Protein 2JTK (pdb70)

InterPro domains:
  IPR006796 Dickkopf, N-terminal cysteine-rich [PF04706] (77-128)
  IPR039863 Dickkopf related protein 1-4 [PTHR12113] (14-258)
  IPR047302 Dickkopf-related protein 2, second cysteine-rich domain [cd23273] (175-258)
  IPR047303 Dickkopf-related protein 2, first cysteine-rich domain [cd23015] (74-128)
  IPR048499 Dickkopf-related protein 1/2/4, C-terminal subdomain 2 [PF21479] (211-258)
  IPR048500 Dickkopf-related protein 1/2/4, C-terminal subdomain 1 [PF21481] (179-208)

Sequence (88 aa):
MPHIKGHEGDPCLRSSDCIDGFCCARHFWTKICKPVLHQGEVCTKQRKKGSHGLEIFQRCDCAKGLSCKVWKDATYSSKARLHVCQKIMPHIKGHEGDPCLRSSDCIDGFCCARHFWTKICKPVLHQGEVCTKQRKKGSHGLEIFQRCDCAKGLSCKVWKDATYSSKARLHVCQKIMPHIKGHEGDPCLRSSDCIDGFCCARHFWTKICKPVLHQGEVCTKQRKKGSHGLEIFQRCDCAKGLSCKVWKDATYSSKARLHVCQKIMPHIKGHEGDPCLRSSDCIDGFCCARHFWTKICKPVLHQGEVCTKQRKKGSHGLEIFQRCDCAKGLSCKVWKDATYSSKARLHVCQKIMPHIKGHEGDPCLRSSDCIDGFCCARHFWTKICKPVLHQGEVCTKQRKKGSHGLEIFQRCDCAKGLSCKVWKDATYSSKARLHVCQKIMPHIKGHEGDPCLRSSDCIDGFCCARHFWTKICKPVLHQGEVCTKQRKKGSHGLEIFQRCDCAKGLSCKVWKDATYSSKARLHVCQKIMPHIKGHEGDPCLRSSDCIDGFCCARHFWTKICKPVLHQGEVCTKQRKKGSHGLEIFQRCDCAKGLSCKVWKDATYSSKARLHVCQKIMPHIKGHEGDPCLRSSDCIDGFCCARHFWTKICKPVLHQGEVCTKQRKKGSHGLEIFQRCDCAKGLSCKVWKDATYSSKARLHVCQKIMPHIKGHEGDPCLRSSDCIDGFCCARHFWTKICKPVLHQGEVCTKQRKKGSHGLEIFQRCDCAKGLSCKVWKDATYSSKARLHVCQKIMPHIKGHEGDPCLRSSDCIDGFCCARHFWTKICKPVLHQGEVCTKQRKKGSHGLEIFQRCDCAKGLSCKVWKDATYSSKARLHVCQKIMPHIKGHEGDPCLRSSDCIDGFCCARHFWTKICKPVLHQGEVCTKQRKKGSHGLEIFQRCDCAKGLSCKVWKDATYSSKARLHVCQKIMPHIKGHEGDPCLRSSDCIDGFCCARHFWTKICKPVLHQGEVCTKQRKKGSHGLEIFQRCDCAKGLSCKVWKDATYSSKARLHVCQKIMPHIKGHEGDPCLRSSDCIDGFCCARHFWTKICKPVLHQGEVCTKQRKKGSHGLEIFQRCDCAKGLSCKVWKDATYSSKARLHVCQKIMPHIKGHEGDPCLRSSDCIDGFCCARHFWTKICKPVLHQGEVCTKQRKKGSHGLEIFQRCDCAKGLSCKVWKDATYSSKARLHVCQKIMPHIKGHEGDPCLRSSDCIDGFCCARHFWTKICKPVLHQGEVCTKQRKKGSHGLEIFQRCDCAKGLSCKVWKDATYSSKARLHVCQKIMPHIKGHEGDPCLRSSDCIDGFCCARHFWTKICKPVLHQGEVCTKQRKKGSHGLEIFQRCDCAKGLSCKVWKDATYSSKARLHVCQKIMPHIKGHEGDPCLRSSDCIDGFCCARHFWTKICKPVLHQGEVCTKQRKKGSHGLEIFQRCDCAKGLSCKVWKDATYSSKARLHVCQKIMPHIKGHEGDPCLRSSDCIDGFCCARHFWTKICKPVLHQGEVCTKQRKKGSHGLEIFQRCDCAKGLSCKVWKDATYSSKARLHVCQKIMPHIKGHEGDPCLRSSDCIDGFCCARHFWTKICKPVLHQGEVCTKQRKKGSHGLEIFQRCDCAKGLSCKVWKDATYSSKARLHVCQKIMPHIKGHEGDPCLRSSDCIDGFCCARHFWTKICKPVLHQGEVCTKQRKKGSHGLEIFQRCDCAKGLSCKVWKDATYSSKARLHVCQKI

Organism: Mus musculus (NCBI:txid10090)

Structure (mmCIF, N/CA/C/O backbone):
data_2JTK
#
_entry.id   2JTK
#
_cell.length_a   1.000
_cell.length_b   1.000
_cell.length_c   1.000
_cell.angle_alpha   90.00
_cell.angle_beta   90.00
_cell.angle_gamma   90.00
#
_symmetry.space_group_name_H-M   'P 1'
#
loop_
_atom_site.group_PDB
_atom_site.id
_atom_site.type_symbol
_atom_site.label_atom_id
_atom_site.label_alt_id
_atom_site.label_comp_id
_atom_site.label_asym_id
_atom_site.label_entity_id
_atom_site.label_seq_id
_atom_site.pdbx_PDB_ins_code
_atom_site.Cartn_x
_atom_site.Cartn_y
_atom_site.Cartn_z
_atom_site.occupancy
_atom_site.B_iso_or_equiv
_atom_site.auth_seq_id
_atom_site.auth_comp_id
_atom_site.auth_asym_id
_atom_site.auth_atom_id
_atom_site.pdbx_PDB_model_num
ATOM 1 N N . MET A 1 3 ? 3.644 6.223 2.966 1.00 0.00 172 MET A N 1
ATOM 2 C CA . MET A 1 3 ? 4.202 7.569 2.906 1.00 0.00 172 MET A CA 1
ATOM 3 C C . MET A 1 3 ? 4.929 7.797 1.584 1.00 0.00 172 MET A C 1
ATOM 4 O O . MET A 1 3 ? 5.356 6.857 0.913 1.00 0.00 172 MET A O 1
ATOM 18 N N . PRO A 1 4 ? 5.074 9.074 1.200 1.00 0.00 173 PRO A N 1
ATOM 19 C CA . PRO A 1 4 ? 5.750 9.455 -0.044 1.00 0.00 173 PRO A CA 1
ATOM 20 C C . PRO A 1 4 ? 7.252 9.198 0.011 1.00 0.00 173 PRO A C 1
ATOM 21 O O . PRO A 1 4 ? 7.759 8.624 0.975 1.00 0.00 173 PRO A O 1
ATOM 32 N N . HIS A 1 5 ? 7.959 9.628 -1.030 1.00 0.00 174 HIS A N 1
ATOM 33 C CA . HIS A 1 5 ? 9.405 9.445 -1.099 1.00 0.00 174 HIS A CA 1
ATOM 34 C C . HIS A 1 5 ? 10.100 10.176 0.045 1.00 0.00 174 HIS A C 1
ATOM 35 O O . HIS A 1 5 ? 10.322 11.385 -0.022 1.00 0.00 174 HIS A O 1
ATOM 49 N N . ILE A 1 6 ? 10.441 9.435 1.094 1.00 0.00 175 ILE A N 1
ATOM 50 C CA . ILE A 1 6 ? 11.111 10.013 2.252 1.00 0.00 175 ILE A CA 1
ATOM 51 C C . ILE A 1 6 ? 12.620 10.077 2.038 1.00 0.00 175 ILE A C 1
ATOM 52 O O . ILE A 1 6 ? 13.264 9.064 1.766 1.00 0.00 175 ILE A O 1
ATOM 68 N N . LYS A 1 7 ? 13.179 11.276 2.165 1.00 0.00 176 LYS A N 1
ATOM 69 C CA . LYS A 1 7 ? 14.613 11.474 1.990 1.00 0.00 176 LYS A CA 1
ATOM 70 C C . LYS A 1 7 ? 15.364 11.190 3.286 1.00 0.00 176 LYS A C 1
ATOM 71 O O . LYS A 1 7 ? 14.756 11.006 4.340 1.00 0.00 176 LYS A O 1
ATOM 90 N N . GLY A 1 8 ? 16.691 11.157 3.201 1.00 0.00 177 GLY A N 1
ATOM 91 C CA . GLY A 1 8 ? 17.503 10.896 4.375 1.00 0.00 177 GLY A CA 1
ATOM 92 C C . GLY A 1 8 ? 17.958 12.169 5.060 1.00 0.00 177 GLY A C 1
ATOM 93 O O . GLY A 1 8 ? 17.439 12.534 6.116 1.00 0.00 177 GLY A O 1
ATOM 97 N N . HIS A 1 9 ? 18.931 12.847 4.460 1.00 0.00 178 HIS A N 1
ATOM 98 C CA . HIS A 1 9 ? 19.457 14.087 5.020 1.00 0.00 178 HIS A CA 1
ATOM 99 C C . HIS A 1 9 ? 20.170 13.826 6.343 1.00 0.00 178 HIS A C 1
ATOM 100 O O . HIS A 1 9 ? 20.390 14.745 7.132 1.00 0.00 178 HIS A O 1
ATOM 114 N N . GLU A 1 10 ? 20.527 12.567 6.580 1.00 0.00 179 GLU A N 1
ATOM 115 C CA . GLU A 1 10 ? 21.213 12.187 7.809 1.00 0.00 179 GLU A CA 1
ATOM 116 C C . GLU A 1 10 ? 20.387 12.568 9.034 1.00 0.00 179 GLU A C 1
ATOM 117 O O . GLU A 1 10 ? 20.641 13.588 9.674 1.00 0.00 179 GLU A O 1
ATOM 129 N N . GLY A 1 11 ? 19.397 11.741 9.354 1.00 0.00 180 GLY A N 1
ATOM 130 C CA . GLY A 1 11 ? 18.548 12.008 10.500 1.00 0.00 180 GLY A CA 1
ATOM 131 C C . GLY A 1 11 ? 17.073 11.881 10.171 1.00 0.00 180 GLY A C 1
ATOM 132 O O . GLY A 1 11 ? 16.247 12.624 10.701 1.00 0.00 180 GLY A O 1
ATOM 136 N N . ASP A 1 12 ? 16.743 10.941 9.293 1.00 0.00 181 ASP A N 1
ATOM 137 C CA . ASP A 1 12 ? 15.358 10.720 8.894 1.00 0.00 181 ASP A CA 1
ATOM 138 C C . ASP A 1 12 ? 14.993 9.242 8.992 1.00 0.00 181 ASP A C 1
ATOM 139 O O . ASP A 1 12 ? 15.767 8.360 8.619 1.00 0.00 181 ASP A O 1
ATOM 148 N N . PRO A 1 13 ? 13.787 8.963 9.507 1.00 0.00 182 PRO A N 1
ATOM 149 C CA . PRO A 1 13 ? 13.292 7.592 9.667 1.00 0.00 182 PRO A CA 1
ATOM 150 C C . PRO A 1 13 ? 12.983 6.927 8.330 1.00 0.00 182 PRO A C 1
ATOM 151 O O . PRO A 1 13 ? 12.262 7.483 7.501 1.00 0.00 182 PRO A O 1
ATOM 162 N N . CYS A 1 14 ? 13.534 5.735 8.126 1.00 0.00 183 CYS A N 1
ATOM 163 C CA . CYS A 1 14 ? 13.318 4.994 6.890 1.00 0.00 183 CYS A CA 1
ATOM 164 C C . CYS A 1 14 ? 12.725 3.617 7.177 1.00 0.00 183 CYS A C 1
ATOM 165 O O . CYS A 1 14 ? 12.905 3.067 8.264 1.00 0.00 183 CYS A O 1
ATOM 172 N N . LEU A 1 15 ? 12.019 3.067 6.196 1.00 0.00 184 LEU A N 1
ATOM 173 C CA . LEU A 1 15 ? 11.400 1.754 6.342 1.00 0.00 184 LEU A CA 1
ATOM 174 C C . LEU A 1 15 ? 11.394 1.004 5.014 1.00 0.00 184 LEU A C 1
ATOM 175 O O . LEU A 1 15 ? 10.668 0.024 4.846 1.00 0.00 184 LEU A O 1
ATOM 191 N N . ARG A 1 16 ? 12.210 1.469 4.074 1.00 0.00 185 ARG A N 1
ATOM 192 C CA . ARG A 1 16 ? 12.300 0.841 2.761 1.00 0.00 185 ARG A CA 1
ATOM 193 C C . ARG A 1 16 ? 13.745 0.482 2.428 1.00 0.00 185 ARG A C 1
ATOM 194 O O . ARG A 1 16 ? 14.671 0.864 3.143 1.00 0.00 185 ARG A O 1
ATOM 215 N N . SER A 1 17 ? 13.929 -0.256 1.337 1.00 0.00 186 SER A N 1
ATOM 216 C CA . SER A 1 17 ? 15.261 -0.671 0.911 1.00 0.00 186 SER A CA 1
ATOM 217 C C . SER A 1 17 ? 16.205 0.526 0.836 1.00 0.00 186 SER A C 1
ATOM 218 O O . SER A 1 17 ? 17.421 0.380 0.958 1.00 0.00 186 SER A O 1
ATOM 226 N N . SER A 1 18 ? 15.635 1.709 0.634 1.00 0.00 187 SER A N 1
ATOM 227 C CA . SER A 1 18 ? 16.424 2.932 0.539 1.00 0.00 187 SER A CA 1
ATOM 228 C C . SER A 1 18 ? 15.752 4.073 1.295 1.00 0.00 187 SER A C 1
ATOM 229 O O . SER A 1 18 ? 16.145 4.408 2.413 1.00 0.00 187 SER A O 1
ATOM 237 N N . ASP A 1 19 ? 14.736 4.667 0.678 1.00 0.00 188 ASP A N 1
ATOM 238 C CA . ASP A 1 19 ? 14.007 5.770 1.292 1.00 0.00 188 ASP A CA 1
ATOM 239 C C . ASP A 1 19 ? 14.968 6.846 1.790 1.00 0.00 188 ASP A C 1
ATOM 240 O O . ASP A 1 19 ? 14.825 7.354 2.902 1.00 0.00 188 ASP A O 1
ATOM 249 N N . CYS A 1 20 ? 15.948 7.187 0.960 1.00 0.00 189 CYS A N 1
ATOM 250 C CA . CYS A 1 20 ? 16.934 8.200 1.315 1.00 0.00 189 CYS A CA 1
ATOM 251 C C . CYS A 1 20 ? 17.334 9.022 0.094 1.00 0.00 189 CYS A C 1
ATOM 252 O O . CYS A 1 20 ? 16.964 8.696 -1.035 1.00 0.00 189 CYS A O 1
ATOM 259 N N . ILE A 1 21 ? 18.090 10.089 0.327 1.00 0.00 190 ILE A N 1
ATOM 260 C CA . ILE A 1 21 ? 18.541 10.957 -0.754 1.00 0.00 190 ILE A CA 1
ATOM 261 C C . ILE A 1 21 ? 19.169 10.147 -1.883 1.00 0.00 190 ILE A C 1
ATOM 262 O O . ILE A 1 21 ? 19.635 9.027 -1.673 1.00 0.00 190 ILE A O 1
ATOM 278 N N . ASP A 1 22 ? 19.178 10.722 -3.081 1.00 0.00 191 ASP A N 1
ATOM 279 C CA . ASP A 1 22 ? 19.752 10.055 -4.244 1.00 0.00 191 ASP A CA 1
ATOM 280 C C . ASP A 1 22 ? 21.135 9.498 -3.924 1.00 0.00 191 ASP A C 1
ATOM 281 O O . ASP A 1 22 ? 21.548 8.479 -4.476 1.00 0.00 191 ASP A O 1
ATOM 290 N N . GLY A 1 23 ? 21.848 10.175 -3.029 1.00 0.00 192 GLY A N 1
ATOM 291 C CA . GLY A 1 23 ? 23.178 9.733 -2.652 1.00 0.00 192 GLY A CA 1
ATOM 292 C C . GLY A 1 23 ? 23.259 9.314 -1.198 1.00 0.00 192 GLY A C 1
ATOM 293 O O . GLY A 1 23 ? 24.293 9.486 -0.551 1.00 0.00 192 GLY A O 1
ATOM 297 N N . PHE A 1 24 ? 22.166 8.763 -0.681 1.00 0.00 193 PHE A N 1
ATOM 298 C CA . PHE A 1 24 ? 22.117 8.320 0.708 1.00 0.00 193 PHE A CA 1
ATOM 299 C C . PHE A 1 24 ? 21.528 6.916 0.810 1.00 0.00 193 PHE A C 1
ATOM 300 O O . PHE A 1 24 ? 20.857 6.443 -0.107 1.00 0.00 193 PHE A O 1
ATOM 317 N N . CYS A 1 25 ? 21.785 6.254 1.933 1.00 0.00 194 CYS A N 1
ATOM 318 C CA . CYS A 1 25 ? 21.283 4.904 2.158 1.00 0.00 194 CYS A CA 1
ATOM 319 C C . CYS A 1 25 ? 20.723 4.759 3.570 1.00 0.00 194 CYS A C 1
ATOM 320 O O . CYS A 1 25 ? 21.259 5.325 4.523 1.00 0.00 194 CYS A O 1
ATOM 327 N N . CYS A 1 26 ? 19.641 3.998 3.697 1.00 0.00 195 CYS A N 1
ATOM 328 C CA . CYS A 1 26 ? 19.008 3.778 4.991 1.00 0.00 195 CYS A CA 1
ATOM 329 C C . CYS A 1 26 ? 19.782 2.747 5.808 1.00 0.00 195 CYS A C 1
ATOM 330 O O . CYS A 1 26 ? 20.102 1.665 5.317 1.00 0.00 195 CYS A O 1
ATOM 337 N N . ALA A 1 27 ? 20.079 3.091 7.056 1.00 0.00 196 ALA A N 1
ATOM 338 C CA . ALA A 1 27 ? 20.813 2.196 7.942 1.00 0.00 196 ALA A CA 1
ATOM 339 C C . ALA A 1 27 ? 19.984 1.838 9.171 1.00 0.00 196 ALA A C 1
ATOM 340 O O . ALA A 1 27 ? 18.925 2.419 9.408 1.00 0.00 196 ALA A O 1
ATOM 347 N N . ARG A 1 28 ? 20.472 0.877 9.948 1.00 0.00 197 ARG A N 1
ATOM 348 C CA . ARG A 1 28 ? 19.774 0.441 11.152 1.00 0.00 197 ARG A CA 1
ATOM 349 C C . ARG A 1 28 ? 20.459 0.983 12.404 1.00 0.00 197 ARG A C 1
ATOM 350 O O . ARG A 1 28 ? 21.665 0.818 12.585 1.00 0.00 197 ARG A O 1
ATOM 371 N N . HIS A 1 29 ? 19.679 1.630 13.264 1.00 0.00 198 HIS A N 1
ATOM 372 C CA . HIS A 1 29 ? 20.210 2.197 14.499 1.00 0.00 198 HIS A CA 1
ATOM 373 C C . HIS A 1 29 ? 19.514 1.595 15.716 1.00 0.00 198 HIS A C 1
ATOM 374 O O . HIS A 1 29 ? 18.355 1.186 15.642 1.00 0.00 198 HIS A O 1
ATOM 388 N N . PHE A 1 30 ? 20.229 1.543 16.835 1.00 0.00 199 PHE A N 1
ATOM 389 C CA . PHE A 1 30 ? 19.680 0.990 18.068 1.00 0.00 199 PHE A CA 1
ATOM 390 C C . PHE A 1 30 ? 18.300 1.573 18.359 1.00 0.00 199 PHE A C 1
ATOM 391 O O . PHE A 1 30 ? 17.292 0.870 18.294 1.00 0.00 199 PHE A O 1
ATOM 408 N N . TRP A 1 31 ? 18.265 2.861 18.680 1.00 0.00 200 TRP A N 1
ATOM 409 C CA . TRP A 1 31 ? 17.009 3.538 18.982 1.00 0.00 200 TRP A CA 1
ATOM 410 C C . TRP A 1 31 ? 15.963 3.250 17.911 1.00 0.00 200 TRP A C 1
ATOM 411 O O . TRP A 1 31 ? 14.894 2.713 18.201 1.00 0.00 200 TRP A O 1
ATOM 432 N N . THR A 1 32 ? 16.279 3.609 16.670 1.00 0.00 201 THR A N 1
ATOM 433 C CA . THR A 1 32 ? 15.366 3.389 15.556 1.00 0.00 201 THR A CA 1
ATOM 434 C C . THR A 1 32 ? 16.104 3.432 14.223 1.00 0.00 201 THR A C 1
ATOM 435 O O . THR A 1 32 ? 17.277 3.802 14.163 1.00 0.00 201 THR A O 1
ATOM 446 N N . LYS A 1 33 ? 15.411 3.051 13.155 1.00 0.00 202 LYS A N 1
ATOM 447 C CA . LYS A 1 33 ? 16.000 3.047 11.822 1.00 0.00 202 LYS A CA 1
ATOM 448 C C . LYS A 1 33 ? 16.050 4.458 11.244 1.00 0.00 202 LYS A C 1
ATOM 449 O O . LYS A 1 33 ? 15.017 5.107 11.080 1.00 0.00 202 LYS A O 1
ATOM 468 N N . ILE A 1 34 ? 17.256 4.925 10.938 1.00 0.00 203 ILE A N 1
ATOM 469 C CA . ILE A 1 34 ? 17.438 6.258 10.377 1.00 0.00 203 ILE A CA 1
ATOM 470 C C . ILE A 1 34 ? 18.184 6.197 9.048 1.00 0.00 203 ILE A C 1
ATOM 471 O O . ILE A 1 34 ? 18.664 5.139 8.640 1.00 0.00 203 ILE A O 1
ATOM 487 N N . CYS A 1 35 ? 18.278 7.340 8.376 1.00 0.00 204 CYS A N 1
ATOM 488 C CA . CYS A 1 35 ? 18.967 7.419 7.094 1.00 0.00 204 CYS A CA 1
ATOM 489 C C . CYS A 1 35 ? 20.394 7.929 7.272 1.00 0.00 204 CYS A C 1
ATOM 490 O O . CYS A 1 35 ? 20.631 8.910 7.978 1.00 0.00 204 CYS A O 1
ATOM 497 N N . LYS A 1 36 ? 21.341 7.256 6.628 1.00 0.00 205 LYS A N 1
ATOM 498 C CA . LYS A 1 36 ? 22.745 7.641 6.714 1.00 0.00 205 LYS A CA 1
ATOM 499 C C . LYS A 1 36 ? 23.348 7.812 5.323 1.00 0.00 205 LYS A C 1
ATOM 500 O O . LYS A 1 36 ? 22.872 7.244 4.340 1.00 0.00 205 LYS A O 1
ATOM 519 N N . PRO A 1 37 ? 24.421 8.612 5.236 1.00 0.00 206 PRO A N 1
ATOM 520 C CA . PRO A 1 37 ? 25.113 8.874 3.971 1.00 0.00 206 PRO A CA 1
ATOM 521 C C . PRO A 1 37 ? 25.862 7.650 3.455 1.00 0.00 206 PRO A C 1
ATOM 522 O O . PRO A 1 37 ? 25.919 6.617 4.123 1.00 0.00 206 PRO A O 1
ATOM 533 N N . VAL A 1 38 ? 26.436 7.772 2.263 1.00 0.00 207 VAL A N 1
ATOM 534 C CA . VAL A 1 38 ? 27.184 6.676 1.658 1.00 0.00 207 VAL A CA 1
ATOM 535 C C . VAL A 1 38 ? 28.572 6.551 2.275 1.00 0.00 207 VAL A C 1
ATOM 536 O O . VAL A 1 38 ? 29.078 7.492 2.889 1.00 0.00 207 VAL A O 1
ATOM 549 N N . LEU A 1 39 ? 29.185 5.384 2.108 1.00 0.00 208 LEU A N 1
ATOM 550 C CA . LEU A 1 39 ? 30.517 5.135 2.649 1.00 0.00 208 LEU A CA 1
ATOM 551 C C . LEU A 1 39 ? 31.579 5.272 1.563 1.00 0.00 208 LEU A C 1
ATOM 552 O O . LEU A 1 39 ? 31.261 5.383 0.379 1.00 0.00 208 LEU A O 1
ATOM 568 N N . HIS A 1 40 ? 32.843 5.262 1.974 1.00 0.00 209 HIS A N 1
ATOM 569 C CA . HIS A 1 40 ? 33.953 5.383 1.036 1.00 0.00 209 HIS A CA 1
ATOM 570 C C . HIS A 1 40 ? 35.043 4.362 1.351 1.00 0.00 209 HIS A C 1
ATOM 571 O O . HIS A 1 40 ? 34.988 3.677 2.371 1.00 0.00 209 HIS A O 1
ATOM 585 N N . GLN A 1 41 ? 36.031 4.267 0.466 1.00 0.00 210 GLN A N 1
ATOM 586 C CA . GLN A 1 41 ? 37.132 3.329 0.650 1.00 0.00 210 GLN A CA 1
ATOM 587 C C . GLN A 1 41 ? 37.632 3.351 2.090 1.00 0.00 210 GLN A C 1
ATOM 588 O O . GLN A 1 41 ? 37.831 4.417 2.673 1.00 0.00 210 GLN A O 1
ATOM 602 N N . GLY A 1 42 ? 37.833 2.167 2.660 1.00 0.00 211 GLY A N 1
ATOM 603 C CA . GLY A 1 42 ? 38.307 2.073 4.029 1.00 0.00 211 GLY A CA 1
ATOM 604 C C . GLY A 1 42 ? 37.182 1.849 5.018 1.00 0.00 211 GLY A C 1
ATOM 605 O O . GLY A 1 42 ? 37.401 1.323 6.109 1.00 0.00 211 GLY A O 1
ATOM 609 N N . GLU A 1 43 ? 35.973 2.252 4.638 1.00 0.00 212 GLU A N 1
ATOM 610 C CA . GLU A 1 43 ? 34.809 2.094 5.503 1.00 0.00 212 GLU A CA 1
ATOM 611 C C . GLU A 1 43 ? 34.276 0.665 5.442 1.00 0.00 212 GLU A C 1
ATOM 612 O O . GLU A 1 43 ? 34.558 -0.075 4.500 1.00 0.00 212 GLU A O 1
ATOM 624 N N . VAL A 1 44 ? 33.503 0.285 6.454 1.00 0.00 213 VAL A N 1
ATOM 625 C CA . VAL A 1 44 ? 32.928 -1.054 6.516 1.00 0.00 213 VAL A CA 1
ATOM 626 C C . VAL A 1 44 ? 31.941 -1.282 5.378 1.00 0.00 213 VAL A C 1
ATOM 627 O O . VAL A 1 44 ? 31.203 -0.375 4.991 1.00 0.00 213 VAL A O 1
ATOM 640 N N . CYS A 1 45 ? 31.931 -2.499 4.845 1.00 0.00 214 CYS A N 1
ATOM 641 C CA . CYS A 1 45 ? 31.034 -2.848 3.750 1.00 0.00 214 CYS A CA 1
ATOM 642 C C . CYS A 1 45 ? 30.139 -4.023 4.134 1.00 0.00 214 CYS A C 1
ATOM 643 O O . CYS A 1 45 ? 30.483 -4.822 5.005 1.00 0.00 214 CYS A O 1
ATOM 650 N N . THR A 1 46 ? 28.988 -4.123 3.476 1.00 0.00 215 THR A N 1
ATOM 651 C CA . THR A 1 46 ? 28.044 -5.200 3.747 1.00 0.00 215 THR A CA 1
ATOM 652 C C . THR A 1 46 ? 27.509 -5.801 2.453 1.00 0.00 215 THR A C 1
ATOM 653 O O . THR A 1 46 ? 26.739 -5.165 1.732 1.00 0.00 215 THR A O 1
ATOM 664 N N . LYS A 1 47 ? 27.920 -7.031 2.163 1.00 0.00 216 LYS A N 1
ATOM 665 C CA . LYS A 1 47 ? 27.480 -7.721 0.956 1.00 0.00 216 LYS A CA 1
ATOM 666 C C . LYS A 1 47 ? 26.698 -8.983 1.304 1.00 0.00 216 LYS A C 1
ATOM 667 O O . LYS A 1 47 ? 26.222 -9.692 0.418 1.00 0.00 216 LYS A O 1
ATOM 686 N N . GLN A 1 48 ? 26.570 -9.255 2.598 1.00 0.00 217 GLN A N 1
ATOM 687 C CA . GLN A 1 48 ? 25.844 -10.432 3.062 1.00 0.00 217 GLN A CA 1
ATOM 688 C C . GLN A 1 48 ? 25.209 -10.178 4.426 1.00 0.00 217 GLN A C 1
ATOM 689 O O . GLN A 1 48 ? 25.905 -10.076 5.436 1.00 0.00 217 GLN A O 1
ATOM 703 N N . ARG A 1 49 ? 23.885 -10.075 4.446 1.00 0.00 218 ARG A N 1
ATOM 704 C CA . ARG A 1 49 ? 23.156 -9.831 5.685 1.00 0.00 218 ARG A CA 1
ATOM 705 C C . ARG A 1 49 ? 21.873 -10.655 5.733 1.00 0.00 218 ARG A C 1
ATOM 706 O O . ARG A 1 49 ? 21.057 -10.608 4.812 1.00 0.00 218 ARG A O 1
ATOM 727 N N . LYS A 1 50 ? 21.702 -11.411 6.812 1.00 0.00 219 LYS A N 1
ATOM 728 C CA . LYS A 1 50 ? 20.518 -12.246 6.982 1.00 0.00 219 LYS A CA 1
ATOM 729 C C . LYS A 1 50 ? 19.712 -11.806 8.199 1.00 0.00 219 LYS A C 1
ATOM 730 O O . LYS A 1 50 ? 20.141 -11.984 9.339 1.00 0.00 219 LYS A O 1
ATOM 749 N N . LYS A 1 51 ? 18.540 -11.231 7.950 1.00 0.00 220 LYS A N 1
ATOM 750 C CA . LYS A 1 51 ? 17.671 -10.768 9.025 1.00 0.00 220 LYS A CA 1
ATOM 751 C C . LYS A 1 51 ? 16.251 -11.294 8.843 1.00 0.00 220 LYS A C 1
ATOM 752 O O . LYS A 1 51 ? 15.624 -11.072 7.809 1.00 0.00 220 LYS A O 1
ATOM 771 N N . GLY A 1 52 ? 15.749 -11.994 9.857 1.00 0.00 221 GLY A N 1
ATOM 772 C CA . GLY A 1 52 ? 14.407 -12.540 9.788 1.00 0.00 221 GLY A CA 1
ATOM 773 C C . GLY A 1 52 ? 14.098 -13.467 10.947 1.00 0.00 221 GLY A C 1
ATOM 774 O O . GLY A 1 52 ? 13.050 -13.350 11.583 1.00 0.00 221 GLY A O 1
ATOM 778 N N . SER A 1 53 ? 15.011 -14.392 11.223 1.00 0.00 222 SER A N 1
ATOM 779 C CA . SER A 1 53 ? 14.829 -15.347 12.310 1.00 0.00 222 SER A CA 1
ATOM 780 C C . SER A 1 53 ? 14.937 -14.654 13.665 1.00 0.00 222 SER A C 1
ATOM 781 O O . SER A 1 53 ? 15.361 -13.501 13.754 1.00 0.00 222 SER A O 1
ATOM 789 N N . HIS A 1 54 ? 14.550 -15.366 14.719 1.00 0.00 223 HIS A N 1
ATOM 790 C CA . HIS A 1 54 ? 14.603 -14.821 16.070 1.00 0.00 223 HIS A CA 1
ATOM 791 C C . HIS A 1 54 ? 16.047 -14.669 16.539 1.00 0.00 223 HIS A C 1
ATOM 792 O O . HIS A 1 54 ? 16.943 -15.362 16.057 1.00 0.00 223 HIS A O 1
ATOM 806 N N . GLY A 1 55 ? 16.267 -13.757 17.481 1.00 0.00 224 GLY A N 1
ATOM 807 C CA . GLY A 1 55 ? 17.604 -13.530 17.997 1.00 0.00 224 GLY A CA 1
ATOM 808 C C . GLY A 1 55 ? 18.597 -13.187 16.905 1.00 0.00 224 GLY A C 1
ATOM 809 O O . GLY A 1 55 ? 19.504 -13.967 16.612 1.00 0.00 224 GLY A O 1
ATOM 813 N N . LEU A 1 56 ? 18.425 -12.018 16.298 1.00 0.00 225 LEU A N 1
ATOM 814 C CA . LEU A 1 56 ? 19.314 -11.573 15.229 1.00 0.00 225 LEU A CA 1
ATOM 815 C C . LEU A 1 56 ? 20.130 -10.362 15.668 1.00 0.00 225 LEU A C 1
ATOM 816 O O . LEU A 1 56 ? 19.820 -9.725 16.675 1.00 0.00 225 LEU A O 1
ATOM 832 N N . GLU A 1 57 ? 21.172 -10.049 14.905 1.00 0.00 226 GLU A N 1
ATOM 833 C CA . GLU A 1 57 ? 22.032 -8.912 15.215 1.00 0.00 226 GLU A CA 1
ATOM 834 C C . GLU A 1 57 ? 21.731 -7.735 14.292 1.00 0.00 226 GLU A C 1
ATOM 835 O O . GLU A 1 57 ? 21.483 -7.915 13.100 1.00 0.00 226 GLU A O 1
ATOM 847 N N . ILE A 1 58 ? 21.756 -6.530 14.852 1.00 0.00 227 ILE A N 1
ATOM 848 C CA . ILE A 1 58 ? 21.488 -5.324 14.080 1.00 0.00 227 ILE A CA 1
ATOM 849 C C . ILE A 1 58 ? 22.704 -4.917 13.255 1.00 0.00 227 ILE A C 1
ATOM 850 O O . ILE A 1 58 ? 23.845 -5.083 13.687 1.00 0.00 227 ILE A O 1
ATOM 866 N N . PHE A 1 59 ? 22.453 -4.380 12.065 1.00 0.00 228 PHE A N 1
ATOM 867 C CA . PHE A 1 59 ? 23.527 -3.948 11.179 1.00 0.00 228 PHE A CA 1
ATOM 868 C C . PHE A 1 59 ? 23.431 -2.452 10.897 1.00 0.00 228 PHE A C 1
ATOM 869 O O . PHE A 1 59 ? 22.538 -2.001 10.181 1.00 0.00 228 PHE A O 1
ATOM 886 N N . GLN A 1 60 ? 24.358 -1.688 11.468 1.00 0.00 229 GLN A N 1
ATOM 887 C CA . GLN A 1 60 ? 24.377 -0.242 11.280 1.00 0.00 229 GLN A CA 1
ATOM 888 C C . GLN A 1 60 ? 25.440 0.160 10.263 1.00 0.00 229 GLN A C 1
ATOM 889 O O . GLN A 1 60 ? 26.525 0.612 10.631 1.00 0.00 229 GLN A O 1
ATOM 903 N N . ARG A 1 61 ? 25.123 -0.007 8.984 1.00 0.00 230 ARG A N 1
ATOM 904 C CA . ARG A 1 61 ? 26.052 0.337 7.914 1.00 0.00 230 ARG A CA 1
ATOM 905 C C . ARG A 1 61 ? 25.315 0.513 6.590 1.00 0.00 230 ARG A C 1
ATOM 906 O O . ARG A 1 61 ? 24.129 0.200 6.480 1.00 0.00 230 ARG A O 1
ATOM 927 N N . CYS A 1 62 ? 26.025 1.016 5.586 1.00 0.00 231 CYS A N 1
ATOM 928 C CA . CYS A 1 62 ? 25.440 1.235 4.269 1.00 0.00 231 CYS A CA 1
ATOM 929 C C . CYS A 1 62 ? 26.421 0.846 3.166 1.00 0.00 231 CYS A C 1
ATOM 930 O O . CYS A 1 62 ? 27.588 0.560 3.432 1.00 0.00 231 CYS A O 1
ATOM 937 N N . ASP A 1 63 ? 25.938 0.837 1.929 1.00 0.00 232 ASP A N 1
ATOM 938 C CA . ASP A 1 63 ? 26.771 0.484 0.785 1.00 0.00 232 ASP A CA 1
ATOM 939 C C . ASP A 1 63 ? 27.814 1.565 0.519 1.00 0.00 232 ASP A C 1
ATOM 940 O O . ASP A 1 63 ? 27.684 2.697 0.985 1.00 0.00 232 ASP A O 1
ATOM 949 N N . CYS A 1 64 ? 28.851 1.207 -0.232 1.00 0.00 233 CYS A N 1
ATOM 950 C CA . CYS A 1 64 ? 29.918 2.145 -0.559 1.00 0.00 233 CYS A CA 1
ATOM 951 C C . CYS A 1 64 ? 29.488 3.089 -1.678 1.00 0.00 233 CYS A C 1
ATOM 952 O O . CYS A 1 64 ? 28.491 2.849 -2.359 1.00 0.00 233 CYS A O 1
ATOM 959 N N . ALA A 1 65 ? 30.248 4.164 -1.862 1.00 0.00 234 ALA A N 1
ATOM 960 C CA . ALA A 1 65 ? 29.947 5.144 -2.899 1.00 0.00 234 ALA A CA 1
ATOM 961 C C . ALA A 1 65 ? 30.183 4.562 -4.289 1.00 0.00 234 ALA A C 1
ATOM 962 O O . ALA A 1 65 ? 30.873 3.553 -4.442 1.00 0.00 234 ALA A O 1
ATOM 969 N N . LYS A 1 66 ? 29.606 5.203 -5.299 1.00 0.00 235 LYS A N 1
ATOM 970 C CA . LYS A 1 66 ? 29.754 4.750 -6.677 1.00 0.00 235 LYS A CA 1
ATOM 971 C C . LYS A 1 66 ? 31.225 4.696 -7.078 1.00 0.00 235 LYS A C 1
ATOM 972 O O . LYS A 1 66 ? 31.958 5.670 -6.916 1.00 0.00 235 LYS A O 1
ATOM 991 N N . GLY A 1 67 ? 31.649 3.550 -7.602 1.00 0.00 236 GLY A N 1
ATOM 992 C CA . GLY A 1 67 ? 33.030 3.391 -8.019 1.00 0.00 236 GLY A CA 1
ATOM 993 C C . GLY A 1 67 ? 33.872 2.683 -6.976 1.00 0.00 236 GLY A C 1
ATOM 994 O O . GLY A 1 67 ? 35.100 2.772 -6.994 1.00 0.00 236 GLY A O 1
ATOM 998 N N . LEU A 1 68 ? 33.212 1.978 -6.064 1.00 0.00 237 LEU A N 1
ATOM 999 C CA . LEU A 1 68 ? 33.908 1.252 -5.007 1.00 0.00 237 LEU A CA 1
ATOM 1000 C C . LEU A 1 68 ? 33.557 -0.232 -5.044 1.00 0.00 237 LEU A C 1
ATOM 1001 O O . LEU A 1 68 ? 32.440 -0.608 -5.398 1.00 0.00 237 LEU A O 1
ATOM 1017 N N . SER A 1 69 ? 34.519 -1.072 -4.674 1.00 0.00 238 SER A N 1
ATOM 1018 C CA . SER A 1 69 ? 34.313 -2.515 -4.666 1.00 0.00 238 SER A CA 1
ATOM 1019 C C . SER A 1 69 ? 34.251 -3.047 -3.238 1.00 0.00 238 SER A C 1
ATOM 1020 O O . SER A 1 69 ? 35.085 -2.705 -2.399 1.00 0.00 238 SER A O 1
ATOM 1028 N N . CYS A 1 70 ? 33.257 -3.886 -2.969 1.00 0.00 239 CYS A N 1
ATOM 1029 C CA . CYS A 1 70 ? 33.083 -4.467 -1.643 1.00 0.00 239 CYS A CA 1
ATOM 1030 C C . CYS A 1 70 ? 33.972 -5.694 -1.466 1.00 0.00 239 CYS A C 1
ATOM 1031 O O . CYS A 1 70 ? 33.736 -6.739 -2.074 1.00 0.00 239 CYS A O 1
ATOM 1038 N N . LYS A 1 71 ? 34.995 -5.561 -0.628 1.00 0.00 240 LYS A N 1
ATOM 1039 C CA . LYS A 1 71 ? 35.920 -6.658 -0.368 1.00 0.00 240 LYS A CA 1
ATOM 1040 C C . LYS A 1 71 ? 35.865 -7.080 1.097 1.00 0.00 240 LYS A C 1
ATOM 1041 O O . LYS A 1 71 ? 35.605 -6.263 1.979 1.00 0.00 240 LYS A O 1
ATOM 1060 N N . VAL A 1 72 ? 36.114 -8.362 1.348 1.00 0.00 241 VAL A N 1
ATOM 1061 C CA . VAL A 1 72 ? 36.096 -8.892 2.706 1.00 0.00 241 VAL A CA 1
ATOM 1062 C C . VAL A 1 72 ? 37.250 -8.332 3.530 1.00 0.00 241 VAL A C 1
ATOM 1063 O O . VAL A 1 72 ? 38.360 -8.162 3.027 1.00 0.00 241 VAL A O 1
ATOM 1076 N N . TRP A 1 73 ? 36.980 -8.047 4.799 1.00 0.00 242 TRP A N 1
ATOM 1077 C CA . TRP A 1 73 ? 37.996 -7.506 5.694 1.00 0.00 242 TRP A CA 1
ATOM 1078 C C . TRP A 1 73 ? 38.019 -8.267 7.015 1.00 0.00 242 TRP A C 1
ATOM 1079 O O . TRP A 1 73 ? 37.060 -8.222 7.786 1.00 0.00 242 TRP A O 1
ATOM 1100 N N . LYS A 1 74 ? 39.120 -8.965 7.272 1.00 0.00 243 LYS A N 1
ATOM 1101 C CA . LYS A 1 74 ? 39.269 -9.735 8.501 1.00 0.00 243 LYS A CA 1
ATOM 1102 C C . LYS A 1 74 ? 39.630 -8.827 9.672 1.00 0.00 243 LYS A C 1
ATOM 1103 O O . LYS A 1 74 ? 40.753 -8.330 9.761 1.00 0.00 243 LYS A O 1
ATOM 1122 N N . ASP A 1 75 ? 38.673 -8.615 10.568 1.00 0.00 244 ASP A N 1
ATOM 1123 C CA . ASP A 1 75 ? 38.891 -7.768 11.735 1.00 0.00 244 ASP A CA 1
ATOM 1124 C C . ASP A 1 75 ? 38.187 -8.340 12.961 1.00 0.00 244 ASP A C 1
ATOM 1125 O O . ASP A 1 75 ? 37.158 -9.006 12.844 1.00 0.00 244 ASP A O 1
ATOM 1134 N N . ALA A 1 76 ? 38.748 -8.077 14.136 1.00 0.00 245 ALA A N 1
ATOM 1135 C CA . ALA A 1 76 ? 38.174 -8.565 15.384 1.00 0.00 245 ALA A CA 1
ATOM 1136 C C . ALA A 1 76 ? 36.810 -7.934 15.643 1.00 0.00 245 ALA A C 1
ATOM 1137 O O . ALA A 1 76 ? 36.687 -6.997 16.433 1.00 0.00 245 ALA A O 1
ATOM 1144 N N . THR A 1 77 ? 35.785 -8.454 14.974 1.00 0.00 246 THR A N 1
ATOM 1145 C CA . THR A 1 77 ? 34.431 -7.941 15.130 1.00 0.00 246 THR A CA 1
ATOM 1146 C C . THR A 1 77 ? 33.403 -8.923 14.580 1.00 0.00 246 THR A C 1
ATOM 1147 O O . THR A 1 77 ? 32.320 -9.084 15.143 1.00 0.00 246 THR A O 1
ATOM 1158 N N . TYR A 1 78 ? 33.750 -9.578 13.478 1.00 0.00 247 TYR A N 1
ATOM 1159 C CA . TYR A 1 78 ? 32.856 -10.545 12.850 1.00 0.00 247 TYR A CA 1
ATOM 1160 C C . TYR A 1 78 ? 32.523 -11.682 13.810 1.00 0.00 247 TYR A C 1
ATOM 1161 O O . TYR A 1 78 ? 31.554 -12.415 13.611 1.00 0.00 247 TYR A O 1
ATOM 1179 N N . SER A 1 79 ? 33.334 -11.823 14.854 1.00 0.00 248 SER A N 1
ATOM 1180 C CA . SER A 1 79 ? 33.129 -12.873 15.845 1.00 0.00 248 SER A CA 1
ATOM 1181 C C . SER A 1 79 ? 31.686 -12.877 16.342 1.00 0.00 248 SER A C 1
ATOM 1182 O O . SER A 1 79 ? 31.169 -13.908 16.773 1.00 0.00 248 SER A O 1
ATOM 1190 N N . SER A 1 80 ? 31.042 -11.716 16.277 1.00 0.00 249 SER A N 1
ATOM 1191 C CA . SER A 1 80 ? 29.660 -11.584 16.724 1.00 0.00 249 SER A CA 1
ATOM 1192 C C . SER A 1 80 ? 28.761 -12.594 16.017 1.00 0.00 249 SER A C 1
ATOM 1193 O O . SER A 1 80 ? 28.017 -13.336 16.657 1.00 0.00 249 SER A O 1
ATOM 1201 N N . LYS A 1 81 ? 28.836 -12.616 14.690 1.00 0.00 250 LYS A N 1
ATOM 1202 C CA . LYS A 1 81 ? 28.032 -13.535 13.893 1.00 0.00 250 LYS A CA 1
ATOM 1203 C C . LYS A 1 81 ? 28.345 -13.384 12.408 1.00 0.00 250 LYS A C 1
ATOM 1204 O O . LYS A 1 81 ? 28.883 -14.297 11.782 1.00 0.00 250 LYS A O 1
ATOM 1223 N N . ALA A 1 82 ? 28.007 -12.226 11.851 1.00 0.00 251 ALA A N 1
ATOM 1224 C CA . ALA A 1 82 ? 28.256 -11.955 10.441 1.00 0.00 251 ALA A CA 1
ATOM 1225 C C . ALA A 1 82 ? 29.711 -11.565 10.205 1.00 0.00 251 ALA A C 1
ATOM 1226 O O . ALA A 1 82 ? 30.438 -11.245 11.146 1.00 0.00 251 ALA A O 1
ATOM 1233 N N . ARG A 1 83 ? 30.130 -11.593 8.944 1.00 0.00 252 ARG A N 1
ATOM 1234 C CA . ARG A 1 83 ? 31.499 -11.244 8.585 1.00 0.00 252 ARG A CA 1
ATOM 1235 C C . ARG A 1 83 ? 31.619 -9.752 8.286 1.00 0.00 252 ARG A C 1
ATOM 1236 O O . ARG A 1 83 ? 30.676 -9.128 7.799 1.00 0.00 252 ARG A O 1
ATOM 1257 N N . LEU A 1 84 ? 32.785 -9.187 8.582 1.00 0.00 253 LEU A N 1
ATOM 1258 C CA . LEU A 1 84 ? 33.029 -7.768 8.345 1.00 0.00 253 LEU A CA 1
ATOM 1259 C C . LEU A 1 84 ? 33.747 -7.553 7.017 1.00 0.00 253 LEU A C 1
ATOM 1260 O O . LEU A 1 84 ? 34.635 -8.323 6.647 1.00 0.00 253 LEU A O 1
ATOM 1276 N N . HIS A 1 85 ? 33.358 -6.502 6.303 1.00 0.00 254 HIS A N 1
ATOM 1277 C CA . HIS A 1 85 ? 33.967 -6.183 5.016 1.00 0.00 254 HIS A CA 1
ATOM 1278 C C . HIS A 1 85 ? 34.386 -4.718 4.962 1.00 0.00 254 HIS A C 1
ATOM 1279 O O . HIS A 1 85 ? 34.044 -3.930 5.843 1.00 0.00 254 HIS A O 1
ATOM 1293 N N . VAL A 1 86 ? 35.130 -4.358 3.920 1.00 0.00 255 VAL A N 1
ATOM 1294 C CA . VAL A 1 86 ? 35.596 -2.987 3.750 1.00 0.00 255 VAL A CA 1
ATOM 1295 C C . VAL A 1 86 ? 35.378 -2.506 2.320 1.00 0.00 255 VAL A C 1
ATOM 1296 O O . VAL A 1 86 ? 35.201 -3.309 1.403 1.00 0.00 255 VAL A O 1
ATOM 1309 N N . CYS A 1 87 ? 35.391 -1.190 2.136 1.00 0.00 256 CYS A N 1
ATOM 1310 C CA . CYS A 1 87 ? 35.195 -0.600 0.817 1.00 0.00 256 CYS A CA 1
ATOM 1311 C C . CYS A 1 87 ? 36.533 -0.248 0.174 1.00 0.00 256 CYS A C 1
ATOM 1312 O O . CYS A 1 87 ? 37.476 0.149 0.858 1.00 0.00 256 CYS A O 1
ATOM 1319 N N . GLN A 1 88 ? 36.607 -0.396 -1.145 1.00 0.00 257 GLN A N 1
ATOM 1320 C CA . GLN A 1 88 ? 37.829 -0.094 -1.880 1.00 0.00 257 GLN A CA 1
ATOM 1321 C C . GLN A 1 88 ? 37.529 0.762 -3.106 1.00 0.00 257 GLN A C 1
ATOM 1322 O O . GLN A 1 88 ? 36.733 0.379 -3.964 1.00 0.00 257 GLN A O 1
ATOM 1336 N N . LYS A 1 89 ? 38.172 1.922 -3.183 1.00 0.00 258 LYS A N 1
ATOM 1337 C CA . LYS A 1 89 ? 37.976 2.833 -4.305 1.00 0.00 258 LYS A CA 1
ATOM 1338 C C . LYS A 1 89 ? 38.584 2.262 -5.582 1.00 0.00 258 LYS A C 1
ATOM 1339 O O . LYS A 1 89 ? 39.802 2.127 -5.694 1.00 0.00 258 LYS A O 1
ATOM 1358 N N . ILE A 1 90 ? 37.727 1.930 -6.543 1.00 0.00 259 ILE A N 1
ATOM 1359 C CA . ILE A 1 90 ? 38.181 1.376 -7.812 1.00 0.00 259 ILE A CA 1
ATOM 1360 C C . ILE A 1 90 ? 38.957 2.412 -8.618 1.00 0.00 259 ILE A C 1
ATOM 1361 O O . ILE A 1 90 ? 40.162 2.274 -8.830 1.00 0.00 259 ILE A O 1
ATOM 1377 N N . MET A 1 3 ? 3.896 3.946 -0.214 1.00 0.00 172 MET A N 2
ATOM 1378 C CA . MET A 1 3 ? 4.279 4.792 0.910 1.00 0.00 172 MET A CA 2
ATOM 1379 C C . MET A 1 3 ? 4.889 6.102 0.421 1.00 0.00 172 MET A C 2
ATOM 1380 O O . MET A 1 3 ? 5.335 6.220 -0.721 1.00 0.00 172 MET A O 2
ATOM 1394 N N . PRO A 1 4 ? 4.909 7.112 1.303 1.00 0.00 173 PRO A N 2
ATOM 1395 C CA . PRO A 1 4 ? 5.461 8.432 0.984 1.00 0.00 173 PRO A CA 2
ATOM 1396 C C . PRO A 1 4 ? 6.978 8.404 0.832 1.00 0.00 173 PRO A C 2
ATOM 1397 O O . PRO A 1 4 ? 7.676 7.735 1.595 1.00 0.00 173 PRO A O 2
ATOM 1408 N N . HIS A 1 5 ? 7.483 9.136 -0.156 1.00 0.00 174 HIS A N 2
ATOM 1409 C CA . HIS A 1 5 ? 8.919 9.196 -0.406 1.00 0.00 174 HIS A CA 2
ATOM 1410 C C . HIS A 1 5 ? 9.626 10.001 0.680 1.00 0.00 174 HIS A C 2
ATOM 1411 O O . HIS A 1 5 ? 9.584 11.232 0.681 1.00 0.00 174 HIS A O 2
ATOM 1425 N N . ILE A 1 6 ? 10.276 9.299 1.602 1.00 0.00 175 ILE A N 2
ATOM 1426 C CA . ILE A 1 6 ? 10.992 9.949 2.693 1.00 0.00 175 ILE A CA 2
ATOM 1427 C C . ILE A 1 6 ? 12.489 10.009 2.408 1.00 0.00 175 ILE A C 2
ATOM 1428 O O . ILE A 1 6 ? 13.106 9.003 2.058 1.00 0.00 175 ILE A O 2
ATOM 1444 N N . LYS A 1 7 ? 13.068 11.195 2.563 1.00 0.00 176 LYS A N 2
ATOM 1445 C CA . LYS A 1 7 ? 14.494 11.387 2.327 1.00 0.00 176 LYS A CA 2
ATOM 1446 C C . LYS A 1 7 ? 15.295 11.144 3.602 1.00 0.00 176 LYS A C 2
ATOM 1447 O O . LYS A 1 7 ? 14.727 10.988 4.683 1.00 0.00 176 LYS A O 2
ATOM 1466 N N . GLY A 1 8 ? 16.617 11.114 3.468 1.00 0.00 177 GLY A N 2
ATOM 1467 C CA . GLY A 1 8 ? 17.474 10.891 4.618 1.00 0.00 177 GLY A CA 2
ATOM 1468 C C . GLY A 1 8 ? 17.974 12.185 5.228 1.00 0.00 177 GLY A C 2
ATOM 1469 O O . GLY A 1 8 ? 17.446 12.648 6.240 1.00 0.00 177 GLY A O 2
ATOM 1473 N N . HIS A 1 9 ? 18.998 12.770 4.614 1.00 0.00 178 HIS A N 2
ATOM 1474 C CA . HIS A 1 9 ? 19.571 14.019 5.104 1.00 0.00 178 HIS A CA 2
ATOM 1475 C C . HIS A 1 9 ? 20.309 13.798 6.421 1.00 0.00 178 HIS A C 2
ATOM 1476 O O . HIS A 1 9 ? 20.629 14.751 7.131 1.00 0.00 178 HIS A O 2
ATOM 1490 N N . GLU A 1 10 ? 20.576 12.535 6.740 1.00 0.00 179 GLU A N 2
ATOM 1491 C CA . GLU A 1 10 ? 21.275 12.191 7.972 1.00 0.00 179 GLU A CA 2
ATOM 1492 C C . GLU A 1 10 ? 20.454 12.592 9.194 1.00 0.00 179 GLU A C 2
ATOM 1493 O O . GLU A 1 10 ? 20.638 13.673 9.752 1.00 0.00 179 GLU A O 2
ATOM 1505 N N . GLY A 1 11 ? 19.546 11.712 9.604 1.00 0.00 180 GLY A N 2
ATOM 1506 C CA . GLY A 1 11 ? 18.709 11.991 10.756 1.00 0.00 180 GLY A CA 2
ATOM 1507 C C . GLY A 1 11 ? 17.231 11.873 10.442 1.00 0.00 180 GLY A C 2
ATOM 1508 O O . GLY A 1 11 ? 16.410 12.601 11.000 1.00 0.00 180 GLY A O 2
ATOM 1512 N N . ASP A 1 12 ? 16.890 10.955 9.544 1.00 0.00 181 ASP A N 2
ATOM 1513 C CA . ASP A 1 12 ? 15.501 10.744 9.155 1.00 0.00 181 ASP A CA 2
ATOM 1514 C C . ASP A 1 12 ? 15.137 9.263 9.219 1.00 0.00 181 ASP A C 2
ATOM 1515 O O . ASP A 1 12 ? 15.919 8.390 8.842 1.00 0.00 181 ASP A O 2
ATOM 1524 N N . PRO A 1 13 ? 13.923 8.972 9.709 1.00 0.00 182 PRO A N 2
ATOM 1525 C CA . PRO A 1 13 ? 13.429 7.598 9.835 1.00 0.00 182 PRO A CA 2
ATOM 1526 C C . PRO A 1 13 ? 13.143 6.959 8.480 1.00 0.00 182 PRO A C 2
ATOM 1527 O O . PRO A 1 13 ? 12.511 7.567 7.616 1.00 0.00 182 PRO A O 2
ATOM 1538 N N . CYS A 1 14 ? 13.613 5.729 8.301 1.00 0.00 183 CYS A N 2
ATOM 1539 C CA . CYS A 1 14 ? 13.408 5.006 7.052 1.00 0.00 183 CYS A CA 2
ATOM 1540 C C . CYS A 1 14 ? 12.940 3.578 7.319 1.00 0.00 183 CYS A C 2
ATOM 1541 O O . CYS A 1 14 ? 13.219 3.009 8.375 1.00 0.00 183 CYS A O 2
ATOM 1548 N N . LEU A 1 15 ? 12.227 3.005 6.356 1.00 0.00 184 LEU A N 2
ATOM 1549 C CA . LEU A 1 15 ? 11.720 1.643 6.486 1.00 0.00 184 LEU A CA 2
ATOM 1550 C C . LEU A 1 15 ? 11.641 0.959 5.125 1.00 0.00 184 LEU A C 2
ATOM 1551 O O . LEU A 1 15 ? 10.949 -0.046 4.964 1.00 0.00 184 LEU A O 2
ATOM 1567 N N . ARG A 1 16 ? 12.357 1.509 4.150 1.00 0.00 185 ARG A N 2
ATOM 1568 C CA . ARG A 1 16 ? 12.369 0.951 2.803 1.00 0.00 185 ARG A CA 2
ATOM 1569 C C . ARG A 1 16 ? 13.788 0.585 2.378 1.00 0.00 185 ARG A C 2
ATOM 1570 O O . ARG A 1 16 ? 14.755 0.908 3.067 1.00 0.00 185 ARG A O 2
ATOM 1591 N N . SER A 1 17 ? 13.903 -0.092 1.240 1.00 0.00 186 SER A N 2
ATOM 1592 C CA . SER A 1 17 ? 15.203 -0.507 0.726 1.00 0.00 186 SER A CA 2
ATOM 1593 C C . SER A 1 17 ? 16.177 0.668 0.702 1.00 0.00 186 SER A C 2
ATOM 1594 O O . SER A 1 17 ? 17.391 0.483 0.787 1.00 0.00 186 SER A O 2
ATOM 1602 N N . SER A 1 18 ? 15.635 1.875 0.585 1.00 0.00 187 SER A N 2
ATOM 1603 C CA . SER A 1 18 ? 16.455 3.081 0.545 1.00 0.00 187 SER A CA 2
ATOM 1604 C C . SER A 1 18 ? 15.770 4.228 1.282 1.00 0.00 187 SER A C 2
ATOM 1605 O O . SER A 1 18 ? 16.094 4.523 2.432 1.00 0.00 187 SER A O 2
ATOM 1613 N N . ASP A 1 19 ? 14.822 4.872 0.610 1.00 0.00 188 ASP A N 2
ATOM 1614 C CA . ASP A 1 19 ? 14.090 5.986 1.200 1.00 0.00 188 ASP A CA 2
ATOM 1615 C C . ASP A 1 19 ? 15.049 7.016 1.788 1.00 0.00 188 ASP A C 2
ATOM 1616 O O . ASP A 1 19 ? 14.926 7.402 2.951 1.00 0.00 188 ASP A O 2
ATOM 1625 N N . CYS A 1 20 ? 16.005 7.458 0.977 1.00 0.00 189 CYS A N 2
ATOM 1626 C CA . CYS A 1 20 ? 16.987 8.441 1.416 1.00 0.00 189 CYS A CA 2
ATOM 1627 C C . CYS A 1 20 ? 17.391 9.358 0.265 1.00 0.00 189 CYS A C 2
ATOM 1628 O O . CYS A 1 20 ? 17.021 9.125 -0.886 1.00 0.00 189 CYS A O 2
ATOM 1635 N N . ILE A 1 21 ? 18.151 10.400 0.585 1.00 0.00 190 ILE A N 2
ATOM 1636 C CA . ILE A 1 21 ? 18.607 11.350 -0.422 1.00 0.00 190 ILE A CA 2
ATOM 1637 C C . ILE A 1 21 ? 19.244 10.632 -1.608 1.00 0.00 190 ILE A C 2
ATOM 1638 O O . ILE A 1 21 ? 19.712 9.501 -1.482 1.00 0.00 190 ILE A O 2
ATOM 1654 N N . ASP A 1 22 ? 19.259 11.299 -2.757 1.00 0.00 191 ASP A N 2
ATOM 1655 C CA . ASP A 1 22 ? 19.842 10.726 -3.965 1.00 0.00 191 ASP A CA 2
ATOM 1656 C C . ASP A 1 22 ? 21.192 10.084 -3.665 1.00 0.00 191 ASP A C 2
ATOM 1657 O O . ASP A 1 22 ? 21.551 9.065 -4.254 1.00 0.00 191 ASP A O 2
ATOM 1666 N N . GLY A 1 23 ? 21.938 10.688 -2.745 1.00 0.00 192 GLY A N 2
ATOM 1667 C CA . GLY A 1 23 ? 23.242 10.161 -2.384 1.00 0.00 192 GLY A CA 2
ATOM 1668 C C . GLY A 1 23 ? 23.305 9.712 -0.938 1.00 0.00 192 GLY A C 2
ATOM 1669 O O . GLY A 1 23 ? 24.280 9.984 -0.237 1.00 0.00 192 GLY A O 2
ATOM 1673 N N . PHE A 1 24 ? 22.262 9.023 -0.488 1.00 0.00 193 PHE A N 2
ATOM 1674 C CA . PHE A 1 24 ? 22.201 8.536 0.886 1.00 0.00 193 PHE A CA 2
ATOM 1675 C C . PHE A 1 24 ? 21.607 7.132 0.940 1.00 0.00 193 PHE A C 2
ATOM 1676 O O . PHE A 1 24 ? 20.937 6.692 0.005 1.00 0.00 193 PHE A O 2
ATOM 1693 N N . CYS A 1 25 ? 21.856 6.433 2.042 1.00 0.00 194 CYS A N 2
ATOM 1694 C CA . CYS A 1 25 ? 21.348 5.078 2.220 1.00 0.00 194 CYS A CA 2
ATOM 1695 C C . CYS A 1 25 ? 20.780 4.891 3.624 1.00 0.00 194 CYS A C 2
ATOM 1696 O O . CYS A 1 25 ? 21.297 5.446 4.594 1.00 0.00 194 CYS A O 2
ATOM 1703 N N . CYS A 1 26 ? 19.713 4.104 3.725 1.00 0.00 195 CYS A N 2
ATOM 1704 C CA . CYS A 1 26 ? 19.074 3.843 5.009 1.00 0.00 195 CYS A CA 2
ATOM 1705 C C . CYS A 1 26 ? 19.831 2.768 5.784 1.00 0.00 195 CYS A C 2
ATOM 1706 O O . CYS A 1 26 ? 20.067 1.672 5.276 1.00 0.00 195 CYS A O 2
ATOM 1713 N N . ALA A 1 27 ? 20.207 3.090 7.017 1.00 0.00 196 ALA A N 2
ATOM 1714 C CA . ALA A 1 27 ? 20.935 2.153 7.863 1.00 0.00 196 ALA A CA 2
ATOM 1715 C C . ALA A 1 27 ? 20.155 1.845 9.138 1.00 0.00 196 ALA A C 2
ATOM 1716 O O . ALA A 1 27 ? 19.146 2.487 9.429 1.00 0.00 196 ALA A O 2
ATOM 1723 N N . ARG A 1 28 ? 20.630 0.860 9.893 1.00 0.00 197 ARG A N 2
ATOM 1724 C CA . ARG A 1 28 ? 19.976 0.466 11.135 1.00 0.00 197 ARG A CA 2
ATOM 1725 C C . ARG A 1 28 ? 20.695 1.064 12.341 1.00 0.00 197 ARG A C 2
ATOM 1726 O O . ARG A 1 28 ? 21.915 0.952 12.469 1.00 0.00 197 ARG A O 2
ATOM 1747 N N . HIS A 1 29 ? 19.931 1.701 13.223 1.00 0.00 198 HIS A N 2
ATOM 1748 C CA . HIS A 1 29 ? 20.495 2.318 14.419 1.00 0.00 198 HIS A CA 2
ATOM 1749 C C . HIS A 1 29 ? 19.874 1.724 15.680 1.00 0.00 198 HIS A C 2
ATOM 1750 O O . HIS A 1 29 ? 18.728 1.274 15.667 1.00 0.00 198 HIS A O 2
ATOM 1764 N N . PHE A 1 30 ? 20.639 1.726 16.767 1.00 0.00 199 PHE A N 2
ATOM 1765 C CA . PHE A 1 30 ? 20.164 1.186 18.036 1.00 0.00 199 PHE A CA 2
ATOM 1766 C C . PHE A 1 30 ? 18.780 1.731 18.376 1.00 0.00 199 PHE A C 2
ATOM 1767 O O . PHE A 1 30 ? 17.793 0.996 18.368 1.00 0.00 199 PHE A O 2
ATOM 1784 N N . TRP A 1 31 ? 18.718 3.024 18.674 1.00 0.00 200 TRP A N 2
ATOM 1785 C CA . TRP A 1 31 ? 17.455 3.669 19.018 1.00 0.00 200 TRP A CA 2
ATOM 1786 C C . TRP A 1 31 ? 16.374 3.326 17.998 1.00 0.00 200 TRP A C 2
ATOM 1787 O O . TRP A 1 31 ? 15.337 2.760 18.344 1.00 0.00 200 TRP A O 2
ATOM 1808 N N . THR A 1 32 ? 16.623 3.673 16.739 1.00 0.00 201 THR A N 2
ATOM 1809 C CA . THR A 1 32 ? 15.670 3.403 15.670 1.00 0.00 201 THR A CA 2
ATOM 1810 C C . THR A 1 32 ? 16.350 3.441 14.306 1.00 0.00 201 THR A C 2
ATOM 1811 O O . THR A 1 32 ? 17.513 3.826 14.190 1.00 0.00 201 THR A O 2
ATOM 1822 N N . LYS A 1 33 ? 15.616 3.041 13.273 1.00 0.00 202 LYS A N 2
ATOM 1823 C CA . LYS A 1 33 ? 16.146 3.031 11.915 1.00 0.00 202 LYS A CA 2
ATOM 1824 C C . LYS A 1 33 ? 16.185 4.441 11.335 1.00 0.00 202 LYS A C 2
ATOM 1825 O O . LYS A 1 33 ? 15.151 5.098 11.208 1.00 0.00 202 LYS A O 2
ATOM 1844 N N . ILE A 1 34 ? 17.382 4.899 10.985 1.00 0.00 203 ILE A N 2
ATOM 1845 C CA . ILE A 1 34 ? 17.553 6.231 10.417 1.00 0.00 203 ILE A CA 2
ATOM 1846 C C . ILE A 1 34 ? 18.313 6.171 9.097 1.00 0.00 203 ILE A C 2
ATOM 1847 O O . ILE A 1 34 ? 18.821 5.119 8.707 1.00 0.00 203 ILE A O 2
ATOM 1863 N N . CYS A 1 35 ? 18.389 7.307 8.412 1.00 0.00 204 CYS A N 2
ATOM 1864 C CA . CYS A 1 35 ? 19.088 7.386 7.135 1.00 0.00 204 CYS A CA 2
ATOM 1865 C C . CYS A 1 35 ? 20.498 7.941 7.320 1.00 0.00 204 CYS A C 2
ATOM 1866 O O . CYS A 1 35 ? 20.704 8.914 8.046 1.00 0.00 204 CYS A O 2
ATOM 1873 N N . LYS A 1 36 ? 21.465 7.316 6.658 1.00 0.00 205 LYS A N 2
ATOM 1874 C CA . LYS A 1 36 ? 22.856 7.747 6.747 1.00 0.00 205 LYS A CA 2
ATOM 1875 C C . LYS A 1 36 ? 23.460 7.924 5.358 1.00 0.00 205 LYS A C 2
ATOM 1876 O O . LYS A 1 36 ? 22.965 7.388 4.366 1.00 0.00 205 LYS A O 2
ATOM 1895 N N . PRO A 1 37 ? 24.558 8.691 5.282 1.00 0.00 206 PRO A N 2
ATOM 1896 C CA . PRO A 1 37 ? 25.254 8.954 4.020 1.00 0.00 206 PRO A CA 2
ATOM 1897 C C . PRO A 1 37 ? 25.964 7.717 3.480 1.00 0.00 206 PRO A C 2
ATOM 1898 O O . PRO A 1 37 ? 26.007 6.677 4.139 1.00 0.00 206 PRO A O 2
ATOM 1909 N N . VAL A 1 38 ? 26.519 7.835 2.279 1.00 0.00 207 VAL A N 2
ATOM 1910 C CA . VAL A 1 38 ? 27.228 6.726 1.651 1.00 0.00 207 VAL A CA 2
ATOM 1911 C C . VAL A 1 38 ? 28.631 6.575 2.228 1.00 0.00 207 VAL A C 2
ATOM 1912 O O . VAL A 1 38 ? 29.170 7.503 2.832 1.00 0.00 207 VAL A O 2
ATOM 1925 N N . LEU A 1 39 ? 29.219 5.398 2.038 1.00 0.00 208 LEU A N 2
ATOM 1926 C CA . LEU A 1 39 ? 30.561 5.124 2.539 1.00 0.00 208 LEU A CA 2
ATOM 1927 C C . LEU A 1 39 ? 31.589 5.208 1.415 1.00 0.00 208 LEU A C 2
ATOM 1928 O O . LEU A 1 39 ? 31.234 5.304 0.240 1.00 0.00 208 LEU A O 2
ATOM 1944 N N . HIS A 1 40 ? 32.866 5.169 1.784 1.00 0.00 209 HIS A N 2
ATOM 1945 C CA . HIS A 1 40 ? 33.947 5.238 0.807 1.00 0.00 209 HIS A CA 2
ATOM 1946 C C . HIS A 1 40 ? 35.031 4.213 1.123 1.00 0.00 209 HIS A C 2
ATOM 1947 O O . HIS A 1 40 ? 35.002 3.569 2.171 1.00 0.00 209 HIS A O 2
ATOM 1961 N N . GLN A 1 41 ? 35.986 4.068 0.210 1.00 0.00 210 GLN A N 2
ATOM 1962 C CA . GLN A 1 41 ? 37.079 3.120 0.392 1.00 0.00 210 GLN A CA 2
ATOM 1963 C C . GLN A 1 41 ? 37.637 3.198 1.810 1.00 0.00 210 GLN A C 2
ATOM 1964 O O . GLN A 1 41 ? 37.915 4.282 2.320 1.00 0.00 210 GLN A O 2
ATOM 1978 N N . GLY A 1 42 ? 37.797 2.039 2.442 1.00 0.00 211 GLY A N 2
ATOM 1979 C CA . GLY A 1 42 ? 38.319 1.998 3.795 1.00 0.00 211 GLY A CA 2
ATOM 1980 C C . GLY A 1 42 ? 37.224 1.877 4.836 1.00 0.00 211 GLY A C 2
ATOM 1981 O O . GLY A 1 42 ? 37.493 1.558 5.994 1.00 0.00 211 GLY A O 2
ATOM 1985 N N . GLU A 1 43 ? 35.987 2.133 4.424 1.00 0.00 212 GLU A N 2
ATOM 1986 C CA . GLU A 1 43 ? 34.848 2.052 5.331 1.00 0.00 212 GLU A CA 2
ATOM 1987 C C . GLU A 1 43 ? 34.280 0.636 5.368 1.00 0.00 212 GLU A C 2
ATOM 1988 O O . GLU A 1 43 ? 34.531 -0.168 4.471 1.00 0.00 212 GLU A O 2
ATOM 2000 N N . VAL A 1 44 ? 33.513 0.339 6.413 1.00 0.00 213 VAL A N 2
ATOM 2001 C CA . VAL A 1 44 ? 32.909 -0.978 6.567 1.00 0.00 213 VAL A CA 2
ATOM 2002 C C . VAL A 1 44 ? 31.900 -1.254 5.458 1.00 0.00 213 VAL A C 2
ATOM 2003 O O . VAL A 1 44 ? 31.121 -0.378 5.081 1.00 0.00 213 VAL A O 2
ATOM 2016 N N . CYS A 1 45 ? 31.920 -2.477 4.938 1.00 0.00 214 CYS A N 2
ATOM 2017 C CA . CYS A 1 45 ? 31.007 -2.869 3.871 1.00 0.00 214 CYS A CA 2
ATOM 2018 C C . CYS A 1 45 ? 30.130 -4.038 4.308 1.00 0.00 214 CYS A C 2
ATOM 2019 O O . CYS A 1 45 ? 30.492 -4.799 5.207 1.00 0.00 214 CYS A O 2
ATOM 2026 N N . THR A 1 46 ? 28.974 -4.176 3.667 1.00 0.00 215 THR A N 2
ATOM 2027 C CA . THR A 1 46 ? 28.044 -5.251 3.990 1.00 0.00 215 THR A CA 2
ATOM 2028 C C . THR A 1 46 ? 27.495 -5.901 2.725 1.00 0.00 215 THR A C 2
ATOM 2029 O O . THR A 1 46 ? 26.711 -5.297 1.994 1.00 0.00 215 THR A O 2
ATOM 2040 N N . LYS A 1 47 ? 27.911 -7.138 2.472 1.00 0.00 216 LYS A N 2
ATOM 2041 C CA . LYS A 1 47 ? 27.460 -7.872 1.297 1.00 0.00 216 LYS A CA 2
ATOM 2042 C C . LYS A 1 47 ? 26.618 -9.078 1.699 1.00 0.00 216 LYS A C 2
ATOM 2043 O O . LYS A 1 47 ? 26.095 -9.794 0.845 1.00 0.00 216 LYS A O 2
ATOM 2062 N N . GLN A 1 48 ? 26.489 -9.296 3.004 1.00 0.00 217 GLN A N 2
ATOM 2063 C CA . GLN A 1 48 ? 25.709 -10.415 3.518 1.00 0.00 217 GLN A CA 2
ATOM 2064 C C . GLN A 1 48 ? 25.105 -10.079 4.877 1.00 0.00 217 GLN A C 2
ATOM 2065 O O . GLN A 1 48 ? 25.818 -9.978 5.876 1.00 0.00 217 GLN A O 2
ATOM 2079 N N . ARG A 1 49 ? 23.788 -9.907 4.908 1.00 0.00 218 ARG A N 2
ATOM 2080 C CA . ARG A 1 49 ? 23.089 -9.581 6.145 1.00 0.00 218 ARG A CA 2
ATOM 2081 C C . ARG A 1 49 ? 21.767 -10.338 6.239 1.00 0.00 218 ARG A C 2
ATOM 2082 O O . ARG A 1 49 ? 20.857 -10.122 5.437 1.00 0.00 218 ARG A O 2
ATOM 2103 N N . LYS A 1 50 ? 21.667 -11.225 7.222 1.00 0.00 219 LYS A N 2
ATOM 2104 C CA . LYS A 1 50 ? 20.457 -12.014 7.422 1.00 0.00 219 LYS A CA 2
ATOM 2105 C C . LYS A 1 50 ? 19.412 -11.220 8.199 1.00 0.00 219 LYS A C 2
ATOM 2106 O O . LYS A 1 50 ? 19.625 -10.860 9.357 1.00 0.00 219 LYS A O 2
ATOM 2125 N N . LYS A 1 51 ? 18.281 -10.951 7.556 1.00 0.00 220 LYS A N 2
ATOM 2126 C CA . LYS A 1 51 ? 17.201 -10.202 8.187 1.00 0.00 220 LYS A CA 2
ATOM 2127 C C . LYS A 1 51 ? 15.843 -10.791 7.819 1.00 0.00 220 LYS A C 2
ATOM 2128 O O . LYS A 1 51 ? 15.400 -10.689 6.676 1.00 0.00 220 LYS A O 2
ATOM 2147 N N . GLY A 1 52 ? 15.186 -11.409 8.797 1.00 0.00 221 GLY A N 2
ATOM 2148 C CA . GLY A 1 52 ? 13.885 -12.004 8.556 1.00 0.00 221 GLY A CA 2
ATOM 2149 C C . GLY A 1 52 ? 13.510 -13.024 9.613 1.00 0.00 221 GLY A C 2
ATOM 2150 O O . GLY A 1 52 ? 12.370 -13.057 10.076 1.00 0.00 221 GLY A O 2
ATOM 2154 N N . SER A 1 53 ? 14.470 -13.860 9.993 1.00 0.00 222 SER A N 2
ATOM 2155 C CA . SER A 1 53 ? 14.233 -14.890 10.998 1.00 0.00 222 SER A CA 2
ATOM 2156 C C . SER A 1 53 ? 14.540 -14.365 12.397 1.00 0.00 222 SER A C 2
ATOM 2157 O O . SER A 1 53 ? 15.177 -13.323 12.556 1.00 0.00 222 SER A O 2
ATOM 2165 N N . HIS A 1 54 ? 14.082 -15.095 13.410 1.00 0.00 223 HIS A N 2
ATOM 2166 C CA . HIS A 1 54 ? 14.308 -14.704 14.797 1.00 0.00 223 HIS A CA 2
ATOM 2167 C C . HIS A 1 54 ? 15.761 -14.937 15.197 1.00 0.00 223 HIS A C 2
ATOM 2168 O O . HIS A 1 54 ? 16.435 -15.809 14.650 1.00 0.00 223 HIS A O 2
ATOM 2182 N N . GLY A 1 55 ? 16.240 -14.149 16.156 1.00 0.00 224 GLY A N 2
ATOM 2183 C CA . GLY A 1 55 ? 17.610 -14.285 16.613 1.00 0.00 224 GLY A CA 2
ATOM 2184 C C . GLY A 1 55 ? 18.604 -13.645 15.663 1.00 0.00 224 GLY A C 2
ATOM 2185 O O . GLY A 1 55 ? 19.579 -14.277 15.255 1.00 0.00 224 GLY A O 2
ATOM 2189 N N . LEU A 1 56 ? 18.356 -12.389 15.309 1.00 0.00 225 LEU A N 2
ATOM 2190 C CA . LEU A 1 56 ? 19.236 -11.664 14.399 1.00 0.00 225 LEU A CA 2
ATOM 2191 C C . LEU A 1 56 ? 19.945 -10.523 15.122 1.00 0.00 225 LEU A C 2
ATOM 2192 O O . LEU A 1 56 ? 19.600 -10.183 16.253 1.00 0.00 225 LEU A O 2
ATOM 2208 N N . GLU A 1 57 ? 20.936 -9.934 14.460 1.00 0.00 226 GLU A N 2
ATOM 2209 C CA . GLU A 1 57 ? 21.692 -8.830 15.039 1.00 0.00 226 GLU A CA 2
ATOM 2210 C C . GLU A 1 57 ? 21.559 -7.572 14.186 1.00 0.00 226 GLU A C 2
ATOM 2211 O O . GLU A 1 57 ? 21.510 -7.645 12.958 1.00 0.00 226 GLU A O 2
ATOM 2223 N N . ILE A 1 58 ? 21.499 -6.421 14.846 1.00 0.00 227 ILE A N 2
ATOM 2224 C CA . ILE A 1 58 ? 21.372 -5.147 14.149 1.00 0.00 227 ILE A CA 2
ATOM 2225 C C . ILE A 1 58 ? 22.654 -4.800 13.399 1.00 0.00 227 ILE A C 2
ATOM 2226 O O . ILE A 1 58 ? 23.756 -5.094 13.862 1.00 0.00 227 ILE A O 2
ATOM 2242 N N . PHE A 1 59 ? 22.502 -4.173 12.237 1.00 0.00 228 PHE A N 2
ATOM 2243 C CA . PHE A 1 59 ? 23.648 -3.785 11.422 1.00 0.00 228 PHE A CA 2
ATOM 2244 C C . PHE A 1 59 ? 23.594 -2.298 11.081 1.00 0.00 228 PHE A C 2
ATOM 2245 O O . PHE A 1 59 ? 22.764 -1.864 10.284 1.00 0.00 228 PHE A O 2
ATOM 2262 N N . GLN A 1 60 ? 24.486 -1.525 11.692 1.00 0.00 229 GLN A N 2
ATOM 2263 C CA . GLN A 1 60 ? 24.540 -0.087 11.455 1.00 0.00 229 GLN A CA 2
ATOM 2264 C C . GLN A 1 60 ? 25.601 0.253 10.414 1.00 0.00 229 GLN A C 2
ATOM 2265 O O . GLN A 1 60 ? 26.708 0.670 10.755 1.00 0.00 229 GLN A O 2
ATOM 2279 N N . ARG A 1 61 ? 25.256 0.072 9.143 1.00 0.00 230 ARG A N 2
ATOM 2280 C CA . ARG A 1 61 ? 26.180 0.359 8.052 1.00 0.00 230 ARG A CA 2
ATOM 2281 C C . ARG A 1 61 ? 25.428 0.543 6.737 1.00 0.00 230 ARG A C 2
ATOM 2282 O O . ARG A 1 61 ? 24.270 0.142 6.610 1.00 0.00 230 ARG A O 2
ATOM 2303 N N . CYS A 1 62 ? 26.093 1.152 5.762 1.00 0.00 231 CYS A N 2
ATOM 2304 C CA . CYS A 1 62 ? 25.489 1.391 4.457 1.00 0.00 231 CYS A CA 2
ATOM 2305 C C . CYS A 1 62 ? 26.423 0.945 3.335 1.00 0.00 231 CYS A C 2
ATOM 2306 O O . CYS A 1 62 ? 27.587 0.625 3.573 1.00 0.00 231 CYS A O 2
ATOM 2313 N N . ASP A 1 63 ? 25.903 0.927 2.113 1.00 0.00 232 ASP A N 2
ATOM 2314 C CA . ASP A 1 63 ? 26.689 0.521 0.954 1.00 0.00 232 ASP A CA 2
ATOM 2315 C C . ASP A 1 63 ? 27.748 1.568 0.622 1.00 0.00 232 ASP A C 2
ATOM 2316 O O . ASP A 1 63 ? 27.660 2.716 1.059 1.00 0.00 232 ASP A O 2
ATOM 2325 N N . CYS A 1 64 ? 28.750 1.165 -0.152 1.00 0.00 233 CYS A N 2
ATOM 2326 C CA . CYS A 1 64 ? 29.827 2.066 -0.541 1.00 0.00 233 CYS A CA 2
ATOM 2327 C C . CYS A 1 64 ? 29.380 2.994 -1.667 1.00 0.00 233 CYS A C 2
ATOM 2328 O O . CYS A 1 64 ? 28.334 2.783 -2.281 1.00 0.00 233 CYS A O 2
ATOM 2335 N N . ALA A 1 65 ? 30.179 4.022 -1.932 1.00 0.00 234 ALA A N 2
ATOM 2336 C CA . ALA A 1 65 ? 29.868 4.981 -2.985 1.00 0.00 234 ALA A CA 2
ATOM 2337 C C . ALA A 1 65 ? 29.988 4.341 -4.364 1.00 0.00 234 ALA A C 2
ATOM 2338 O O . ALA A 1 65 ? 30.628 3.301 -4.524 1.00 0.00 234 ALA A O 2
ATOM 2345 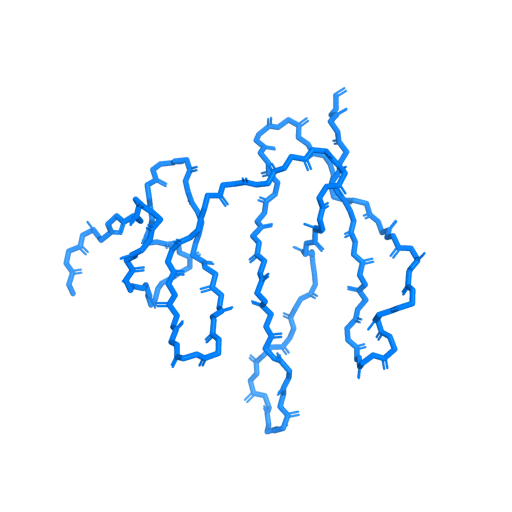N N . LYS A 1 66 ? 29.369 4.968 -5.358 1.00 0.00 235 LYS A N 2
ATOM 2346 C CA . LYS A 1 66 ? 29.407 4.461 -6.725 1.00 0.00 235 LYS A CA 2
ATOM 2347 C C . LYS A 1 66 ? 30.844 4.360 -7.228 1.00 0.00 235 LYS A C 2
ATOM 2348 O O . LYS A 1 66 ? 31.593 5.335 -7.197 1.00 0.00 235 LYS A O 2
ATOM 2367 N N . GLY A 1 67 ? 31.221 3.172 -7.693 1.00 0.00 236 GLY A N 2
ATOM 2368 C CA . GLY A 1 67 ? 32.566 2.967 -8.198 1.00 0.00 236 GLY A CA 2
ATOM 2369 C C . GLY A 1 67 ? 33.466 2.285 -7.186 1.00 0.00 236 GLY A C 2
ATOM 2370 O O . GLY A 1 67 ? 34.691 2.319 -7.312 1.00 0.00 236 GLY A O 2
ATOM 2374 N N . LEU A 1 68 ? 32.860 1.666 -6.180 1.00 0.00 237 LEU A N 2
ATOM 2375 C CA . LEU A 1 68 ? 33.615 0.974 -5.141 1.00 0.00 237 LEU A CA 2
ATOM 2376 C C . LEU A 1 68 ? 33.273 -0.512 -5.116 1.00 0.00 237 LEU A C 2
ATOM 2377 O O . LEU A 1 68 ? 32.159 -0.908 -5.457 1.00 0.00 237 LEU A O 2
ATOM 2393 N N . SER A 1 69 ? 34.239 -1.330 -4.709 1.00 0.00 238 SER A N 2
ATOM 2394 C CA . SER A 1 69 ? 34.040 -2.773 -4.642 1.00 0.00 238 SER A CA 2
ATOM 2395 C C . SER A 1 69 ? 34.014 -3.250 -3.193 1.00 0.00 238 SER A C 2
ATOM 2396 O O . SER A 1 69 ? 34.841 -2.842 -2.377 1.00 0.00 238 SER A O 2
ATOM 2404 N N . CYS A 1 70 ? 33.057 -4.118 -2.880 1.00 0.00 239 CYS A N 2
ATOM 2405 C CA . CYS A 1 70 ? 32.921 -4.652 -1.530 1.00 0.00 239 CYS A CA 2
ATOM 2406 C C . CYS A 1 70 ? 33.812 -5.875 -1.336 1.00 0.00 239 CYS A C 2
ATOM 2407 O O . CYS A 1 70 ? 33.559 -6.939 -1.903 1.00 0.00 239 CYS A O 2
ATOM 2414 N N . LYS A 1 71 ? 34.858 -5.716 -0.532 1.00 0.00 240 LYS A N 2
ATOM 2415 C CA . LYS A 1 71 ? 35.788 -6.806 -0.261 1.00 0.00 240 LYS A CA 2
ATOM 2416 C C . LYS A 1 71 ? 35.752 -7.198 1.213 1.00 0.00 240 LYS A C 2
ATOM 2417 O O . LYS A 1 71 ? 35.486 -6.366 2.081 1.00 0.00 240 LYS A O 2
ATOM 2436 N N . VAL A 1 72 ? 36.023 -8.470 1.490 1.00 0.00 241 VAL A N 2
ATOM 2437 C CA . VAL A 1 72 ? 36.024 -8.970 2.859 1.00 0.00 241 VAL A CA 2
ATOM 2438 C C . VAL A 1 72 ? 37.214 -8.427 3.642 1.00 0.00 241 VAL A C 2
ATOM 2439 O O . VAL A 1 72 ? 38.317 -8.306 3.109 1.00 0.00 241 VAL A O 2
ATOM 2452 N N . TRP A 1 73 ? 36.983 -8.103 4.909 1.00 0.00 242 TRP A N 2
ATOM 2453 C CA . TRP A 1 73 ? 38.037 -7.573 5.766 1.00 0.00 242 TRP A CA 2
ATOM 2454 C C . TRP A 1 73 ? 38.074 -8.307 7.102 1.00 0.00 242 TRP A C 2
ATOM 2455 O O . TRP A 1 73 ? 37.142 -8.210 7.901 1.00 0.00 242 TRP A O 2
ATOM 2476 N N . LYS A 1 74 ? 39.155 -9.041 7.339 1.00 0.00 243 LYS A N 2
ATOM 2477 C CA . LYS A 1 74 ? 39.314 -9.791 8.580 1.00 0.00 243 LYS A CA 2
ATOM 2478 C C . LYS A 1 74 ? 39.744 -8.873 9.719 1.00 0.00 243 LYS A C 2
ATOM 2479 O O . LYS A 1 74 ? 40.886 -8.415 9.763 1.00 0.00 243 LYS A O 2
ATOM 2498 N N . ASP A 1 75 ? 38.823 -8.610 10.640 1.00 0.00 244 ASP A N 2
ATOM 2499 C CA . ASP A 1 75 ? 39.108 -7.749 11.782 1.00 0.00 244 ASP A CA 2
ATOM 2500 C C . ASP A 1 75 ? 38.421 -8.269 13.040 1.00 0.00 244 ASP A C 2
ATOM 2501 O O . ASP A 1 75 ? 37.364 -8.896 12.968 1.00 0.00 244 ASP A O 2
ATOM 2510 N N . ALA A 1 76 ? 39.028 -8.006 14.193 1.00 0.00 245 ALA A N 2
ATOM 2511 C CA . ALA A 1 76 ? 38.474 -8.447 15.467 1.00 0.00 245 ALA A CA 2
ATOM 2512 C C . ALA A 1 76 ? 37.142 -7.763 15.752 1.00 0.00 245 ALA A C 2
ATOM 2513 O O . ALA A 1 76 ? 37.076 -6.806 16.524 1.00 0.00 245 ALA A O 2
ATOM 2520 N N . THR A 1 77 ? 36.080 -8.259 15.124 1.00 0.00 246 THR A N 2
ATOM 2521 C CA . THR A 1 77 ? 34.750 -7.695 15.309 1.00 0.00 246 THR A CA 2
ATOM 2522 C C . THR A 1 77 ? 33.673 -8.650 14.809 1.00 0.00 246 THR A C 2
ATOM 2523 O O . THR A 1 77 ? 32.601 -8.759 15.404 1.00 0.00 246 THR A O 2
ATOM 2534 N N . TYR A 1 78 ? 33.964 -9.341 13.712 1.00 0.00 247 TYR A N 2
ATOM 2535 C CA . TYR A 1 78 ? 33.019 -10.286 13.130 1.00 0.00 247 TYR A CA 2
ATOM 2536 C C . TYR A 1 78 ? 32.663 -11.384 14.128 1.00 0.00 247 TYR A C 2
ATOM 2537 O O . TYR A 1 78 ? 31.659 -12.078 13.973 1.00 0.00 247 TYR A O 2
ATOM 2555 N N . SER A 1 79 ? 33.495 -11.535 15.154 1.00 0.00 248 SER A N 2
ATOM 2556 C CA . SER A 1 79 ? 33.272 -12.550 16.177 1.00 0.00 248 SER A CA 2
ATOM 2557 C C . SER A 1 79 ? 31.846 -12.475 16.714 1.00 0.00 248 SER A C 2
ATOM 2558 O O . SER A 1 79 ? 31.296 -13.469 17.189 1.00 0.00 248 SER A O 2
ATOM 2566 N N . SER A 1 80 ? 31.253 -11.288 16.636 1.00 0.00 249 SER A N 2
ATOM 2567 C CA . SER A 1 80 ? 29.892 -11.080 17.118 1.00 0.00 249 SER A CA 2
ATOM 2568 C C . SER A 1 80 ? 28.928 -12.065 16.464 1.00 0.00 249 SER A C 2
ATOM 2569 O O . SER A 1 80 ? 28.194 -12.780 17.146 1.00 0.00 249 SER A O 2
ATOM 2577 N N . LYS A 1 81 ? 28.935 -12.096 15.136 1.00 0.00 250 LYS A N 2
ATOM 2578 C CA . LYS A 1 81 ? 28.063 -12.992 14.386 1.00 0.00 250 LYS A CA 2
ATOM 2579 C C . LYS A 1 81 ? 28.359 -12.916 12.892 1.00 0.00 250 LYS A C 2
ATOM 2580 O O . LYS A 1 81 ? 28.851 -13.875 12.298 1.00 0.00 250 LYS A O 2
ATOM 2599 N N . ALA A 1 82 ? 28.057 -11.770 12.291 1.00 0.00 251 ALA A N 2
ATOM 2600 C CA . ALA A 1 82 ? 28.294 -11.568 10.867 1.00 0.00 251 ALA A CA 2
ATOM 2601 C C . ALA A 1 82 ? 29.760 -11.247 10.595 1.00 0.00 251 ALA A C 2
ATOM 2602 O O . ALA A 1 82 ? 30.521 -10.951 11.516 1.00 0.00 251 ALA A O 2
ATOM 2609 N N . ARG A 1 83 ? 30.148 -11.310 9.326 1.00 0.00 252 ARG A N 2
ATOM 2610 C CA . ARG A 1 83 ? 31.524 -11.028 8.933 1.00 0.00 252 ARG A CA 2
ATOM 2611 C C . ARG A 1 83 ? 31.707 -9.546 8.618 1.00 0.00 252 ARG A C 2
ATOM 2612 O O . ARG A 1 83 ? 30.775 -8.876 8.170 1.00 0.00 252 ARG A O 2
ATOM 2633 N N . LEU A 1 84 ? 32.912 -9.041 8.854 1.00 0.00 253 LEU A N 2
ATOM 2634 C CA . LEU A 1 84 ? 33.217 -7.638 8.596 1.00 0.00 253 LEU A CA 2
ATOM 2635 C C . LEU A 1 84 ? 33.875 -7.466 7.231 1.00 0.00 253 LEU A C 2
ATOM 2636 O O . LEU A 1 84 ? 34.765 -8.231 6.858 1.00 0.00 253 LEU A O 2
ATOM 2652 N N . HIS A 1 85 ? 33.433 -6.455 6.489 1.00 0.00 254 HIS A N 2
ATOM 2653 C CA . HIS A 1 85 ? 33.981 -6.181 5.166 1.00 0.00 254 HIS A CA 2
ATOM 2654 C C . HIS A 1 85 ? 34.404 -4.720 5.045 1.00 0.00 254 HIS A C 2
ATOM 2655 O O . HIS A 1 85 ? 34.065 -3.893 5.892 1.00 0.00 254 HIS A O 2
ATOM 2669 N N . VAL A 1 86 ? 35.147 -4.410 3.987 1.00 0.00 255 VAL A N 2
ATOM 2670 C CA . VAL A 1 86 ? 35.616 -3.049 3.756 1.00 0.00 255 VAL A CA 2
ATOM 2671 C C . VAL A 1 86 ? 35.366 -2.619 2.315 1.00 0.00 255 VAL A C 2
ATOM 2672 O O . VAL A 1 86 ? 35.168 -3.454 1.432 1.00 0.00 255 VAL A O 2
ATOM 2685 N N . CYS A 1 87 ? 35.377 -1.311 2.083 1.00 0.00 256 CYS A N 2
ATOM 2686 C CA . CYS A 1 87 ? 35.152 -0.768 0.749 1.00 0.00 256 CYS A CA 2
ATOM 2687 C C . CYS A 1 87 ? 36.475 -0.427 0.069 1.00 0.00 256 CYS A C 2
ATOM 2688 O O . CYS A 1 87 ? 37.446 -0.060 0.730 1.00 0.00 256 CYS A O 2
ATOM 2695 N N . GLN A 1 88 ? 36.504 -0.552 -1.254 1.00 0.00 257 GLN A N 2
ATOM 2696 C CA . GLN A 1 88 ? 37.707 -0.257 -2.022 1.00 0.00 257 GLN A CA 2
ATOM 2697 C C . GLN A 1 88 ? 37.366 0.511 -3.295 1.00 0.00 257 GLN A C 2
ATOM 2698 O O . GLN A 1 88 ? 36.489 0.109 -4.060 1.00 0.00 257 GLN A O 2
ATOM 2712 N N . LYS A 1 89 ? 38.065 1.619 -3.516 1.00 0.00 258 LYS A N 2
ATOM 2713 C CA . LYS A 1 89 ? 37.838 2.444 -4.697 1.00 0.00 258 LYS A CA 2
ATOM 2714 C C . LYS A 1 89 ? 38.300 1.726 -5.960 1.00 0.00 258 LYS A C 2
ATOM 2715 O O . LYS A 1 89 ? 39.493 1.485 -6.147 1.00 0.00 258 LYS A O 2
ATOM 2734 N N . ILE A 1 90 ? 37.349 1.388 -6.825 1.00 0.00 259 ILE A N 2
ATOM 2735 C CA . ILE A 1 90 ? 37.661 0.699 -8.071 1.00 0.00 259 ILE A CA 2
ATOM 2736 C C . ILE A 1 90 ? 38.508 1.576 -8.987 1.00 0.00 259 ILE A C 2
ATOM 2737 O O . ILE A 1 90 ? 39.620 1.206 -9.364 1.00 0.00 259 ILE A O 2
ATOM 2753 N N . MET A 1 3 ? 2.612 5.592 2.720 1.00 0.00 172 MET A N 3
ATOM 2754 C CA . MET A 1 3 ? 4.051 5.359 2.711 1.00 0.00 172 MET A CA 3
ATOM 2755 C C . MET A 1 3 ? 4.729 6.181 1.620 1.00 0.00 172 MET A C 3
ATOM 2756 O O . MET A 1 3 ? 5.236 5.649 0.633 1.00 0.00 172 MET A O 3
ATOM 2770 N N . PRO A 1 4 ? 4.738 7.511 1.799 1.00 0.00 173 PRO A N 3
ATOM 2771 C CA . PRO A 1 4 ? 5.350 8.435 0.840 1.00 0.00 173 PRO A CA 3
ATOM 2772 C C . PRO A 1 4 ? 6.871 8.328 0.822 1.00 0.00 173 PRO A C 3
ATOM 2773 O O . PRO A 1 4 ? 7.494 8.026 1.840 1.00 0.00 173 PRO A O 3
ATOM 2784 N N . HIS A 1 5 ? 7.464 8.578 -0.341 1.00 0.00 174 HIS A N 3
ATOM 2785 C CA . HIS A 1 5 ? 8.914 8.511 -0.490 1.00 0.00 174 HIS A CA 3
ATOM 2786 C C . HIS A 1 5 ? 9.607 9.412 0.527 1.00 0.00 174 HIS A C 3
ATOM 2787 O O . HIS A 1 5 ? 9.574 10.637 0.410 1.00 0.00 174 HIS A O 3
ATOM 2801 N N . ILE A 1 6 ? 10.233 8.797 1.525 1.00 0.00 175 ILE A N 3
ATOM 2802 C CA . ILE A 1 6 ? 10.933 9.543 2.562 1.00 0.00 175 ILE A CA 3
ATOM 2803 C C . ILE A 1 6 ? 12.428 9.617 2.272 1.00 0.00 175 ILE A C 3
ATOM 2804 O O . ILE A 1 6 ? 13.066 8.606 1.975 1.00 0.00 175 ILE A O 3
ATOM 2820 N N . LYS A 1 7 ? 12.984 10.821 2.361 1.00 0.00 176 LYS A N 3
ATOM 2821 C CA . LYS A 1 7 ? 14.405 11.029 2.110 1.00 0.00 176 LYS A CA 3
ATOM 2822 C C . LYS A 1 7 ? 15.213 10.866 3.394 1.00 0.00 176 LYS A C 3
ATOM 2823 O O . LYS A 1 7 ? 14.651 10.751 4.482 1.00 0.00 176 LYS A O 3
ATOM 2842 N N . GLY A 1 8 ? 16.536 10.859 3.259 1.00 0.00 177 GLY A N 3
ATOM 2843 C CA . GLY A 1 8 ? 17.399 10.711 4.416 1.00 0.00 177 GLY A CA 3
ATOM 2844 C C . GLY A 1 8 ? 17.870 12.044 4.962 1.00 0.00 177 GLY A C 3
ATOM 2845 O O . GLY A 1 8 ? 17.327 12.546 5.948 1.00 0.00 177 GLY A O 3
ATOM 2849 N N . HIS A 1 9 ? 18.883 12.620 4.323 1.00 0.00 178 HIS A N 3
ATOM 2850 C CA . HIS A 1 9 ? 19.427 13.903 4.751 1.00 0.00 178 HIS A CA 3
ATOM 2851 C C . HIS A 1 9 ? 20.165 13.764 6.080 1.00 0.00 178 HIS A C 3
ATOM 2852 O O . HIS A 1 9 ? 20.456 14.757 6.745 1.00 0.00 178 HIS A O 3
ATOM 2866 N N . GLU A 1 10 ? 20.463 12.525 6.459 1.00 0.00 179 GLU A N 3
ATOM 2867 C CA . GLU A 1 10 ? 21.165 12.258 7.708 1.00 0.00 179 GLU A CA 3
ATOM 2868 C C . GLU A 1 10 ? 20.318 12.672 8.908 1.00 0.00 179 GLU A C 3
ATOM 2869 O O . GLU A 1 10 ? 20.450 13.782 9.421 1.00 0.00 179 GLU A O 3
ATOM 2881 N N . GLY A 1 11 ? 19.447 11.770 9.349 1.00 0.00 180 GLY A N 3
ATOM 2882 C CA . GLY A 1 11 ? 18.590 12.059 10.484 1.00 0.00 180 GLY A CA 3
ATOM 2883 C C . GLY A 1 11 ? 17.119 11.901 10.155 1.00 0.00 180 GLY A C 3
ATOM 2884 O O . GLY A 1 11 ? 16.279 12.645 10.662 1.00 0.00 180 GLY A O 3
ATOM 2888 N N . ASP A 1 12 ? 16.806 10.931 9.303 1.00 0.00 181 ASP A N 3
ATOM 2889 C CA . ASP A 1 12 ? 15.425 10.678 8.906 1.00 0.00 181 ASP A CA 3
ATOM 2890 C C . ASP A 1 12 ? 15.084 9.197 9.040 1.00 0.00 181 ASP A C 3
ATOM 2891 O O . ASP A 1 12 ? 15.871 8.320 8.684 1.00 0.00 181 ASP A O 3
ATOM 2900 N N . PRO A 1 13 ? 13.884 8.912 9.566 1.00 0.00 182 PRO A N 3
ATOM 2901 C CA . PRO A 1 13 ? 13.412 7.537 9.759 1.00 0.00 182 PRO A CA 3
ATOM 2902 C C . PRO A 1 13 ? 13.109 6.837 8.439 1.00 0.00 182 PRO A C 3
ATOM 2903 O O . PRO A 1 13 ? 12.391 7.371 7.592 1.00 0.00 182 PRO A O 3
ATOM 2914 N N . CYS A 1 14 ? 13.659 5.640 8.270 1.00 0.00 183 CYS A N 3
ATOM 2915 C CA . CYS A 1 14 ? 13.448 4.866 7.052 1.00 0.00 183 CYS A CA 3
ATOM 2916 C C . CYS A 1 14 ? 12.859 3.495 7.374 1.00 0.00 183 CYS A C 3
ATOM 2917 O O . CYS A 1 14 ? 12.994 2.996 8.492 1.00 0.00 183 CYS A O 3
ATOM 2924 N N . LEU A 1 15 ? 12.205 2.892 6.388 1.00 0.00 184 LEU A N 3
ATOM 2925 C CA . LEU A 1 15 ? 11.595 1.579 6.565 1.00 0.00 184 LEU A CA 3
ATOM 2926 C C . LEU A 1 15 ? 11.600 0.795 5.256 1.00 0.00 184 LEU A C 3
ATOM 2927 O O . LEU A 1 15 ? 10.844 -0.162 5.091 1.00 0.00 184 LEU A O 3
ATOM 2943 N N . ARG A 1 16 ? 12.459 1.207 4.329 1.00 0.00 185 ARG A N 3
ATOM 2944 C CA . ARG A 1 16 ? 12.564 0.543 3.036 1.00 0.00 185 ARG A CA 3
ATOM 2945 C C . ARG A 1 16 ? 14.020 0.229 2.702 1.00 0.00 185 ARG A C 3
ATOM 2946 O O . ARG A 1 16 ? 14.935 0.669 3.397 1.00 0.00 185 ARG A O 3
ATOM 2967 N N . SER A 1 17 ? 14.225 -0.536 1.635 1.00 0.00 186 SER A N 3
ATOM 2968 C CA . SER A 1 17 ? 15.569 -0.913 1.211 1.00 0.00 186 SER A CA 3
ATOM 2969 C C . SER A 1 17 ? 16.466 0.316 1.096 1.00 0.00 186 SER A C 3
ATOM 2970 O O . SER A 1 17 ? 17.686 0.221 1.230 1.00 0.00 186 SER A O 3
ATOM 2978 N N . SER A 1 18 ? 15.853 1.468 0.847 1.00 0.00 187 SER A N 3
ATOM 2979 C CA . SER A 1 18 ? 16.595 2.715 0.709 1.00 0.00 187 SER A CA 3
ATOM 2980 C C . SER A 1 18 ? 15.878 3.856 1.425 1.00 0.00 187 SER A C 3
ATOM 2981 O O . SER A 1 18 ? 16.214 4.200 2.559 1.00 0.00 187 SER A O 3
ATOM 2989 N N . ASP A 1 19 ? 14.890 4.438 0.756 1.00 0.00 188 ASP A N 3
ATOM 2990 C CA . ASP A 1 19 ? 14.123 5.539 1.328 1.00 0.00 188 ASP A CA 3
ATOM 2991 C C . ASP A 1 19 ? 15.050 6.632 1.851 1.00 0.00 188 ASP A C 3
ATOM 2992 O O . ASP A 1 19 ? 14.901 7.099 2.981 1.00 0.00 188 ASP A O 3
ATOM 3001 N N . CYS A 1 20 ? 16.009 7.035 1.023 1.00 0.00 189 CYS A N 3
ATOM 3002 C CA . CYS A 1 20 ? 16.962 8.071 1.402 1.00 0.00 189 CYS A CA 3
ATOM 3003 C C . CYS A 1 20 ? 17.350 8.920 0.195 1.00 0.00 189 CYS A C 3
ATOM 3004 O O . CYS A 1 20 ? 16.989 8.606 -0.939 1.00 0.00 189 CYS A O 3
ATOM 3011 N N . ILE A 1 21 ? 18.087 9.996 0.449 1.00 0.00 190 ILE A N 3
ATOM 3012 C CA . ILE A 1 21 ? 18.526 10.889 -0.616 1.00 0.00 190 ILE A CA 3
ATOM 3013 C C . ILE A 1 21 ? 19.179 10.110 -1.753 1.00 0.00 190 ILE A C 3
ATOM 3014 O O . ILE A 1 21 ? 19.673 9.000 -1.555 1.00 0.00 190 ILE A O 3
ATOM 3030 N N . ASP A 1 22 ? 19.179 10.700 -2.943 1.00 0.00 191 ASP A N 3
ATOM 3031 C CA . ASP A 1 22 ? 19.775 10.063 -4.112 1.00 0.00 191 ASP A CA 3
ATOM 3032 C C . ASP A 1 22 ? 21.144 9.481 -3.775 1.00 0.00 191 ASP A C 3
ATOM 3033 O O . ASP A 1 22 ? 21.526 8.430 -4.288 1.00 0.00 191 ASP A O 3
ATOM 3042 N N . GLY A 1 23 ? 21.879 10.172 -2.909 1.00 0.00 192 GLY A N 3
ATOM 3043 C CA . GLY A 1 23 ? 23.198 9.708 -2.520 1.00 0.00 192 GLY A CA 3
ATOM 3044 C C . GLY A 1 23 ? 23.269 9.326 -1.055 1.00 0.00 192 GLY A C 3
ATOM 3045 O O . GLY A 1 23 ? 24.242 9.641 -0.369 1.00 0.00 192 GLY A O 3
ATOM 3049 N N . PHE A 1 24 ? 22.234 8.645 -0.572 1.00 0.00 193 PHE A N 3
ATOM 3050 C CA . PHE A 1 24 ? 22.181 8.221 0.822 1.00 0.00 193 PHE A CA 3
ATOM 3051 C C . PHE A 1 24 ? 21.618 6.808 0.940 1.00 0.00 193 PHE A C 3
ATOM 3052 O O . PHE A 1 24 ? 20.960 6.311 0.026 1.00 0.00 193 PHE A O 3
ATOM 3069 N N . CYS A 1 25 ? 21.882 6.165 2.072 1.00 0.00 194 CYS A N 3
ATOM 3070 C CA . CYS A 1 25 ? 21.404 4.809 2.312 1.00 0.00 194 CYS A CA 3
ATOM 3071 C C . CYS A 1 25 ? 20.842 4.671 3.724 1.00 0.00 194 CYS A C 3
ATOM 3072 O O . CYS A 1 25 ? 21.376 5.243 4.675 1.00 0.00 194 CYS A O 3
ATOM 3079 N N . CYS A 1 26 ? 19.761 3.909 3.853 1.00 0.00 195 CYS A N 3
ATOM 3080 C CA . CYS A 1 26 ? 19.126 3.695 5.147 1.00 0.00 195 CYS A CA 3
ATOM 3081 C C . CYS A 1 26 ? 19.899 2.668 5.970 1.00 0.00 195 CYS A C 3
ATOM 3082 O O . CYS A 1 26 ? 20.201 1.575 5.493 1.00 0.00 195 CYS A O 3
ATOM 3089 N N . ALA A 1 27 ? 20.216 3.029 7.209 1.00 0.00 196 ALA A N 3
ATOM 3090 C CA . ALA A 1 27 ? 20.951 2.139 8.099 1.00 0.00 196 ALA A CA 3
ATOM 3091 C C . ALA A 1 27 ? 20.138 1.816 9.348 1.00 0.00 196 ALA A C 3
ATOM 3092 O O . ALA A 1 27 ? 19.091 2.417 9.591 1.00 0.00 196 ALA A O 3
ATOM 3099 N N . ARG A 1 28 ? 20.625 0.863 10.136 1.00 0.00 197 ARG A N 3
ATOM 3100 C CA . ARG A 1 28 ? 19.941 0.459 11.359 1.00 0.00 197 ARG A CA 3
ATOM 3101 C C . ARG A 1 28 ? 20.637 1.038 12.587 1.00 0.00 197 ARG A C 3
ATOM 3102 O O . ARG A 1 28 ? 21.846 0.878 12.762 1.00 0.00 197 ARG A O 3
ATOM 3123 N N . HIS A 1 29 ? 19.866 1.710 13.436 1.00 0.00 198 HIS A N 3
ATOM 3124 C CA . HIS A 1 29 ? 20.409 2.312 14.649 1.00 0.00 198 HIS A CA 3
ATOM 3125 C C . HIS A 1 29 ? 19.729 1.742 15.890 1.00 0.00 198 HIS A C 3
ATOM 3126 O O . HIS A 1 29 ? 18.573 1.322 15.839 1.00 0.00 198 HIS A O 3
ATOM 3140 N N . PHE A 1 30 ? 20.455 1.728 17.003 1.00 0.00 199 PHE A N 3
ATOM 3141 C CA . PHE A 1 30 ? 19.923 1.207 18.257 1.00 0.00 199 PHE A CA 3
ATOM 3142 C C . PHE A 1 30 ? 18.541 1.787 18.543 1.00 0.00 199 PHE A C 3
ATOM 3143 O O . PHE A 1 30 ? 17.537 1.075 18.505 1.00 0.00 199 PHE A O 3
ATOM 3160 N N . TRP A 1 31 ? 18.498 3.083 18.831 1.00 0.00 200 TRP A N 3
ATOM 3161 C CA . TRP A 1 31 ? 17.239 3.759 19.125 1.00 0.00 200 TRP A CA 3
ATOM 3162 C C . TRP A 1 31 ? 16.187 3.435 18.070 1.00 0.00 200 TRP A C 3
ATOM 3163 O O . TRP A 1 31 ? 15.125 2.897 18.382 1.00 0.00 200 TRP A O 3
ATOM 3184 N N . THR A 1 32 ? 16.490 3.765 16.818 1.00 0.00 201 THR A N 3
ATOM 3185 C CA . THR A 1 32 ? 15.570 3.509 15.717 1.00 0.00 201 THR A CA 3
ATOM 3186 C C . THR A 1 32 ? 16.298 3.524 14.378 1.00 0.00 201 THR A C 3
ATOM 3187 O O . THR A 1 32 ? 17.466 3.904 14.298 1.00 0.00 201 THR A O 3
ATOM 3198 N N . LYS A 1 33 ? 15.600 3.109 13.326 1.00 0.00 202 LYS A N 3
ATOM 3199 C CA . LYS A 1 33 ? 16.179 3.076 11.988 1.00 0.00 202 LYS A CA 3
ATOM 3200 C C . LYS A 1 33 ? 16.210 4.472 11.374 1.00 0.00 202 LYS A C 3
ATOM 3201 O O . LYS A 1 33 ? 15.169 5.105 11.196 1.00 0.00 202 LYS A O 3
ATOM 3220 N N . ILE A 1 34 ? 17.409 4.945 11.051 1.00 0.00 203 ILE A N 3
ATOM 3221 C CA . ILE A 1 34 ? 17.574 6.265 10.455 1.00 0.00 203 ILE A CA 3
ATOM 3222 C C . ILE A 1 34 ? 18.317 6.178 9.126 1.00 0.00 203 ILE A C 3
ATOM 3223 O O . ILE A 1 34 ? 18.810 5.116 8.746 1.00 0.00 203 ILE A O 3
ATOM 3239 N N . CYS A 1 35 ? 18.396 7.304 8.424 1.00 0.00 204 CYS A N 3
ATOM 3240 C CA . CYS A 1 35 ? 19.080 7.358 7.138 1.00 0.00 204 CYS A CA 3
ATOM 3241 C C . CYS A 1 35 ? 20.503 7.884 7.301 1.00 0.00 204 CYS A C 3
ATOM 3242 O O . CYS A 1 35 ? 20.733 8.886 7.978 1.00 0.00 204 CYS A O 3
ATOM 3249 N N . LYS A 1 36 ? 21.456 7.201 6.675 1.00 0.00 205 LYS A N 3
ATOM 3250 C CA . LYS A 1 36 ? 22.857 7.599 6.747 1.00 0.00 205 LYS A CA 3
ATOM 3251 C C . LYS A 1 36 ? 23.449 7.761 5.351 1.00 0.00 205 LYS A C 3
ATOM 3252 O O . LYS A 1 36 ? 22.973 7.178 4.377 1.00 0.00 205 LYS A O 3
ATOM 3271 N N . PRO A 1 37 ? 24.514 8.570 5.250 1.00 0.00 206 PRO A N 3
ATOM 3272 C CA . PRO A 1 37 ? 25.196 8.825 3.977 1.00 0.00 206 PRO A CA 3
ATOM 3273 C C . PRO A 1 37 ? 25.953 7.603 3.470 1.00 0.00 206 PRO A C 3
ATOM 3274 O O . PRO A 1 37 ? 26.025 6.579 4.149 1.00 0.00 206 PRO A O 3
ATOM 3285 N N . VAL A 1 38 ? 26.518 7.718 2.272 1.00 0.00 207 VAL A N 3
ATOM 3286 C CA . VAL A 1 38 ? 27.271 6.622 1.674 1.00 0.00 207 VAL A CA 3
ATOM 3287 C C . VAL A 1 38 ? 28.664 6.515 2.285 1.00 0.00 207 VAL A C 3
ATOM 3288 O O . VAL A 1 38 ? 29.163 7.465 2.889 1.00 0.00 207 VAL A O 3
ATOM 3301 N N . LEU A 1 39 ? 29.287 5.353 2.124 1.00 0.00 208 LEU A N 3
ATOM 3302 C CA . LEU A 1 39 ? 30.624 5.121 2.660 1.00 0.00 208 LEU A CA 3
ATOM 3303 C C . LEU A 1 39 ? 31.679 5.255 1.567 1.00 0.00 208 LEU A C 3
ATOM 3304 O O . LEU A 1 39 ? 31.353 5.355 0.383 1.00 0.00 208 LEU A O 3
ATOM 3320 N N . HIS A 1 40 ? 32.946 5.255 1.971 1.00 0.00 209 HIS A N 3
ATOM 3321 C CA . HIS A 1 40 ? 34.050 5.374 1.025 1.00 0.00 209 HIS A CA 3
ATOM 3322 C C . HIS A 1 40 ? 35.143 4.355 1.335 1.00 0.00 209 HIS A C 3
ATOM 3323 O O . HIS A 1 40 ? 35.097 3.676 2.360 1.00 0.00 209 HIS A O 3
ATOM 3337 N N . GLN A 1 41 ? 36.121 4.254 0.441 1.00 0.00 210 GLN A N 3
ATOM 3338 C CA . GLN A 1 41 ? 37.224 3.317 0.620 1.00 0.00 210 GLN A CA 3
ATOM 3339 C C . GLN A 1 41 ? 37.744 3.354 2.053 1.00 0.00 210 GLN A C 3
ATOM 3340 O O . GLN A 1 41 ? 37.980 4.425 2.610 1.00 0.00 210 GLN A O 3
ATOM 3354 N N . GLY A 1 42 ? 37.920 2.176 2.645 1.00 0.00 211 GLY A N 3
ATOM 3355 C CA . GLY A 1 42 ? 38.411 2.097 4.008 1.00 0.00 211 GLY A CA 3
ATOM 3356 C C . GLY A 1 42 ? 37.293 1.919 5.017 1.00 0.00 211 GLY A C 3
ATOM 3357 O O . GLY A 1 42 ? 37.535 1.522 6.156 1.00 0.00 211 GLY A O 3
ATOM 3361 N N . GLU A 1 43 ? 36.067 2.215 4.597 1.00 0.00 212 GLU A N 3
ATOM 3362 C CA . GLU A 1 43 ? 34.909 2.087 5.474 1.00 0.00 212 GLU A CA 3
ATOM 3363 C C . GLU A 1 43 ? 34.358 0.664 5.444 1.00 0.00 212 GLU A C 3
ATOM 3364 O O . GLU A 1 43 ? 34.653 -0.109 4.533 1.00 0.00 212 GLU A O 3
ATOM 3376 N N . VAL A 1 44 ? 33.557 0.325 6.449 1.00 0.00 213 VAL A N 3
ATOM 3377 C CA . VAL A 1 44 ? 32.964 -1.004 6.539 1.00 0.00 213 VAL A CA 3
ATOM 3378 C C . VAL A 1 44 ? 32.001 -1.256 5.384 1.00 0.00 213 VAL A C 3
ATOM 3379 O O . VAL A 1 44 ? 31.237 -0.372 4.994 1.00 0.00 213 VAL A O 3
ATOM 3392 N N . CYS A 1 45 ? 32.043 -2.467 4.839 1.00 0.00 214 CYS A N 3
ATOM 3393 C CA . CYS A 1 45 ? 31.175 -2.837 3.728 1.00 0.00 214 CYS A CA 3
ATOM 3394 C C . CYS A 1 45 ? 30.292 -4.025 4.099 1.00 0.00 214 CYS A C 3
ATOM 3395 O O . CYS A 1 45 ? 30.625 -4.806 4.991 1.00 0.00 214 CYS A O 3
ATOM 3402 N N . THR A 1 46 ? 29.164 -4.155 3.408 1.00 0.00 215 THR A N 3
ATOM 3403 C CA . THR A 1 46 ? 28.232 -5.246 3.665 1.00 0.00 215 THR A CA 3
ATOM 3404 C C . THR A 1 46 ? 27.742 -5.869 2.362 1.00 0.00 215 THR A C 3
ATOM 3405 O O . THR A 1 46 ? 26.984 -5.252 1.614 1.00 0.00 215 THR A O 3
ATOM 3416 N N . LYS A 1 47 ? 28.179 -7.095 2.097 1.00 0.00 216 LYS A N 3
ATOM 3417 C CA . LYS A 1 47 ? 27.783 -7.803 0.885 1.00 0.00 216 LYS A CA 3
ATOM 3418 C C . LYS A 1 47 ? 26.912 -9.010 1.220 1.00 0.00 216 LYS A C 3
ATOM 3419 O O . LYS A 1 47 ? 26.506 -9.758 0.332 1.00 0.00 216 LYS A O 3
ATOM 3438 N N . GLN A 1 48 ? 26.629 -9.191 2.506 1.00 0.00 217 GLN A N 3
ATOM 3439 C CA . GLN A 1 48 ? 25.805 -10.307 2.956 1.00 0.00 217 GLN A CA 3
ATOM 3440 C C . GLN A 1 48 ? 25.034 -9.939 4.220 1.00 0.00 217 GLN A C 3
ATOM 3441 O O . GLN A 1 48 ? 25.618 -9.795 5.295 1.00 0.00 217 GLN A O 3
ATOM 3455 N N . ARG A 1 49 ? 23.721 -9.787 4.083 1.00 0.00 218 ARG A N 3
ATOM 3456 C CA . ARG A 1 49 ? 22.871 -9.435 5.214 1.00 0.00 218 ARG A CA 3
ATOM 3457 C C . ARG A 1 49 ? 21.556 -10.208 5.168 1.00 0.00 218 ARG A C 3
ATOM 3458 O O . ARG A 1 49 ? 20.780 -10.078 4.221 1.00 0.00 218 ARG A O 3
ATOM 3479 N N . LYS A 1 50 ? 21.313 -11.014 6.196 1.00 0.00 219 LYS A N 3
ATOM 3480 C CA . LYS A 1 50 ? 20.093 -11.808 6.274 1.00 0.00 219 LYS A CA 3
ATOM 3481 C C . LYS A 1 50 ? 19.173 -11.285 7.373 1.00 0.00 219 LYS A C 3
ATOM 3482 O O . LYS A 1 50 ? 19.592 -11.113 8.518 1.00 0.00 219 LYS A O 3
ATOM 3501 N N . LYS A 1 51 ? 17.918 -11.035 7.018 1.00 0.00 220 LYS A N 3
ATOM 3502 C CA . LYS A 1 51 ? 16.937 -10.534 7.973 1.00 0.00 220 LYS A CA 3
ATOM 3503 C C . LYS A 1 51 ? 15.584 -11.209 7.769 1.00 0.00 220 LYS A C 3
ATOM 3504 O O . LYS A 1 51 ? 14.905 -10.970 6.771 1.00 0.00 220 LYS A O 3
ATOM 3523 N N . GLY A 1 52 ? 15.198 -12.053 8.721 1.00 0.00 221 GLY A N 3
ATOM 3524 C CA . GLY A 1 52 ? 13.927 -12.747 8.626 1.00 0.00 221 GLY A CA 3
ATOM 3525 C C . GLY A 1 52 ? 13.484 -13.328 9.955 1.00 0.00 221 GLY A C 3
ATOM 3526 O O . GLY A 1 52 ? 12.320 -13.204 10.336 1.00 0.00 221 GLY A O 3
ATOM 3530 N N . SER A 1 53 ? 14.412 -13.965 10.660 1.00 0.00 222 SER A N 3
ATOM 3531 C CA . SER A 1 53 ? 14.109 -14.572 11.951 1.00 0.00 222 SER A CA 3
ATOM 3532 C C . SER A 1 53 ? 14.161 -13.532 13.066 1.00 0.00 222 SER A C 3
ATOM 3533 O O . SER A 1 53 ? 14.606 -12.403 12.857 1.00 0.00 222 SER A O 3
ATOM 3541 N N . HIS A 1 54 ? 13.703 -13.921 14.251 1.00 0.00 223 HIS A N 3
ATOM 3542 C CA . HIS A 1 54 ? 13.697 -13.023 15.401 1.00 0.00 223 HIS A CA 3
ATOM 3543 C C . HIS A 1 54 ? 14.913 -13.270 16.289 1.00 0.00 223 HIS A C 3
ATOM 3544 O O . HIS A 1 54 ? 15.305 -14.413 16.518 1.00 0.00 223 HIS A O 3
ATOM 3558 N N . GLY A 1 55 ? 15.505 -12.189 16.787 1.00 0.00 224 GLY A N 3
ATOM 3559 C CA . GLY A 1 55 ? 16.671 -12.310 17.644 1.00 0.00 224 GLY A CA 3
ATOM 3560 C C . GLY A 1 55 ? 17.970 -12.126 16.885 1.00 0.00 224 GLY A C 3
ATOM 3561 O O . GLY A 1 55 ? 19.027 -12.573 17.332 1.00 0.00 224 GLY A O 3
ATOM 3565 N N . LEU A 1 56 ? 17.892 -11.469 15.734 1.00 0.00 225 LEU A N 3
ATOM 3566 C CA . LEU A 1 56 ? 19.071 -11.228 14.909 1.00 0.00 225 LEU A CA 3
ATOM 3567 C C . LEU A 1 56 ? 19.881 -10.053 15.447 1.00 0.00 225 LEU A C 3
ATOM 3568 O O . LEU A 1 56 ? 19.427 -9.328 16.332 1.00 0.00 225 LEU A O 3
ATOM 3584 N N . GLU A 1 57 ? 21.080 -9.869 14.904 1.00 0.00 226 GLU A N 3
ATOM 3585 C CA . GLU A 1 57 ? 21.952 -8.780 15.329 1.00 0.00 226 GLU A CA 3
ATOM 3586 C C . GLU A 1 57 ? 21.749 -7.547 14.453 1.00 0.00 226 GLU A C 3
ATOM 3587 O O . GLU A 1 57 ? 21.577 -7.657 13.238 1.00 0.00 226 GLU A O 3
ATOM 3599 N N . ILE A 1 58 ? 21.769 -6.375 15.078 1.00 0.00 227 ILE A N 3
ATOM 3600 C CA . ILE A 1 58 ? 21.588 -5.121 14.356 1.00 0.00 227 ILE A CA 3
ATOM 3601 C C . ILE A 1 58 ? 22.809 -4.797 13.502 1.00 0.00 227 ILE A C 3
ATOM 3602 O O . ILE A 1 58 ? 23.944 -5.072 13.893 1.00 0.00 227 ILE A O 3
ATOM 3618 N N . PHE A 1 59 ? 22.569 -4.208 12.335 1.00 0.00 228 PHE A N 3
ATOM 3619 C CA . PHE A 1 59 ? 23.650 -3.845 11.426 1.00 0.00 228 PHE A CA 3
ATOM 3620 C C . PHE A 1 59 ? 23.592 -2.360 11.078 1.00 0.00 228 PHE A C 3
ATOM 3621 O O . PHE A 1 59 ? 22.705 -1.918 10.348 1.00 0.00 228 PHE A O 3
ATOM 3638 N N . GLN A 1 60 ? 24.543 -1.597 11.607 1.00 0.00 229 GLN A N 3
ATOM 3639 C CA . GLN A 1 60 ? 24.599 -0.162 11.354 1.00 0.00 229 GLN A CA 3
ATOM 3640 C C . GLN A 1 60 ? 25.658 0.165 10.306 1.00 0.00 229 GLN A C 3
ATOM 3641 O O . GLN A 1 60 ? 26.766 0.584 10.639 1.00 0.00 229 GLN A O 3
ATOM 3655 N N . ARG A 1 61 ? 25.309 -0.030 9.039 1.00 0.00 230 ARG A N 3
ATOM 3656 C CA . ARG A 1 61 ? 26.230 0.242 7.942 1.00 0.00 230 ARG A CA 3
ATOM 3657 C C . ARG A 1 61 ? 25.472 0.445 6.633 1.00 0.00 230 ARG A C 3
ATOM 3658 O O . ARG A 1 61 ? 24.276 0.166 6.546 1.00 0.00 230 ARG A O 3
ATOM 3679 N N . CYS A 1 62 ? 26.176 0.934 5.618 1.00 0.00 231 CYS A N 3
ATOM 3680 C CA . CYS A 1 62 ? 25.571 1.176 4.314 1.00 0.00 231 CYS A CA 3
ATOM 3681 C C . CYS A 1 62 ? 26.539 0.817 3.190 1.00 0.00 231 CYS A C 3
ATOM 3682 O O . CYS A 1 62 ? 27.714 0.542 3.433 1.00 0.00 231 CYS A O 3
ATOM 3689 N N . ASP A 1 63 ? 26.037 0.823 1.960 1.00 0.00 232 ASP A N 3
ATOM 3690 C CA . ASP A 1 63 ? 26.857 0.500 0.798 1.00 0.00 232 ASP A CA 3
ATOM 3691 C C . ASP A 1 63 ? 27.891 1.592 0.542 1.00 0.00 232 ASP A C 3
ATOM 3692 O O . ASP A 1 63 ? 27.752 2.718 1.020 1.00 0.00 232 ASP A O 3
ATOM 3701 N N . CYS A 1 64 ? 28.930 1.250 -0.213 1.00 0.00 233 CYS A N 3
ATOM 3702 C CA . CYS A 1 64 ? 29.989 2.200 -0.532 1.00 0.00 233 CYS A CA 3
ATOM 3703 C C . CYS A 1 64 ? 29.553 3.149 -1.644 1.00 0.00 233 CYS A C 3
ATOM 3704 O O . CYS A 1 64 ? 28.527 2.935 -2.289 1.00 0.00 233 CYS A O 3
ATOM 3711 N N . ALA A 1 65 ? 30.340 4.197 -1.863 1.00 0.00 234 ALA A N 3
ATOM 3712 C CA . ALA A 1 65 ? 30.037 5.177 -2.898 1.00 0.00 234 ALA A CA 3
ATOM 3713 C C . ALA A 1 65 ? 30.209 4.577 -4.290 1.00 0.00 234 ALA A C 3
ATOM 3714 O O . ALA A 1 65 ? 30.873 3.554 -4.458 1.00 0.00 234 ALA A O 3
ATOM 3721 N N . LYS A 1 66 ? 29.607 5.220 -5.284 1.00 0.00 235 LYS A N 3
ATOM 3722 C CA . LYS A 1 66 ? 29.693 4.751 -6.662 1.00 0.00 235 LYS A CA 3
ATOM 3723 C C . LYS A 1 66 ? 31.145 4.689 -7.126 1.00 0.00 235 LYS A C 3
ATOM 3724 O O . LYS A 1 66 ? 31.876 5.676 -7.043 1.00 0.00 235 LYS A O 3
ATOM 3743 N N . GLY A 1 67 ? 31.557 3.524 -7.616 1.00 0.00 236 GLY A N 3
ATOM 3744 C CA . GLY A 1 67 ? 32.919 3.357 -8.087 1.00 0.00 236 GLY A CA 3
ATOM 3745 C C . GLY A 1 67 ? 33.800 2.650 -7.076 1.00 0.00 236 GLY A C 3
ATOM 3746 O O . GLY A 1 67 ? 35.027 2.678 -7.183 1.00 0.00 236 GLY A O 3
ATOM 3750 N N . LEU A 1 68 ? 33.174 2.016 -6.090 1.00 0.00 237 LEU A N 3
ATOM 3751 C CA . LEU A 1 68 ? 33.910 1.300 -5.053 1.00 0.00 237 LEU A CA 3
ATOM 3752 C C . LEU A 1 68 ? 33.577 -0.188 -5.080 1.00 0.00 237 LEU A C 3
ATOM 3753 O O . LEU A 1 68 ? 32.479 -0.583 -5.472 1.00 0.00 237 LEU A O 3
ATOM 3769 N N . SER A 1 69 ? 34.533 -1.011 -4.658 1.00 0.00 238 SER A N 3
ATOM 3770 C CA . SER A 1 69 ? 34.342 -2.456 -4.635 1.00 0.00 238 SER A CA 3
ATOM 3771 C C . SER A 1 69 ? 34.278 -2.972 -3.200 1.00 0.00 238 SER A C 3
ATOM 3772 O O . SER A 1 69 ? 35.033 -2.530 -2.334 1.00 0.00 238 SER A O 3
ATOM 3780 N N . CYS A 1 70 ? 33.369 -3.911 -2.957 1.00 0.00 239 CYS A N 3
ATOM 3781 C CA . CYS A 1 70 ? 33.203 -4.489 -1.629 1.00 0.00 239 CYS A CA 3
ATOM 3782 C C . CYS A 1 70 ? 34.113 -5.700 -1.445 1.00 0.00 239 CYS A C 3
ATOM 3783 O O . CYS A 1 70 ? 33.898 -6.750 -2.051 1.00 0.00 239 CYS A O 3
ATOM 3790 N N . LYS A 1 71 ? 35.130 -5.548 -0.604 1.00 0.00 240 LYS A N 3
ATOM 3791 C CA . LYS A 1 71 ? 36.072 -6.628 -0.338 1.00 0.00 240 LYS A CA 3
ATOM 3792 C C . LYS A 1 71 ? 36.004 -7.062 1.123 1.00 0.00 240 LYS A C 3
ATOM 3793 O O . LYS A 1 71 ? 35.758 -6.247 2.012 1.00 0.00 240 LYS A O 3
ATOM 3812 N N . VAL A 1 72 ? 36.225 -8.351 1.363 1.00 0.00 241 VAL A N 3
ATOM 3813 C CA . VAL A 1 72 ? 36.191 -8.892 2.717 1.00 0.00 241 VAL A CA 3
ATOM 3814 C C . VAL A 1 72 ? 37.353 -8.364 3.549 1.00 0.00 241 VAL A C 3
ATOM 3815 O O . VAL A 1 72 ? 38.469 -8.216 3.051 1.00 0.00 241 VAL A O 3
ATOM 3828 N N . TRP A 1 73 ? 37.084 -8.083 4.819 1.00 0.00 242 TRP A N 3
ATOM 3829 C CA . TRP A 1 73 ? 38.109 -7.571 5.722 1.00 0.00 242 TRP A CA 3
ATOM 3830 C C . TRP A 1 73 ? 38.111 -8.343 7.037 1.00 0.00 242 TRP A C 3
ATOM 3831 O O . TRP A 1 73 ? 37.154 -8.275 7.809 1.00 0.00 242 TRP A O 3
ATOM 3852 N N . LYS A 1 74 ? 39.190 -9.077 7.286 1.00 0.00 243 LYS A N 3
ATOM 3853 C CA . LYS A 1 74 ? 39.317 -9.861 8.509 1.00 0.00 243 LYS A CA 3
ATOM 3854 C C . LYS A 1 74 ? 39.706 -8.974 9.686 1.00 0.00 243 LYS A C 3
ATOM 3855 O O . LYS A 1 74 ? 40.843 -8.512 9.779 1.00 0.00 243 LYS A O 3
ATOM 3874 N N . ASP A 1 75 ? 38.755 -8.740 10.584 1.00 0.00 244 ASP A N 3
ATOM 3875 C CA . ASP A 1 75 ? 38.999 -7.910 11.758 1.00 0.00 244 ASP A CA 3
ATOM 3876 C C . ASP A 1 75 ? 38.270 -8.465 12.978 1.00 0.00 244 ASP A C 3
ATOM 3877 O O . ASP A 1 75 ? 37.218 -9.091 12.852 1.00 0.00 244 ASP A O 3
ATOM 3886 N N . ALA A 1 76 ? 38.837 -8.231 14.157 1.00 0.00 245 ALA A N 3
ATOM 3887 C CA . ALA A 1 76 ? 38.241 -8.707 15.399 1.00 0.00 245 ALA A CA 3
ATOM 3888 C C . ALA A 1 76 ? 36.898 -8.031 15.657 1.00 0.00 245 ALA A C 3
ATOM 3889 O O . ALA A 1 76 ? 36.804 -7.096 16.453 1.00 0.00 245 ALA A O 3
ATOM 3896 N N . THR A 1 77 ? 35.860 -8.510 14.978 1.00 0.00 246 THR A N 3
ATOM 3897 C CA . THR A 1 77 ? 34.523 -7.952 15.133 1.00 0.00 246 THR A CA 3
ATOM 3898 C C . THR A 1 77 ? 33.465 -8.894 14.571 1.00 0.00 246 THR A C 3
ATOM 3899 O O . THR A 1 77 ? 32.374 -9.021 15.128 1.00 0.00 246 THR A O 3
ATOM 3910 N N . TYR A 1 78 ? 33.794 -9.553 13.466 1.00 0.00 247 TYR A N 3
ATOM 3911 C CA . TYR A 1 78 ? 32.870 -10.484 12.827 1.00 0.00 247 TYR A CA 3
ATOM 3912 C C . TYR A 1 78 ? 32.483 -11.608 13.783 1.00 0.00 247 TYR A C 3
ATOM 3913 O O . TYR A 1 78 ? 31.483 -12.297 13.576 1.00 0.00 247 TYR A O 3
ATOM 3931 N N . SER A 1 79 ? 33.281 -11.788 14.830 1.00 0.00 248 SER A N 3
ATOM 3932 C CA . SER A 1 79 ? 33.024 -12.830 15.817 1.00 0.00 248 SER A CA 3
ATOM 3933 C C . SER A 1 79 ? 31.585 -12.762 16.317 1.00 0.00 248 SER A C 3
ATOM 3934 O O . SER A 1 79 ? 31.019 -13.766 16.751 1.00 0.00 248 SER A O 3
ATOM 3942 N N . SER A 1 80 ? 30.998 -11.571 16.253 1.00 0.00 249 SER A N 3
ATOM 3943 C CA . SER A 1 80 ? 29.625 -11.371 16.702 1.00 0.00 249 SER A CA 3
ATOM 3944 C C . SER A 1 80 ? 28.676 -12.333 15.995 1.00 0.00 249 SER A C 3
ATOM 3945 O O . SER A 1 80 ? 27.952 -13.094 16.637 1.00 0.00 249 SER A O 3
ATOM 3953 N N . LYS A 1 81 ? 28.684 -12.294 14.667 1.00 0.00 250 LYS A N 3
ATOM 3954 C CA . LYS A 1 81 ? 27.826 -13.162 13.870 1.00 0.00 250 LYS A CA 3
ATOM 3955 C C . LYS A 1 81 ? 28.179 -13.065 12.389 1.00 0.00 250 LYS A C 3
ATOM 3956 O O . LYS A 1 81 ? 28.694 -14.016 11.801 1.00 0.00 250 LYS A O 3
ATOM 3975 N N . ALA A 1 82 ? 27.900 -11.911 11.793 1.00 0.00 251 ALA A N 3
ATOM 3976 C CA . ALA A 1 82 ? 28.192 -11.689 10.382 1.00 0.00 251 ALA A CA 3
ATOM 3977 C C . ALA A 1 82 ? 29.667 -11.366 10.171 1.00 0.00 251 ALA A C 3
ATOM 3978 O O . ALA A 1 82 ? 30.397 -11.099 11.126 1.00 0.00 251 ALA A O 3
ATOM 3985 N N . ARG A 1 83 ? 30.100 -11.392 8.914 1.00 0.00 252 ARG A N 3
ATOM 3986 C CA . ARG A 1 83 ? 31.489 -11.103 8.579 1.00 0.00 252 ARG A CA 3
ATOM 3987 C C . ARG A 1 83 ? 31.686 -9.613 8.315 1.00 0.00 252 ARG A C 3
ATOM 3988 O O . ARG A 1 83 ? 30.768 -8.924 7.867 1.00 0.00 252 ARG A O 3
ATOM 4009 N N . LEU A 1 84 ? 32.888 -9.122 8.595 1.00 0.00 253 LEU A N 3
ATOM 4010 C CA . LEU A 1 84 ? 33.205 -7.713 8.389 1.00 0.00 253 LEU A CA 3
ATOM 4011 C C . LEU A 1 84 ? 33.918 -7.505 7.056 1.00 0.00 253 LEU A C 3
ATOM 4012 O O . LEU A 1 84 ? 34.809 -8.271 6.691 1.00 0.00 253 LEU A O 3
ATOM 4028 N N . HIS A 1 85 ? 33.519 -6.462 6.335 1.00 0.00 254 HIS A N 3
ATOM 4029 C CA . HIS A 1 85 ? 34.122 -6.151 5.043 1.00 0.00 254 HIS A CA 3
ATOM 4030 C C . HIS A 1 85 ? 34.534 -4.684 4.975 1.00 0.00 254 HIS A C 3
ATOM 4031 O O . HIS A 1 85 ? 34.167 -3.884 5.836 1.00 0.00 254 HIS A O 3
ATOM 4045 N N . VAL A 1 86 ? 35.299 -4.336 3.945 1.00 0.00 255 VAL A N 3
ATOM 4046 C CA . VAL A 1 86 ? 35.760 -2.965 3.764 1.00 0.00 255 VAL A CA 3
ATOM 4047 C C . VAL A 1 86 ? 35.536 -2.494 2.331 1.00 0.00 255 VAL A C 3
ATOM 4048 O O . VAL A 1 86 ? 35.367 -3.304 1.419 1.00 0.00 255 VAL A O 3
ATOM 4061 N N . CYS A 1 87 ? 35.537 -1.179 2.140 1.00 0.00 256 CYS A N 3
ATOM 4062 C CA . CYS A 1 87 ? 35.333 -0.599 0.818 1.00 0.00 256 CYS A CA 3
ATOM 4063 C C . CYS A 1 87 ? 36.667 -0.228 0.175 1.00 0.00 256 CYS A C 3
ATOM 4064 O O . CYS A 1 87 ? 37.624 0.119 0.867 1.00 0.00 256 CYS A O 3
ATOM 4071 N N . GLN A 1 88 ? 36.720 -0.305 -1.150 1.00 0.00 257 GLN A N 3
ATOM 4072 C CA . GLN A 1 88 ? 37.937 0.021 -1.886 1.00 0.00 257 GLN A CA 3
ATOM 4073 C C . GLN A 1 88 ? 37.614 0.821 -3.144 1.00 0.00 257 GLN A C 3
ATOM 4074 O O . GLN A 1 88 ? 36.764 0.426 -3.942 1.00 0.00 257 GLN A O 3
ATOM 4088 N N . LYS A 1 89 ? 38.297 1.948 -3.314 1.00 0.00 258 LYS A N 3
ATOM 4089 C CA . LYS A 1 89 ? 38.085 2.804 -4.475 1.00 0.00 258 LYS A CA 3
ATOM 4090 C C . LYS A 1 89 ? 38.590 2.130 -5.747 1.00 0.00 258 LYS A C 3
ATOM 4091 O O . LYS A 1 89 ? 39.791 1.917 -5.913 1.00 0.00 258 LYS A O 3
ATOM 4110 N N . ILE A 1 90 ? 37.666 1.799 -6.642 1.00 0.00 259 ILE A N 3
ATOM 4111 C CA . ILE A 1 90 ? 38.018 1.153 -7.900 1.00 0.00 259 ILE A CA 3
ATOM 4112 C C . ILE A 1 90 ? 38.844 2.082 -8.783 1.00 0.00 259 ILE A C 3
ATOM 4113 O O . ILE A 1 90 ? 39.829 1.664 -9.392 1.00 0.00 259 ILE A O 3
ATOM 4129 N N . MET A 1 3 ? 4.094 3.826 1.978 1.00 0.00 172 MET A N 4
ATOM 4130 C CA . MET A 1 3 ? 4.428 5.122 2.557 1.00 0.00 172 MET A CA 4
ATOM 4131 C C . MET A 1 3 ? 4.992 6.062 1.496 1.00 0.00 172 MET A C 4
ATOM 4132 O O . MET A 1 3 ? 5.450 5.636 0.435 1.00 0.00 172 MET A O 4
ATOM 4146 N N . PRO A 1 4 ? 4.959 7.371 1.786 1.00 0.00 173 PRO A N 4
ATOM 4147 C CA . PRO A 1 4 ? 5.463 8.398 0.869 1.00 0.00 173 PRO A CA 4
ATOM 4148 C C . PRO A 1 4 ? 6.982 8.364 0.740 1.00 0.00 173 PRO A C 4
ATOM 4149 O O . PRO A 1 4 ? 7.675 7.804 1.590 1.00 0.00 173 PRO A O 4
ATOM 4160 N N . HIS A 1 5 ? 7.495 8.968 -0.328 1.00 0.00 174 HIS A N 4
ATOM 4161 C CA . HIS A 1 5 ? 8.933 9.008 -0.568 1.00 0.00 174 HIS A CA 4
ATOM 4162 C C . HIS A 1 5 ? 9.636 9.856 0.488 1.00 0.00 174 HIS A C 4
ATOM 4163 O O . HIS A 1 5 ? 9.611 11.086 0.427 1.00 0.00 174 HIS A O 4
ATOM 4177 N N . ILE A 1 6 ? 10.261 9.192 1.454 1.00 0.00 175 ILE A N 4
ATOM 4178 C CA . ILE A 1 6 ? 10.971 9.886 2.521 1.00 0.00 175 ILE A CA 4
ATOM 4179 C C . ILE A 1 6 ? 12.469 9.933 2.245 1.00 0.00 175 ILE A C 4
ATOM 4180 O O . ILE A 1 6 ? 13.090 8.913 1.947 1.00 0.00 175 ILE A O 4
ATOM 4196 N N . LYS A 1 7 ? 13.047 11.126 2.347 1.00 0.00 176 LYS A N 4
ATOM 4197 C CA . LYS A 1 7 ? 14.474 11.308 2.111 1.00 0.00 176 LYS A CA 4
ATOM 4198 C C . LYS A 1 7 ? 15.268 11.110 3.399 1.00 0.00 176 LYS A C 4
ATOM 4199 O O . LYS A 1 7 ? 14.694 10.988 4.480 1.00 0.00 176 LYS A O 4
ATOM 4218 N N . GLY A 1 8 ? 16.591 11.079 3.274 1.00 0.00 177 GLY A N 4
ATOM 4219 C CA . GLY A 1 8 ? 17.442 10.897 4.436 1.00 0.00 177 GLY A CA 4
ATOM 4220 C C . GLY A 1 8 ? 17.937 12.212 5.004 1.00 0.00 177 GLY A C 4
ATOM 4221 O O . GLY A 1 8 ? 17.405 12.706 5.999 1.00 0.00 177 GLY A O 4
ATOM 4225 N N . HIS A 1 9 ? 18.959 12.780 4.373 1.00 0.00 178 HIS A N 4
ATOM 4226 C CA . HIS A 1 9 ? 19.528 14.046 4.823 1.00 0.00 178 HIS A CA 4
ATOM 4227 C C . HIS A 1 9 ? 20.268 13.869 6.145 1.00 0.00 178 HIS A C 4
ATOM 4228 O O . HIS A 1 9 ? 20.590 14.846 6.822 1.00 0.00 178 HIS A O 4
ATOM 4242 N N . GLU A 1 10 ? 20.535 12.618 6.507 1.00 0.00 179 GLU A N 4
ATOM 4243 C CA . GLU A 1 10 ? 21.236 12.315 7.749 1.00 0.00 179 GLU A CA 4
ATOM 4244 C C . GLU A 1 10 ? 20.408 12.739 8.958 1.00 0.00 179 GLU A C 4
ATOM 4245 O O . GLU A 1 10 ? 20.567 13.843 9.478 1.00 0.00 179 GLU A O 4
ATOM 4257 N N . GLY A 1 11 ? 19.521 11.852 9.401 1.00 0.00 180 GLY A N 4
ATOM 4258 C CA . GLY A 1 11 ? 18.680 12.152 10.545 1.00 0.00 180 GLY A CA 4
ATOM 4259 C C . GLY A 1 11 ? 17.203 12.030 10.227 1.00 0.00 180 GLY A C 4
ATOM 4260 O O . GLY A 1 11 ? 16.383 12.780 10.758 1.00 0.00 180 GLY A O 4
ATOM 4264 N N . ASP A 1 12 ? 16.863 11.086 9.357 1.00 0.00 181 ASP A N 4
ATOM 4265 C CA . ASP A 1 12 ? 15.475 10.869 8.968 1.00 0.00 181 ASP A CA 4
ATOM 4266 C C . ASP A 1 12 ? 15.105 9.392 9.073 1.00 0.00 181 ASP A C 4
ATOM 4267 O O . ASP A 1 12 ? 15.879 8.506 8.712 1.00 0.00 181 ASP A O 4
ATOM 4276 N N . PRO A 1 13 ? 13.894 9.120 9.581 1.00 0.00 182 PRO A N 4
ATOM 4277 C CA . PRO A 1 13 ? 13.394 7.752 9.747 1.00 0.00 182 PRO A CA 4
ATOM 4278 C C . PRO A 1 13 ? 13.094 7.079 8.412 1.00 0.00 182 PRO A C 4
ATOM 4279 O O . PRO A 1 13 ? 12.434 7.658 7.548 1.00 0.00 182 PRO A O 4
ATOM 4290 N N . CYS A 1 14 ? 13.581 5.854 8.249 1.00 0.00 183 CYS A N 4
ATOM 4291 C CA . CYS A 1 14 ? 13.365 5.101 7.019 1.00 0.00 183 CYS A CA 4
ATOM 4292 C C . CYS A 1 14 ? 12.826 3.706 7.323 1.00 0.00 183 CYS A C 4
ATOM 4293 O O . CYS A 1 14 ? 13.038 3.170 8.411 1.00 0.00 183 CYS A O 4
ATOM 4300 N N . LEU A 1 15 ? 12.128 3.124 6.354 1.00 0.00 184 LEU A N 4
ATOM 4301 C CA . LEU A 1 15 ? 11.558 1.791 6.516 1.00 0.00 184 LEU A CA 4
ATOM 4302 C C . LEU A 1 15 ? 11.523 1.048 5.184 1.00 0.00 184 LEU A C 4
ATOM 4303 O O . LEU A 1 15 ? 10.806 0.059 5.033 1.00 0.00 184 LEU A O 4
ATOM 4319 N N . ARG A 1 16 ? 12.304 1.530 4.223 1.00 0.00 185 ARG A N 4
ATOM 4320 C CA . ARG A 1 16 ? 12.363 0.911 2.904 1.00 0.00 185 ARG A CA 4
ATOM 4321 C C . ARG A 1 16 ? 13.798 0.539 2.542 1.00 0.00 185 ARG A C 4
ATOM 4322 O O . ARG A 1 16 ? 14.741 0.908 3.242 1.00 0.00 185 ARG A O 4
ATOM 4343 N N . SER A 1 17 ? 13.955 -0.195 1.445 1.00 0.00 186 SER A N 4
ATOM 4344 C CA . SER A 1 17 ? 15.274 -0.621 0.992 1.00 0.00 186 SER A CA 4
ATOM 4345 C C . SER A 1 17 ? 16.233 0.564 0.922 1.00 0.00 186 SER A C 4
ATOM 4346 O O . SER A 1 17 ? 17.447 0.402 1.044 1.00 0.00 186 SER A O 4
ATOM 4354 N N . SER A 1 18 ? 15.678 1.755 0.724 1.00 0.00 187 SER A N 4
ATOM 4355 C CA . SER A 1 18 ? 16.483 2.968 0.633 1.00 0.00 187 SER A CA 4
ATOM 4356 C C . SER A 1 18 ? 15.796 4.130 1.344 1.00 0.00 187 SER A C 4
ATOM 4357 O O . SER A 1 18 ? 16.144 4.474 2.474 1.00 0.00 187 SER A O 4
ATOM 4365 N N . ASP A 1 19 ? 14.820 4.731 0.674 1.00 0.00 188 ASP A N 4
ATOM 4366 C CA . ASP A 1 19 ? 14.082 5.855 1.240 1.00 0.00 188 ASP A CA 4
ATOM 4367 C C . ASP A 1 19 ? 15.037 6.912 1.786 1.00 0.00 188 ASP A C 4
ATOM 4368 O O . ASP A 1 19 ? 14.907 7.351 2.928 1.00 0.00 188 ASP A O 4
ATOM 4377 N N . CYS A 1 20 ? 15.998 7.315 0.961 1.00 0.00 189 CYS A N 4
ATOM 4378 C CA . CYS A 1 20 ? 16.977 8.320 1.360 1.00 0.00 189 CYS A CA 4
ATOM 4379 C C . CYS A 1 20 ? 17.386 9.183 0.170 1.00 0.00 189 CYS A C 4
ATOM 4380 O O . CYS A 1 20 ? 17.023 8.898 -0.971 1.00 0.00 189 CYS A O 4
ATOM 4387 N N . ILE A 1 21 ? 18.144 10.240 0.446 1.00 0.00 190 ILE A N 4
ATOM 4388 C CA . ILE A 1 21 ? 18.603 11.144 -0.601 1.00 0.00 190 ILE A CA 4
ATOM 4389 C C . ILE A 1 21 ? 19.247 10.373 -1.749 1.00 0.00 190 ILE A C 4
ATOM 4390 O O . ILE A 1 21 ? 19.718 9.250 -1.569 1.00 0.00 190 ILE A O 4
ATOM 4406 N N . ASP A 1 22 ? 19.264 10.985 -2.928 1.00 0.00 191 ASP A N 4
ATOM 4407 C CA . ASP A 1 22 ? 19.853 10.358 -4.106 1.00 0.00 191 ASP A CA 4
ATOM 4408 C C . ASP A 1 22 ? 21.207 9.740 -3.773 1.00 0.00 191 ASP A C 4
ATOM 4409 O O . ASP A 1 22 ? 21.572 8.694 -4.308 1.00 0.00 191 ASP A O 4
ATOM 4418 N N . GLY A 1 23 ? 21.950 10.397 -2.886 1.00 0.00 192 GLY A N 4
ATOM 4419 C CA . GLY A 1 23 ? 23.256 9.898 -2.498 1.00 0.00 192 GLY A CA 4
ATOM 4420 C C . GLY A 1 23 ? 23.312 9.492 -1.039 1.00 0.00 192 GLY A C 4
ATOM 4421 O O . GLY A 1 23 ? 24.290 9.772 -0.346 1.00 0.00 192 GLY A O 4
ATOM 4425 N N . PHE A 1 24 ? 22.259 8.832 -0.570 1.00 0.00 193 PHE A N 4
ATOM 4426 C CA . PHE A 1 24 ? 22.190 8.389 0.818 1.00 0.00 193 PHE A CA 4
ATOM 4427 C C . PHE A 1 24 ? 21.598 6.986 0.913 1.00 0.00 193 PHE A C 4
ATOM 4428 O O . PHE A 1 24 ? 20.935 6.516 -0.012 1.00 0.00 193 PHE A O 4
ATOM 4445 N N . CYS A 1 25 ? 21.843 6.322 2.037 1.00 0.00 194 CYS A N 4
ATOM 4446 C CA . CYS A 1 25 ? 21.336 4.972 2.255 1.00 0.00 194 CYS A CA 4
ATOM 4447 C C . CYS A 1 25 ? 20.770 4.824 3.664 1.00 0.00 194 CYS A C 4
ATOM 4448 O O . CYS A 1 25 ? 21.310 5.376 4.623 1.00 0.00 194 CYS A O 4
ATOM 4455 N N . CYS A 1 26 ? 19.679 4.075 3.782 1.00 0.00 195 CYS A N 4
ATOM 4456 C CA . CYS A 1 26 ? 19.039 3.853 5.073 1.00 0.00 195 CYS A CA 4
ATOM 4457 C C . CYS A 1 26 ? 19.793 2.802 5.881 1.00 0.00 195 CYS A C 4
ATOM 4458 O O . CYS A 1 26 ? 20.077 1.710 5.388 1.00 0.00 195 CYS A O 4
ATOM 4465 N N . ALA A 1 27 ? 20.115 3.139 7.126 1.00 0.00 196 ALA A N 4
ATOM 4466 C CA . ALA A 1 27 ? 20.834 2.224 8.003 1.00 0.00 196 ALA A CA 4
ATOM 4467 C C . ALA A 1 27 ? 20.014 1.896 9.246 1.00 0.00 196 ALA A C 4
ATOM 4468 O O . ALA A 1 27 ? 18.978 2.512 9.498 1.00 0.00 196 ALA A O 4
ATOM 4475 N N . ARG A 1 28 ? 20.483 0.922 10.019 1.00 0.00 197 ARG A N 4
ATOM 4476 C CA . ARG A 1 28 ? 19.791 0.512 11.235 1.00 0.00 197 ARG A CA 4
ATOM 4477 C C . ARG A 1 28 ? 20.491 1.064 12.472 1.00 0.00 197 ARG A C 4
ATOM 4478 O O . ARG A 1 28 ? 21.698 0.889 12.646 1.00 0.00 197 ARG A O 4
ATOM 4499 N N . HIS A 1 29 ? 19.727 1.734 13.330 1.00 0.00 198 HIS A N 4
ATOM 4500 C CA . HIS A 1 29 ? 20.275 2.313 14.551 1.00 0.00 198 HIS A CA 4
ATOM 4501 C C . HIS A 1 29 ? 19.587 1.732 15.783 1.00 0.00 198 HIS A C 4
ATOM 4502 O O . HIS A 1 29 ? 18.425 1.330 15.727 1.00 0.00 198 HIS A O 4
ATOM 4516 N N . PHE A 1 30 ? 20.314 1.690 16.895 1.00 0.00 199 PHE A N 4
ATOM 4517 C CA . PHE A 1 30 ? 19.774 1.156 18.141 1.00 0.00 199 PHE A CA 4
ATOM 4518 C C . PHE A 1 30 ? 18.407 1.760 18.445 1.00 0.00 199 PHE A C 4
ATOM 4519 O O . PHE A 1 30 ? 17.388 1.070 18.401 1.00 0.00 199 PHE A O 4
ATOM 4536 N N . TRP A 1 31 ? 18.393 3.052 18.753 1.00 0.00 200 TRP A N 4
ATOM 4537 C CA . TRP A 1 31 ? 17.151 3.750 19.065 1.00 0.00 200 TRP A CA 4
ATOM 4538 C C . TRP A 1 31 ? 16.089 3.470 18.007 1.00 0.00 200 TRP A C 4
ATOM 4539 O O . TRP A 1 31 ? 15.015 2.951 18.313 1.00 0.00 200 TRP A O 4
ATOM 4560 N N . THR A 1 32 ? 16.395 3.817 16.761 1.00 0.00 201 THR A N 4
ATOM 4561 C CA . THR A 1 32 ? 15.466 3.603 15.658 1.00 0.00 201 THR A CA 4
ATOM 4562 C C . THR A 1 32 ? 16.191 3.619 14.317 1.00 0.00 201 THR A C 4
ATOM 4563 O O . THR A 1 32 ? 17.369 3.970 14.241 1.00 0.00 201 THR A O 4
ATOM 4574 N N . LYS A 1 33 ? 15.481 3.237 13.261 1.00 0.00 202 LYS A N 4
ATOM 4575 C CA . LYS A 1 33 ? 16.056 3.209 11.922 1.00 0.00 202 LYS A CA 4
ATOM 4576 C C . LYS A 1 33 ? 16.120 4.612 11.327 1.00 0.00 202 LYS A C 4
ATOM 4577 O O . LYS A 1 33 ? 15.094 5.274 11.163 1.00 0.00 202 LYS A O 4
ATOM 4596 N N . ILE A 1 34 ? 17.329 5.059 11.006 1.00 0.00 203 ILE A N 4
ATOM 4597 C CA . ILE A 1 34 ? 17.524 6.382 10.427 1.00 0.00 203 ILE A CA 4
ATOM 4598 C C . ILE A 1 34 ? 18.267 6.297 9.098 1.00 0.00 203 ILE A C 4
ATOM 4599 O O . ILE A 1 34 ? 18.738 5.229 8.705 1.00 0.00 203 ILE A O 4
ATOM 4615 N N . CYS A 1 35 ? 18.370 7.429 8.410 1.00 0.00 204 CYS A N 4
ATOM 4616 C CA . CYS A 1 35 ? 19.057 7.484 7.125 1.00 0.00 204 CYS A CA 4
ATOM 4617 C C . CYS A 1 35 ? 20.491 7.977 7.296 1.00 0.00 204 CYS A C 4
ATOM 4618 O O . CYS A 1 35 ? 20.743 8.961 7.993 1.00 0.00 204 CYS A O 4
ATOM 4625 N N . LYS A 1 36 ? 21.428 7.288 6.654 1.00 0.00 205 LYS A N 4
ATOM 4626 C CA . LYS A 1 36 ? 22.837 7.655 6.732 1.00 0.00 205 LYS A CA 4
ATOM 4627 C C . LYS A 1 36 ? 23.429 7.839 5.339 1.00 0.00 205 LYS A C 4
ATOM 4628 O O . LYS A 1 36 ? 22.934 7.295 4.351 1.00 0.00 205 LYS A O 4
ATOM 4647 N N . PRO A 1 37 ? 24.514 8.623 5.255 1.00 0.00 206 PRO A N 4
ATOM 4648 C CA . PRO A 1 37 ? 25.198 8.895 3.987 1.00 0.00 206 PRO A CA 4
ATOM 4649 C C . PRO A 1 37 ? 25.922 7.668 3.444 1.00 0.00 206 PRO A C 4
ATOM 4650 O O . PRO A 1 37 ? 25.958 6.619 4.088 1.00 0.00 206 PRO A O 4
ATOM 4661 N N . VAL A 1 38 ? 26.498 7.804 2.253 1.00 0.00 207 VAL A N 4
ATOM 4662 C CA . VAL A 1 38 ? 27.222 6.707 1.624 1.00 0.00 207 VAL A CA 4
ATOM 4663 C C . VAL A 1 38 ? 28.606 6.537 2.240 1.00 0.00 207 VAL A C 4
ATOM 4664 O O . VAL A 1 38 ? 29.122 7.444 2.895 1.00 0.00 207 VAL A O 4
ATOM 4677 N N . LEU A 1 39 ? 29.203 5.370 2.026 1.00 0.00 208 LEU A N 4
ATOM 4678 C CA . LEU A 1 39 ? 30.529 5.080 2.560 1.00 0.00 208 LEU A CA 4
ATOM 4679 C C . LEU A 1 39 ? 31.600 5.264 1.489 1.00 0.00 208 LEU A C 4
ATOM 4680 O O . LEU A 1 39 ? 31.290 5.464 0.315 1.00 0.00 208 LEU A O 4
ATOM 4696 N N . HIS A 1 40 ? 32.861 5.192 1.902 1.00 0.00 209 HIS A N 4
ATOM 4697 C CA . HIS A 1 40 ? 33.979 5.348 0.978 1.00 0.00 209 HIS A CA 4
ATOM 4698 C C . HIS A 1 40 ? 35.091 4.353 1.297 1.00 0.00 209 HIS A C 4
ATOM 4699 O O . HIS A 1 40 ? 35.048 3.668 2.318 1.00 0.00 209 HIS A O 4
ATOM 4713 N N . GLN A 1 41 ? 36.084 4.281 0.417 1.00 0.00 210 GLN A N 4
ATOM 4714 C CA . GLN A 1 41 ? 37.206 3.369 0.605 1.00 0.00 210 GLN A CA 4
ATOM 4715 C C . GLN A 1 41 ? 37.707 3.413 2.045 1.00 0.00 210 GLN A C 4
ATOM 4716 O O . GLN A 1 41 ? 37.969 4.485 2.590 1.00 0.00 210 GLN A O 4
ATOM 4730 N N . GLY A 1 42 ? 37.838 2.240 2.657 1.00 0.00 211 GLY A N 4
ATOM 4731 C CA . GLY A 1 42 ? 38.307 2.167 4.029 1.00 0.00 211 GLY A CA 4
ATOM 4732 C C . GLY A 1 42 ? 37.175 1.979 5.019 1.00 0.00 211 GLY A C 4
ATOM 4733 O O . GLY A 1 42 ? 37.406 1.632 6.177 1.00 0.00 211 GLY A O 4
ATOM 4737 N N . GLU A 1 43 ? 35.948 2.211 4.564 1.00 0.00 212 GLU A N 4
ATOM 4738 C CA . GLU A 1 43 ? 34.776 2.067 5.420 1.00 0.00 212 GLU A CA 4
ATOM 4739 C C . GLU A 1 43 ? 34.257 0.632 5.396 1.00 0.00 212 GLU A C 4
ATOM 4740 O O . GLU A 1 43 ? 34.572 -0.139 4.489 1.00 0.00 212 GLU A O 4
ATOM 4752 N N . VAL A 1 44 ? 33.461 0.280 6.400 1.00 0.00 213 VAL A N 4
ATOM 4753 C CA . VAL A 1 44 ? 32.897 -1.061 6.495 1.00 0.00 213 VAL A CA 4
ATOM 4754 C C . VAL A 1 44 ? 31.936 -1.337 5.343 1.00 0.00 213 VAL A C 4
ATOM 4755 O O . VAL A 1 44 ? 31.118 -0.488 4.987 1.00 0.00 213 VAL A O 4
ATOM 4768 N N . CYS A 1 45 ? 32.041 -2.528 4.765 1.00 0.00 214 CYS A N 4
ATOM 4769 C CA . CYS A 1 45 ? 31.182 -2.917 3.653 1.00 0.00 214 CYS A CA 4
ATOM 4770 C C . CYS A 1 45 ? 30.321 -4.120 4.026 1.00 0.00 214 CYS A C 4
ATOM 4771 O O . CYS A 1 45 ? 30.679 -4.907 4.903 1.00 0.00 214 CYS A O 4
ATOM 4778 N N . THR A 1 46 ? 29.183 -4.258 3.353 1.00 0.00 215 THR A N 4
ATOM 4779 C CA . THR A 1 46 ? 28.270 -5.364 3.613 1.00 0.00 215 THR A CA 4
ATOM 4780 C C . THR A 1 46 ? 27.765 -5.978 2.312 1.00 0.00 215 THR A C 4
ATOM 4781 O O . THR A 1 46 ? 26.984 -5.363 1.586 1.00 0.00 215 THR A O 4
ATOM 4792 N N . LYS A 1 47 ? 28.216 -7.194 2.023 1.00 0.00 216 LYS A N 4
ATOM 4793 C CA . LYS A 1 47 ? 27.808 -7.893 0.810 1.00 0.00 216 LYS A CA 4
ATOM 4794 C C . LYS A 1 47 ? 26.964 -9.118 1.146 1.00 0.00 216 LYS A C 4
ATOM 4795 O O . LYS A 1 47 ? 26.564 -9.870 0.258 1.00 0.00 216 LYS A O 4
ATOM 4814 N N . GLN A 1 48 ? 26.696 -9.312 2.434 1.00 0.00 217 GLN A N 4
ATOM 4815 C CA . GLN A 1 48 ? 25.898 -10.446 2.885 1.00 0.00 217 GLN A CA 4
ATOM 4816 C C . GLN A 1 48 ? 25.133 -10.101 4.159 1.00 0.00 217 GLN A C 4
ATOM 4817 O O . GLN A 1 48 ? 25.724 -9.950 5.228 1.00 0.00 217 GLN A O 4
ATOM 4831 N N . ARG A 1 49 ? 23.816 -9.976 4.036 1.00 0.00 218 ARG A N 4
ATOM 4832 C CA . ARG A 1 49 ? 22.970 -9.647 5.177 1.00 0.00 218 ARG A CA 4
ATOM 4833 C C . ARG A 1 49 ? 21.671 -10.445 5.140 1.00 0.00 218 ARG A C 4
ATOM 4834 O O . ARG A 1 49 ? 20.821 -10.230 4.275 1.00 0.00 218 ARG A O 4
ATOM 4855 N N . LYS A 1 50 ? 21.523 -11.370 6.083 1.00 0.00 219 LYS A N 4
ATOM 4856 C CA . LYS A 1 50 ? 20.328 -12.201 6.159 1.00 0.00 219 LYS A CA 4
ATOM 4857 C C . LYS A 1 50 ? 19.611 -12.003 7.491 1.00 0.00 219 LYS A C 4
ATOM 4858 O O . LYS A 1 50 ? 20.191 -12.211 8.557 1.00 0.00 219 LYS A O 4
ATOM 4877 N N . LYS A 1 51 ? 18.346 -11.600 7.423 1.00 0.00 220 LYS A N 4
ATOM 4878 C CA . LYS A 1 51 ? 17.549 -11.376 8.623 1.00 0.00 220 LYS A CA 4
ATOM 4879 C C . LYS A 1 51 ? 16.122 -11.882 8.430 1.00 0.00 220 LYS A C 4
ATOM 4880 O O . LYS A 1 51 ? 15.538 -11.726 7.359 1.00 0.00 220 LYS A O 4
ATOM 4899 N N . GLY A 1 52 ? 15.567 -12.487 9.476 1.00 0.00 221 GLY A N 4
ATOM 4900 C CA . GLY A 1 52 ? 14.213 -13.004 9.401 1.00 0.00 221 GLY A CA 4
ATOM 4901 C C . GLY A 1 52 ? 13.633 -13.311 10.768 1.00 0.00 221 GLY A C 4
ATOM 4902 O O . GLY A 1 52 ? 12.869 -12.518 11.317 1.00 0.00 221 GLY A O 4
ATOM 4906 N N . SER A 1 53 ? 13.996 -14.465 11.317 1.00 0.00 222 SER A N 4
ATOM 4907 C CA . SER A 1 53 ? 13.502 -14.877 12.626 1.00 0.00 222 SER A CA 4
ATOM 4908 C C . SER A 1 53 ? 14.102 -14.012 13.730 1.00 0.00 222 SER A C 4
ATOM 4909 O O . SER A 1 53 ? 15.039 -13.249 13.497 1.00 0.00 222 SER A O 4
ATOM 4917 N N . HIS A 1 54 ? 13.553 -14.137 14.935 1.00 0.00 223 HIS A N 4
ATOM 4918 C CA . HIS A 1 54 ? 14.033 -13.367 16.077 1.00 0.00 223 HIS A CA 4
ATOM 4919 C C . HIS A 1 54 ? 15.413 -13.849 16.516 1.00 0.00 223 HIS A C 4
ATOM 4920 O O . HIS A 1 54 ? 15.897 -14.881 16.053 1.00 0.00 223 HIS A O 4
ATOM 4934 N N . GLY A 1 55 ? 16.041 -13.094 17.412 1.00 0.00 224 GLY A N 4
ATOM 4935 C CA . GLY A 1 55 ? 17.359 -13.461 17.898 1.00 0.00 224 GLY A CA 4
ATOM 4936 C C . GLY A 1 55 ? 18.454 -13.141 16.899 1.00 0.00 224 GLY A C 4
ATOM 4937 O O . GLY A 1 55 ? 19.398 -13.914 16.734 1.00 0.00 224 GLY A O 4
ATOM 4941 N N . LEU A 1 56 ? 18.328 -12.000 16.231 1.00 0.00 225 LEU A N 4
ATOM 4942 C CA . LEU A 1 56 ? 19.315 -11.581 15.241 1.00 0.00 225 LEU A CA 4
ATOM 4943 C C . LEU A 1 56 ? 20.069 -10.343 15.716 1.00 0.00 225 LEU A C 4
ATOM 4944 O O . LEU A 1 56 ? 19.691 -9.716 16.705 1.00 0.00 225 LEU A O 4
ATOM 4960 N N . GLU A 1 57 ? 21.136 -9.996 15.002 1.00 0.00 226 GLU A N 4
ATOM 4961 C CA . GLU A 1 57 ? 21.942 -8.832 15.350 1.00 0.00 226 GLU A CA 4
ATOM 4962 C C . GLU A 1 57 ? 21.651 -7.668 14.408 1.00 0.00 226 GLU A C 4
ATOM 4963 O O . GLU A 1 57 ? 21.470 -7.860 13.205 1.00 0.00 226 GLU A O 4
ATOM 4975 N N . ILE A 1 58 ? 21.608 -6.461 14.963 1.00 0.00 227 ILE A N 4
ATOM 4976 C CA . ILE A 1 58 ? 21.341 -5.266 14.173 1.00 0.00 227 ILE A CA 4
ATOM 4977 C C . ILE A 1 58 ? 22.538 -4.903 13.302 1.00 0.00 227 ILE A C 4
ATOM 4978 O O . ILE A 1 58 ? 23.689 -5.057 13.714 1.00 0.00 227 ILE A O 4
ATOM 4994 N N . PHE A 1 59 ? 22.261 -4.419 12.096 1.00 0.00 228 PHE A N 4
ATOM 4995 C CA . PHE A 1 59 ? 23.316 -4.033 11.166 1.00 0.00 228 PHE A CA 4
ATOM 4996 C C . PHE A 1 59 ? 23.258 -2.537 10.868 1.00 0.00 228 PHE A C 4
ATOM 4997 O O . PHE A 1 59 ? 22.353 -2.066 10.180 1.00 0.00 228 PHE A O 4
ATOM 5014 N N . GLN A 1 60 ? 24.229 -1.798 11.393 1.00 0.00 229 GLN A N 4
ATOM 5015 C CA . GLN A 1 60 ? 24.288 -0.356 11.184 1.00 0.00 229 GLN A CA 4
ATOM 5016 C C . GLN A 1 60 ? 25.380 0.006 10.183 1.00 0.00 229 GLN A C 4
ATOM 5017 O O . GLN A 1 60 ? 26.473 0.422 10.565 1.00 0.00 229 GLN A O 4
ATOM 5031 N N . ARG A 1 61 ? 25.075 -0.157 8.899 1.00 0.00 230 ARG A N 4
ATOM 5032 C CA . ARG A 1 61 ? 26.031 0.150 7.842 1.00 0.00 230 ARG A CA 4
ATOM 5033 C C . ARG A 1 61 ? 25.320 0.347 6.506 1.00 0.00 230 ARG A C 4
ATOM 5034 O O . ARG A 1 61 ? 24.178 -0.078 6.330 1.00 0.00 230 ARG A O 4
ATOM 5055 N N . CYS A 1 62 ? 26.003 0.995 5.568 1.00 0.00 231 CYS A N 4
ATOM 5056 C CA . CYS A 1 62 ? 25.438 1.249 4.249 1.00 0.00 231 CYS A CA 4
ATOM 5057 C C . CYS A 1 62 ? 26.428 0.871 3.151 1.00 0.00 231 CYS A C 4
ATOM 5058 O O . CYS A 1 62 ? 27.593 0.579 3.424 1.00 0.00 231 CYS A O 4
ATOM 5065 N N . ASP A 1 63 ? 25.957 0.878 1.909 1.00 0.00 232 ASP A N 4
ATOM 5066 C CA . ASP A 1 63 ? 26.800 0.537 0.769 1.00 0.00 232 ASP A CA 4
ATOM 5067 C C . ASP A 1 63 ? 27.838 1.626 0.516 1.00 0.00 232 ASP A C 4
ATOM 5068 O O . ASP A 1 63 ? 27.685 2.762 0.967 1.00 0.00 232 ASP A O 4
ATOM 5077 N N . CYS A 1 64 ? 28.895 1.272 -0.207 1.00 0.00 233 CYS A N 4
ATOM 5078 C CA . CYS A 1 64 ? 29.960 2.217 -0.519 1.00 0.00 233 CYS A CA 4
ATOM 5079 C C . CYS A 1 64 ? 29.546 3.148 -1.655 1.00 0.00 233 CYS A C 4
ATOM 5080 O O . CYS A 1 64 ? 28.538 2.919 -2.323 1.00 0.00 233 CYS A O 4
ATOM 5087 N N . ALA A 1 65 ? 30.330 4.200 -1.867 1.00 0.00 234 ALA A N 4
ATOM 5088 C CA . ALA A 1 65 ? 30.046 5.164 -2.922 1.00 0.00 234 ALA A CA 4
ATOM 5089 C C . ALA A 1 65 ? 30.244 4.544 -4.301 1.00 0.00 234 ALA A C 4
ATOM 5090 O O . ALA A 1 65 ? 30.918 3.523 -4.443 1.00 0.00 234 ALA A O 4
ATOM 5097 N N . LYS A 1 66 ? 29.653 5.166 -5.315 1.00 0.00 235 LYS A N 4
ATOM 5098 C CA . LYS A 1 66 ? 29.764 4.675 -6.684 1.00 0.00 235 LYS A CA 4
ATOM 5099 C C . LYS A 1 66 ? 31.223 4.622 -7.126 1.00 0.00 235 LYS A C 4
ATOM 5100 O O . LYS A 1 66 ? 31.961 5.596 -6.984 1.00 0.00 235 LYS A O 4
ATOM 5119 N N . GLY A 1 67 ? 31.633 3.476 -7.663 1.00 0.00 236 GLY A N 4
ATOM 5120 C CA . GLY A 1 67 ? 33.002 3.318 -8.118 1.00 0.00 236 GLY A CA 4
ATOM 5121 C C . GLY A 1 67 ? 33.872 2.607 -7.101 1.00 0.00 236 GLY A C 4
ATOM 5122 O O . GLY A 1 67 ? 35.099 2.613 -7.211 1.00 0.00 236 GLY A O 4
ATOM 5126 N N . LEU A 1 68 ? 33.239 1.994 -6.108 1.00 0.00 237 LEU A N 4
ATOM 5127 C CA . LEU A 1 68 ? 33.964 1.276 -5.065 1.00 0.00 237 LEU A CA 4
ATOM 5128 C C . LEU A 1 68 ? 33.637 -0.213 -5.101 1.00 0.00 237 LEU A C 4
ATOM 5129 O O . LEU A 1 68 ? 32.562 -0.612 -5.549 1.00 0.00 237 LEU A O 4
ATOM 5145 N N . SER A 1 69 ? 34.571 -1.030 -4.624 1.00 0.00 238 SER A N 4
ATOM 5146 C CA . SER A 1 69 ? 34.383 -2.476 -4.604 1.00 0.00 238 SER A CA 4
ATOM 5147 C C . SER A 1 69 ? 34.315 -2.995 -3.170 1.00 0.00 238 SER A C 4
ATOM 5148 O O . SER A 1 69 ? 35.004 -2.492 -2.282 1.00 0.00 238 SER A O 4
ATOM 5156 N N . CYS A 1 70 ? 33.479 -4.004 -2.952 1.00 0.00 239 CYS A N 4
ATOM 5157 C CA . CYS A 1 70 ? 33.319 -4.592 -1.627 1.00 0.00 239 CYS A CA 4
ATOM 5158 C C . CYS A 1 70 ? 34.268 -5.772 -1.438 1.00 0.00 239 CYS A C 4
ATOM 5159 O O . CYS A 1 70 ? 34.098 -6.826 -2.052 1.00 0.00 239 CYS A O 4
ATOM 5166 N N . LYS A 1 71 ? 35.269 -5.588 -0.583 1.00 0.00 240 LYS A N 4
ATOM 5167 C CA . LYS A 1 71 ? 36.245 -6.636 -0.310 1.00 0.00 240 LYS A CA 4
ATOM 5168 C C . LYS A 1 71 ? 36.183 -7.070 1.151 1.00 0.00 240 LYS A C 4
ATOM 5169 O O . LYS A 1 71 ? 36.041 -6.241 2.050 1.00 0.00 240 LYS A O 4
ATOM 5188 N N . VAL A 1 72 ? 36.292 -8.375 1.381 1.00 0.00 241 VAL A N 4
ATOM 5189 C CA . VAL A 1 72 ? 36.251 -8.919 2.733 1.00 0.00 241 VAL A CA 4
ATOM 5190 C C . VAL A 1 72 ? 37.401 -8.380 3.577 1.00 0.00 241 VAL A C 4
ATOM 5191 O O . VAL A 1 72 ? 38.520 -8.221 3.090 1.00 0.00 241 VAL A O 4
ATOM 5204 N N . TRP A 1 73 ? 37.118 -8.103 4.845 1.00 0.00 242 TRP A N 4
ATOM 5205 C CA . TRP A 1 73 ? 38.130 -7.583 5.757 1.00 0.00 242 TRP A CA 4
ATOM 5206 C C . TRP A 1 73 ? 38.119 -8.349 7.076 1.00 0.00 242 TRP A C 4
ATOM 5207 O O . TRP A 1 73 ? 37.152 -8.285 7.835 1.00 0.00 242 TRP A O 4
ATOM 5228 N N . LYS A 1 74 ? 39.200 -9.074 7.342 1.00 0.00 243 LYS A N 4
ATOM 5229 C CA . LYS A 1 74 ? 39.317 -9.852 8.570 1.00 0.00 243 LYS A CA 4
ATOM 5230 C C . LYS A 1 74 ? 39.683 -8.956 9.749 1.00 0.00 243 LYS A C 4
ATOM 5231 O O . LYS A 1 74 ? 40.817 -8.487 9.856 1.00 0.00 243 LYS A O 4
ATOM 5250 N N . ASP A 1 75 ? 38.718 -8.724 10.632 1.00 0.00 244 ASP A N 4
ATOM 5251 C CA . ASP A 1 75 ? 38.940 -7.886 11.805 1.00 0.00 244 ASP A CA 4
ATOM 5252 C C . ASP A 1 75 ? 38.195 -8.439 13.016 1.00 0.00 244 ASP A C 4
ATOM 5253 O O . ASP A 1 75 ? 37.148 -9.071 12.878 1.00 0.00 244 ASP A O 4
ATOM 5262 N N . ALA A 1 76 ? 38.744 -8.198 14.202 1.00 0.00 245 ALA A N 4
ATOM 5263 C CA . ALA A 1 76 ? 38.131 -8.671 15.437 1.00 0.00 245 ALA A CA 4
ATOM 5264 C C . ALA A 1 76 ? 36.780 -8.003 15.671 1.00 0.00 245 ALA A C 4
ATOM 5265 O O . ALA A 1 76 ? 36.668 -7.063 16.458 1.00 0.00 245 ALA A O 4
ATOM 5272 N N . THR A 1 77 ? 35.755 -8.495 14.981 1.00 0.00 246 THR A N 4
ATOM 5273 C CA . THR A 1 77 ? 34.412 -7.945 15.112 1.00 0.00 246 THR A CA 4
ATOM 5274 C C . THR A 1 77 ? 33.370 -8.897 14.538 1.00 0.00 246 THR A C 4
ATOM 5275 O O . THR A 1 77 ? 32.271 -9.029 15.079 1.00 0.00 246 THR A O 4
ATOM 5286 N N . TYR A 1 78 ? 33.720 -9.559 13.442 1.00 0.00 247 TYR A N 4
ATOM 5287 C CA . TYR A 1 78 ? 32.813 -10.499 12.794 1.00 0.00 247 TYR A CA 4
ATOM 5288 C C . TYR A 1 78 ? 32.416 -11.620 13.749 1.00 0.00 247 TYR A C 4
ATOM 5289 O O . TYR A 1 78 ? 31.423 -12.315 13.531 1.00 0.00 247 TYR A O 4
ATOM 5307 N N . SER A 1 79 ? 33.199 -11.790 14.810 1.00 0.00 248 SER A N 4
ATOM 5308 C CA . SER A 1 79 ? 32.932 -12.827 15.799 1.00 0.00 248 SER A CA 4
ATOM 5309 C C . SER A 1 79 ? 31.487 -12.758 16.283 1.00 0.00 248 SER A C 4
ATOM 5310 O O . SER A 1 79 ? 30.918 -13.758 16.721 1.00 0.00 248 SER A O 4
ATOM 5318 N N . SER A 1 80 ? 30.898 -11.569 16.201 1.00 0.00 249 SER A N 4
ATOM 5319 C CA . SER A 1 80 ? 29.521 -11.366 16.634 1.00 0.00 249 SER A CA 4
ATOM 5320 C C . SER A 1 80 ? 28.579 -12.332 15.920 1.00 0.00 249 SER A C 4
ATOM 5321 O O . SER A 1 80 ? 27.879 -13.119 16.557 1.00 0.00 249 SER A O 4
ATOM 5329 N N . LYS A 1 81 ? 28.569 -12.265 14.593 1.00 0.00 250 LYS A N 4
ATOM 5330 C CA . LYS A 1 81 ? 27.716 -13.133 13.790 1.00 0.00 250 LYS A CA 4
ATOM 5331 C C . LYS A 1 81 ? 28.107 -13.068 12.317 1.00 0.00 250 LYS A C 4
ATOM 5332 O O . LYS A 1 81 ? 28.649 -14.026 11.767 1.00 0.00 250 LYS A O 4
ATOM 5351 N N . ALA A 1 82 ? 27.830 -11.933 11.685 1.00 0.00 251 ALA A N 4
ATOM 5352 C CA . ALA A 1 82 ? 28.156 -11.743 10.277 1.00 0.00 251 ALA A CA 4
ATOM 5353 C C . ALA A 1 82 ? 29.632 -11.406 10.097 1.00 0.00 251 ALA A C 4
ATOM 5354 O O . ALA A 1 82 ? 30.339 -11.131 11.066 1.00 0.00 251 ALA A O 4
ATOM 5361 N N . ARG A 1 83 ? 30.092 -11.430 8.850 1.00 0.00 252 ARG A N 4
ATOM 5362 C CA . ARG A 1 83 ? 31.485 -11.130 8.543 1.00 0.00 252 ARG A CA 4
ATOM 5363 C C . ARG A 1 83 ? 31.674 -9.638 8.283 1.00 0.00 252 ARG A C 4
ATOM 5364 O O . ARG A 1 83 ? 30.748 -8.949 7.853 1.00 0.00 252 ARG A O 4
ATOM 5385 N N . LEU A 1 84 ? 32.879 -9.146 8.546 1.00 0.00 253 LEU A N 4
ATOM 5386 C CA . LEU A 1 84 ? 33.191 -7.735 8.341 1.00 0.00 253 LEU A CA 4
ATOM 5387 C C . LEU A 1 84 ? 33.930 -7.527 7.023 1.00 0.00 253 LEU A C 4
ATOM 5388 O O . LEU A 1 84 ? 34.822 -8.299 6.670 1.00 0.00 253 LEU A O 4
ATOM 5404 N N . HIS A 1 85 ? 33.554 -6.477 6.299 1.00 0.00 254 HIS A N 4
ATOM 5405 C CA . HIS A 1 85 ? 34.183 -6.165 5.021 1.00 0.00 254 HIS A CA 4
ATOM 5406 C C . HIS A 1 85 ? 34.580 -4.693 4.955 1.00 0.00 254 HIS A C 4
ATOM 5407 O O . HIS A 1 85 ? 34.190 -3.896 5.808 1.00 0.00 254 HIS A O 4
ATOM 5421 N N . VAL A 1 86 ? 35.358 -4.340 3.937 1.00 0.00 255 VAL A N 4
ATOM 5422 C CA . VAL A 1 86 ? 35.808 -2.964 3.760 1.00 0.00 255 VAL A CA 4
ATOM 5423 C C . VAL A 1 86 ? 35.582 -2.492 2.328 1.00 0.00 255 VAL A C 4
ATOM 5424 O O . VAL A 1 86 ? 35.435 -3.302 1.412 1.00 0.00 255 VAL A O 4
ATOM 5437 N N . CYS A 1 87 ? 35.556 -1.177 2.141 1.00 0.00 256 CYS A N 4
ATOM 5438 C CA . CYS A 1 87 ? 35.348 -0.595 0.821 1.00 0.00 256 CYS A CA 4
ATOM 5439 C C . CYS A 1 87 ? 36.678 -0.197 0.186 1.00 0.00 256 CYS A C 4
ATOM 5440 O O . CYS A 1 87 ? 37.623 0.170 0.883 1.00 0.00 256 CYS A O 4
ATOM 5447 N N . GLN A 1 88 ? 36.741 -0.274 -1.139 1.00 0.00 257 GLN A N 4
ATOM 5448 C CA . GLN A 1 88 ? 37.954 0.078 -1.867 1.00 0.00 257 GLN A CA 4
ATOM 5449 C C . GLN A 1 88 ? 37.622 0.860 -3.134 1.00 0.00 257 GLN A C 4
ATOM 5450 O O . GLN A 1 88 ? 36.785 0.441 -3.933 1.00 0.00 257 GLN A O 4
ATOM 5464 N N . LYS A 1 89 ? 38.283 1.999 -3.310 1.00 0.00 258 LYS A N 4
ATOM 5465 C CA . LYS A 1 89 ? 38.060 2.841 -4.480 1.00 0.00 258 LYS A CA 4
ATOM 5466 C C . LYS A 1 89 ? 38.585 2.167 -5.743 1.00 0.00 258 LYS A C 4
ATOM 5467 O O . LYS A 1 89 ? 39.793 1.989 -5.907 1.00 0.00 258 LYS A O 4
ATOM 5486 N N . ILE A 1 90 ? 37.672 1.796 -6.634 1.00 0.00 259 ILE A N 4
ATOM 5487 C CA . ILE A 1 90 ? 38.044 1.144 -7.884 1.00 0.00 259 ILE A CA 4
ATOM 5488 C C . ILE A 1 90 ? 38.827 2.092 -8.786 1.00 0.00 259 ILE A C 4
ATOM 5489 O O . ILE A 1 90 ? 39.909 1.756 -9.268 1.00 0.00 259 ILE A O 4
ATOM 5505 N N . MET A 1 3 ? 3.415 13.387 2.232 1.00 0.00 172 MET A N 5
ATOM 5506 C CA . MET A 1 3 ? 3.527 12.692 0.955 1.00 0.00 172 MET A CA 5
ATOM 5507 C C . MET A 1 3 ? 4.402 11.449 1.088 1.00 0.00 172 MET A C 5
ATOM 5508 O O . MET A 1 3 ? 5.189 11.312 2.024 1.00 0.00 172 MET A O 5
ATOM 5522 N N . PRO A 1 4 ? 4.263 10.522 0.129 1.00 0.00 173 PRO A N 5
ATOM 5523 C CA . PRO A 1 4 ? 5.034 9.274 0.117 1.00 0.00 173 PRO A CA 5
ATOM 5524 C C . PRO A 1 4 ? 6.510 9.508 -0.186 1.00 0.00 173 PRO A C 5
ATOM 5525 O O . PRO A 1 4 ? 6.930 10.635 -0.446 1.00 0.00 173 PRO A O 5
ATOM 5536 N N . HIS A 1 5 ? 7.293 8.434 -0.150 1.00 0.00 174 HIS A N 5
ATOM 5537 C CA . HIS A 1 5 ? 8.724 8.522 -0.422 1.00 0.00 174 HIS A CA 5
ATOM 5538 C C . HIS A 1 5 ? 9.420 9.399 0.614 1.00 0.00 174 HIS A C 5
ATOM 5539 O O . HIS A 1 5 ? 9.338 10.626 0.560 1.00 0.00 174 HIS A O 5
ATOM 5553 N N . ILE A 1 6 ? 10.105 8.761 1.557 1.00 0.00 175 ILE A N 5
ATOM 5554 C CA . ILE A 1 6 ? 10.816 9.483 2.605 1.00 0.00 175 ILE A CA 5
ATOM 5555 C C . ILE A 1 6 ? 12.310 9.553 2.308 1.00 0.00 175 ILE A C 5
ATOM 5556 O O . ILE A 1 6 ? 12.942 8.543 1.999 1.00 0.00 175 ILE A O 5
ATOM 5572 N N . LYS A 1 7 ? 12.871 10.754 2.404 1.00 0.00 176 LYS A N 5
ATOM 5573 C CA . LYS A 1 7 ? 14.292 10.958 2.149 1.00 0.00 176 LYS A CA 5
ATOM 5574 C C . LYS A 1 7 ? 15.105 10.786 3.428 1.00 0.00 176 LYS A C 5
ATOM 5575 O O . LYS A 1 7 ? 14.547 10.668 4.518 1.00 0.00 176 LYS A O 5
ATOM 5594 N N . GLY A 1 8 ? 16.427 10.773 3.287 1.00 0.00 177 GLY A N 5
ATOM 5595 C CA . GLY A 1 8 ? 17.294 10.616 4.439 1.00 0.00 177 GLY A CA 5
ATOM 5596 C C . GLY A 1 8 ? 17.768 11.945 4.994 1.00 0.00 177 GLY A C 5
ATOM 5597 O O . GLY A 1 8 ? 17.234 12.436 5.989 1.00 0.00 177 GLY A O 5
ATOM 5601 N N . HIS A 1 9 ? 18.774 12.528 4.350 1.00 0.00 178 HIS A N 5
ATOM 5602 C CA . HIS A 1 9 ? 19.321 13.808 4.787 1.00 0.00 178 HIS A CA 5
ATOM 5603 C C . HIS A 1 9 ? 20.078 13.656 6.102 1.00 0.00 178 HIS A C 5
ATOM 5604 O O . HIS A 1 9 ? 20.393 14.643 6.765 1.00 0.00 178 HIS A O 5
ATOM 5618 N N . GLU A 1 10 ? 20.365 12.412 6.474 1.00 0.00 179 GLU A N 5
ATOM 5619 C CA . GLU A 1 10 ? 21.083 12.132 7.712 1.00 0.00 179 GLU A CA 5
ATOM 5620 C C . GLU A 1 10 ? 20.261 12.556 8.926 1.00 0.00 179 GLU A C 5
ATOM 5621 O O . GLU A 1 10 ? 20.410 13.668 9.431 1.00 0.00 179 GLU A O 5
ATOM 5633 N N . GLY A 1 11 ? 19.393 11.662 9.388 1.00 0.00 180 GLY A N 5
ATOM 5634 C CA . GLY A 1 11 ? 18.560 11.962 10.538 1.00 0.00 180 GLY A CA 5
ATOM 5635 C C . GLY A 1 11 ? 17.081 11.820 10.235 1.00 0.00 180 GLY A C 5
ATOM 5636 O O . GLY A 1 11 ? 16.258 12.566 10.765 1.00 0.00 180 GLY A O 5
ATOM 5640 N N . ASP A 1 12 ? 16.744 10.861 9.380 1.00 0.00 181 ASP A N 5
ATOM 5641 C CA . ASP A 1 12 ? 15.354 10.624 9.007 1.00 0.00 181 ASP A CA 5
ATOM 5642 C C . ASP A 1 12 ? 15.002 9.145 9.134 1.00 0.00 181 ASP A C 5
ATOM 5643 O O . ASP A 1 12 ? 15.789 8.263 8.790 1.00 0.00 181 ASP A O 5
ATOM 5652 N N . PRO A 1 13 ? 13.792 8.866 9.641 1.00 0.00 182 PRO A N 5
ATOM 5653 C CA . PRO A 1 13 ? 13.308 7.494 9.825 1.00 0.00 182 PRO A CA 5
ATOM 5654 C C . PRO A 1 13 ? 13.022 6.797 8.499 1.00 0.00 182 PRO A C 5
ATOM 5655 O O . PRO A 1 13 ? 12.380 7.363 7.614 1.00 0.00 182 PRO A O 5
ATOM 5666 N N . CYS A 1 14 ? 13.502 5.565 8.369 1.00 0.00 183 CYS A N 5
ATOM 5667 C CA . CYS A 1 14 ? 13.299 4.790 7.151 1.00 0.00 183 CYS A CA 5
ATOM 5668 C C . CYS A 1 14 ? 12.831 3.374 7.479 1.00 0.00 183 CYS A C 5
ATOM 5669 O O . CYS A 1 14 ? 13.088 2.860 8.568 1.00 0.00 183 CYS A O 5
ATOM 5676 N N . LEU A 1 15 ? 12.143 2.750 6.530 1.00 0.00 184 LEU A N 5
ATOM 5677 C CA . LEU A 1 15 ? 11.639 1.394 6.716 1.00 0.00 184 LEU A CA 5
ATOM 5678 C C . LEU A 1 15 ? 11.582 0.647 5.388 1.00 0.00 184 LEU A C 5
ATOM 5679 O O . LEU A 1 15 ? 10.862 -0.342 5.251 1.00 0.00 184 LEU A O 5
ATOM 5695 N N . ARG A 1 16 ? 12.347 1.125 4.412 1.00 0.00 185 ARG A N 5
ATOM 5696 C CA . ARG A 1 16 ? 12.384 0.502 3.095 1.00 0.00 185 ARG A CA 5
ATOM 5697 C C . ARG A 1 16 ? 13.815 0.149 2.700 1.00 0.00 185 ARG A C 5
ATOM 5698 O O . ARG A 1 16 ? 14.769 0.528 3.380 1.00 0.00 185 ARG A O 5
ATOM 5719 N N . SER A 1 17 ? 13.957 -0.579 1.597 1.00 0.00 186 SER A N 5
ATOM 5720 C CA . SER A 1 17 ? 15.271 -0.986 1.114 1.00 0.00 186 SER A CA 5
ATOM 5721 C C . SER A 1 17 ? 16.208 0.213 1.011 1.00 0.00 186 SER A C 5
ATOM 5722 O O . SER A 1 17 ? 17.428 0.071 1.094 1.00 0.00 186 SER A O 5
ATOM 5730 N N . SER A 1 18 ? 15.628 1.396 0.829 1.00 0.00 187 SER A N 5
ATOM 5731 C CA . SER A 1 18 ? 16.410 2.621 0.711 1.00 0.00 187 SER A CA 5
ATOM 5732 C C . SER A 1 18 ? 15.703 3.785 1.398 1.00 0.00 187 SER A C 5
ATOM 5733 O O . SER A 1 18 ? 16.032 4.146 2.528 1.00 0.00 187 SER A O 5
ATOM 5741 N N . ASP A 1 19 ? 14.730 4.368 0.707 1.00 0.00 188 ASP A N 5
ATOM 5742 C CA . ASP A 1 19 ? 13.974 5.492 1.249 1.00 0.00 188 ASP A CA 5
ATOM 5743 C C . ASP A 1 19 ? 14.912 6.566 1.791 1.00 0.00 188 ASP A C 5
ATOM 5744 O O . ASP A 1 19 ? 14.781 7.000 2.936 1.00 0.00 188 ASP A O 5
ATOM 5753 N N . CYS A 1 20 ? 15.858 6.992 0.961 1.00 0.00 189 CYS A N 5
ATOM 5754 C CA . CYS A 1 20 ? 16.819 8.014 1.355 1.00 0.00 189 CYS A CA 5
ATOM 5755 C C . CYS A 1 20 ? 17.211 8.882 0.163 1.00 0.00 189 CYS A C 5
ATOM 5756 O O . CYS A 1 20 ? 16.846 8.590 -0.977 1.00 0.00 189 CYS A O 5
ATOM 5763 N N . ILE A 1 21 ? 17.955 9.949 0.434 1.00 0.00 190 ILE A N 5
ATOM 5764 C CA . ILE A 1 21 ? 18.397 10.858 -0.617 1.00 0.00 190 ILE A CA 5
ATOM 5765 C C . ILE A 1 21 ? 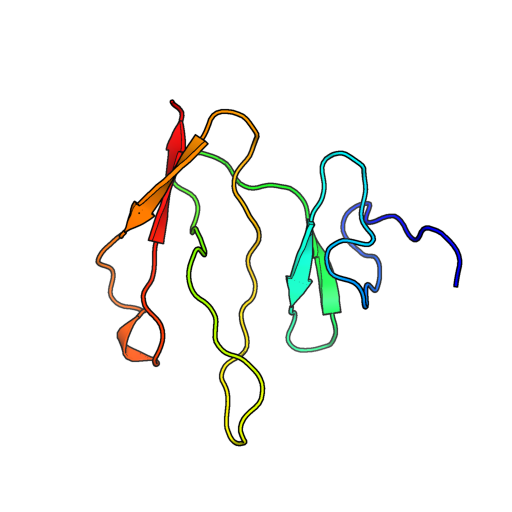19.045 10.096 -1.767 1.00 0.00 190 ILE A C 5
ATOM 5766 O O . ILE A 1 21 ? 19.531 8.979 -1.589 1.00 0.00 190 ILE A O 5
ATOM 5782 N N . ASP A 1 22 ? 19.051 10.707 -2.946 1.00 0.00 191 ASP A N 5
ATOM 5783 C CA . ASP A 1 22 ? 19.643 10.088 -4.126 1.00 0.00 191 ASP A CA 5
ATOM 5784 C C . ASP A 1 22 ? 21.003 9.482 -3.797 1.00 0.00 191 ASP A C 5
ATOM 5785 O O . ASP A 1 22 ? 21.376 8.438 -4.332 1.00 0.00 191 ASP A O 5
ATOM 5794 N N . GLY A 1 23 ? 21.743 10.145 -2.912 1.00 0.00 192 GLY A N 5
ATOM 5795 C CA . GLY A 1 23 ? 23.055 9.657 -2.528 1.00 0.00 192 GLY A CA 5
ATOM 5796 C C . GLY A 1 23 ? 23.123 9.269 -1.064 1.00 0.00 192 GLY A C 5
ATOM 5797 O O . GLY A 1 23 ? 24.095 9.581 -0.377 1.00 0.00 192 GLY A O 5
ATOM 5801 N N . PHE A 1 24 ? 22.087 8.588 -0.585 1.00 0.00 193 PHE A N 5
ATOM 5802 C CA . PHE A 1 24 ? 22.032 8.160 0.808 1.00 0.00 193 PHE A CA 5
ATOM 5803 C C . PHE A 1 24 ? 21.463 6.748 0.920 1.00 0.00 193 PHE A C 5
ATOM 5804 O O . PHE A 1 24 ? 20.803 6.258 0.003 1.00 0.00 193 PHE A O 5
ATOM 5821 N N . CYS A 1 25 ? 21.722 6.101 2.051 1.00 0.00 194 CYS A N 5
ATOM 5822 C CA . CYS A 1 25 ? 21.237 4.746 2.285 1.00 0.00 194 CYS A CA 5
ATOM 5823 C C . CYS A 1 25 ? 20.677 4.606 3.698 1.00 0.00 194 CYS A C 5
ATOM 5824 O O . CYS A 1 25 ? 21.206 5.183 4.648 1.00 0.00 194 CYS A O 5
ATOM 5831 N N . CYS A 1 26 ? 19.603 3.834 3.828 1.00 0.00 195 CYS A N 5
ATOM 5832 C CA . CYS A 1 26 ? 18.969 3.617 5.123 1.00 0.00 195 CYS A CA 5
ATOM 5833 C C . CYS A 1 26 ? 19.746 2.590 5.943 1.00 0.00 195 CYS A C 5
ATOM 5834 O O . CYS A 1 26 ? 20.051 1.499 5.463 1.00 0.00 195 CYS A O 5
ATOM 5841 N N . ALA A 1 27 ? 20.061 2.949 7.183 1.00 0.00 196 ALA A N 5
ATOM 5842 C CA . ALA A 1 27 ? 20.799 2.059 8.071 1.00 0.00 196 ALA A CA 5
ATOM 5843 C C . ALA A 1 27 ? 19.986 1.729 9.318 1.00 0.00 196 ALA A C 5
ATOM 5844 O O . ALA A 1 27 ? 18.938 2.327 9.563 1.00 0.00 196 ALA A O 5
ATOM 5851 N N . ARG A 1 28 ? 20.476 0.775 10.103 1.00 0.00 197 ARG A N 5
ATOM 5852 C CA . ARG A 1 28 ? 19.793 0.365 11.324 1.00 0.00 197 ARG A CA 5
ATOM 5853 C C . ARG A 1 28 ? 20.491 0.936 12.555 1.00 0.00 197 ARG A C 5
ATOM 5854 O O . ARG A 1 28 ? 21.700 0.777 12.726 1.00 0.00 197 ARG A O 5
ATOM 5875 N N . HIS A 1 29 ? 19.721 1.602 13.410 1.00 0.00 198 HIS A N 5
ATOM 5876 C CA . HIS A 1 29 ? 20.266 2.197 14.626 1.00 0.00 198 HIS A CA 5
ATOM 5877 C C . HIS A 1 29 ? 19.585 1.622 15.864 1.00 0.00 198 HIS A C 5
ATOM 5878 O O . HIS A 1 29 ? 18.427 1.207 15.812 1.00 0.00 198 HIS A O 5
ATOM 5892 N N . PHE A 1 30 ? 20.312 1.599 16.976 1.00 0.00 199 PHE A N 5
ATOM 5893 C CA . PHE A 1 30 ? 19.778 1.073 18.227 1.00 0.00 199 PHE A CA 5
ATOM 5894 C C . PHE A 1 30 ? 18.401 1.660 18.521 1.00 0.00 199 PHE A C 5
ATOM 5895 O O . PHE A 1 30 ? 17.393 0.955 18.483 1.00 0.00 199 PHE A O 5
ATOM 5912 N N . TRP A 1 31 ? 18.368 2.955 18.815 1.00 0.00 200 TRP A N 5
ATOM 5913 C CA . TRP A 1 31 ? 17.115 3.638 19.117 1.00 0.00 200 TRP A CA 5
ATOM 5914 C C . TRP A 1 31 ? 16.058 3.327 18.062 1.00 0.00 200 TRP A C 5
ATOM 5915 O O . TRP A 1 31 ? 14.991 2.798 18.375 1.00 0.00 200 TRP A O 5
ATOM 5936 N N . THR A 1 32 ? 16.361 3.659 16.811 1.00 0.00 201 THR A N 5
ATOM 5937 C CA . THR A 1 32 ? 15.437 3.416 15.711 1.00 0.00 201 THR A CA 5
ATOM 5938 C C . THR A 1 32 ? 16.163 3.426 14.370 1.00 0.00 201 THR A C 5
ATOM 5939 O O . THR A 1 32 ? 17.335 3.793 14.290 1.00 0.00 201 THR A O 5
ATOM 5950 N N . LYS A 1 33 ? 15.459 3.020 13.319 1.00 0.00 202 LYS A N 5
ATOM 5951 C CA . LYS A 1 33 ? 16.035 2.984 11.980 1.00 0.00 202 LYS A CA 5
ATOM 5952 C C . LYS A 1 33 ? 16.079 4.380 11.368 1.00 0.00 202 LYS A C 5
ATOM 5953 O O . LYS A 1 33 ? 15.043 5.024 11.193 1.00 0.00 202 LYS A O 5
ATOM 5972 N N . ILE A 1 34 ? 17.282 4.842 11.044 1.00 0.00 203 ILE A N 5
ATOM 5973 C CA . ILE A 1 34 ? 17.458 6.161 10.450 1.00 0.00 203 ILE A CA 5
ATOM 5974 C C . ILE A 1 34 ? 18.199 6.070 9.119 1.00 0.00 203 ILE A C 5
ATOM 5975 O O . ILE A 1 34 ? 18.688 5.005 8.740 1.00 0.00 203 ILE A O 5
ATOM 5991 N N . CYS A 1 35 ? 18.279 7.193 8.415 1.00 0.00 204 CYS A N 5
ATOM 5992 C CA . CYS A 1 35 ? 18.961 7.242 7.127 1.00 0.00 204 CYS A CA 5
ATOM 5993 C C . CYS A 1 35 ? 20.385 7.766 7.286 1.00 0.00 204 CYS A C 5
ATOM 5994 O O . CYS A 1 35 ? 20.619 8.766 7.964 1.00 0.00 204 CYS A O 5
ATOM 6001 N N . LYS A 1 36 ? 21.334 7.083 6.655 1.00 0.00 205 LYS A N 5
ATOM 6002 C CA . LYS A 1 36 ? 22.736 7.478 6.723 1.00 0.00 205 LYS A CA 5
ATOM 6003 C C . LYS A 1 36 ? 23.318 7.663 5.325 1.00 0.00 205 LYS A C 5
ATOM 6004 O O . LYS A 1 36 ? 22.828 7.104 4.344 1.00 0.00 205 LYS A O 5
ATOM 6023 N N . PRO A 1 37 ? 24.389 8.464 5.230 1.00 0.00 206 PRO A N 5
ATOM 6024 C CA . PRO A 1 37 ? 25.062 8.739 3.957 1.00 0.00 206 PRO A CA 5
ATOM 6025 C C . PRO A 1 37 ? 25.804 7.520 3.419 1.00 0.00 206 PRO A C 5
ATOM 6026 O O . PRO A 1 37 ? 25.868 6.480 4.074 1.00 0.00 206 PRO A O 5
ATOM 6037 N N . VAL A 1 38 ? 26.363 7.656 2.220 1.00 0.00 207 VAL A N 5
ATOM 6038 C CA . VAL A 1 38 ? 27.102 6.566 1.594 1.00 0.00 207 VAL A CA 5
ATOM 6039 C C . VAL A 1 38 ? 28.495 6.428 2.198 1.00 0.00 207 VAL A C 5
ATOM 6040 O O . VAL A 1 38 ? 29.001 7.352 2.837 1.00 0.00 207 VAL A O 5
ATOM 6053 N N . LEU A 1 39 ? 29.112 5.270 1.992 1.00 0.00 208 LEU A N 5
ATOM 6054 C CA . LEU A 1 39 ? 30.448 5.010 2.516 1.00 0.00 208 LEU A CA 5
ATOM 6055 C C . LEU A 1 39 ? 31.503 5.192 1.430 1.00 0.00 208 LEU A C 5
ATOM 6056 O O . LEU A 1 39 ? 31.177 5.367 0.255 1.00 0.00 208 LEU A O 5
ATOM 6072 N N . HIS A 1 40 ? 32.771 5.147 1.829 1.00 0.00 209 HIS A N 5
ATOM 6073 C CA . HIS A 1 40 ? 33.875 5.303 0.889 1.00 0.00 209 HIS A CA 5
ATOM 6074 C C . HIS A 1 40 ? 35.002 4.327 1.208 1.00 0.00 209 HIS A C 5
ATOM 6075 O O . HIS A 1 40 ? 34.981 3.655 2.239 1.00 0.00 209 HIS A O 5
ATOM 6089 N N . GLN A 1 41 ? 35.985 4.253 0.316 1.00 0.00 210 GLN A N 5
ATOM 6090 C CA . GLN A 1 41 ? 37.120 3.357 0.503 1.00 0.00 210 GLN A CA 5
ATOM 6091 C C . GLN A 1 41 ? 37.640 3.428 1.935 1.00 0.00 210 GLN A C 5
ATOM 6092 O O . GLN A 1 41 ? 37.896 4.511 2.460 1.00 0.00 210 GLN A O 5
ATOM 6106 N N . GLY A 1 42 ? 37.793 2.266 2.562 1.00 0.00 211 GLY A N 5
ATOM 6107 C CA . GLY A 1 42 ? 38.281 2.219 3.929 1.00 0.00 211 GLY A CA 5
ATOM 6108 C C . GLY A 1 42 ? 37.165 2.027 4.936 1.00 0.00 211 GLY A C 5
ATOM 6109 O O . GLY A 1 42 ? 37.416 1.684 6.091 1.00 0.00 211 GLY A O 5
ATOM 6113 N N . GLU A 1 43 ? 35.929 2.250 4.499 1.00 0.00 212 GLU A N 5
ATOM 6114 C CA . GLU A 1 43 ? 34.772 2.101 5.373 1.00 0.00 212 GLU A CA 5
ATOM 6115 C C . GLU A 1 43 ? 34.273 0.659 5.375 1.00 0.00 212 GLU A C 5
ATOM 6116 O O . GLU A 1 43 ? 34.585 -0.119 4.473 1.00 0.00 212 GLU A O 5
ATOM 6128 N N . VAL A 1 44 ? 33.496 0.309 6.396 1.00 0.00 213 VAL A N 5
ATOM 6129 C CA . VAL A 1 44 ? 32.954 -1.039 6.516 1.00 0.00 213 VAL A CA 5
ATOM 6130 C C . VAL A 1 44 ? 31.982 -1.343 5.382 1.00 0.00 213 VAL A C 5
ATOM 6131 O O . VAL A 1 44 ? 31.162 -0.503 5.009 1.00 0.00 213 VAL A O 5
ATOM 6144 N N . CYS A 1 45 ? 32.079 -2.550 4.835 1.00 0.00 214 CYS A N 5
ATOM 6145 C CA . CYS A 1 45 ? 31.209 -2.968 3.742 1.00 0.00 214 CYS A CA 5
ATOM 6146 C C . CYS A 1 45 ? 30.357 -4.166 4.152 1.00 0.00 214 CYS A C 5
ATOM 6147 O O . CYS A 1 45 ? 30.728 -4.930 5.043 1.00 0.00 214 CYS A O 5
ATOM 6154 N N . THR A 1 46 ? 29.213 -4.324 3.494 1.00 0.00 215 THR A N 5
ATOM 6155 C CA . THR A 1 46 ? 28.308 -5.428 3.789 1.00 0.00 215 THR A CA 5
ATOM 6156 C C . THR A 1 46 ? 27.800 -6.080 2.508 1.00 0.00 215 THR A C 5
ATOM 6157 O O . THR A 1 46 ? 27.032 -5.480 1.756 1.00 0.00 215 THR A O 5
ATOM 6168 N N . LYS A 1 47 ? 28.233 -7.313 2.266 1.00 0.00 216 LYS A N 5
ATOM 6169 C CA . LYS A 1 47 ? 27.820 -8.049 1.077 1.00 0.00 216 LYS A CA 5
ATOM 6170 C C . LYS A 1 47 ? 27.024 -9.293 1.456 1.00 0.00 216 LYS A C 5
ATOM 6171 O O . LYS A 1 47 ? 26.554 -10.028 0.587 1.00 0.00 216 LYS A O 5
ATOM 6190 N N . GLN A 1 48 ? 26.874 -9.521 2.757 1.00 0.00 217 GLN A N 5
ATOM 6191 C CA . GLN A 1 48 ? 26.133 -10.676 3.249 1.00 0.00 217 GLN A CA 5
ATOM 6192 C C . GLN A 1 48 ? 25.481 -10.372 4.594 1.00 0.00 217 GLN A C 5
ATOM 6193 O O . GLN A 1 48 ? 26.164 -10.236 5.609 1.00 0.00 217 GLN A O 5
ATOM 6207 N N . ARG A 1 49 ? 24.157 -10.265 4.593 1.00 0.00 218 ARG A N 5
ATOM 6208 C CA . ARG A 1 49 ? 23.413 -9.975 5.813 1.00 0.00 218 ARG A CA 5
ATOM 6209 C C . ARG A 1 49 ? 22.128 -10.796 5.874 1.00 0.00 218 ARG A C 5
ATOM 6210 O O . ARG A 1 49 ? 21.337 -10.803 4.930 1.00 0.00 218 ARG A O 5
ATOM 6231 N N . LYS A 1 50 ? 21.925 -11.486 6.991 1.00 0.00 219 LYS A N 5
ATOM 6232 C CA . LYS A 1 50 ? 20.737 -12.310 7.177 1.00 0.00 219 LYS A CA 5
ATOM 6233 C C . LYS A 1 50 ? 19.673 -11.558 7.971 1.00 0.00 219 LYS A C 5
ATOM 6234 O O . LYS A 1 50 ? 19.898 -11.170 9.118 1.00 0.00 219 LYS A O 5
ATOM 6253 N N . LYS A 1 51 ? 18.513 -11.357 7.355 1.00 0.00 220 LYS A N 5
ATOM 6254 C CA . LYS A 1 51 ? 17.413 -10.654 8.005 1.00 0.00 220 LYS A CA 5
ATOM 6255 C C . LYS A 1 51 ? 16.080 -11.332 7.701 1.00 0.00 220 LYS A C 5
ATOM 6256 O O . LYS A 1 51 ? 15.594 -11.288 6.572 1.00 0.00 220 LYS A O 5
ATOM 6275 N N . GLY A 1 52 ? 15.494 -11.957 8.718 1.00 0.00 221 GLY A N 5
ATOM 6276 C CA . GLY A 1 52 ? 14.223 -12.633 8.539 1.00 0.00 221 GLY A CA 5
ATOM 6277 C C . GLY A 1 52 ? 13.905 -13.582 9.678 1.00 0.00 221 GLY A C 5
ATOM 6278 O O . GLY A 1 52 ? 12.740 -13.872 9.947 1.00 0.00 221 GLY A O 5
ATOM 6282 N N . SER A 1 53 ? 14.945 -14.069 10.348 1.00 0.00 222 SER A N 5
ATOM 6283 C CA . SER A 1 53 ? 14.772 -14.995 11.461 1.00 0.00 222 SER A CA 5
ATOM 6284 C C . SER A 1 53 ? 14.702 -14.244 12.787 1.00 0.00 222 SER A C 5
ATOM 6285 O O . SER A 1 53 ? 15.087 -13.077 12.874 1.00 0.00 222 SER A O 5
ATOM 6293 N N . HIS A 1 54 ? 14.209 -14.922 13.819 1.00 0.00 223 HIS A N 5
ATOM 6294 C CA . HIS A 1 54 ? 14.089 -14.320 15.142 1.00 0.00 223 HIS A CA 5
ATOM 6295 C C . HIS A 1 54 ? 15.409 -14.410 15.901 1.00 0.00 223 HIS A C 5
ATOM 6296 O O . HIS A 1 54 ? 16.089 -15.435 15.865 1.00 0.00 223 HIS A O 5
ATOM 6310 N N . GLY A 1 55 ? 15.766 -13.329 16.589 1.00 0.00 224 GLY A N 5
ATOM 6311 C CA . GLY A 1 55 ? 17.004 -13.307 17.346 1.00 0.00 224 GLY A CA 5
ATOM 6312 C C . GLY A 1 55 ? 18.215 -13.050 16.471 1.00 0.00 224 GLY A C 5
ATOM 6313 O O . GLY A 1 55 ? 19.137 -13.866 16.419 1.00 0.00 224 GLY A O 5
ATOM 6317 N N . LEU A 1 56 ? 18.213 -11.915 15.781 1.00 0.00 225 LEU A N 5
ATOM 6318 C CA . LEU A 1 56 ? 19.320 -11.553 14.902 1.00 0.00 225 LEU A CA 5
ATOM 6319 C C . LEU A 1 56 ? 20.071 -10.341 15.442 1.00 0.00 225 LEU A C 5
ATOM 6320 O O . LEU A 1 56 ? 19.602 -9.667 16.360 1.00 0.00 225 LEU A O 5
ATOM 6336 N N . GLU A 1 57 ? 21.237 -10.068 14.866 1.00 0.00 226 GLU A N 5
ATOM 6337 C CA . GLU A 1 57 ? 22.051 -8.935 15.290 1.00 0.00 226 GLU A CA 5
ATOM 6338 C C . GLU A 1 57 ? 21.805 -7.723 14.396 1.00 0.00 226 GLU A C 5
ATOM 6339 O O . GLU A 1 57 ? 21.679 -7.852 13.178 1.00 0.00 226 GLU A O 5
ATOM 6351 N N . ILE A 1 58 ? 21.737 -6.546 15.010 1.00 0.00 227 ILE A N 5
ATOM 6352 C CA . ILE A 1 58 ? 21.506 -5.312 14.270 1.00 0.00 227 ILE A CA 5
ATOM 6353 C C . ILE A 1 58 ? 22.718 -4.945 13.421 1.00 0.00 227 ILE A C 5
ATOM 6354 O O . ILE A 1 58 ? 23.860 -5.188 13.812 1.00 0.00 227 ILE A O 5
ATOM 6370 N N . PHE A 1 59 ? 22.462 -4.358 12.256 1.00 0.00 228 PHE A N 5
ATOM 6371 C CA . PHE A 1 59 ? 23.532 -3.956 11.351 1.00 0.00 228 PHE A CA 5
ATOM 6372 C C . PHE A 1 59 ? 23.450 -2.464 11.040 1.00 0.00 228 PHE A C 5
ATOM 6373 O O . PHE A 1 59 ? 22.556 -2.018 10.323 1.00 0.00 228 PHE A O 5
ATOM 6390 N N . GLN A 1 60 ? 24.390 -1.700 11.587 1.00 0.00 229 GLN A N 5
ATOM 6391 C CA . GLN A 1 60 ? 24.424 -0.259 11.369 1.00 0.00 229 GLN A CA 5
ATOM 6392 C C . GLN A 1 60 ? 25.485 0.112 10.338 1.00 0.00 229 GLN A C 5
ATOM 6393 O O . GLN A 1 60 ? 26.578 0.555 10.690 1.00 0.00 229 GLN A O 5
ATOM 6407 N N . ARG A 1 61 ? 25.156 -0.074 9.064 1.00 0.00 230 ARG A N 5
ATOM 6408 C CA . ARG A 1 61 ? 26.081 0.239 7.982 1.00 0.00 230 ARG A CA 5
ATOM 6409 C C . ARG A 1 61 ? 25.338 0.397 6.659 1.00 0.00 230 ARG A C 5
ATOM 6410 O O . ARG A 1 61 ? 24.167 0.031 6.545 1.00 0.00 230 ARG A O 5
ATOM 6431 N N . CYS A 1 62 ? 26.025 0.944 5.662 1.00 0.00 231 CYS A N 5
ATOM 6432 C CA . CYS A 1 62 ? 25.430 1.151 4.347 1.00 0.00 231 CYS A CA 5
ATOM 6433 C C . CYS A 1 62 ? 26.410 0.770 3.241 1.00 0.00 231 CYS A C 5
ATOM 6434 O O . CYS A 1 62 ? 27.585 0.509 3.501 1.00 0.00 231 CYS A O 5
ATOM 6441 N N . ASP A 1 63 ? 25.918 0.740 2.007 1.00 0.00 232 ASP A N 5
ATOM 6442 C CA . ASP A 1 63 ? 26.750 0.392 0.861 1.00 0.00 232 ASP A CA 5
ATOM 6443 C C . ASP A 1 63 ? 27.766 1.492 0.573 1.00 0.00 232 ASP A C 5
ATOM 6444 O O . ASP A 1 63 ? 27.603 2.633 1.007 1.00 0.00 232 ASP A O 5
ATOM 6453 N N . CYS A 1 64 ? 28.817 1.142 -0.161 1.00 0.00 233 CYS A N 5
ATOM 6454 C CA . CYS A 1 64 ? 29.862 2.099 -0.506 1.00 0.00 233 CYS A CA 5
ATOM 6455 C C . CYS A 1 64 ? 29.414 3.005 -1.649 1.00 0.00 233 CYS A C 5
ATOM 6456 O O . CYS A 1 64 ? 28.400 2.749 -2.297 1.00 0.00 233 CYS A O 5
ATOM 6463 N N . ALA A 1 65 ? 30.178 4.066 -1.890 1.00 0.00 234 ALA A N 5
ATOM 6464 C CA . ALA A 1 65 ? 29.862 5.009 -2.955 1.00 0.00 234 ALA A CA 5
ATOM 6465 C C . ALA A 1 65 ? 30.050 4.371 -4.327 1.00 0.00 234 ALA A C 5
ATOM 6466 O O . ALA A 1 65 ? 30.739 3.359 -4.464 1.00 0.00 234 ALA A O 5
ATOM 6473 N N . LYS A 1 66 ? 29.434 4.967 -5.342 1.00 0.00 235 LYS A N 5
ATOM 6474 C CA . LYS A 1 66 ? 29.534 4.458 -6.705 1.00 0.00 235 LYS A CA 5
ATOM 6475 C C . LYS A 1 66 ? 30.987 4.423 -7.167 1.00 0.00 235 LYS A C 5
ATOM 6476 O O . LYS A 1 66 ? 31.708 5.413 -7.055 1.00 0.00 235 LYS A O 5
ATOM 6495 N N . GLY A 1 67 ? 31.410 3.275 -7.689 1.00 0.00 236 GLY A N 5
ATOM 6496 C CA . GLY A 1 67 ? 32.775 3.134 -8.161 1.00 0.00 236 GLY A CA 5
ATOM 6497 C C . GLY A 1 67 ? 33.672 2.452 -7.148 1.00 0.00 236 GLY A C 5
ATOM 6498 O O . GLY A 1 67 ? 34.897 2.475 -7.276 1.00 0.00 236 GLY A O 5
ATOM 6502 N N . LEU A 1 68 ? 33.063 1.844 -6.136 1.00 0.00 237 LEU A N 5
ATOM 6503 C CA . LEU A 1 68 ? 33.815 1.153 -5.094 1.00 0.00 237 LEU A CA 5
ATOM 6504 C C . LEU A 1 68 ? 33.508 -0.341 -5.101 1.00 0.00 237 LEU A C 5
ATOM 6505 O O . LEU A 1 68 ? 32.432 -0.762 -5.524 1.00 0.00 237 LEU A O 5
ATOM 6521 N N . SER A 1 69 ? 34.461 -1.138 -4.627 1.00 0.00 238 SER A N 5
ATOM 6522 C CA . SER A 1 69 ? 34.293 -2.586 -4.580 1.00 0.00 238 SER A CA 5
ATOM 6523 C C . SER A 1 69 ? 34.258 -3.082 -3.138 1.00 0.00 238 SER A C 5
ATOM 6524 O O . SER A 1 69 ? 34.940 -2.542 -2.267 1.00 0.00 238 SER A O 5
ATOM 6532 N N . CYS A 1 70 ? 33.458 -4.114 -2.894 1.00 0.00 239 CYS A N 5
ATOM 6533 C CA . CYS A 1 70 ? 33.331 -4.685 -1.558 1.00 0.00 239 CYS A CA 5
ATOM 6534 C C . CYS A 1 70 ? 34.305 -5.844 -1.367 1.00 0.00 239 CYS A C 5
ATOM 6535 O O . CYS A 1 70 ? 34.151 -6.905 -1.974 1.00 0.00 239 CYS A O 5
ATOM 6542 N N . LYS A 1 71 ? 35.307 -5.635 -0.521 1.00 0.00 240 LYS A N 5
ATOM 6543 C CA . LYS A 1 71 ? 36.306 -6.661 -0.247 1.00 0.00 240 LYS A CA 5
ATOM 6544 C C . LYS A 1 71 ? 36.277 -7.071 1.222 1.00 0.00 240 LYS A C 5
ATOM 6545 O O . LYS A 1 71 ? 36.154 -6.227 2.110 1.00 0.00 240 LYS A O 5
ATOM 6564 N N . VAL A 1 72 ? 36.392 -8.371 1.471 1.00 0.00 241 VAL A N 5
ATOM 6565 C CA . VAL A 1 72 ? 36.382 -8.892 2.833 1.00 0.00 241 VAL A CA 5
ATOM 6566 C C . VAL A 1 72 ? 37.530 -8.313 3.651 1.00 0.00 241 VAL A C 5
ATOM 6567 O O . VAL A 1 72 ? 38.639 -8.136 3.146 1.00 0.00 241 VAL A O 5
ATOM 6580 N N . TRP A 1 73 ? 37.257 -8.020 4.918 1.00 0.00 242 TRP A N 5
ATOM 6581 C CA . TRP A 1 73 ? 38.268 -7.460 5.807 1.00 0.00 242 TRP A CA 5
ATOM 6582 C C . TRP A 1 73 ? 38.291 -8.201 7.140 1.00 0.00 242 TRP A C 5
ATOM 6583 O O . TRP A 1 73 ? 37.332 -8.144 7.910 1.00 0.00 242 TRP A O 5
ATOM 6604 N N . LYS A 1 74 ? 39.391 -8.896 7.407 1.00 0.00 243 LYS A N 5
ATOM 6605 C CA . LYS A 1 74 ? 39.540 -9.648 8.647 1.00 0.00 243 LYS A CA 5
ATOM 6606 C C . LYS A 1 74 ? 39.898 -8.722 9.805 1.00 0.00 243 LYS A C 5
ATOM 6607 O O . LYS A 1 74 ? 41.020 -8.222 9.889 1.00 0.00 243 LYS A O 5
ATOM 6626 N N . ASP A 1 75 ? 38.938 -8.497 10.696 1.00 0.00 244 ASP A N 5
ATOM 6627 C CA . ASP A 1 75 ? 39.152 -7.633 11.850 1.00 0.00 244 ASP A CA 5
ATOM 6628 C C . ASP A 1 75 ? 38.438 -8.182 13.081 1.00 0.00 244 ASP A C 5
ATOM 6629 O O . ASP A 1 75 ? 37.406 -8.844 12.968 1.00 0.00 244 ASP A O 5
ATOM 6638 N N . ALA A 1 76 ? 38.994 -7.904 14.255 1.00 0.00 245 ALA A N 5
ATOM 6639 C CA . ALA A 1 76 ? 38.410 -8.370 15.507 1.00 0.00 245 ALA A CA 5
ATOM 6640 C C . ALA A 1 76 ? 37.045 -7.732 15.746 1.00 0.00 245 ALA A C 5
ATOM 6641 O O . ALA A 1 76 ? 36.919 -6.781 16.519 1.00 0.00 245 ALA A O 5
ATOM 6648 N N . THR A 1 77 ? 36.025 -8.260 15.078 1.00 0.00 246 THR A N 5
ATOM 6649 C CA . THR A 1 77 ? 34.670 -7.742 15.216 1.00 0.00 246 THR A CA 5
ATOM 6650 C C . THR A 1 77 ? 33.644 -8.730 14.674 1.00 0.00 246 THR A C 5
ATOM 6651 O O . THR A 1 77 ? 32.557 -8.880 15.231 1.00 0.00 246 THR A O 5
ATOM 6662 N N . TYR A 1 78 ? 33.998 -9.404 13.585 1.00 0.00 247 TYR A N 5
ATOM 6663 C CA . TYR A 1 78 ? 33.107 -10.378 12.966 1.00 0.00 247 TYR A CA 5
ATOM 6664 C C . TYR A 1 78 ? 32.752 -11.492 13.946 1.00 0.00 247 TYR A C 5
ATOM 6665 O O . TYR A 1 78 ? 31.775 -12.216 13.754 1.00 0.00 247 TYR A O 5
ATOM 6683 N N . SER A 1 79 ? 33.553 -11.622 14.999 1.00 0.00 248 SER A N 5
ATOM 6684 C CA . SER A 1 79 ? 33.326 -12.649 16.010 1.00 0.00 248 SER A CA 5
ATOM 6685 C C . SER A 1 79 ? 31.886 -12.611 16.510 1.00 0.00 248 SER A C 5
ATOM 6686 O O . SER A 1 79 ? 31.350 -13.619 16.971 1.00 0.00 248 SER A O 5
ATOM 6694 N N . SER A 1 80 ? 31.264 -11.440 16.415 1.00 0.00 249 SER A N 5
ATOM 6695 C CA . SER A 1 80 ? 29.886 -11.268 16.861 1.00 0.00 249 SER A CA 5
ATOM 6696 C C . SER A 1 80 ? 28.964 -12.271 16.175 1.00 0.00 249 SER A C 5
ATOM 6697 O O . SER A 1 80 ? 28.272 -13.048 16.834 1.00 0.00 249 SER A O 5
ATOM 6705 N N . LYS A 1 81 ? 28.959 -12.249 14.847 1.00 0.00 250 LYS A N 5
ATOM 6706 C CA . LYS A 1 81 ? 28.124 -13.156 14.069 1.00 0.00 250 LYS A CA 5
ATOM 6707 C C . LYS A 1 81 ? 28.487 -13.096 12.589 1.00 0.00 250 LYS A C 5
ATOM 6708 O O . LYS A 1 81 ? 29.043 -14.045 12.037 1.00 0.00 250 LYS A O 5
ATOM 6727 N N . ALA A 1 82 ? 28.170 -11.973 11.952 1.00 0.00 251 ALA A N 5
ATOM 6728 C CA . ALA A 1 82 ? 28.466 -11.788 10.536 1.00 0.00 251 ALA A CA 5
ATOM 6729 C C . ALA A 1 82 ? 29.930 -11.417 10.326 1.00 0.00 251 ALA A C 5
ATOM 6730 O O . ALA A 1 82 ? 30.645 -11.107 11.280 1.00 0.00 251 ALA A O 5
ATOM 6737 N N . ARG A 1 83 ? 30.370 -11.450 9.073 1.00 0.00 252 ARG A N 5
ATOM 6738 C CA . ARG A 1 83 ? 31.750 -11.118 8.738 1.00 0.00 252 ARG A CA 5
ATOM 6739 C C . ARG A 1 83 ? 31.896 -9.627 8.450 1.00 0.00 252 ARG A C 5
ATOM 6740 O O . ARG A 1 83 ? 30.946 -8.970 8.022 1.00 0.00 252 ARG A O 5
ATOM 6761 N N . LEU A 1 84 ? 33.091 -9.098 8.688 1.00 0.00 253 LEU A N 5
ATOM 6762 C CA . LEU A 1 84 ? 33.362 -7.684 8.455 1.00 0.00 253 LEU A CA 5
ATOM 6763 C C . LEU A 1 84 ? 34.080 -7.479 7.125 1.00 0.00 253 LEU A C 5
ATOM 6764 O O . LEU A 1 84 ? 34.994 -8.229 6.779 1.00 0.00 253 LEU A O 5
ATOM 6780 N N . HIS A 1 85 ? 33.662 -6.458 6.384 1.00 0.00 254 HIS A N 5
ATOM 6781 C CA . HIS A 1 85 ? 34.267 -6.153 5.092 1.00 0.00 254 HIS A CA 5
ATOM 6782 C C . HIS A 1 85 ? 34.642 -4.676 5.004 1.00 0.00 254 HIS A C 5
ATOM 6783 O O . HIS A 1 85 ? 34.260 -3.876 5.857 1.00 0.00 254 HIS A O 5
ATOM 6797 N N . VAL A 1 86 ? 35.394 -4.323 3.966 1.00 0.00 255 VAL A N 5
ATOM 6798 C CA . VAL A 1 86 ? 35.821 -2.943 3.765 1.00 0.00 255 VAL A CA 5
ATOM 6799 C C . VAL A 1 86 ? 35.572 -2.494 2.330 1.00 0.00 255 VAL A C 5
ATOM 6800 O O . VAL A 1 86 ? 35.421 -3.318 1.427 1.00 0.00 255 VAL A O 5
ATOM 6813 N N . CYS A 1 87 ? 35.532 -1.182 2.125 1.00 0.00 256 CYS A N 5
ATOM 6814 C CA . CYS A 1 87 ? 35.302 -0.621 0.799 1.00 0.00 256 CYS A CA 5
ATOM 6815 C C . CYS A 1 87 ? 36.619 -0.218 0.143 1.00 0.00 256 CYS A C 5
ATOM 6816 O O . CYS A 1 87 ? 37.570 0.167 0.823 1.00 0.00 256 CYS A O 5
ATOM 6823 N N . GLN A 1 88 ? 36.666 -0.309 -1.182 1.00 0.00 257 GLN A N 5
ATOM 6824 C CA . GLN A 1 88 ? 37.867 0.045 -1.929 1.00 0.00 257 GLN A CA 5
ATOM 6825 C C . GLN A 1 88 ? 37.511 0.804 -3.203 1.00 0.00 257 GLN A C 5
ATOM 6826 O O . GLN A 1 88 ? 36.669 0.364 -3.987 1.00 0.00 257 GLN A O 5
ATOM 6840 N N . LYS A 1 89 ? 38.156 1.948 -3.405 1.00 0.00 258 LYS A N 5
ATOM 6841 C CA . LYS A 1 89 ? 37.908 2.770 -4.584 1.00 0.00 258 LYS A CA 5
ATOM 6842 C C . LYS A 1 89 ? 38.427 2.083 -5.843 1.00 0.00 258 LYS A C 5
ATOM 6843 O O . LYS A 1 89 ? 39.634 1.913 -6.017 1.00 0.00 258 LYS A O 5
ATOM 6862 N N . ILE A 1 90 ? 37.507 1.692 -6.720 1.00 0.00 259 ILE A N 5
ATOM 6863 C CA . ILE A 1 90 ? 37.873 1.027 -7.964 1.00 0.00 259 ILE A CA 5
ATOM 6864 C C . ILE A 1 90 ? 38.635 1.970 -8.888 1.00 0.00 259 ILE A C 5
ATOM 6865 O O . ILE A 1 90 ? 39.754 1.676 -9.307 1.00 0.00 259 ILE A O 5
ATOM 6881 N N . MET A 1 3 ? 2.526 5.004 -0.644 1.00 0.00 172 MET A N 6
ATOM 6882 C CA . MET A 1 3 ? 3.951 4.819 -0.895 1.00 0.00 172 MET A CA 6
ATOM 6883 C C . MET A 1 3 ? 4.658 6.163 -1.034 1.00 0.00 172 MET A C 6
ATOM 6884 O O . MET A 1 3 ? 5.073 6.563 -2.122 1.00 0.00 172 MET A O 6
ATOM 6898 N N . PRO A 1 4 ? 4.798 6.878 0.091 1.00 0.00 173 PRO A N 6
ATOM 6899 C CA . PRO A 1 4 ? 5.455 8.188 0.120 1.00 0.00 173 PRO A CA 6
ATOM 6900 C C . PRO A 1 4 ? 6.958 8.089 -0.121 1.00 0.00 173 PRO A C 6
ATOM 6901 O O . PRO A 1 4 ? 7.515 6.993 -0.186 1.00 0.00 173 PRO A O 6
ATOM 6912 N N . HIS A 1 5 ? 7.609 9.241 -0.252 1.00 0.00 174 HIS A N 6
ATOM 6913 C CA . HIS A 1 5 ? 9.048 9.283 -0.485 1.00 0.00 174 HIS A CA 6
ATOM 6914 C C . HIS A 1 5 ? 9.747 10.116 0.585 1.00 0.00 174 HIS A C 6
ATOM 6915 O O . HIS A 1 5 ? 9.734 11.346 0.534 1.00 0.00 174 HIS A O 6
ATOM 6929 N N . ILE A 1 6 ? 10.356 9.438 1.552 1.00 0.00 175 ILE A N 6
ATOM 6930 C CA . ILE A 1 6 ? 11.060 10.116 2.633 1.00 0.00 175 ILE A CA 6
ATOM 6931 C C . ILE A 1 6 ? 12.560 10.172 2.362 1.00 0.00 175 ILE A C 6
ATOM 6932 O O . ILE A 1 6 ? 13.178 9.165 2.019 1.00 0.00 175 ILE A O 6
ATOM 6948 N N . LYS A 1 7 ? 13.140 11.357 2.521 1.00 0.00 176 LYS A N 6
ATOM 6949 C CA . LYS A 1 7 ? 14.568 11.546 2.297 1.00 0.00 176 LYS A CA 6
ATOM 6950 C C . LYS A 1 7 ? 15.358 11.291 3.577 1.00 0.00 176 LYS A C 6
ATOM 6951 O O . LYS A 1 7 ? 14.782 11.125 4.651 1.00 0.00 176 LYS A O 6
ATOM 6970 N N . GLY A 1 8 ? 16.682 11.263 3.454 1.00 0.00 177 GLY A N 6
ATOM 6971 C CA . GLY A 1 8 ? 17.529 11.029 4.609 1.00 0.00 177 GLY A CA 6
ATOM 6972 C C . GLY A 1 8 ? 18.058 12.316 5.211 1.00 0.00 177 GLY A C 6
ATOM 6973 O O . GLY A 1 8 ? 17.531 12.805 6.210 1.00 0.00 177 GLY A O 6
ATOM 6977 N N . HIS A 1 9 ? 19.104 12.865 4.602 1.00 0.00 178 HIS A N 6
ATOM 6978 C CA . HIS A 1 9 ? 19.705 14.103 5.084 1.00 0.00 178 HIS A CA 6
ATOM 6979 C C . HIS A 1 9 ? 20.427 13.876 6.409 1.00 0.00 178 HIS A C 6
ATOM 6980 O O . HIS A 1 9 ? 20.762 14.827 7.115 1.00 0.00 178 HIS A O 6
ATOM 6994 N N . GLU A 1 10 ? 20.662 12.611 6.741 1.00 0.00 179 GLU A N 6
ATOM 6995 C CA . GLU A 1 10 ? 21.342 12.260 7.982 1.00 0.00 179 GLU A CA 6
ATOM 6996 C C . GLU A 1 10 ? 20.508 12.668 9.193 1.00 0.00 179 GLU A C 6
ATOM 6997 O O . GLU A 1 10 ? 20.676 13.758 9.738 1.00 0.00 179 GLU A O 6
ATOM 7009 N N . GLY A 1 11 ? 19.607 11.783 9.609 1.00 0.00 180 GLY A N 6
ATOM 7010 C CA . GLY A 1 11 ? 18.760 12.068 10.752 1.00 0.00 180 GLY A CA 6
ATOM 7011 C C . GLY A 1 11 ? 17.284 11.962 10.420 1.00 0.00 180 GLY A C 6
ATOM 7012 O O . GLY A 1 11 ? 16.461 12.684 10.984 1.00 0.00 180 GLY A O 6
ATOM 7016 N N . ASP A 1 12 ? 16.949 11.062 9.503 1.00 0.00 181 ASP A N 6
ATOM 7017 C CA . ASP A 1 12 ? 15.562 10.865 9.096 1.00 0.00 181 ASP A CA 6
ATOM 7018 C C . ASP A 1 12 ? 15.193 9.385 9.125 1.00 0.00 181 ASP A C 6
ATOM 7019 O O . ASP A 1 12 ? 15.972 8.518 8.727 1.00 0.00 181 ASP A O 6
ATOM 7028 N N . PRO A 1 13 ? 13.977 9.088 9.607 1.00 0.00 182 PRO A N 6
ATOM 7029 C CA . PRO A 1 13 ? 13.477 7.713 9.699 1.00 0.00 182 PRO A CA 6
ATOM 7030 C C . PRO A 1 13 ? 13.190 7.107 8.329 1.00 0.00 182 PRO A C 6
ATOM 7031 O O . PRO A 1 13 ? 12.535 7.726 7.490 1.00 0.00 182 PRO A O 6
ATOM 7042 N N . CYS A 1 14 ? 13.683 5.893 8.110 1.00 0.00 183 CYS A N 6
ATOM 7043 C CA . CYS A 1 14 ? 13.480 5.203 6.842 1.00 0.00 183 CYS A CA 6
ATOM 7044 C C . CYS A 1 14 ? 12.746 3.882 7.053 1.00 0.00 183 CYS A C 6
ATOM 7045 O O . CYS A 1 14 ? 12.998 3.166 8.023 1.00 0.00 183 CYS A O 6
ATOM 7052 N N . LEU A 1 15 ? 11.836 3.565 6.139 1.00 0.00 184 LEU A N 6
ATOM 7053 C CA . LEU A 1 15 ? 11.064 2.329 6.224 1.00 0.00 184 LEU A CA 6
ATOM 7054 C C . LEU A 1 15 ? 11.330 1.437 5.016 1.00 0.00 184 LEU A C 6
ATOM 7055 O O . LEU A 1 15 ? 11.060 0.236 5.047 1.00 0.00 184 LEU A O 6
ATOM 7071 N N . ARG A 1 16 ? 11.863 2.031 3.953 1.00 0.00 185 ARG A N 6
ATOM 7072 C CA . ARG A 1 16 ? 12.167 1.289 2.736 1.00 0.00 185 ARG A CA 6
ATOM 7073 C C . ARG A 1 16 ? 13.649 0.932 2.672 1.00 0.00 185 ARG A C 6
ATOM 7074 O O . ARG A 1 16 ? 14.449 1.411 3.476 1.00 0.00 185 ARG A O 6
ATOM 7095 N N . SER A 1 17 ? 14.008 0.086 1.712 1.00 0.00 186 SER A N 6
ATOM 7096 C CA . SER A 1 17 ? 15.393 -0.339 1.546 1.00 0.00 186 SER A CA 6
ATOM 7097 C C . SER A 1 17 ? 16.320 0.866 1.421 1.00 0.00 186 SER A C 6
ATOM 7098 O O . SER A 1 17 ? 17.507 0.786 1.738 1.00 0.00 186 SER A O 6
ATOM 7106 N N . SER A 1 18 ? 15.770 1.982 0.955 1.00 0.00 187 SER A N 6
ATOM 7107 C CA . SER A 1 18 ? 16.547 3.204 0.783 1.00 0.00 187 SER A CA 6
ATOM 7108 C C . SER A 1 18 ? 15.869 4.381 1.477 1.00 0.00 187 SER A C 6
ATOM 7109 O O . SER A 1 18 ? 16.219 4.739 2.602 1.00 0.00 187 SER A O 6
ATOM 7117 N N . ASP A 1 19 ? 14.896 4.980 0.799 1.00 0.00 188 ASP A N 6
ATOM 7118 C CA . ASP A 1 19 ? 14.167 6.117 1.349 1.00 0.00 188 ASP A CA 6
ATOM 7119 C C . ASP A 1 19 ? 15.129 7.162 1.904 1.00 0.00 188 ASP A C 6
ATOM 7120 O O . ASP A 1 19 ? 14.983 7.615 3.040 1.00 0.00 188 ASP A O 6
ATOM 7129 N N . CYS A 1 20 ? 16.115 7.540 1.097 1.00 0.00 189 CYS A N 6
ATOM 7130 C CA . CYS A 1 20 ? 17.102 8.531 1.507 1.00 0.00 189 CYS A CA 6
ATOM 7131 C C . CYS A 1 20 ? 17.488 9.431 0.337 1.00 0.00 189 CYS A C 6
ATOM 7132 O O . CYS A 1 20 ? 17.101 9.182 -0.805 1.00 0.00 189 CYS A O 6
ATOM 7139 N N . ILE A 1 21 ? 18.252 10.478 0.630 1.00 0.00 190 ILE A N 6
ATOM 7140 C CA . ILE A 1 21 ? 18.691 11.414 -0.397 1.00 0.00 190 ILE A CA 6
ATOM 7141 C C . ILE A 1 21 ? 19.314 10.681 -1.580 1.00 0.00 190 ILE A C 6
ATOM 7142 O O . ILE A 1 21 ? 19.785 9.551 -1.445 1.00 0.00 190 ILE A O 6
ATOM 7158 N N . ASP A 1 22 ? 19.313 11.331 -2.739 1.00 0.00 191 ASP A N 6
ATOM 7159 C CA . ASP A 1 22 ? 19.881 10.741 -3.946 1.00 0.00 191 ASP A CA 6
ATOM 7160 C C . ASP A 1 22 ? 21.236 10.104 -3.654 1.00 0.00 191 ASP A C 6
ATOM 7161 O O . ASP A 1 22 ? 21.590 9.079 -4.236 1.00 0.00 191 ASP A O 6
ATOM 7170 N N . GLY A 1 23 ? 21.991 10.719 -2.749 1.00 0.00 192 GLY A N 6
ATOM 7171 C CA . GLY A 1 23 ? 23.299 10.198 -2.397 1.00 0.00 192 GLY A CA 6
ATOM 7172 C C . GLY A 1 23 ? 23.380 9.768 -0.945 1.00 0.00 192 GLY A C 6
ATOM 7173 O O . GLY A 1 23 ? 24.369 10.040 -0.264 1.00 0.00 192 GLY A O 6
ATOM 7177 N N . PHE A 1 24 ? 22.337 9.096 -0.470 1.00 0.00 193 PHE A N 6
ATOM 7178 C CA . PHE A 1 24 ? 22.293 8.630 0.911 1.00 0.00 193 PHE A CA 6
ATOM 7179 C C . PHE A 1 24 ? 21.696 7.228 0.994 1.00 0.00 193 PHE A C 6
ATOM 7180 O O . PHE A 1 24 ? 21.014 6.776 0.073 1.00 0.00 193 PHE A O 6
ATOM 7197 N N . CYS A 1 25 ? 21.958 6.544 2.103 1.00 0.00 194 CYS A N 6
ATOM 7198 C CA . CYS A 1 25 ? 21.448 5.194 2.307 1.00 0.00 194 CYS A CA 6
ATOM 7199 C C . CYS A 1 25 ? 20.880 5.034 3.714 1.00 0.00 194 CYS A C 6
ATOM 7200 O O . CYS A 1 25 ? 21.390 5.616 4.672 1.00 0.00 194 CYS A O 6
ATOM 7207 N N . CYS A 1 26 ? 19.820 4.241 3.831 1.00 0.00 195 CYS A N 6
ATOM 7208 C CA . CYS A 1 26 ? 19.181 4.003 5.120 1.00 0.00 195 CYS A CA 6
ATOM 7209 C C . CYS A 1 26 ? 19.980 3.000 5.947 1.00 0.00 195 CYS A C 6
ATOM 7210 O O . CYS A 1 26 ? 20.368 1.941 5.452 1.00 0.00 195 CYS A O 6
ATOM 7217 N N . ALA A 1 27 ? 20.222 3.340 7.208 1.00 0.00 196 ALA A N 6
ATOM 7218 C CA . ALA A 1 27 ? 20.973 2.469 8.104 1.00 0.00 196 ALA A CA 6
ATOM 7219 C C . ALA A 1 27 ? 20.128 2.058 9.305 1.00 0.00 196 ALA A C 6
ATOM 7220 O O . ALA A 1 27 ? 19.038 2.588 9.520 1.00 0.00 196 ALA A O 6
ATOM 7227 N N . ARG A 1 28 ? 20.638 1.111 10.085 1.00 0.00 197 ARG A N 6
ATOM 7228 C CA . ARG A 1 28 ? 19.929 0.628 11.264 1.00 0.00 197 ARG A CA 6
ATOM 7229 C C . ARG A 1 28 ? 20.579 1.150 12.542 1.00 0.00 197 ARG A C 6
ATOM 7230 O O . ARG A 1 28 ? 21.781 0.988 12.751 1.00 0.00 197 ARG A O 6
ATOM 7251 N N . HIS A 1 29 ? 19.775 1.780 13.394 1.00 0.00 198 HIS A N 6
ATOM 7252 C CA . HIS A 1 29 ? 20.272 2.326 14.651 1.00 0.00 198 HIS A CA 6
ATOM 7253 C C . HIS A 1 29 ? 19.556 1.693 15.840 1.00 0.00 198 HIS A C 6
ATOM 7254 O O . HIS A 1 29 ? 18.404 1.271 15.731 1.00 0.00 198 HIS A O 6
ATOM 7268 N N . PHE A 1 30 ? 20.245 1.629 16.975 1.00 0.00 199 PHE A N 6
ATOM 7269 C CA . PHE A 1 30 ? 19.675 1.045 18.183 1.00 0.00 199 PHE A CA 6
ATOM 7270 C C . PHE A 1 30 ? 18.280 1.602 18.450 1.00 0.00 199 PHE A C 6
ATOM 7271 O O . PHE A 1 30 ? 17.285 0.883 18.354 1.00 0.00 199 PHE A O 6
ATOM 7288 N N . TRP A 1 31 ? 18.216 2.885 18.787 1.00 0.00 200 TRP A N 6
ATOM 7289 C CA . TRP A 1 31 ? 16.942 3.538 19.069 1.00 0.00 200 TRP A CA 6
ATOM 7290 C C . TRP A 1 31 ? 15.928 3.253 17.966 1.00 0.00 200 TRP A C 6
ATOM 7291 O O . TRP A 1 31 ? 14.858 2.699 18.221 1.00 0.00 200 TRP A O 6
ATOM 7312 N N . THR A 1 32 ? 16.271 3.634 16.740 1.00 0.00 201 THR A N 6
ATOM 7313 C CA . THR A 1 32 ? 15.389 3.420 15.599 1.00 0.00 201 THR A CA 6
ATOM 7314 C C . THR A 1 32 ? 16.162 3.489 14.287 1.00 0.00 201 THR A C 6
ATOM 7315 O O . THR A 1 32 ? 17.334 3.867 14.263 1.00 0.00 201 THR A O 6
ATOM 7326 N N . LYS A 1 33 ? 15.499 3.122 13.195 1.00 0.00 202 LYS A N 6
ATOM 7327 C CA . LYS A 1 33 ? 16.123 3.144 11.877 1.00 0.00 202 LYS A CA 6
ATOM 7328 C C . LYS A 1 33 ? 16.186 4.566 11.328 1.00 0.00 202 LYS A C 6
ATOM 7329 O O . LYS A 1 33 ? 15.162 5.238 11.202 1.00 0.00 202 LYS A O 6
ATOM 7348 N N . ILE A 1 34 ? 17.393 5.017 11.003 1.00 0.00 203 ILE A N 6
ATOM 7349 C CA . ILE A 1 34 ? 17.587 6.357 10.466 1.00 0.00 203 ILE A CA 6
ATOM 7350 C C . ILE A 1 34 ? 18.348 6.315 9.145 1.00 0.00 203 ILE A C 6
ATOM 7351 O O . ILE A 1 34 ? 18.832 5.262 8.728 1.00 0.00 203 ILE A O 6
ATOM 7367 N N . CYS A 1 35 ? 18.451 7.467 8.490 1.00 0.00 204 CYS A N 6
ATOM 7368 C CA . CYS A 1 35 ? 19.154 7.563 7.217 1.00 0.00 204 CYS A CA 6
ATOM 7369 C C . CYS A 1 35 ? 20.576 8.078 7.418 1.00 0.00 204 CYS A C 6
ATOM 7370 O O . CYS A 1 35 ? 20.809 9.006 8.192 1.00 0.00 204 CYS A O 6
ATOM 7377 N N . LYS A 1 36 ? 21.525 7.469 6.715 1.00 0.00 205 LYS A N 6
ATOM 7378 C CA . LYS A 1 36 ? 22.924 7.865 6.813 1.00 0.00 205 LYS A CA 6
ATOM 7379 C C . LYS A 1 36 ? 23.536 8.050 5.428 1.00 0.00 205 LYS A C 6
ATOM 7380 O O . LYS A 1 36 ? 23.024 7.553 4.425 1.00 0.00 205 LYS A O 6
ATOM 7399 N N . PRO A 1 37 ? 24.660 8.780 5.370 1.00 0.00 206 PRO A N 6
ATOM 7400 C CA . PRO A 1 37 ? 25.367 9.045 4.113 1.00 0.00 206 PRO A CA 6
ATOM 7401 C C . PRO A 1 37 ? 26.033 7.795 3.548 1.00 0.00 206 PRO A C 6
ATOM 7402 O O . PRO A 1 37 ? 26.045 6.743 4.187 1.00 0.00 206 PRO A O 6
ATOM 7413 N N . VAL A 1 38 ? 26.587 7.917 2.346 1.00 0.00 207 VAL A N 6
ATOM 7414 C CA . VAL A 1 38 ? 27.257 6.797 1.695 1.00 0.00 207 VAL A CA 6
ATOM 7415 C C . VAL A 1 38 ? 28.654 6.585 2.267 1.00 0.00 207 VAL A C 6
ATOM 7416 O O . VAL A 1 38 ? 29.218 7.475 2.905 1.00 0.00 207 VAL A O 6
ATOM 7429 N N . LEU A 1 39 ? 29.210 5.401 2.034 1.00 0.00 208 LEU A N 6
ATOM 7430 C CA . LEU A 1 39 ? 30.543 5.071 2.525 1.00 0.00 208 LEU A CA 6
ATOM 7431 C C . LEU A 1 39 ? 31.583 5.218 1.418 1.00 0.00 208 LEU A C 6
ATOM 7432 O O . LEU A 1 39 ? 31.240 5.420 0.253 1.00 0.00 208 LEU A O 6
ATOM 7448 N N . HIS A 1 40 ? 32.854 5.114 1.790 1.00 0.00 209 HIS A N 6
ATOM 7449 C CA . HIS A 1 40 ? 33.945 5.232 0.829 1.00 0.00 209 HIS A CA 6
ATOM 7450 C C . HIS A 1 40 ? 35.047 4.221 1.130 1.00 0.00 209 HIS A C 6
ATOM 7451 O O . HIS A 1 40 ? 35.021 3.550 2.161 1.00 0.00 209 HIS A O 6
ATOM 7465 N N . GLN A 1 41 ? 36.012 4.117 0.222 1.00 0.00 210 GLN A N 6
ATOM 7466 C CA . GLN A 1 41 ? 37.122 3.186 0.391 1.00 0.00 210 GLN A CA 6
ATOM 7467 C C . GLN A 1 41 ? 37.655 3.228 1.819 1.00 0.00 210 GLN A C 6
ATOM 7468 O O . GLN A 1 41 ? 37.954 4.297 2.350 1.00 0.00 210 GLN A O 6
ATOM 7482 N N . GLY A 1 42 ? 37.772 2.057 2.437 1.00 0.00 211 GLY A N 6
ATOM 7483 C CA . GLY A 1 42 ? 38.268 1.982 3.799 1.00 0.00 211 GLY A CA 6
ATOM 7484 C C . GLY A 1 42 ? 37.158 1.782 4.811 1.00 0.00 211 GLY A C 6
ATOM 7485 O O . GLY A 1 42 ? 37.394 1.282 5.910 1.00 0.00 211 GLY A O 6
ATOM 7489 N N . GLU A 1 43 ? 35.943 2.176 4.440 1.00 0.00 212 GLU A N 6
ATOM 7490 C CA . GLU A 1 43 ? 34.793 2.040 5.326 1.00 0.00 212 GLU A CA 6
ATOM 7491 C C . GLU A 1 43 ? 34.255 0.612 5.303 1.00 0.00 212 GLU A C 6
ATOM 7492 O O . GLU A 1 43 ? 34.560 -0.164 4.398 1.00 0.00 212 GLU A O 6
ATOM 7504 N N . VAL A 1 44 ? 33.454 0.272 6.308 1.00 0.00 213 VAL A N 6
ATOM 7505 C CA . VAL A 1 44 ? 32.873 -1.062 6.404 1.00 0.00 213 VAL A CA 6
ATOM 7506 C C . VAL A 1 44 ? 31.916 -1.330 5.248 1.00 0.00 213 VAL A C 6
ATOM 7507 O O . VAL A 1 44 ? 31.204 -0.432 4.797 1.00 0.00 213 VAL A O 6
ATOM 7520 N N . CYS A 1 45 ? 31.904 -2.570 4.772 1.00 0.00 214 CYS A N 6
ATOM 7521 C CA . CYS A 1 45 ? 31.034 -2.958 3.668 1.00 0.00 214 CYS A CA 6
ATOM 7522 C C . CYS A 1 45 ? 30.138 -4.127 4.066 1.00 0.00 214 CYS A C 6
ATOM 7523 O O . CYS A 1 45 ? 30.460 -4.889 4.979 1.00 0.00 214 CYS A O 6
ATOM 7530 N N . THR A 1 46 ? 29.010 -4.263 3.375 1.00 0.00 215 THR A N 6
ATOM 7531 C CA . THR A 1 46 ? 28.066 -5.337 3.656 1.00 0.00 215 THR A CA 6
ATOM 7532 C C . THR A 1 46 ? 27.577 -5.990 2.369 1.00 0.00 215 THR A C 6
ATOM 7533 O O . THR A 1 46 ? 26.937 -5.346 1.538 1.00 0.00 215 THR A O 6
ATOM 7544 N N . LYS A 1 47 ? 27.882 -7.274 2.209 1.00 0.00 216 LYS A N 6
ATOM 7545 C CA . LYS A 1 47 ? 27.473 -8.016 1.023 1.00 0.00 216 LYS A CA 6
ATOM 7546 C C . LYS A 1 47 ? 26.663 -9.251 1.407 1.00 0.00 216 LYS A C 6
ATOM 7547 O O . LYS A 1 47 ? 26.176 -9.978 0.542 1.00 0.00 216 LYS A O 6
ATOM 7566 N N . GLN A 1 48 ? 26.524 -9.481 2.709 1.00 0.00 217 GLN A N 6
ATOM 7567 C CA . GLN A 1 48 ? 25.773 -10.627 3.206 1.00 0.00 217 GLN A CA 6
ATOM 7568 C C . GLN A 1 48 ? 25.139 -10.318 4.558 1.00 0.00 217 GLN A C 6
ATOM 7569 O O . GLN A 1 48 ? 25.834 -10.199 5.567 1.00 0.00 217 GLN A O 6
ATOM 7583 N N . ARG A 1 49 ? 23.816 -10.190 4.570 1.00 0.00 218 ARG A N 6
ATOM 7584 C CA . ARG A 1 49 ? 23.089 -9.893 5.798 1.00 0.00 218 ARG A CA 6
ATOM 7585 C C . ARG A 1 49 ? 21.791 -10.692 5.868 1.00 0.00 218 ARG A C 6
ATOM 7586 O O . ARG A 1 49 ? 20.991 -10.681 4.932 1.00 0.00 218 ARG A O 6
ATOM 7607 N N . LYS A 1 50 ? 21.588 -11.386 6.983 1.00 0.00 219 LYS A N 6
ATOM 7608 C CA . LYS A 1 50 ? 20.388 -12.190 7.177 1.00 0.00 219 LYS A CA 6
ATOM 7609 C C . LYS A 1 50 ? 19.602 -11.711 8.393 1.00 0.00 219 LYS A C 6
ATOM 7610 O O . LYS A 1 50 ? 20.053 -11.849 9.530 1.00 0.00 219 LYS A O 6
ATOM 7629 N N . LYS A 1 51 ? 18.424 -11.149 8.147 1.00 0.00 220 LYS A N 6
ATOM 7630 C CA . LYS A 1 51 ? 17.573 -10.652 9.222 1.00 0.00 220 LYS A CA 6
ATOM 7631 C C . LYS A 1 51 ? 16.133 -11.117 9.035 1.00 0.00 220 LYS A C 6
ATOM 7632 O O . LYS A 1 51 ? 15.443 -10.680 8.115 1.00 0.00 220 LYS A O 6
ATOM 7651 N N . GLY A 1 52 ? 15.684 -12.007 9.916 1.00 0.00 221 GLY A N 6
ATOM 7652 C CA . GLY A 1 52 ? 14.328 -12.515 9.832 1.00 0.00 221 GLY A CA 6
ATOM 7653 C C . GLY A 1 52 ? 14.052 -13.604 10.849 1.00 0.00 221 GLY A C 6
ATOM 7654 O O . GLY A 1 52 ? 13.046 -13.562 11.557 1.00 0.00 221 GLY A O 6
ATOM 7658 N N . SER A 1 53 ? 14.947 -14.584 10.923 1.00 0.00 222 SER A N 6
ATOM 7659 C CA . SER A 1 53 ? 14.793 -15.692 11.858 1.00 0.00 222 SER A CA 6
ATOM 7660 C C . SER A 1 53 ? 15.003 -15.224 13.295 1.00 0.00 222 SER A C 6
ATOM 7661 O O . SER A 1 53 ? 15.445 -14.100 13.535 1.00 0.00 222 SER A O 6
ATOM 7669 N N . HIS A 1 54 ? 14.684 -16.095 14.247 1.00 0.00 223 HIS A N 6
ATOM 7670 C CA . HIS A 1 54 ? 14.838 -15.772 15.661 1.00 0.00 223 HIS A CA 6
ATOM 7671 C C . HIS A 1 54 ? 16.313 -15.699 16.044 1.00 0.00 223 HIS A C 6
ATOM 7672 O O . HIS A 1 54 ? 17.072 -16.640 15.813 1.00 0.00 223 HIS A O 6
ATOM 7686 N N . GLY A 1 55 ? 16.712 -14.575 16.630 1.00 0.00 224 GLY A N 6
ATOM 7687 C CA . GLY A 1 55 ? 18.095 -14.400 17.035 1.00 0.00 224 GLY A CA 6
ATOM 7688 C C . GLY A 1 55 ? 18.927 -13.707 15.974 1.00 0.00 224 GLY A C 6
ATOM 7689 O O . GLY A 1 55 ? 19.850 -14.299 15.413 1.00 0.00 224 GLY A O 6
ATOM 7693 N N . LEU A 1 56 ? 18.598 -12.450 15.694 1.00 0.00 225 LEU A N 6
ATOM 7694 C CA . LEU A 1 56 ? 19.321 -11.676 14.691 1.00 0.00 225 LEU A CA 6
ATOM 7695 C C . LEU A 1 56 ? 20.080 -10.521 15.337 1.00 0.00 225 LEU A C 6
ATOM 7696 O O . LEU A 1 56 ? 19.813 -10.154 16.480 1.00 0.00 225 LEU A O 6
ATOM 7712 N N . GLU A 1 57 ? 21.025 -9.952 14.594 1.00 0.00 226 GLU A N 6
ATOM 7713 C CA . GLU A 1 57 ? 21.821 -8.838 15.095 1.00 0.00 226 GLU A CA 6
ATOM 7714 C C . GLU A 1 57 ? 21.643 -7.604 14.216 1.00 0.00 226 GLU A C 6
ATOM 7715 O O . GLU A 1 57 ? 21.540 -7.709 12.994 1.00 0.00 226 GLU A O 6
ATOM 7727 N N . ILE A 1 58 ? 21.608 -6.435 14.848 1.00 0.00 227 ILE A N 6
ATOM 7728 C CA . ILE A 1 58 ? 21.443 -5.181 14.124 1.00 0.00 227 ILE A CA 6
ATOM 7729 C C . ILE A 1 58 ? 22.720 -4.803 13.381 1.00 0.00 227 ILE A C 6
ATOM 7730 O O . ILE A 1 58 ? 23.826 -5.040 13.866 1.00 0.00 227 ILE A O 6
ATOM 7746 N N . PHE A 1 59 ? 22.559 -4.212 12.201 1.00 0.00 228 PHE A N 6
ATOM 7747 C CA . PHE A 1 59 ? 23.699 -3.800 11.391 1.00 0.00 228 PHE A CA 6
ATOM 7748 C C . PHE A 1 59 ? 23.614 -2.316 11.048 1.00 0.00 228 PHE A C 6
ATOM 7749 O O . PHE A 1 59 ? 22.774 -1.900 10.250 1.00 0.00 228 PHE A O 6
ATOM 7766 N N . GLN A 1 60 ? 24.489 -1.523 11.657 1.00 0.00 229 GLN A N 6
ATOM 7767 C CA . GLN A 1 60 ? 24.513 -0.085 11.418 1.00 0.00 229 GLN A CA 6
ATOM 7768 C C . GLN A 1 60 ? 25.567 0.277 10.376 1.00 0.00 229 GLN A C 6
ATOM 7769 O O . GLN A 1 60 ? 26.663 0.722 10.717 1.00 0.00 229 GLN A O 6
ATOM 7783 N N . ARG A 1 61 ? 25.228 0.081 9.106 1.00 0.00 230 ARG A N 6
ATOM 7784 C CA . ARG A 1 61 ? 26.146 0.385 8.015 1.00 0.00 230 ARG A CA 6
ATOM 7785 C C . ARG A 1 61 ? 25.388 0.578 6.705 1.00 0.00 230 ARG A C 6
ATOM 7786 O O . ARG A 1 61 ? 24.218 0.210 6.591 1.00 0.00 230 ARG A O 6
ATOM 7807 N N . CYS A 1 62 ? 26.062 1.157 5.717 1.00 0.00 231 CYS A N 6
ATOM 7808 C CA . CYS A 1 62 ? 25.454 1.401 4.415 1.00 0.00 231 CYS A CA 6
ATOM 7809 C C . CYS A 1 62 ? 26.392 0.976 3.288 1.00 0.00 231 CYS A C 6
ATOM 7810 O O . CYS A 1 62 ? 27.554 0.647 3.525 1.00 0.00 231 CYS A O 6
ATOM 7817 N N . ASP A 1 63 ? 25.879 0.988 2.063 1.00 0.00 232 ASP A N 6
ATOM 7818 C CA . ASP A 1 63 ? 26.670 0.606 0.899 1.00 0.00 232 ASP A CA 6
ATOM 7819 C C . ASP A 1 63 ? 27.733 1.657 0.596 1.00 0.00 232 ASP A C 6
ATOM 7820 O O . ASP A 1 63 ? 27.633 2.802 1.037 1.00 0.00 232 ASP A O 6
ATOM 7829 N N . CYS A 1 64 ? 28.753 1.260 -0.158 1.00 0.00 233 CYS A N 6
ATOM 7830 C CA . CYS A 1 64 ? 29.836 2.166 -0.519 1.00 0.00 233 CYS A CA 6
ATOM 7831 C C . CYS A 1 64 ? 29.412 3.098 -1.650 1.00 0.00 233 CYS A C 6
ATOM 7832 O O . CYS A 1 64 ? 28.380 2.888 -2.287 1.00 0.00 233 CYS A O 6
ATOM 7839 N N . ALA A 1 65 ? 30.217 4.127 -1.895 1.00 0.00 234 ALA A N 6
ATOM 7840 C CA . ALA A 1 65 ? 29.927 5.089 -2.950 1.00 0.00 234 ALA A CA 6
ATOM 7841 C C . ALA A 1 65 ? 30.068 4.452 -4.328 1.00 0.00 234 ALA A C 6
ATOM 7842 O O . ALA A 1 65 ? 30.709 3.411 -4.480 1.00 0.00 234 ALA A O 6
ATOM 7849 N N . LYS A 1 66 ? 29.465 5.082 -5.331 1.00 0.00 235 LYS A N 6
ATOM 7850 C CA . LYS A 1 66 ? 29.524 4.577 -6.698 1.00 0.00 235 LYS A CA 6
ATOM 7851 C C . LYS A 1 66 ? 30.968 4.477 -7.179 1.00 0.00 235 LYS A C 6
ATOM 7852 O O . LYS A 1 66 ? 31.735 5.433 -7.075 1.00 0.00 235 LYS A O 6
ATOM 7871 N N . GLY A 1 67 ? 31.331 3.313 -7.709 1.00 0.00 236 GLY A N 6
ATOM 7872 C CA . GLY A 1 67 ? 32.681 3.110 -8.200 1.00 0.00 236 GLY A CA 6
ATOM 7873 C C . GLY A 1 67 ? 33.566 2.406 -7.191 1.00 0.00 236 GLY A C 6
ATOM 7874 O O . GLY A 1 67 ? 34.792 2.426 -7.308 1.00 0.00 236 GLY A O 6
ATOM 7878 N N . LEU A 1 68 ? 32.945 1.784 -6.194 1.00 0.00 237 LEU A N 6
ATOM 7879 C CA . LEU A 1 68 ? 33.684 1.072 -5.158 1.00 0.00 237 LEU A CA 6
ATOM 7880 C C . LEU A 1 68 ? 33.324 -0.410 -5.153 1.00 0.00 237 LEU A C 6
ATOM 7881 O O . LEU A 1 68 ? 32.222 -0.793 -5.545 1.00 0.00 237 LEU A O 6
ATOM 7897 N N . SER A 1 69 ? 34.261 -1.240 -4.706 1.00 0.00 238 SER A N 6
ATOM 7898 C CA . SER A 1 69 ? 34.043 -2.681 -4.651 1.00 0.00 238 SER A CA 6
ATOM 7899 C C . SER A 1 69 ? 33.983 -3.167 -3.207 1.00 0.00 238 SER A C 6
ATOM 7900 O O . SER A 1 69 ? 34.660 -2.630 -2.330 1.00 0.00 238 SER A O 6
ATOM 7908 N N . CYS A 1 70 ? 33.168 -4.189 -2.966 1.00 0.00 239 CYS A N 6
ATOM 7909 C CA . CYS A 1 70 ? 33.018 -4.749 -1.628 1.00 0.00 239 CYS A CA 6
ATOM 7910 C C . CYS A 1 70 ? 33.948 -5.942 -1.431 1.00 0.00 239 CYS A C 6
ATOM 7911 O O . CYS A 1 70 ? 33.749 -7.004 -2.022 1.00 0.00 239 CYS A O 6
ATOM 7918 N N . LYS A 1 71 ? 34.965 -5.760 -0.595 1.00 0.00 240 LYS A N 6
ATOM 7919 C CA . LYS A 1 71 ? 35.926 -6.821 -0.317 1.00 0.00 240 LYS A CA 6
ATOM 7920 C C . LYS A 1 71 ? 35.890 -7.216 1.156 1.00 0.00 240 LYS A C 6
ATOM 7921 O O . LYS A 1 71 ? 35.702 -6.371 2.031 1.00 0.00 240 LYS A O 6
ATOM 7940 N N . VAL A 1 72 ? 36.071 -8.505 1.423 1.00 0.00 241 VAL A N 6
ATOM 7941 C CA . VAL A 1 72 ? 36.061 -9.012 2.790 1.00 0.00 241 VAL A CA 6
ATOM 7942 C C . VAL A 1 72 ? 37.217 -8.434 3.598 1.00 0.00 241 VAL A C 6
ATOM 7943 O O . VAL A 1 72 ? 38.326 -8.274 3.088 1.00 0.00 241 VAL A O 6
ATOM 7956 N N . TRP A 1 73 ? 36.951 -8.123 4.862 1.00 0.00 242 TRP A N 6
ATOM 7957 C CA . TRP A 1 73 ? 37.970 -7.562 5.742 1.00 0.00 242 TRP A CA 6
ATOM 7958 C C . TRP A 1 73 ? 37.993 -8.291 7.081 1.00 0.00 242 TRP A C 6
ATOM 7959 O O . TRP A 1 73 ? 37.036 -8.224 7.853 1.00 0.00 242 TRP A O 6
ATOM 7980 N N . LYS A 1 74 ? 39.092 -8.988 7.352 1.00 0.00 243 LYS A N 6
ATOM 7981 C CA . LYS A 1 74 ? 39.241 -9.728 8.599 1.00 0.00 243 LYS A CA 6
ATOM 7982 C C . LYS A 1 74 ? 39.608 -8.793 9.747 1.00 0.00 243 LYS A C 6
ATOM 7983 O O . LYS A 1 74 ? 40.733 -8.300 9.822 1.00 0.00 243 LYS A O 6
ATOM 8002 N N . ASP A 1 75 ? 38.652 -8.555 10.638 1.00 0.00 244 ASP A N 6
ATOM 8003 C CA . ASP A 1 75 ? 38.876 -7.682 11.784 1.00 0.00 244 ASP A CA 6
ATOM 8004 C C . ASP A 1 75 ? 38.166 -8.218 13.023 1.00 0.00 244 ASP A C 6
ATOM 8005 O O . ASP A 1 75 ? 37.133 -8.878 12.922 1.00 0.00 244 ASP A O 6
ATOM 8014 N N . ALA A 1 76 ? 38.730 -7.931 14.192 1.00 0.00 245 ALA A N 6
ATOM 8015 C CA . ALA A 1 76 ? 38.151 -8.383 15.451 1.00 0.00 245 ALA A CA 6
ATOM 8016 C C . ALA A 1 76 ? 36.791 -7.738 15.693 1.00 0.00 245 ALA A C 6
ATOM 8017 O O . ALA A 1 76 ? 36.674 -6.780 16.459 1.00 0.00 245 ALA A O 6
ATOM 8024 N N . THR A 1 77 ? 35.764 -8.267 15.036 1.00 0.00 246 THR A N 6
ATOM 8025 C CA . THR A 1 77 ? 34.412 -7.741 15.178 1.00 0.00 246 THR A CA 6
ATOM 8026 C C . THR A 1 77 ? 33.379 -8.730 14.651 1.00 0.00 246 THR A C 6
ATOM 8027 O O . THR A 1 77 ? 32.294 -8.870 15.217 1.00 0.00 246 THR A O 6
ATOM 8038 N N . TYR A 1 78 ? 33.722 -9.413 13.565 1.00 0.00 247 TYR A N 6
ATOM 8039 C CA . TYR A 1 78 ? 32.822 -10.389 12.960 1.00 0.00 247 TYR A CA 6
ATOM 8040 C C . TYR A 1 78 ? 32.478 -11.499 13.949 1.00 0.00 247 TYR A C 6
ATOM 8041 O O . TYR A 1 78 ? 31.503 -12.227 13.767 1.00 0.00 247 TYR A O 6
ATOM 8059 N N . SER A 1 79 ? 33.286 -11.620 14.997 1.00 0.00 248 SER A N 6
ATOM 8060 C CA . SER A 1 79 ? 33.071 -12.642 16.014 1.00 0.00 248 SER A CA 6
ATOM 8061 C C . SER A 1 79 ? 31.629 -12.617 16.512 1.00 0.00 248 SER A C 6
ATOM 8062 O O . SER A 1 79 ? 31.101 -13.631 16.971 1.00 0.00 248 SER A O 6
ATOM 8070 N N . SER A 1 80 ? 30.997 -11.452 16.418 1.00 0.00 249 SER A N 6
ATOM 8071 C CA . SER A 1 80 ? 29.617 -11.292 16.862 1.00 0.00 249 SER A CA 6
ATOM 8072 C C . SER A 1 80 ? 28.706 -12.310 16.182 1.00 0.00 249 SER A C 6
ATOM 8073 O O . SER A 1 80 ? 27.954 -13.027 16.842 1.00 0.00 249 SER A O 6
ATOM 8081 N N . LYS A 1 81 ? 28.779 -12.367 14.857 1.00 0.00 250 LYS A N 6
ATOM 8082 C CA . LYS A 1 81 ? 27.963 -13.296 14.084 1.00 0.00 250 LYS A CA 6
ATOM 8083 C C . LYS A 1 81 ? 28.284 -13.194 12.596 1.00 0.00 250 LYS A C 6
ATOM 8084 O O . LYS A 1 81 ? 28.819 -14.129 12.001 1.00 0.00 250 LYS A O 6
ATOM 8103 N N . ALA A 1 82 ? 27.954 -12.052 12.001 1.00 0.00 251 ALA A N 6
ATOM 8104 C CA . ALA A 1 82 ? 28.210 -11.827 10.584 1.00 0.00 251 ALA A CA 6
ATOM 8105 C C . ALA A 1 82 ? 29.668 -11.452 10.342 1.00 0.00 251 ALA A C 6
ATOM 8106 O O . ALA A 1 82 ? 30.395 -11.117 11.277 1.00 0.00 251 ALA A O 6
ATOM 8113 N N . ARG A 1 83 ? 30.088 -11.511 9.083 1.00 0.00 252 ARG A N 6
ATOM 8114 C CA . ARG A 1 83 ? 31.460 -11.179 8.719 1.00 0.00 252 ARG A CA 6
ATOM 8115 C C . ARG A 1 83 ? 31.593 -9.694 8.394 1.00 0.00 252 ARG A C 6
ATOM 8116 O O . ARG A 1 83 ? 30.652 -9.069 7.903 1.00 0.00 252 ARG A O 6
ATOM 8137 N N . LEU A 1 84 ? 32.765 -9.136 8.672 1.00 0.00 253 LEU A N 6
ATOM 8138 C CA . LEU A 1 84 ? 33.021 -7.724 8.409 1.00 0.00 253 LEU A CA 6
ATOM 8139 C C . LEU A 1 84 ? 33.747 -7.540 7.080 1.00 0.00 253 LEU A C 6
ATOM 8140 O O . LEU A 1 84 ? 34.650 -8.305 6.742 1.00 0.00 253 LEU A O 6
ATOM 8156 N N . HIS A 1 85 ? 33.347 -6.518 6.330 1.00 0.00 254 HIS A N 6
ATOM 8157 C CA . HIS A 1 85 ? 33.961 -6.231 5.038 1.00 0.00 254 HIS A CA 6
ATOM 8158 C C . HIS A 1 85 ? 34.370 -4.764 4.945 1.00 0.00 254 HIS A C 6
ATOM 8159 O O . HIS A 1 85 ? 34.021 -3.956 5.805 1.00 0.00 254 HIS A O 6
ATOM 8173 N N . VAL A 1 86 ? 35.114 -4.428 3.896 1.00 0.00 255 VAL A N 6
ATOM 8174 C CA . VAL A 1 86 ? 35.571 -3.059 3.690 1.00 0.00 255 VAL A CA 6
ATOM 8175 C C . VAL A 1 86 ? 35.337 -2.612 2.251 1.00 0.00 255 VAL A C 6
ATOM 8176 O O . VAL A 1 86 ? 35.152 -3.436 1.355 1.00 0.00 255 VAL A O 6
ATOM 8189 N N . CYS A 1 87 ? 35.345 -1.300 2.036 1.00 0.00 256 CYS A N 6
ATOM 8190 C CA . CYS A 1 87 ? 35.134 -0.741 0.707 1.00 0.00 256 CYS A CA 6
ATOM 8191 C C . CYS A 1 87 ? 36.464 -0.392 0.046 1.00 0.00 256 CYS A C 6
ATOM 8192 O O . CYS A 1 87 ? 37.433 -0.050 0.722 1.00 0.00 256 CYS A O 6
ATOM 8199 N N . GLN A 1 88 ? 36.501 -0.482 -1.280 1.00 0.00 257 GLN A N 6
ATOM 8200 C CA . GLN A 1 88 ? 37.712 -0.176 -2.032 1.00 0.00 257 GLN A CA 6
ATOM 8201 C C . GLN A 1 88 ? 37.382 0.597 -3.305 1.00 0.00 257 GLN A C 6
ATOM 8202 O O . GLN A 1 88 ? 36.520 0.191 -4.085 1.00 0.00 257 GLN A O 6
ATOM 8216 N N . LYS A 1 89 ? 38.072 1.714 -3.508 1.00 0.00 258 LYS A N 6
ATOM 8217 C CA . LYS A 1 89 ? 37.853 2.546 -4.686 1.00 0.00 258 LYS A CA 6
ATOM 8218 C C . LYS A 1 89 ? 38.337 1.839 -5.948 1.00 0.00 258 LYS A C 6
ATOM 8219 O O . LYS A 1 89 ? 39.534 1.605 -6.119 1.00 0.00 258 LYS A O 6
ATOM 8238 N N . ILE A 1 90 ? 37.400 1.502 -6.828 1.00 0.00 259 ILE A N 6
ATOM 8239 C CA . ILE A 1 90 ? 37.732 0.825 -8.075 1.00 0.00 259 ILE A CA 6
ATOM 8240 C C . ILE A 1 90 ? 38.545 1.730 -8.993 1.00 0.00 259 ILE A C 6
ATOM 8241 O O . ILE A 1 90 ? 39.581 1.327 -9.522 1.00 0.00 259 ILE A O 6
ATOM 8257 N N . MET A 1 3 ? 4.726 12.465 3.239 1.00 0.00 172 MET A N 7
ATOM 8258 C CA . MET A 1 3 ? 4.918 12.715 1.815 1.00 0.00 172 MET A CA 7
ATOM 8259 C C . MET A 1 3 ? 5.454 11.472 1.112 1.00 0.00 172 MET A C 7
ATOM 8260 O O . MET A 1 3 ? 6.001 10.563 1.737 1.00 0.00 172 MET A O 7
ATOM 8274 N N . PRO A 1 4 ? 5.296 11.429 -0.219 1.00 0.00 173 PRO A N 7
ATOM 8275 C CA . PRO A 1 4 ? 5.758 10.302 -1.035 1.00 0.00 173 PRO A CA 7
ATOM 8276 C C . PRO A 1 4 ? 7.279 10.230 -1.116 1.00 0.00 173 PRO A C 7
ATOM 8277 O O . PRO A 1 4 ? 7.949 11.245 -1.310 1.00 0.00 173 PRO A O 7
ATOM 8288 N N . HIS A 1 5 ? 7.819 9.025 -0.966 1.00 0.00 174 HIS A N 7
ATOM 8289 C CA . HIS A 1 5 ? 9.262 8.821 -1.023 1.00 0.00 174 HIS A CA 7
ATOM 8290 C C . HIS A 1 5 ? 9.965 9.605 0.081 1.00 0.00 174 HIS A C 7
ATOM 8291 O O . HIS A 1 5 ? 10.239 10.796 -0.069 1.00 0.00 174 HIS A O 7
ATOM 8305 N N . ILE A 1 6 ? 10.254 8.930 1.188 1.00 0.00 175 ILE A N 7
ATOM 8306 C CA . ILE A 1 6 ? 10.925 9.563 2.316 1.00 0.00 175 ILE A CA 7
ATOM 8307 C C . ILE A 1 6 ? 12.429 9.655 2.080 1.00 0.00 175 ILE A C 7
ATOM 8308 O O . ILE A 1 6 ? 13.076 8.665 1.737 1.00 0.00 175 ILE A O 7
ATOM 8324 N N . LYS A 1 7 ? 12.981 10.849 2.267 1.00 0.00 176 LYS A N 7
ATOM 8325 C CA . LYS A 1 7 ? 14.409 11.070 2.078 1.00 0.00 176 LYS A CA 7
ATOM 8326 C C . LYS A 1 7 ? 15.173 10.831 3.376 1.00 0.00 176 LYS A C 7
ATOM 8327 O O . LYS A 1 7 ? 14.575 10.656 4.437 1.00 0.00 176 LYS A O 7
ATOM 8346 N N . GLY A 1 8 ? 16.500 10.826 3.285 1.00 0.00 177 GLY A N 7
ATOM 8347 C CA . GLY A 1 8 ? 17.324 10.609 4.460 1.00 0.00 177 GLY A CA 7
ATOM 8348 C C . GLY A 1 8 ? 17.769 11.907 5.104 1.00 0.00 177 GLY A C 7
ATOM 8349 O O . GLY A 1 8 ? 17.252 12.298 6.150 1.00 0.00 177 GLY A O 7
ATOM 8353 N N . HIS A 1 9 ? 18.733 12.576 4.478 1.00 0.00 178 HIS A N 7
ATOM 8354 C CA . HIS A 1 9 ? 19.249 13.837 4.998 1.00 0.00 178 HIS A CA 7
ATOM 8355 C C . HIS A 1 9 ? 19.991 13.620 6.314 1.00 0.00 178 HIS A C 7
ATOM 8356 O O . HIS A 1 9 ? 20.273 14.571 7.041 1.00 0.00 178 HIS A O 7
ATOM 8370 N N . GLU A 1 10 ? 20.302 12.362 6.611 1.00 0.00 179 GLU A N 7
ATOM 8371 C CA . GLU A 1 10 ? 21.010 12.022 7.840 1.00 0.00 179 GLU A CA 7
ATOM 8372 C C . GLU A 1 10 ? 20.185 12.402 9.066 1.00 0.00 179 GLU A C 7
ATOM 8373 O O . GLU A 1 10 ? 20.374 13.469 9.648 1.00 0.00 179 GLU A O 7
ATOM 8385 N N . GLY A 1 11 ? 19.268 11.519 9.452 1.00 0.00 180 GLY A N 7
ATOM 8386 C CA . GLY A 1 11 ? 18.427 11.780 10.605 1.00 0.00 180 GLY A CA 7
ATOM 8387 C C . GLY A 1 11 ? 16.951 11.628 10.293 1.00 0.00 180 GLY A C 7
ATOM 8388 O O . GLY A 1 11 ? 16.115 12.336 10.856 1.00 0.00 180 GLY A O 7
ATOM 8392 N N . ASP A 1 12 ? 16.630 10.706 9.392 1.00 0.00 181 ASP A N 7
ATOM 8393 C CA . ASP A 1 12 ? 15.245 10.465 9.005 1.00 0.00 181 ASP A CA 7
ATOM 8394 C C . ASP A 1 12 ? 14.915 8.977 9.069 1.00 0.00 181 ASP A C 7
ATOM 8395 O O . ASP A 1 12 ? 15.715 8.122 8.690 1.00 0.00 181 ASP A O 7
ATOM 8404 N N . PRO A 1 13 ? 13.708 8.659 9.560 1.00 0.00 182 PRO A N 7
ATOM 8405 C CA . PRO A 1 13 ? 13.244 7.275 9.686 1.00 0.00 182 PRO A CA 7
ATOM 8406 C C . PRO A 1 13 ? 12.970 6.630 8.331 1.00 0.00 182 PRO A C 7
ATOM 8407 O O . PRO A 1 13 ? 12.319 7.223 7.470 1.00 0.00 182 PRO A O 7
ATOM 8418 N N . CYS A 1 14 ? 13.471 5.413 8.148 1.00 0.00 183 CYS A N 7
ATOM 8419 C CA . CYS A 1 14 ? 13.281 4.687 6.898 1.00 0.00 183 CYS A CA 7
ATOM 8420 C C . CYS A 1 14 ? 12.536 3.376 7.138 1.00 0.00 183 CYS A C 7
ATOM 8421 O O . CYS A 1 14 ? 12.751 2.703 8.147 1.00 0.00 183 CYS A O 7
ATOM 8428 N N . LEU A 1 15 ? 11.661 3.020 6.204 1.00 0.00 184 LEU A N 7
ATOM 8429 C CA . LEU A 1 15 ? 10.885 1.790 6.313 1.00 0.00 184 LEU A CA 7
ATOM 8430 C C . LEU A 1 15 ? 11.195 0.846 5.155 1.00 0.00 184 LEU A C 7
ATOM 8431 O O . LEU A 1 15 ? 10.976 -0.361 5.251 1.00 0.00 184 LEU A O 7
ATOM 8447 N N . ARG A 1 16 ? 11.708 1.405 4.064 1.00 0.00 185 ARG A N 7
ATOM 8448 C CA . ARG A 1 16 ? 12.050 0.613 2.889 1.00 0.00 185 ARG A CA 7
ATOM 8449 C C . ARG A 1 16 ? 13.546 0.316 2.850 1.00 0.00 185 ARG A C 7
ATOM 8450 O O . ARG A 1 16 ? 14.322 0.883 3.619 1.00 0.00 185 ARG A O 7
ATOM 8471 N N . SER A 1 17 ? 13.944 -0.576 1.948 1.00 0.00 186 SER A N 7
ATOM 8472 C CA . SER A 1 17 ? 15.346 -0.951 1.811 1.00 0.00 186 SER A CA 7
ATOM 8473 C C . SER A 1 17 ? 16.227 0.285 1.661 1.00 0.00 186 SER A C 7
ATOM 8474 O O . SER A 1 17 ? 17.403 0.271 2.027 1.00 0.00 186 SER A O 7
ATOM 8482 N N . SER A 1 18 ? 15.650 1.354 1.121 1.00 0.00 187 SER A N 7
ATOM 8483 C CA . SER A 1 18 ? 16.383 2.598 0.919 1.00 0.00 187 SER A CA 7
ATOM 8484 C C . SER A 1 18 ? 15.705 3.753 1.650 1.00 0.00 187 SER A C 7
ATOM 8485 O O . SER A 1 18 ? 16.148 4.171 2.720 1.00 0.00 187 SER A O 7
ATOM 8493 N N . ASP A 1 19 ? 14.628 4.264 1.064 1.00 0.00 188 ASP A N 7
ATOM 8494 C CA . ASP A 1 19 ? 13.886 5.370 1.658 1.00 0.00 188 ASP A CA 7
ATOM 8495 C C . ASP A 1 19 ? 14.830 6.493 2.079 1.00 0.00 188 ASP A C 7
ATOM 8496 O O . ASP A 1 19 ? 14.627 7.135 3.110 1.00 0.00 188 ASP A O 7
ATOM 8505 N N . CYS A 1 20 ? 15.862 6.724 1.275 1.00 0.00 189 CYS A N 7
ATOM 8506 C CA . CYS A 1 20 ? 16.838 7.767 1.564 1.00 0.00 189 CYS A CA 7
ATOM 8507 C C . CYS A 1 20 ? 17.177 8.559 0.304 1.00 0.00 189 CYS A C 7
ATOM 8508 O O . CYS A 1 20 ? 16.775 8.190 -0.800 1.00 0.00 189 CYS A O 7
ATOM 8515 N N . ILE A 1 21 ? 17.918 9.648 0.477 1.00 0.00 190 ILE A N 7
ATOM 8516 C CA . ILE A 1 21 ? 18.312 10.490 -0.645 1.00 0.00 190 ILE A CA 7
ATOM 8517 C C . ILE A 1 21 ? 18.940 9.662 -1.761 1.00 0.00 190 ILE A C 7
ATOM 8518 O O . ILE A 1 21 ? 19.439 8.561 -1.525 1.00 0.00 190 ILE A O 7
ATOM 8534 N N . ASP A 1 22 ? 18.912 10.198 -2.976 1.00 0.00 191 ASP A N 7
ATOM 8535 C CA . ASP A 1 22 ? 19.481 9.510 -4.128 1.00 0.00 191 ASP A CA 7
ATOM 8536 C C . ASP A 1 22 ? 20.894 9.019 -3.826 1.00 0.00 191 ASP A C 7
ATOM 8537 O O . ASP A 1 22 ? 21.339 8.007 -4.365 1.00 0.00 191 ASP A O 7
ATOM 8546 N N . GLY A 1 23 ? 21.594 9.745 -2.959 1.00 0.00 192 GLY A N 7
ATOM 8547 C CA . GLY A 1 23 ? 22.949 9.369 -2.601 1.00 0.00 192 GLY A CA 7
ATOM 8548 C C . GLY A 1 23 ? 23.074 8.973 -1.143 1.00 0.00 192 GLY A C 7
ATOM 8549 O O . GLY A 1 23 ? 24.137 9.122 -0.541 1.00 0.00 192 GLY A O 7
ATOM 8553 N N . PHE A 1 24 ? 21.985 8.466 -0.574 1.00 0.00 193 PHE A N 7
ATOM 8554 C CA . PHE A 1 24 ? 21.977 8.050 0.824 1.00 0.00 193 PHE A CA 7
ATOM 8555 C C . PHE A 1 24 ? 21.426 6.634 0.966 1.00 0.00 193 PHE A C 7
ATOM 8556 O O . PHE A 1 24 ? 20.747 6.127 0.072 1.00 0.00 193 PHE A O 7
ATOM 8573 N N . CYS A 1 25 ? 21.723 6.000 2.095 1.00 0.00 194 CYS A N 7
ATOM 8574 C CA . CYS A 1 25 ? 21.259 4.643 2.356 1.00 0.00 194 CYS A CA 7
ATOM 8575 C C . CYS A 1 25 ? 20.713 4.518 3.775 1.00 0.00 194 CYS A C 7
ATOM 8576 O O . CYS A 1 25 ? 21.239 5.123 4.710 1.00 0.00 194 CYS A O 7
ATOM 8583 N N . CYS A 1 26 ? 19.655 3.729 3.929 1.00 0.00 195 CYS A N 7
ATOM 8584 C CA . CYS A 1 26 ? 19.037 3.523 5.233 1.00 0.00 195 CYS A CA 7
ATOM 8585 C C . CYS A 1 26 ? 19.832 2.517 6.060 1.00 0.00 195 CYS A C 7
ATOM 8586 O O . CYS A 1 26 ? 20.188 1.443 5.576 1.00 0.00 195 CYS A O 7
ATOM 8593 N N . ALA A 1 27 ? 20.107 2.874 7.310 1.00 0.00 196 ALA A N 7
ATOM 8594 C CA . ALA A 1 27 ? 20.858 2.002 8.206 1.00 0.00 196 ALA A CA 7
ATOM 8595 C C . ALA A 1 27 ? 20.031 1.632 9.432 1.00 0.00 196 ALA A C 7
ATOM 8596 O O . ALA A 1 27 ? 18.956 2.188 9.659 1.00 0.00 196 ALA A O 7
ATOM 8603 N N . ARG A 1 28 ? 20.538 0.688 10.219 1.00 0.00 197 ARG A N 7
ATOM 8604 C CA . ARG A 1 28 ? 19.845 0.242 11.421 1.00 0.00 197 ARG A CA 7
ATOM 8605 C C . ARG A 1 28 ? 20.503 0.816 12.673 1.00 0.00 197 ARG A C 7
ATOM 8606 O O . ARG A 1 28 ? 21.711 0.680 12.869 1.00 0.00 197 ARG A O 7
ATOM 8627 N N . HIS A 1 29 ? 19.701 1.457 13.516 1.00 0.00 198 HIS A N 7
ATOM 8628 C CA . HIS A 1 29 ? 20.205 2.051 14.749 1.00 0.00 198 HIS A CA 7
ATOM 8629 C C . HIS A 1 29 ? 19.513 1.447 15.967 1.00 0.00 198 HIS A C 7
ATOM 8630 O O . HIS A 1 29 ? 18.367 1.002 15.885 1.00 0.00 198 HIS A O 7
ATOM 8644 N N . PHE A 1 30 ? 20.215 1.433 17.095 1.00 0.00 199 PHE A N 7
ATOM 8645 C CA . PHE A 1 30 ? 19.668 0.881 18.329 1.00 0.00 199 PHE A CA 7
ATOM 8646 C C . PHE A 1 30 ? 18.264 1.419 18.590 1.00 0.00 199 PHE A C 7
ATOM 8647 O O . PHE A 1 30 ? 17.283 0.679 18.521 1.00 0.00 199 PHE A O 7
ATOM 8664 N N . TRP A 1 31 ? 18.178 2.709 18.890 1.00 0.00 200 TRP A N 7
ATOM 8665 C CA . TRP A 1 31 ? 16.895 3.347 19.163 1.00 0.00 200 TRP A CA 7
ATOM 8666 C C . TRP A 1 31 ? 15.879 3.011 18.076 1.00 0.00 200 TRP A C 7
ATOM 8667 O O . TRP A 1 31 ? 14.825 2.438 18.353 1.00 0.00 200 TRP A O 7
ATOM 8688 N N . THR A 1 32 ? 16.202 3.372 16.838 1.00 0.00 201 THR A N 7
ATOM 8689 C CA . THR A 1 32 ? 15.317 3.110 15.710 1.00 0.00 201 THR A CA 7
ATOM 8690 C C . THR A 1 32 ? 16.075 3.179 14.389 1.00 0.00 201 THR A C 7
ATOM 8691 O O . THR A 1 32 ? 17.235 3.589 14.347 1.00 0.00 201 THR A O 7
ATOM 8702 N N . LYS A 1 33 ? 15.412 2.775 13.311 1.00 0.00 202 LYS A N 7
ATOM 8703 C CA . LYS A 1 33 ? 16.022 2.792 11.986 1.00 0.00 202 LYS A CA 7
ATOM 8704 C C . LYS A 1 33 ? 16.046 4.207 11.417 1.00 0.00 202 LYS A C 7
ATOM 8705 O O . LYS A 1 33 ? 15.010 4.865 11.322 1.00 0.00 202 LYS A O 7
ATOM 8724 N N . ILE A 1 34 ? 17.234 4.667 11.038 1.00 0.00 203 ILE A N 7
ATOM 8725 C CA . ILE A 1 34 ? 17.391 6.003 10.475 1.00 0.00 203 ILE A CA 7
ATOM 8726 C C . ILE A 1 34 ? 18.128 5.954 9.141 1.00 0.00 203 ILE A C 7
ATOM 8727 O O . ILE A 1 34 ? 18.614 4.901 8.726 1.00 0.00 203 ILE A O 7
ATOM 8743 N N . CYS A 1 35 ? 18.209 7.100 8.474 1.00 0.00 204 CYS A N 7
ATOM 8744 C CA . CYS A 1 35 ? 18.888 7.190 7.187 1.00 0.00 204 CYS A CA 7
ATOM 8745 C C . CYS A 1 35 ? 20.311 7.713 7.358 1.00 0.00 204 CYS A C 7
ATOM 8746 O O . CYS A 1 35 ? 20.546 8.681 8.081 1.00 0.00 204 CYS A O 7
ATOM 8753 N N . LYS A 1 36 ? 21.258 7.065 6.688 1.00 0.00 205 LYS A N 7
ATOM 8754 C CA . LYS A 1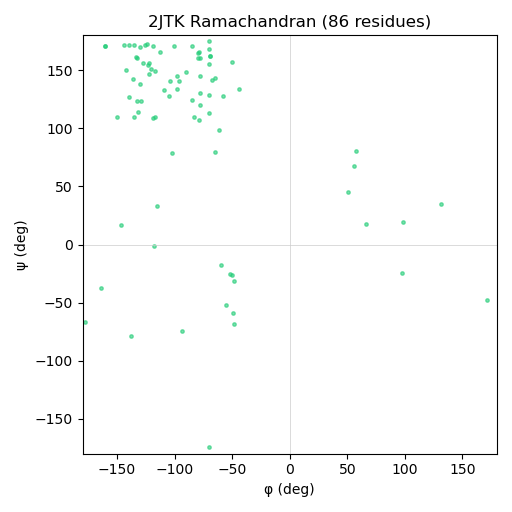 36 ? 22.659 7.464 6.763 1.00 0.00 205 LYS A CA 7
ATOM 8755 C C . LYS A 1 36 ? 23.244 7.663 5.369 1.00 0.00 205 LYS A C 7
ATOM 8756 O O . LYS A 1 36 ? 22.757 7.113 4.381 1.00 0.00 205 LYS A O 7
ATOM 8775 N N . PRO A 1 37 ? 24.313 8.468 5.284 1.00 0.00 206 PRO A N 7
ATOM 8776 C CA . PRO A 1 37 ? 24.988 8.757 4.016 1.00 0.00 206 PRO A CA 7
ATOM 8777 C C . PRO A 1 37 ? 25.734 7.545 3.467 1.00 0.00 206 PRO A C 7
ATOM 8778 O O . PRO A 1 37 ? 25.795 6.497 4.111 1.00 0.00 206 PRO A O 7
ATOM 8789 N N . VAL A 1 38 ? 26.301 7.695 2.274 1.00 0.00 207 VAL A N 7
ATOM 8790 C CA . VAL A 1 38 ? 27.045 6.613 1.640 1.00 0.00 207 VAL A CA 7
ATOM 8791 C C . VAL A 1 38 ? 28.440 6.479 2.241 1.00 0.00 207 VAL A C 7
ATOM 8792 O O . VAL A 1 38 ? 28.939 7.398 2.891 1.00 0.00 207 VAL A O 7
ATOM 8805 N N . LEU A 1 39 ? 29.065 5.328 2.019 1.00 0.00 208 LEU A N 7
ATOM 8806 C CA . LEU A 1 39 ? 30.404 5.072 2.538 1.00 0.00 208 LEU A CA 7
ATOM 8807 C C . LEU A 1 39 ? 31.456 5.264 1.449 1.00 0.00 208 LEU A C 7
ATOM 8808 O O . LEU A 1 39 ? 31.125 5.445 0.277 1.00 0.00 208 LEU A O 7
ATOM 8824 N N . HIS A 1 40 ? 32.724 5.220 1.845 1.00 0.00 209 HIS A N 7
ATOM 8825 C CA . HIS A 1 40 ? 33.825 5.386 0.903 1.00 0.00 209 HIS A CA 7
ATOM 8826 C C . HIS A 1 40 ? 34.959 4.414 1.215 1.00 0.00 209 HIS A C 7
ATOM 8827 O O . HIS A 1 40 ? 34.941 3.736 2.241 1.00 0.00 209 HIS A O 7
ATOM 8841 N N . GLN A 1 41 ? 35.942 4.352 0.322 1.00 0.00 210 GLN A N 7
ATOM 8842 C CA . GLN A 1 41 ? 37.082 3.462 0.503 1.00 0.00 210 GLN A CA 7
ATOM 8843 C C . GLN A 1 41 ? 37.598 3.522 1.937 1.00 0.00 210 GLN A C 7
ATOM 8844 O O . GLN A 1 41 ? 37.838 4.602 2.476 1.00 0.00 210 GLN A O 7
ATOM 8858 N N . GLY A 1 42 ? 37.766 2.354 2.550 1.00 0.00 211 GLY A N 7
ATOM 8859 C CA . GLY A 1 42 ? 38.252 2.297 3.916 1.00 0.00 211 GLY A CA 7
ATOM 8860 C C . GLY A 1 42 ? 37.141 2.044 4.916 1.00 0.00 211 GLY A C 7
ATOM 8861 O O . GLY A 1 42 ? 37.388 1.548 6.015 1.00 0.00 211 GLY A O 7
ATOM 8865 N N . GLU A 1 43 ? 35.914 2.387 4.536 1.00 0.00 212 GLU A N 7
ATOM 8866 C CA . GLU A 1 43 ? 34.763 2.197 5.409 1.00 0.00 212 GLU A CA 7
ATOM 8867 C C . GLU A 1 43 ? 34.277 0.751 5.361 1.00 0.00 212 GLU A C 7
ATOM 8868 O O . GLU A 1 43 ? 34.621 -0.001 4.450 1.00 0.00 212 GLU A O 7
ATOM 8880 N N . VAL A 1 44 ? 33.474 0.369 6.350 1.00 0.00 213 VAL A N 7
ATOM 8881 C CA . VAL A 1 44 ? 32.940 -0.985 6.422 1.00 0.00 213 VAL A CA 7
ATOM 8882 C C . VAL A 1 44 ? 32.011 -1.272 5.248 1.00 0.00 213 VAL A C 7
ATOM 8883 O O . VAL A 1 44 ? 31.272 -0.395 4.798 1.00 0.00 213 VAL A O 7
ATOM 8896 N N . CYS A 1 45 ? 32.052 -2.506 4.755 1.00 0.00 214 CYS A N 7
ATOM 8897 C CA . CYS A 1 45 ? 31.213 -2.910 3.633 1.00 0.00 214 CYS A CA 7
ATOM 8898 C C . CYS A 1 45 ? 30.347 -4.110 4.005 1.00 0.00 214 CYS A C 7
ATOM 8899 O O . CYS A 1 45 ? 30.679 -4.871 4.915 1.00 0.00 214 CYS A O 7
ATOM 8906 N N . THR A 1 46 ? 29.235 -4.273 3.296 1.00 0.00 215 THR A N 7
ATOM 8907 C CA . THR A 1 46 ? 28.320 -5.378 3.552 1.00 0.00 215 THR A CA 7
ATOM 8908 C C . THR A 1 46 ? 27.869 -6.031 2.250 1.00 0.00 215 THR A C 7
ATOM 8909 O O . THR A 1 46 ? 27.113 -5.442 1.477 1.00 0.00 215 THR A O 7
ATOM 8920 N N . LYS A 1 47 ? 28.337 -7.252 2.013 1.00 0.00 216 LYS A N 7
ATOM 8921 C CA . LYS A 1 47 ? 27.981 -7.987 0.805 1.00 0.00 216 LYS A CA 7
ATOM 8922 C C . LYS A 1 47 ? 27.202 -9.253 1.149 1.00 0.00 216 LYS A C 7
ATOM 8923 O O . LYS A 1 47 ? 26.810 -10.010 0.261 1.00 0.00 216 LYS A O 7
ATOM 8942 N N . GLN A 1 48 ? 26.981 -9.474 2.440 1.00 0.00 217 GLN A N 7
ATOM 8943 C CA . GLN A 1 48 ? 26.248 -10.648 2.899 1.00 0.00 217 GLN A CA 7
ATOM 8944 C C . GLN A 1 48 ? 25.504 -10.352 4.197 1.00 0.00 217 GLN A C 7
ATOM 8945 O O . GLN A 1 48 ? 26.117 -10.185 5.252 1.00 0.00 217 GLN A O 7
ATOM 8959 N N . ARG A 1 49 ? 24.179 -10.288 4.113 1.00 0.00 218 ARG A N 7
ATOM 8960 C CA . ARG A 1 49 ? 23.351 -10.010 5.280 1.00 0.00 218 ARG A CA 7
ATOM 8961 C C . ARG A 1 49 ? 22.091 -10.870 5.269 1.00 0.00 218 ARG A C 7
ATOM 8962 O O . ARG A 1 49 ? 21.360 -10.908 4.279 1.00 0.00 218 ARG A O 7
ATOM 8983 N N . LYS A 1 50 ? 21.842 -11.560 6.377 1.00 0.00 219 LYS A N 7
ATOM 8984 C CA . LYS A 1 50 ? 20.670 -12.419 6.498 1.00 0.00 219 LYS A CA 7
ATOM 8985 C C . LYS A 1 50 ? 19.776 -11.962 7.646 1.00 0.00 219 LYS A C 7
ATOM 8986 O O . LYS A 1 50 ? 20.217 -11.872 8.792 1.00 0.00 219 LYS A O 7
ATOM 9005 N N . LYS A 1 51 ? 18.517 -11.677 7.333 1.00 0.00 220 LYS A N 7
ATOM 9006 C CA . LYS A 1 51 ? 17.559 -11.232 8.338 1.00 0.00 220 LYS A CA 7
ATOM 9007 C C . LYS A 1 51 ? 16.197 -11.881 8.117 1.00 0.00 220 LYS A C 7
ATOM 9008 O O . LYS A 1 51 ? 15.639 -11.817 7.022 1.00 0.00 220 LYS A O 7
ATOM 9027 N N . GLY A 1 52 ? 15.666 -12.505 9.164 1.00 0.00 221 GLY A N 7
ATOM 9028 C CA . GLY A 1 52 ? 14.372 -13.155 9.062 1.00 0.00 221 GLY A CA 7
ATOM 9029 C C . GLY A 1 52 ? 13.690 -13.302 10.408 1.00 0.00 221 GLY A C 7
ATOM 9030 O O . GLY A 1 52 ? 12.993 -12.394 10.860 1.00 0.00 221 GLY A O 7
ATOM 9034 N N . SER A 1 53 ? 13.890 -14.449 11.049 1.00 0.00 222 SER A N 7
ATOM 9035 C CA . SER A 1 53 ? 13.284 -14.714 12.349 1.00 0.00 222 SER A CA 7
ATOM 9036 C C . SER A 1 53 ? 13.922 -13.849 13.432 1.00 0.00 222 SER A C 7
ATOM 9037 O O . SER A 1 53 ? 14.997 -13.281 13.236 1.00 0.00 222 SER A O 7
ATOM 9045 N N . HIS A 1 54 ? 13.251 -13.754 14.576 1.00 0.00 223 HIS A N 7
ATOM 9046 C CA . HIS A 1 54 ? 13.752 -12.960 15.692 1.00 0.00 223 HIS A CA 7
ATOM 9047 C C . HIS A 1 54 ? 14.980 -13.615 16.318 1.00 0.00 223 HIS A C 7
ATOM 9048 O O . HIS A 1 54 ? 15.104 -14.839 16.328 1.00 0.00 223 HIS A O 7
ATOM 9062 N N . GLY A 1 55 ? 15.884 -12.791 16.838 1.00 0.00 224 GLY A N 7
ATOM 9063 C CA . GLY A 1 55 ? 17.090 -13.309 17.458 1.00 0.00 224 GLY A CA 7
ATOM 9064 C C . GLY A 1 55 ? 18.323 -13.083 16.606 1.00 0.00 224 GLY A C 7
ATOM 9065 O O . GLY A 1 55 ? 19.237 -13.908 16.592 1.00 0.00 224 GLY A O 7
ATOM 9069 N N . LEU A 1 56 ? 18.349 -11.963 15.892 1.00 0.00 225 LEU A N 7
ATOM 9070 C CA . LEU A 1 56 ? 19.479 -11.631 15.031 1.00 0.00 225 LEU A CA 7
ATOM 9071 C C . LEU A 1 56 ? 20.231 -10.416 15.564 1.00 0.00 225 LEU A C 7
ATOM 9072 O O . LEU A 1 56 ? 19.760 -9.733 16.473 1.00 0.00 225 LEU A O 7
ATOM 9088 N N . GLU A 1 57 ? 21.401 -10.152 14.992 1.00 0.00 226 GLU A N 7
ATOM 9089 C CA . GLU A 1 57 ? 22.217 -9.018 15.410 1.00 0.00 226 GLU A CA 7
ATOM 9090 C C . GLU A 1 57 ? 21.972 -7.810 14.510 1.00 0.00 226 GLU A C 7
ATOM 9091 O O . GLU A 1 57 ? 21.842 -7.946 13.293 1.00 0.00 226 GLU A O 7
ATOM 9103 N N . ILE A 1 58 ? 21.909 -6.630 15.118 1.00 0.00 227 ILE A N 7
ATOM 9104 C CA . ILE A 1 58 ? 21.679 -5.399 14.373 1.00 0.00 227 ILE A CA 7
ATOM 9105 C C . ILE A 1 58 ? 22.890 -5.040 13.518 1.00 0.00 227 ILE A C 7
ATOM 9106 O O . ILE A 1 58 ? 24.032 -5.297 13.901 1.00 0.00 227 ILE A O 7
ATOM 9122 N N . PHE A 1 59 ? 22.633 -4.443 12.358 1.00 0.00 228 PHE A N 7
ATOM 9123 C CA . PHE A 1 59 ? 23.702 -4.048 11.449 1.00 0.00 228 PHE A CA 7
ATOM 9124 C C . PHE A 1 59 ? 23.581 -2.573 11.077 1.00 0.00 228 PHE A C 7
ATOM 9125 O O . PHE A 1 59 ? 22.674 -2.180 10.345 1.00 0.00 228 PHE A O 7
ATOM 9142 N N . GLN A 1 60 ? 24.503 -1.763 11.587 1.00 0.00 229 GLN A N 7
ATOM 9143 C CA . GLN A 1 60 ? 24.499 -0.331 11.310 1.00 0.00 229 GLN A CA 7
ATOM 9144 C C . GLN A 1 60 ? 25.555 0.024 10.269 1.00 0.00 229 GLN A C 7
ATOM 9145 O O . GLN A 1 60 ? 26.622 0.541 10.603 1.00 0.00 229 GLN A O 7
ATOM 9159 N N . ARG A 1 61 ? 25.252 -0.257 9.006 1.00 0.00 230 ARG A N 7
ATOM 9160 C CA . ARG A 1 61 ? 26.175 0.032 7.915 1.00 0.00 230 ARG A CA 7
ATOM 9161 C C . ARG A 1 61 ? 25.423 0.225 6.602 1.00 0.00 230 ARG A C 7
ATOM 9162 O O . ARG A 1 61 ? 24.279 -0.209 6.460 1.00 0.00 230 ARG A O 7
ATOM 9183 N N . CYS A 1 62 ? 26.072 0.878 5.645 1.00 0.00 231 CYS A N 7
ATOM 9184 C CA . CYS A 1 62 ? 25.466 1.130 4.343 1.00 0.00 231 CYS A CA 7
ATOM 9185 C C . CYS A 1 62 ? 26.429 0.770 3.215 1.00 0.00 231 CYS A C 7
ATOM 9186 O O . CYS A 1 62 ? 27.604 0.493 3.454 1.00 0.00 231 CYS A O 7
ATOM 9193 N N . ASP A 1 63 ? 25.921 0.775 1.988 1.00 0.00 232 ASP A N 7
ATOM 9194 C CA . ASP A 1 63 ? 26.736 0.451 0.822 1.00 0.00 232 ASP A CA 7
ATOM 9195 C C . ASP A 1 63 ? 27.758 1.550 0.550 1.00 0.00 232 ASP A C 7
ATOM 9196 O O . ASP A 1 63 ? 27.595 2.687 0.992 1.00 0.00 232 ASP A O 7
ATOM 9205 N N . CYS A 1 64 ? 28.812 1.203 -0.180 1.00 0.00 233 CYS A N 7
ATOM 9206 C CA . CYS A 1 64 ? 29.862 2.159 -0.511 1.00 0.00 233 CYS A CA 7
ATOM 9207 C C . CYS A 1 64 ? 29.427 3.072 -1.653 1.00 0.00 233 CYS A C 7
ATOM 9208 O O . CYS A 1 64 ? 28.415 2.824 -2.308 1.00 0.00 233 CYS A O 7
ATOM 9215 N N . ALA A 1 65 ? 30.199 4.128 -1.886 1.00 0.00 234 ALA A N 7
ATOM 9216 C CA . ALA A 1 65 ? 29.894 5.077 -2.949 1.00 0.00 234 ALA A CA 7
ATOM 9217 C C . ALA A 1 65 ? 30.086 4.442 -4.323 1.00 0.00 234 ALA A C 7
ATOM 9218 O O . ALA A 1 65 ? 30.773 3.430 -4.460 1.00 0.00 234 ALA A O 7
ATOM 9225 N N . LYS A 1 66 ? 29.474 5.043 -5.337 1.00 0.00 235 LYS A N 7
ATOM 9226 C CA . LYS A 1 66 ? 29.576 4.537 -6.701 1.00 0.00 235 LYS A CA 7
ATOM 9227 C C . LYS A 1 66 ? 31.030 4.508 -7.162 1.00 0.00 235 LYS A C 7
ATOM 9228 O O . LYS A 1 66 ? 31.752 5.496 -7.032 1.00 0.00 235 LYS A O 7
ATOM 9247 N N . GLY A 1 67 ? 31.452 3.370 -7.704 1.00 0.00 236 GLY A N 7
ATOM 9248 C CA . GLY A 1 67 ? 32.817 3.234 -8.177 1.00 0.00 236 GLY A CA 7
ATOM 9249 C C . GLY A 1 67 ? 33.715 2.544 -7.170 1.00 0.00 236 GLY A C 7
ATOM 9250 O O . GLY A 1 67 ? 34.939 2.555 -7.307 1.00 0.00 236 GLY A O 7
ATOM 9254 N N . LEU A 1 68 ? 33.107 1.943 -6.153 1.00 0.00 237 LEU A N 7
ATOM 9255 C CA . LEU A 1 68 ? 33.860 1.245 -5.116 1.00 0.00 237 LEU A CA 7
ATOM 9256 C C . LEU A 1 68 ? 33.573 -0.253 -5.150 1.00 0.00 237 LEU A C 7
ATOM 9257 O O . LEU A 1 68 ? 32.518 -0.683 -5.616 1.00 0.00 237 LEU A O 7
ATOM 9273 N N . SER A 1 69 ? 34.518 -1.042 -4.650 1.00 0.00 238 SER A N 7
ATOM 9274 C CA . SER A 1 69 ? 34.368 -2.493 -4.624 1.00 0.00 238 SER A CA 7
ATOM 9275 C C . SER A 1 69 ? 34.310 -3.007 -3.189 1.00 0.00 238 SER A C 7
ATOM 9276 O O . SER A 1 69 ? 35.011 -2.507 -2.309 1.00 0.00 238 SER A O 7
ATOM 9284 N N . CYS A 1 70 ? 33.470 -4.011 -2.961 1.00 0.00 239 CYS A N 7
ATOM 9285 C CA . CYS A 1 70 ? 33.318 -4.596 -1.634 1.00 0.00 239 CYS A CA 7
ATOM 9286 C C . CYS A 1 70 ? 34.286 -5.759 -1.438 1.00 0.00 239 CYS A C 7
ATOM 9287 O O . CYS A 1 70 ? 34.127 -6.822 -2.040 1.00 0.00 239 CYS A O 7
ATOM 9294 N N . LYS A 1 71 ? 35.289 -5.551 -0.592 1.00 0.00 240 LYS A N 7
ATOM 9295 C CA . LYS A 1 71 ? 36.282 -6.582 -0.314 1.00 0.00 240 LYS A CA 7
ATOM 9296 C C . LYS A 1 71 ? 36.251 -6.985 1.157 1.00 0.00 240 LYS A C 7
ATOM 9297 O O . LYS A 1 71 ? 36.086 -6.142 2.039 1.00 0.00 240 LYS A O 7
ATOM 9316 N N . VAL A 1 72 ? 36.411 -8.279 1.414 1.00 0.00 241 VAL A N 7
ATOM 9317 C CA . VAL A 1 72 ? 36.403 -8.794 2.779 1.00 0.00 241 VAL A CA 7
ATOM 9318 C C . VAL A 1 72 ? 37.536 -8.190 3.600 1.00 0.00 241 VAL A C 7
ATOM 9319 O O . VAL A 1 72 ? 38.642 -7.989 3.098 1.00 0.00 241 VAL A O 7
ATOM 9332 N N . TRP A 1 73 ? 37.253 -7.903 4.866 1.00 0.00 242 TRP A N 7
ATOM 9333 C CA . TRP A 1 73 ? 38.249 -7.321 5.758 1.00 0.00 242 TRP A CA 7
ATOM 9334 C C . TRP A 1 73 ? 38.282 -8.059 7.092 1.00 0.00 242 TRP A C 7
ATOM 9335 O O . TRP A 1 73 ? 37.318 -8.021 7.858 1.00 0.00 242 TRP A O 7
ATOM 9356 N N . LYS A 1 74 ? 39.395 -8.730 7.365 1.00 0.00 243 LYS A N 7
ATOM 9357 C CA . LYS A 1 74 ? 39.554 -9.476 8.608 1.00 0.00 243 LYS A CA 7
ATOM 9358 C C . LYS A 1 74 ? 39.889 -8.541 9.765 1.00 0.00 243 LYS A C 7
ATOM 9359 O O . LYS A 1 74 ? 41.002 -8.021 9.853 1.00 0.00 243 LYS A O 7
ATOM 9378 N N . ASP A 1 75 ? 38.921 -8.332 10.650 1.00 0.00 244 ASP A N 7
ATOM 9379 C CA . ASP A 1 75 ? 39.114 -7.461 11.804 1.00 0.00 244 ASP A CA 7
ATOM 9380 C C . ASP A 1 75 ? 38.405 -8.021 13.033 1.00 0.00 244 ASP A C 7
ATOM 9381 O O . ASP A 1 75 ? 37.387 -8.702 12.917 1.00 0.00 244 ASP A O 7
ATOM 9390 N N . ALA A 1 76 ? 38.951 -7.730 14.209 1.00 0.00 245 ALA A N 7
ATOM 9391 C CA . ALA A 1 76 ? 38.370 -8.203 15.459 1.00 0.00 245 ALA A CA 7
ATOM 9392 C C . ALA A 1 76 ? 36.992 -7.593 15.690 1.00 0.00 245 ALA A C 7
ATOM 9393 O O . ALA A 1 76 ? 36.843 -6.640 16.457 1.00 0.00 245 ALA A O 7
ATOM 9400 N N . THR A 1 77 ? 35.985 -8.147 15.022 1.00 0.00 246 THR A N 7
ATOM 9401 C CA . THR A 1 77 ? 34.619 -7.655 15.153 1.00 0.00 246 THR A CA 7
ATOM 9402 C C . THR A 1 77 ? 33.616 -8.667 14.611 1.00 0.00 246 THR A C 7
ATOM 9403 O O . THR A 1 77 ? 32.531 -8.839 15.166 1.00 0.00 246 THR A O 7
ATOM 9414 N N . TYR A 1 78 ? 33.987 -9.336 13.524 1.00 0.00 247 TYR A N 7
ATOM 9415 C CA . TYR A 1 78 ? 33.118 -10.330 12.906 1.00 0.00 247 TYR A CA 7
ATOM 9416 C C . TYR A 1 78 ? 32.785 -11.449 13.888 1.00 0.00 247 TYR A C 7
ATOM 9417 O O . TYR A 1 78 ? 31.825 -12.195 13.695 1.00 0.00 247 TYR A O 7
ATOM 9435 N N . SER A 1 79 ? 33.587 -11.560 14.943 1.00 0.00 248 SER A N 7
ATOM 9436 C CA . SER A 1 79 ? 33.381 -12.589 15.955 1.00 0.00 248 SER A CA 7
ATOM 9437 C C . SER A 1 79 ? 31.940 -12.579 16.454 1.00 0.00 248 SER A C 7
ATOM 9438 O O . SER A 1 79 ? 31.425 -13.596 16.919 1.00 0.00 248 SER A O 7
ATOM 9446 N N . SER A 1 80 ? 31.294 -11.422 16.355 1.00 0.00 249 SER A N 7
ATOM 9447 C CA . SER A 1 80 ? 29.912 -11.277 16.800 1.00 0.00 249 SER A CA 7
ATOM 9448 C C . SER A 1 80 ? 29.011 -12.302 16.118 1.00 0.00 249 SER A C 7
ATOM 9449 O O . SER A 1 80 ? 28.310 -13.067 16.780 1.00 0.00 249 SER A O 7
ATOM 9457 N N . LYS A 1 81 ? 29.036 -12.311 14.790 1.00 0.00 250 LYS A N 7
ATOM 9458 C CA . LYS A 1 81 ? 28.223 -13.241 14.015 1.00 0.00 250 LYS A CA 7
ATOM 9459 C C . LYS A 1 81 ? 28.585 -13.177 12.535 1.00 0.00 250 LYS A C 7
ATOM 9460 O O . LYS A 1 81 ? 29.168 -14.113 11.987 1.00 0.00 250 LYS A O 7
ATOM 9479 N N . ALA A 1 82 ? 28.236 -12.067 11.892 1.00 0.00 251 ALA A N 7
ATOM 9480 C CA . ALA A 1 82 ? 28.527 -11.880 10.477 1.00 0.00 251 ALA A CA 7
ATOM 9481 C C . ALA A 1 82 ? 29.980 -11.466 10.265 1.00 0.00 251 ALA A C 7
ATOM 9482 O O . ALA A 1 82 ? 30.684 -11.130 11.217 1.00 0.00 251 ALA A O 7
ATOM 9489 N N . ARG A 1 83 ? 30.421 -11.493 9.011 1.00 0.00 252 ARG A N 7
ATOM 9490 C CA . ARG A 1 83 ? 31.790 -11.121 8.675 1.00 0.00 252 ARG A CA 7
ATOM 9491 C C . ARG A 1 83 ? 31.892 -9.628 8.380 1.00 0.00 252 ARG A C 7
ATOM 9492 O O . ARG A 1 83 ? 30.923 -9.002 7.948 1.00 0.00 252 ARG A O 7
ATOM 9513 N N . LEU A 1 84 ? 33.070 -9.062 8.617 1.00 0.00 253 LEU A N 7
ATOM 9514 C CA . LEU A 1 84 ? 33.299 -7.641 8.377 1.00 0.00 253 LEU A CA 7
ATOM 9515 C C . LEU A 1 84 ? 34.035 -7.423 7.059 1.00 0.00 253 LEU A C 7
ATOM 9516 O O . LEU A 1 84 ? 34.969 -8.156 6.729 1.00 0.00 253 LEU A O 7
ATOM 9532 N N . HIS A 1 85 ? 33.611 -6.410 6.310 1.00 0.00 254 HIS A N 7
ATOM 9533 C CA . HIS A 1 85 ? 34.232 -6.094 5.029 1.00 0.00 254 HIS A CA 7
ATOM 9534 C C . HIS A 1 85 ? 34.593 -4.613 4.952 1.00 0.00 254 HIS A C 7
ATOM 9535 O O . HIS A 1 85 ? 34.202 -3.823 5.810 1.00 0.00 254 HIS A O 7
ATOM 9549 N N . VAL A 1 86 ? 35.343 -4.245 3.918 1.00 0.00 255 VAL A N 7
ATOM 9550 C CA . VAL A 1 86 ? 35.757 -2.860 3.728 1.00 0.00 255 VAL A CA 7
ATOM 9551 C C . VAL A 1 86 ? 35.528 -2.410 2.289 1.00 0.00 255 VAL A C 7
ATOM 9552 O O . VAL A 1 86 ? 35.392 -3.234 1.384 1.00 0.00 255 VAL A O 7
ATOM 9565 N N . CYS A 1 87 ? 35.486 -1.098 2.085 1.00 0.00 256 CYS A N 7
ATOM 9566 C CA . CYS A 1 87 ? 35.273 -0.537 0.757 1.00 0.00 256 CYS A CA 7
ATOM 9567 C C . CYS A 1 87 ? 36.598 -0.130 0.119 1.00 0.00 256 CYS A C 7
ATOM 9568 O O . CYS A 1 87 ? 37.538 0.259 0.812 1.00 0.00 256 CYS A O 7
ATOM 9575 N N . GLN A 1 88 ? 36.665 -0.224 -1.205 1.00 0.00 257 GLN A N 7
ATOM 9576 C CA . GLN A 1 88 ? 37.875 0.133 -1.936 1.00 0.00 257 GLN A CA 7
ATOM 9577 C C . GLN A 1 88 ? 37.535 0.902 -3.208 1.00 0.00 257 GLN A C 7
ATOM 9578 O O . GLN A 1 88 ? 36.706 0.467 -4.007 1.00 0.00 257 GLN A O 7
ATOM 9592 N N . LYS A 1 89 ? 38.181 2.049 -3.391 1.00 0.00 258 LYS A N 7
ATOM 9593 C CA . LYS A 1 89 ? 37.949 2.880 -4.566 1.00 0.00 258 LYS A CA 7
ATOM 9594 C C . LYS A 1 89 ? 38.474 2.198 -5.826 1.00 0.00 258 LYS A C 7
ATOM 9595 O O . LYS A 1 89 ? 39.684 2.071 -6.016 1.00 0.00 258 LYS A O 7
ATOM 9614 N N . ILE A 1 90 ? 37.557 1.764 -6.684 1.00 0.00 259 ILE A N 7
ATOM 9615 C CA . ILE A 1 90 ? 37.929 1.099 -7.927 1.00 0.00 259 ILE A CA 7
ATOM 9616 C C . ILE A 1 90 ? 38.702 2.040 -8.844 1.00 0.00 259 ILE A C 7
ATOM 9617 O O . ILE A 1 90 ? 39.907 1.881 -9.040 1.00 0.00 259 ILE A O 7
ATOM 9633 N N . MET A 1 3 ? 3.262 6.125 1.026 1.00 0.00 172 MET A N 8
ATOM 9634 C CA . MET A 1 3 ? 3.899 7.394 1.356 1.00 0.00 172 MET A CA 8
ATOM 9635 C C . MET A 1 3 ? 4.853 7.828 0.248 1.00 0.00 172 MET A C 8
ATOM 9636 O O . MET A 1 3 ? 5.289 7.026 -0.578 1.00 0.00 172 MET A O 8
ATOM 9650 N N . PRO A 1 4 ? 5.185 9.128 0.227 1.00 0.00 173 PRO A N 8
ATOM 9651 C CA . PRO A 1 4 ? 6.091 9.697 -0.775 1.00 0.00 173 PRO A CA 8
ATOM 9652 C C . PRO A 1 4 ? 7.530 9.231 -0.586 1.00 0.00 173 PRO A C 8
ATOM 9653 O O . PRO A 1 4 ? 7.823 8.432 0.303 1.00 0.00 173 PRO A O 8
ATOM 9664 N N . HIS A 1 5 ? 8.426 9.736 -1.429 1.00 0.00 174 HIS A N 8
ATOM 9665 C CA . HIS A 1 5 ? 9.836 9.372 -1.353 1.00 0.00 174 HIS A CA 8
ATOM 9666 C C . HIS A 1 5 ? 10.524 10.098 -0.201 1.00 0.00 174 HIS A C 8
ATOM 9667 O O . HIS A 1 5 ? 10.994 11.226 -0.357 1.00 0.00 174 HIS A O 8
ATOM 9681 N N . ILE A 1 6 ? 10.578 9.445 0.955 1.00 0.00 175 ILE A N 8
ATOM 9682 C CA . ILE A 1 6 ? 11.209 10.028 2.133 1.00 0.00 175 ILE A CA 8
ATOM 9683 C C . ILE A 1 6 ? 12.727 10.042 1.994 1.00 0.00 175 ILE A C 8
ATOM 9684 O O . ILE A 1 6 ? 13.351 9.003 1.776 1.00 0.00 175 ILE A O 8
ATOM 9700 N N . LYS A 1 7 ? 13.317 11.225 2.122 1.00 0.00 176 LYS A N 8
ATOM 9701 C CA . LYS A 1 7 ? 14.763 11.376 2.015 1.00 0.00 176 LYS A CA 8
ATOM 9702 C C . LYS A 1 7 ? 15.436 11.148 3.364 1.00 0.00 176 LYS A C 8
ATOM 9703 O O . LYS A 1 7 ? 14.768 11.045 4.392 1.00 0.00 176 LYS A O 8
ATOM 9722 N N . GLY A 1 8 ? 16.763 11.071 3.353 1.00 0.00 177 GLY A N 8
ATOM 9723 C CA . GLY A 1 8 ? 17.504 10.857 4.583 1.00 0.00 177 GLY A CA 8
ATOM 9724 C C . GLY A 1 8 ? 18.009 12.151 5.189 1.00 0.00 177 GLY A C 8
ATOM 9725 O O . GLY A 1 8 ? 17.548 12.569 6.252 1.00 0.00 177 GLY A O 8
ATOM 9729 N N . HIS A 1 9 ? 18.959 12.789 4.512 1.00 0.00 178 HIS A N 8
ATOM 9730 C CA . HIS A 1 9 ? 19.527 14.044 4.991 1.00 0.00 178 HIS A CA 8
ATOM 9731 C C . HIS A 1 9 ? 20.285 13.833 6.298 1.00 0.00 178 HIS A C 8
ATOM 9732 O O . HIS A 1 9 ? 20.606 14.790 7.001 1.00 0.00 178 HIS A O 8
ATOM 9746 N N . GLU A 1 10 ? 20.567 12.573 6.617 1.00 0.00 179 GLU A N 8
ATOM 9747 C CA . GLU A 1 10 ? 21.286 12.238 7.841 1.00 0.00 179 GLU A CA 8
ATOM 9748 C C . GLU A 1 10 ? 20.478 12.636 9.072 1.00 0.00 179 GLU A C 8
ATOM 9749 O O . GLU A 1 10 ? 20.691 13.701 9.650 1.00 0.00 179 GLU A O 8
ATOM 9761 N N . GLY A 1 11 ? 19.548 11.772 9.468 1.00 0.00 180 GLY A N 8
ATOM 9762 C CA . GLY A 1 11 ? 18.722 12.051 10.628 1.00 0.00 180 GLY A CA 8
ATOM 9763 C C . GLY A 1 11 ? 17.241 11.937 10.325 1.00 0.00 180 GLY A C 8
ATOM 9764 O O . GLY A 1 11 ? 16.427 12.670 10.887 1.00 0.00 180 GLY A O 8
ATOM 9768 N N . ASP A 1 12 ? 16.890 11.016 9.434 1.00 0.00 181 ASP A N 8
ATOM 9769 C CA . ASP A 1 12 ? 15.497 10.809 9.057 1.00 0.00 181 ASP A CA 8
ATOM 9770 C C . ASP A 1 12 ? 15.127 9.330 9.133 1.00 0.00 181 ASP A C 8
ATOM 9771 O O . ASP A 1 12 ? 15.895 8.453 8.738 1.00 0.00 181 ASP A O 8
ATOM 9780 N N . PRO A 1 13 ? 13.924 9.047 9.654 1.00 0.00 182 PRO A N 8
ATOM 9781 C CA . PRO A 1 13 ? 13.426 7.675 9.794 1.00 0.00 182 PRO A CA 8
ATOM 9782 C C . PRO A 1 13 ? 13.103 7.035 8.449 1.00 0.00 182 PRO A C 8
ATOM 9783 O O . PRO A 1 13 ? 12.402 7.621 7.623 1.00 0.00 182 PRO A O 8
ATOM 9794 N N . CYS A 1 14 ? 13.618 5.829 8.234 1.00 0.00 183 CYS A N 8
ATOM 9795 C CA . CYS A 1 14 ? 13.385 5.108 6.988 1.00 0.00 183 CYS A CA 8
ATOM 9796 C C . CYS A 1 14 ? 12.595 3.827 7.240 1.00 0.00 183 CYS A C 8
ATOM 9797 O O . CYS A 1 14 ? 12.796 3.150 8.249 1.00 0.00 183 CYS A O 8
ATOM 9804 N N . LEU A 1 15 ? 11.697 3.502 6.317 1.00 0.00 184 LEU A N 8
ATOM 9805 C CA . LEU A 1 15 ? 10.876 2.302 6.438 1.00 0.00 184 LEU A CA 8
ATOM 9806 C C . LEU A 1 15 ? 11.161 1.330 5.298 1.00 0.00 184 LEU A C 8
ATOM 9807 O O . LEU A 1 15 ? 10.914 0.129 5.416 1.00 0.00 184 LEU A O 8
ATOM 9823 N N . ARG A 1 16 ? 11.684 1.856 4.196 1.00 0.00 185 ARG A N 8
ATOM 9824 C CA . ARG A 1 16 ? 12.004 1.035 3.034 1.00 0.00 185 ARG A CA 8
ATOM 9825 C C . ARG A 1 16 ? 13.493 0.702 2.996 1.00 0.00 185 ARG A C 8
ATOM 9826 O O . ARG A 1 16 ? 14.284 1.263 3.755 1.00 0.00 185 ARG A O 8
ATOM 9847 N N . SER A 1 17 ? 13.867 -0.213 2.109 1.00 0.00 186 SER A N 8
ATOM 9848 C CA . SER A 1 17 ? 15.260 -0.623 1.975 1.00 0.00 186 SER A CA 8
ATOM 9849 C C . SER A 1 17 ? 16.168 0.589 1.789 1.00 0.00 186 SER A C 8
ATOM 9850 O O . SER A 1 17 ? 17.347 0.554 2.139 1.00 0.00 186 SER A O 8
ATOM 9858 N N . SER A 1 18 ? 15.609 1.659 1.234 1.00 0.00 187 SER A N 8
ATOM 9859 C CA . SER A 1 18 ? 16.368 2.882 0.997 1.00 0.00 187 SER A CA 8
ATOM 9860 C C . SER A 1 18 ? 15.751 4.058 1.748 1.00 0.00 187 SER A C 8
ATOM 9861 O O . SER A 1 18 ? 16.261 4.482 2.785 1.00 0.00 187 SER A O 8
ATOM 9869 N N . ASP A 1 19 ? 14.651 4.580 1.216 1.00 0.00 188 ASP A N 8
ATOM 9870 C CA . ASP A 1 19 ? 13.964 5.707 1.836 1.00 0.00 188 ASP A CA 8
ATOM 9871 C C . ASP A 1 19 ? 14.953 6.800 2.226 1.00 0.00 188 ASP A C 8
ATOM 9872 O O . ASP A 1 19 ? 14.788 7.465 3.249 1.00 0.00 188 ASP A O 8
ATOM 9881 N N . CYS A 1 20 ? 15.983 6.979 1.405 1.00 0.00 189 CYS A N 8
ATOM 9882 C CA . CYS A 1 20 ? 17.001 7.990 1.664 1.00 0.00 189 CYS A CA 8
ATOM 9883 C C . CYS A 1 20 ? 17.328 8.770 0.394 1.00 0.00 189 CYS A C 8
ATOM 9884 O O . CYS A 1 20 ? 16.868 8.425 -0.694 1.00 0.00 189 CYS A O 8
ATOM 9891 N N . ILE A 1 21 ? 18.126 9.822 0.542 1.00 0.00 190 ILE A N 8
ATOM 9892 C CA . ILE A 1 21 ? 18.516 10.650 -0.592 1.00 0.00 190 ILE A CA 8
ATOM 9893 C C . ILE A 1 21 ? 18.983 9.793 -1.763 1.00 0.00 190 ILE A C 8
ATOM 9894 O O . ILE A 1 21 ? 19.387 8.644 -1.583 1.00 0.00 190 ILE A O 8
ATOM 9910 N N . ASP A 1 22 ? 18.928 10.360 -2.963 1.00 0.00 191 ASP A N 8
ATOM 9911 C CA . ASP A 1 22 ? 19.348 9.649 -4.165 1.00 0.00 191 ASP A CA 8
ATOM 9912 C C . ASP A 1 22 ? 20.736 9.044 -3.981 1.00 0.00 191 ASP A C 8
ATOM 9913 O O . ASP A 1 22 ? 21.071 8.033 -4.598 1.00 0.00 191 ASP A O 8
ATOM 9922 N N . GLY A 1 23 ? 21.541 9.671 -3.129 1.00 0.00 192 GLY A N 8
ATOM 9923 C CA . GLY A 1 23 ? 22.884 9.181 -2.880 1.00 0.00 192 GLY A CA 8
ATOM 9924 C C . GLY A 1 23 ? 23.093 8.770 -1.435 1.00 0.00 192 GLY A C 8
ATOM 9925 O O . GLY A 1 23 ? 24.227 8.704 -0.959 1.00 0.00 192 GLY A O 8
ATOM 9929 N N . PHE A 1 24 ? 21.997 8.495 -0.736 1.00 0.00 193 PHE A N 8
ATOM 9930 C CA . PHE A 1 24 ? 22.065 8.092 0.664 1.00 0.00 193 PHE A CA 8
ATOM 9931 C C . PHE A 1 24 ? 21.470 6.700 0.858 1.00 0.00 193 PHE A C 8
ATOM 9932 O O . PHE A 1 24 ? 20.714 6.213 0.017 1.00 0.00 193 PHE A O 8
ATOM 9949 N N . CYS A 1 25 ? 21.816 6.065 1.973 1.00 0.00 194 CYS A N 8
ATOM 9950 C CA . CYS A 1 25 ? 21.318 4.730 2.279 1.00 0.00 194 CYS A CA 8
ATOM 9951 C C . CYS A 1 25 ? 20.807 4.656 3.715 1.00 0.00 194 CYS A C 8
ATOM 9952 O O . CYS A 1 25 ? 21.382 5.258 4.622 1.00 0.00 194 CYS A O 8
ATOM 9959 N N . CYS A 1 26 ? 19.724 3.913 3.915 1.00 0.00 195 CYS A N 8
ATOM 9960 C CA . CYS A 1 26 ? 19.135 3.759 5.239 1.00 0.00 195 CYS A CA 8
ATOM 9961 C C . CYS A 1 26 ? 19.917 2.744 6.068 1.00 0.00 195 CYS A C 8
ATOM 9962 O O . CYS A 1 26 ? 20.247 1.659 5.589 1.00 0.00 195 CYS A O 8
ATOM 9969 N N . ALA A 1 27 ? 20.209 3.104 7.313 1.00 0.00 196 ALA A N 8
ATOM 9970 C CA . ALA A 1 27 ? 20.949 2.225 8.209 1.00 0.00 196 ALA A CA 8
ATOM 9971 C C . ALA A 1 27 ? 20.125 1.880 9.445 1.00 0.00 196 ALA A C 8
ATOM 9972 O O . ALA A 1 27 ? 19.066 2.463 9.679 1.00 0.00 196 ALA A O 8
ATOM 9979 N N . ARG A 1 28 ? 20.617 0.929 10.232 1.00 0.00 197 ARG A N 8
ATOM 9980 C CA . ARG A 1 28 ? 19.925 0.506 11.443 1.00 0.00 197 ARG A CA 8
ATOM 9981 C C . ARG A 1 28 ? 20.625 1.045 12.687 1.00 0.00 197 ARG A C 8
ATOM 9982 O O . ARG A 1 28 ? 21.832 0.873 12.857 1.00 0.00 197 ARG A O 8
ATOM 10003 N N . HIS A 1 29 ? 19.859 1.700 13.554 1.00 0.00 198 HIS A N 8
ATOM 10004 C CA . HIS A 1 29 ? 20.406 2.265 14.782 1.00 0.00 198 HIS A CA 8
ATOM 10005 C C . HIS A 1 29 ? 19.727 1.660 16.008 1.00 0.00 198 HIS A C 8
ATOM 10006 O O . HIS A 1 29 ? 18.570 1.245 15.947 1.00 0.00 198 HIS A O 8
ATOM 10020 N N . PHE A 1 30 ? 20.455 1.614 17.119 1.00 0.00 199 PHE A N 8
ATOM 10021 C CA . PHE A 1 30 ? 19.924 1.058 18.358 1.00 0.00 199 PHE A CA 8
ATOM 10022 C C . PHE A 1 30 ? 18.542 1.631 18.663 1.00 0.00 199 PHE A C 8
ATOM 10023 O O . PHE A 1 30 ? 17.538 0.921 18.605 1.00 0.00 199 PHE A O 8
ATOM 10040 N N . TRP A 1 31 ? 18.501 2.918 18.987 1.00 0.00 200 TRP A N 8
ATOM 10041 C CA . TRP A 1 31 ? 17.243 3.586 19.302 1.00 0.00 200 TRP A CA 8
ATOM 10042 C C . TRP A 1 31 ? 16.188 3.288 18.242 1.00 0.00 200 TRP A C 8
ATOM 10043 O O . TRP A 1 31 ? 15.127 2.741 18.543 1.00 0.00 200 TRP A O 8
ATOM 10064 N N . THR A 1 32 ? 16.486 3.653 16.998 1.00 0.00 201 THR A N 8
ATOM 10065 C CA . THR A 1 32 ? 15.563 3.425 15.893 1.00 0.00 201 THR A CA 8
ATOM 10066 C C . THR A 1 32 ? 16.287 3.478 14.553 1.00 0.00 201 THR A C 8
ATOM 10067 O O . THR A 1 32 ? 17.457 3.855 14.481 1.00 0.00 201 THR A O 8
ATOM 10078 N N . LYS A 1 33 ? 15.584 3.100 13.491 1.00 0.00 202 LYS A N 8
ATOM 10079 C CA . LYS A 1 33 ? 16.158 3.106 12.150 1.00 0.00 202 LYS A CA 8
ATOM 10080 C C . LYS A 1 33 ? 16.202 4.521 11.584 1.00 0.00 202 LYS A C 8
ATOM 10081 O O . LYS A 1 33 ? 15.183 5.212 11.534 1.00 0.00 202 LYS A O 8
ATOM 10100 N N . ILE A 1 34 ? 17.386 4.946 11.157 1.00 0.00 203 ILE A N 8
ATOM 10101 C CA . ILE A 1 34 ? 17.561 6.278 10.592 1.00 0.00 203 ILE A CA 8
ATOM 10102 C C . ILE A 1 34 ? 18.289 6.216 9.254 1.00 0.00 203 ILE A C 8
ATOM 10103 O O . ILE A 1 34 ? 18.758 5.156 8.838 1.00 0.00 203 ILE A O 8
ATOM 10119 N N . CYS A 1 35 ? 18.382 7.360 8.583 1.00 0.00 204 CYS A N 8
ATOM 10120 C CA . CYS A 1 35 ? 19.055 7.437 7.292 1.00 0.00 204 CYS A CA 8
ATOM 10121 C C . CYS A 1 35 ? 20.487 7.939 7.454 1.00 0.00 204 CYS A C 8
ATOM 10122 O O . CYS A 1 35 ? 20.739 8.912 8.165 1.00 0.00 204 CYS A O 8
ATOM 10129 N N . LYS A 1 36 ? 21.421 7.269 6.789 1.00 0.00 205 LYS A N 8
ATOM 10130 C CA . LYS A 1 36 ? 22.828 7.646 6.856 1.00 0.00 205 LYS A CA 8
ATOM 10131 C C . LYS A 1 36 ? 23.417 7.802 5.457 1.00 0.00 205 LYS A C 8
ATOM 10132 O O . LYS A 1 36 ? 22.927 7.230 4.484 1.00 0.00 205 LYS A O 8
ATOM 10151 N N . PRO A 1 37 ? 24.495 8.594 5.353 1.00 0.00 206 PRO A N 8
ATOM 10152 C CA . PRO A 1 37 ? 25.175 8.842 4.078 1.00 0.00 206 PRO A CA 8
ATOM 10153 C C . PRO A 1 37 ? 25.910 7.608 3.564 1.00 0.00 206 PRO A C 8
ATOM 10154 O O . PRO A 1 37 ? 25.992 6.591 4.252 1.00 0.00 206 PRO A O 8
ATOM 10165 N N . VAL A 1 38 ? 26.443 7.706 2.351 1.00 0.00 207 VAL A N 8
ATOM 10166 C CA . VAL A 1 38 ? 27.173 6.599 1.745 1.00 0.00 207 VAL A CA 8
ATOM 10167 C C . VAL A 1 38 ? 28.581 6.489 2.320 1.00 0.00 207 VAL A C 8
ATOM 10168 O O . VAL A 1 38 ? 29.100 7.440 2.906 1.00 0.00 207 VAL A O 8
ATOM 10181 N N . LEU A 1 39 ? 29.194 5.323 2.149 1.00 0.00 208 LEU A N 8
ATOM 10182 C CA . LEU A 1 39 ? 30.543 5.087 2.650 1.00 0.00 208 LEU A CA 8
ATOM 10183 C C . LEU A 1 39 ? 31.571 5.218 1.531 1.00 0.00 208 LEU A C 8
ATOM 10184 O O . LEU A 1 39 ? 31.215 5.320 0.356 1.00 0.00 208 LEU A O 8
ATOM 10200 N N . HIS A 1 40 ? 32.847 5.211 1.902 1.00 0.00 209 HIS A N 8
ATOM 10201 C CA . HIS A 1 40 ? 33.928 5.325 0.929 1.00 0.00 209 HIS A CA 8
ATOM 10202 C C . HIS A 1 40 ? 35.042 4.330 1.234 1.00 0.00 209 HIS A C 8
ATOM 10203 O O . HIS A 1 40 ? 35.027 3.667 2.271 1.00 0.00 209 HIS A O 8
ATOM 10217 N N . GLN A 1 41 ? 36.007 4.231 0.325 1.00 0.00 210 GLN A N 8
ATOM 10218 C CA . GLN A 1 41 ? 37.128 3.315 0.498 1.00 0.00 210 GLN A CA 8
ATOM 10219 C C . GLN A 1 41 ? 37.657 3.365 1.927 1.00 0.00 210 GLN A C 8
ATOM 10220 O O . GLN A 1 41 ? 37.881 4.442 2.479 1.00 0.00 210 GLN A O 8
ATOM 10234 N N . GLY A 1 42 ? 37.854 2.192 2.522 1.00 0.00 211 GLY A N 8
ATOM 10235 C CA . GLY A 1 42 ? 38.354 2.125 3.883 1.00 0.00 211 GLY A CA 8
ATOM 10236 C C . GLY A 1 42 ? 37.246 1.928 4.899 1.00 0.00 211 GLY A C 8
ATOM 10237 O O . GLY A 1 42 ? 37.493 1.469 6.013 1.00 0.00 211 GLY A O 8
ATOM 10241 N N . GLU A 1 43 ? 36.023 2.277 4.513 1.00 0.00 212 GLU A N 8
ATOM 10242 C CA . GLU A 1 43 ? 34.874 2.137 5.401 1.00 0.00 212 GLU A CA 8
ATOM 10243 C C . GLU A 1 43 ? 34.329 0.712 5.365 1.00 0.00 212 GLU A C 8
ATOM 10244 O O . GLU A 1 43 ? 34.649 -0.064 4.465 1.00 0.00 212 GLU A O 8
ATOM 10256 N N . VAL A 1 44 ? 33.503 0.376 6.351 1.00 0.00 213 VAL A N 8
ATOM 10257 C CA . VAL A 1 44 ? 32.912 -0.955 6.432 1.00 0.00 213 VAL A CA 8
ATOM 10258 C C . VAL A 1 44 ? 31.979 -1.215 5.255 1.00 0.00 213 VAL A C 8
ATOM 10259 O O . VAL A 1 44 ? 31.254 -0.322 4.815 1.00 0.00 213 VAL A O 8
ATOM 10272 N N . CYS A 1 45 ? 32.002 -2.443 4.749 1.00 0.00 214 CYS A N 8
ATOM 10273 C CA . CYS A 1 45 ? 31.159 -2.822 3.622 1.00 0.00 214 CYS A CA 8
ATOM 10274 C C . CYS A 1 45 ? 30.241 -3.983 3.996 1.00 0.00 214 CYS A C 8
ATOM 10275 O O . CYS A 1 45 ? 30.535 -4.752 4.911 1.00 0.00 214 CYS A O 8
ATOM 10282 N N . THR A 1 46 ? 29.127 -4.103 3.280 1.00 0.00 215 THR A N 8
ATOM 10283 C CA . THR A 1 46 ? 28.166 -5.169 3.536 1.00 0.00 215 THR A CA 8
ATOM 10284 C C . THR A 1 46 ? 27.699 -5.813 2.236 1.00 0.00 215 THR A C 8
ATOM 10285 O O . THR A 1 46 ? 26.975 -5.199 1.452 1.00 0.00 215 THR A O 8
ATOM 10296 N N . LYS A 1 47 ? 28.118 -7.054 2.012 1.00 0.00 216 LYS A N 8
ATOM 10297 C CA . LYS A 1 47 ? 27.742 -7.783 0.807 1.00 0.00 216 LYS A CA 8
ATOM 10298 C C . LYS A 1 47 ? 26.920 -9.020 1.155 1.00 0.00 216 LYS A C 8
ATOM 10299 O O . LYS A 1 47 ? 26.489 -9.758 0.269 1.00 0.00 216 LYS A O 8
ATOM 10318 N N . GLN A 1 48 ? 26.705 -9.238 2.448 1.00 0.00 217 GLN A N 8
ATOM 10319 C CA . GLN A 1 48 ? 25.933 -10.386 2.911 1.00 0.00 217 GLN A CA 8
ATOM 10320 C C . GLN A 1 48 ? 25.217 -10.068 4.219 1.00 0.00 217 GLN A C 8
ATOM 10321 O O . GLN A 1 48 ? 25.849 -9.929 5.266 1.00 0.00 217 GLN A O 8
ATOM 10335 N N . ARG A 1 49 ? 23.895 -9.954 4.151 1.00 0.00 218 ARG A N 8
ATOM 10336 C CA . ARG A 1 49 ? 23.092 -9.651 5.330 1.00 0.00 218 ARG A CA 8
ATOM 10337 C C . ARG A 1 49 ? 21.800 -10.462 5.332 1.00 0.00 218 ARG A C 8
ATOM 10338 O O . ARG A 1 49 ? 20.993 -10.367 4.407 1.00 0.00 218 ARG A O 8
ATOM 10359 N N . LYS A 1 50 ? 21.610 -11.261 6.376 1.00 0.00 219 LYS A N 8
ATOM 10360 C CA . LYS A 1 50 ? 20.417 -12.089 6.500 1.00 0.00 219 LYS A CA 8
ATOM 10361 C C . LYS A 1 50 ? 19.547 -11.620 7.662 1.00 0.00 219 LYS A C 8
ATOM 10362 O O . LYS A 1 50 ? 20.023 -11.474 8.788 1.00 0.00 219 LYS A O 8
ATOM 10381 N N . LYS A 1 51 ? 18.270 -11.386 7.382 1.00 0.00 220 LYS A N 8
ATOM 10382 C CA . LYS A 1 51 ? 17.332 -10.936 8.404 1.00 0.00 220 LYS A CA 8
ATOM 10383 C C . LYS A 1 51 ? 15.994 -11.655 8.269 1.00 0.00 220 LYS A C 8
ATOM 10384 O O . LYS A 1 51 ? 15.430 -11.739 7.179 1.00 0.00 220 LYS A O 8
ATOM 10403 N N . GLY A 1 52 ? 15.490 -12.173 9.386 1.00 0.00 221 GLY A N 8
ATOM 10404 C CA . GLY A 1 52 ? 14.221 -12.877 9.370 1.00 0.00 221 GLY A CA 8
ATOM 10405 C C . GLY A 1 52 ? 14.145 -13.957 10.431 1.00 0.00 221 GLY A C 8
ATOM 10406 O O . GLY A 1 52 ? 13.068 -14.253 10.949 1.00 0.00 221 GLY A O 8
ATOM 10410 N N . SER A 1 53 ? 15.290 -14.549 10.755 1.00 0.00 222 SER A N 8
ATOM 10411 C CA . SER A 1 53 ? 15.347 -15.606 11.758 1.00 0.00 222 SER A CA 8
ATOM 10412 C C . SER A 1 53 ? 15.124 -15.041 13.157 1.00 0.00 222 SER A C 8
ATOM 10413 O O . SER A 1 53 ? 15.185 -13.829 13.367 1.00 0.00 222 SER A O 8
ATOM 10421 N N . HIS A 1 54 ? 14.864 -15.928 14.112 1.00 0.00 223 HIS A N 8
ATOM 10422 C CA . HIS A 1 54 ? 14.632 -15.519 15.493 1.00 0.00 223 HIS A CA 8
ATOM 10423 C C . HIS A 1 54 ? 15.932 -15.068 16.152 1.00 0.00 223 HIS A C 8
ATOM 10424 O O . HIS A 1 54 ? 16.972 -15.705 15.995 1.00 0.00 223 HIS A O 8
ATOM 10438 N N . GLY A 1 55 ? 15.864 -13.964 16.890 1.00 0.00 224 GLY A N 8
ATOM 10439 C CA . GLY A 1 55 ? 17.042 -13.447 17.561 1.00 0.00 224 GLY A CA 8
ATOM 10440 C C . GLY A 1 55 ? 18.162 -13.118 16.594 1.00 0.00 224 GLY A C 8
ATOM 10441 O O . GLY A 1 55 ? 19.078 -13.919 16.398 1.00 0.00 224 GLY A O 8
ATOM 10445 N N . LEU A 1 56 ? 18.091 -11.940 15.986 1.00 0.00 225 LEU A N 8
ATOM 10446 C CA . LEU A 1 56 ? 19.106 -11.507 15.032 1.00 0.00 225 LEU A CA 8
ATOM 10447 C C . LEU A 1 56 ? 19.903 -10.328 15.582 1.00 0.00 225 LEU A C 8
ATOM 10448 O O . LEU A 1 56 ? 19.513 -9.712 16.573 1.00 0.00 225 LEU A O 8
ATOM 10464 N N . GLU A 1 57 ? 21.020 -10.020 14.930 1.00 0.00 226 GLU A N 8
ATOM 10465 C CA . GLU A 1 57 ? 21.870 -8.914 15.354 1.00 0.00 226 GLU A CA 8
ATOM 10466 C C . GLU A 1 57 ? 21.659 -7.693 14.462 1.00 0.00 226 GLU A C 8
ATOM 10467 O O . GLU A 1 57 ? 21.492 -7.820 13.249 1.00 0.00 226 GLU A O 8
ATOM 10479 N N . ILE A 1 58 ? 21.668 -6.513 15.073 1.00 0.00 227 ILE A N 8
ATOM 10480 C CA . ILE A 1 58 ? 21.479 -5.270 14.335 1.00 0.00 227 ILE A CA 8
ATOM 10481 C C . ILE A 1 58 ? 22.704 -4.942 13.488 1.00 0.00 227 ILE A C 8
ATOM 10482 O O . ILE A 1 58 ? 23.838 -5.200 13.892 1.00 0.00 227 ILE A O 8
ATOM 10498 N N . PHE A 1 59 ? 22.467 -4.368 12.313 1.00 0.00 228 PHE A N 8
ATOM 10499 C CA . PHE A 1 59 ? 23.551 -4.003 11.409 1.00 0.00 228 PHE A CA 8
ATOM 10500 C C . PHE A 1 59 ? 23.497 -2.516 11.067 1.00 0.00 228 PHE A C 8
ATOM 10501 O O . PHE A 1 59 ? 22.610 -2.069 10.341 1.00 0.00 228 PHE A O 8
ATOM 10518 N N . GLN A 1 60 ? 24.450 -1.758 11.598 1.00 0.00 229 GLN A N 8
ATOM 10519 C CA . GLN A 1 60 ? 24.510 -0.322 11.351 1.00 0.00 229 GLN A CA 8
ATOM 10520 C C . GLN A 1 60 ? 25.572 0.007 10.307 1.00 0.00 229 GLN A C 8
ATOM 10521 O O . GLN A 1 60 ? 26.679 0.425 10.644 1.00 0.00 229 GLN A O 8
ATOM 10535 N N . ARG A 1 61 ? 25.226 -0.186 9.038 1.00 0.00 230 ARG A N 8
ATOM 10536 C CA . ARG A 1 61 ? 26.151 0.089 7.944 1.00 0.00 230 ARG A CA 8
ATOM 10537 C C . ARG A 1 61 ? 25.396 0.301 6.635 1.00 0.00 230 ARG A C 8
ATOM 10538 O O . ARG A 1 61 ? 24.215 -0.029 6.526 1.00 0.00 230 ARG A O 8
ATOM 10559 N N . CYS A 1 62 ? 26.086 0.855 5.644 1.00 0.00 231 CYS A N 8
ATOM 10560 C CA . CYS A 1 62 ? 25.483 1.113 4.342 1.00 0.00 231 CYS A CA 8
ATOM 10561 C C . CYS A 1 62 ? 26.445 0.751 3.215 1.00 0.00 231 CYS A C 8
ATOM 10562 O O . CYS A 1 62 ? 27.618 0.463 3.454 1.00 0.00 231 CYS A O 8
ATOM 10569 N N . ASP A 1 63 ? 25.941 0.767 1.986 1.00 0.00 232 ASP A N 8
ATOM 10570 C CA . ASP A 1 63 ? 26.756 0.442 0.821 1.00 0.00 232 ASP A CA 8
ATOM 10571 C C . ASP A 1 63 ? 27.786 1.536 0.556 1.00 0.00 232 ASP A C 8
ATOM 10572 O O . ASP A 1 63 ? 27.649 2.662 1.034 1.00 0.00 232 ASP A O 8
ATOM 10581 N N . CYS A 1 64 ? 28.819 1.196 -0.209 1.00 0.00 233 CYS A N 8
ATOM 10582 C CA . CYS A 1 64 ? 29.874 2.147 -0.536 1.00 0.00 233 CYS A CA 8
ATOM 10583 C C . CYS A 1 64 ? 29.427 3.094 -1.647 1.00 0.00 233 CYS A C 8
ATOM 10584 O O . CYS A 1 64 ? 28.391 2.883 -2.276 1.00 0.00 233 CYS A O 8
ATOM 10591 N N . ALA A 1 65 ? 30.216 4.138 -1.880 1.00 0.00 234 ALA A N 8
ATOM 10592 C CA . ALA A 1 65 ? 29.903 5.115 -2.915 1.00 0.00 234 ALA A CA 8
ATOM 10593 C C . ALA A 1 65 ? 30.053 4.509 -4.306 1.00 0.00 234 ALA A C 8
ATOM 10594 O O . ALA A 1 65 ? 30.711 3.483 -4.481 1.00 0.00 234 ALA A O 8
ATOM 10601 N N . LYS A 1 66 ? 29.437 5.149 -5.295 1.00 0.00 235 LYS A N 8
ATOM 10602 C CA . LYS A 1 66 ? 29.502 4.674 -6.672 1.00 0.00 235 LYS A CA 8
ATOM 10603 C C . LYS A 1 66 ? 30.946 4.604 -7.156 1.00 0.00 235 LYS A C 8
ATOM 10604 O O . LYS A 1 66 ? 31.682 5.588 -7.088 1.00 0.00 235 LYS A O 8
ATOM 10623 N N . GLY A 1 67 ? 31.346 3.435 -7.648 1.00 0.00 236 GLY A N 8
ATOM 10624 C CA . GLY A 1 67 ? 32.700 3.261 -8.138 1.00 0.00 236 GLY A CA 8
ATOM 10625 C C . GLY A 1 67 ? 33.598 2.575 -7.128 1.00 0.00 236 GLY A C 8
ATOM 10626 O O . GLY A 1 67 ? 34.824 2.640 -7.231 1.00 0.00 236 GLY A O 8
ATOM 10630 N N . LEU A 1 68 ? 32.989 1.917 -6.148 1.00 0.00 237 LEU A N 8
ATOM 10631 C CA . LEU A 1 68 ? 33.742 1.217 -5.113 1.00 0.00 237 LEU A CA 8
ATOM 10632 C C . LEU A 1 68 ? 33.410 -0.271 -5.110 1.00 0.00 237 LEU A C 8
ATOM 10633 O O . LEU A 1 68 ? 32.308 -0.672 -5.483 1.00 0.00 237 LEU A O 8
ATOM 10649 N N . SER A 1 69 ? 34.371 -1.086 -4.686 1.00 0.00 238 SER A N 8
ATOM 10650 C CA . SER A 1 69 ? 34.181 -2.531 -4.636 1.00 0.00 238 SER A CA 8
ATOM 10651 C C . SER A 1 69 ? 34.121 -3.022 -3.193 1.00 0.00 238 SER A C 8
ATOM 10652 O O . SER A 1 69 ? 34.767 -2.462 -2.307 1.00 0.00 238 SER A O 8
ATOM 10660 N N . CYS A 1 70 ? 33.340 -4.072 -2.964 1.00 0.00 239 CYS A N 8
ATOM 10661 C CA . CYS A 1 70 ? 33.192 -4.639 -1.629 1.00 0.00 239 CYS A CA 8
ATOM 10662 C C . CYS A 1 70 ? 34.142 -5.817 -1.431 1.00 0.00 239 CYS A C 8
ATOM 10663 O O . CYS A 1 70 ? 33.969 -6.877 -2.032 1.00 0.00 239 CYS A O 8
ATOM 10670 N N . LYS A 1 71 ? 35.147 -5.623 -0.583 1.00 0.00 240 LYS A N 8
ATOM 10671 C CA . LYS A 1 71 ? 36.125 -6.668 -0.303 1.00 0.00 240 LYS A CA 8
ATOM 10672 C C . LYS A 1 71 ? 36.083 -7.072 1.167 1.00 0.00 240 LYS A C 8
ATOM 10673 O O . LYS A 1 71 ? 35.969 -6.224 2.051 1.00 0.00 240 LYS A O 8
ATOM 10692 N N . VAL A 1 72 ? 36.178 -8.374 1.421 1.00 0.00 241 VAL A N 8
ATOM 10693 C CA . VAL A 1 72 ? 36.153 -8.890 2.784 1.00 0.00 241 VAL A CA 8
ATOM 10694 C C . VAL A 1 72 ? 37.302 -8.320 3.609 1.00 0.00 241 VAL A C 8
ATOM 10695 O O . VAL A 1 72 ? 38.415 -8.156 3.110 1.00 0.00 241 VAL A O 8
ATOM 10708 N N . TRP A 1 73 ? 37.024 -8.020 4.872 1.00 0.00 242 TRP A N 8
ATOM 10709 C CA . TRP A 1 73 ? 38.036 -7.468 5.767 1.00 0.00 242 TRP A CA 8
ATOM 10710 C C . TRP A 1 73 ? 38.040 -8.204 7.102 1.00 0.00 242 TRP A C 8
ATOM 10711 O O . TRP A 1 73 ? 37.077 -8.132 7.866 1.00 0.00 242 TRP A O 8
ATOM 10732 N N . LYS A 1 74 ? 39.131 -8.911 7.380 1.00 0.00 243 LYS A N 8
ATOM 10733 C CA . LYS A 1 74 ? 39.262 -9.658 8.625 1.00 0.00 243 LYS A CA 8
ATOM 10734 C C . LYS A 1 74 ? 39.623 -8.731 9.781 1.00 0.00 243 LYS A C 8
ATOM 10735 O O . LYS A 1 74 ? 40.751 -8.246 9.870 1.00 0.00 243 LYS A O 8
ATOM 10754 N N . ASP A 1 75 ? 38.660 -8.491 10.664 1.00 0.00 244 ASP A N 8
ATOM 10755 C CA . ASP A 1 75 ? 38.878 -7.625 11.816 1.00 0.00 244 ASP A CA 8
ATOM 10756 C C . ASP A 1 75 ? 38.151 -8.161 13.045 1.00 0.00 244 ASP A C 8
ATOM 10757 O O . ASP A 1 75 ? 37.113 -8.812 12.929 1.00 0.00 244 ASP A O 8
ATOM 10766 N N . ALA A 1 76 ? 38.704 -7.884 14.221 1.00 0.00 245 ALA A N 8
ATOM 10767 C CA . ALA A 1 76 ? 38.107 -8.338 15.471 1.00 0.00 245 ALA A CA 8
ATOM 10768 C C . ALA A 1 76 ? 36.749 -7.683 15.701 1.00 0.00 245 ALA A C 8
ATOM 10769 O O . ALA A 1 76 ? 36.630 -6.729 16.470 1.00 0.00 245 ALA A O 8
ATOM 10776 N N . THR A 1 77 ? 35.726 -8.202 15.029 1.00 0.00 246 THR A N 8
ATOM 10777 C CA . THR A 1 77 ? 34.377 -7.667 15.158 1.00 0.00 246 THR A CA 8
ATOM 10778 C C . THR A 1 77 ? 33.342 -8.646 14.615 1.00 0.00 246 THR A C 8
ATOM 10779 O O . THR A 1 77 ? 32.250 -8.781 15.168 1.00 0.00 246 THR A O 8
ATOM 10790 N N . TYR A 1 78 ? 33.693 -9.328 13.530 1.00 0.00 247 TYR A N 8
ATOM 10791 C CA . TYR A 1 78 ? 32.793 -10.294 12.911 1.00 0.00 247 TYR A CA 8
ATOM 10792 C C . TYR A 1 78 ? 32.427 -11.403 13.892 1.00 0.00 247 TYR A C 8
ATOM 10793 O O . TYR A 1 78 ? 31.447 -12.122 13.695 1.00 0.00 247 TYR A O 8
ATOM 10811 N N . SER A 1 79 ? 33.221 -11.536 14.949 1.00 0.00 248 SER A N 8
ATOM 10812 C CA . SER A 1 79 ? 32.983 -12.559 15.961 1.00 0.00 248 SER A CA 8
ATOM 10813 C C . SER A 1 79 ? 31.536 -12.520 16.443 1.00 0.00 248 SER A C 8
ATOM 10814 O O . SER A 1 79 ? 30.993 -13.528 16.895 1.00 0.00 248 SER A O 8
ATOM 10822 N N . SER A 1 80 ? 30.917 -11.347 16.344 1.00 0.00 249 SER A N 8
ATOM 10823 C CA . SER A 1 80 ? 29.535 -11.174 16.773 1.00 0.00 249 SER A CA 8
ATOM 10824 C C . SER A 1 80 ? 28.620 -12.180 16.081 1.00 0.00 249 SER A C 8
ATOM 10825 O O . SER A 1 80 ? 27.862 -12.899 16.732 1.00 0.00 249 SER A O 8
ATOM 10833 N N . LYS A 1 81 ? 28.698 -12.226 14.755 1.00 0.00 250 LYS A N 8
ATOM 10834 C CA . LYS A 1 81 ? 27.880 -13.144 13.972 1.00 0.00 250 LYS A CA 8
ATOM 10835 C C . LYS A 1 81 ? 28.225 -13.050 12.489 1.00 0.00 250 LYS A C 8
ATOM 10836 O O . LYS A 1 81 ? 28.761 -13.992 11.906 1.00 0.00 250 LYS A O 8
ATOM 10855 N N . ALA A 1 82 ? 27.916 -11.908 11.885 1.00 0.00 251 ALA A N 8
ATOM 10856 C CA . ALA A 1 82 ? 28.197 -11.690 10.471 1.00 0.00 251 ALA A CA 8
ATOM 10857 C C . ALA A 1 82 ? 29.663 -11.331 10.252 1.00 0.00 251 ALA A C 8
ATOM 10858 O O . ALA A 1 82 ? 30.383 -11.018 11.200 1.00 0.00 251 ALA A O 8
ATOM 10865 N N . ARG A 1 83 ? 30.097 -11.380 8.997 1.00 0.00 252 ARG A N 8
ATOM 10866 C CA . ARG A 1 83 ? 31.478 -11.062 8.654 1.00 0.00 252 ARG A CA 8
ATOM 10867 C C . ARG A 1 83 ? 31.634 -9.575 8.349 1.00 0.00 252 ARG A C 8
ATOM 10868 O O . ARG A 1 83 ? 30.702 -8.928 7.869 1.00 0.00 252 ARG A O 8
ATOM 10889 N N . LEU A 1 84 ? 32.816 -9.039 8.633 1.00 0.00 253 LEU A N 8
ATOM 10890 C CA . LEU A 1 84 ? 33.094 -7.627 8.389 1.00 0.00 253 LEU A CA 8
ATOM 10891 C C . LEU A 1 84 ? 33.827 -7.437 7.065 1.00 0.00 253 LEU A C 8
ATOM 10892 O O . LEU A 1 84 ? 34.733 -8.201 6.730 1.00 0.00 253 LEU A O 8
ATOM 10908 N N . HIS A 1 85 ? 33.430 -6.413 6.317 1.00 0.00 254 HIS A N 8
ATOM 10909 C CA . HIS A 1 85 ? 34.052 -6.120 5.030 1.00 0.00 254 HIS A CA 8
ATOM 10910 C C . HIS A 1 85 ? 34.463 -4.653 4.947 1.00 0.00 254 HIS A C 8
ATOM 10911 O O . HIS A 1 85 ? 34.103 -3.847 5.805 1.00 0.00 254 HIS A O 8
ATOM 10925 N N . VAL A 1 86 ? 35.219 -4.314 3.908 1.00 0.00 255 VAL A N 8
ATOM 10926 C CA . VAL A 1 86 ? 35.679 -2.944 3.712 1.00 0.00 255 VAL A CA 8
ATOM 10927 C C . VAL A 1 86 ? 35.442 -2.485 2.278 1.00 0.00 255 VAL A C 8
ATOM 10928 O O . VAL A 1 86 ? 35.267 -3.302 1.373 1.00 0.00 255 VAL A O 8
ATOM 10941 N N . CYS A 1 87 ? 35.437 -1.171 2.076 1.00 0.00 256 CYS A N 8
ATOM 10942 C CA . CYS A 1 87 ? 35.221 -0.601 0.752 1.00 0.00 256 CYS A CA 8
ATOM 10943 C C . CYS A 1 87 ? 36.548 -0.235 0.094 1.00 0.00 256 CYS A C 8
ATOM 10944 O O . CYS A 1 87 ? 37.513 0.115 0.774 1.00 0.00 256 CYS A O 8
ATOM 10951 N N . GLN A 1 88 ? 36.588 -0.319 -1.232 1.00 0.00 257 GLN A N 8
ATOM 10952 C CA . GLN A 1 88 ? 37.797 0.003 -1.981 1.00 0.00 257 GLN A CA 8
ATOM 10953 C C . GLN A 1 88 ? 37.460 0.781 -3.249 1.00 0.00 257 GLN A C 8
ATOM 10954 O O . GLN A 1 88 ? 36.612 0.365 -4.039 1.00 0.00 257 GLN A O 8
ATOM 10968 N N . LYS A 1 89 ? 38.130 1.913 -3.438 1.00 0.00 258 LYS A N 8
ATOM 10969 C CA . LYS A 1 89 ? 37.904 2.750 -4.610 1.00 0.00 258 LYS A CA 8
ATOM 10970 C C . LYS A 1 89 ? 38.409 2.063 -5.875 1.00 0.00 258 LYS A C 8
ATOM 10971 O O . LYS A 1 89 ? 39.609 1.836 -6.031 1.00 0.00 258 LYS A O 8
ATOM 10990 N N . ILE A 1 90 ? 37.487 1.737 -6.774 1.00 0.00 259 ILE A N 8
ATOM 10991 C CA . ILE A 1 90 ? 37.841 1.079 -8.026 1.00 0.00 259 ILE A CA 8
ATOM 10992 C C . ILE A 1 90 ? 38.635 2.013 -8.933 1.00 0.00 259 ILE A C 8
ATOM 10993 O O . ILE A 1 90 ? 38.110 2.538 -9.914 1.00 0.00 259 ILE A O 8
ATOM 11009 N N . MET A 1 3 ? 1.967 10.492 2.952 1.00 0.00 172 MET A N 9
ATOM 11010 C CA . MET A 1 3 ? 3.369 10.889 2.902 1.00 0.00 172 MET A CA 9
ATOM 11011 C C . MET A 1 3 ? 4.208 9.831 2.191 1.00 0.00 172 MET A C 9
ATOM 11012 O O . MET A 1 3 ? 4.994 9.111 2.806 1.00 0.00 172 MET A O 9
ATOM 11026 N N . PRO A 1 4 ? 4.039 9.734 0.864 1.00 0.00 173 PRO A N 9
ATOM 11027 C CA . PRO A 1 4 ? 4.772 8.768 0.041 1.00 0.00 173 PRO A CA 9
ATOM 11028 C C . PRO A 1 4 ? 6.253 9.111 -0.075 1.00 0.00 173 PRO A C 9
ATOM 11029 O O . PRO A 1 4 ? 6.627 10.284 -0.122 1.00 0.00 173 PRO A O 9
ATOM 11040 N N . HIS A 1 5 ? 7.093 8.082 -0.121 1.00 0.00 174 HIS A N 9
ATOM 11041 C CA . HIS A 1 5 ? 8.534 8.275 -0.232 1.00 0.00 174 HIS A CA 9
ATOM 11042 C C . HIS A 1 5 ? 9.079 9.013 0.987 1.00 0.00 174 HIS A C 9
ATOM 11043 O O . HIS A 1 5 ? 8.316 9.538 1.798 1.00 0.00 174 HIS A O 9
ATOM 11057 N N . ILE A 1 6 ? 10.402 9.048 1.109 1.00 0.00 175 ILE A N 9
ATOM 11058 C CA . ILE A 1 6 ? 11.048 9.722 2.229 1.00 0.00 175 ILE A CA 9
ATOM 11059 C C . ILE A 1 6 ? 12.555 9.814 2.019 1.00 0.00 175 ILE A C 9
ATOM 11060 O O . ILE A 1 6 ? 13.212 8.821 1.706 1.00 0.00 175 ILE A O 9
ATOM 11076 N N . LYS A 1 7 ? 13.099 11.014 2.195 1.00 0.00 176 LYS A N 9
ATOM 11077 C CA . LYS A 1 7 ? 14.530 11.238 2.028 1.00 0.00 176 LYS A CA 9
ATOM 11078 C C . LYS A 1 7 ? 15.278 10.963 3.328 1.00 0.00 176 LYS A C 9
ATOM 11079 O O . LYS A 1 7 ? 14.668 10.765 4.378 1.00 0.00 176 LYS A O 9
ATOM 11098 N N . GLY A 1 8 ? 16.606 10.955 3.252 1.00 0.00 177 GLY A N 9
ATOM 11099 C CA . GLY A 1 8 ? 17.416 10.705 4.430 1.00 0.00 177 GLY A CA 9
ATOM 11100 C C . GLY A 1 8 ? 17.890 11.985 5.090 1.00 0.00 177 GLY A C 9
ATOM 11101 O O . GLY A 1 8 ? 17.383 12.374 6.142 1.00 0.00 177 GLY A O 9
ATOM 11105 N N . HIS A 1 9 ? 18.866 12.641 4.471 1.00 0.00 178 HIS A N 9
ATOM 11106 C CA . HIS A 1 9 ? 19.410 13.885 5.006 1.00 0.00 178 HIS A CA 9
ATOM 11107 C C . HIS A 1 9 ? 20.149 13.635 6.317 1.00 0.00 178 HIS A C 9
ATOM 11108 O O . HIS A 1 9 ? 20.453 14.570 7.056 1.00 0.00 178 HIS A O 9
ATOM 11122 N N . GLU A 1 10 ? 20.433 12.367 6.599 1.00 0.00 179 GLU A N 9
ATOM 11123 C CA . GLU A 1 10 ? 21.134 11.996 7.822 1.00 0.00 179 GLU A CA 9
ATOM 11124 C C . GLU A 1 10 ? 20.320 12.379 9.054 1.00 0.00 179 GLU A C 9
ATOM 11125 O O . GLU A 1 10 ? 20.536 13.433 9.651 1.00 0.00 179 GLU A O 9
ATOM 11137 N N . GLY A 1 11 ? 19.381 11.515 9.429 1.00 0.00 180 GLY A N 9
ATOM 11138 C CA . GLY A 1 11 ? 18.548 11.781 10.587 1.00 0.00 180 GLY A CA 9
ATOM 11139 C C . GLY A 1 11 ? 17.069 11.669 10.275 1.00 0.00 180 GLY A C 9
ATOM 11140 O O . GLY A 1 11 ? 16.250 12.388 10.847 1.00 0.00 180 GLY A O 9
ATOM 11144 N N . ASP A 1 12 ? 16.725 10.765 9.363 1.00 0.00 181 ASP A N 9
ATOM 11145 C CA . ASP A 1 12 ? 15.334 10.562 8.975 1.00 0.00 181 ASP A CA 9
ATOM 11146 C C . ASP A 1 12 ? 14.969 9.081 9.021 1.00 0.00 181 ASP A C 9
ATOM 11147 O O . ASP A 1 12 ? 15.750 8.212 8.634 1.00 0.00 181 ASP A O 9
ATOM 11156 N N . PRO A 1 13 ? 13.753 8.786 9.505 1.00 0.00 182 PRO A N 9
ATOM 11157 C CA . PRO A 1 13 ? 13.257 7.411 9.614 1.00 0.00 182 PRO A CA 9
ATOM 11158 C C . PRO A 1 13 ? 12.972 6.788 8.251 1.00 0.00 182 PRO A C 9
ATOM 11159 O O . PRO A 1 13 ? 12.305 7.390 7.409 1.00 0.00 182 PRO A O 9
ATOM 11170 N N . CYS A 1 14 ? 13.482 5.580 8.040 1.00 0.00 183 CYS A N 9
ATOM 11171 C CA . CYS A 1 14 ? 13.283 4.875 6.779 1.00 0.00 183 CYS A CA 9
ATOM 11172 C C . CYS A 1 14 ? 12.435 3.623 6.984 1.00 0.00 183 CYS A C 9
ATOM 11173 O O . CYS A 1 14 ? 12.511 2.971 8.026 1.00 0.00 183 CYS A O 9
ATOM 11180 N N . LEU A 1 15 ? 11.626 3.293 5.983 1.00 0.00 184 LEU A N 9
ATOM 11181 C CA . LEU A 1 15 ? 10.763 2.120 6.052 1.00 0.00 184 LEU A CA 9
ATOM 11182 C C . LEU A 1 15 ? 11.121 1.115 4.961 1.00 0.00 184 LEU A C 9
ATOM 11183 O O . LEU A 1 15 ? 10.919 -0.089 5.122 1.00 0.00 184 LEU A O 9
ATOM 11199 N N . ARG A 1 16 ? 11.657 1.618 3.854 1.00 0.00 185 ARG A N 9
ATOM 11200 C CA . ARG A 1 16 ? 12.045 0.764 2.737 1.00 0.00 185 ARG A CA 9
ATOM 11201 C C . ARG A 1 16 ? 13.544 0.480 2.766 1.00 0.00 185 ARG A C 9
ATOM 11202 O O . ARG A 1 16 ? 14.287 1.089 3.535 1.00 0.00 185 ARG A O 9
ATOM 11223 N N . SER A 1 17 ? 13.981 -0.450 1.922 1.00 0.00 186 SER A N 9
ATOM 11224 C CA . SER A 1 17 ? 15.390 -0.819 1.854 1.00 0.00 186 SER A CA 9
ATOM 11225 C C . SER A 1 17 ? 16.267 0.418 1.686 1.00 0.00 186 SER A C 9
ATOM 11226 O O . SER A 1 17 ? 17.430 0.427 2.090 1.00 0.00 186 SER A O 9
ATOM 11234 N N . SER A 1 18 ? 15.701 1.460 1.085 1.00 0.00 187 SER A N 9
ATOM 11235 C CA . SER A 1 18 ? 16.432 2.701 0.859 1.00 0.00 187 SER A CA 9
ATOM 11236 C C . SER A 1 18 ? 15.756 3.867 1.573 1.00 0.00 187 SER A C 9
ATOM 11237 O O . SER A 1 18 ? 16.196 4.296 2.640 1.00 0.00 187 SER A O 9
ATOM 11245 N N . ASP A 1 19 ? 14.684 4.377 0.976 1.00 0.00 188 ASP A N 9
ATOM 11246 C CA . ASP A 1 19 ? 13.945 5.493 1.555 1.00 0.00 188 ASP A CA 9
ATOM 11247 C C . ASP A 1 19 ? 14.894 6.603 1.995 1.00 0.00 188 ASP A C 9
ATOM 11248 O O . ASP A 1 19 ? 14.703 7.217 3.046 1.00 0.00 188 ASP A O 9
ATOM 11257 N N . CYS A 1 20 ? 15.917 6.855 1.186 1.00 0.00 189 CYS A N 9
ATOM 11258 C CA . CYS A 1 20 ? 16.898 7.890 1.492 1.00 0.00 189 CYS A CA 9
ATOM 11259 C C . CYS A 1 20 ? 17.249 8.692 0.243 1.00 0.00 189 CYS A C 9
ATOM 11260 O O . CYS A 1 20 ? 16.850 8.338 -0.867 1.00 0.00 189 CYS A O 9
ATOM 11267 N N . ILE A 1 21 ? 17.998 9.773 0.432 1.00 0.00 190 ILE A N 9
ATOM 11268 C CA . ILE A 1 21 ? 18.405 10.625 -0.679 1.00 0.00 190 ILE A CA 9
ATOM 11269 C C . ILE A 1 21 ? 19.017 9.801 -1.807 1.00 0.00 190 ILE A C 9
ATOM 11270 O O . ILE A 1 21 ? 19.504 8.692 -1.586 1.00 0.00 190 ILE A O 9
ATOM 11286 N N . ASP A 1 22 ? 18.992 10.352 -3.015 1.00 0.00 191 ASP A N 9
ATOM 11287 C CA . ASP A 1 22 ? 19.548 9.671 -4.178 1.00 0.00 191 ASP A CA 9
ATOM 11288 C C . ASP A 1 22 ? 20.953 9.154 -3.886 1.00 0.00 191 ASP A C 9
ATOM 11289 O O . ASP A 1 22 ? 21.383 8.145 -4.443 1.00 0.00 191 ASP A O 9
ATOM 11298 N N . GLY A 1 23 ? 21.664 9.854 -3.007 1.00 0.00 192 GLY A N 9
ATOM 11299 C CA . GLY A 1 23 ? 23.014 9.452 -2.657 1.00 0.00 192 GLY A CA 9
ATOM 11300 C C . GLY A 1 23 ? 23.139 9.050 -1.201 1.00 0.00 192 GLY A C 9
ATOM 11301 O O . GLY A 1 23 ? 24.201 9.203 -0.596 1.00 0.00 192 GLY A O 9
ATOM 11305 N N . PHE A 1 24 ? 22.052 8.535 -0.635 1.00 0.00 193 PHE A N 9
ATOM 11306 C CA . PHE A 1 24 ? 22.044 8.111 0.760 1.00 0.00 193 PHE A CA 9
ATOM 11307 C C . PHE A 1 24 ? 21.478 6.701 0.898 1.00 0.00 193 PHE A C 9
ATOM 11308 O O . PHE A 1 24 ? 20.790 6.206 0.004 1.00 0.00 193 PHE A O 9
ATOM 11325 N N . CYS A 1 25 ? 21.773 6.059 2.022 1.00 0.00 194 CYS A N 9
ATOM 11326 C CA . CYS A 1 25 ? 21.296 4.705 2.278 1.00 0.00 194 CYS A CA 9
ATOM 11327 C C . CYS A 1 25 ? 20.749 4.580 3.698 1.00 0.00 194 CYS A C 9
ATOM 11328 O O . CYS A 1 25 ? 21.293 5.161 4.638 1.00 0.00 194 CYS A O 9
ATOM 11335 N N . CYS A 1 26 ? 19.670 3.820 3.845 1.00 0.00 195 CYS A N 9
ATOM 11336 C CA . CYS A 1 26 ? 19.048 3.618 5.149 1.00 0.00 195 CYS A CA 9
ATOM 11337 C C . CYS A 1 26 ? 19.829 2.597 5.972 1.00 0.00 195 CYS A C 9
ATOM 11338 O O . CYS A 1 26 ? 20.182 1.526 5.478 1.00 0.00 195 CYS A O 9
ATOM 11345 N N . ALA A 1 27 ? 20.095 2.937 7.228 1.00 0.00 196 ALA A N 9
ATOM 11346 C CA . ALA A 1 27 ? 20.832 2.050 8.120 1.00 0.00 196 ALA A CA 9
ATOM 11347 C C . ALA A 1 27 ? 19.988 1.665 9.330 1.00 0.00 196 ALA A C 9
ATOM 11348 O O . ALA A 1 27 ? 18.913 2.222 9.553 1.00 0.00 196 ALA A O 9
ATOM 11355 N N . ARG A 1 28 ? 20.481 0.707 10.109 1.00 0.00 197 ARG A N 9
ATOM 11356 C CA . ARG A 1 28 ? 19.771 0.246 11.296 1.00 0.00 197 ARG A CA 9
ATOM 11357 C C . ARG A 1 28 ? 20.424 0.786 12.565 1.00 0.00 197 ARG A C 9
ATOM 11358 O O . ARG A 1 28 ? 21.631 0.642 12.764 1.00 0.00 197 ARG A O 9
ATOM 11379 N N . HIS A 1 29 ? 19.619 1.409 13.419 1.00 0.00 198 HIS A N 9
ATOM 11380 C CA . HIS A 1 29 ? 20.118 1.971 14.669 1.00 0.00 198 HIS A CA 9
ATOM 11381 C C . HIS A 1 29 ? 19.411 1.345 15.867 1.00 0.00 198 HIS A C 9
ATOM 11382 O O . HIS A 1 29 ? 18.261 0.916 15.768 1.00 0.00 198 HIS A O 9
ATOM 11396 N N . PHE A 1 30 ? 20.107 1.294 16.998 1.00 0.00 199 PHE A N 9
ATOM 11397 C CA . PHE A 1 30 ? 19.546 0.719 18.215 1.00 0.00 199 PHE A CA 9
ATOM 11398 C C . PHE A 1 30 ? 18.144 1.260 18.477 1.00 0.00 199 PHE A C 9
ATOM 11399 O O . PHE A 1 30 ? 17.159 0.525 18.396 1.00 0.00 199 PHE A O 9
ATOM 11416 N N . TRP A 1 31 ? 18.062 2.547 18.792 1.00 0.00 200 TRP A N 9
ATOM 11417 C CA . TRP A 1 31 ? 16.781 3.187 19.066 1.00 0.00 200 TRP A CA 9
ATOM 11418 C C . TRP A 1 31 ? 15.773 2.884 17.963 1.00 0.00 200 TRP A C 9
ATOM 11419 O O . TRP A 1 31 ? 14.712 2.313 18.216 1.00 0.00 200 TRP A O 9
ATOM 11440 N N . THR A 1 32 ? 16.112 3.269 16.736 1.00 0.00 201 THR A N 9
ATOM 11441 C CA . THR A 1 32 ? 15.236 3.039 15.594 1.00 0.00 201 THR A CA 9
ATOM 11442 C C . THR A 1 32 ? 16.008 3.129 14.282 1.00 0.00 201 THR A C 9
ATOM 11443 O O . THR A 1 32 ? 17.172 3.528 14.261 1.00 0.00 201 THR A O 9
ATOM 11454 N N . LYS A 1 33 ? 15.352 2.756 13.189 1.00 0.00 202 LYS A N 9
ATOM 11455 C CA . LYS A 1 33 ? 15.975 2.796 11.871 1.00 0.00 202 LYS A CA 9
ATOM 11456 C C . LYS A 1 33 ? 16.018 4.223 11.332 1.00 0.00 202 LYS A C 9
ATOM 11457 O O . LYS A 1 33 ? 14.992 4.901 11.265 1.00 0.00 202 LYS A O 9
ATOM 11476 N N . ILE A 1 34 ? 17.208 4.670 10.949 1.00 0.00 203 ILE A N 9
ATOM 11477 C CA . ILE A 1 34 ? 17.383 6.015 10.414 1.00 0.00 203 ILE A CA 9
ATOM 11478 C C . ILE A 1 34 ? 18.128 5.985 9.084 1.00 0.00 203 ILE A C 9
ATOM 11479 O O . ILE A 1 34 ? 18.608 4.936 8.652 1.00 0.00 203 ILE A O 9
ATOM 11495 N N . CYS A 1 35 ? 18.223 7.143 8.439 1.00 0.00 204 CYS A N 9
ATOM 11496 C CA . CYS A 1 35 ? 18.911 7.251 7.158 1.00 0.00 204 CYS A CA 9
ATOM 11497 C C . CYS A 1 35 ? 20.338 7.757 7.349 1.00 0.00 204 CYS A C 9
ATOM 11498 O O . CYS A 1 35 ? 20.577 8.717 8.082 1.00 0.00 204 CYS A O 9
ATOM 11505 N N . LYS A 1 36 ? 21.285 7.103 6.684 1.00 0.00 205 LYS A N 9
ATOM 11506 C CA . LYS A 1 36 ? 22.689 7.486 6.777 1.00 0.00 205 LYS A CA 9
ATOM 11507 C C . LYS A 1 36 ? 23.294 7.679 5.390 1.00 0.00 205 LYS A C 9
ATOM 11508 O O . LYS A 1 36 ? 22.808 7.142 4.395 1.00 0.00 205 LYS A O 9
ATOM 11527 N N . PRO A 1 37 ? 24.380 8.463 5.321 1.00 0.00 206 PRO A N 9
ATOM 11528 C CA . PRO A 1 37 ? 25.075 8.743 4.062 1.00 0.00 206 PRO A CA 9
ATOM 11529 C C . PRO A 1 37 ? 25.804 7.519 3.517 1.00 0.00 206 PRO A C 9
ATOM 11530 O O . PRO A 1 37 ? 25.858 6.476 4.168 1.00 0.00 206 PRO A O 9
ATOM 11541 N N . VAL A 1 38 ? 26.364 7.654 2.319 1.00 0.00 207 VAL A N 9
ATOM 11542 C CA . VAL A 1 38 ? 27.091 6.560 1.687 1.00 0.00 207 VAL A CA 9
ATOM 11543 C C . VAL A 1 38 ? 28.486 6.410 2.284 1.00 0.00 207 VAL A C 9
ATOM 11544 O O . VAL A 1 38 ? 29.004 7.330 2.917 1.00 0.00 207 VAL A O 9
ATOM 11557 N N . LEU A 1 39 ? 29.090 5.245 2.076 1.00 0.00 208 LEU A N 9
ATOM 11558 C CA . LEU A 1 39 ? 30.427 4.974 2.593 1.00 0.00 208 LEU A CA 9
ATOM 11559 C C . LEU A 1 39 ? 31.481 5.184 1.512 1.00 0.00 208 LEU A C 9
ATOM 11560 O O . LEU A 1 39 ? 31.155 5.382 0.341 1.00 0.00 208 LEU A O 9
ATOM 11576 N N . HIS A 1 40 ? 32.748 5.138 1.911 1.00 0.00 209 HIS A N 9
ATOM 11577 C CA . HIS A 1 40 ? 33.852 5.321 0.975 1.00 0.00 209 HIS A CA 9
ATOM 11578 C C . HIS A 1 40 ? 34.999 4.367 1.295 1.00 0.00 209 HIS A C 9
ATOM 11579 O O . HIS A 1 40 ? 34.984 3.686 2.320 1.00 0.00 209 HIS A O 9
ATOM 11593 N N . GLN A 1 41 ? 35.989 4.323 0.409 1.00 0.00 210 GLN A N 9
ATOM 11594 C CA . GLN A 1 41 ? 37.143 3.450 0.597 1.00 0.00 210 GLN A CA 9
ATOM 11595 C C . GLN A 1 41 ? 37.647 3.516 2.035 1.00 0.00 210 GLN A C 9
ATOM 11596 O O . GLN A 1 41 ? 37.880 4.598 2.573 1.00 0.00 210 GLN A O 9
ATOM 11610 N N . GLY A 1 42 ? 37.812 2.351 2.653 1.00 0.00 211 GLY A N 9
ATOM 11611 C CA . GLY A 1 42 ? 38.286 2.298 4.024 1.00 0.00 211 GLY A CA 9
ATOM 11612 C C . GLY A 1 42 ? 37.161 2.100 5.020 1.00 0.00 211 GLY A C 9
ATOM 11613 O O . GLY A 1 42 ? 37.406 1.835 6.196 1.00 0.00 211 GLY A O 9
ATOM 11617 N N . GLU A 1 43 ? 35.925 2.230 4.548 1.00 0.00 212 GLU A N 9
ATOM 11618 C CA . GLU A 1 43 ? 34.759 2.066 5.407 1.00 0.00 212 GLU A CA 9
ATOM 11619 C C . GLU A 1 43 ? 34.274 0.619 5.396 1.00 0.00 212 GLU A C 9
ATOM 11620 O O . GLU A 1 43 ? 34.597 -0.149 4.489 1.00 0.00 212 GLU A O 9
ATOM 11632 N N . VAL A 1 44 ? 33.496 0.253 6.410 1.00 0.00 213 VAL A N 9
ATOM 11633 C CA . VAL A 1 44 ? 32.966 -1.100 6.518 1.00 0.00 213 VAL A CA 9
ATOM 11634 C C . VAL A 1 44 ? 32.005 -1.406 5.374 1.00 0.00 213 VAL A C 9
ATOM 11635 O O . VAL A 1 44 ? 31.161 -0.582 5.020 1.00 0.00 213 VAL A O 9
ATOM 11648 N N . CYS A 1 45 ? 32.137 -2.597 4.800 1.00 0.00 214 CYS A N 9
ATOM 11649 C CA . CYS A 1 45 ? 31.281 -3.014 3.696 1.00 0.00 214 CYS A CA 9
ATOM 11650 C C . CYS A 1 45 ? 30.456 -4.239 4.081 1.00 0.00 214 CYS A C 9
ATOM 11651 O O . CYS A 1 45 ? 30.840 -5.010 4.960 1.00 0.00 214 CYS A O 9
ATOM 11658 N N . THR A 1 46 ? 29.318 -4.411 3.415 1.00 0.00 215 THR A N 9
ATOM 11659 C CA . THR A 1 46 ? 28.437 -5.541 3.686 1.00 0.00 215 THR A CA 9
ATOM 11660 C C . THR A 1 46 ? 27.941 -6.174 2.392 1.00 0.00 215 THR A C 9
ATOM 11661 O O . THR A 1 46 ? 27.139 -5.585 1.667 1.00 0.00 215 THR A O 9
ATOM 11672 N N . LYS A 1 47 ? 28.422 -7.380 2.106 1.00 0.00 216 LYS A N 9
ATOM 11673 C CA . LYS A 1 47 ? 28.026 -8.096 0.899 1.00 0.00 216 LYS A CA 9
ATOM 11674 C C . LYS A 1 47 ? 27.234 -9.352 1.247 1.00 0.00 216 LYS A C 9
ATOM 11675 O O . LYS A 1 47 ? 26.795 -10.084 0.361 1.00 0.00 216 LYS A O 9
ATOM 11694 N N . GLN A 1 48 ? 27.057 -9.595 2.542 1.00 0.00 217 GLN A N 9
ATOM 11695 C CA . GLN A 1 48 ? 26.317 -10.763 3.006 1.00 0.00 217 GLN A CA 9
ATOM 11696 C C . GLN A 1 48 ? 25.630 -10.479 4.337 1.00 0.00 217 GLN A C 9
ATOM 11697 O O . GLN A 1 48 ? 26.287 -10.346 5.370 1.00 0.00 217 GLN A O 9
ATOM 11711 N N . ARG A 1 49 ? 24.304 -10.387 4.305 1.00 0.00 218 ARG A N 9
ATOM 11712 C CA . ARG A 1 49 ? 23.528 -10.117 5.510 1.00 0.00 218 ARG A CA 9
ATOM 11713 C C . ARG A 1 49 ? 22.270 -10.979 5.550 1.00 0.00 218 ARG A C 9
ATOM 11714 O O . ARG A 1 49 ? 21.772 -11.420 4.513 1.00 0.00 218 ARG A O 9
ATOM 11735 N N . LYS A 1 50 ? 21.760 -11.216 6.753 1.00 0.00 219 LYS A N 9
ATOM 11736 C CA . LYS A 1 50 ? 20.559 -12.025 6.930 1.00 0.00 219 LYS A CA 9
ATOM 11737 C C . LYS A 1 50 ? 19.445 -11.210 7.581 1.00 0.00 219 LYS A C 9
ATOM 11738 O O . LYS A 1 50 ? 19.611 -10.679 8.679 1.00 0.00 219 LYS A O 9
ATOM 11757 N N . LYS A 1 51 ? 18.310 -11.115 6.896 1.00 0.00 220 LYS A N 9
ATOM 11758 C CA . LYS A 1 51 ? 17.168 -10.368 7.408 1.00 0.00 220 LYS A CA 9
ATOM 11759 C C . LYS A 1 51 ? 15.922 -11.246 7.460 1.00 0.00 220 LYS A C 9
ATOM 11760 O O . LYS A 1 51 ? 15.364 -11.610 6.426 1.00 0.00 220 LYS A O 9
ATOM 11779 N N . GLY A 1 52 ? 15.491 -11.583 8.672 1.00 0.00 221 GLY A N 9
ATOM 11780 C CA . GLY A 1 52 ? 14.313 -12.415 8.836 1.00 0.00 221 GLY A CA 9
ATOM 11781 C C . GLY A 1 52 ? 13.489 -12.021 10.046 1.00 0.00 221 GLY A C 9
ATOM 11782 O O . GLY A 1 52 ? 12.759 -11.031 10.013 1.00 0.00 221 GLY A O 9
ATOM 11786 N N . SER A 1 53 ? 13.605 -12.800 11.117 1.00 0.00 222 SER A N 9
ATOM 11787 C CA . SER A 1 53 ? 12.861 -12.531 12.342 1.00 0.00 222 SER A CA 9
ATOM 11788 C C . SER A 1 53 ? 13.759 -11.888 13.394 1.00 0.00 222 SER A C 9
ATOM 11789 O O . SER A 1 53 ? 14.981 -11.853 13.245 1.00 0.00 222 SER A O 9
ATOM 11797 N N . HIS A 1 54 ? 13.145 -11.382 14.458 1.00 0.00 223 HIS A N 9
ATOM 11798 C CA . HIS A 1 54 ? 13.889 -10.740 15.537 1.00 0.00 223 HIS A CA 9
ATOM 11799 C C . HIS A 1 54 ? 14.672 -11.771 16.345 1.00 0.00 223 HIS A C 9
ATOM 11800 O O . HIS A 1 54 ? 14.097 -12.705 16.902 1.00 0.00 223 HIS A O 9
ATOM 11814 N N . GLY A 1 55 ? 15.989 -11.595 16.402 1.00 0.00 224 GLY A N 9
ATOM 11815 C CA . GLY A 1 55 ? 16.829 -12.518 17.142 1.00 0.00 224 GLY A CA 9
ATOM 11816 C C . GLY A 1 55 ? 18.293 -12.398 16.767 1.00 0.00 224 GLY A C 9
ATOM 11817 O O . GLY A 1 55 ? 19.173 -12.557 17.613 1.00 0.00 224 GLY A O 9
ATOM 11821 N N . LEU A 1 56 ? 18.555 -12.119 15.495 1.00 0.00 225 LEU A N 9
ATOM 11822 C CA . LEU A 1 56 ? 19.923 -11.979 15.008 1.00 0.00 225 LEU A CA 9
ATOM 11823 C C . LEU A 1 56 ? 20.487 -10.605 15.355 1.00 0.00 225 LEU A C 9
ATOM 11824 O O . LEU A 1 56 ? 19.755 -9.715 15.787 1.00 0.00 225 LEU A O 9
ATOM 11840 N N . GLU A 1 57 ? 21.791 -10.440 15.161 1.00 0.00 226 GLU A N 9
ATOM 11841 C CA . GLU A 1 57 ? 22.452 -9.173 15.453 1.00 0.00 226 GLU A CA 9
ATOM 11842 C C . GLU A 1 57 ? 22.073 -8.113 14.423 1.00 0.00 226 GLU A C 9
ATOM 11843 O O . GLU A 1 57 ? 22.007 -8.391 13.225 1.00 0.00 226 GLU A O 9
ATOM 11855 N N . ILE A 1 58 ? 21.827 -6.897 14.898 1.00 0.00 227 ILE A N 9
ATOM 11856 C CA . ILE A 1 58 ? 21.455 -5.794 14.020 1.00 0.00 227 ILE A CA 9
ATOM 11857 C C . ILE A 1 58 ? 22.635 -5.357 13.158 1.00 0.00 227 ILE A C 9
ATOM 11858 O O . ILE A 1 58 ? 23.788 -5.430 13.582 1.00 0.00 227 ILE A O 9
ATOM 11874 N N . PHE A 1 59 ? 22.338 -4.900 11.946 1.00 0.00 228 PHE A N 9
ATOM 11875 C CA . PHE A 1 59 ? 23.373 -4.450 11.024 1.00 0.00 228 PHE A CA 9
ATOM 11876 C C . PHE A 1 59 ? 23.283 -2.943 10.799 1.00 0.00 228 PHE A C 9
ATOM 11877 O O . PHE A 1 59 ? 22.358 -2.457 10.149 1.00 0.00 228 PHE A O 9
ATOM 11894 N N . GLN A 1 60 ? 24.250 -2.211 11.341 1.00 0.00 229 GLN A N 9
ATOM 11895 C CA . GLN A 1 60 ? 24.279 -0.760 11.201 1.00 0.00 229 GLN A CA 9
ATOM 11896 C C . GLN A 1 60 ? 25.364 -0.329 10.220 1.00 0.00 229 GLN A C 9
ATOM 11897 O O . GLN A 1 60 ? 26.442 0.108 10.623 1.00 0.00 229 GLN A O 9
ATOM 11911 N N . ARG A 1 61 ? 25.072 -0.456 8.929 1.00 0.00 230 ARG A N 9
ATOM 11912 C CA . ARG A 1 61 ? 26.024 -0.082 7.890 1.00 0.00 230 ARG A CA 9
ATOM 11913 C C . ARG A 1 61 ? 25.317 0.120 6.553 1.00 0.00 230 ARG A C 9
ATOM 11914 O O . ARG A 1 61 ? 24.181 -0.317 6.366 1.00 0.00 230 ARG A O 9
ATOM 11935 N N . CYS A 1 62 ? 25.997 0.786 5.625 1.00 0.00 231 CYS A N 9
ATOM 11936 C CA . CYS A 1 62 ? 25.435 1.048 4.306 1.00 0.00 231 CYS A CA 9
ATOM 11937 C C . CYS A 1 62 ? 26.426 0.670 3.208 1.00 0.00 231 CYS A C 9
ATOM 11938 O O . CYS A 1 62 ? 27.588 0.372 3.483 1.00 0.00 231 CYS A O 9
ATOM 11945 N N . ASP A 1 63 ? 25.957 0.685 1.965 1.00 0.00 232 ASP A N 9
ATOM 11946 C CA . ASP A 1 63 ? 26.801 0.346 0.826 1.00 0.00 232 ASP A CA 9
ATOM 11947 C C . ASP A 1 63 ? 27.820 1.449 0.556 1.00 0.00 232 ASP A C 9
ATOM 11948 O O . ASP A 1 63 ? 27.652 2.585 0.999 1.00 0.00 232 ASP A O 9
ATOM 11957 N N . CYS A 1 64 ? 28.876 1.106 -0.173 1.00 0.00 233 CYS A N 9
ATOM 11958 C CA . CYS A 1 64 ? 29.924 2.066 -0.501 1.00 0.00 233 CYS A CA 9
ATOM 11959 C C . CYS A 1 64 ? 29.484 2.983 -1.638 1.00 0.00 233 CYS A C 9
ATOM 11960 O O . CYS A 1 64 ? 28.496 2.713 -2.321 1.00 0.00 233 CYS A O 9
ATOM 11967 N N . ALA A 1 65 ? 30.225 4.069 -1.835 1.00 0.00 234 ALA A N 9
ATOM 11968 C CA . ALA A 1 65 ? 29.913 5.025 -2.890 1.00 0.00 234 ALA A CA 9
ATOM 11969 C C . ALA A 1 65 ? 30.159 4.421 -4.269 1.00 0.00 234 ALA A C 9
ATOM 11970 O O . ALA A 1 65 ? 30.869 3.424 -4.404 1.00 0.00 234 ALA A O 9
ATOM 11977 N N . LYS A 1 66 ? 29.569 5.031 -5.291 1.00 0.00 235 LYS A N 9
ATOM 11978 C CA . LYS A 1 66 ? 29.724 4.555 -6.660 1.00 0.00 235 LYS A CA 9
ATOM 11979 C C . LYS A 1 66 ? 31.194 4.533 -7.065 1.00 0.00 235 LYS A C 9
ATOM 11980 O O . LYS A 1 66 ? 31.915 5.512 -6.878 1.00 0.00 235 LYS A O 9
ATOM 11999 N N . GLY A 1 67 ? 31.633 3.408 -7.624 1.00 0.00 236 GLY A N 9
ATOM 12000 C CA . GLY A 1 67 ? 33.015 3.281 -8.048 1.00 0.00 236 GLY A CA 9
ATOM 12001 C C . GLY A 1 67 ? 33.883 2.610 -7.002 1.00 0.00 236 GLY A C 9
ATOM 12002 O O . GLY A 1 67 ? 35.108 2.738 -7.025 1.00 0.00 236 GLY A O 9
ATOM 12006 N N . LEU A 1 68 ? 33.249 1.892 -6.081 1.00 0.00 237 LEU A N 9
ATOM 12007 C CA . LEU A 1 68 ? 33.971 1.199 -5.020 1.00 0.00 237 LEU A CA 9
ATOM 12008 C C . LEU A 1 68 ? 33.685 -0.299 -5.056 1.00 0.00 237 LEU A C 9
ATOM 12009 O O . LEU A 1 68 ? 32.606 -0.726 -5.467 1.00 0.00 237 LEU A O 9
ATOM 12025 N N . SER A 1 69 ? 34.659 -1.093 -4.621 1.00 0.00 238 SER A N 9
ATOM 12026 C CA . SER A 1 69 ? 34.512 -2.544 -4.605 1.00 0.00 238 SER A CA 9
ATOM 12027 C C . SER A 1 69 ? 34.466 -3.069 -3.173 1.00 0.00 238 SER A C 9
ATOM 12028 O O . SER A 1 69 ? 35.207 -2.607 -2.305 1.00 0.00 238 SER A O 9
ATOM 12036 N N . CYS A 1 70 ? 33.589 -4.039 -2.934 1.00 0.00 239 CYS A N 9
ATOM 12037 C CA . CYS A 1 70 ? 33.443 -4.628 -1.609 1.00 0.00 239 CYS A CA 9
ATOM 12038 C C . CYS A 1 70 ? 34.411 -5.793 -1.422 1.00 0.00 239 CYS A C 9
ATOM 12039 O O . CYS A 1 70 ? 34.252 -6.851 -2.031 1.00 0.00 239 CYS A O 9
ATOM 12046 N N . LYS A 1 71 ? 35.415 -5.591 -0.575 1.00 0.00 240 LYS A N 9
ATOM 12047 C CA . LYS A 1 71 ? 36.409 -6.623 -0.306 1.00 0.00 240 LYS A CA 9
ATOM 12048 C C . LYS A 1 71 ? 36.372 -7.044 1.160 1.00 0.00 240 LYS A C 9
ATOM 12049 O O . LYS A 1 71 ? 36.195 -6.213 2.051 1.00 0.00 240 LYS A O 9
ATOM 12068 N N . VAL A 1 72 ? 36.542 -8.340 1.403 1.00 0.00 241 VAL A N 9
ATOM 12069 C CA . VAL A 1 72 ? 36.531 -8.871 2.761 1.00 0.00 241 VAL A CA 9
ATOM 12070 C C . VAL A 1 72 ? 37.671 -8.288 3.588 1.00 0.00 241 VAL A C 9
ATOM 12071 O O . VAL A 1 72 ? 38.779 -8.096 3.088 1.00 0.00 241 VAL A O 9
ATOM 12084 N N . TRP A 1 73 ? 37.392 -8.010 4.857 1.00 0.00 242 TRP A N 9
ATOM 12085 C CA . TRP A 1 73 ? 38.396 -7.449 5.754 1.00 0.00 242 TRP A CA 9
ATOM 12086 C C . TRP A 1 73 ? 38.425 -8.205 7.078 1.00 0.00 242 TRP A C 9
ATOM 12087 O O . TRP A 1 73 ? 37.464 -8.168 7.847 1.00 0.00 242 TRP A O 9
ATOM 12108 N N . LYS A 1 74 ? 39.533 -8.890 7.339 1.00 0.00 243 LYS A N 9
ATOM 12109 C CA . LYS A 1 74 ? 39.689 -9.654 8.570 1.00 0.00 243 LYS A CA 9
ATOM 12110 C C . LYS A 1 74 ? 40.036 -8.737 9.739 1.00 0.00 243 LYS A C 9
ATOM 12111 O O . LYS A 1 74 ? 41.152 -8.227 9.830 1.00 0.00 243 LYS A O 9
ATOM 12130 N N . ASP A 1 75 ? 39.072 -8.534 10.631 1.00 0.00 244 ASP A N 9
ATOM 12131 C CA . ASP A 1 75 ? 39.277 -7.681 11.796 1.00 0.00 244 ASP A CA 9
ATOM 12132 C C . ASP A 1 75 ? 38.568 -8.252 13.020 1.00 0.00 244 ASP A C 9
ATOM 12133 O O . ASP A 1 75 ? 37.544 -8.925 12.898 1.00 0.00 244 ASP A O 9
ATOM 12142 N N . ALA A 1 76 ? 39.120 -7.981 14.198 1.00 0.00 245 ALA A N 9
ATOM 12143 C CA . ALA A 1 76 ? 38.540 -8.468 15.443 1.00 0.00 245 ALA A CA 9
ATOM 12144 C C . ALA A 1 76 ? 37.168 -7.849 15.689 1.00 0.00 245 ALA A C 9
ATOM 12145 O O . ALA A 1 76 ? 37.031 -6.909 16.473 1.00 0.00 245 ALA A O 9
ATOM 12152 N N . THR A 1 77 ? 36.154 -8.380 15.013 1.00 0.00 246 THR A N 9
ATOM 12153 C CA . THR A 1 77 ? 34.793 -7.878 15.156 1.00 0.00 246 THR A CA 9
ATOM 12154 C C . THR A 1 77 ? 33.779 -8.873 14.603 1.00 0.00 246 THR A C 9
ATOM 12155 O O . THR A 1 77 ? 32.694 -9.042 15.159 1.00 0.00 246 THR A O 9
ATOM 12166 N N . TYR A 1 78 ? 34.140 -9.529 13.506 1.00 0.00 247 TYR A N 9
ATOM 12167 C CA . TYR A 1 78 ? 33.260 -10.507 12.876 1.00 0.00 247 TYR A CA 9
ATOM 12168 C C . TYR A 1 78 ? 32.919 -11.636 13.844 1.00 0.00 247 TYR A C 9
ATOM 12169 O O . TYR A 1 78 ? 31.951 -12.369 13.643 1.00 0.00 247 TYR A O 9
ATOM 12187 N N . SER A 1 79 ? 33.722 -11.769 14.895 1.00 0.00 248 SER A N 9
ATOM 12188 C CA . SER A 1 79 ? 33.509 -12.810 15.893 1.00 0.00 248 SER A CA 9
ATOM 12189 C C . SER A 1 79 ? 32.068 -12.795 16.394 1.00 0.00 248 SER A C 9
ATOM 12190 O O . SER A 1 79 ? 31.544 -13.815 16.841 1.00 0.00 248 SER A O 9
ATOM 12198 N N . SER A 1 80 ? 31.432 -11.631 16.315 1.00 0.00 249 SER A N 9
ATOM 12199 C CA . SER A 1 80 ? 30.053 -11.481 16.763 1.00 0.00 249 SER A CA 9
ATOM 12200 C C . SER A 1 80 ? 29.143 -12.488 16.066 1.00 0.00 249 SER A C 9
ATOM 12201 O O . SER A 1 80 ? 28.433 -13.255 16.717 1.00 0.00 249 SER A O 9
ATOM 12209 N N . LYS A 1 81 ? 29.169 -12.480 14.738 1.00 0.00 250 LYS A N 9
ATOM 12210 C CA . LYS A 1 81 ? 28.349 -13.392 13.951 1.00 0.00 250 LYS A CA 9
ATOM 12211 C C . LYS A 1 81 ? 28.702 -13.301 12.469 1.00 0.00 250 LYS A C 9
ATOM 12212 O O . LYS A 1 81 ? 29.267 -14.233 11.898 1.00 0.00 250 LYS A O 9
ATOM 12231 N N . ALA A 1 82 ? 28.366 -12.172 11.855 1.00 0.00 251 ALA A N 9
ATOM 12232 C CA . ALA A 1 82 ? 28.651 -11.957 10.441 1.00 0.00 251 ALA A CA 9
ATOM 12233 C C . ALA A 1 82 ? 30.108 -11.562 10.229 1.00 0.00 251 ALA A C 9
ATOM 12234 O O . ALA A 1 82 ? 30.823 -11.252 11.182 1.00 0.00 251 ALA A O 9
ATOM 12241 N N . ARG A 1 83 ? 30.543 -11.577 8.973 1.00 0.00 252 ARG A N 9
ATOM 12242 C CA . ARG A 1 83 ? 31.917 -11.222 8.636 1.00 0.00 252 ARG A CA 9
ATOM 12243 C C . ARG A 1 83 ? 32.040 -9.726 8.362 1.00 0.00 252 ARG A C 9
ATOM 12244 O O . ARG A 1 83 ? 31.079 -9.080 7.942 1.00 0.00 252 ARG A O 9
ATOM 12265 N N . LEU A 1 84 ? 33.227 -9.182 8.604 1.00 0.00 253 LEU A N 9
ATOM 12266 C CA . LEU A 1 84 ? 33.477 -7.761 8.384 1.00 0.00 253 LEU A CA 9
ATOM 12267 C C . LEU A 1 84 ? 34.199 -7.534 7.060 1.00 0.00 253 LEU A C 9
ATOM 12268 O O . LEU A 1 84 ? 35.117 -8.275 6.705 1.00 0.00 253 LEU A O 9
ATOM 12284 N N . HIS A 1 85 ? 33.780 -6.503 6.332 1.00 0.00 254 HIS A N 9
ATOM 12285 C CA . HIS A 1 85 ? 34.389 -6.176 5.048 1.00 0.00 254 HIS A CA 9
ATOM 12286 C C . HIS A 1 85 ? 34.740 -4.693 4.975 1.00 0.00 254 HIS A C 9
ATOM 12287 O O . HIS A 1 85 ? 34.328 -3.904 5.826 1.00 0.00 254 HIS A O 9
ATOM 12301 N N . VAL A 1 86 ? 35.506 -4.321 3.954 1.00 0.00 255 VAL A N 9
ATOM 12302 C CA . VAL A 1 86 ? 35.913 -2.933 3.770 1.00 0.00 255 VAL A CA 9
ATOM 12303 C C . VAL A 1 86 ? 35.662 -2.471 2.339 1.00 0.00 255 VAL A C 9
ATOM 12304 O O . VAL A 1 86 ? 35.528 -3.287 1.427 1.00 0.00 255 VAL A O 9
ATOM 12317 N N . CYS A 1 87 ? 35.601 -1.158 2.149 1.00 0.00 256 CYS A N 9
ATOM 12318 C CA . CYS A 1 87 ? 35.367 -0.586 0.828 1.00 0.00 256 CYS A CA 9
ATOM 12319 C C . CYS A 1 87 ? 36.680 -0.157 0.181 1.00 0.00 256 CYS A C 9
ATOM 12320 O O . CYS A 1 87 ? 37.594 0.311 0.859 1.00 0.00 256 CYS A O 9
ATOM 12327 N N . GLN A 1 88 ? 36.766 -0.320 -1.136 1.00 0.00 257 GLN A N 9
ATOM 12328 C CA . GLN A 1 88 ? 37.967 0.051 -1.874 1.00 0.00 257 GLN A CA 9
ATOM 12329 C C . GLN A 1 88 ? 37.615 0.873 -3.109 1.00 0.00 257 GLN A C 9
ATOM 12330 O O . GLN A 1 88 ? 36.826 0.443 -3.951 1.00 0.00 257 GLN A O 9
ATOM 12344 N N . LYS A 1 89 ? 38.204 2.060 -3.211 1.00 0.00 258 LYS A N 9
ATOM 12345 C CA . LYS A 1 89 ? 37.954 2.944 -4.343 1.00 0.00 258 LYS A CA 9
ATOM 12346 C C . LYS A 1 89 ? 38.567 2.380 -5.621 1.00 0.00 258 LYS A C 9
ATOM 12347 O O . LYS A 1 89 ? 39.789 2.299 -5.750 1.00 0.00 258 LYS A O 9
ATOM 12366 N N . ILE A 1 90 ? 37.712 1.992 -6.561 1.00 0.00 259 ILE A N 9
ATOM 12367 C CA . ILE A 1 90 ? 38.171 1.438 -7.828 1.00 0.00 259 ILE A CA 9
ATOM 12368 C C . ILE A 1 90 ? 38.888 2.494 -8.663 1.00 0.00 259 ILE A C 9
ATOM 12369 O O . ILE A 1 90 ? 40.036 2.307 -9.068 1.00 0.00 259 ILE A O 9
ATOM 12385 N N . MET A 1 3 ? 3.727 4.149 1.005 1.00 0.00 172 MET A N 10
ATOM 12386 C CA . MET A 1 3 ? 4.161 5.258 1.846 1.00 0.00 172 MET A CA 10
ATOM 12387 C C . MET A 1 3 ? 4.771 6.374 1.003 1.00 0.00 172 MET A C 10
ATOM 12388 O O . MET A 1 3 ? 5.179 6.168 -0.140 1.00 0.00 172 MET A O 10
ATOM 12402 N N . PRO A 1 4 ? 4.836 7.584 1.578 1.00 0.00 173 PRO A N 10
ATOM 12403 C CA . PRO A 1 4 ? 5.396 8.755 0.897 1.00 0.00 173 PRO A CA 10
ATOM 12404 C C . PRO A 1 4 ? 6.906 8.652 0.714 1.00 0.00 173 PRO A C 10
ATOM 12405 O O . PRO A 1 4 ? 7.559 7.800 1.318 1.00 0.00 173 PRO A O 10
ATOM 12416 N N . HIS A 1 5 ? 7.457 9.527 -0.122 1.00 0.00 174 HIS A N 10
ATOM 12417 C CA . HIS A 1 5 ? 8.892 9.535 -0.383 1.00 0.00 174 HIS A CA 10
ATOM 12418 C C . HIS A 1 5 ? 9.633 10.339 0.681 1.00 0.00 174 HIS A C 10
ATOM 12419 O O . HIS A 1 5 ? 9.640 11.570 0.649 1.00 0.00 174 HIS A O 10
ATOM 12433 N N . ILE A 1 6 ? 10.256 9.636 1.621 1.00 0.00 175 ILE A N 10
ATOM 12434 C CA . ILE A 1 6 ? 10.999 10.285 2.693 1.00 0.00 175 ILE A CA 10
ATOM 12435 C C . ILE A 1 6 ? 12.495 10.299 2.395 1.00 0.00 175 ILE A C 10
ATOM 12436 O O . ILE A 1 6 ? 13.084 9.267 2.071 1.00 0.00 175 ILE A O 10
ATOM 12452 N N . LYS A 1 7 ? 13.104 11.474 2.508 1.00 0.00 176 LYS A N 10
ATOM 12453 C CA . LYS A 1 7 ? 14.532 11.623 2.254 1.00 0.00 176 LYS A CA 10
ATOM 12454 C C . LYS A 1 7 ? 15.339 11.381 3.525 1.00 0.00 176 LYS A C 10
ATOM 12455 O O . LYS A 1 7 ? 14.779 11.255 4.613 1.00 0.00 176 LYS A O 10
ATOM 12474 N N . GLY A 1 8 ? 16.660 11.318 3.380 1.00 0.00 177 GLY A N 10
ATOM 12475 C CA . GLY A 1 8 ? 17.522 11.093 4.525 1.00 0.00 177 GLY A CA 10
ATOM 12476 C C . GLY A 1 8 ? 18.043 12.385 5.122 1.00 0.00 177 GLY A C 10
ATOM 12477 O O . GLY A 1 8 ? 17.536 12.856 6.140 1.00 0.00 177 GLY A O 10
ATOM 12481 N N . HIS A 1 9 ? 19.061 12.960 4.488 1.00 0.00 178 HIS A N 10
ATOM 12482 C CA . HIS A 1 9 ? 19.652 14.206 4.963 1.00 0.00 178 HIS A CA 10
ATOM 12483 C C . HIS A 1 9 ? 20.418 13.982 6.264 1.00 0.00 178 HIS A C 10
ATOM 12484 O O . HIS A 1 9 ? 20.772 14.935 6.957 1.00 0.00 178 HIS A O 10
ATOM 12498 N N . GLU A 1 10 ? 20.669 12.717 6.587 1.00 0.00 179 GLU A N 10
ATOM 12499 C CA . GLU A 1 10 ? 21.391 12.370 7.805 1.00 0.00 179 GLU A CA 10
ATOM 12500 C C . GLU A 1 10 ? 20.598 12.779 9.043 1.00 0.00 179 GLU A C 10
ATOM 12501 O O . GLU A 1 10 ? 20.797 13.862 9.592 1.00 0.00 179 GLU A O 10
ATOM 12513 N N . GLY A 1 11 ? 19.698 11.903 9.478 1.00 0.00 180 GLY A N 10
ATOM 12514 C CA . GLY A 1 11 ? 18.888 12.190 10.648 1.00 0.00 180 GLY A CA 10
ATOM 12515 C C . GLY A 1 11 ? 17.402 12.108 10.358 1.00 0.00 180 GLY A C 10
ATOM 12516 O O . GLY A 1 11 ? 16.610 12.863 10.923 1.00 0.00 180 GLY A O 10
ATOM 12520 N N . ASP A 1 12 ? 17.023 11.191 9.475 1.00 0.00 181 ASP A N 10
ATOM 12521 C CA . ASP A 1 12 ? 15.622 11.013 9.111 1.00 0.00 181 ASP A CA 10
ATOM 12522 C C . ASP A 1 12 ? 15.222 9.543 9.193 1.00 0.00 181 ASP A C 10
ATOM 12523 O O . ASP A 1 12 ? 15.965 8.648 8.789 1.00 0.00 181 ASP A O 10
ATOM 12532 N N . PRO A 1 13 ? 14.019 9.286 9.729 1.00 0.00 182 PRO A N 10
ATOM 12533 C CA . PRO A 1 13 ? 13.493 7.926 9.877 1.00 0.00 182 PRO A CA 10
ATOM 12534 C C . PRO A 1 13 ? 13.140 7.292 8.536 1.00 0.00 182 PRO A C 10
ATOM 12535 O O . PRO A 1 13 ? 12.447 7.895 7.716 1.00 0.00 182 PRO A O 10
ATOM 12546 N N . CYS A 1 14 ? 13.620 6.072 8.319 1.00 0.00 183 CYS A N 10
ATOM 12547 C CA . CYS A 1 14 ? 13.355 5.355 7.077 1.00 0.00 183 CYS A CA 10
ATOM 12548 C C . CYS A 1 14 ? 12.789 3.967 7.360 1.00 0.00 183 CYS A C 10
ATOM 12549 O O . CYS A 1 14 ? 13.004 3.404 8.434 1.00 0.00 183 CYS A O 10
ATOM 12556 N N . LEU A 1 15 ? 12.064 3.420 6.390 1.00 0.00 184 LEU A N 10
ATOM 12557 C CA . LEU A 1 15 ? 11.467 2.097 6.534 1.00 0.00 184 LEU A CA 10
ATOM 12558 C C . LEU A 1 15 ? 11.384 1.387 5.186 1.00 0.00 184 LEU A C 10
ATOM 12559 O O . LEU A 1 15 ? 10.633 0.426 5.025 1.00 0.00 184 LEU A O 10
ATOM 12575 N N . ARG A 1 16 ? 12.163 1.867 4.222 1.00 0.00 185 ARG A N 10
ATOM 12576 C CA . ARG A 1 16 ? 12.178 1.278 2.889 1.00 0.00 185 ARG A CA 10
ATOM 12577 C C . ARG A 1 16 ? 13.595 0.877 2.488 1.00 0.00 185 ARG A C 10
ATOM 12578 O O . ARG A 1 16 ? 14.562 1.206 3.175 1.00 0.00 185 ARG A O 10
ATOM 12599 N N . SER A 1 17 ? 13.709 0.163 1.373 1.00 0.00 186 SER A N 10
ATOM 12600 C CA . SER A 1 17 ? 15.007 -0.287 0.883 1.00 0.00 186 SER A CA 10
ATOM 12601 C C . SER A 1 17 ? 15.994 0.874 0.812 1.00 0.00 186 SER A C 10
ATOM 12602 O O . SER A 1 17 ? 17.206 0.679 0.903 1.00 0.00 186 SER A O 10
ATOM 12610 N N . SER A 1 18 ? 15.465 2.083 0.649 1.00 0.00 187 SER A N 10
ATOM 12611 C CA . SER A 1 18 ? 16.298 3.276 0.563 1.00 0.00 187 SER A CA 10
ATOM 12612 C C . SER A 1 18 ? 15.657 4.442 1.309 1.00 0.00 187 SER A C 10
ATOM 12613 O O . SER A 1 18 ? 16.037 4.754 2.438 1.00 0.00 187 SER A O 10
ATOM 12621 N N . ASP A 1 19 ? 14.683 5.081 0.671 1.00 0.00 188 ASP A N 10
ATOM 12622 C CA . ASP A 1 19 ? 13.987 6.212 1.274 1.00 0.00 188 ASP A CA 10
ATOM 12623 C C . ASP A 1 19 ? 14.980 7.229 1.827 1.00 0.00 188 ASP A C 10
ATOM 12624 O O . ASP A 1 19 ? 14.881 7.645 2.982 1.00 0.00 188 ASP A O 10
ATOM 12633 N N . CYS A 1 20 ? 15.939 7.624 0.996 1.00 0.00 189 CYS A N 10
ATOM 12634 C CA . CYS A 1 20 ? 16.952 8.591 1.401 1.00 0.00 189 CYS A CA 10
ATOM 12635 C C . CYS A 1 20 ? 17.368 9.469 0.224 1.00 0.00 189 CYS A C 10
ATOM 12636 O O . CYS A 1 20 ? 16.981 9.217 -0.918 1.00 0.00 189 CYS A O 10
ATOM 12643 N N . ILE A 1 21 ? 18.157 10.498 0.511 1.00 0.00 190 ILE A N 10
ATOM 12644 C CA . ILE A 1 21 ? 18.626 11.412 -0.523 1.00 0.00 190 ILE A CA 10
ATOM 12645 C C . ILE A 1 21 ? 19.240 10.650 -1.693 1.00 0.00 190 ILE A C 10
ATOM 12646 O O . ILE A 1 21 ? 19.687 9.513 -1.540 1.00 0.00 190 ILE A O 10
ATOM 12662 N N . ASP A 1 22 ? 19.261 11.284 -2.860 1.00 0.00 191 ASP A N 10
ATOM 12663 C CA . ASP A 1 22 ? 19.823 10.668 -4.055 1.00 0.00 191 ASP A CA 10
ATOM 12664 C C . ASP A 1 22 ? 21.169 10.018 -3.750 1.00 0.00 191 ASP A C 10
ATOM 12665 O O . ASP A 1 22 ? 21.511 8.979 -4.315 1.00 0.00 191 ASP A O 10
ATOM 12674 N N . GLY A 1 23 ? 21.930 10.637 -2.853 1.00 0.00 192 GLY A N 10
ATOM 12675 C CA . GLY A 1 23 ? 23.230 10.105 -2.489 1.00 0.00 192 GLY A CA 10
ATOM 12676 C C . GLY A 1 23 ? 23.290 9.660 -1.041 1.00 0.00 192 GLY A C 10
ATOM 12677 O O . GLY A 1 23 ? 24.283 9.896 -0.352 1.00 0.00 192 GLY A O 10
ATOM 12681 N N . PHE A 1 24 ? 22.224 9.016 -0.577 1.00 0.00 193 PHE A N 10
ATOM 12682 C CA . PHE A 1 24 ? 22.158 8.540 0.800 1.00 0.00 193 PHE A CA 10
ATOM 12683 C C . PHE A 1 24 ? 21.533 7.149 0.864 1.00 0.00 193 PHE A C 10
ATOM 12684 O O . PHE A 1 24 ? 20.851 6.719 -0.066 1.00 0.00 193 PHE A O 10
ATOM 12701 N N . CYS A 1 25 ? 21.772 6.451 1.969 1.00 0.00 194 CYS A N 10
ATOM 12702 C CA . CYS A 1 25 ? 21.235 5.108 2.157 1.00 0.00 194 CYS A CA 10
ATOM 12703 C C . CYS A 1 25 ? 20.684 4.936 3.569 1.00 0.00 194 CYS A C 10
ATOM 12704 O O . CYS A 1 25 ? 21.256 5.439 4.537 1.00 0.00 194 CYS A O 10
ATOM 12711 N N . CYS A 1 26 ? 19.569 4.222 3.680 1.00 0.00 195 CYS A N 10
ATOM 12712 C CA . CYS A 1 26 ? 18.938 3.982 4.973 1.00 0.00 195 CYS A CA 10
ATOM 12713 C C . CYS A 1 26 ? 19.645 2.856 5.722 1.00 0.00 195 CYS A C 10
ATOM 12714 O O . CYS A 1 26 ? 19.805 1.753 5.199 1.00 0.00 195 CYS A O 10
ATOM 12721 N N . ALA A 1 27 ? 20.065 3.142 6.950 1.00 0.00 196 ALA A N 10
ATOM 12722 C CA . ALA A 1 27 ? 20.752 2.154 7.772 1.00 0.00 196 ALA A CA 10
ATOM 12723 C C . ALA A 1 27 ? 19.983 1.882 9.060 1.00 0.00 196 ALA A C 10
ATOM 12724 O O . ALA A 1 27 ? 19.024 2.583 9.382 1.00 0.00 196 ALA A O 10
ATOM 12731 N N . ARG A 1 28 ? 20.410 0.859 9.793 1.00 0.00 197 ARG A N 10
ATOM 12732 C CA . ARG A 1 28 ? 19.760 0.493 11.046 1.00 0.00 197 ARG A CA 10
ATOM 12733 C C . ARG A 1 28 ? 20.533 1.044 12.241 1.00 0.00 197 ARG A C 10
ATOM 12734 O O . ARG A 1 28 ? 21.743 0.847 12.355 1.00 0.00 197 ARG A O 10
ATOM 12755 N N . HIS A 1 29 ? 19.826 1.735 13.129 1.00 0.00 198 HIS A N 10
ATOM 12756 C CA . HIS A 1 29 ? 20.445 2.315 14.315 1.00 0.00 198 HIS A CA 10
ATOM 12757 C C . HIS A 1 29 ? 19.805 1.764 15.586 1.00 0.00 198 HIS A C 10
ATOM 12758 O O . HIS A 1 29 ? 18.636 1.378 15.588 1.00 0.00 198 HIS A O 10
ATOM 12772 N N . PHE A 1 30 ? 20.580 1.729 16.666 1.00 0.00 199 PHE A N 10
ATOM 12773 C CA . PHE A 1 30 ? 20.089 1.224 17.943 1.00 0.00 199 PHE A CA 10
ATOM 12774 C C . PHE A 1 30 ? 18.730 1.830 18.282 1.00 0.00 199 PHE A C 10
ATOM 12775 O O . PHE A 1 30 ? 17.704 1.153 18.215 1.00 0.00 199 PHE A O 10
ATOM 12792 N N . TRP A 1 31 ? 18.733 3.107 18.645 1.00 0.00 200 TRP A N 10
ATOM 12793 C CA . TRP A 1 31 ? 17.501 3.804 18.995 1.00 0.00 200 TRP A CA 10
ATOM 12794 C C . TRP A 1 31 ? 16.401 3.508 17.982 1.00 0.00 200 TRP A C 10
ATOM 12795 O O . TRP A 1 31 ? 15.351 2.966 18.329 1.00 0.00 200 TRP A O 10
ATOM 12816 N N . THR A 1 32 ? 16.647 3.868 16.726 1.00 0.00 201 THR A N 10
ATOM 12817 C CA . THR A 1 32 ? 15.677 3.642 15.662 1.00 0.00 201 THR A CA 10
ATOM 12818 C C . THR A 1 32 ? 16.346 3.673 14.292 1.00 0.00 201 THR A C 10
ATOM 12819 O O . THR A 1 32 ? 17.518 4.030 14.170 1.00 0.00 201 THR A O 10
ATOM 12830 N N . LYS A 1 33 ? 15.593 3.300 13.263 1.00 0.00 202 LYS A N 10
ATOM 12831 C CA . LYS A 1 33 ? 16.112 3.287 11.900 1.00 0.00 202 LYS A CA 10
ATOM 12832 C C . LYS A 1 33 ? 16.194 4.702 11.336 1.00 0.00 202 LYS A C 10
ATOM 12833 O O . LYS A 1 33 ? 15.180 5.390 11.213 1.00 0.00 202 LYS A O 10
ATOM 12852 N N . ILE A 1 34 ? 17.405 5.128 10.994 1.00 0.00 203 ILE A N 10
ATOM 12853 C CA . ILE A 1 34 ? 17.617 6.459 10.440 1.00 0.00 203 ILE A CA 10
ATOM 12854 C C . ILE A 1 34 ? 18.327 6.388 9.092 1.00 0.00 203 ILE A C 10
ATOM 12855 O O . ILE A 1 34 ? 18.773 5.321 8.669 1.00 0.00 203 ILE A O 10
ATOM 12871 N N . CYS A 1 35 ? 18.430 7.531 8.423 1.00 0.00 204 CYS A N 10
ATOM 12872 C CA . CYS A 1 35 ? 19.087 7.600 7.123 1.00 0.00 204 CYS A CA 10
ATOM 12873 C C . CYS A 1 35 ? 20.528 8.083 7.267 1.00 0.00 204 CYS A C 10
ATOM 12874 O O . CYS A 1 35 ? 20.800 9.062 7.962 1.00 0.00 204 CYS A O 10
ATOM 12881 N N . LYS A 1 36 ? 21.447 7.389 6.604 1.00 0.00 205 LYS A N 10
ATOM 12882 C CA . LYS A 1 36 ? 22.860 7.747 6.655 1.00 0.00 205 LYS A CA 10
ATOM 12883 C C . LYS A 1 36 ? 23.433 7.904 5.250 1.00 0.00 205 LYS A C 10
ATOM 12884 O O . LYS A 1 36 ? 22.920 7.347 4.279 1.00 0.00 205 LYS A O 10
ATOM 12903 N N . PRO A 1 37 ? 24.521 8.679 5.137 1.00 0.00 206 PRO A N 10
ATOM 12904 C CA . PRO A 1 37 ? 25.188 8.926 3.855 1.00 0.00 206 PRO A CA 10
ATOM 12905 C C . PRO A 1 37 ? 25.896 7.685 3.322 1.00 0.00 206 PRO A C 10
ATOM 12906 O O . PRO A 1 37 ? 25.925 6.644 3.979 1.00 0.00 206 PRO A O 10
ATOM 12917 N N . VAL A 1 38 ? 26.467 7.802 2.127 1.00 0.00 207 VAL A N 10
ATOM 12918 C CA . VAL A 1 38 ? 27.176 6.690 1.506 1.00 0.00 207 VAL A CA 10
ATOM 12919 C C . VAL A 1 38 ? 28.561 6.511 2.119 1.00 0.00 207 VAL A C 10
ATOM 12920 O O . VAL A 1 38 ? 29.089 7.419 2.764 1.00 0.00 207 VAL A O 10
ATOM 12933 N N . LEU A 1 39 ? 29.145 5.336 1.914 1.00 0.00 208 LEU A N 10
ATOM 12934 C CA . LEU A 1 39 ? 30.470 5.037 2.446 1.00 0.00 208 LEU A CA 10
ATOM 12935 C C . LEU A 1 39 ? 31.537 5.190 1.367 1.00 0.00 208 LEU A C 10
ATOM 12936 O O . LEU A 1 39 ? 31.223 5.377 0.191 1.00 0.00 208 LEU A O 10
ATOM 12952 N N . HIS A 1 40 ? 32.800 5.108 1.775 1.00 0.00 209 HIS A N 10
ATOM 12953 C CA . HIS A 1 40 ? 33.914 5.234 0.842 1.00 0.00 209 HIS A CA 10
ATOM 12954 C C . HIS A 1 40 ? 35.021 4.240 1.180 1.00 0.00 209 HIS A C 10
ATOM 12955 O O . HIS A 1 40 ? 34.977 3.577 2.215 1.00 0.00 209 HIS A O 10
ATOM 12969 N N . GLN A 1 41 ? 36.011 4.142 0.298 1.00 0.00 210 GLN A N 10
ATOM 12970 C CA . GLN A 1 41 ? 37.127 3.227 0.503 1.00 0.00 210 GLN A CA 10
ATOM 12971 C C . GLN A 1 41 ? 37.625 3.290 1.943 1.00 0.00 210 GLN A C 10
ATOM 12972 O O . GLN A 1 41 ? 37.910 4.366 2.466 1.00 0.00 210 GLN A O 10
ATOM 12986 N N . GLY A 1 42 ? 37.728 2.127 2.580 1.00 0.00 211 GLY A N 10
ATOM 12987 C CA . GLY A 1 42 ? 38.191 2.072 3.954 1.00 0.00 211 GLY A CA 10
ATOM 12988 C C . GLY A 1 42 ? 37.057 1.882 4.941 1.00 0.00 211 GLY A C 10
ATOM 12989 O O . GLY A 1 42 ? 37.279 1.473 6.080 1.00 0.00 211 GLY A O 10
ATOM 12993 N N . GLU A 1 43 ? 35.837 2.182 4.504 1.00 0.00 212 GLU A N 10
ATOM 12994 C CA . GLU A 1 43 ? 34.665 2.044 5.360 1.00 0.00 212 GLU A CA 10
ATOM 12995 C C . GLU A 1 43 ? 34.145 0.609 5.343 1.00 0.00 212 GLU A C 10
ATOM 12996 O O . GLU A 1 43 ? 34.485 -0.176 4.458 1.00 0.00 212 GLU A O 10
ATOM 13008 N N . VAL A 1 44 ? 33.319 0.274 6.329 1.00 0.00 213 VAL A N 10
ATOM 13009 C CA . VAL A 1 44 ? 32.752 -1.065 6.428 1.00 0.00 213 VAL A CA 10
ATOM 13010 C C . VAL A 1 44 ? 31.825 -1.358 5.254 1.00 0.00 213 VAL A C 10
ATOM 13011 O O . VAL A 1 44 ? 31.067 -0.492 4.816 1.00 0.00 213 VAL A O 10
ATOM 13024 N N . CYS A 1 45 ? 31.890 -2.585 4.747 1.00 0.00 214 CYS A N 10
ATOM 13025 C CA . CYS A 1 45 ? 31.058 -2.994 3.623 1.00 0.00 214 CYS A CA 10
ATOM 13026 C C . CYS A 1 45 ? 30.161 -4.167 4.008 1.00 0.00 214 CYS A C 10
ATOM 13027 O O . CYS A 1 45 ? 30.477 -4.931 4.921 1.00 0.00 214 CYS A O 10
ATOM 13034 N N . THR A 1 46 ? 29.041 -4.305 3.305 1.00 0.00 215 THR A N 10
ATOM 13035 C CA . THR A 1 46 ? 28.099 -5.384 3.573 1.00 0.00 215 THR A CA 10
ATOM 13036 C C . THR A 1 46 ? 27.629 -6.038 2.279 1.00 0.00 215 THR A C 10
ATOM 13037 O O . THR A 1 46 ? 26.887 -5.438 1.501 1.00 0.00 215 THR A O 10
ATOM 13048 N N . LYS A 1 47 ? 28.066 -7.273 2.052 1.00 0.00 216 LYS A N 10
ATOM 13049 C CA . LYS A 1 47 ? 27.688 -8.010 0.853 1.00 0.00 216 LYS A CA 10
ATOM 13050 C C . LYS A 1 47 ? 26.907 -9.270 1.212 1.00 0.00 216 LYS A C 10
ATOM 13051 O O . LYS A 1 47 ? 26.465 -10.008 0.332 1.00 0.00 216 LYS A O 10
ATOM 13070 N N . GLN A 1 48 ? 26.741 -9.508 2.509 1.00 0.00 217 GLN A N 10
ATOM 13071 C CA . GLN A 1 48 ? 26.012 -10.679 2.982 1.00 0.00 217 GLN A CA 10
ATOM 13072 C C . GLN A 1 48 ? 25.333 -10.394 4.318 1.00 0.00 217 GLN A C 10
ATOM 13073 O O . GLN A 1 48 ? 25.996 -10.255 5.346 1.00 0.00 217 GLN A O 10
ATOM 13087 N N . ARG A 1 49 ? 24.007 -10.306 4.295 1.00 0.00 218 ARG A N 10
ATOM 13088 C CA . ARG A 1 49 ? 23.238 -10.036 5.504 1.00 0.00 218 ARG A CA 10
ATOM 13089 C C . ARG A 1 49 ? 21.963 -10.874 5.536 1.00 0.00 218 ARG A C 10
ATOM 13090 O O . ARG A 1 49 ? 21.135 -10.799 4.628 1.00 0.00 218 ARG A O 10
ATOM 13111 N N . LYS A 1 50 ? 21.812 -11.672 6.588 1.00 0.00 219 LYS A N 10
ATOM 13112 C CA . LYS A 1 50 ? 20.639 -12.523 6.741 1.00 0.00 219 LYS A CA 10
ATOM 13113 C C . LYS A 1 50 ? 19.803 -12.089 7.941 1.00 0.00 219 LYS A C 10
ATOM 13114 O O . LYS A 1 50 ? 20.285 -12.074 9.074 1.00 0.00 219 LYS A O 10
ATOM 13133 N N . LYS A 1 51 ? 18.548 -11.737 7.685 1.00 0.00 220 LYS A N 10
ATOM 13134 C CA . LYS A 1 51 ? 17.643 -11.305 8.744 1.00 0.00 220 LYS A CA 10
ATOM 13135 C C . LYS A 1 51 ? 16.257 -11.912 8.557 1.00 0.00 220 LYS A C 10
ATOM 13136 O O . LYS A 1 51 ? 15.654 -11.790 7.492 1.00 0.00 220 LYS A O 10
ATOM 13155 N N . GLY A 1 52 ? 15.756 -12.566 9.601 1.00 0.00 221 GLY A N 10
ATOM 13156 C CA . GLY A 1 52 ? 14.444 -13.181 9.531 1.00 0.00 221 GLY A CA 10
ATOM 13157 C C . GLY A 1 52 ? 14.234 -14.224 10.611 1.00 0.00 221 GLY A C 10
ATOM 13158 O O . GLY A 1 52 ? 13.187 -14.256 11.257 1.00 0.00 221 GLY A O 10
ATOM 13162 N N . SER A 1 53 ? 15.231 -15.081 10.805 1.00 0.00 222 SER A N 10
ATOM 13163 C CA . SER A 1 53 ? 15.149 -16.134 11.810 1.00 0.00 222 SER A CA 10
ATOM 13164 C C . SER A 1 53 ? 15.209 -15.548 13.218 1.00 0.00 222 SER A C 10
ATOM 13165 O O . SER A 1 53 ? 15.497 -14.364 13.398 1.00 0.00 222 SER A O 10
ATOM 13173 N N . HIS A 1 54 ? 14.935 -16.385 14.213 1.00 0.00 223 HIS A N 10
ATOM 13174 C CA . HIS A 1 54 ? 14.959 -15.951 15.605 1.00 0.00 223 HIS A CA 10
ATOM 13175 C C . HIS A 1 54 ? 16.387 -15.667 16.062 1.00 0.00 223 HIS A C 10
ATOM 13176 O O . HIS A 1 54 ? 17.307 -16.426 15.762 1.00 0.00 223 HIS A O 10
ATOM 13190 N N . GLY A 1 55 ? 16.563 -14.568 16.789 1.00 0.00 224 GLY A N 10
ATOM 13191 C CA . GLY A 1 55 ? 17.881 -14.203 17.274 1.00 0.00 224 GLY A CA 10
ATOM 13192 C C . GLY A 1 55 ? 18.746 -13.584 16.194 1.00 0.00 224 GLY A C 10
ATOM 13193 O O . GLY A 1 55 ? 19.672 -14.220 15.690 1.00 0.00 224 GLY A O 10
ATOM 13197 N N . LEU A 1 56 ? 18.443 -12.341 15.837 1.00 0.00 225 LEU A N 10
ATOM 13198 C CA . LEU A 1 56 ? 19.198 -11.635 14.808 1.00 0.00 225 LEU A CA 10
ATOM 13199 C C . LEU A 1 56 ? 19.972 -10.465 15.406 1.00 0.00 225 LEU A C 10
ATOM 13200 O O . LEU A 1 56 ? 19.736 -10.072 16.548 1.00 0.00 225 LEU A O 10
ATOM 13216 N N . GLU A 1 57 ? 20.896 -9.912 14.626 1.00 0.00 226 GLU A N 10
ATOM 13217 C CA . GLU A 1 57 ? 21.703 -8.785 15.080 1.00 0.00 226 GLU A CA 10
ATOM 13218 C C . GLU A 1 57 ? 21.483 -7.565 14.190 1.00 0.00 226 GLU A C 10
ATOM 13219 O O . GLU A 1 57 ? 21.330 -7.690 12.975 1.00 0.00 226 GLU A O 10
ATOM 13231 N N . ILE A 1 58 ? 21.468 -6.387 14.805 1.00 0.00 227 ILE A N 10
ATOM 13232 C CA . ILE A 1 58 ? 21.267 -5.145 14.070 1.00 0.00 227 ILE A CA 10
ATOM 13233 C C . ILE A 1 58 ? 22.503 -4.784 13.252 1.00 0.00 227 ILE A C 10
ATOM 13234 O O . ILE A 1 58 ? 23.634 -5.011 13.684 1.00 0.00 227 ILE A O 10
ATOM 13250 N N . PHE A 1 59 ? 22.280 -4.221 12.070 1.00 0.00 228 PHE A N 10
ATOM 13251 C CA . PHE A 1 59 ? 23.376 -3.827 11.191 1.00 0.00 228 PHE A CA 10
ATOM 13252 C C . PHE A 1 59 ? 23.316 -2.334 10.883 1.00 0.00 228 PHE A C 10
ATOM 13253 O O . PHE A 1 59 ? 22.441 -1.877 10.149 1.00 0.00 228 PHE A O 10
ATOM 13270 N N . GLN A 1 60 ? 24.253 -1.581 11.450 1.00 0.00 229 GLN A N 10
ATOM 13271 C CA . GLN A 1 60 ? 24.306 -0.140 11.236 1.00 0.00 229 GLN A CA 10
ATOM 13272 C C . GLN A 1 60 ? 25.380 0.220 10.215 1.00 0.00 229 GLN A C 10
ATOM 13273 O O . GLN A 1 60 ? 26.476 0.648 10.576 1.00 0.00 229 GLN A O 10
ATOM 13287 N N . ARG A 1 61 ? 25.057 0.043 8.937 1.00 0.00 230 ARG A N 10
ATOM 13288 C CA . ARG A 1 61 ? 25.995 0.348 7.863 1.00 0.00 230 ARG A CA 10
ATOM 13289 C C . ARG A 1 61 ? 25.263 0.518 6.535 1.00 0.00 230 ARG A C 10
ATOM 13290 O O . ARG A 1 61 ? 24.096 0.149 6.405 1.00 0.00 230 ARG A O 10
ATOM 13311 N N . CYS A 1 62 ? 25.958 1.079 5.551 1.00 0.00 231 CYS A N 10
ATOM 13312 C CA . CYS A 1 62 ? 25.375 1.300 4.233 1.00 0.00 231 CYS A CA 10
ATOM 13313 C C . CYS A 1 62 ? 26.348 0.886 3.132 1.00 0.00 231 CYS A C 10
ATOM 13314 O O . CYS A 1 62 ? 27.511 0.581 3.399 1.00 0.00 231 CYS A O 10
ATOM 13321 N N . ASP A 1 63 ? 25.864 0.878 1.895 1.00 0.00 232 ASP A N 10
ATOM 13322 C CA . ASP A 1 63 ? 26.690 0.503 0.753 1.00 0.00 232 ASP A CA 10
ATOM 13323 C C . ASP A 1 63 ? 27.748 1.566 0.476 1.00 0.00 232 ASP A C 10
ATOM 13324 O O . ASP A 1 63 ? 27.619 2.713 0.906 1.00 0.00 232 ASP A O 10
ATOM 13333 N N . CYS A 1 64 ? 28.795 1.178 -0.245 1.00 0.00 233 CYS A N 10
ATOM 13334 C CA . CYS A 1 64 ? 29.877 2.096 -0.579 1.00 0.00 233 CYS A CA 10
ATOM 13335 C C . CYS A 1 64 ? 29.476 3.013 -1.731 1.00 0.00 233 CYS A C 10
ATOM 13336 O O . CYS A 1 64 ? 28.467 2.784 -2.397 1.00 0.00 233 CYS A O 10
ATOM 13343 N N . ALA A 1 65 ? 30.275 4.050 -1.960 1.00 0.00 234 ALA A N 10
ATOM 13344 C CA . ALA A 1 65 ? 30.005 5.000 -3.033 1.00 0.00 234 ALA A CA 10
ATOM 13345 C C . ALA A 1 65 ? 30.192 4.351 -4.400 1.00 0.00 234 ALA A C 10
ATOM 13346 O O . ALA A 1 65 ? 30.847 3.316 -4.524 1.00 0.00 234 ALA A O 10
ATOM 13353 N N . LYS A 1 66 ? 29.611 4.965 -5.425 1.00 0.00 235 LYS A N 10
ATOM 13354 C CA . LYS A 1 66 ? 29.713 4.448 -6.785 1.00 0.00 235 LYS A CA 10
ATOM 13355 C C . LYS A 1 66 ? 31.171 4.361 -7.226 1.00 0.00 235 LYS A C 10
ATOM 13356 O O . LYS A 1 66 ? 31.925 5.325 -7.103 1.00 0.00 235 LYS A O 10
ATOM 13375 N N . GLY A 1 67 ? 31.560 3.198 -7.740 1.00 0.00 236 GLY A N 10
ATOM 13376 C CA . GLY A 1 67 ? 32.926 3.007 -8.193 1.00 0.00 236 GLY A CA 10
ATOM 13377 C C . GLY A 1 67 ? 33.790 2.321 -7.153 1.00 0.00 236 GLY A C 10
ATOM 13378 O O . GLY A 1 67 ? 35.019 2.347 -7.242 1.00 0.00 236 GLY A O 10
ATOM 13382 N N . LEU A 1 68 ? 33.149 1.707 -6.165 1.00 0.00 237 LEU A N 10
ATOM 13383 C CA . LEU A 1 68 ? 33.868 1.012 -5.103 1.00 0.00 237 LEU A CA 10
ATOM 13384 C C . LEU A 1 68 ? 33.527 -0.474 -5.097 1.00 0.00 237 LEU A C 10
ATOM 13385 O O . LEU A 1 68 ? 32.443 -0.875 -5.520 1.00 0.00 237 LEU A O 10
ATOM 13401 N N . SER A 1 69 ? 34.461 -1.288 -4.614 1.00 0.00 238 SER A N 10
ATOM 13402 C CA . SER A 1 69 ? 34.260 -2.732 -4.555 1.00 0.00 238 SER A CA 10
ATOM 13403 C C . SER A 1 69 ? 34.169 -3.208 -3.109 1.00 0.00 238 SER A C 10
ATOM 13404 O O . SER A 1 69 ? 34.767 -2.618 -2.209 1.00 0.00 238 SER A O 10
ATOM 13412 N N . CYS A 1 70 ? 33.416 -4.282 -2.893 1.00 0.00 239 CYS A N 10
ATOM 13413 C CA . CYS A 1 70 ? 33.244 -4.840 -1.557 1.00 0.00 239 CYS A CA 10
ATOM 13414 C C . CYS A 1 70 ? 34.203 -6.004 -1.326 1.00 0.00 239 CYS A C 10
ATOM 13415 O O . CYS A 1 70 ? 34.051 -7.074 -1.914 1.00 0.00 239 CYS A O 10
ATOM 13422 N N . LYS A 1 71 ? 35.192 -5.787 -0.465 1.00 0.00 240 LYS A N 10
ATOM 13423 C CA . LYS A 1 71 ? 36.176 -6.816 -0.154 1.00 0.00 240 LYS A CA 10
ATOM 13424 C C . LYS A 1 71 ? 36.116 -7.198 1.322 1.00 0.00 240 LYS A C 10
ATOM 13425 O O . LYS A 1 71 ? 35.974 -6.338 2.191 1.00 0.00 240 LYS A O 10
ATOM 13444 N N . VAL A 1 72 ? 36.225 -8.494 1.598 1.00 0.00 241 VAL A N 10
ATOM 13445 C CA . VAL A 1 72 ? 36.186 -8.990 2.969 1.00 0.00 241 VAL A CA 10
ATOM 13446 C C . VAL A 1 72 ? 37.311 -8.389 3.803 1.00 0.00 241 VAL A C 10
ATOM 13447 O O . VAL A 1 72 ? 38.431 -8.217 3.321 1.00 0.00 241 VAL A O 10
ATOM 13460 N N . TRP A 1 73 ? 37.007 -8.072 5.056 1.00 0.00 242 TRP A N 10
ATOM 13461 C CA . TRP A 1 73 ? 37.994 -7.490 5.958 1.00 0.00 242 TRP A CA 10
ATOM 13462 C C . TRP A 1 73 ? 37.987 -8.203 7.306 1.00 0.00 242 TRP A C 10
ATOM 13463 O O . TRP A 1 73 ? 37.007 -8.138 8.049 1.00 0.00 242 TRP A O 10
ATOM 13484 N N . LYS A 1 74 ? 39.085 -8.884 7.617 1.00 0.00 243 LYS A N 10
ATOM 13485 C CA . LYS A 1 74 ? 39.206 -9.608 8.877 1.00 0.00 243 LYS A CA 10
ATOM 13486 C C . LYS A 1 74 ? 39.527 -8.655 10.024 1.00 0.00 243 LYS A C 10
ATOM 13487 O O . LYS A 1 74 ? 40.644 -8.147 10.127 1.00 0.00 243 LYS A O 10
ATOM 13506 N N . ASP A 1 75 ? 38.543 -8.418 10.883 1.00 0.00 244 ASP A N 10
ATOM 13507 C CA . ASP A 1 75 ? 38.722 -7.528 12.025 1.00 0.00 244 ASP A CA 10
ATOM 13508 C C . ASP A 1 75 ? 37.982 -8.059 13.249 1.00 0.00 244 ASP A C 10
ATOM 13509 O O . ASP A 1 75 ? 36.959 -8.732 13.124 1.00 0.00 244 ASP A O 10
ATOM 13518 N N . ALA A 1 76 ? 38.506 -7.751 14.430 1.00 0.00 245 ALA A N 10
ATOM 13519 C CA . ALA A 1 76 ? 37.895 -8.196 15.677 1.00 0.00 245 ALA A CA 10
ATOM 13520 C C . ALA A 1 76 ? 36.520 -7.565 15.870 1.00 0.00 245 ALA A C 10
ATOM 13521 O O . ALA A 1 76 ? 36.368 -6.599 16.619 1.00 0.00 245 ALA A O 10
ATOM 13528 N N . THR A 1 77 ? 35.520 -8.116 15.188 1.00 0.00 246 THR A N 10
ATOM 13529 C CA . THR A 1 77 ? 34.158 -7.606 15.283 1.00 0.00 246 THR A CA 10
ATOM 13530 C C . THR A 1 77 ? 33.154 -8.615 14.738 1.00 0.00 246 THR A C 10
ATOM 13531 O O . THR A 1 77 ? 32.055 -8.763 15.273 1.00 0.00 246 THR A O 10
ATOM 13542 N N . TYR A 1 78 ? 33.538 -9.306 13.671 1.00 0.00 247 TYR A N 10
ATOM 13543 C CA . TYR A 1 78 ? 32.670 -10.301 13.051 1.00 0.00 247 TYR A CA 10
ATOM 13544 C C . TYR A 1 78 ? 32.308 -11.402 14.044 1.00 0.00 247 TYR A C 10
ATOM 13545 O O . TYR A 1 78 ? 31.347 -12.143 13.842 1.00 0.00 247 TYR A O 10
ATOM 13563 N N . SER A 1 79 ? 33.086 -11.501 15.117 1.00 0.00 248 SER A N 10
ATOM 13564 C CA . SER A 1 79 ? 32.851 -12.513 16.141 1.00 0.00 248 SER A CA 10
ATOM 13565 C C . SER A 1 79 ? 31.396 -12.494 16.599 1.00 0.00 248 SER A C 10
ATOM 13566 O O . SER A 1 79 ? 30.865 -13.505 17.059 1.00 0.00 248 SER A O 10
ATOM 13574 N N . SER A 1 80 ? 30.756 -11.336 16.469 1.00 0.00 249 SER A N 10
ATOM 13575 C CA . SER A 1 80 ? 29.363 -11.183 16.873 1.00 0.00 249 SER A CA 10
ATOM 13576 C C . SER A 1 80 ? 28.480 -12.217 16.181 1.00 0.00 249 SER A C 10
ATOM 13577 O O . SER A 1 80 ? 27.716 -12.932 16.829 1.00 0.00 249 SER A O 10
ATOM 13585 N N . LYS A 1 81 ? 28.590 -12.289 14.858 1.00 0.00 250 LYS A N 10
ATOM 13586 C CA . LYS A 1 81 ? 27.804 -13.235 14.075 1.00 0.00 250 LYS A CA 10
ATOM 13587 C C . LYS A 1 81 ? 28.175 -13.158 12.598 1.00 0.00 250 LYS A C 10
ATOM 13588 O O . LYS A 1 81 ? 28.749 -14.095 12.043 1.00 0.00 250 LYS A O 10
ATOM 13607 N N . ALA A 1 82 ? 27.844 -12.037 11.966 1.00 0.00 251 ALA A N 10
ATOM 13608 C CA . ALA A 1 82 ? 28.145 -11.837 10.554 1.00 0.00 251 ALA A CA 10
ATOM 13609 C C . ALA A 1 82 ? 29.604 -11.439 10.355 1.00 0.00 251 ALA A C 10
ATOM 13610 O O . ALA A 1 82 ? 30.296 -11.085 11.310 1.00 0.00 251 ALA A O 10
ATOM 13617 N N . ARG A 1 83 ? 30.065 -11.501 9.110 1.00 0.00 252 ARG A N 10
ATOM 13618 C CA . ARG A 1 83 ? 31.442 -11.149 8.787 1.00 0.00 252 ARG A CA 10
ATOM 13619 C C . ARG A 1 83 ? 31.560 -9.664 8.455 1.00 0.00 252 ARG A C 10
ATOM 13620 O O . ARG A 1 83 ? 30.614 -9.051 7.957 1.00 0.00 252 ARG A O 10
ATOM 13641 N N . LEU A 1 84 ? 32.726 -9.092 8.733 1.00 0.00 253 LEU A N 10
ATOM 13642 C CA . LEU A 1 84 ? 32.968 -7.678 8.464 1.00 0.00 253 LEU A CA 10
ATOM 13643 C C . LEU A 1 84 ? 33.740 -7.497 7.161 1.00 0.00 253 LEU A C 10
ATOM 13644 O O . LEU A 1 84 ? 34.675 -8.243 6.872 1.00 0.00 253 LEU A O 10
ATOM 13660 N N . HIS A 1 85 ? 33.343 -6.498 6.378 1.00 0.00 254 HIS A N 10
ATOM 13661 C CA . HIS A 1 85 ? 33.999 -6.216 5.107 1.00 0.00 254 HIS A CA 10
ATOM 13662 C C . HIS A 1 85 ? 34.396 -4.746 5.015 1.00 0.00 254 HIS A C 10
ATOM 13663 O O . HIS A 1 85 ? 34.006 -3.933 5.853 1.00 0.00 254 HIS A O 10
ATOM 13677 N N . VAL A 1 86 ? 35.175 -4.411 3.991 1.00 0.00 255 VAL A N 10
ATOM 13678 C CA . VAL A 1 86 ? 35.624 -3.038 3.789 1.00 0.00 255 VAL A CA 10
ATOM 13679 C C . VAL A 1 86 ? 35.412 -2.598 2.345 1.00 0.00 255 VAL A C 10
ATOM 13680 O O . VAL A 1 86 ? 35.264 -3.426 1.446 1.00 0.00 255 VAL A O 10
ATOM 13693 N N . CYS A 1 87 ? 35.399 -1.287 2.128 1.00 0.00 256 CYS A N 10
ATOM 13694 C CA . CYS A 1 87 ? 35.205 -0.733 0.793 1.00 0.00 256 CYS A CA 10
ATOM 13695 C C . CYS A 1 87 ? 36.542 -0.358 0.161 1.00 0.00 256 CYS A C 10
ATOM 13696 O O . CYS A 1 87 ? 37.484 0.020 0.856 1.00 0.00 256 CYS A O 10
ATOM 13703 N N . GLN A 1 88 ? 36.615 -0.467 -1.162 1.00 0.00 257 GLN A N 10
ATOM 13704 C CA . GLN A 1 88 ? 37.836 -0.139 -1.888 1.00 0.00 257 GLN A CA 10
ATOM 13705 C C . GLN A 1 88 ? 37.519 0.619 -3.173 1.00 0.00 257 GLN A C 10
ATOM 13706 O O . GLN A 1 88 ? 36.682 0.192 -3.968 1.00 0.00 257 GLN A O 10
ATOM 13720 N N . LYS A 1 89 ? 38.193 1.747 -3.370 1.00 0.00 258 LYS A N 10
ATOM 13721 C CA . LYS A 1 89 ? 37.985 2.565 -4.559 1.00 0.00 258 LYS A CA 10
ATOM 13722 C C . LYS A 1 89 ? 38.506 1.857 -5.805 1.00 0.00 258 LYS A C 10
ATOM 13723 O O . LYS A 1 89 ? 39.710 1.645 -5.952 1.00 0.00 258 LYS A O 10
ATOM 13742 N N . ILE A 1 90 ? 37.592 1.496 -6.700 1.00 0.00 259 ILE A N 10
ATOM 13743 C CA . ILE A 1 90 ? 37.961 0.814 -7.935 1.00 0.00 259 ILE A CA 10
ATOM 13744 C C . ILE A 1 90 ? 38.759 1.734 -8.853 1.00 0.00 259 ILE A C 10
ATOM 13745 O O . ILE A 1 90 ? 39.985 1.644 -8.926 1.00 0.00 259 ILE A O 10
ATOM 13761 N N . MET A 1 3 ? 3.385 4.538 -0.989 1.00 0.00 172 MET A N 11
ATOM 13762 C CA . MET A 1 3 ? 3.812 5.365 0.133 1.00 0.00 172 MET A CA 11
ATOM 13763 C C . MET A 1 3 ? 4.701 6.510 -0.343 1.00 0.00 172 MET A C 11
ATOM 13764 O O . MET A 1 3 ? 5.268 6.474 -1.435 1.00 0.00 172 MET A O 11
ATOM 13778 N N . PRO A 1 4 ? 4.827 7.550 0.495 1.00 0.00 173 PRO A N 11
ATOM 13779 C CA . PRO A 1 4 ? 5.647 8.724 0.180 1.00 0.00 173 PRO A CA 11
ATOM 13780 C C . PRO A 1 4 ? 7.139 8.410 0.190 1.00 0.00 173 PRO A C 11
ATOM 13781 O O . PRO A 1 4 ? 7.601 7.570 0.964 1.00 0.00 173 PRO A O 11
ATOM 13792 N N . HIS A 1 5 ? 7.888 9.088 -0.673 1.00 0.00 174 HIS A N 11
ATOM 13793 C CA . HIS A 1 5 ? 9.329 8.881 -0.763 1.00 0.00 174 HIS A CA 11
ATOM 13794 C C . HIS A 1 5 ? 10.061 9.696 0.299 1.00 0.00 174 HIS A C 11
ATOM 13795 O O . HIS A 1 5 ? 10.338 10.880 0.104 1.00 0.00 174 HIS A O 11
ATOM 13809 N N . ILE A 1 6 ? 10.372 9.054 1.420 1.00 0.00 175 ILE A N 11
ATOM 13810 C CA . ILE A 1 6 ? 11.072 9.720 2.511 1.00 0.00 175 ILE A CA 11
ATOM 13811 C C . ILE A 1 6 ? 12.572 9.786 2.242 1.00 0.00 175 ILE A C 11
ATOM 13812 O O . ILE A 1 6 ? 13.201 8.779 1.916 1.00 0.00 175 ILE A O 11
ATOM 13828 N N . LYS A 1 7 ? 13.140 10.979 2.382 1.00 0.00 176 LYS A N 11
ATOM 13829 C CA . LYS A 1 7 ? 14.567 11.179 2.158 1.00 0.00 176 LYS A CA 11
ATOM 13830 C C . LYS A 1 7 ? 15.355 10.968 3.447 1.00 0.00 176 LYS A C 11
ATOM 13831 O O . LYS A 1 7 ? 14.777 10.831 4.524 1.00 0.00 176 LYS A O 11
ATOM 13850 N N . GLY A 1 8 ? 16.679 10.945 3.329 1.00 0.00 177 GLY A N 11
ATOM 13851 C CA . GLY A 1 8 ? 17.525 10.753 4.492 1.00 0.00 177 GLY A CA 11
ATOM 13852 C C . GLY A 1 8 ? 17.991 12.064 5.094 1.00 0.00 177 GLY A C 11
ATOM 13853 O O . GLY A 1 8 ? 17.498 12.485 6.141 1.00 0.00 177 GLY A O 11
ATOM 13857 N N . HIS A 1 9 ? 18.946 12.711 4.432 1.00 0.00 178 HIS A N 11
ATOM 13858 C CA . HIS A 1 9 ? 19.480 13.981 4.909 1.00 0.00 178 HIS A CA 11
ATOM 13859 C C . HIS A 1 9 ? 20.239 13.795 6.219 1.00 0.00 178 HIS A C 11
ATOM 13860 O O . HIS A 1 9 ? 20.536 14.763 6.917 1.00 0.00 178 HIS A O 11
ATOM 13874 N N . GLU A 1 10 ? 20.549 12.544 6.545 1.00 0.00 179 GLU A N 11
ATOM 13875 C CA . GLU A 1 10 ? 21.272 12.231 7.772 1.00 0.00 179 GLU A CA 11
ATOM 13876 C C . GLU A 1 10 ? 20.471 12.658 8.999 1.00 0.00 179 GLU A C 11
ATOM 13877 O O . GLU A 1 10 ? 20.688 13.735 9.552 1.00 0.00 179 GLU A O 11
ATOM 13889 N N . GLY A 1 11 ? 19.543 11.804 9.419 1.00 0.00 180 GLY A N 11
ATOM 13890 C CA . GLY A 1 11 ? 18.723 12.109 10.576 1.00 0.00 180 GLY A CA 11
ATOM 13891 C C . GLY A 1 11 ? 17.241 11.967 10.291 1.00 0.00 180 GLY A C 11
ATOM 13892 O O . GLY A 1 11 ? 16.423 12.706 10.839 1.00 0.00 180 GLY A O 11
ATOM 13896 N N . ASP A 1 12 ? 16.894 11.016 9.431 1.00 0.00 181 ASP A N 11
ATOM 13897 C CA . ASP A 1 12 ? 15.500 10.780 9.073 1.00 0.00 181 ASP A CA 11
ATOM 13898 C C . ASP A 1 12 ? 15.151 9.300 9.195 1.00 0.00 181 ASP A C 11
ATOM 13899 O O . ASP A 1 12 ? 15.935 8.421 8.836 1.00 0.00 181 ASP A O 11
ATOM 13908 N N . PRO A 1 13 ? 13.948 9.016 9.715 1.00 0.00 182 PRO A N 11
ATOM 13909 C CA . PRO A 1 13 ? 13.468 7.643 9.897 1.00 0.00 182 PRO A CA 11
ATOM 13910 C C . PRO A 1 13 ? 13.166 6.954 8.571 1.00 0.00 182 PRO A C 11
ATOM 13911 O O . PRO A 1 13 ? 12.491 7.515 7.707 1.00 0.00 182 PRO A O 11
ATOM 13922 N N . CYS A 1 14 ? 13.670 5.734 8.415 1.00 0.00 183 CYS A N 11
ATOM 13923 C CA . CYS A 1 14 ? 13.455 4.967 7.194 1.00 0.00 183 CYS A CA 11
ATOM 13924 C C . CYS A 1 14 ? 12.724 3.662 7.493 1.00 0.00 183 CYS A C 11
ATOM 13925 O O . CYS A 1 14 ? 12.969 3.020 8.516 1.00 0.00 183 CYS A O 11
ATOM 13932 N N . LEU A 1 15 ? 11.825 3.274 6.595 1.00 0.00 184 LEU A N 11
ATOM 13933 C CA . LEU A 1 15 ? 11.057 2.045 6.761 1.00 0.00 184 LEU A CA 11
ATOM 13934 C C . LEU A 1 15 ? 11.339 1.069 5.624 1.00 0.00 184 LEU A C 11
ATOM 13935 O O . LEU A 1 15 ? 11.115 -0.134 5.755 1.00 0.00 184 LEU A O 11
ATOM 13951 N N . ARG A 1 16 ? 11.834 1.595 4.508 1.00 0.00 185 ARG A N 11
ATOM 13952 C CA . ARG A 1 16 ? 12.147 0.770 3.348 1.00 0.00 185 ARG A CA 11
ATOM 13953 C C . ARG A 1 16 ? 13.640 0.462 3.287 1.00 0.00 185 ARG A C 11
ATOM 13954 O O . ARG A 1 16 ? 14.434 1.041 4.028 1.00 0.00 185 ARG A O 11
ATOM 13975 N N . SER A 1 17 ? 14.015 -0.454 2.400 1.00 0.00 186 SER A N 11
ATOM 13976 C CA . SER A 1 17 ? 15.412 -0.842 2.245 1.00 0.00 186 SER A CA 11
ATOM 13977 C C . SER A 1 17 ? 16.296 0.383 2.034 1.00 0.00 186 SER A C 11
ATOM 13978 O O . SER A 1 17 ? 17.480 0.374 2.369 1.00 0.00 186 SER A O 11
ATOM 13986 N N . SER A 1 18 ? 15.711 1.438 1.474 1.00 0.00 187 SER A N 11
ATOM 13987 C CA . SER A 1 18 ? 16.446 2.670 1.213 1.00 0.00 187 SER A CA 11
ATOM 13988 C C . SER A 1 18 ? 15.791 3.853 1.921 1.00 0.00 187 SER A C 11
ATOM 13989 O O . SER A 1 18 ? 16.257 4.299 2.969 1.00 0.00 187 SER A O 11
ATOM 13997 N N . ASP A 1 19 ? 14.707 4.356 1.339 1.00 0.00 188 ASP A N 11
ATOM 13998 C CA . ASP A 1 19 ? 13.986 5.486 1.913 1.00 0.00 188 ASP A CA 11
ATOM 13999 C C . ASP A 1 19 ? 14.947 6.611 2.285 1.00 0.00 188 ASP A C 11
ATOM 14000 O O . ASP A 1 19 ? 14.772 7.279 3.304 1.00 0.00 188 ASP A O 11
ATOM 14009 N N . CYS A 1 20 ? 15.962 6.815 1.452 1.00 0.00 189 CYS A N 11
ATOM 14010 C CA . CYS A 1 20 ? 16.952 7.858 1.693 1.00 0.00 189 CYS A CA 11
ATOM 14011 C C . CYS A 1 20 ? 17.275 8.609 0.405 1.00 0.00 189 CYS A C 11
ATOM 14012 O O . CYS A 1 20 ? 16.847 8.214 -0.680 1.00 0.00 189 CYS A O 11
ATOM 14019 N N . ILE A 1 21 ? 18.033 9.693 0.533 1.00 0.00 190 ILE A N 11
ATOM 14020 C CA . ILE A 1 21 ? 18.415 10.498 -0.621 1.00 0.00 190 ILE A CA 11
ATOM 14021 C C . ILE A 1 21 ? 19.012 9.630 -1.724 1.00 0.00 190 ILE A C 11
ATOM 14022 O O . ILE A 1 21 ? 19.505 8.532 -1.465 1.00 0.00 190 ILE A O 11
ATOM 14038 N N . ASP A 1 22 ? 18.964 10.130 -2.953 1.00 0.00 191 ASP A N 11
ATOM 14039 C CA . ASP A 1 22 ? 19.503 9.402 -4.096 1.00 0.00 191 ASP A CA 11
ATOM 14040 C C . ASP A 1 22 ? 20.913 8.899 -3.804 1.00 0.00 191 ASP A C 11
ATOM 14041 O O . ASP A 1 22 ? 21.328 7.856 -4.309 1.00 0.00 191 ASP A O 11
ATOM 14050 N N . GLY A 1 23 ? 21.646 9.648 -2.986 1.00 0.00 192 GLY A N 11
ATOM 14051 C CA . GLY A 1 23 ? 23.002 9.262 -2.642 1.00 0.00 192 GLY A CA 11
ATOM 14052 C C . GLY A 1 23 ? 23.150 8.909 -1.176 1.00 0.00 192 GLY A C 11
ATOM 14053 O O . GLY A 1 23 ? 24.222 9.077 -0.594 1.00 0.00 192 GLY A O 11
ATOM 14057 N N . PHE 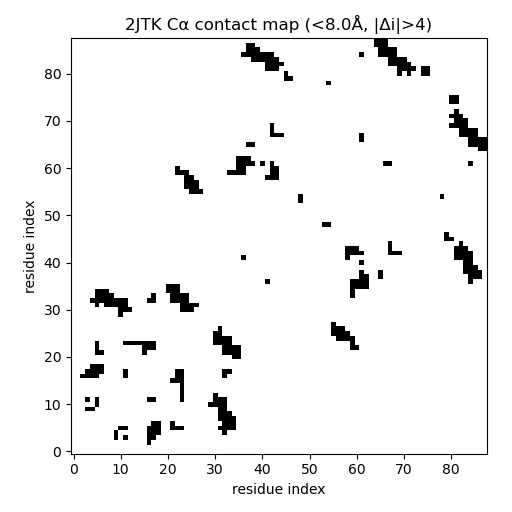A 1 24 ? 22.071 8.419 -0.575 1.00 0.00 193 PHE A N 11
ATOM 14058 C CA . PHE A 1 24 ? 22.084 8.043 0.834 1.00 0.00 193 PHE A CA 11
ATOM 14059 C C . PHE A 1 24 ? 21.517 6.640 1.028 1.00 0.00 193 PHE A C 11
ATOM 14060 O O . PHE A 1 24 ? 20.811 6.118 0.164 1.00 0.00 193 PHE A O 11
ATOM 14077 N N . CYS A 1 25 ? 21.832 6.033 2.167 1.00 0.00 194 CYS A N 11
ATOM 14078 C CA . CYS A 1 25 ? 21.357 4.690 2.476 1.00 0.00 194 CYS A CA 11
ATOM 14079 C C . CYS A 1 25 ? 20.847 4.610 3.912 1.00 0.00 194 CYS A C 11
ATOM 14080 O O . CYS A 1 25 ? 21.419 5.214 4.820 1.00 0.00 194 CYS A O 11
ATOM 14087 N N . CYS A 1 26 ? 19.767 3.861 4.110 1.00 0.00 195 CYS A N 11
ATOM 14088 C CA . CYS A 1 26 ? 19.179 3.702 5.434 1.00 0.00 195 CYS A CA 11
ATOM 14089 C C . CYS A 1 26 ? 19.970 2.694 6.263 1.00 0.00 195 CYS A C 11
ATOM 14090 O O . CYS A 1 26 ? 20.277 1.597 5.797 1.00 0.00 195 CYS A O 11
ATOM 14097 N N . ALA A 1 27 ? 20.295 3.074 7.494 1.00 0.00 196 ALA A N 11
ATOM 14098 C CA . ALA A 1 27 ? 21.048 2.204 8.389 1.00 0.00 196 ALA A CA 11
ATOM 14099 C C . ALA A 1 27 ? 20.249 1.890 9.650 1.00 0.00 196 ALA A C 11
ATOM 14100 O O . ALA A 1 27 ? 19.200 2.485 9.896 1.00 0.00 196 ALA A O 11
ATOM 14107 N N . ARG A 1 28 ? 20.752 0.951 10.444 1.00 0.00 197 ARG A N 11
ATOM 14108 C CA . ARG A 1 28 ? 20.084 0.557 11.679 1.00 0.00 197 ARG A CA 11
ATOM 14109 C C . ARG A 1 28 ? 20.782 1.164 12.892 1.00 0.00 197 ARG A C 11
ATOM 14110 O O . ARG A 1 28 ? 21.996 1.034 13.053 1.00 0.00 197 ARG A O 11
ATOM 14131 N N . HIS A 1 29 ? 20.007 1.827 13.744 1.00 0.00 198 HIS A N 11
ATOM 14132 C CA . HIS A 1 29 ? 20.550 2.454 14.944 1.00 0.00 198 HIS A CA 11
ATOM 14133 C C . HIS A 1 29 ? 19.897 1.884 16.199 1.00 0.00 198 HIS A C 11
ATOM 14134 O O . HIS A 1 29 ? 18.749 1.441 16.166 1.00 0.00 198 HIS A O 11
ATOM 14148 N N . PHE A 1 30 ? 20.635 1.899 17.304 1.00 0.00 199 PHE A N 11
ATOM 14149 C CA . PHE A 1 30 ? 20.128 1.381 18.569 1.00 0.00 199 PHE A CA 11
ATOM 14150 C C . PHE A 1 30 ? 18.735 1.932 18.863 1.00 0.00 199 PHE A C 11
ATOM 14151 O O . PHE A 1 30 ? 17.749 1.196 18.841 1.00 0.00 199 PHE A O 11
ATOM 14168 N N . TRP A 1 31 ? 18.665 3.229 19.137 1.00 0.00 200 TRP A N 11
ATOM 14169 C CA . TRP A 1 31 ? 17.394 3.879 19.436 1.00 0.00 200 TRP A CA 11
ATOM 14170 C C . TRP A 1 31 ? 16.342 3.525 18.390 1.00 0.00 200 TRP A C 11
ATOM 14171 O O . TRP A 1 31 ? 15.296 2.960 18.713 1.00 0.00 200 TRP A O 11
ATOM 14192 N N . THR A 1 32 ? 16.626 3.858 17.135 1.00 0.00 201 THR A N 11
ATOM 14193 C CA . THR A 1 32 ? 15.704 3.576 16.042 1.00 0.00 201 THR A CA 11
ATOM 14194 C C . THR A 1 32 ? 16.420 3.605 14.697 1.00 0.00 201 THR A C 11
ATOM 14195 O O . THR A 1 32 ? 17.581 4.007 14.608 1.00 0.00 201 THR A O 11
ATOM 14206 N N . LYS A 1 33 ? 15.722 3.177 13.650 1.00 0.00 202 LYS A N 11
ATOM 14207 C CA . LYS A 1 33 ? 16.290 3.155 12.308 1.00 0.00 202 LYS A CA 11
ATOM 14208 C C . LYS A 1 33 ? 16.303 4.554 11.700 1.00 0.00 202 LYS A C 11
ATOM 14209 O O . LYS A 1 33 ? 15.268 5.218 11.624 1.00 0.00 202 LYS A O 11
ATOM 14228 N N . ILE A 1 34 ? 17.479 4.996 11.268 1.00 0.00 203 ILE A N 11
ATOM 14229 C CA . ILE A 1 34 ? 17.625 6.315 10.664 1.00 0.00 203 ILE A CA 11
ATOM 14230 C C . ILE A 1 34 ? 18.348 6.230 9.325 1.00 0.00 203 ILE A C 11
ATOM 14231 O O . ILE A 1 34 ? 18.831 5.167 8.934 1.00 0.00 203 ILE A O 11
ATOM 14247 N N . CYS A 1 35 ? 18.422 7.358 8.626 1.00 0.00 204 CYS A N 11
ATOM 14248 C CA . CYS A 1 35 ? 19.087 7.413 7.330 1.00 0.00 204 CYS A CA 11
ATOM 14249 C C . CYS A 1 35 ? 20.515 7.932 7.474 1.00 0.00 204 CYS A C 11
ATOM 14250 O O . CYS A 1 35 ? 20.759 8.929 8.154 1.00 0.00 204 CYS A O 11
ATOM 14257 N N . LYS A 1 36 ? 21.455 7.250 6.827 1.00 0.00 205 LYS A N 11
ATOM 14258 C CA . LYS A 1 36 ? 22.858 7.643 6.880 1.00 0.00 205 LYS A CA 11
ATOM 14259 C C . LYS A 1 36 ? 23.437 7.784 5.476 1.00 0.00 205 LYS A C 11
ATOM 14260 O O . LYS A 1 36 ? 22.946 7.193 4.514 1.00 0.00 205 LYS A O 11
ATOM 14279 N N . PRO A 1 37 ? 24.506 8.585 5.354 1.00 0.00 206 PRO A N 11
ATOM 14280 C CA . PRO A 1 37 ? 25.176 8.821 4.071 1.00 0.00 206 PRO A CA 11
ATOM 14281 C C . PRO A 1 37 ? 25.919 7.587 3.570 1.00 0.00 206 PRO A C 11
ATOM 14282 O O . PRO A 1 37 ? 26.008 6.577 4.269 1.00 0.00 206 PRO A O 11
ATOM 14293 N N . VAL A 1 38 ? 26.453 7.676 2.356 1.00 0.00 207 VAL A N 11
ATOM 14294 C CA . VAL A 1 38 ? 27.191 6.568 1.763 1.00 0.00 207 VAL A CA 11
ATOM 14295 C C . VAL A 1 38 ? 28.600 6.475 2.338 1.00 0.00 207 VAL A C 11
ATOM 14296 O O . VAL A 1 38 ? 29.115 7.439 2.907 1.00 0.00 207 VAL A O 11
ATOM 14309 N N . LEU A 1 39 ? 29.220 5.310 2.185 1.00 0.00 208 LEU A N 11
ATOM 14310 C CA . LEU A 1 39 ? 30.571 5.091 2.689 1.00 0.00 208 LEU A CA 11
ATOM 14311 C C . LEU A 1 39 ? 31.599 5.237 1.571 1.00 0.00 208 LEU A C 11
ATOM 14312 O O . LEU A 1 39 ? 31.245 5.335 0.396 1.00 0.00 208 LEU A O 11
ATOM 14328 N N . HIS A 1 40 ? 32.875 5.250 1.946 1.00 0.00 209 HIS A N 11
ATOM 14329 C CA . HIS A 1 40 ? 33.955 5.382 0.975 1.00 0.00 209 HIS A CA 11
ATOM 14330 C C . HIS A 1 40 ? 35.072 4.384 1.265 1.00 0.00 209 HIS A C 11
ATOM 14331 O O . HIS A 1 40 ? 35.060 3.708 2.294 1.00 0.00 209 HIS A O 11
ATOM 14345 N N . GLN A 1 41 ? 36.034 4.296 0.352 1.00 0.00 210 GLN A N 11
ATOM 14346 C CA . GLN A 1 41 ? 37.156 3.379 0.511 1.00 0.00 210 GLN A CA 11
ATOM 14347 C C . GLN A 1 41 ? 37.698 3.423 1.936 1.00 0.00 210 GLN A C 11
ATOM 14348 O O . GLN A 1 41 ? 37.927 4.497 2.491 1.00 0.00 210 GLN A O 11
ATOM 14362 N N . GLY A 1 42 ? 37.900 2.248 2.524 1.00 0.00 211 GLY A N 11
ATOM 14363 C CA . GLY A 1 42 ? 38.412 2.175 3.880 1.00 0.00 211 GLY A CA 11
ATOM 1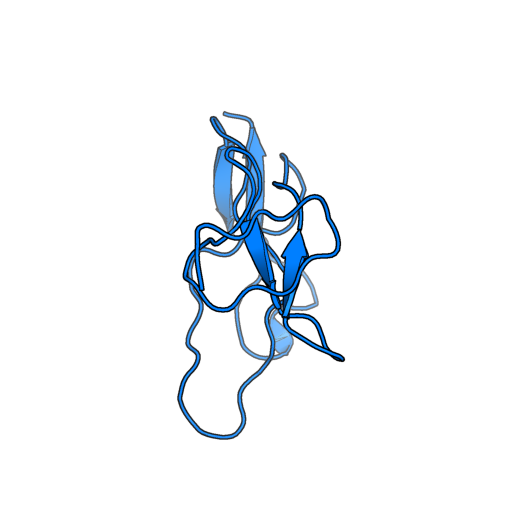4364 C C . GLY A 1 42 ? 37.313 1.979 4.905 1.00 0.00 211 GLY A C 11
ATOM 14365 O O . GLY A 1 42 ? 37.574 1.554 6.030 1.00 0.00 211 GLY A O 11
ATOM 14369 N N . GLU A 1 43 ? 36.080 2.290 4.517 1.00 0.00 212 GLU A N 11
ATOM 14370 C CA . GLU A 1 43 ? 34.939 2.147 5.412 1.00 0.00 212 GLU A CA 11
ATOM 14371 C C . GLU A 1 43 ? 34.401 0.719 5.385 1.00 0.00 212 GLU A C 11
ATOM 14372 O O . GLU A 1 43 ? 34.731 -0.064 4.494 1.00 0.00 212 GLU A O 11
ATOM 14384 N N . VAL A 1 44 ? 33.569 0.387 6.367 1.00 0.00 213 VAL A N 11
ATOM 14385 C CA . VAL A 1 44 ? 32.984 -0.945 6.456 1.00 0.00 213 VAL A CA 11
ATOM 14386 C C . VAL A 1 44 ? 32.069 -1.224 5.269 1.00 0.00 213 VAL A C 11
ATOM 14387 O O . VAL A 1 44 ? 31.328 -0.347 4.823 1.00 0.00 213 VAL A O 11
ATOM 14400 N N . CYS A 1 45 ? 32.124 -2.451 4.762 1.00 0.00 214 CYS A N 11
ATOM 14401 C CA . CYS A 1 45 ? 31.300 -2.847 3.626 1.00 0.00 214 CYS A CA 11
ATOM 14402 C C . CYS A 1 45 ? 30.446 -4.063 3.972 1.00 0.00 214 CYS A C 11
ATOM 14403 O O . CYS A 1 45 ? 30.748 -4.803 4.909 1.00 0.00 214 CYS A O 11
ATOM 14410 N N . THR A 1 46 ? 29.377 -4.265 3.208 1.00 0.00 215 THR A N 11
ATOM 14411 C CA . THR A 1 46 ? 28.478 -5.390 3.433 1.00 0.00 215 THR A CA 11
ATOM 14412 C C . THR A 1 46 ? 28.110 -6.071 2.119 1.00 0.00 215 THR A C 11
ATOM 14413 O O . THR A 1 46 ? 27.515 -5.456 1.234 1.00 0.00 215 THR A O 11
ATOM 14424 N N . LYS A 1 47 ? 28.467 -7.345 1.999 1.00 0.00 216 LYS A N 11
ATOM 14425 C CA . LYS A 1 47 ? 28.173 -8.112 0.794 1.00 0.00 216 LYS A CA 11
ATOM 14426 C C . LYS A 1 47 ? 27.242 -9.279 1.105 1.00 0.00 216 LYS A C 11
ATOM 14427 O O . LYS A 1 47 ? 26.869 -10.042 0.214 1.00 0.00 216 LYS A O 11
ATOM 14446 N N . GLN A 1 48 ? 26.869 -9.410 2.374 1.00 0.00 217 GLN A N 11
ATOM 14447 C CA . GLN A 1 48 ? 25.980 -10.484 2.802 1.00 0.00 217 GLN A CA 11
ATOM 14448 C C . GLN A 1 48 ? 25.066 -10.018 3.930 1.00 0.00 217 GLN A C 11
ATOM 14449 O O . GLN A 1 48 ? 25.517 -9.791 5.053 1.00 0.00 217 GLN A O 11
ATOM 14463 N N . ARG A 1 49 ? 23.781 -9.877 3.624 1.00 0.00 218 ARG A N 11
ATOM 14464 C CA . ARG A 1 49 ? 22.804 -9.436 4.612 1.00 0.00 218 ARG A CA 11
ATOM 14465 C C . ARG A 1 49 ? 21.497 -10.211 4.468 1.00 0.00 218 ARG A C 11
ATOM 14466 O O . ARG A 1 49 ? 20.764 -10.039 3.494 1.00 0.00 218 ARG A O 11
ATOM 14487 N N . LYS A 1 50 ? 21.212 -11.066 5.445 1.00 0.00 219 LYS A N 11
ATOM 14488 C CA . LYS A 1 50 ? 19.994 -11.868 5.429 1.00 0.00 219 LYS A CA 11
ATOM 14489 C C . LYS A 1 50 ? 19.077 -11.487 6.587 1.00 0.00 219 LYS A C 11
ATOM 14490 O O . LYS A 1 50 ? 19.538 -11.232 7.700 1.00 0.00 219 LYS A O 11
ATOM 14509 N N . LYS A 1 51 ? 17.776 -11.453 6.319 1.00 0.00 220 LYS A N 11
ATOM 14510 C CA . LYS A 1 51 ? 16.793 -11.107 7.339 1.00 0.00 220 LYS A CA 11
ATOM 14511 C C . LYS A 1 51 ? 15.554 -11.988 7.221 1.00 0.00 220 LYS A C 11
ATOM 14512 O O . LYS A 1 51 ? 14.858 -11.966 6.207 1.00 0.00 220 LYS A O 11
ATOM 14531 N N . GLY A 1 52 ? 15.283 -12.764 8.267 1.00 0.00 221 GLY A N 11
ATOM 14532 C CA . GLY A 1 52 ? 14.127 -13.640 8.261 1.00 0.00 221 GLY A CA 11
ATOM 14533 C C . GLY A 1 52 ? 13.529 -13.821 9.642 1.00 0.00 221 GLY A C 11
ATOM 14534 O O . GLY A 1 52 ? 12.462 -13.285 9.940 1.00 0.00 221 GLY A O 11
ATOM 14538 N N . SER A 1 53 ? 14.217 -14.581 10.488 1.00 0.00 222 SER A N 11
ATOM 14539 C CA . SER A 1 53 ? 13.745 -14.836 11.844 1.00 0.00 222 SER A CA 11
ATOM 14540 C C . SER A 1 53 ? 14.123 -13.689 12.776 1.00 0.00 222 SER A C 11
ATOM 14541 O O . SER A 1 53 ? 15.133 -13.015 12.572 1.00 0.00 222 SER A O 11
ATOM 14549 N N . HIS A 1 54 ? 13.304 -13.473 13.801 1.00 0.00 223 HIS A N 11
ATOM 14550 C CA . HIS A 1 54 ? 13.552 -12.408 14.766 1.00 0.00 223 HIS A CA 11
ATOM 14551 C C . HIS A 1 54 ? 14.668 -12.797 15.731 1.00 0.00 223 HIS A C 11
ATOM 14552 O O . HIS A 1 54 ? 15.099 -13.949 15.764 1.00 0.00 223 HIS A O 11
ATOM 14566 N N . GLY A 1 55 ? 15.131 -11.828 16.515 1.00 0.00 224 GLY A N 11
ATOM 14567 C CA . GLY A 1 55 ? 16.193 -12.090 17.469 1.00 0.00 224 GLY A CA 11
ATOM 14568 C C . GLY A 1 55 ? 17.559 -12.148 16.814 1.00 0.00 224 GLY A C 11
ATOM 14569 O O . GLY A 1 55 ? 18.345 -13.058 17.082 1.00 0.00 224 GLY A O 11
ATOM 14573 N N . LEU A 1 56 ? 17.842 -11.178 15.952 1.00 0.00 225 LEU A N 11
ATOM 14574 C CA . LEU A 1 56 ? 19.123 -11.123 15.256 1.00 0.00 225 LEU A CA 11
ATOM 14575 C C . LEU A 1 56 ? 19.944 -9.925 15.719 1.00 0.00 225 LEU A C 11
ATOM 14576 O O . LEU A 1 56 ? 19.441 -9.052 16.426 1.00 0.00 225 LEU A O 11
ATOM 14592 N N . GLU A 1 57 ? 21.210 -9.889 15.314 1.00 0.00 226 GLU A N 11
ATOM 14593 C CA . GLU A 1 57 ? 22.100 -8.795 15.687 1.00 0.00 226 GLU A CA 11
ATOM 14594 C C . GLU A 1 57 ? 21.887 -7.587 14.780 1.00 0.00 226 GLU A C 11
ATOM 14595 O O . GLU A 1 57 ? 21.726 -7.729 13.567 1.00 0.00 226 GLU A O 11
ATOM 14607 N N . ILE A 1 58 ? 21.887 -6.400 15.376 1.00 0.00 227 ILE A N 11
ATOM 14608 C CA . ILE A 1 58 ? 21.695 -5.167 14.623 1.00 0.00 227 ILE A CA 11
ATOM 14609 C C . ILE A 1 58 ? 22.903 -4.867 13.741 1.00 0.00 227 ILE A C 11
ATOM 14610 O O . ILE A 1 58 ? 24.038 -5.189 14.094 1.00 0.00 227 ILE A O 11
ATOM 14626 N N . PHE A 1 59 ? 22.651 -4.249 12.592 1.00 0.00 228 PHE A N 11
ATOM 14627 C CA . PHE A 1 59 ? 23.717 -3.905 11.659 1.00 0.00 228 PHE A CA 11
ATOM 14628 C C . PHE A 1 59 ? 23.658 -2.426 11.286 1.00 0.00 228 PHE A C 11
ATOM 14629 O O . PHE A 1 59 ? 22.749 -1.991 10.580 1.00 0.00 228 PHE A O 11
ATOM 14646 N N . GLN A 1 60 ? 24.633 -1.661 11.766 1.00 0.00 229 GLN A N 11
ATOM 14647 C CA . GLN A 1 60 ? 24.690 -0.232 11.484 1.00 0.00 229 GLN A CA 11
ATOM 14648 C C . GLN A 1 60 ? 25.737 0.071 10.417 1.00 0.00 229 GLN A C 11
ATOM 14649 O O . GLN A 1 60 ? 26.862 0.461 10.730 1.00 0.00 229 GLN A O 11
ATOM 14663 N N . ARG A 1 61 ? 25.359 -0.113 9.156 1.00 0.00 230 ARG A N 11
ATOM 14664 C CA . ARG A 1 61 ? 26.265 0.139 8.042 1.00 0.00 230 ARG A CA 11
ATOM 14665 C C . ARG A 1 61 ? 25.488 0.353 6.746 1.00 0.00 230 ARG A C 11
ATOM 14666 O O . ARG A 1 61 ? 24.294 0.064 6.672 1.00 0.00 230 ARG A O 11
ATOM 14687 N N . CYS A 1 62 ? 26.174 0.860 5.728 1.00 0.00 231 CYS A N 11
ATOM 14688 C CA . CYS A 1 62 ? 25.550 1.114 4.435 1.00 0.00 231 CYS A CA 11
ATOM 14689 C C . CYS A 1 62 ? 26.499 0.758 3.294 1.00 0.00 231 CYS A C 11
ATOM 14690 O O . CYS A 1 62 ? 27.678 0.481 3.516 1.00 0.00 231 CYS A O 11
ATOM 14697 N N . ASP A 1 63 ? 25.976 0.769 2.073 1.00 0.00 232 ASP A N 11
ATOM 14698 C CA . ASP A 1 63 ? 26.776 0.449 0.896 1.00 0.00 232 ASP A CA 11
ATOM 14699 C C . ASP A 1 63 ? 27.802 1.545 0.622 1.00 0.00 232 ASP A C 11
ATOM 14700 O O . ASP A 1 63 ? 27.666 2.671 1.100 1.00 0.00 232 ASP A O 11
ATOM 14709 N N . CYS A 1 64 ? 28.830 1.206 -0.149 1.00 0.00 233 CYS A N 11
ATOM 14710 C CA . CYS A 1 64 ? 29.880 2.159 -0.485 1.00 0.00 233 CYS A CA 11
ATOM 14711 C C . CYS A 1 64 ? 29.424 3.103 -1.594 1.00 0.00 233 CYS A C 11
ATOM 14712 O O . CYS A 1 64 ? 28.388 2.885 -2.222 1.00 0.00 233 CYS A O 11
ATOM 14719 N N . ALA A 1 65 ? 30.204 4.153 -1.828 1.00 0.00 234 ALA A N 11
ATOM 14720 C CA . ALA A 1 65 ? 29.882 5.129 -2.862 1.00 0.00 234 ALA A CA 11
ATOM 14721 C C . ALA A 1 65 ? 30.037 4.526 -4.254 1.00 0.00 234 ALA A C 11
ATOM 14722 O O . ALA A 1 65 ? 30.705 3.507 -4.430 1.00 0.00 234 ALA A O 11
ATOM 14729 N N . LYS A 1 66 ? 29.414 5.160 -5.241 1.00 0.00 235 LYS A N 11
ATOM 14730 C CA . LYS A 1 66 ? 29.482 4.687 -6.618 1.00 0.00 235 LYS A CA 11
ATOM 14731 C C . LYS A 1 66 ? 30.927 4.638 -7.106 1.00 0.00 235 LYS A C 11
ATOM 14732 O O . LYS A 1 66 ? 31.651 5.629 -7.033 1.00 0.00 235 LYS A O 11
ATOM 14751 N N . GLY A 1 67 ? 31.339 3.476 -7.604 1.00 0.00 236 GLY A N 11
ATOM 14752 C CA . GLY A 1 67 ? 32.695 3.319 -8.097 1.00 0.00 236 GLY A CA 11
ATOM 14753 C C . GLY A 1 67 ? 33.598 2.622 -7.099 1.00 0.00 236 GLY A C 11
ATOM 14754 O O . GLY A 1 67 ? 34.822 2.659 -7.226 1.00 0.00 236 GLY A O 11
ATOM 14758 N N . LEU A 1 68 ? 32.994 1.986 -6.101 1.00 0.00 237 LEU A N 11
ATOM 14759 C CA . LEU A 1 68 ? 33.752 1.278 -5.075 1.00 0.00 237 LEU A CA 11
ATOM 14760 C C . LEU A 1 68 ? 33.427 -0.212 -5.089 1.00 0.00 237 LEU A C 11
ATOM 14761 O O . LEU A 1 68 ? 32.327 -0.615 -5.466 1.00 0.00 237 LEU A O 11
ATOM 14777 N N . SER A 1 69 ? 34.392 -1.027 -4.674 1.00 0.00 238 SER A N 11
ATOM 14778 C CA . SER A 1 69 ? 34.210 -2.473 -4.640 1.00 0.00 238 SER A CA 11
ATOM 14779 C C . SER A 1 69 ? 34.153 -2.980 -3.202 1.00 0.00 238 SER A C 11
ATOM 14780 O O . SER A 1 69 ? 34.840 -2.462 -2.322 1.00 0.00 238 SER A O 11
ATOM 14788 N N . CYS A 1 70 ? 33.329 -3.997 -2.972 1.00 0.00 239 CYS A N 11
ATOM 14789 C CA . CYS A 1 70 ? 33.181 -4.576 -1.642 1.00 0.00 239 CYS A CA 11
ATOM 14790 C C . CYS A 1 70 ? 34.122 -5.763 -1.457 1.00 0.00 239 CYS A C 11
ATOM 14791 O O . CYS A 1 70 ? 33.932 -6.820 -2.060 1.00 0.00 239 CYS A O 11
ATOM 14798 N N . LYS A 1 71 ? 35.137 -5.581 -0.620 1.00 0.00 240 LYS A N 11
ATOM 14799 C CA . LYS A 1 71 ? 36.108 -6.635 -0.353 1.00 0.00 240 LYS A CA 11
ATOM 14800 C C . LYS A 1 71 ? 36.061 -7.060 1.111 1.00 0.00 240 LYS A C 11
ATOM 14801 O O . LYS A 1 71 ? 35.866 -6.233 2.002 1.00 0.00 240 LYS A O 11
ATOM 14820 N N . VAL A 1 72 ? 36.241 -8.355 1.353 1.00 0.00 241 VAL A N 11
ATOM 14821 C CA . VAL A 1 72 ? 36.221 -8.889 2.709 1.00 0.00 241 VAL A CA 11
ATOM 14822 C C . VAL A 1 72 ? 37.384 -8.345 3.532 1.00 0.00 241 VAL A C 11
ATOM 14823 O O . VAL A 1 72 ? 38.495 -8.186 3.025 1.00 0.00 241 VAL A O 11
ATOM 14836 N N . TRP A 1 73 ? 37.121 -8.061 4.802 1.00 0.00 242 TRP A N 11
ATOM 14837 C CA . TRP A 1 73 ? 38.147 -7.535 5.695 1.00 0.00 242 TRP A CA 11
ATOM 14838 C C . TRP A 1 73 ? 38.160 -8.295 7.017 1.00 0.00 242 TRP A C 11
ATOM 14839 O O . TRP A 1 73 ? 37.208 -8.225 7.794 1.00 0.00 242 TRP A O 11
ATOM 14860 N N . LYS A 1 74 ? 39.245 -9.020 7.267 1.00 0.00 243 LYS A N 11
ATOM 14861 C CA . LYS A 1 74 ? 39.383 -9.792 8.496 1.00 0.00 243 LYS A CA 11
ATOM 14862 C C . LYS A 1 74 ? 39.772 -8.891 9.664 1.00 0.00 243 LYS A C 11
ATOM 14863 O O . LYS A 1 74 ? 40.908 -8.425 9.748 1.00 0.00 243 LYS A O 11
ATOM 14882 N N . ASP A 1 75 ? 38.823 -8.652 10.562 1.00 0.00 244 ASP A N 11
ATOM 14883 C CA . ASP A 1 75 ? 39.068 -7.810 11.727 1.00 0.00 244 ASP A CA 11
ATOM 14884 C C . ASP A 1 75 ? 38.342 -8.354 12.954 1.00 0.00 244 ASP A C 11
ATOM 14885 O O . ASP A 1 75 ? 37.291 -8.983 12.837 1.00 0.00 244 ASP A O 11
ATOM 14894 N N . ALA A 1 76 ? 38.912 -8.109 14.129 1.00 0.00 245 ALA A N 11
ATOM 14895 C CA . ALA A 1 76 ? 38.320 -8.573 15.377 1.00 0.00 245 ALA A CA 11
ATOM 14896 C C . ALA A 1 76 ? 36.975 -7.899 15.631 1.00 0.00 245 ALA A C 11
ATOM 14897 O O . ALA A 1 76 ? 36.880 -6.955 16.415 1.00 0.00 245 ALA A O 11
ATOM 14904 N N . THR A 1 77 ? 35.937 -8.390 14.961 1.00 0.00 246 THR A N 11
ATOM 14905 C CA . THR A 1 77 ? 34.598 -7.835 15.113 1.00 0.00 246 THR A CA 11
ATOM 14906 C C . THR A 1 77 ? 33.542 -8.786 14.562 1.00 0.00 246 THR A C 11
ATOM 14907 O O . THR A 1 77 ? 32.453 -8.912 15.122 1.00 0.00 246 THR A O 11
ATOM 14918 N N . TYR A 1 78 ? 33.871 -9.454 13.462 1.00 0.00 247 TYR A N 11
ATOM 14919 C CA . TYR A 1 78 ? 32.950 -10.393 12.834 1.00 0.00 247 TYR A CA 11
ATOM 14920 C C . TYR A 1 78 ? 32.565 -11.508 13.802 1.00 0.00 247 TYR A C 11
ATOM 14921 O O . TYR A 1 78 ? 31.566 -12.200 13.603 1.00 0.00 247 TYR A O 11
ATOM 14939 N N . SER A 1 79 ? 33.364 -11.675 14.850 1.00 0.00 248 SER A N 11
ATOM 14940 C CA . SER A 1 79 ? 33.111 -12.708 15.848 1.00 0.00 248 SER A CA 11
ATOM 14941 C C . SER A 1 79 ? 31.674 -12.630 16.357 1.00 0.00 248 SER A C 11
ATOM 14942 O O . SER A 1 79 ? 31.110 -13.626 16.810 1.00 0.00 248 SER A O 11
ATOM 14950 N N . SER A 1 80 ? 31.089 -11.439 16.278 1.00 0.00 249 SER A N 11
ATOM 14951 C CA . SER A 1 80 ? 29.720 -11.229 16.734 1.00 0.00 249 SER A CA 11
ATOM 14952 C C . SER A 1 80 ? 28.762 -12.192 16.039 1.00 0.00 249 SER A C 11
ATOM 14953 O O . SER A 1 80 ? 28.096 -13.000 16.688 1.00 0.00 249 SER A O 11
ATOM 14961 N N . LYS A 1 81 ? 28.699 -12.102 14.715 1.00 0.00 250 LYS A N 11
ATOM 14962 C CA . LYS A 1 81 ? 27.825 -12.965 13.930 1.00 0.00 250 LYS A CA 11
ATOM 14963 C C . LYS A 1 81 ? 28.196 -12.914 12.451 1.00 0.00 250 LYS A C 11
ATOM 14964 O O . LYS A 1 81 ? 28.726 -13.880 11.901 1.00 0.00 250 LYS A O 11
ATOM 14983 N N . ALA A 1 82 ? 27.916 -11.782 11.813 1.00 0.00 251 ALA A N 11
ATOM 14984 C CA . ALA A 1 82 ? 28.224 -11.606 10.400 1.00 0.00 251 ALA A CA 11
ATOM 14985 C C . ALA A 1 82 ? 29.699 -11.279 10.196 1.00 0.00 251 ALA A C 11
ATOM 14986 O O . ALA A 1 82 ? 30.420 -10.994 11.153 1.00 0.00 251 ALA A O 11
ATOM 14993 N N . ARG A 1 83 ? 30.143 -11.322 8.944 1.00 0.00 252 ARG A N 11
ATOM 14994 C CA . ARG A 1 83 ? 31.533 -11.031 8.616 1.00 0.00 252 ARG A CA 11
ATOM 14995 C C . ARG A 1 83 ? 31.727 -9.544 8.336 1.00 0.00 252 ARG A C 11
ATOM 14996 O O . ARG A 1 83 ? 30.805 -8.859 7.892 1.00 0.00 252 ARG A O 11
ATOM 15017 N N . LEU A 1 84 ? 32.932 -9.050 8.599 1.00 0.00 253 LEU A N 11
ATOM 15018 C CA . LEU A 1 84 ? 33.248 -7.643 8.376 1.00 0.00 253 LEU A CA 11
ATOM 15019 C C . LEU A 1 84 ? 33.971 -7.451 7.047 1.00 0.00 253 LEU A C 11
ATOM 15020 O O . LEU A 1 84 ? 34.855 -8.231 6.691 1.00 0.00 253 LEU A O 11
ATOM 15036 N N . HIS A 1 85 ? 33.590 -6.407 6.318 1.00 0.00 254 HIS A N 11
ATOM 15037 C CA . HIS A 1 85 ? 34.205 -6.111 5.028 1.00 0.00 254 HIS A CA 11
ATOM 15038 C C . HIS A 1 85 ? 34.604 -4.641 4.942 1.00 0.00 254 HIS A C 11
ATOM 15039 O O . HIS A 1 85 ? 34.241 -3.837 5.800 1.00 0.00 254 HIS A O 11
ATOM 15053 N N . VAL A 1 86 ? 35.355 -4.297 3.900 1.00 0.00 255 VAL A N 11
ATOM 15054 C CA . VAL A 1 86 ? 35.804 -2.924 3.702 1.00 0.00 255 VAL A CA 11
ATOM 15055 C C . VAL A 1 86 ? 35.550 -2.464 2.270 1.00 0.00 255 VAL A C 11
ATOM 15056 O O . VAL A 1 86 ? 35.385 -3.282 1.364 1.00 0.00 255 VAL A O 11
ATOM 15069 N N . CYS A 1 87 ? 35.519 -1.150 2.073 1.00 0.00 256 CYS A N 11
ATOM 15070 C CA . CYS A 1 87 ? 35.285 -0.580 0.752 1.00 0.00 256 CYS A CA 11
ATOM 15071 C C . CYS A 1 87 ? 36.602 -0.189 0.087 1.00 0.00 256 CYS A C 11
ATOM 15072 O O . CYS A 1 87 ? 37.562 0.185 0.762 1.00 0.00 256 CYS A O 11
ATOM 15079 N N . GLN A 1 88 ? 36.639 -0.279 -1.238 1.00 0.00 257 GLN A N 11
ATOM 15080 C CA . GLN A 1 88 ? 37.838 0.064 -1.993 1.00 0.00 257 GLN A CA 11
ATOM 15081 C C . GLN A 1 88 ? 37.483 0.853 -3.250 1.00 0.00 257 GLN A C 11
ATOM 15082 O O . GLN A 1 88 ? 36.625 0.442 -4.031 1.00 0.00 257 GLN A O 11
ATOM 15096 N N . LYS A 1 89 ? 38.148 1.987 -3.438 1.00 0.00 258 LYS A N 11
ATOM 15097 C CA . LYS A 1 89 ? 37.904 2.834 -4.600 1.00 0.00 258 LYS A CA 11
ATOM 15098 C C . LYS A 1 89 ? 38.395 2.160 -5.877 1.00 0.00 258 LYS A C 11
ATOM 15099 O O . LYS A 1 89 ? 39.596 1.964 -6.064 1.00 0.00 258 LYS A O 11
ATOM 15118 N N . ILE A 1 90 ? 37.459 1.809 -6.753 1.00 0.00 259 ILE A N 11
ATOM 15119 C CA . ILE A 1 90 ? 37.798 1.160 -8.013 1.00 0.00 259 ILE A CA 11
ATOM 15120 C C . ILE A 1 90 ? 38.574 2.104 -8.926 1.00 0.00 259 ILE A C 11
ATOM 15121 O O . ILE A 1 90 ? 39.573 1.716 -9.532 1.00 0.00 259 ILE A O 11
ATOM 15137 N N . MET A 1 3 ? 3.537 6.640 3.543 1.00 0.00 172 MET A N 12
ATOM 15138 C CA . MET A 1 3 ? 4.155 7.944 3.331 1.00 0.00 172 MET A CA 12
ATOM 15139 C C . MET A 1 3 ? 4.866 7.996 1.982 1.00 0.00 172 MET A C 12
ATOM 15140 O O . MET A 1 3 ? 5.248 6.972 1.415 1.00 0.00 172 MET A O 12
ATOM 15154 N N . PRO A 1 4 ? 5.048 9.216 1.455 1.00 0.00 173 PRO A N 12
ATOM 15155 C CA . PRO A 1 4 ? 5.714 9.430 0.167 1.00 0.00 173 PRO A CA 12
ATOM 15156 C C . PRO A 1 4 ? 7.207 9.126 0.229 1.00 0.00 173 PRO A C 12
ATOM 15157 O O . PRO A 1 4 ? 7.703 8.596 1.224 1.00 0.00 173 PRO A O 12
ATOM 15168 N N . HIS A 1 5 ? 7.920 9.465 -0.841 1.00 0.00 174 HIS A N 12
ATOM 15169 C CA . HIS A 1 5 ? 9.358 9.230 -0.907 1.00 0.00 174 HIS A CA 12
ATOM 15170 C C . HIS A 1 5 ? 10.084 9.984 0.202 1.00 0.00 174 HIS A C 12
ATOM 15171 O O . HIS A 1 5 ? 10.377 11.173 0.069 1.00 0.00 174 HIS A O 12
ATOM 15185 N N . ILE A 1 6 ? 10.371 9.287 1.296 1.00 0.00 175 ILE A N 12
ATOM 15186 C CA . ILE A 1 6 ? 11.063 9.892 2.428 1.00 0.00 175 ILE A CA 12
ATOM 15187 C C . ILE A 1 6 ? 12.565 9.967 2.177 1.00 0.00 175 ILE A C 12
ATOM 15188 O O . ILE A 1 6 ? 13.199 8.971 1.828 1.00 0.00 175 ILE A O 12
ATOM 15204 N N . LYS A 1 7 ? 13.131 11.155 2.359 1.00 0.00 176 LYS A N 12
ATOM 15205 C CA . LYS A 1 7 ? 14.560 11.362 2.156 1.00 0.00 176 LYS A CA 12
ATOM 15206 C C . LYS A 1 7 ? 15.336 11.096 3.442 1.00 0.00 176 LYS A C 12
ATOM 15207 O O . LYS A 1 7 ? 14.748 10.915 4.508 1.00 0.00 176 LYS A O 12
ATOM 15226 N N . GLY A 1 8 ? 16.661 11.074 3.335 1.00 0.00 177 GLY A N 12
ATOM 15227 C CA . GLY A 1 8 ? 17.496 10.830 4.496 1.00 0.00 177 GLY A CA 12
ATOM 15228 C C . GLY A 1 8 ? 17.972 12.113 5.148 1.00 0.00 177 GLY A C 12
ATOM 15229 O O . GLY A 1 8 ? 17.480 12.498 6.209 1.00 0.00 177 GLY A O 12
ATOM 15233 N N . HIS A 1 9 ? 18.933 12.777 4.513 1.00 0.00 178 HIS A N 12
ATOM 15234 C CA . HIS A 1 9 ? 19.476 14.024 5.039 1.00 0.00 178 HIS A CA 12
ATOM 15235 C C . HIS A 1 9 ? 20.227 13.782 6.345 1.00 0.00 178 HIS A C 12
ATOM 15236 O O . HIS A 1 9 ? 20.510 14.718 7.091 1.00 0.00 178 HIS A O 12
ATOM 15250 N N . GLU A 1 10 ? 20.546 12.520 6.613 1.00 0.00 179 GLU A N 12
ATOM 15251 C CA . GLU A 1 10 ? 21.263 12.156 7.830 1.00 0.00 179 GLU A CA 12
ATOM 15252 C C . GLU A 1 10 ? 20.465 12.549 9.069 1.00 0.00 179 GLU A C 12
ATOM 15253 O O . GLU A 1 10 ? 20.710 13.593 9.673 1.00 0.00 179 GLU A O 12
ATOM 15265 N N . GLY A 1 11 ? 19.508 11.706 9.443 1.00 0.00 180 GLY A N 12
ATOM 15266 C CA . GLY A 1 11 ? 18.688 11.982 10.608 1.00 0.00 180 GLY A CA 12
ATOM 15267 C C . GLY A 1 11 ? 17.205 11.874 10.312 1.00 0.00 180 GLY A C 12
ATOM 15268 O O . GLY A 1 11 ? 16.398 12.624 10.862 1.00 0.00 180 GLY A O 12
ATOM 15272 N N . ASP A 1 12 ? 16.844 10.939 9.439 1.00 0.00 181 ASP A N 12
ATOM 15273 C CA . ASP A 1 12 ? 15.448 10.735 9.070 1.00 0.00 181 ASP A CA 12
ATOM 15274 C C . ASP A 1 12 ? 15.067 9.262 9.178 1.00 0.00 181 ASP A C 12
ATOM 15275 O O . ASP A 1 12 ? 15.827 8.370 8.800 1.00 0.00 181 ASP A O 12
ATOM 15284 N N . PRO A 1 13 ? 13.863 8.999 9.706 1.00 0.00 182 PRO A N 12
ATOM 15285 C CA . PRO A 1 13 ? 13.354 7.635 9.876 1.00 0.00 182 PRO A CA 12
ATOM 15286 C C . PRO A 1 13 ? 13.024 6.969 8.545 1.00 0.00 182 PRO A C 12
ATOM 15287 O O . PRO A 1 13 ? 12.323 7.540 7.710 1.00 0.00 182 PRO A O 12
ATOM 15298 N N . CYS A 1 14 ? 13.534 5.757 8.352 1.00 0.00 183 CYS A N 12
ATOM 15299 C CA . CYS A 1 14 ? 13.294 5.012 7.122 1.00 0.00 183 CYS A CA 12
ATOM 15300 C C . CYS A 1 14 ? 12.654 3.659 7.421 1.00 0.00 183 CYS A C 12
ATOM 15301 O O . CYS A 1 14 ? 12.627 3.213 8.569 1.00 0.00 183 CYS A O 12
ATOM 15308 N N . LEU A 1 15 ? 12.142 3.011 6.381 1.00 0.00 184 LEU A N 12
ATOM 15309 C CA . LEU A 1 15 ? 11.502 1.708 6.531 1.00 0.00 184 LEU A CA 12
ATOM 15310 C C . LEU A 1 15 ? 11.450 0.970 5.197 1.00 0.00 184 LEU A C 12
ATOM 15311 O O . LEU A 1 15 ? 10.598 0.107 4.987 1.00 0.00 184 LEU A O 12
ATOM 15327 N N . ARG A 1 16 ? 12.369 1.315 4.300 1.00 0.00 185 ARG A N 12
ATOM 15328 C CA . ARG A 1 16 ? 12.428 0.684 2.987 1.00 0.00 185 ARG A CA 12
ATOM 15329 C C . ARG A 1 16 ? 13.870 0.372 2.599 1.00 0.00 185 ARG A C 12
ATOM 15330 O O . ARG A 1 16 ? 14.810 0.783 3.279 1.00 0.00 185 ARG A O 12
ATOM 15351 N N . SER A 1 17 ? 14.037 -0.360 1.501 1.00 0.00 186 SER A N 12
ATOM 15352 C CA . SER A 1 17 ? 15.364 -0.731 1.025 1.00 0.00 186 SER A CA 12
ATOM 15353 C C . SER A 1 17 ? 16.275 0.490 0.947 1.00 0.00 186 SER A C 12
ATOM 15354 O O . SER A 1 17 ? 17.497 0.374 1.045 1.00 0.00 186 SER A O 12
ATOM 15362 N N . SER A 1 18 ? 15.671 1.661 0.771 1.00 0.00 187 SER A N 12
ATOM 15363 C CA . SER A 1 18 ? 16.427 2.904 0.676 1.00 0.00 187 SER A CA 12
ATOM 15364 C C . SER A 1 18 ? 15.763 4.007 1.495 1.00 0.00 187 SER A C 12
ATOM 15365 O O . SER A 1 18 ? 16.221 4.348 2.586 1.00 0.00 187 SER A O 12
ATOM 15373 N N . ASP A 1 19 ? 14.681 4.562 0.960 1.00 0.00 188 ASP A N 12
ATOM 15374 C CA . ASP A 1 19 ? 13.951 5.626 1.640 1.00 0.00 188 ASP A CA 12
ATOM 15375 C C . ASP A 1 19 ? 14.898 6.740 2.078 1.00 0.00 188 ASP A C 12
ATOM 15376 O O . ASP A 1 19 ? 14.715 7.344 3.135 1.00 0.00 188 ASP A O 12
ATOM 15385 N N . CYS A 1 20 ? 15.910 7.005 1.259 1.00 0.00 189 CYS A N 12
ATOM 15386 C CA . CYS A 1 20 ? 16.887 8.045 1.561 1.00 0.00 189 CYS A CA 12
ATOM 15387 C C . CYS A 1 20 ? 17.246 8.835 0.306 1.00 0.00 189 CYS A C 12
ATOM 15388 O O . CYS A 1 20 ? 16.852 8.471 -0.803 1.00 0.00 189 CYS A O 12
ATOM 15395 N N . ILE A 1 21 ? 17.996 9.916 0.489 1.00 0.00 190 ILE A N 12
ATOM 15396 C CA . ILE A 1 21 ? 18.409 10.757 -0.628 1.00 0.00 190 ILE A CA 12
ATOM 15397 C C . ILE A 1 21 ? 19.011 9.921 -1.752 1.00 0.00 190 ILE A C 12
ATOM 15398 O O . ILE A 1 21 ? 19.489 8.809 -1.524 1.00 0.00 190 ILE A O 12
ATOM 15414 N N . ASP A 1 22 ? 18.986 10.463 -2.964 1.00 0.00 191 ASP A N 12
ATOM 15415 C CA . ASP A 1 22 ? 19.532 9.769 -4.124 1.00 0.00 191 ASP A CA 12
ATOM 15416 C C . ASP A 1 22 ? 20.935 9.244 -3.833 1.00 0.00 191 ASP A C 12
ATOM 15417 O O . ASP A 1 22 ? 21.352 8.222 -4.376 1.00 0.00 191 ASP A O 12
ATOM 15426 N N . GLY A 1 23 ? 21.659 9.952 -2.971 1.00 0.00 192 GLY A N 12
ATOM 15427 C CA . GLY A 1 23 ? 23.007 9.543 -2.623 1.00 0.00 192 GLY A CA 12
ATOM 15428 C C . GLY A 1 23 ? 23.133 9.138 -1.168 1.00 0.00 192 GLY A C 12
ATOM 15429 O O . GLY A 1 23 ? 24.194 9.292 -0.563 1.00 0.00 192 GLY A O 12
ATOM 15433 N N . PHE A 1 24 ? 22.048 8.619 -0.604 1.00 0.00 193 PHE A N 12
ATOM 15434 C CA . PHE A 1 24 ? 22.040 8.193 0.790 1.00 0.00 193 PHE A CA 12
ATOM 15435 C C . PHE A 1 24 ? 21.468 6.785 0.926 1.00 0.00 193 PHE A C 12
ATOM 15436 O O . PHE A 1 24 ? 20.775 6.295 0.033 1.00 0.00 193 PHE A O 12
ATOM 15453 N N . CYS A 1 25 ? 21.763 6.138 2.049 1.00 0.00 194 CYS A N 12
ATOM 15454 C CA . CYS A 1 25 ? 21.280 4.786 2.302 1.00 0.00 194 CYS A CA 12
ATOM 15455 C C . CYS A 1 25 ? 20.727 4.663 3.720 1.00 0.00 194 CYS A C 12
ATOM 15456 O O . CYS A 1 25 ? 21.277 5.232 4.664 1.00 0.00 194 CYS A O 12
ATOM 15463 N N . CYS A 1 26 ? 19.637 3.917 3.861 1.00 0.00 195 CYS A N 12
ATOM 15464 C CA . CYS A 1 26 ? 19.009 3.718 5.161 1.00 0.00 195 CYS A CA 12
ATOM 15465 C C . CYS A 1 26 ? 19.763 2.671 5.976 1.00 0.00 195 CYS A C 12
ATOM 15466 O O . CYS A 1 26 ? 20.039 1.574 5.492 1.00 0.00 195 CYS A O 12
ATOM 15473 N N . ALA A 1 27 ? 20.094 3.019 7.215 1.00 0.00 196 ALA A N 12
ATOM 15474 C CA . ALA A 1 27 ? 20.814 2.109 8.097 1.00 0.00 196 ALA A CA 12
ATOM 15475 C C . ALA A 1 27 ? 19.997 1.795 9.346 1.00 0.00 196 ALA A C 12
ATOM 15476 O O . ALA A 1 27 ? 18.964 2.416 9.596 1.00 0.00 196 ALA A O 12
ATOM 15483 N N . ARG A 1 28 ? 20.467 0.827 10.126 1.00 0.00 197 ARG A N 12
ATOM 15484 C CA . ARG A 1 28 ? 19.779 0.429 11.348 1.00 0.00 197 ARG A CA 12
ATOM 15485 C C . ARG A 1 28 ? 20.478 1.003 12.578 1.00 0.00 197 ARG A C 12
ATOM 15486 O O . ARG A 1 28 ? 21.684 0.832 12.754 1.00 0.00 197 ARG A O 12
ATOM 15507 N N . HIS A 1 29 ? 19.711 1.683 13.424 1.00 0.00 198 HIS A N 12
ATOM 15508 C CA . HIS A 1 29 ? 20.257 2.282 14.637 1.00 0.00 198 HIS A CA 12
ATOM 15509 C C . HIS A 1 29 ? 19.563 1.727 15.877 1.00 0.00 198 HIS A C 12
ATOM 15510 O O . HIS A 1 29 ? 18.403 1.318 15.821 1.00 0.00 198 HIS A O 12
ATOM 15524 N N . PHE A 1 30 ? 20.281 1.714 16.995 1.00 0.00 199 PHE A N 12
ATOM 15525 C CA . PHE A 1 30 ? 19.735 1.207 18.248 1.00 0.00 199 PHE A CA 12
ATOM 15526 C C . PHE A 1 30 ? 18.347 1.783 18.509 1.00 0.00 199 PHE A C 12
ATOM 15527 O O . PHE A 1 30 ? 17.340 1.084 18.391 1.00 0.00 199 PHE A O 12
ATOM 15544 N N . TRP A 1 31 ? 18.301 3.062 18.865 1.00 0.00 200 TRP A N 12
ATOM 15545 C CA . TRP A 1 31 ? 17.036 3.733 19.144 1.00 0.00 200 TRP A CA 12
ATOM 15546 C C . TRP A 1 31 ? 15.997 3.399 18.080 1.00 0.00 200 TRP A C 12
ATOM 15547 O O . TRP A 1 31 ? 14.945 2.834 18.381 1.00 0.00 200 TRP A O 12
ATOM 15568 N N . THR A 1 32 ? 16.298 3.751 16.834 1.00 0.00 201 THR A N 12
ATOM 15569 C CA . THR A 1 32 ? 15.388 3.489 15.725 1.00 0.00 201 THR A CA 12
ATOM 15570 C C . THR A 1 32 ? 16.127 3.512 14.392 1.00 0.00 201 THR A C 12
ATOM 15571 O O . THR A 1 32 ? 17.294 3.897 14.322 1.00 0.00 201 THR A O 12
ATOM 15582 N N . LYS A 1 33 ? 15.439 3.097 13.333 1.00 0.00 202 LYS A N 12
ATOM 15583 C CA . LYS A 1 33 ? 16.028 3.071 12.000 1.00 0.00 202 LYS A CA 12
ATOM 15584 C C . LYS A 1 33 ? 16.089 4.474 11.404 1.00 0.00 202 LYS A C 12
ATOM 15585 O O . LYS A 1 33 ? 15.060 5.124 11.219 1.00 0.00 202 LYS A O 12
ATOM 15604 N N . ILE A 1 34 ? 17.299 4.933 11.105 1.00 0.00 203 ILE A N 12
ATOM 15605 C CA . ILE A 1 34 ? 17.492 6.258 10.528 1.00 0.00 203 ILE A CA 12
ATOM 15606 C C . ILE A 1 34 ? 18.219 6.174 9.190 1.00 0.00 203 ILE A C 12
ATOM 15607 O O . ILE A 1 34 ? 18.683 5.106 8.789 1.00 0.00 203 ILE A O 12
ATOM 15623 N N . CYS A 1 35 ? 18.317 7.308 8.504 1.00 0.00 204 CYS A N 12
ATOM 15624 C CA . CYS A 1 35 ? 18.990 7.365 7.212 1.00 0.00 204 CYS A CA 12
ATOM 15625 C C . CYS A 1 35 ? 20.425 7.860 7.367 1.00 0.00 204 CYS A C 12
ATOM 15626 O O . CYS A 1 35 ? 20.689 8.816 8.096 1.00 0.00 204 CYS A O 12
ATOM 15633 N N . LYS A 1 36 ? 21.349 7.202 6.675 1.00 0.00 205 LYS A N 12
ATOM 15634 C CA . LYS A 1 36 ? 22.758 7.575 6.733 1.00 0.00 205 LYS A CA 12
ATOM 15635 C C . LYS A 1 36 ? 23.334 7.744 5.330 1.00 0.00 205 LYS A C 12
ATOM 15636 O O . LYS A 1 36 ? 22.834 7.182 4.356 1.00 0.00 205 LYS A O 12
ATOM 15655 N N . PRO A 1 37 ? 24.411 8.536 5.224 1.00 0.00 206 PRO A N 12
ATOM 15656 C CA . PRO A 1 37 ? 25.079 8.796 3.945 1.00 0.00 206 PRO A CA 12
ATOM 15657 C C . PRO A 1 37 ? 25.808 7.568 3.412 1.00 0.00 206 PRO A C 12
ATOM 15658 O O . PRO A 1 37 ? 25.863 6.530 4.073 1.00 0.00 206 PRO A O 12
ATOM 15669 N N . VAL A 1 38 ? 26.367 7.691 2.212 1.00 0.00 207 VAL A N 12
ATOM 15670 C CA . VAL A 1 38 ? 27.094 6.591 1.591 1.00 0.00 207 VAL A CA 12
ATOM 15671 C C . VAL A 1 38 ? 28.493 6.454 2.181 1.00 0.00 207 VAL A C 12
ATOM 15672 O O . VAL A 1 38 ? 29.009 7.382 2.806 1.00 0.00 207 VAL A O 12
ATOM 15685 N N . LEU A 1 39 ? 29.102 5.291 1.980 1.00 0.00 208 LEU A N 12
ATOM 15686 C CA . LEU A 1 39 ? 30.444 5.031 2.492 1.00 0.00 208 LEU A CA 12
ATOM 15687 C C . LEU A 1 39 ? 31.489 5.211 1.397 1.00 0.00 208 LEU A C 12
ATOM 15688 O O . LEU A 1 39 ? 31.153 5.387 0.225 1.00 0.00 208 LEU A O 12
ATOM 15704 N N . HIS A 1 40 ? 32.760 5.162 1.784 1.00 0.00 209 HIS A N 12
ATOM 15705 C CA . HIS A 1 40 ? 33.856 5.317 0.834 1.00 0.00 209 HIS A CA 12
ATOM 15706 C C . HIS A 1 40 ? 34.992 4.351 1.154 1.00 0.00 209 HIS A C 12
ATOM 15707 O O . HIS A 1 40 ? 34.981 3.686 2.190 1.00 0.00 209 HIS A O 12
ATOM 15721 N N . GLN A 1 41 ? 35.970 4.278 0.257 1.00 0.00 210 GLN A N 12
ATOM 15722 C CA . GLN A 1 41 ? 37.113 3.391 0.444 1.00 0.00 210 GLN A CA 12
ATOM 15723 C C . GLN A 1 41 ? 37.633 3.468 1.875 1.00 0.00 210 GLN A C 12
ATOM 15724 O O . GLN A 1 41 ? 37.895 4.552 2.394 1.00 0.00 210 GLN A O 12
ATOM 15738 N N . GLY A 1 42 ? 37.780 2.308 2.509 1.00 0.00 211 GLY A N 12
ATOM 15739 C CA . GLY A 1 42 ? 38.268 2.267 3.876 1.00 0.00 211 GLY A CA 12
ATOM 15740 C C . GLY A 1 42 ? 37.155 2.046 4.882 1.00 0.00 211 GLY A C 12
ATOM 15741 O O . GLY A 1 42 ? 37.407 1.634 6.013 1.00 0.00 211 GLY A O 12
ATOM 15745 N N . GLU A 1 43 ? 35.923 2.324 4.469 1.00 0.00 212 GLU A N 12
ATOM 15746 C CA . GLU A 1 43 ? 34.769 2.156 5.345 1.00 0.00 212 GLU A CA 12
ATOM 15747 C C . GLU A 1 43 ? 34.295 0.706 5.348 1.00 0.00 212 GLU A C 12
ATOM 15748 O O . GLU A 1 43 ? 34.668 -0.083 4.480 1.00 0.00 212 GLU A O 12
ATOM 15760 N N . VAL A 1 44 ? 33.470 0.361 6.332 1.00 0.00 213 VAL A N 12
ATOM 15761 C CA . VAL A 1 44 ? 32.944 -0.994 6.449 1.00 0.00 213 VAL A CA 12
ATOM 15762 C C . VAL A 1 44 ? 32.007 -1.322 5.292 1.00 0.00 213 VAL A C 12
ATOM 15763 O O . VAL A 1 44 ? 31.195 -0.492 4.882 1.00 0.00 213 VAL A O 12
ATOM 15776 N N . CYS A 1 45 ? 32.124 -2.538 4.770 1.00 0.00 214 CYS A N 12
ATOM 15777 C CA . CYS A 1 45 ? 31.288 -2.977 3.660 1.00 0.00 214 CYS A CA 12
ATOM 15778 C C . CYS A 1 45 ? 30.478 -4.212 4.044 1.00 0.00 214 CYS A C 12
ATOM 15779 O O . CYS A 1 45 ? 30.840 -4.945 4.966 1.00 0.00 214 CYS A O 12
ATOM 15786 N N . THR A 1 46 ? 29.378 -4.437 3.332 1.00 0.00 215 THR A N 12
ATOM 15787 C CA . THR A 1 46 ? 28.516 -5.582 3.598 1.00 0.00 215 THR A CA 12
ATOM 15788 C C . THR A 1 46 ? 28.101 -6.271 2.303 1.00 0.00 215 THR A C 12
ATOM 15789 O O . THR A 1 46 ? 27.398 -5.690 1.476 1.00 0.00 215 THR A O 12
ATOM 15800 N N . LYS A 1 47 ? 28.540 -7.513 2.133 1.00 0.00 216 LYS A N 12
ATOM 15801 C CA . LYS A 1 47 ? 28.213 -8.283 0.939 1.00 0.00 216 LYS A CA 12
ATOM 15802 C C . LYS A 1 47 ? 27.322 -9.472 1.285 1.00 0.00 216 LYS A C 12
ATOM 15803 O O . LYS A 1 47 ? 27.047 -10.321 0.437 1.00 0.00 216 LYS A O 12
ATOM 15822 N N . GLN A 1 48 ? 26.874 -9.526 2.536 1.00 0.00 217 GLN A N 12
ATOM 15823 C CA . GLN A 1 48 ? 26.014 -10.610 2.993 1.00 0.00 217 GLN A CA 12
ATOM 15824 C C . GLN A 1 48 ? 25.078 -10.134 4.099 1.00 0.00 217 GLN A C 12
ATOM 15825 O O . GLN A 1 48 ? 25.514 -9.860 5.217 1.00 0.00 217 GLN A O 12
ATOM 15839 N N . ARG A 1 49 ? 23.792 -10.038 3.779 1.00 0.00 218 ARG A N 12
ATOM 15840 C CA . ARG A 1 49 ? 22.796 -9.594 4.746 1.00 0.00 218 ARG A CA 12
ATOM 15841 C C . ARG A 1 49 ? 21.722 -10.659 4.949 1.00 0.00 218 ARG A C 12
ATOM 15842 O O . ARG A 1 49 ? 20.945 -10.953 4.040 1.00 0.00 218 ARG A O 12
ATOM 15863 N N . LYS A 1 50 ? 21.685 -11.233 6.146 1.00 0.00 219 LYS A N 12
ATOM 15864 C CA . LYS A 1 50 ? 20.707 -12.265 6.470 1.00 0.00 219 LYS A CA 12
ATOM 15865 C C . LYS A 1 50 ? 19.739 -11.779 7.545 1.00 0.00 219 LYS A C 12
ATOM 15866 O O . LYS A 1 50 ? 20.123 -11.586 8.699 1.00 0.00 219 LYS A O 12
ATOM 15885 N N . LYS A 1 51 ? 18.483 -11.585 7.159 1.00 0.00 220 LYS A N 12
ATOM 15886 C CA . LYS A 1 51 ? 17.459 -11.125 8.090 1.00 0.00 220 LYS A CA 12
ATOM 15887 C C . LYS A 1 51 ? 16.139 -11.852 7.850 1.00 0.00 220 LYS A C 12
ATOM 15888 O O . LYS A 1 51 ? 15.523 -11.707 6.795 1.00 0.00 220 LYS A O 12
ATOM 15907 N N . GLY A 1 52 ? 15.711 -12.633 8.837 1.00 0.00 221 GLY A N 12
ATOM 15908 C CA . GLY A 1 52 ? 14.466 -13.369 8.713 1.00 0.00 221 GLY A CA 12
ATOM 15909 C C . GLY A 1 52 ? 14.057 -14.038 10.010 1.00 0.00 221 GLY A C 12
ATOM 15910 O O . GLY A 1 52 ? 12.911 -13.921 10.443 1.00 0.00 221 GLY A O 12
ATOM 15914 N N . SER A 1 53 ? 14.996 -14.744 10.632 1.00 0.00 222 SER A N 12
ATOM 15915 C CA . SER A 1 53 ? 14.726 -15.440 11.884 1.00 0.00 222 SER A CA 12
ATOM 15916 C C . SER A 1 53 ? 14.556 -14.448 13.031 1.00 0.00 222 SER A C 12
ATOM 15917 O O . SER A 1 53 ? 15.206 -13.403 13.064 1.00 0.00 222 SER A O 12
ATOM 15925 N N . HIS A 1 54 ? 13.678 -14.784 13.970 1.00 0.00 223 HIS A N 12
ATOM 15926 C CA . HIS A 1 54 ? 13.421 -13.924 15.120 1.00 0.00 223 HIS A CA 12
ATOM 15927 C C . HIS A 1 54 ? 14.611 -13.925 16.075 1.00 0.00 223 HIS A C 12
ATOM 15928 O O . HIS A 1 54 ? 14.991 -14.966 16.609 1.00 0.00 223 HIS A O 12
ATOM 15942 N N . GLY A 1 55 ? 15.197 -12.749 16.284 1.00 0.00 224 GLY A N 12
ATOM 15943 C CA . GLY A 1 55 ? 16.338 -12.637 17.174 1.00 0.00 224 GLY A CA 12
ATOM 15944 C C . GLY A 1 55 ? 17.651 -12.535 16.422 1.00 0.00 224 GLY A C 12
ATOM 15945 O O . GLY A 1 55 ? 18.509 -13.412 16.534 1.00 0.00 224 GLY A O 12
ATOM 15949 N N . LEU A 1 56 ? 17.809 -11.463 15.653 1.00 0.00 225 LEU A N 12
ATOM 15950 C CA . LEU A 1 56 ? 19.026 -11.250 14.879 1.00 0.00 225 LEU A CA 12
ATOM 15951 C C . LEU A 1 56 ? 19.806 -10.051 15.409 1.00 0.00 225 LEU A C 12
ATOM 15952 O O . LEU A 1 56 ? 19.305 -9.290 16.235 1.00 0.00 225 LEU A O 12
ATOM 15968 N N . GLU A 1 57 ? 21.034 -9.890 14.925 1.00 0.00 226 GLU A N 12
ATOM 15969 C CA . GLU A 1 57 ? 21.882 -8.782 15.350 1.00 0.00 226 GLU A CA 12
ATOM 15970 C C . GLU A 1 57 ? 21.661 -7.558 14.466 1.00 0.00 226 GLU A C 12
ATOM 15971 O O . GLU A 1 57 ? 21.510 -7.677 13.250 1.00 0.00 226 GLU A O 12
ATOM 15983 N N . ILE A 1 58 ? 21.643 -6.383 15.087 1.00 0.00 227 ILE A N 12
ATOM 15984 C CA . ILE A 1 58 ? 21.441 -5.138 14.358 1.00 0.00 227 ILE A CA 12
ATOM 15985 C C . ILE A 1 58 ? 22.651 -4.806 13.491 1.00 0.00 227 ILE A C 12
ATOM 15986 O O . ILE A 1 58 ? 23.792 -5.065 13.874 1.00 0.00 227 ILE A O 12
ATOM 16002 N N . PHE A 1 59 ? 22.394 -4.229 12.321 1.00 0.00 228 PHE A N 12
ATOM 16003 C CA . PHE A 1 59 ? 23.462 -3.860 11.400 1.00 0.00 228 PHE A CA 12
ATOM 16004 C C . PHE A 1 59 ? 23.405 -2.372 11.069 1.00 0.00 228 PHE A C 12
ATOM 16005 O O . PHE A 1 59 ? 22.519 -1.921 10.344 1.00 0.00 228 PHE A O 12
ATOM 16022 N N . GLN A 1 60 ? 24.357 -1.616 11.606 1.00 0.00 229 GLN A N 12
ATOM 16023 C CA . GLN A 1 60 ? 24.414 -0.178 11.369 1.00 0.00 229 GLN A CA 12
ATOM 16024 C C . GLN A 1 60 ? 25.481 0.161 10.333 1.00 0.00 229 GLN A C 12
ATOM 16025 O O . GLN A 1 60 ? 26.584 0.583 10.679 1.00 0.00 229 GLN A O 12
ATOM 16039 N N . ARG A 1 61 ? 25.144 -0.028 9.061 1.00 0.00 230 ARG A N 12
ATOM 16040 C CA . ARG A 1 61 ? 26.074 0.256 7.975 1.00 0.00 230 ARG A CA 12
ATOM 16041 C C . ARG A 1 61 ? 25.330 0.427 6.653 1.00 0.00 230 ARG A C 12
ATOM 16042 O O . ARG A 1 61 ? 24.146 0.104 6.549 1.00 0.00 230 ARG A O 12
ATOM 16063 N N . CYS A 1 62 ? 26.032 0.937 5.647 1.00 0.00 231 CYS A N 12
ATOM 16064 C CA . CYS A 1 62 ? 25.439 1.152 4.333 1.00 0.00 231 CYS A CA 12
ATOM 16065 C C . CYS A 1 62 ? 26.417 0.769 3.225 1.00 0.00 231 CYS A C 12
ATOM 16066 O O . CYS A 1 62 ? 27.590 0.502 3.485 1.00 0.00 231 CYS A O 12
ATOM 16073 N N . ASP A 1 63 ? 25.924 0.744 1.992 1.00 0.00 232 ASP A N 12
ATOM 16074 C CA . ASP A 1 63 ? 26.754 0.395 0.845 1.00 0.00 232 ASP A CA 12
ATOM 16075 C C . ASP A 1 63 ? 27.774 1.492 0.558 1.00 0.00 232 ASP A C 12
ATOM 16076 O O . ASP A 1 63 ? 27.613 2.633 0.991 1.00 0.00 232 ASP A O 12
ATOM 16085 N N . CYS A 1 64 ? 28.825 1.139 -0.175 1.00 0.00 233 CYS A N 12
ATOM 16086 C CA . CYS A 1 64 ? 29.874 2.092 -0.519 1.00 0.00 233 CYS A CA 12
ATOM 16087 C C . CYS A 1 64 ? 29.432 2.996 -1.666 1.00 0.00 233 CYS A C 12
ATOM 16088 O O . CYS A 1 64 ? 28.417 2.742 -2.315 1.00 0.00 233 CYS A O 12
ATOM 16095 N N . ALA A 1 65 ? 30.201 4.052 -1.909 1.00 0.00 234 ALA A N 12
ATOM 16096 C CA . ALA A 1 65 ? 29.890 4.993 -2.978 1.00 0.00 234 ALA A CA 12
ATOM 16097 C C . ALA A 1 65 ? 30.074 4.348 -4.348 1.00 0.00 234 ALA A C 12
ATOM 16098 O O . ALA A 1 65 ? 30.757 3.332 -4.480 1.00 0.00 234 ALA A O 12
ATOM 16105 N N . LYS A 1 66 ? 29.460 4.943 -5.364 1.00 0.00 235 LYS A N 12
ATOM 16106 C CA . LYS A 1 66 ? 29.556 4.428 -6.725 1.00 0.00 235 LYS A CA 12
ATOM 16107 C C . LYS A 1 66 ? 31.009 4.383 -7.189 1.00 0.00 235 LYS A C 12
ATOM 16108 O O . LYS A 1 66 ? 31.739 5.367 -7.071 1.00 0.00 235 LYS A O 12
ATOM 16127 N N . GLY A 1 67 ? 31.422 3.235 -7.717 1.00 0.00 236 GLY A N 12
ATOM 16128 C CA . GLY A 1 67 ? 32.785 3.085 -8.192 1.00 0.00 236 GLY A CA 12
ATOM 16129 C C . GLY A 1 67 ? 33.683 2.410 -7.174 1.00 0.00 236 GLY A C 12
ATOM 16130 O O . GLY A 1 67 ? 34.908 2.444 -7.296 1.00 0.00 236 GLY A O 12
ATOM 16134 N N . LEU A 1 68 ? 33.073 1.798 -6.165 1.00 0.00 237 LEU A N 12
ATOM 16135 C CA . LEU A 1 68 ? 33.826 1.113 -5.119 1.00 0.00 237 LEU A CA 12
ATOM 16136 C C . LEU A 1 68 ? 33.524 -0.382 -5.121 1.00 0.00 237 LEU A C 12
ATOM 16137 O O . LEU A 1 68 ? 32.453 -0.809 -5.552 1.00 0.00 237 LEU A O 12
ATOM 16153 N N . SER A 1 69 ? 34.476 -1.173 -4.635 1.00 0.00 238 SER A N 12
ATOM 16154 C CA . SER A 1 69 ? 34.313 -2.621 -4.583 1.00 0.00 238 SER A CA 12
ATOM 16155 C C . SER A 1 69 ? 34.254 -3.109 -3.138 1.00 0.00 238 SER A C 12
ATOM 16156 O O . SER A 1 69 ? 34.899 -2.545 -2.254 1.00 0.00 238 SER A O 12
ATOM 16164 N N . CYS A 1 70 ? 33.476 -4.161 -2.907 1.00 0.00 239 CYS A N 12
ATOM 16165 C CA . CYS A 1 70 ? 33.331 -4.727 -1.571 1.00 0.00 239 CYS A CA 12
ATOM 16166 C C . CYS A 1 70 ? 34.306 -5.882 -1.361 1.00 0.00 239 CYS A C 12
ATOM 16167 O O . CYS A 1 70 ? 34.155 -6.952 -1.951 1.00 0.00 239 CYS A O 12
ATOM 16174 N N . LYS A 1 71 ? 35.306 -5.659 -0.515 1.00 0.00 240 LYS A N 12
ATOM 16175 C CA . LYS A 1 71 ? 36.305 -6.680 -0.224 1.00 0.00 240 LYS A CA 12
ATOM 16176 C C . LYS A 1 71 ? 36.253 -7.089 1.245 1.00 0.00 240 LYS A C 12
ATOM 16177 O O . LYS A 1 71 ? 36.068 -6.250 2.127 1.00 0.00 240 LYS A O 12
ATOM 16196 N N . VAL A 1 72 ? 36.419 -8.383 1.500 1.00 0.00 241 VAL A N 12
ATOM 16197 C CA . VAL A 1 72 ? 36.394 -8.903 2.862 1.00 0.00 241 VAL A CA 12
ATOM 16198 C C . VAL A 1 72 ? 37.536 -8.327 3.691 1.00 0.00 241 VAL A C 12
ATOM 16199 O O . VAL A 1 72 ? 38.649 -8.151 3.196 1.00 0.00 241 VAL A O 12
ATOM 16212 N N . TRP A 1 73 ? 37.253 -8.035 4.955 1.00 0.00 242 TRP A N 12
ATOM 16213 C CA . TRP A 1 73 ? 38.257 -7.479 5.855 1.00 0.00 242 TRP A CA 12
ATOM 16214 C C . TRP A 1 73 ? 38.266 -8.221 7.186 1.00 0.00 242 TRP A C 12
ATOM 16215 O O . TRP A 1 73 ? 37.303 -8.159 7.950 1.00 0.00 242 TRP A O 12
ATOM 16236 N N . LYS A 1 74 ? 39.361 -8.924 7.460 1.00 0.00 243 LYS A N 12
ATOM 16237 C CA . LYS A 1 74 ? 39.496 -9.677 8.701 1.00 0.00 243 LYS A CA 12
ATOM 16238 C C . LYS A 1 74 ? 39.850 -8.754 9.862 1.00 0.00 243 LYS A C 12
ATOM 16239 O O . LYS A 1 74 ? 40.976 -8.266 9.958 1.00 0.00 243 LYS A O 12
ATOM 16258 N N . ASP A 1 75 ? 38.883 -8.520 10.742 1.00 0.00 244 ASP A N 12
ATOM 16259 C CA . ASP A 1 75 ? 39.094 -7.658 11.899 1.00 0.00 244 ASP A CA 12
ATOM 16260 C C . ASP A 1 75 ? 38.356 -8.196 13.121 1.00 0.00 244 ASP A C 12
ATOM 16261 O O . ASP A 1 75 ? 37.317 -8.843 12.995 1.00 0.00 244 ASP A O 12
ATOM 16270 N N . ALA A 1 76 ? 38.902 -7.927 14.302 1.00 0.00 245 ALA A N 12
ATOM 16271 C CA . ALA A 1 76 ? 38.295 -8.383 15.546 1.00 0.00 245 ALA A CA 12
ATOM 16272 C C . ALA A 1 76 ? 36.935 -7.729 15.766 1.00 0.00 245 ALA A C 12
ATOM 16273 O O . ALA A 1 76 ? 36.811 -6.774 16.534 1.00 0.00 245 ALA A O 12
ATOM 16280 N N . THR A 1 77 ? 35.917 -8.248 15.088 1.00 0.00 246 THR A N 12
ATOM 16281 C CA . THR A 1 77 ? 34.566 -7.713 15.208 1.00 0.00 246 THR A CA 12
ATOM 16282 C C . THR A 1 77 ? 33.536 -8.689 14.652 1.00 0.00 246 THR A C 12
ATOM 16283 O O . THR A 1 77 ? 32.439 -8.825 15.194 1.00 0.00 246 THR A O 12
ATOM 16294 N N . TYR A 1 78 ? 33.896 -9.367 13.568 1.00 0.00 247 TYR A N 12
ATOM 16295 C CA . TYR A 1 78 ? 33.002 -10.331 12.937 1.00 0.00 247 TYR A CA 12
ATOM 16296 C C . TYR A 1 78 ? 32.617 -11.438 13.914 1.00 0.00 247 TYR A C 12
ATOM 16297 O O . TYR A 1 78 ? 31.634 -12.149 13.708 1.00 0.00 247 TYR A O 12
ATOM 16315 N N . SER A 1 79 ? 33.401 -11.577 14.979 1.00 0.00 248 SER A N 12
ATOM 16316 C CA . SER A 1 79 ? 33.145 -12.599 15.987 1.00 0.00 248 SER A CA 12
ATOM 16317 C C . SER A 1 79 ? 31.700 -12.535 16.471 1.00 0.00 248 SER A C 12
ATOM 16318 O O . SER A 1 79 ? 31.143 -13.532 16.930 1.00 0.00 248 SER A O 12
ATOM 16326 N N . SER A 1 80 ? 31.098 -11.355 16.365 1.00 0.00 249 SER A N 12
ATOM 16327 C CA . SER A 1 80 ? 29.719 -11.158 16.795 1.00 0.00 249 SER A CA 12
ATOM 16328 C C . SER A 1 80 ? 28.786 -12.142 16.094 1.00 0.00 249 SER A C 12
ATOM 16329 O O . SER A 1 80 ? 28.181 -13.004 16.731 1.00 0.00 249 SER A O 12
ATOM 16337 N N . LYS A 1 81 ? 28.675 -12.006 14.777 1.00 0.00 250 LYS A N 12
ATOM 16338 C CA . LYS A 1 81 ? 27.818 -12.881 13.986 1.00 0.00 250 LYS A CA 12
ATOM 16339 C C . LYS A 1 81 ? 28.231 -12.866 12.518 1.00 0.00 250 LYS A C 12
ATOM 16340 O O . LYS A 1 81 ? 28.793 -13.836 12.011 1.00 0.00 250 LYS A O 12
ATOM 16359 N N . ALA A 1 82 ? 27.950 -11.758 11.841 1.00 0.00 251 ALA A N 12
ATOM 16360 C CA . ALA A 1 82 ? 28.295 -11.615 10.432 1.00 0.00 251 ALA A CA 12
ATOM 16361 C C . ALA A 1 82 ? 29.770 -11.269 10.260 1.00 0.00 251 ALA A C 12
ATOM 16362 O O . ALA A 1 82 ? 30.462 -10.960 11.231 1.00 0.00 251 ALA A O 12
ATOM 16369 N N . ARG A 1 83 ? 30.246 -11.322 9.021 1.00 0.00 252 ARG A N 12
ATOM 16370 C CA . ARG A 1 83 ? 31.640 -11.016 8.723 1.00 0.00 252 ARG A CA 12
ATOM 16371 C C . ARG A 1 83 ? 31.819 -9.530 8.428 1.00 0.00 252 ARG A C 12
ATOM 16372 O O . ARG A 1 83 ? 30.893 -8.861 7.967 1.00 0.00 252 ARG A O 12
ATOM 16393 N N . LEU A 1 84 ? 33.015 -9.019 8.697 1.00 0.00 253 LEU A N 12
ATOM 16394 C CA . LEU A 1 84 ? 33.316 -7.611 8.461 1.00 0.00 253 LEU A CA 12
ATOM 16395 C C . LEU A 1 84 ? 34.065 -7.428 7.144 1.00 0.00 253 LEU A C 12
ATOM 16396 O O . LEU A 1 84 ? 34.967 -8.200 6.818 1.00 0.00 253 LEU A O 12
ATOM 16412 N N . HIS A 1 85 ? 33.686 -6.399 6.393 1.00 0.00 254 HIS A N 12
ATOM 16413 C CA . HIS A 1 85 ? 34.324 -6.112 5.113 1.00 0.00 254 HIS A CA 12
ATOM 16414 C C . HIS A 1 85 ? 34.694 -4.635 5.009 1.00 0.00 254 HIS A C 12
ATOM 16415 O O . HIS A 1 85 ? 34.296 -3.825 5.845 1.00 0.00 254 HIS A O 12
ATOM 16429 N N . VAL A 1 86 ? 35.459 -4.293 3.977 1.00 0.00 255 VAL A N 12
ATOM 16430 C CA . VAL A 1 86 ? 35.882 -2.914 3.763 1.00 0.00 255 VAL A CA 12
ATOM 16431 C C . VAL A 1 86 ? 35.627 -2.478 2.325 1.00 0.00 255 VAL A C 12
ATOM 16432 O O . VAL A 1 86 ? 35.487 -3.309 1.428 1.00 0.00 255 VAL A O 12
ATOM 16445 N N . CYS A 1 87 ? 35.570 -1.167 2.111 1.00 0.00 256 CYS A N 12
ATOM 16446 C CA . CYS A 1 87 ? 35.332 -0.618 0.782 1.00 0.00 256 CYS A CA 12
ATOM 16447 C C . CYS A 1 87 ? 36.645 -0.209 0.120 1.00 0.00 256 CYS A C 12
ATOM 16448 O O . CYS A 1 87 ? 37.594 0.187 0.795 1.00 0.00 256 CYS A O 12
ATOM 16455 N N . GLN A 1 88 ? 36.689 -0.309 -1.205 1.00 0.00 257 GLN A N 12
ATOM 16456 C CA . GLN A 1 88 ? 37.885 0.050 -1.958 1.00 0.00 257 GLN A CA 12
ATOM 16457 C C . GLN A 1 88 ? 37.520 0.798 -3.236 1.00 0.00 257 GLN A C 12
ATOM 16458 O O . GLN A 1 88 ? 36.677 0.347 -4.013 1.00 0.00 257 GLN A O 12
ATOM 16472 N N . LYS A 1 89 ? 38.158 1.944 -3.448 1.00 0.00 258 LYS A N 12
ATOM 16473 C CA . LYS A 1 89 ? 37.901 2.755 -4.632 1.00 0.00 258 LYS A CA 12
ATOM 16474 C C . LYS A 1 89 ? 38.419 2.062 -5.889 1.00 0.00 258 LYS A C 12
ATOM 16475 O O . LYS A 1 89 ? 39.626 1.897 -6.065 1.00 0.00 258 LYS A O 12
ATOM 16494 N N . ILE A 1 90 ? 37.498 1.662 -6.759 1.00 0.00 259 ILE A N 12
ATOM 16495 C CA . ILE A 1 90 ? 37.863 0.990 -8.000 1.00 0.00 259 ILE A CA 12
ATOM 16496 C C . ILE A 1 90 ? 38.615 1.931 -8.935 1.00 0.00 259 ILE A C 12
ATOM 16497 O O . ILE A 1 90 ? 39.825 2.117 -8.805 1.00 0.00 259 ILE A O 12
ATOM 16513 N N . MET A 1 3 ? 4.038 12.960 0.695 1.00 0.00 172 MET A N 13
ATOM 16514 C CA . MET A 1 3 ? 5.483 12.843 0.857 1.00 0.00 172 MET A CA 13
ATOM 16515 C C . MET A 1 3 ? 5.992 11.534 0.261 1.00 0.00 172 MET A C 13
ATOM 16516 O O . MET A 1 3 ? 6.371 10.605 0.975 1.00 0.00 172 MET A O 13
ATOM 16530 N N . PRO A 1 4 ? 6.003 11.457 -1.078 1.00 0.00 173 PRO A N 13
ATOM 16531 C CA . PRO A 1 4 ? 6.464 10.267 -1.799 1.00 0.00 173 PRO A CA 13
ATOM 16532 C C . PRO A 1 4 ? 7.971 10.063 -1.677 1.00 0.00 173 PRO A C 13
ATOM 16533 O O . PRO A 1 4 ? 8.742 11.022 -1.716 1.00 0.00 173 PRO A O 13
ATOM 16544 N N . HIS A 1 5 ? 8.383 8.808 -1.531 1.00 0.00 174 HIS A N 13
ATOM 16545 C CA . HIS A 1 5 ? 9.798 8.478 -1.404 1.00 0.00 174 HIS A CA 13
ATOM 16546 C C . HIS A 1 5 ? 10.429 9.229 -0.236 1.00 0.00 174 HIS A C 13
ATOM 16547 O O . HIS A 1 5 ? 10.878 10.366 -0.387 1.00 0.00 174 HIS A O 13
ATOM 16561 N N . ILE A 1 6 ? 10.458 8.588 0.927 1.00 0.00 175 ILE A N 13
ATOM 16562 C CA . ILE A 1 6 ? 11.034 9.196 2.120 1.00 0.00 175 ILE A CA 13
ATOM 16563 C C . ILE A 1 6 ? 12.551 9.308 2.003 1.00 0.00 175 ILE A C 13
ATOM 16564 O O . ILE A 1 6 ? 13.247 8.306 1.837 1.00 0.00 175 ILE A O 13
ATOM 16580 N N . LYS A 1 7 ? 13.057 10.533 2.092 1.00 0.00 176 LYS A N 13
ATOM 16581 C CA . LYS A 1 7 ? 14.491 10.777 2.000 1.00 0.00 176 LYS A CA 13
ATOM 16582 C C . LYS A 1 7 ? 15.172 10.540 3.344 1.00 0.00 176 LYS A C 13
ATOM 16583 O O . LYS A 1 7 ? 14.507 10.353 4.363 1.00 0.00 176 LYS A O 13
ATOM 16602 N N . GLY A 1 8 ? 16.501 10.552 3.340 1.00 0.00 177 GLY A N 13
ATOM 16603 C CA . GLY A 1 8 ? 17.249 10.338 4.566 1.00 0.00 177 GLY A CA 13
ATOM 16604 C C . GLY A 1 8 ? 17.703 11.637 5.201 1.00 0.00 177 GLY A C 13
ATOM 16605 O O . GLY A 1 8 ? 17.217 12.020 6.266 1.00 0.00 177 GLY A O 13
ATOM 16609 N N . HIS A 1 9 ? 18.640 12.318 4.548 1.00 0.00 178 HIS A N 13
ATOM 16610 C CA . HIS A 1 9 ? 19.162 13.581 5.056 1.00 0.00 178 HIS A CA 13
ATOM 16611 C C . HIS A 1 9 ? 19.915 13.370 6.367 1.00 0.00 178 HIS A C 13
ATOM 16612 O O . HIS A 1 9 ? 20.176 14.321 7.103 1.00 0.00 178 HIS A O 13
ATOM 16626 N N . GLU A 1 10 ? 20.259 12.118 6.651 1.00 0.00 179 GLU A N 13
ATOM 16627 C CA . GLU A 1 10 ? 20.981 11.784 7.873 1.00 0.00 179 GLU A CA 13
ATOM 16628 C C . GLU A 1 10 ? 20.164 12.158 9.106 1.00 0.00 179 GLU A C 13
ATOM 16629 O O . GLU A 1 10 ? 20.384 13.203 9.717 1.00 0.00 179 GLU A O 13
ATOM 16641 N N . GLY A 1 11 ? 19.218 11.295 9.467 1.00 0.00 180 GLY A N 13
ATOM 16642 C CA . GLY A 1 11 ? 18.382 11.552 10.625 1.00 0.00 180 GLY A CA 13
ATOM 16643 C C . GLY A 1 11 ? 16.906 11.393 10.320 1.00 0.00 180 GLY A C 13
ATOM 16644 O O . GLY A 1 11 ? 16.070 12.111 10.870 1.00 0.00 180 GLY A O 13
ATOM 16648 N N . ASP A 1 12 ? 16.583 10.451 9.441 1.00 0.00 181 ASP A N 13
ATOM 16649 C CA . ASP A 1 12 ? 15.197 10.199 9.064 1.00 0.00 181 ASP A CA 13
ATOM 16650 C C . ASP A 1 12 ? 14.868 8.713 9.162 1.00 0.00 181 ASP A C 13
ATOM 16651 O O . ASP A 1 12 ? 15.670 7.850 8.805 1.00 0.00 181 ASP A O 13
ATOM 16660 N N . PRO A 1 13 ? 13.661 8.405 9.658 1.00 0.00 182 PRO A N 13
ATOM 16661 C CA . PRO A 1 13 ? 13.198 7.023 9.816 1.00 0.00 182 PRO A CA 13
ATOM 16662 C C . PRO A 1 13 ? 12.928 6.346 8.476 1.00 0.00 182 PRO A C 13
ATOM 16663 O O . PRO A 1 13 ? 12.209 6.881 7.632 1.00 0.00 182 PRO A O 13
ATOM 16674 N N . CYS A 1 14 ? 13.509 5.166 8.287 1.00 0.00 183 CYS A N 13
ATOM 16675 C CA . CYS A 1 14 ? 13.332 4.415 7.051 1.00 0.00 183 CYS A CA 13
ATOM 16676 C C . CYS A 1 14 ? 12.644 3.080 7.319 1.00 0.00 183 CYS A C 13
ATOM 16677 O O . CYS A 1 14 ? 12.884 2.440 8.344 1.00 0.00 183 CYS A O 13
ATOM 16684 N N . LEU A 1 15 ? 11.788 2.665 6.392 1.00 0.00 184 LEU A N 13
ATOM 16685 C CA . LEU A 1 15 ? 11.064 1.405 6.527 1.00 0.00 184 LEU A CA 13
ATOM 16686 C C . LEU A 1 15 ? 11.461 0.429 5.424 1.00 0.00 184 LEU A C 13
ATOM 16687 O O . LEU A 1 15 ? 11.343 -0.786 5.586 1.00 0.00 184 LEU A O 13
ATOM 16703 N N . ARG A 1 16 ? 11.933 0.968 4.305 1.00 0.00 185 ARG A N 13
ATOM 16704 C CA . ARG A 1 16 ? 12.348 0.144 3.176 1.00 0.00 185 ARG A CA 13
ATOM 16705 C C . ARG A 1 16 ? 13.864 -0.027 3.156 1.00 0.00 185 ARG A C 13
ATOM 16706 O O . ARG A 1 16 ? 14.588 0.682 3.855 1.00 0.00 185 ARG A O 13
ATOM 16727 N N . SER A 1 17 ? 14.338 -0.972 2.351 1.00 0.00 186 SER A N 13
ATOM 16728 C CA . SER A 1 17 ? 15.767 -1.239 2.242 1.00 0.00 186 SER A CA 13
ATOM 16729 C C . SER A 1 17 ? 16.541 0.048 1.973 1.00 0.00 186 SER A C 13
ATOM 16730 O O . SER A 1 17 ? 17.717 0.163 2.320 1.00 0.00 186 SER A O 13
ATOM 16738 N N . SER A 1 18 ? 15.872 1.014 1.352 1.00 0.00 187 SER A N 13
ATOM 16739 C CA . SER A 1 18 ? 16.497 2.293 1.032 1.00 0.00 187 SER A CA 13
ATOM 16740 C C . SER A 1 18 ? 15.823 3.432 1.790 1.00 0.00 187 SER A C 13
ATOM 16741 O O . SER A 1 18 ? 16.337 3.909 2.802 1.00 0.00 187 SER A O 13
ATOM 16749 N N . ASP A 1 19 ? 14.669 3.863 1.293 1.00 0.00 188 ASP A N 13
ATOM 16750 C CA . ASP A 1 19 ? 13.922 4.946 1.923 1.00 0.00 188 ASP A CA 13
ATOM 16751 C C . ASP A 1 19 ? 14.850 6.096 2.305 1.00 0.00 188 ASP A C 13
ATOM 16752 O O . ASP A 1 19 ? 14.653 6.752 3.328 1.00 0.00 188 ASP A O 13
ATOM 16761 N N . CYS A 1 20 ? 15.861 6.333 1.477 1.00 0.00 189 CYS A N 13
ATOM 16762 C CA . CYS A 1 20 ? 16.821 7.401 1.727 1.00 0.00 189 CYS A CA 13
ATOM 16763 C C . CYS A 1 20 ? 17.105 8.188 0.451 1.00 0.00 189 CYS A C 13
ATOM 16764 O O . CYS A 1 20 ? 16.672 7.804 -0.636 1.00 0.00 189 CYS A O 13
ATOM 16771 N N . ILE A 1 21 ? 17.834 9.290 0.592 1.00 0.00 190 ILE A N 13
ATOM 16772 C CA . ILE A 1 21 ? 18.177 10.129 -0.549 1.00 0.00 190 ILE A CA 13
ATOM 16773 C C . ILE A 1 21 ? 18.743 9.296 -1.694 1.00 0.00 190 ILE A C 13
ATOM 16774 O O . ILE A 1 21 ? 19.247 8.193 -1.483 1.00 0.00 190 ILE A O 13
ATOM 16790 N N . ASP A 1 22 ? 18.658 9.832 -2.907 1.00 0.00 191 ASP A N 13
ATOM 16791 C CA . ASP A 1 22 ? 19.164 9.140 -4.086 1.00 0.00 191 ASP A CA 13
ATOM 16792 C C . ASP A 1 22 ? 20.592 8.652 -3.859 1.00 0.00 191 ASP A C 13
ATOM 16793 O O . ASP A 1 22 ? 21.014 7.648 -4.431 1.00 0.00 191 ASP A O 13
ATOM 16802 N N . GLY A 1 23 ? 21.331 9.372 -3.020 1.00 0.00 192 GLY A N 13
ATOM 16803 C CA . GLY A 1 23 ? 22.703 8.997 -2.733 1.00 0.00 192 GLY A CA 13
ATOM 16804 C C . GLY A 1 23 ? 22.911 8.627 -1.278 1.00 0.00 192 GLY A C 13
ATOM 16805 O O . GLY A 1 23 ? 24.018 8.742 -0.752 1.00 0.00 192 GLY A O 13
ATOM 16809 N N . PHE A 1 24 ? 21.843 8.182 -0.624 1.00 0.00 193 PHE A N 13
ATOM 16810 C CA . PHE A 1 24 ? 21.912 7.795 0.780 1.00 0.00 193 PHE A CA 13
ATOM 16811 C C . PHE A 1 24 ? 21.404 6.370 0.978 1.00 0.00 193 PHE A C 13
ATOM 16812 O O . PHE A 1 24 ? 20.696 5.828 0.129 1.00 0.00 193 PHE A O 13
ATOM 16829 N N . CYS A 1 25 ? 21.771 5.768 2.104 1.00 0.00 194 CYS A N 13
ATOM 16830 C CA . CYS A 1 25 ? 21.355 4.406 2.415 1.00 0.00 194 CYS A CA 13
ATOM 16831 C C . CYS A 1 25 ? 20.822 4.313 3.842 1.00 0.00 194 CYS A C 13
ATOM 16832 O O . CYS A 1 25 ? 21.351 4.945 4.757 1.00 0.00 194 CYS A O 13
ATOM 16839 N N . CYS A 1 26 ? 19.772 3.519 4.025 1.00 0.00 195 CYS A N 13
ATOM 16840 C CA . CYS A 1 26 ? 19.167 3.342 5.339 1.00 0.00 195 CYS A CA 13
ATOM 16841 C C . CYS A 1 26 ? 19.976 2.361 6.183 1.00 0.00 195 CYS A C 13
ATOM 16842 O O . CYS A 1 26 ? 20.366 1.294 5.710 1.00 0.00 195 CYS A O 13
ATOM 16849 N N . ALA A 1 27 ? 20.224 2.731 7.435 1.00 0.00 196 ALA A N 13
ATOM 16850 C CA . ALA A 1 27 ? 20.984 1.884 8.346 1.00 0.00 196 ALA A CA 13
ATOM 16851 C C . ALA A 1 27 ? 20.149 1.497 9.561 1.00 0.00 196 ALA A C 13
ATOM 16852 O O . ALA A 1 27 ? 19.057 2.026 9.770 1.00 0.00 196 ALA A O 13
ATOM 16859 N N . ARG A 1 28 ? 20.669 0.570 10.359 1.00 0.00 197 ARG A N 13
ATOM 16860 C CA . ARG A 1 28 ? 19.970 0.111 11.553 1.00 0.00 197 ARG A CA 13
ATOM 16861 C C . ARG A 1 28 ? 20.605 0.692 12.813 1.00 0.00 197 ARG A C 13
ATOM 16862 O O . ARG A 1 28 ? 21.815 0.587 13.016 1.00 0.00 197 ARG A O 13
ATOM 16883 N N . HIS A 1 29 ? 19.780 1.306 13.656 1.00 0.00 198 HIS A N 13
ATOM 16884 C CA . HIS A 1 29 ? 20.261 1.905 14.896 1.00 0.00 198 HIS A CA 13
ATOM 16885 C C . HIS A 1 29 ? 19.577 1.274 16.105 1.00 0.00 198 HIS A C 13
ATOM 16886 O O . HIS A 1 29 ? 18.443 0.803 16.013 1.00 0.00 198 HIS A O 13
ATOM 16900 N N . PHE A 1 30 ? 20.273 1.269 17.237 1.00 0.00 199 PHE A N 13
ATOM 16901 C CA . PHE A 1 30 ? 19.733 0.695 18.464 1.00 0.00 199 PHE A CA 13
ATOM 16902 C C . PHE A 1 30 ? 18.316 1.199 18.723 1.00 0.00 199 PHE A C 13
ATOM 16903 O O . PHE A 1 30 ? 17.351 0.440 18.639 1.00 0.00 199 PHE A O 13
ATOM 16920 N N . TRP A 1 31 ? 18.201 2.484 19.037 1.00 0.00 200 TRP A N 13
ATOM 16921 C CA . TRP A 1 31 ? 16.903 3.091 19.310 1.00 0.00 200 TRP A CA 13
ATOM 16922 C C . TRP A 1 31 ? 15.898 2.740 18.218 1.00 0.00 200 TRP A C 13
ATOM 16923 O O . TRP A 1 31 ? 14.855 2.144 18.488 1.00 0.00 200 TRP A O 13
ATOM 16944 N N . THR A 1 32 ? 16.218 3.113 16.983 1.00 0.00 201 THR A N 13
ATOM 16945 C CA . THR A 1 32 ? 15.343 2.838 15.850 1.00 0.00 201 THR A CA 13
ATOM 16946 C C . THR A 1 32 ? 16.105 2.922 14.533 1.00 0.00 201 THR A C 13
ATOM 16947 O O . THR A 1 32 ? 17.258 3.355 14.497 1.00 0.00 201 THR A O 13
ATOM 16958 N N . LYS A 1 33 ? 15.456 2.506 13.451 1.00 0.00 202 LYS A N 13
ATOM 16959 C CA . LYS A 1 33 ? 16.071 2.537 12.129 1.00 0.00 202 LYS A CA 13
ATOM 16960 C C . LYS A 1 33 ? 16.068 3.951 11.560 1.00 0.00 202 LYS A C 13
ATOM 16961 O O . LYS A 1 33 ? 15.016 4.580 11.442 1.00 0.00 202 LYS A O 13
ATOM 16980 N N . ILE A 1 34 ? 17.250 4.445 11.207 1.00 0.00 203 ILE A N 13
ATOM 16981 C CA . ILE A 1 34 ? 17.381 5.785 10.647 1.00 0.00 203 ILE A CA 13
ATOM 16982 C C . ILE A 1 34 ? 18.134 5.755 9.322 1.00 0.00 203 ILE A C 13
ATOM 16983 O O . ILE A 1 34 ? 18.650 4.715 8.911 1.00 0.00 203 ILE A O 13
ATOM 16999 N N . CYS A 1 35 ? 18.196 6.904 8.657 1.00 0.00 204 CYS A N 13
ATOM 17000 C CA . CYS A 1 35 ? 18.888 7.011 7.378 1.00 0.00 204 CYS A CA 13
ATOM 17001 C C . CYS A 1 35 ? 20.296 7.568 7.566 1.00 0.00 204 CYS A C 13
ATOM 17002 O O . CYS A 1 35 ? 20.500 8.542 8.291 1.00 0.00 204 CYS A O 13
ATOM 17009 N N . LYS A 1 36 ? 21.266 6.942 6.907 1.00 0.00 205 LYS A N 13
ATOM 17010 C CA . LYS A 1 36 ? 22.656 7.374 6.999 1.00 0.00 205 LYS A CA 13
ATOM 17011 C C . LYS A 1 36 ? 23.257 7.570 5.611 1.00 0.00 205 LYS A C 13
ATOM 17012 O O . LYS A 1 36 ? 22.791 7.007 4.621 1.00 0.00 205 LYS A O 13
ATOM 17031 N N . PRO A 1 37 ? 24.318 8.387 5.536 1.00 0.00 206 PRO A N 13
ATOM 17032 C CA . PRO A 1 37 ? 25.008 8.675 4.274 1.00 0.00 206 PRO A CA 13
ATOM 17033 C C . PRO A 1 37 ? 25.776 7.468 3.745 1.00 0.00 206 PRO A C 13
ATOM 17034 O O . PRO A 1 37 ? 25.905 6.453 4.430 1.00 0.00 206 PRO A O 13
ATOM 17045 N N . VAL A 1 38 ? 26.284 7.586 2.523 1.00 0.00 207 VAL A N 13
ATOM 17046 C CA . VAL A 1 38 ? 27.040 6.505 1.902 1.00 0.00 207 VAL A CA 13
ATOM 17047 C C . VAL A 1 38 ? 28.463 6.446 2.448 1.00 0.00 207 VAL A C 13
ATOM 17048 O O . VAL A 1 38 ? 28.959 7.415 3.025 1.00 0.00 207 VAL A O 13
ATOM 17061 N N . LEU A 1 39 ? 29.115 5.303 2.262 1.00 0.00 208 LEU A N 13
ATOM 17062 C CA . LEU A 1 39 ? 30.482 5.117 2.736 1.00 0.00 208 LEU A CA 13
ATOM 17063 C C . LEU A 1 39 ? 31.480 5.277 1.594 1.00 0.00 208 LEU A C 13
ATOM 17064 O O . LEU A 1 39 ? 31.096 5.366 0.427 1.00 0.00 208 LEU A O 13
ATOM 17080 N N . HIS A 1 40 ? 32.764 5.309 1.937 1.00 0.00 209 HIS A N 13
ATOM 17081 C CA . HIS A 1 40 ? 33.818 5.455 0.939 1.00 0.00 209 HIS A CA 13
ATOM 17082 C C . HIS A 1 40 ? 34.954 4.470 1.202 1.00 0.00 209 HIS A C 13
ATOM 17083 O O . HIS A 1 40 ? 34.976 3.795 2.231 1.00 0.00 209 HIS A O 13
ATOM 17097 N N . GLN A 1 41 ? 35.894 4.395 0.266 1.00 0.00 210 GLN A N 13
ATOM 17098 C CA . GLN A 1 41 ? 37.032 3.493 0.396 1.00 0.00 210 GLN A CA 13
ATOM 17099 C C . GLN A 1 41 ? 37.605 3.541 1.809 1.00 0.00 210 GLN A C 13
ATOM 17100 O O . GLN A 1 41 ? 37.808 4.616 2.371 1.00 0.00 210 GLN A O 13
ATOM 17114 N N . GLY A 1 42 ? 37.864 2.367 2.377 1.00 0.00 211 GLY A N 13
ATOM 17115 C CA . GLY A 1 42 ? 38.411 2.298 3.720 1.00 0.00 211 GLY A CA 13
ATOM 17116 C C . GLY A 1 42 ? 37.343 2.072 4.771 1.00 0.00 211 GLY A C 13
ATOM 17117 O O . GLY A 1 42 ? 37.628 1.565 5.855 1.00 0.00 211 GLY A O 13
ATOM 17121 N N . GLU A 1 43 ? 36.109 2.450 4.449 1.00 0.00 212 GLU A N 13
ATOM 17122 C CA . GLU A 1 43 ? 34.995 2.288 5.376 1.00 0.00 212 GLU A CA 13
ATOM 17123 C C . GLU A 1 43 ? 34.477 0.852 5.358 1.00 0.00 212 GLU A C 13
ATOM 17124 O O . GLU A 1 43 ? 34.738 0.098 4.420 1.00 0.00 212 GLU A O 13
ATOM 17136 N N . VAL A 1 44 ? 33.742 0.481 6.401 1.00 0.00 213 VAL A N 13
ATOM 17137 C CA . VAL A 1 44 ? 33.186 -0.862 6.506 1.00 0.00 213 VAL A CA 13
ATOM 17138 C C . VAL A 1 44 ? 32.162 -1.121 5.407 1.00 0.00 213 VAL A C 13
ATOM 17139 O O . VAL A 1 44 ? 31.362 -0.247 5.071 1.00 0.00 213 VAL A O 13
ATOM 17152 N N . CYS A 1 45 ? 32.191 -2.327 4.850 1.00 0.00 214 CYS A N 13
ATOM 17153 C CA . CYS A 1 45 ? 31.265 -2.702 3.789 1.00 0.00 214 CYS A CA 13
ATOM 17154 C C . CYS A 1 45 ? 30.398 -3.883 4.215 1.00 0.00 214 CYS A C 13
ATOM 17155 O O . CYS A 1 45 ? 30.776 -4.662 5.091 1.00 0.00 214 CYS A O 13
ATOM 17162 N N . THR A 1 46 ? 29.232 -4.011 3.589 1.00 0.00 215 THR A N 13
ATOM 17163 C CA . THR A 1 46 ? 28.311 -5.096 3.904 1.00 0.00 215 THR A CA 13
ATOM 17164 C C . THR A 1 46 ? 27.752 -5.728 2.634 1.00 0.00 215 THR A C 13
ATOM 17165 O O . THR A 1 46 ? 26.957 -5.115 1.921 1.00 0.00 215 THR A O 13
ATOM 17176 N N . LYS A 1 47 ? 28.171 -6.957 2.357 1.00 0.00 216 LYS A N 13
ATOM 17177 C CA . LYS A 1 47 ? 27.711 -7.675 1.174 1.00 0.00 216 LYS A CA 13
ATOM 17178 C C . LYS A 1 47 ? 26.937 -8.929 1.565 1.00 0.00 216 LYS A C 13
ATOM 17179 O O . LYS A 1 47 ? 26.451 -9.663 0.704 1.00 0.00 216 LYS A O 13
ATOM 17198 N N . GLN A 1 48 ? 26.824 -9.167 2.868 1.00 0.00 217 GLN A N 13
ATOM 17199 C CA . GLN A 1 48 ? 26.107 -10.333 3.371 1.00 0.00 217 GLN A CA 13
ATOM 17200 C C . GLN A 1 48 ? 25.487 -10.043 4.734 1.00 0.00 217 GLN A C 13
ATOM 17201 O O . GLN A 1 48 ? 26.194 -9.907 5.733 1.00 0.00 217 GLN A O 13
ATOM 17215 N N . ARG A 1 49 ? 24.161 -9.950 4.768 1.00 0.00 218 ARG A N 13
ATOM 17216 C CA . ARG A 1 49 ? 23.446 -9.674 6.008 1.00 0.00 218 ARG A CA 13
ATOM 17217 C C . ARG A 1 49 ? 22.170 -10.507 6.096 1.00 0.00 218 ARG A C 13
ATOM 17218 O O . ARG A 1 49 ? 21.667 -11.001 5.087 1.00 0.00 218 ARG A O 13
ATOM 17239 N N . LYS A 1 50 ? 21.652 -10.659 7.310 1.00 0.00 219 LYS A N 13
ATOM 17240 C CA . LYS A 1 50 ? 20.435 -11.430 7.532 1.00 0.00 219 LYS A CA 13
ATOM 17241 C C . LYS A 1 50 ? 19.342 -10.559 8.142 1.00 0.00 219 LYS A C 13
ATOM 17242 O O . LYS A 1 50 ? 19.498 -10.029 9.243 1.00 0.00 219 LYS A O 13
ATOM 17261 N N . LYS A 1 51 ? 18.234 -10.416 7.422 1.00 0.00 220 LYS A N 13
ATOM 17262 C CA . LYS A 1 51 ? 17.113 -9.611 7.894 1.00 0.00 220 LYS A CA 13
ATOM 17263 C C . LYS A 1 51 ? 15.786 -10.305 7.604 1.00 0.00 220 LYS A C 13
ATOM 17264 O O . LYS A 1 51 ? 15.369 -10.412 6.451 1.00 0.00 220 LYS A O 13
ATOM 17283 N N . GLY A 1 52 ? 15.125 -10.773 8.658 1.00 0.00 221 GLY A N 13
ATOM 17284 C CA . GLY A 1 52 ? 13.851 -11.449 8.495 1.00 0.00 221 GLY A CA 13
ATOM 17285 C C . GLY A 1 52 ? 13.223 -11.829 9.821 1.00 0.00 221 GLY A C 13
ATOM 17286 O O . GLY A 1 52 ? 12.524 -11.025 10.438 1.00 0.00 221 GLY A O 13
ATOM 17290 N N . SER A 1 53 ? 13.470 -13.059 10.261 1.00 0.00 222 SER A N 13
ATOM 17291 C CA . SER A 1 53 ? 12.919 -13.546 11.519 1.00 0.00 222 SER A CA 13
ATOM 17292 C C . SER A 1 53 ? 13.591 -12.865 12.707 1.00 0.00 222 SER A C 13
ATOM 17293 O O . SER A 1 53 ? 14.719 -12.381 12.603 1.00 0.00 222 SER A O 13
ATOM 17301 N N . HIS A 1 54 ? 12.890 -12.830 13.836 1.00 0.00 223 HIS A N 13
ATOM 17302 C CA . HIS A 1 54 ? 13.419 -12.209 15.045 1.00 0.00 223 HIS A CA 13
ATOM 17303 C C . HIS A 1 54 ? 14.512 -13.072 15.667 1.00 0.00 223 HIS A C 13
ATOM 17304 O O . HIS A 1 54 ? 14.533 -14.289 15.487 1.00 0.00 223 HIS A O 13
ATOM 17318 N N . GLY A 1 55 ? 15.419 -12.434 16.400 1.00 0.00 224 GLY A N 13
ATOM 17319 C CA . GLY A 1 55 ? 16.503 -13.159 17.036 1.00 0.00 224 GLY A CA 13
ATOM 17320 C C . GLY A 1 55 ? 17.816 -13.010 16.293 1.00 0.00 224 GLY A C 13
ATOM 17321 O O . GLY A 1 55 ? 18.681 -13.884 16.364 1.00 0.00 224 GLY A O 13
ATOM 17325 N N . LEU A 1 56 ? 17.965 -11.902 15.576 1.00 0.00 225 LEU A N 13
ATOM 17326 C CA . LEU A 1 56 ? 19.181 -11.641 14.814 1.00 0.00 225 LEU A CA 13
ATOM 17327 C C . LEU A 1 56 ? 19.950 -10.462 15.401 1.00 0.00 225 LEU A C 13
ATOM 17328 O O . LEU A 1 56 ? 19.423 -9.715 16.226 1.00 0.00 225 LEU A O 13
ATOM 17344 N N . GLU A 1 57 ? 21.196 -10.299 14.968 1.00 0.00 226 GLU A N 13
ATOM 17345 C CA . GLU A 1 57 ? 22.035 -9.209 15.451 1.00 0.00 226 GLU A CA 13
ATOM 17346 C C . GLU A 1 57 ? 21.873 -7.969 14.575 1.00 0.00 226 GLU A C 13
ATOM 17347 O O . GLU A 1 57 ? 21.784 -8.069 13.351 1.00 0.00 226 GLU A O 13
ATOM 17359 N N . ILE A 1 58 ? 21.836 -6.804 15.212 1.00 0.00 227 ILE A N 13
ATOM 17360 C CA . ILE A 1 58 ? 21.686 -5.545 14.492 1.00 0.00 227 ILE A CA 13
ATOM 17361 C C . ILE A 1 58 ? 22.943 -5.213 13.696 1.00 0.00 227 ILE A C 13
ATOM 17362 O O . ILE A 1 58 ? 24.060 -5.489 14.136 1.00 0.00 227 ILE A O 13
ATOM 17378 N N . PHE A 1 59 ? 22.755 -4.617 12.524 1.00 0.00 228 PHE A N 13
ATOM 17379 C CA . PHE A 1 59 ? 23.874 -4.246 11.666 1.00 0.00 228 PHE A CA 13
ATOM 17380 C C . PHE A 1 59 ? 23.755 -2.793 11.214 1.00 0.00 228 PHE A C 13
ATOM 17381 O O . PHE A 1 59 ? 22.890 -2.453 10.408 1.00 0.00 228 PHE A O 13
ATOM 17398 N N . GLN A 1 60 ? 24.629 -1.942 11.741 1.00 0.00 229 GLN A N 13
ATOM 17399 C CA . GLN A 1 60 ? 24.621 -0.526 11.393 1.00 0.00 229 GLN A CA 13
ATOM 17400 C C . GLN A 1 60 ? 25.679 -0.218 10.339 1.00 0.00 229 GLN A C 13
ATOM 17401 O O . GLN A 1 60 ? 26.741 0.320 10.650 1.00 0.00 229 GLN A O 13
ATOM 17415 N N . ARG A 1 61 ? 25.381 -0.564 9.091 1.00 0.00 230 ARG A N 13
ATOM 17416 C CA . ARG A 1 61 ? 26.307 -0.326 7.990 1.00 0.00 230 ARG A CA 13
ATOM 17417 C C . ARG A 1 61 ? 25.553 -0.099 6.684 1.00 0.00 230 ARG A C 13
ATOM 17418 O O . ARG A 1 61 ? 24.432 -0.579 6.510 1.00 0.00 230 ARG A O 13
ATOM 17439 N N . CYS A 1 62 ? 26.174 0.636 5.767 1.00 0.00 231 CYS A N 13
ATOM 17440 C CA . CYS A 1 62 ? 25.562 0.927 4.477 1.00 0.00 231 CYS A CA 13
ATOM 17441 C C . CYS A 1 62 ? 26.520 0.601 3.334 1.00 0.00 231 CYS A C 13
ATOM 17442 O O . CYS A 1 62 ? 27.696 0.318 3.559 1.00 0.00 231 CYS A O 13
ATOM 17449 N N . ASP A 1 63 ? 26.007 0.643 2.110 1.00 0.00 232 ASP A N 13
ATOM 17450 C CA . ASP A 1 63 ? 26.816 0.353 0.931 1.00 0.00 232 ASP A CA 13
ATOM 17451 C C . ASP A 1 63 ? 27.805 1.483 0.660 1.00 0.00 232 ASP A C 13
ATOM 17452 O O . ASP A 1 63 ? 27.633 2.602 1.143 1.00 0.00 232 ASP A O 13
ATOM 17461 N N . CYS A 1 64 ? 28.841 1.181 -0.115 1.00 0.00 233 CYS A N 13
ATOM 17462 C CA . CYS A 1 64 ? 29.859 2.170 -0.450 1.00 0.00 233 CYS A CA 13
ATOM 17463 C C . CYS A 1 64 ? 29.369 3.102 -1.554 1.00 0.00 233 CYS A C 13
ATOM 17464 O O . CYS A 1 64 ? 28.328 2.864 -2.166 1.00 0.00 233 CYS A O 13
ATOM 17471 N N . ALA A 1 65 ? 30.128 4.164 -1.803 1.00 0.00 234 ALA A N 13
ATOM 17472 C CA . ALA A 1 65 ? 29.773 5.132 -2.835 1.00 0.00 234 ALA A CA 13
ATOM 17473 C C . ALA A 1 65 ? 29.912 4.525 -4.227 1.00 0.00 234 ALA A C 13
ATOM 17474 O O . ALA A 1 65 ? 30.593 3.516 -4.411 1.00 0.00 234 ALA A O 13
ATOM 17481 N N . LYS A 1 66 ? 29.261 5.146 -5.205 1.00 0.00 235 LYS A N 13
ATOM 17482 C CA . LYS A 1 66 ? 29.311 4.668 -6.582 1.00 0.00 235 LYS A CA 13
ATOM 17483 C C . LYS A 1 66 ? 30.748 4.637 -7.095 1.00 0.00 235 LYS A C 13
ATOM 17484 O O . LYS A 1 66 ? 31.468 5.631 -7.012 1.00 0.00 235 LYS A O 13
ATOM 17503 N N . GLY A 1 67 ? 31.157 3.489 -7.627 1.00 0.00 236 GLY A N 13
ATOM 17504 C CA . GLY A 1 67 ? 32.505 3.352 -8.146 1.00 0.00 236 GLY A CA 13
ATOM 17505 C C . GLY A 1 67 ? 33.433 2.653 -7.173 1.00 0.00 236 GLY A C 13
ATOM 17506 O O . GLY A 1 67 ? 34.653 2.670 -7.345 1.00 0.00 236 GLY A O 13
ATOM 17510 N N . LEU A 1 68 ? 32.856 2.037 -6.146 1.00 0.00 237 LEU A N 13
ATOM 17511 C CA . LEU A 1 68 ? 33.640 1.330 -5.140 1.00 0.00 237 LEU A CA 13
ATOM 17512 C C . LEU A 1 68 ? 33.348 -0.167 -5.175 1.00 0.00 237 LEU A C 13
ATOM 17513 O O . LEU A 1 68 ? 32.269 -0.589 -5.588 1.00 0.00 237 LEU A O 13
ATOM 17529 N N . SER A 1 69 ? 34.318 -0.964 -4.737 1.00 0.00 238 SER A N 13
ATOM 17530 C CA . SER A 1 69 ? 34.165 -2.414 -4.719 1.00 0.00 238 SER A CA 13
ATOM 17531 C C . SER A 1 69 ? 34.167 -2.943 -3.288 1.00 0.00 238 SER A C 13
ATOM 17532 O O . SER A 1 69 ? 35.034 -2.595 -2.486 1.00 0.00 238 SER A O 13
ATOM 17540 N N . CYS A 1 70 ? 33.190 -3.787 -2.975 1.00 0.00 239 CYS A N 13
ATOM 17541 C CA . CYS A 1 70 ? 33.076 -4.366 -1.642 1.00 0.00 239 CYS A CA 13
ATOM 17542 C C . CYS A 1 70 ? 33.993 -5.577 -1.494 1.00 0.00 239 CYS A C 13
ATOM 17543 O O . CYS A 1 70 ? 33.752 -6.628 -2.087 1.00 0.00 239 CYS A O 13
ATOM 17550 N N . LYS A 1 71 ? 35.045 -5.421 -0.698 1.00 0.00 240 LYS A N 13
ATOM 17551 C CA . LYS A 1 71 ? 35.999 -6.500 -0.470 1.00 0.00 240 LYS A CA 13
ATOM 17552 C C . LYS A 1 71 ? 36.000 -6.924 0.995 1.00 0.00 240 LYS A C 13
ATOM 17553 O O . LYS A 1 71 ? 35.822 -6.099 1.891 1.00 0.00 240 LYS A O 13
ATOM 17572 N N . VAL A 1 72 ? 36.202 -8.217 1.232 1.00 0.00 241 VAL A N 13
ATOM 17573 C CA . VAL A 1 72 ? 36.229 -8.750 2.589 1.00 0.00 241 VAL A CA 13
ATOM 17574 C C . VAL A 1 72 ? 37.420 -8.206 3.370 1.00 0.00 241 VAL A C 13
ATOM 17575 O O . VAL A 1 72 ? 38.511 -8.045 2.824 1.00 0.00 241 VAL A O 13
ATOM 17588 N N . TRP A 1 73 ? 37.202 -7.926 4.650 1.00 0.00 242 TRP A N 13
ATOM 17589 C CA . TRP A 1 73 ? 38.259 -7.400 5.507 1.00 0.00 242 TRP A CA 13
ATOM 17590 C C . TRP A 1 73 ? 38.315 -8.157 6.829 1.00 0.00 242 TRP A C 13
ATOM 17591 O O . TRP A 1 73 ? 37.388 -8.086 7.637 1.00 0.00 242 TRP A O 13
ATOM 17612 N N . LYS A 1 74 ? 39.407 -8.883 7.044 1.00 0.00 243 LYS A N 13
ATOM 17613 C CA . LYS A 1 74 ? 39.585 -9.654 8.269 1.00 0.00 243 LYS A CA 13
ATOM 17614 C C . LYS A 1 74 ? 40.014 -8.751 9.422 1.00 0.00 243 LYS A C 13
ATOM 17615 O O . LYS A 1 74 ? 41.153 -8.285 9.466 1.00 0.00 243 LYS A O 13
ATOM 17634 N N . ASP A 1 75 ? 39.097 -8.511 10.352 1.00 0.00 244 ASP A N 13
ATOM 17635 C CA . ASP A 1 75 ? 39.383 -7.666 11.506 1.00 0.00 244 ASP A CA 13
ATOM 17636 C C . ASP A 1 75 ? 38.702 -8.210 12.759 1.00 0.00 244 ASP A C 13
ATOM 17637 O O . ASP A 1 75 ? 37.648 -8.840 12.680 1.00 0.00 244 ASP A O 13
ATOM 17646 N N . ALA A 1 76 ? 39.313 -7.962 13.913 1.00 0.00 245 ALA A N 13
ATOM 17647 C CA . ALA A 1 76 ? 38.765 -8.426 15.182 1.00 0.00 245 ALA A CA 13
ATOM 17648 C C . ALA A 1 76 ? 37.429 -7.755 15.481 1.00 0.00 245 ALA A C 13
ATOM 17649 O O . ALA A 1 76 ? 37.360 -6.805 16.263 1.00 0.00 245 ALA A O 13
ATOM 17656 N N . THR A 1 77 ? 36.368 -8.253 14.854 1.00 0.00 246 THR A N 13
ATOM 17657 C CA . THR A 1 77 ? 35.034 -7.701 15.052 1.00 0.00 246 THR A CA 13
ATOM 17658 C C . THR A 1 77 ? 33.962 -8.657 14.542 1.00 0.00 246 THR A C 13
ATOM 17659 O O . THR A 1 77 ? 32.893 -8.782 15.140 1.00 0.00 246 THR A O 13
ATOM 17670 N N . TYR A 1 78 ? 34.254 -9.330 13.435 1.00 0.00 247 TYR A N 13
ATOM 17671 C CA . TYR A 1 78 ? 33.314 -10.274 12.843 1.00 0.00 247 TYR A CA 13
ATOM 17672 C C . TYR A 1 78 ? 32.968 -11.388 13.828 1.00 0.00 247 TYR A C 13
ATOM 17673 O O . TYR A 1 78 ? 31.967 -12.085 13.667 1.00 0.00 247 TYR A O 13
ATOM 17691 N N . SER A 1 79 ? 33.805 -11.547 14.848 1.00 0.00 248 SER A N 13
ATOM 17692 C CA . SER A 1 79 ? 33.592 -12.577 15.858 1.00 0.00 248 SER A CA 13
ATOM 17693 C C . SER A 1 79 ? 32.171 -12.510 16.410 1.00 0.00 248 SER A C 13
ATOM 17694 O O . SER A 1 79 ? 31.629 -13.510 16.881 1.00 0.00 248 SER A O 13
ATOM 17702 N N . SER A 1 80 ? 31.573 -11.325 16.348 1.00 0.00 249 SER A N 13
ATOM 17703 C CA . SER A 1 80 ? 30.217 -11.125 16.844 1.00 0.00 249 SER A CA 13
ATOM 17704 C C . SER A 1 80 ? 29.247 -12.098 16.181 1.00 0.00 249 SER A C 13
ATOM 17705 O O . SER A 1 80 ? 28.607 -12.910 16.850 1.00 0.00 249 SER A O 13
ATOM 17713 N N . LYS A 1 81 ? 29.142 -12.010 14.859 1.00 0.00 250 LYS A N 13
ATOM 17714 C CA . LYS A 1 81 ? 28.252 -12.881 14.101 1.00 0.00 250 LYS A CA 13
ATOM 17715 C C . LYS A 1 81 ? 28.572 -12.823 12.611 1.00 0.00 250 LYS A C 13
ATOM 17716 O O . LYS A 1 81 ? 29.089 -13.782 12.040 1.00 0.00 250 LYS A O 13
ATOM 17735 N N . ALA A 1 82 ? 28.262 -11.691 11.988 1.00 0.00 251 ALA A N 13
ATOM 17736 C CA . ALA A 1 82 ? 28.520 -11.506 10.565 1.00 0.00 251 ALA A CA 13
ATOM 17737 C C . ALA A 1 82 ? 29.986 -11.170 10.312 1.00 0.00 251 ALA A C 13
ATOM 17738 O O . ALA A 1 82 ? 30.735 -10.878 11.244 1.00 0.00 251 ALA A O 13
ATOM 17745 N N . ARG A 1 83 ? 30.388 -11.215 9.046 1.00 0.00 252 ARG A N 13
ATOM 17746 C CA . ARG A 1 83 ? 31.765 -10.917 8.671 1.00 0.00 252 ARG A CA 13
ATOM 17747 C C . ARG A 1 83 ? 31.939 -9.429 8.379 1.00 0.00 252 ARG A C 13
ATOM 17748 O O . ARG A 1 83 ? 31.000 -8.755 7.956 1.00 0.00 252 ARG A O 13
ATOM 17769 N N . LEU A 1 84 ? 33.146 -8.924 8.608 1.00 0.00 253 LEU A N 13
ATOM 17770 C CA . LEU A 1 84 ? 33.444 -7.516 8.370 1.00 0.00 253 LEU A CA 13
ATOM 17771 C C . LEU A 1 84 ? 34.121 -7.324 7.016 1.00 0.00 253 LEU A C 13
ATOM 17772 O O . LEU A 1 84 ? 34.994 -8.102 6.631 1.00 0.00 253 LEU A O 13
ATOM 17788 N N . HIS A 1 85 ? 33.713 -6.282 6.299 1.00 0.00 254 HIS A N 13
ATOM 17789 C CA . HIS A 1 85 ? 34.282 -5.985 4.990 1.00 0.00 254 HIS A CA 13
ATOM 17790 C C . HIS A 1 85 ? 34.694 -4.519 4.895 1.00 0.00 254 HIS A C 13
ATOM 17791 O O . HIS A 1 85 ? 34.370 -3.715 5.770 1.00 0.00 254 HIS A O 13
ATOM 17805 N N . VAL A 1 86 ? 35.410 -4.178 3.829 1.00 0.00 255 VAL A N 13
ATOM 17806 C CA . VAL A 1 86 ? 35.866 -2.809 3.620 1.00 0.00 255 VAL A CA 13
ATOM 17807 C C . VAL A 1 86 ? 35.576 -2.344 2.198 1.00 0.00 255 VAL A C 13
ATOM 17808 O O . VAL A 1 86 ? 35.371 -3.157 1.296 1.00 0.00 255 VAL A O 13
ATOM 17821 N N . CYS A 1 87 ? 35.560 -1.029 2.002 1.00 0.00 256 CYS A N 13
ATOM 17822 C CA . CYS A 1 87 ? 35.295 -0.454 0.689 1.00 0.00 256 CYS A CA 13
ATOM 17823 C C . CYS A 1 87 ? 36.597 -0.079 -0.013 1.00 0.00 256 CYS A C 13
ATOM 17824 O O . CYS A 1 87 ? 37.579 0.283 0.633 1.00 0.00 256 CYS A O 13
ATOM 17831 N N . GLN A 1 88 ? 36.594 -0.168 -1.339 1.00 0.00 257 GLN A N 13
ATOM 17832 C CA . GLN A 1 88 ? 37.775 0.162 -2.129 1.00 0.00 257 GLN A CA 13
ATOM 17833 C C . GLN A 1 88 ? 37.392 0.952 -3.376 1.00 0.00 257 GLN A C 13
ATOM 17834 O O . GLN A 1 88 ? 36.532 0.532 -4.151 1.00 0.00 257 GLN A O 13
ATOM 17848 N N . LYS A 1 89 ? 38.036 2.098 -3.565 1.00 0.00 258 LYS A N 13
ATOM 17849 C CA . LYS A 1 89 ? 37.765 2.948 -4.719 1.00 0.00 258 LYS A CA 13
ATOM 17850 C C . LYS A 1 89 ? 38.239 2.283 -6.007 1.00 0.00 258 LYS A C 13
ATOM 17851 O O . LYS A 1 89 ? 39.441 2.150 -6.241 1.00 0.00 258 LYS A O 13
ATOM 17870 N N . ILE A 1 90 ? 37.290 1.869 -6.839 1.00 0.00 259 ILE A N 13
ATOM 17871 C CA . ILE A 1 90 ? 37.612 1.222 -8.104 1.00 0.00 259 ILE A CA 13
ATOM 17872 C C . ILE A 1 90 ? 38.348 2.176 -9.039 1.00 0.00 259 ILE A C 13
ATOM 17873 O O . ILE A 1 90 ? 39.431 1.864 -9.535 1.00 0.00 259 ILE A O 13
ATOM 17889 N N . MET A 1 3 ? 3.964 4.508 1.803 1.00 0.00 172 MET A N 14
ATOM 17890 C CA . MET A 1 3 ? 4.294 5.810 2.373 1.00 0.00 172 MET A CA 14
ATOM 17891 C C . MET A 1 3 ? 4.927 6.718 1.323 1.00 0.00 172 MET A C 14
ATOM 17892 O O . MET A 1 3 ? 5.428 6.262 0.295 1.00 0.00 172 MET A O 14
ATOM 17906 N N . PRO A 1 4 ? 4.906 8.033 1.586 1.00 0.00 173 PRO A N 14
ATOM 17907 C CA . PRO A 1 4 ? 5.474 9.031 0.676 1.00 0.00 173 PRO A CA 14
ATOM 17908 C C . PRO A 1 4 ? 6.997 8.968 0.623 1.00 0.00 173 PRO A C 14
ATOM 17909 O O . PRO A 1 4 ? 7.651 8.667 1.622 1.00 0.00 173 PRO A O 14
ATOM 17920 N N . HIS A 1 5 ? 7.556 9.252 -0.549 1.00 0.00 174 HIS A N 14
ATOM 17921 C CA . HIS A 1 5 ? 9.003 9.228 -0.731 1.00 0.00 174 HIS A CA 14
ATOM 17922 C C . HIS A 1 5 ? 9.699 10.066 0.336 1.00 0.00 174 HIS A C 14
ATOM 17923 O O . HIS A 1 5 ? 9.705 11.296 0.267 1.00 0.00 174 HIS A O 14
ATOM 17937 N N . ILE A 1 6 ? 10.283 9.394 1.322 1.00 0.00 175 ILE A N 14
ATOM 17938 C CA . ILE A 1 6 ? 10.982 10.077 2.403 1.00 0.00 175 ILE A CA 14
ATOM 17939 C C . ILE A 1 6 ? 12.485 10.120 2.146 1.00 0.00 175 ILE A C 14
ATOM 17940 O O . ILE A 1 6 ? 13.100 9.103 1.826 1.00 0.00 175 ILE A O 14
ATOM 17956 N N . LYS A 1 7 ? 13.070 11.304 2.290 1.00 0.00 176 LYS A N 14
ATOM 17957 C CA . LYS A 1 7 ? 14.502 11.481 2.077 1.00 0.00 176 LYS A CA 14
ATOM 17958 C C . LYS A 1 7 ? 15.278 11.245 3.369 1.00 0.00 176 LYS A C 14
ATOM 17959 O O . LYS A 1 7 ? 14.690 11.104 4.441 1.00 0.00 176 LYS A O 14
ATOM 17978 N N . GLY A 1 8 ? 16.602 11.204 3.261 1.00 0.00 177 GLY A N 14
ATOM 17979 C CA . GLY A 1 8 ? 17.436 10.987 4.428 1.00 0.00 177 GLY A CA 14
ATOM 17980 C C . GLY A 1 8 ? 17.961 12.282 5.015 1.00 0.00 177 GLY A C 14
ATOM 17981 O O . GLY A 1 8 ? 17.425 12.788 6.002 1.00 0.00 177 GLY A O 14
ATOM 17985 N N . HIS A 1 9 ? 19.014 12.821 4.408 1.00 0.00 178 HIS A N 14
ATOM 17986 C CA . HIS A 1 9 ? 19.612 14.066 4.878 1.00 0.00 178 HIS A CA 14
ATOM 17987 C C . HIS A 1 9 ? 20.329 13.856 6.208 1.00 0.00 178 HIS A C 14
ATOM 17988 O O . HIS A 1 9 ? 20.660 14.816 6.903 1.00 0.00 178 HIS A O 14
ATOM 18002 N N . GLU A 1 10 ? 20.565 12.595 6.556 1.00 0.00 179 GLU A N 14
ATOM 18003 C CA . GLU A 1 10 ? 21.241 12.260 7.803 1.00 0.00 179 GLU A CA 14
ATOM 18004 C C . GLU A 1 10 ? 20.404 12.685 9.007 1.00 0.00 179 GLU A C 14
ATOM 18005 O O . GLU A 1 10 ? 20.575 13.780 9.540 1.00 0.00 179 GLU A O 14
ATOM 18017 N N . GLY A 1 11 ? 19.496 11.809 9.428 1.00 0.00 180 GLY A N 14
ATOM 18018 C CA . GLY A 1 11 ? 18.645 12.111 10.564 1.00 0.00 180 GLY A CA 14
ATOM 18019 C C . GLY A 1 11 ? 17.171 11.997 10.231 1.00 0.00 180 GLY A C 14
ATOM 18020 O O . GLY A 1 11 ? 16.343 12.717 10.790 1.00 0.00 180 GLY A O 14
ATOM 18024 N N . ASP A 1 12 ? 16.842 11.092 9.315 1.00 0.00 181 ASP A N 14
ATOM 18025 C CA . ASP A 1 12 ? 15.457 10.887 8.907 1.00 0.00 181 ASP A CA 14
ATOM 18026 C C . ASP A 1 12 ? 15.094 9.405 8.943 1.00 0.00 181 ASP A C 14
ATOM 18027 O O . ASP A 1 12 ? 15.879 8.540 8.555 1.00 0.00 181 ASP A O 14
ATOM 18036 N N . PRO A 1 13 ? 13.877 9.105 9.420 1.00 0.00 182 PRO A N 14
ATOM 18037 C CA . PRO A 1 13 ? 13.383 7.728 9.518 1.00 0.00 182 PRO A CA 14
ATOM 18038 C C . PRO A 1 13 ? 13.106 7.113 8.151 1.00 0.00 182 PRO A C 14
ATOM 18039 O O . PRO A 1 13 ? 12.476 7.735 7.295 1.00 0.00 182 PRO A O 14
ATOM 18050 N N . CYS A 1 14 ? 13.580 5.888 7.951 1.00 0.00 183 CYS A N 14
ATOM 18051 C CA . CYS A 1 14 ? 13.384 5.188 6.688 1.00 0.00 183 CYS A CA 14
ATOM 18052 C C . CYS A 1 14 ? 12.641 3.873 6.904 1.00 0.00 183 CYS A C 14
ATOM 18053 O O . CYS A 1 14 ? 12.885 3.162 7.880 1.00 0.00 183 CYS A O 14
ATOM 18060 N N . LEU A 1 15 ? 11.733 3.555 5.988 1.00 0.00 184 LEU A N 14
ATOM 18061 C CA . LEU A 1 15 ? 10.954 2.325 6.077 1.00 0.00 184 LEU A CA 14
ATOM 18062 C C . LEU A 1 15 ? 11.228 1.419 4.881 1.00 0.00 184 LEU A C 14
ATOM 18063 O O . LEU A 1 15 ? 10.961 0.218 4.926 1.00 0.00 184 LEU A O 14
ATOM 18079 N N . ARG A 1 16 ? 11.764 2.002 3.814 1.00 0.00 185 ARG A N 14
ATOM 18080 C CA . ARG A 1 16 ? 12.075 1.246 2.606 1.00 0.00 185 ARG A CA 14
ATOM 18081 C C . ARG A 1 16 ? 13.557 0.889 2.555 1.00 0.00 185 ARG A C 14
ATOM 18082 O O . ARG A 1 16 ? 14.352 1.380 3.357 1.00 0.00 185 ARG A O 14
ATOM 18103 N N . SER A 1 17 ? 13.922 0.031 1.608 1.00 0.00 186 SER A N 14
ATOM 18104 C CA . SER A 1 17 ? 15.308 -0.396 1.455 1.00 0.00 186 SER A CA 14
ATOM 18105 C C . SER A 1 17 ? 16.236 0.808 1.325 1.00 0.00 186 SER A C 14
ATOM 18106 O O . SER A 1 17 ? 17.419 0.733 1.657 1.00 0.00 186 SER A O 14
ATOM 18114 N N . SER A 1 18 ? 15.689 1.918 0.840 1.00 0.00 187 SER A N 14
ATOM 18115 C CA . SER A 1 18 ? 16.468 3.139 0.661 1.00 0.00 187 SER A CA 14
ATOM 18116 C C . SER A 1 18 ? 15.795 4.318 1.356 1.00 0.00 187 SER A C 14
ATOM 18117 O O . SER A 1 18 ? 16.163 4.688 2.471 1.00 0.00 187 SER A O 14
ATOM 18125 N N . ASP A 1 19 ? 14.807 4.905 0.689 1.00 0.00 188 ASP A N 14
ATOM 18126 C CA . ASP A 1 19 ? 14.081 6.043 1.242 1.00 0.00 188 ASP A CA 14
ATOM 18127 C C . ASP A 1 19 ? 15.047 7.092 1.783 1.00 0.00 188 ASP A C 14
ATOM 18128 O O . ASP A 1 19 ? 14.885 7.582 2.901 1.00 0.00 188 ASP A O 14
ATOM 18137 N N . CYS A 1 20 ? 16.052 7.433 0.984 1.00 0.00 189 CYS A N 14
ATOM 18138 C CA . CYS A 1 20 ? 17.045 8.423 1.382 1.00 0.00 189 CYS A CA 14
ATOM 18139 C C . CYS A 1 20 ? 17.445 9.299 0.198 1.00 0.00 189 CYS A C 14
ATOM 18140 O O . CYS A 1 20 ? 17.065 9.030 -0.942 1.00 0.00 189 CYS A O 14
ATOM 18147 N N . ILE A 1 21 ? 18.214 10.346 0.478 1.00 0.00 190 ILE A N 14
ATOM 18148 C CA . ILE A 1 21 ? 18.667 11.260 -0.563 1.00 0.00 190 ILE A CA 14
ATOM 18149 C C . ILE A 1 21 ? 19.303 10.501 -1.723 1.00 0.00 190 ILE A C 14
ATOM 18150 O O . ILE A 1 21 ? 19.773 9.375 -1.558 1.00 0.00 190 ILE A O 14
ATOM 18166 N N . ASP A 1 22 ? 19.316 11.125 -2.895 1.00 0.00 191 ASP A N 14
ATOM 18167 C CA . ASP A 1 22 ? 19.897 10.510 -4.083 1.00 0.00 191 ASP A CA 14
ATOM 18168 C C . ASP A 1 22 ? 21.252 9.885 -3.763 1.00 0.00 191 ASP A C 14
ATOM 18169 O O . ASP A 1 22 ? 21.613 8.846 -4.315 1.00 0.00 191 ASP A O 14
ATOM 18178 N N . GLY A 1 23 ? 21.998 10.527 -2.869 1.00 0.00 192 GLY A N 14
ATOM 18179 C CA . GLY A 1 23 ? 23.305 10.020 -2.493 1.00 0.00 192 GLY A CA 14
ATOM 18180 C C . GLY A 1 23 ? 23.366 9.597 -1.038 1.00 0.00 192 GLY A C 14
ATOM 18181 O O . GLY A 1 23 ? 24.349 9.864 -0.347 1.00 0.00 192 GLY A O 14
ATOM 18185 N N . PHE A 1 24 ? 22.311 8.937 -0.571 1.00 0.00 193 PHE A N 14
ATOM 18186 C CA . PHE A 1 24 ? 22.247 8.479 0.812 1.00 0.00 193 PHE A CA 14
ATOM 18187 C C . PHE A 1 24 ? 21.643 7.080 0.894 1.00 0.00 193 PHE A C 14
ATOM 18188 O O . PHE A 1 24 ? 20.970 6.627 -0.032 1.00 0.00 193 PHE A O 14
ATOM 18205 N N . CYS A 1 25 ? 21.889 6.401 2.010 1.00 0.00 194 CYS A N 14
ATOM 18206 C CA . CYS A 1 25 ? 21.371 5.054 2.215 1.00 0.00 194 CYS A CA 14
ATOM 18207 C C . CYS A 1 25 ? 20.795 4.900 3.619 1.00 0.00 194 CYS A C 14
ATOM 18208 O O . CYS A 1 25 ? 21.322 5.456 4.583 1.00 0.00 194 CYS A O 14
ATOM 18215 N N . CYS A 1 26 ? 19.709 4.142 3.727 1.00 0.00 195 CYS A N 14
ATOM 18216 C CA . CYS A 1 26 ? 19.059 3.915 5.013 1.00 0.00 195 CYS A CA 14
ATOM 18217 C C . CYS A 1 26 ? 19.814 2.867 5.825 1.00 0.00 195 CYS A C 14
ATOM 18218 O O . CYS A 1 26 ? 20.131 1.788 5.325 1.00 0.00 195 CYS A O 14
ATOM 18225 N N . ALA A 1 27 ? 20.098 3.193 7.082 1.00 0.00 196 ALA A N 14
ATOM 18226 C CA . ALA A 1 27 ? 20.814 2.280 7.965 1.00 0.00 196 ALA A CA 14
ATOM 18227 C C . ALA A 1 27 ? 19.971 1.923 9.185 1.00 0.00 196 ALA A C 14
ATOM 18228 O O . ALA A 1 27 ? 18.919 2.517 9.420 1.00 0.00 196 ALA A O 14
ATOM 18235 N N . ARG A 1 28 ? 20.440 0.949 9.958 1.00 0.00 197 ARG A N 14
ATOM 18236 C CA . ARG A 1 28 ? 19.728 0.513 11.153 1.00 0.00 197 ARG A CA 14
ATOM 18237 C C . ARG A 1 28 ? 20.406 1.043 12.414 1.00 0.00 197 ARG A C 14
ATOM 18238 O O . ARG A 1 28 ? 21.608 0.860 12.609 1.00 0.00 197 ARG A O 14
ATOM 18259 N N . HIS A 1 29 ? 19.626 1.700 13.266 1.00 0.00 198 HIS A N 14
ATOM 18260 C CA . HIS A 1 29 ? 20.151 2.257 14.508 1.00 0.00 198 HIS A CA 14
ATOM 18261 C C . HIS A 1 29 ? 19.435 1.659 15.716 1.00 0.00 198 HIS A C 14
ATOM 18262 O O . HIS A 1 29 ? 18.274 1.260 15.628 1.00 0.00 198 HIS A O 14
ATOM 18276 N N . PHE A 1 30 ? 20.137 1.600 16.844 1.00 0.00 199 PHE A N 14
ATOM 18277 C CA . PHE A 1 30 ? 19.569 1.050 18.069 1.00 0.00 199 PHE A CA 14
ATOM 18278 C C . PHE A 1 30 ? 18.188 1.638 18.341 1.00 0.00 199 PHE A C 14
ATOM 18279 O O . PHE A 1 30 ? 17.178 0.938 18.270 1.00 0.00 199 PHE A O 14
ATOM 18296 N N . TRP A 1 31 ? 18.153 2.929 18.654 1.00 0.00 200 TRP A N 14
ATOM 18297 C CA . TRP A 1 31 ? 16.897 3.612 18.938 1.00 0.00 200 TRP A CA 14
ATOM 18298 C C . TRP A 1 31 ? 15.866 3.332 17.849 1.00 0.00 200 TRP A C 14
ATOM 18299 O O . TRP A 1 31 ? 14.790 2.798 18.121 1.00 0.00 200 TRP A O 14
ATOM 18320 N N . THR A 1 32 ? 16.202 3.695 16.615 1.00 0.00 201 THR A N 14
ATOM 18321 C CA . THR A 1 32 ? 15.306 3.483 15.486 1.00 0.00 201 THR A CA 14
ATOM 18322 C C . THR A 1 32 ? 16.064 3.534 14.164 1.00 0.00 201 THR A C 14
ATOM 18323 O O . THR A 1 32 ? 17.240 3.897 14.125 1.00 0.00 201 THR A O 14
ATOM 18334 N N . LYS A 1 33 ? 15.385 3.169 13.083 1.00 0.00 202 LYS A N 14
ATOM 18335 C CA . LYS A 1 33 ? 15.993 3.174 11.758 1.00 0.00 202 LYS A CA 14
ATOM 18336 C C . LYS A 1 33 ? 16.068 4.592 11.200 1.00 0.00 202 LYS A C 14
ATOM 18337 O O . LYS A 1 33 ? 15.052 5.276 11.079 1.00 0.00 202 LYS A O 14
ATOM 18356 N N . ILE A 1 34 ? 17.277 5.026 10.860 1.00 0.00 203 ILE A N 14
ATOM 18357 C CA . ILE A 1 34 ? 17.483 6.361 10.312 1.00 0.00 203 ILE A CA 14
ATOM 18358 C C . ILE A 1 34 ? 18.242 6.302 8.990 1.00 0.00 203 ILE A C 14
ATOM 18359 O O . ILE A 1 34 ? 18.707 5.239 8.575 1.00 0.00 203 ILE A O 14
ATOM 18375 N N . CYS A 1 35 ? 18.365 7.450 8.333 1.00 0.00 204 CYS A N 14
ATOM 18376 C CA . CYS A 1 35 ? 19.068 7.531 7.059 1.00 0.00 204 CYS A CA 14
ATOM 18377 C C . CYS A 1 35 ? 20.504 8.005 7.259 1.00 0.00 204 CYS A C 14
ATOM 18378 O O . CYS A 1 35 ? 20.757 8.970 7.981 1.00 0.00 204 CYS A O 14
ATOM 18385 N N . LYS A 1 36 ? 21.443 7.321 6.614 1.00 0.00 205 LYS A N 14
ATOM 18386 C CA . LYS A 1 36 ? 22.854 7.671 6.719 1.00 0.00 205 LYS A CA 14
ATOM 18387 C C . LYS A 1 36 ? 23.470 7.866 5.337 1.00 0.00 205 LYS A C 14
ATOM 18388 O O . LYS A 1 36 ? 22.983 7.345 4.334 1.00 0.00 205 LYS A O 14
ATOM 18407 N N . PRO A 1 37 ? 24.569 8.634 5.281 1.00 0.00 206 PRO A N 14
ATOM 18408 C CA . PRO A 1 37 ? 25.276 8.914 4.028 1.00 0.00 206 PRO A CA 14
ATOM 18409 C C . PRO A 1 37 ? 25.989 7.683 3.478 1.00 0.00 206 PRO A C 14
ATOM 18410 O O . PRO A 1 37 ? 26.021 6.633 4.120 1.00 0.00 206 PRO A O 14
ATOM 18421 N N . VAL A 1 38 ? 26.560 7.819 2.285 1.00 0.00 207 VAL A N 14
ATOM 18422 C CA . VAL A 1 38 ? 27.273 6.719 1.648 1.00 0.00 207 VAL A CA 14
ATOM 18423 C C . VAL A 1 38 ? 28.658 6.536 2.260 1.00 0.00 207 VAL A C 14
ATOM 18424 O O . VAL A 1 38 ? 29.184 7.437 2.914 1.00 0.00 207 VAL A O 14
ATOM 18437 N N . LEU A 1 39 ? 29.244 5.364 2.042 1.00 0.00 208 LEU A N 14
ATOM 18438 C CA . LEU A 1 39 ? 30.570 5.061 2.571 1.00 0.00 208 LEU A CA 14
ATOM 18439 C C . LEU A 1 39 ? 31.637 5.232 1.495 1.00 0.00 208 LEU A C 14
ATOM 18440 O O . LEU A 1 39 ? 31.324 5.433 0.321 1.00 0.00 208 LEU A O 14
ATOM 18456 N N . HIS A 1 40 ? 32.900 5.149 1.903 1.00 0.00 209 HIS A N 14
ATOM 18457 C CA . HIS A 1 40 ? 34.015 5.292 0.973 1.00 0.00 209 HIS A CA 14
ATOM 18458 C C . HIS A 1 40 ? 35.114 4.281 1.284 1.00 0.00 209 HIS A C 14
ATOM 18459 O O . HIS A 1 40 ? 35.066 3.593 2.303 1.00 0.00 209 HIS A O 14
ATOM 18473 N N . GLN A 1 41 ? 36.102 4.198 0.399 1.00 0.00 210 GLN A N 14
ATOM 18474 C CA . GLN A 1 41 ? 37.212 3.269 0.579 1.00 0.00 210 GLN A CA 14
ATOM 18475 C C . GLN A 1 41 ? 37.721 3.302 2.016 1.00 0.00 210 GLN A C 14
ATOM 18476 O O . GLN A 1 41 ? 38.000 4.369 2.562 1.00 0.00 210 GLN A O 14
ATOM 18490 N N . GLY A 1 42 ? 37.840 2.126 2.624 1.00 0.00 211 GLY A N 14
ATOM 18491 C CA . GLY A 1 42 ? 38.315 2.043 3.993 1.00 0.00 211 GLY A CA 14
ATOM 18492 C C . GLY A 1 42 ? 37.187 1.856 4.988 1.00 0.00 211 GLY A C 14
ATOM 18493 O O . GLY A 1 42 ? 37.417 1.446 6.125 1.00 0.00 211 GLY A O 14
ATOM 18497 N N . GLU A 1 43 ? 35.966 2.159 4.560 1.00 0.00 212 GLU A N 14
ATOM 18498 C CA . GLU A 1 43 ? 34.799 2.024 5.423 1.00 0.00 212 GLU A CA 14
ATOM 18499 C C . GLU A 1 43 ? 34.271 0.592 5.404 1.00 0.00 212 GLU A C 14
ATOM 18500 O O . GLU A 1 43 ? 34.560 -0.176 4.486 1.00 0.00 212 GLU A O 14
ATOM 18512 N N . VAL A 1 44 ? 33.495 0.240 6.424 1.00 0.00 213 VAL A N 14
ATOM 18513 C CA . VAL A 1 44 ? 32.925 -1.098 6.525 1.00 0.00 213 VAL A CA 14
ATOM 18514 C C . VAL A 1 44 ? 31.933 -1.360 5.397 1.00 0.00 213 VAL A C 14
ATOM 18515 O O . VAL A 1 44 ? 31.153 -0.482 5.025 1.00 0.00 213 VAL A O 14
ATOM 18528 N N . CYS A 1 45 ? 31.967 -2.573 4.857 1.00 0.00 214 CYS A N 14
ATOM 18529 C CA . CYS A 1 45 ? 31.071 -2.952 3.771 1.00 0.00 214 CYS A CA 14
ATOM 18530 C C . CYS A 1 45 ? 30.188 -4.127 4.179 1.00 0.00 214 CYS A C 14
ATOM 18531 O O . CYS A 1 45 ? 30.521 -4.881 5.095 1.00 0.00 214 CYS A O 14
ATOM 18538 N N . THR A 1 46 ? 29.059 -4.278 3.494 1.00 0.00 215 THR A N 14
ATOM 18539 C CA . THR A 1 46 ? 28.126 -5.360 3.785 1.00 0.00 215 THR A CA 14
ATOM 18540 C C . THR A 1 46 ? 27.640 -6.026 2.504 1.00 0.00 215 THR A C 14
ATOM 18541 O O . THR A 1 46 ? 26.880 -5.437 1.734 1.00 0.00 215 THR A O 14
ATOM 18552 N N . LYS A 1 47 ? 28.081 -7.259 2.279 1.00 0.00 216 LYS A N 14
ATOM 18553 C CA . LYS A 1 47 ? 27.690 -8.008 1.091 1.00 0.00 216 LYS A CA 14
ATOM 18554 C C . LYS A 1 47 ? 26.874 -9.240 1.469 1.00 0.00 216 LYS A C 14
ATOM 18555 O O . LYS A 1 47 ? 26.488 -10.028 0.606 1.00 0.00 216 LYS A O 14
ATOM 18574 N N . GLN A 1 48 ? 26.614 -9.398 2.763 1.00 0.00 217 GLN A N 14
ATOM 18575 C CA . GLN A 1 48 ? 25.842 -10.534 3.254 1.00 0.00 217 GLN A CA 14
ATOM 18576 C C . GLN A 1 48 ? 25.073 -10.165 4.518 1.00 0.00 217 GLN A C 14
ATOM 18577 O O . GLN A 1 48 ? 25.664 -9.967 5.580 1.00 0.00 217 GLN A O 14
ATOM 18591 N N . ARG A 1 49 ? 23.753 -10.072 4.396 1.00 0.00 218 ARG A N 14
ATOM 18592 C CA . ARG A 1 49 ? 22.904 -9.725 5.529 1.00 0.00 218 ARG A CA 14
ATOM 18593 C C . ARG A 1 49 ? 21.621 -10.552 5.520 1.00 0.00 218 ARG A C 14
ATOM 18594 O O . ARG A 1 49 ? 20.758 -10.370 4.662 1.00 0.00 218 ARG A O 14
ATOM 18615 N N . LYS A 1 50 ? 21.504 -11.462 6.482 1.00 0.00 219 LYS A N 14
ATOM 18616 C CA . LYS A 1 50 ? 20.328 -12.317 6.587 1.00 0.00 219 LYS A CA 14
ATOM 18617 C C . LYS A 1 50 ? 19.619 -12.106 7.921 1.00 0.00 219 LYS A C 14
ATOM 18618 O O . LYS A 1 50 ? 20.214 -12.278 8.985 1.00 0.00 219 LYS A O 14
ATOM 18637 N N . LYS A 1 51 ? 18.345 -11.735 7.857 1.00 0.00 220 LYS A N 14
ATOM 18638 C CA . LYS A 1 51 ? 17.554 -11.504 9.060 1.00 0.00 220 LYS A CA 14
ATOM 18639 C C . LYS A 1 51 ? 16.140 -12.053 8.895 1.00 0.00 220 LYS A C 14
ATOM 18640 O O . LYS A 1 51 ? 15.543 -11.946 7.825 1.00 0.00 220 LYS A O 14
ATOM 18659 N N . GLY A 1 52 ? 15.610 -12.641 9.964 1.00 0.00 221 GLY A N 14
ATOM 18660 C CA . GLY A 1 52 ? 14.270 -13.196 9.916 1.00 0.00 221 GLY A CA 14
ATOM 18661 C C . GLY A 1 52 ? 13.967 -14.082 11.109 1.00 0.00 221 GLY A C 14
ATOM 18662 O O . GLY A 1 52 ? 12.902 -13.974 11.716 1.00 0.00 221 GLY A O 14
ATOM 18666 N N . SER A 1 53 ? 14.906 -14.961 11.444 1.00 0.00 222 SER A N 14
ATOM 18667 C CA . SER A 1 53 ? 14.732 -15.873 12.569 1.00 0.00 222 SER A CA 14
ATOM 18668 C C . SER A 1 53 ? 14.815 -15.123 13.895 1.00 0.00 222 SER A C 14
ATOM 18669 O O . SER A 1 53 ? 15.338 -14.010 13.960 1.00 0.00 222 SER A O 14
ATOM 18677 N N . HIS A 1 54 ? 14.296 -15.741 14.951 1.00 0.00 223 HIS A N 14
ATOM 18678 C CA . HIS A 1 54 ? 14.312 -15.133 16.277 1.00 0.00 223 HIS A CA 14
ATOM 18679 C C . HIS A 1 54 ? 15.728 -15.102 16.844 1.00 0.00 223 HIS A C 14
ATOM 18680 O O . HIS A 1 54 ? 16.344 -16.145 17.059 1.00 0.00 223 HIS A O 14
ATOM 18694 N N . GLY A 1 55 ? 16.239 -13.898 17.082 1.00 0.00 224 GLY A N 14
ATOM 18695 C CA . GLY A 1 55 ? 17.579 -13.754 17.621 1.00 0.00 224 GLY A CA 14
ATOM 18696 C C . GLY A 1 55 ? 18.584 -13.327 16.569 1.00 0.00 224 GLY A C 14
ATOM 18697 O O . GLY A 1 55 ? 19.521 -14.064 16.259 1.00 0.00 224 GLY A O 14
ATOM 18701 N N . LEU A 1 56 ? 18.389 -12.134 16.017 1.00 0.00 225 LEU A N 14
ATOM 18702 C CA . LEU A 1 56 ? 19.285 -11.610 14.992 1.00 0.00 225 LEU A CA 14
ATOM 18703 C C . LEU A 1 56 ? 20.043 -10.389 15.505 1.00 0.00 225 LEU A C 14
ATOM 18704 O O . LEU A 1 56 ? 19.664 -9.789 16.510 1.00 0.00 225 LEU A O 14
ATOM 18720 N N . GLU A 1 57 ? 21.113 -10.028 14.805 1.00 0.00 226 GLU A N 14
ATOM 18721 C CA . GLU A 1 57 ? 21.923 -8.877 15.189 1.00 0.00 226 GLU A CA 14
ATOM 18722 C C . GLU A 1 57 ? 21.660 -7.693 14.264 1.00 0.00 226 GLU A C 14
ATOM 18723 O O . GLU A 1 57 ? 21.514 -7.859 13.052 1.00 0.00 226 GLU A O 14
ATOM 18735 N N . ILE A 1 58 ? 21.599 -6.499 14.844 1.00 0.00 227 ILE A N 14
ATOM 18736 C CA . ILE A 1 58 ? 21.353 -5.287 14.072 1.00 0.00 227 ILE A CA 14
ATOM 18737 C C . ILE A 1 58 ? 22.578 -4.902 13.249 1.00 0.00 227 ILE A C 14
ATOM 18738 O O . ILE A 1 58 ? 23.715 -5.101 13.677 1.00 0.00 227 ILE A O 14
ATOM 18754 N N . PHE A 1 59 ? 22.338 -4.348 12.065 1.00 0.00 228 PHE A N 14
ATOM 18755 C CA . PHE A 1 59 ? 23.422 -3.934 11.181 1.00 0.00 228 PHE A CA 14
ATOM 18756 C C . PHE A 1 59 ? 23.350 -2.436 10.899 1.00 0.00 228 PHE A C 14
ATOM 18757 O O . PHE A 1 59 ? 22.467 -1.972 10.178 1.00 0.00 228 PHE A O 14
ATOM 18774 N N . GLN A 1 60 ? 24.286 -1.686 11.472 1.00 0.00 229 GLN A N 14
ATOM 18775 C CA . GLN A 1 60 ? 24.328 -0.241 11.284 1.00 0.00 229 GLN A CA 14
ATOM 18776 C C . GLN A 1 60 ? 25.407 0.145 10.276 1.00 0.00 229 GLN A C 14
ATOM 18777 O O . GLN A 1 60 ? 26.497 0.574 10.654 1.00 0.00 229 GLN A O 14
ATOM 18791 N N . ARG A 1 61 ? 25.095 -0.011 8.994 1.00 0.00 230 ARG A N 14
ATOM 18792 C CA . ARG A 1 61 ? 26.038 0.320 7.933 1.00 0.00 230 ARG A CA 14
ATOM 18793 C C . ARG A 1 61 ? 25.315 0.510 6.603 1.00 0.00 230 ARG A C 14
ATOM 18794 O O . ARG A 1 61 ? 24.143 0.158 6.465 1.00 0.00 230 ARG A O 14
ATOM 18815 N N . CYS A 1 62 ? 26.021 1.071 5.626 1.00 0.00 231 CYS A N 14
ATOM 18816 C CA . CYS A 1 62 ? 25.447 1.310 4.308 1.00 0.00 231 CYS A CA 14
ATOM 18817 C C . CYS A 1 62 ? 26.428 0.915 3.208 1.00 0.00 231 CYS A C 14
ATOM 18818 O O . CYS A 1 62 ? 27.592 0.617 3.478 1.00 0.00 231 CYS A O 14
ATOM 18825 N N . ASP A 1 63 ? 25.950 0.914 1.968 1.00 0.00 232 ASP A N 14
ATOM 18826 C CA . ASP A 1 63 ? 26.785 0.557 0.827 1.00 0.00 232 ASP A CA 14
ATOM 18827 C C . ASP A 1 63 ? 27.829 1.636 0.559 1.00 0.00 232 ASP A C 14
ATOM 18828 O O . ASP A 1 63 ? 27.690 2.775 1.006 1.00 0.00 232 ASP A O 14
ATOM 18837 N N . CYS A 1 64 ? 28.876 1.270 -0.173 1.00 0.00 233 CYS A N 14
ATOM 18838 C CA . CYS A 1 64 ? 29.946 2.205 -0.500 1.00 0.00 233 CYS A CA 14
ATOM 18839 C C . CYS A 1 64 ? 29.526 3.137 -1.633 1.00 0.00 233 CYS A C 14
ATOM 18840 O O . CYS A 1 64 ? 28.513 2.911 -2.293 1.00 0.00 233 CYS A O 14
ATOM 18847 N N . ALA A 1 65 ? 30.312 4.186 -1.851 1.00 0.00 234 ALA A N 14
ATOM 18848 C CA . ALA A 1 65 ? 30.024 5.151 -2.905 1.00 0.00 234 ALA A CA 14
ATOM 18849 C C . ALA A 1 65 ? 30.213 4.530 -4.285 1.00 0.00 234 ALA A C 14
ATOM 18850 O O . ALA A 1 65 ? 30.883 3.508 -4.431 1.00 0.00 234 ALA A O 14
ATOM 18857 N N . LYS A 1 66 ? 29.618 5.154 -5.295 1.00 0.00 235 LYS A N 14
ATOM 18858 C CA . LYS A 1 66 ? 29.720 4.664 -6.665 1.00 0.00 235 LYS A CA 14
ATOM 18859 C C . LYS A 1 66 ? 31.177 4.604 -7.114 1.00 0.00 235 LYS A C 14
ATOM 18860 O O . LYS A 1 66 ? 31.921 5.574 -6.971 1.00 0.00 235 LYS A O 14
ATOM 18879 N N . GLY A 1 67 ? 31.577 3.460 -7.659 1.00 0.00 236 GLY A N 14
ATOM 18880 C CA . GLY A 1 67 ? 32.943 3.297 -8.122 1.00 0.00 236 GLY A CA 14
ATOM 18881 C C . GLY A 1 67 ? 33.814 2.574 -7.114 1.00 0.00 236 GLY A C 14
ATOM 18882 O O . GLY A 1 67 ? 35.041 2.570 -7.232 1.00 0.00 236 GLY A O 14
ATOM 18886 N N . LEU A 1 68 ? 33.182 1.962 -6.120 1.00 0.00 237 LEU A N 14
ATOM 18887 C CA . LEU A 1 68 ? 33.908 1.233 -5.085 1.00 0.00 237 LEU A CA 14
ATOM 18888 C C . LEU A 1 68 ? 33.562 -0.252 -5.120 1.00 0.00 237 LEU A C 14
ATOM 18889 O O . LEU A 1 68 ? 32.479 -0.637 -5.560 1.00 0.00 237 LEU A O 14
ATOM 18905 N N . SER A 1 69 ? 34.489 -1.082 -4.652 1.00 0.00 238 SER A N 14
ATOM 18906 C CA . SER A 1 69 ? 34.283 -2.525 -4.632 1.00 0.00 238 SER A CA 14
ATOM 18907 C C . SER A 1 69 ? 34.215 -3.044 -3.199 1.00 0.00 238 SER A C 14
ATOM 18908 O O . SER A 1 69 ? 34.978 -2.613 -2.333 1.00 0.00 238 SER A O 14
ATOM 18916 N N . CYS A 1 70 ? 33.296 -3.972 -2.955 1.00 0.00 239 CYS A N 14
ATOM 18917 C CA . CYS A 1 70 ? 33.126 -4.551 -1.628 1.00 0.00 239 CYS A CA 14
ATOM 18918 C C . CYS A 1 70 ? 34.033 -5.764 -1.444 1.00 0.00 239 CYS A C 14
ATOM 18919 O O . CYS A 1 70 ? 33.815 -6.815 -2.048 1.00 0.00 239 CYS A O 14
ATOM 18926 N N . LYS A 1 71 ? 35.052 -5.612 -0.605 1.00 0.00 240 LYS A N 14
ATOM 18927 C CA . LYS A 1 71 ? 35.992 -6.694 -0.338 1.00 0.00 240 LYS A CA 14
ATOM 18928 C C . LYS A 1 71 ? 35.921 -7.130 1.122 1.00 0.00 240 LYS A C 14
ATOM 18929 O O . LYS A 1 71 ? 35.608 -6.330 2.005 1.00 0.00 240 LYS A O 14
ATOM 18948 N N . VAL A 1 72 ? 36.213 -8.402 1.371 1.00 0.00 241 VAL A N 14
ATOM 18949 C CA . VAL A 1 72 ? 36.185 -8.943 2.725 1.00 0.00 241 VAL A CA 14
ATOM 18950 C C . VAL A 1 72 ? 37.342 -8.402 3.557 1.00 0.00 241 VAL A C 14
ATOM 18951 O O . VAL A 1 72 ? 38.458 -8.250 3.061 1.00 0.00 241 VAL A O 14
ATOM 18964 N N . TRP A 1 73 ? 37.067 -8.114 4.824 1.00 0.00 242 TRP A N 14
ATOM 18965 C CA . TRP A 1 73 ? 38.086 -7.590 5.727 1.00 0.00 242 TRP A CA 14
ATOM 18966 C C . TRP A 1 73 ? 38.104 -8.368 7.038 1.00 0.00 242 TRP A C 14
ATOM 18967 O O . TRP A 1 73 ? 37.164 -8.291 7.829 1.00 0.00 242 TRP A O 14
ATOM 18988 N N . LYS A 1 74 ? 39.178 -9.116 7.263 1.00 0.00 243 LYS A N 14
ATOM 18989 C CA . LYS A 1 74 ? 39.320 -9.907 8.480 1.00 0.00 243 LYS A CA 14
ATOM 18990 C C . LYS A 1 74 ? 39.753 -9.031 9.651 1.00 0.00 243 LYS A C 14
ATOM 18991 O O . LYS A 1 74 ? 40.912 -8.624 9.739 1.00 0.00 243 LYS A O 14
ATOM 19010 N N . ASP A 1 75 ? 38.816 -8.745 10.549 1.00 0.00 244 ASP A N 14
ATOM 19011 C CA . ASP A 1 75 ? 39.102 -7.920 11.716 1.00 0.00 244 ASP A CA 14
ATOM 19012 C C . ASP A 1 75 ? 38.320 -8.408 12.932 1.00 0.00 244 ASP A C 14
ATOM 19013 O O . ASP A 1 75 ? 37.230 -8.962 12.799 1.00 0.00 244 ASP A O 14
ATOM 19022 N N . ALA A 1 76 ? 38.886 -8.199 14.116 1.00 0.00 245 ALA A N 14
ATOM 19023 C CA . ALA A 1 76 ? 38.242 -8.617 15.355 1.00 0.00 245 ALA A CA 14
ATOM 19024 C C . ALA A 1 76 ? 36.928 -7.873 15.568 1.00 0.00 245 ALA A C 14
ATOM 19025 O O . ALA A 1 76 ? 36.871 -6.889 16.305 1.00 0.00 245 ALA A O 14
ATOM 19032 N N . THR A 1 77 ? 35.871 -8.350 14.917 1.00 0.00 246 THR A N 14
ATOM 19033 C CA . THR A 1 77 ? 34.558 -7.730 15.033 1.00 0.00 246 THR A CA 14
ATOM 19034 C C . THR A 1 77 ? 33.464 -8.654 14.509 1.00 0.00 246 THR A C 14
ATOM 19035 O O . THR A 1 77 ? 32.372 -8.722 15.073 1.00 0.00 246 THR A O 14
ATOM 19046 N N . TYR A 1 78 ? 33.765 -9.364 13.428 1.00 0.00 247 TYR A N 14
ATOM 19047 C CA . TYR A 1 78 ? 32.807 -10.284 12.827 1.00 0.00 247 TYR A CA 14
ATOM 19048 C C . TYR A 1 78 ? 32.421 -11.387 13.808 1.00 0.00 247 TYR A C 14
ATOM 19049 O O . TYR A 1 78 ? 31.421 -12.080 13.618 1.00 0.00 247 TYR A O 14
ATOM 19067 N N . SER A 1 79 ? 33.222 -11.543 14.857 1.00 0.00 248 SER A N 14
ATOM 19068 C CA . SER A 1 79 ? 32.967 -12.564 15.867 1.00 0.00 248 SER A CA 14
ATOM 19069 C C . SER A 1 79 ? 31.517 -12.512 16.339 1.00 0.00 248 SER A C 14
ATOM 19070 O O . SER A 1 79 ? 30.957 -13.519 16.772 1.00 0.00 248 SER A O 14
ATOM 19078 N N . SER A 1 80 ? 30.915 -11.330 16.250 1.00 0.00 249 SER A N 14
ATOM 19079 C CA . SER A 1 80 ? 29.531 -11.144 16.671 1.00 0.00 249 SER A CA 14
ATOM 19080 C C . SER A 1 80 ? 28.616 -12.160 15.994 1.00 0.00 249 SER A C 14
ATOM 19081 O O . SER A 1 80 ? 27.842 -12.853 16.654 1.00 0.00 249 SER A O 14
ATOM 19089 N N . LYS A 1 81 ? 28.711 -12.242 14.671 1.00 0.00 250 LYS A N 14
ATOM 19090 C CA . LYS A 1 81 ? 27.895 -13.173 13.901 1.00 0.00 250 LYS A CA 14
ATOM 19091 C C . LYS A 1 81 ? 28.215 -13.076 12.413 1.00 0.00 250 LYS A C 14
ATOM 19092 O O . LYS A 1 81 ? 28.661 -14.045 11.800 1.00 0.00 250 LYS A O 14
ATOM 19111 N N . ALA A 1 82 ? 27.985 -11.900 11.839 1.00 0.00 251 ALA A N 14
ATOM 19112 C CA . ALA A 1 82 ? 28.252 -11.676 10.423 1.00 0.00 251 ALA A CA 14
ATOM 19113 C C . ALA A 1 82 ? 29.736 -11.421 10.179 1.00 0.00 251 ALA A C 14
ATOM 19114 O O . ALA A 1 82 ? 30.509 -11.247 11.121 1.00 0.00 251 ALA A O 14
ATOM 19121 N N . ARG A 1 83 ? 30.126 -11.402 8.909 1.00 0.00 252 ARG A N 14
ATOM 19122 C CA . ARG A 1 83 ? 31.518 -11.171 8.541 1.00 0.00 252 ARG A CA 14
ATOM 19123 C C . ARG A 1 83 ? 31.793 -9.680 8.365 1.00 0.00 252 ARG A C 14
ATOM 19124 O O . ARG A 1 83 ? 30.880 -8.895 8.106 1.00 0.00 252 ARG A O 14
ATOM 19145 N N . LEU A 1 84 ? 33.057 -9.297 8.507 1.00 0.00 253 LEU A N 14
ATOM 19146 C CA . LEU A 1 84 ? 33.454 -7.900 8.365 1.00 0.00 253 LEU A CA 14
ATOM 19147 C C . LEU A 1 84 ? 34.058 -7.644 6.988 1.00 0.00 253 LEU A C 14
ATOM 19148 O O . LEU A 1 84 ? 34.943 -8.375 6.541 1.00 0.00 253 LEU A O 14
ATOM 19164 N N . HIS A 1 85 ? 33.577 -6.599 6.321 1.00 0.00 254 HIS A N 14
ATOM 19165 C CA . HIS A 1 85 ? 34.072 -6.244 4.996 1.00 0.00 254 HIS A CA 14
ATOM 19166 C C . HIS A 1 85 ? 34.473 -4.773 4.942 1.00 0.00 254 HIS A C 14
ATOM 19167 O O . HIS A 1 85 ? 34.107 -3.987 5.815 1.00 0.00 254 HIS A O 14
ATOM 19181 N N . VAL A 1 86 ? 35.229 -4.408 3.911 1.00 0.00 255 VAL A N 14
ATOM 19182 C CA . VAL A 1 86 ? 35.680 -3.032 3.743 1.00 0.00 255 VAL A CA 14
ATOM 19183 C C . VAL A 1 86 ? 35.464 -2.554 2.311 1.00 0.00 255 VAL A C 14
ATOM 19184 O O . VAL A 1 86 ? 35.302 -3.359 1.394 1.00 0.00 255 VAL A O 14
ATOM 19197 N N . CYS A 1 87 ? 35.465 -1.238 2.126 1.00 0.00 256 CYS A N 14
ATOM 19198 C CA . CYS A 1 87 ? 35.270 -0.651 0.806 1.00 0.00 256 CYS A CA 14
ATOM 19199 C C . CYS A 1 87 ? 36.608 -0.287 0.170 1.00 0.00 256 CYS A C 14
ATOM 19200 O O . CYS A 1 87 ? 37.566 0.049 0.865 1.00 0.00 256 CYS A O 14
ATOM 19207 N N . GLN A 1 88 ? 36.665 -0.357 -1.156 1.00 0.00 257 GLN A N 14
ATOM 19208 C CA . GLN A 1 88 ? 37.886 -0.036 -1.886 1.00 0.00 257 GLN A CA 14
ATOM 19209 C C . GLN A 1 88 ? 37.570 0.753 -3.153 1.00 0.00 257 GLN A C 14
ATOM 19210 O O . GLN A 1 88 ? 36.728 0.349 -3.955 1.00 0.00 257 GLN A O 14
ATOM 19224 N N . LYS A 1 89 ? 38.252 1.880 -3.328 1.00 0.00 258 LYS A N 14
ATOM 19225 C CA . LYS A 1 89 ? 38.047 2.725 -4.498 1.00 0.00 258 LYS A CA 14
ATOM 19226 C C . LYS A 1 89 ? 38.562 2.042 -5.760 1.00 0.00 258 LYS A C 14
ATOM 19227 O O . LYS A 1 89 ? 39.765 1.837 -5.919 1.00 0.00 258 LYS A O 14
ATOM 19246 N N . ILE A 1 90 ? 37.643 1.694 -6.655 1.00 0.00 259 ILE A N 14
ATOM 19247 C CA . ILE A 1 90 ? 38.006 1.036 -7.905 1.00 0.00 259 ILE A CA 14
ATOM 19248 C C . ILE A 1 90 ? 38.820 1.965 -8.799 1.00 0.00 259 ILE A C 14
ATOM 19249 O O . ILE A 1 90 ? 40.048 1.893 -8.832 1.00 0.00 259 ILE A O 14
ATOM 19265 N N . MET A 1 3 ? 3.055 5.230 -3.329 1.00 0.00 172 MET A N 15
ATOM 19266 C CA . MET A 1 3 ? 3.540 5.269 -1.954 1.00 0.00 172 MET A CA 15
ATOM 19267 C C . MET A 1 3 ? 4.356 6.533 -1.701 1.00 0.00 172 MET A C 15
ATOM 19268 O O . MET A 1 3 ? 4.838 7.185 -2.627 1.00 0.00 172 MET A O 15
ATOM 19282 N N . PRO A 1 4 ? 4.515 6.889 -0.418 1.00 0.00 173 PRO A N 15
ATOM 19283 C CA . PRO A 1 4 ? 5.273 8.077 -0.014 1.00 0.00 173 PRO A CA 15
ATOM 19284 C C . PRO A 1 4 ? 6.770 7.921 -0.258 1.00 0.00 173 PRO A C 15
ATOM 19285 O O . PRO A 1 4 ? 7.260 6.814 -0.482 1.00 0.00 173 PRO A O 15
ATOM 19296 N N . HIS A 1 5 ? 7.492 9.036 -0.213 1.00 0.00 174 HIS A N 15
ATOM 19297 C CA . HIS A 1 5 ? 8.934 9.023 -0.428 1.00 0.00 174 HIS A CA 15
ATOM 19298 C C . HIS A 1 5 ? 9.650 9.848 0.636 1.00 0.00 174 HIS A C 15
ATOM 19299 O O . HIS A 1 5 ? 9.727 11.073 0.537 1.00 0.00 174 HIS A O 15
ATOM 19313 N N . ILE A 1 6 ? 10.171 9.170 1.653 1.00 0.00 175 ILE A N 15
ATOM 19314 C CA . ILE A 1 6 ? 10.881 9.842 2.735 1.00 0.00 175 ILE A CA 15
ATOM 19315 C C . ILE A 1 6 ? 12.380 9.898 2.458 1.00 0.00 175 ILE A C 15
ATOM 19316 O O . ILE A 1 6 ? 12.996 8.891 2.109 1.00 0.00 175 ILE A O 15
ATOM 19332 N N . LYS A 1 7 ? 12.961 11.082 2.617 1.00 0.00 176 LYS A N 15
ATOM 19333 C CA . LYS A 1 7 ? 14.388 11.271 2.387 1.00 0.00 176 LYS A CA 15
ATOM 19334 C C . LYS A 1 7 ? 15.181 11.039 3.669 1.00 0.00 176 LYS A C 15
ATOM 19335 O O . LYS A 1 7 ? 14.607 10.888 4.747 1.00 0.00 176 LYS A O 15
ATOM 19354 N N . GLY A 1 8 ? 16.505 11.014 3.545 1.00 0.00 177 GLY A N 15
ATOM 19355 C CA . GLY A 1 8 ? 17.354 10.801 4.702 1.00 0.00 177 GLY A CA 15
ATOM 19356 C C . GLY A 1 8 ? 17.882 12.099 5.281 1.00 0.00 177 GLY A C 15
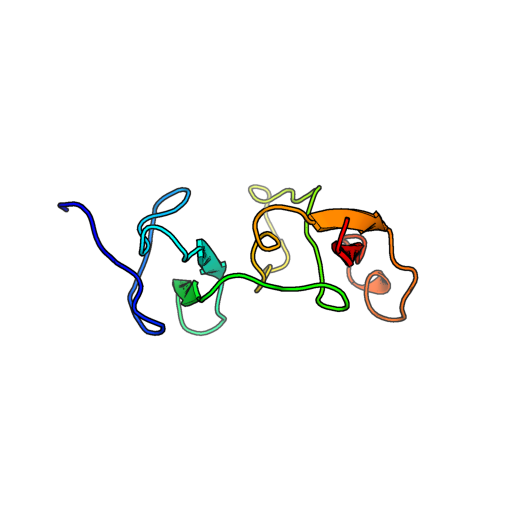ATOM 19357 O O . GLY A 1 8 ? 17.359 12.602 6.275 1.00 0.00 177 GLY A O 15
ATOM 19361 N N . HIS A 1 9 ? 18.923 12.643 4.658 1.00 0.00 178 HIS A N 15
ATOM 19362 C CA . HIS A 1 9 ? 19.523 13.890 5.117 1.00 0.00 178 HIS A CA 15
ATOM 19363 C C . HIS A 1 9 ? 20.263 13.684 6.435 1.00 0.00 178 HIS A C 15
ATOM 19364 O O . HIS A 1 9 ? 20.602 14.645 7.124 1.00 0.00 178 HIS A O 15
ATOM 19378 N N . GLU A 1 10 ? 20.510 12.423 6.779 1.00 0.00 179 GLU A N 15
ATOM 19379 C CA . GLU A 1 10 ? 21.209 12.092 8.015 1.00 0.00 179 GLU A CA 15
ATOM 19380 C C . GLU A 1 10 ? 20.389 12.510 9.232 1.00 0.00 179 GLU A C 15
ATOM 19381 O O . GLU A 1 10 ? 20.555 13.609 9.759 1.00 0.00 179 GLU A O 15
ATOM 19393 N N . GLY A 1 11 ? 19.501 11.623 9.674 1.00 0.00 180 GLY A N 15
ATOM 19394 C CA . GLY A 1 11 ? 18.668 11.918 10.825 1.00 0.00 180 GLY A CA 15
ATOM 19395 C C . GLY A 1 11 ? 17.189 11.792 10.517 1.00 0.00 180 GLY A C 15
ATOM 19396 O O . GLY A 1 11 ? 16.365 12.499 11.096 1.00 0.00 180 GLY A O 15
ATOM 19400 N N . ASP A 1 12 ? 16.852 10.891 9.601 1.00 0.00 181 ASP A N 15
ATOM 19401 C CA . ASP A 1 12 ? 15.462 10.675 9.216 1.00 0.00 181 ASP A CA 15
ATOM 19402 C C . ASP A 1 12 ? 15.114 9.190 9.243 1.00 0.00 181 ASP A C 15
ATOM 19403 O O . ASP A 1 12 ? 15.901 8.336 8.834 1.00 0.00 181 ASP A O 15
ATOM 19412 N N . PRO A 1 13 ? 13.908 8.873 9.736 1.00 0.00 182 PRO A N 15
ATOM 19413 C CA . PRO A 1 13 ? 13.429 7.491 9.829 1.00 0.00 182 PRO A CA 15
ATOM 19414 C C . PRO A 1 13 ? 13.137 6.885 8.460 1.00 0.00 182 PRO A C 15
ATOM 19415 O O . PRO A 1 13 ? 12.502 7.516 7.614 1.00 0.00 182 PRO A O 15
ATOM 19426 N N . CYS A 1 14 ? 13.604 5.659 8.248 1.00 0.00 183 CYS A N 15
ATOM 19427 C CA . CYS A 1 14 ? 13.393 4.968 6.982 1.00 0.00 183 CYS A CA 15
ATOM 19428 C C . CYS A 1 14 ? 12.642 3.657 7.197 1.00 0.00 183 CYS A C 15
ATOM 19429 O O . CYS A 1 14 ? 12.880 2.945 8.173 1.00 0.00 183 CYS A O 15
ATOM 19436 N N . LEU A 1 15 ? 11.735 3.344 6.278 1.00 0.00 184 LEU A N 15
ATOM 19437 C CA . LEU A 1 15 ? 10.948 2.119 6.366 1.00 0.00 184 LEU A CA 15
ATOM 19438 C C . LEU A 1 15 ? 11.217 1.213 5.168 1.00 0.00 184 LEU A C 15
ATOM 19439 O O . LEU A 1 15 ? 10.960 0.010 5.218 1.00 0.00 184 LEU A O 15
ATOM 19455 N N . ARG A 1 16 ? 11.739 1.798 4.095 1.00 0.00 185 ARG A N 15
ATOM 19456 C CA . ARG A 1 16 ? 12.044 1.043 2.886 1.00 0.00 185 ARG A CA 15
ATOM 19457 C C . ARG A 1 16 ? 13.529 0.700 2.819 1.00 0.00 185 ARG A C 15
ATOM 19458 O O . ARG A 1 16 ? 14.328 1.200 3.611 1.00 0.00 185 ARG A O 15
ATOM 19479 N N . SER A 1 17 ? 13.891 -0.156 1.870 1.00 0.00 186 SER A N 15
ATOM 19480 C CA . SER A 1 17 ? 15.280 -0.570 1.702 1.00 0.00 186 SER A CA 15
ATOM 19481 C C . SER A 1 17 ? 16.197 0.643 1.578 1.00 0.00 186 SER A C 15
ATOM 19482 O O . SER A 1 17 ? 17.381 0.576 1.907 1.00 0.00 186 SER A O 15
ATOM 19490 N N . SER A 1 18 ? 15.640 1.751 1.100 1.00 0.00 187 SER A N 15
ATOM 19491 C CA . SER A 1 18 ? 16.407 2.979 0.927 1.00 0.00 187 SER A CA 15
ATOM 19492 C C . SER A 1 18 ? 15.740 4.143 1.654 1.00 0.00 187 SER A C 15
ATOM 19493 O O . SER A 1 18 ? 16.139 4.510 2.759 1.00 0.00 187 SER A O 15
ATOM 19501 N N . ASP A 1 19 ? 14.722 4.719 1.024 1.00 0.00 188 ASP A N 15
ATOM 19502 C CA . ASP A 1 19 ? 13.997 5.841 1.610 1.00 0.00 188 ASP A CA 15
ATOM 19503 C C . ASP A 1 19 ? 14.964 6.904 2.123 1.00 0.00 188 ASP A C 15
ATOM 19504 O O . ASP A 1 19 ? 14.801 7.426 3.226 1.00 0.00 188 ASP A O 15
ATOM 19513 N N . CYS A 1 20 ? 15.972 7.219 1.316 1.00 0.00 189 CYS A N 15
ATOM 19514 C CA . CYS A 1 20 ? 16.966 8.218 1.688 1.00 0.00 189 CYS A CA 15
ATOM 19515 C C . CYS A 1 20 ? 17.331 9.093 0.493 1.00 0.00 189 CYS A C 15
ATOM 19516 O O . CYS A 1 20 ? 16.929 8.817 -0.638 1.00 0.00 189 CYS A O 15
ATOM 19523 N N . ILE A 1 21 ? 18.096 10.149 0.751 1.00 0.00 190 ILE A N 15
ATOM 19524 C CA . ILE A 1 21 ? 18.516 11.063 -0.303 1.00 0.00 190 ILE A CA 15
ATOM 19525 C C . ILE A 1 21 ? 19.136 10.306 -1.473 1.00 0.00 190 ILE A C 15
ATOM 19526 O O . ILE A 1 21 ? 19.622 9.187 -1.313 1.00 0.00 190 ILE A O 15
ATOM 19542 N N . ASP A 1 22 ? 19.116 10.926 -2.648 1.00 0.00 191 ASP A N 15
ATOM 19543 C CA . ASP A 1 22 ? 19.678 10.312 -3.845 1.00 0.00 191 ASP A CA 15
ATOM 19544 C C . ASP A 1 22 ? 21.048 9.708 -3.554 1.00 0.00 191 ASP A C 15
ATOM 19545 O O . ASP A 1 22 ? 21.413 8.674 -4.111 1.00 0.00 191 ASP A O 15
ATOM 19554 N N . GLY A 1 23 ? 21.804 10.361 -2.676 1.00 0.00 192 GLY A N 15
ATOM 19555 C CA . GLY A 1 23 ? 23.125 9.874 -2.327 1.00 0.00 192 GLY A CA 15
ATOM 19556 C C . GLY A 1 23 ? 23.222 9.449 -0.875 1.00 0.00 192 GLY A C 15
ATOM 19557 O O . GLY A 1 23 ? 24.222 9.714 -0.208 1.00 0.00 192 GLY A O 15
ATOM 19561 N N . PHE A 1 24 ? 22.178 8.789 -0.383 1.00 0.00 193 PHE A N 15
ATOM 19562 C CA . PHE A 1 24 ? 22.148 8.328 1.000 1.00 0.00 193 PHE A CA 15
ATOM 19563 C C . PHE A 1 24 ? 21.558 6.925 1.093 1.00 0.00 193 PHE A C 15
ATOM 19564 O O . PHE A 1 24 ? 20.869 6.466 0.180 1.00 0.00 193 PHE A O 15
ATOM 19581 N N . CYS A 1 25 ? 21.832 6.246 2.202 1.00 0.00 194 CYS A N 15
ATOM 19582 C CA . CYS A 1 25 ? 21.330 4.894 2.416 1.00 0.00 194 CYS A CA 15
ATOM 19583 C C . CYS A 1 25 ? 20.775 4.737 3.829 1.00 0.00 194 CYS A C 15
ATOM 19584 O O . CYS A 1 25 ? 21.307 5.305 4.784 1.00 0.00 194 CYS A O 15
ATOM 19591 N N . CYS A 1 26 ? 19.702 3.963 3.955 1.00 0.00 195 CYS A N 15
ATOM 19592 C CA . CYS A 1 26 ? 19.074 3.731 5.250 1.00 0.00 195 CYS A CA 15
ATOM 19593 C C . CYS A 1 26 ? 19.856 2.698 6.057 1.00 0.00 195 CYS A C 15
ATOM 19594 O O . CYS A 1 26 ? 20.189 1.625 5.554 1.00 0.00 195 CYS A O 15
ATOM 19601 N N . ALA A 1 27 ? 20.146 3.031 7.310 1.00 0.00 196 ALA A N 15
ATOM 19602 C CA . ALA A 1 27 ? 20.887 2.132 8.187 1.00 0.00 196 ALA A CA 15
ATOM 19603 C C . ALA A 1 27 ? 20.062 1.760 9.414 1.00 0.00 196 ALA A C 15
ATOM 19604 O O . ALA A 1 27 ? 19.001 2.333 9.658 1.00 0.00 196 ALA A O 15
ATOM 19611 N N . ARG A 1 28 ? 20.558 0.796 10.184 1.00 0.00 197 ARG A N 15
ATOM 19612 C CA . ARG A 1 28 ? 19.865 0.346 11.385 1.00 0.00 197 ARG A CA 15
ATOM 19613 C C . ARG A 1 28 ? 20.548 0.882 12.640 1.00 0.00 197 ARG A C 15
ATOM 19614 O O . ARG A 1 28 ? 21.755 0.716 12.822 1.00 0.00 197 ARG A O 15
ATOM 19635 N N . HIS A 1 29 ? 19.769 1.527 13.502 1.00 0.00 198 HIS A N 15
ATOM 19636 C CA . HIS A 1 29 ? 20.299 2.088 14.740 1.00 0.00 198 HIS A CA 15
ATOM 19637 C C . HIS A 1 29 ? 19.602 1.480 15.954 1.00 0.00 198 HIS A C 15
ATOM 19638 O O . HIS A 1 29 ? 18.445 1.068 15.877 1.00 0.00 198 HIS A O 15
ATOM 19652 N N . PHE A 1 30 ? 20.316 1.426 17.074 1.00 0.00 199 PHE A N 15
ATOM 19653 C CA . PHE A 1 30 ? 19.767 0.866 18.304 1.00 0.00 199 PHE A CA 15
ATOM 19654 C C . PHE A 1 30 ? 18.381 1.437 18.590 1.00 0.00 199 PHE A C 15
ATOM 19655 O O . PHE A 1 30 ? 17.379 0.724 18.526 1.00 0.00 199 PHE A O 15
ATOM 19672 N N . TRP A 1 31 ? 18.332 2.726 18.905 1.00 0.00 200 TRP A N 15
ATOM 19673 C CA . TRP A 1 31 ? 17.070 3.393 19.202 1.00 0.00 200 TRP A CA 15
ATOM 19674 C C . TRP A 1 31 ? 16.033 3.102 18.122 1.00 0.00 200 TRP A C 15
ATOM 19675 O O . TRP A 1 31 ? 14.967 2.554 18.401 1.00 0.00 200 TRP A O 15
ATOM 19696 N N . THR A 1 32 ? 16.353 3.472 16.886 1.00 0.00 201 THR A N 15
ATOM 19697 C CA . THR A 1 32 ? 15.450 3.252 15.764 1.00 0.00 201 THR A CA 15
ATOM 19698 C C . THR A 1 32 ? 16.196 3.316 14.436 1.00 0.00 201 THR A C 15
ATOM 19699 O O . THR A 1 32 ? 17.367 3.693 14.387 1.00 0.00 201 THR A O 15
ATOM 19710 N N . LYS A 1 33 ? 15.511 2.946 13.359 1.00 0.00 202 LYS A N 15
ATOM 19711 C CA . LYS A 1 33 ? 16.107 2.963 12.029 1.00 0.00 202 LYS A CA 15
ATOM 19712 C C . LYS A 1 33 ? 16.163 4.383 11.476 1.00 0.00 202 LYS A C 15
ATOM 19713 O O . LYS A 1 33 ? 15.141 5.064 11.385 1.00 0.00 202 LYS A O 15
ATOM 19732 N N . ILE A 1 34 ? 17.361 4.823 11.106 1.00 0.00 203 ILE A N 15
ATOM 19733 C CA . ILE A 1 34 ? 17.548 6.161 10.559 1.00 0.00 203 ILE A CA 15
ATOM 19734 C C . ILE A 1 34 ? 18.288 6.112 9.227 1.00 0.00 203 ILE A C 15
ATOM 19735 O O . ILE A 1 34 ? 18.756 5.055 8.803 1.00 0.00 203 ILE A O 15
ATOM 19751 N N . CYS A 1 35 ? 18.392 7.263 8.571 1.00 0.00 204 CYS A N 15
ATOM 19752 C CA . CYS A 1 35 ? 19.076 7.353 7.287 1.00 0.00 204 CYS A CA 15
ATOM 19753 C C . CYS A 1 35 ? 20.511 7.841 7.469 1.00 0.00 204 CYS A C 15
ATOM 19754 O O . CYS A 1 35 ? 20.765 8.805 8.191 1.00 0.00 204 CYS A O 15
ATOM 19761 N N . LYS A 1 36 ? 21.447 7.168 6.808 1.00 0.00 205 LYS A N 15
ATOM 19762 C CA . LYS A 1 36 ? 22.856 7.531 6.893 1.00 0.00 205 LYS A CA 15
ATOM 19763 C C . LYS A 1 36 ? 23.452 7.730 5.503 1.00 0.00 205 LYS A C 15
ATOM 19764 O O . LYS A 1 36 ? 22.955 7.204 4.507 1.00 0.00 205 LYS A O 15
ATOM 19783 N N . PRO A 1 37 ? 24.544 8.506 5.432 1.00 0.00 206 PRO A N 15
ATOM 19784 C CA . PRO A 1 37 ? 25.232 8.790 4.169 1.00 0.00 206 PRO A CA 15
ATOM 19785 C C . PRO A 1 37 ? 25.947 7.565 3.610 1.00 0.00 206 PRO A C 15
ATOM 19786 O O . PRO A 1 37 ? 26.002 6.518 4.255 1.00 0.00 206 PRO A O 15
ATOM 19797 N N . VAL A 1 38 ? 26.493 7.702 2.406 1.00 0.00 207 VAL A N 15
ATOM 19798 C CA . VAL A 1 38 ? 27.206 6.606 1.761 1.00 0.00 207 VAL A CA 15
ATOM 19799 C C . VAL A 1 38 ? 28.606 6.443 2.343 1.00 0.00 207 VAL A C 15
ATOM 19800 O O . VAL A 1 38 ? 29.136 7.356 2.978 1.00 0.00 207 VAL A O 15
ATOM 19813 N N . LEU A 1 39 ? 29.200 5.276 2.121 1.00 0.00 208 LEU A N 15
ATOM 19814 C CA . LEU A 1 39 ? 30.540 4.992 2.623 1.00 0.00 208 LEU A CA 15
ATOM 19815 C C . LEU A 1 39 ? 31.583 5.169 1.524 1.00 0.00 208 LEU A C 15
ATOM 19816 O O . LEU A 1 39 ? 31.242 5.360 0.356 1.00 0.00 208 LEU A O 15
ATOM 19832 N N . HIS A 1 40 ? 32.854 5.104 1.905 1.00 0.00 209 HIS A N 15
ATOM 19833 C CA . HIS A 1 40 ? 33.947 5.254 0.950 1.00 0.00 209 HIS A CA 15
ATOM 19834 C C . HIS A 1 40 ? 35.062 4.254 1.240 1.00 0.00 209 HIS A C 15
ATOM 19835 O O . HIS A 1 40 ? 35.044 3.569 2.262 1.00 0.00 209 HIS A O 15
ATOM 19849 N N . GLN A 1 41 ? 36.030 4.176 0.332 1.00 0.00 210 GLN A N 15
ATOM 19850 C CA . GLN A 1 41 ? 37.152 3.258 0.490 1.00 0.00 210 GLN A CA 15
ATOM 19851 C C . GLN A 1 41 ? 37.703 3.310 1.912 1.00 0.00 210 GLN A C 15
ATOM 19852 O O . GLN A 1 41 ? 37.996 4.384 2.435 1.00 0.00 210 GLN A O 15
ATOM 19866 N N . GLY A 1 42 ? 37.840 2.142 2.532 1.00 0.00 211 GLY A N 15
ATOM 19867 C CA . GLY A 1 42 ? 38.354 2.077 3.887 1.00 0.00 211 GLY A CA 15
ATOM 19868 C C . GLY A 1 42 ? 37.254 1.914 4.917 1.00 0.00 211 GLY A C 15
ATOM 19869 O O . GLY A 1 42 ? 37.525 1.625 6.082 1.00 0.00 211 GLY A O 15
ATOM 19873 N N . GLU A 1 43 ? 36.010 2.102 4.487 1.00 0.00 212 GLU A N 15
ATOM 19874 C CA . GLU A 1 43 ? 34.866 1.975 5.383 1.00 0.00 212 GLU A CA 15
ATOM 19875 C C . GLU A 1 43 ? 34.340 0.543 5.396 1.00 0.00 212 GLU A C 15
ATOM 19876 O O . GLU A 1 43 ? 34.590 -0.230 4.471 1.00 0.00 212 GLU A O 15
ATOM 19888 N N . VAL A 1 44 ? 33.611 0.196 6.452 1.00 0.00 213 VAL A N 15
ATOM 19889 C CA . VAL A 1 44 ? 33.049 -1.143 6.586 1.00 0.00 213 VAL A CA 15
ATOM 19890 C C . VAL A 1 44 ? 32.017 -1.417 5.499 1.00 0.00 213 VAL A C 15
ATOM 19891 O O . VAL A 1 44 ? 31.187 -0.564 5.185 1.00 0.00 213 VAL A O 15
ATOM 19904 N N . CYS A 1 45 ? 32.074 -2.615 4.925 1.00 0.00 214 CYS A N 15
ATOM 19905 C CA . CYS A 1 45 ? 31.144 -3.004 3.872 1.00 0.00 214 CYS A CA 15
ATOM 19906 C C . CYS A 1 45 ? 30.299 -4.198 4.306 1.00 0.00 214 CYS A C 15
ATOM 19907 O O . CYS A 1 45 ? 30.681 -4.951 5.203 1.00 0.00 214 CYS A O 15
ATOM 19914 N N . THR A 1 46 ? 29.148 -4.367 3.663 1.00 0.00 215 THR A N 15
ATOM 19915 C CA . THR A 1 46 ? 28.249 -5.469 3.982 1.00 0.00 215 THR A CA 15
ATOM 19916 C C . THR A 1 46 ? 27.725 -6.135 2.715 1.00 0.00 215 THR A C 15
ATOM 19917 O O . THR A 1 46 ? 26.923 -5.556 1.982 1.00 0.00 215 THR A O 15
ATOM 19928 N N . LYS A 1 47 ? 28.183 -7.357 2.462 1.00 0.00 216 LYS A N 15
ATOM 19929 C CA . LYS A 1 47 ? 27.759 -8.105 1.284 1.00 0.00 216 LYS A CA 15
ATOM 19930 C C . LYS A 1 47 ? 26.890 -9.294 1.679 1.00 0.00 216 LYS A C 15
ATOM 19931 O O . LYS A 1 47 ? 26.566 -10.140 0.845 1.00 0.00 216 LYS A O 15
ATOM 19950 N N . GLN A 1 48 ? 26.515 -9.351 2.952 1.00 0.00 217 GLN A N 15
ATOM 19951 C CA . GLN A 1 48 ? 25.682 -10.437 3.456 1.00 0.00 217 GLN A CA 15
ATOM 19952 C C . GLN A 1 48 ? 24.815 -9.964 4.617 1.00 0.00 217 GLN A C 15
ATOM 19953 O O . GLN A 1 48 ? 25.315 -9.701 5.711 1.00 0.00 217 GLN A O 15
ATOM 19967 N N . ARG A 1 49 ? 23.513 -9.859 4.372 1.00 0.00 218 ARG A N 15
ATOM 19968 C CA . ARG A 1 49 ? 22.576 -9.416 5.398 1.00 0.00 218 ARG A CA 15
ATOM 19969 C C . ARG A 1 49 ? 21.281 -10.220 5.334 1.00 0.00 218 ARG A C 15
ATOM 19970 O O . ARG A 1 49 ? 20.663 -10.342 4.276 1.00 0.00 218 ARG A O 15
ATOM 19991 N N . LYS A 1 50 ? 20.874 -10.769 6.474 1.00 0.00 219 LYS A N 15
ATOM 19992 C CA . LYS A 1 50 ? 19.653 -11.561 6.550 1.00 0.00 219 LYS A CA 15
ATOM 19993 C C . LYS A 1 50 ? 18.651 -10.926 7.509 1.00 0.00 219 LYS A C 15
ATOM 19994 O O . LYS A 1 50 ? 18.869 -10.895 8.721 1.00 0.00 219 LYS A O 15
ATOM 20013 N N . LYS A 1 51 ? 17.551 -10.422 6.960 1.00 0.00 220 LYS A N 15
ATOM 20014 C CA . LYS A 1 51 ? 16.514 -9.789 7.767 1.00 0.00 220 LYS A CA 15
ATOM 20015 C C . LYS A 1 51 ? 15.200 -10.557 7.661 1.00 0.00 220 LYS A C 15
ATOM 20016 O O . LYS A 1 51 ? 14.773 -10.928 6.569 1.00 0.00 220 LYS A O 15
ATOM 20035 N N . GLY A 1 52 ? 14.562 -10.790 8.804 1.00 0.00 221 GLY A N 15
ATOM 20036 C CA . GLY A 1 52 ? 13.302 -11.510 8.818 1.00 0.00 221 GLY A CA 15
ATOM 20037 C C . GLY A 1 52 ? 13.073 -12.252 10.119 1.00 0.00 221 GLY A C 15
ATOM 20038 O O . GLY A 1 52 ? 12.024 -12.108 10.747 1.00 0.00 221 GLY A O 15
ATOM 20042 N N . SER A 1 53 ? 14.055 -13.050 10.525 1.00 0.00 222 SER A N 15
ATOM 20043 C CA . SER A 1 53 ? 13.953 -13.822 11.758 1.00 0.00 222 SER A CA 15
ATOM 20044 C C . SER A 1 53 ? 14.017 -12.909 12.978 1.00 0.00 222 SER A C 15
ATOM 20045 O O . SER A 1 53 ? 14.319 -11.720 12.863 1.00 0.00 222 SER A O 15
ATOM 20053 N N . HIS A 1 54 ? 13.730 -13.472 14.148 1.00 0.00 223 HIS A N 15
ATOM 20054 C CA . HIS A 1 54 ? 13.755 -12.709 15.390 1.00 0.00 223 HIS A CA 15
ATOM 20055 C C . HIS A 1 54 ? 14.827 -13.245 16.335 1.00 0.00 223 HIS A C 15
ATOM 20056 O O . HIS A 1 54 ? 14.698 -14.341 16.878 1.00 0.00 223 HIS A O 15
ATOM 20070 N N . GLY A 1 55 ? 15.885 -12.463 16.525 1.00 0.00 224 GLY A N 15
ATOM 20071 C CA . GLY A 1 55 ? 16.964 -12.876 17.403 1.00 0.00 224 GLY A CA 15
ATOM 20072 C C . GLY A 1 55 ? 18.321 -12.793 16.733 1.00 0.00 224 GLY A C 15
ATOM 20073 O O . GLY A 1 55 ? 19.203 -13.613 16.995 1.00 0.00 224 GLY A O 15
ATOM 20077 N N . LEU A 1 56 ? 18.491 -11.803 15.864 1.00 0.00 225 LEU A N 15
ATOM 20078 C CA . LEU A 1 56 ? 19.750 -11.617 15.151 1.00 0.00 225 LEU A CA 15
ATOM 20079 C C . LEU A 1 56 ? 20.435 -10.324 15.584 1.00 0.00 225 LEU A C 15
ATOM 20080 O O . LEU A 1 56 ? 19.845 -9.504 16.286 1.00 0.00 225 LEU A O 15
ATOM 20096 N N . GLU A 1 57 ? 21.682 -10.149 15.157 1.00 0.00 226 GLU A N 15
ATOM 20097 C CA . GLU A 1 57 ? 22.445 -8.955 15.500 1.00 0.00 226 GLU A CA 15
ATOM 20098 C C . GLU A 1 57 ? 22.113 -7.807 14.551 1.00 0.00 226 GLU A C 15
ATOM 20099 O O . GLU A 1 57 ? 21.977 -8.005 13.343 1.00 0.00 226 GLU A O 15
ATOM 20111 N N . ILE A 1 58 ? 21.984 -6.607 15.107 1.00 0.00 227 ILE A N 15
ATOM 20112 C CA . ILE A 1 58 ? 21.669 -5.427 14.311 1.00 0.00 227 ILE A CA 15
ATOM 20113 C C . ILE A 1 58 ? 22.865 -4.996 13.469 1.00 0.00 227 ILE A C 15
ATOM 20114 O O . ILE A 1 58 ? 24.013 -5.098 13.903 1.00 0.00 227 ILE A O 15
ATOM 20130 N N . PHE A 1 59 ? 22.589 -4.513 12.262 1.00 0.00 228 PHE A N 15
ATOM 20131 C CA . PHE A 1 59 ? 23.642 -4.065 11.358 1.00 0.00 228 PHE A CA 15
ATOM 20132 C C . PHE A 1 59 ? 23.528 -2.568 11.089 1.00 0.00 228 PHE A C 15
ATOM 20133 O O . PHE A 1 59 ? 22.619 -2.120 10.390 1.00 0.00 228 PHE A O 15
ATOM 20150 N N . GLN A 1 60 ? 24.456 -1.800 11.651 1.00 0.00 229 GLN A N 15
ATOM 20151 C CA . GLN A 1 60 ? 24.459 -0.352 11.472 1.00 0.00 229 GLN A CA 15
ATOM 20152 C C . GLN A 1 60 ? 25.514 0.069 10.455 1.00 0.00 229 GLN A C 15
ATOM 20153 O O . GLN A 1 60 ? 26.596 0.526 10.821 1.00 0.00 229 GLN A O 15
ATOM 20167 N N . ARG A 1 61 ? 25.191 -0.089 9.175 1.00 0.00 230 ARG A N 15
ATOM 20168 C CA . ARG A 1 61 ? 26.111 0.273 8.104 1.00 0.00 230 ARG A CA 15
ATOM 20169 C C . ARG A 1 61 ? 25.367 0.450 6.784 1.00 0.00 230 ARG A C 15
ATOM 20170 O O . ARG A 1 61 ? 24.187 0.117 6.675 1.00 0.00 230 ARG A O 15
ATOM 20191 N N . CYS A 1 62 ? 26.065 0.977 5.784 1.00 0.00 231 CYS A N 15
ATOM 20192 C CA . CYS A 1 62 ? 25.471 1.199 4.471 1.00 0.00 231 CYS A CA 15
ATOM 20193 C C . CYS A 1 62 ? 26.442 0.806 3.361 1.00 0.00 231 CYS A C 15
ATOM 20194 O O . CYS A 1 62 ? 27.613 0.524 3.618 1.00 0.00 231 CYS A O 15
ATOM 20201 N N . ASP A 1 63 ? 25.948 0.790 2.128 1.00 0.00 232 ASP A N 15
ATOM 20202 C CA . ASP A 1 63 ? 26.771 0.432 0.979 1.00 0.00 232 ASP A CA 15
ATOM 20203 C C . ASP A 1 63 ? 27.794 1.525 0.683 1.00 0.00 232 ASP A C 15
ATOM 20204 O O . ASP A 1 63 ? 27.644 2.666 1.121 1.00 0.00 232 ASP A O 15
ATOM 20213 N N . CYS A 1 64 ? 28.834 1.167 -0.063 1.00 0.00 233 CYS A N 15
ATOM 20214 C CA . CYS A 1 64 ? 29.884 2.116 -0.417 1.00 0.00 233 CYS A CA 15
ATOM 20215 C C . CYS A 1 64 ? 29.429 3.032 -1.549 1.00 0.00 233 CYS A C 15
ATOM 20216 O O . CYS A 1 64 ? 28.410 2.783 -2.192 1.00 0.00 233 CYS A O 15
ATOM 20223 N N . ALA A 1 65 ? 30.194 4.093 -1.787 1.00 0.00 234 ALA A N 15
ATOM 20224 C CA . ALA A 1 65 ? 29.871 5.045 -2.843 1.00 0.00 234 ALA A CA 15
ATOM 20225 C C . ALA A 1 65 ? 30.048 4.417 -4.221 1.00 0.00 234 ALA A C 15
ATOM 20226 O O . ALA A 1 65 ? 30.734 3.406 -4.371 1.00 0.00 234 ALA A O 15
ATOM 20233 N N . LYS A 1 66 ? 29.423 5.022 -5.226 1.00 0.00 235 LYS A N 15
ATOM 20234 C CA . LYS A 1 66 ? 29.511 4.523 -6.593 1.00 0.00 235 LYS A CA 15
ATOM 20235 C C . LYS A 1 66 ? 30.960 4.490 -7.068 1.00 0.00 235 LYS A C 15
ATOM 20236 O O . LYS A 1 66 ? 31.695 5.466 -6.921 1.00 0.00 235 LYS A O 15
ATOM 20255 N N . GLY A 1 67 ? 31.365 3.361 -7.641 1.00 0.00 236 GLY A N 15
ATOM 20256 C CA . GLY A 1 67 ? 32.724 3.223 -8.131 1.00 0.00 236 GLY A CA 15
ATOM 20257 C C . GLY A 1 67 ? 33.624 2.499 -7.148 1.00 0.00 236 GLY A C 15
ATOM 20258 O O . GLY A 1 67 ? 34.844 2.477 -7.312 1.00 0.00 236 GLY A O 15
ATOM 20262 N N . LEU A 1 68 ? 33.021 1.906 -6.124 1.00 0.00 237 LEU A N 15
ATOM 20263 C CA . LEU A 1 68 ? 33.776 1.179 -5.109 1.00 0.00 237 LEU A CA 15
ATOM 20264 C C . LEU A 1 68 ? 33.457 -0.312 -5.158 1.00 0.00 237 LEU A C 15
ATOM 20265 O O . LEU A 1 68 ? 32.386 -0.713 -5.614 1.00 0.00 237 LEU A O 15
ATOM 20281 N N . SER A 1 69 ? 34.393 -1.128 -4.683 1.00 0.00 238 SER A N 15
ATOM 20282 C CA . SER A 1 69 ? 34.213 -2.575 -4.674 1.00 0.00 238 SER A CA 15
ATOM 20283 C C . SER A 1 69 ? 34.197 -3.111 -3.246 1.00 0.00 238 SER A C 15
ATOM 20284 O O . SER A 1 69 ? 35.059 -2.774 -2.434 1.00 0.00 238 SER A O 15
ATOM 20292 N N . CYS A 1 70 ? 33.210 -3.949 -2.946 1.00 0.00 239 CYS A N 15
ATOM 20293 C CA . CYS A 1 70 ? 33.080 -4.534 -1.617 1.00 0.00 239 CYS A CA 15
ATOM 20294 C C . CYS A 1 70 ? 33.987 -5.751 -1.467 1.00 0.00 239 CYS A C 15
ATOM 20295 O O . CYS A 1 70 ? 33.740 -6.801 -2.061 1.00 0.00 239 CYS A O 15
ATOM 20302 N N . LYS A 1 71 ? 35.038 -5.604 -0.668 1.00 0.00 240 LYS A N 15
ATOM 20303 C CA . LYS A 1 71 ? 35.982 -6.691 -0.436 1.00 0.00 240 LYS A CA 15
ATOM 20304 C C . LYS A 1 71 ? 35.963 -7.126 1.025 1.00 0.00 240 LYS A C 15
ATOM 20305 O O . LYS A 1 71 ? 35.691 -6.325 1.919 1.00 0.00 240 LYS A O 15
ATOM 20324 N N . VAL A 1 72 ? 36.255 -8.402 1.262 1.00 0.00 241 VAL A N 15
ATOM 20325 C CA . VAL A 1 72 ? 36.274 -8.943 2.616 1.00 0.00 241 VAL A CA 15
ATOM 20326 C C . VAL A 1 72 ? 37.463 -8.408 3.405 1.00 0.00 241 VAL A C 15
ATOM 20327 O O . VAL A 1 72 ? 38.561 -8.258 2.868 1.00 0.00 241 VAL A O 15
ATOM 20340 N N . TRP A 1 73 ? 37.237 -8.122 4.682 1.00 0.00 242 TRP A N 15
ATOM 20341 C CA . TRP A 1 73 ? 38.291 -7.603 5.547 1.00 0.00 242 TRP A CA 15
ATOM 20342 C C . TRP A 1 73 ? 38.362 -8.389 6.851 1.00 0.00 242 TRP A C 15
ATOM 20343 O O . TRP A 1 73 ? 37.454 -8.318 7.680 1.00 0.00 242 TRP A O 15
ATOM 20364 N N . LYS A 1 74 ? 39.444 -9.139 7.028 1.00 0.00 243 LYS A N 15
ATOM 20365 C CA . LYS A 1 74 ? 39.634 -9.938 8.232 1.00 0.00 243 LYS A CA 15
ATOM 20366 C C . LYS A 1 74 ? 40.113 -9.069 9.391 1.00 0.00 243 LYS A C 15
ATOM 20367 O O . LYS A 1 74 ? 41.274 -8.661 9.436 1.00 0.00 243 LYS A O 15
ATOM 20386 N N . ASP A 1 75 ? 39.212 -8.792 10.328 1.00 0.00 244 ASP A N 15
ATOM 20387 C CA . ASP A 1 75 ? 39.544 -7.974 11.489 1.00 0.00 244 ASP A CA 15
ATOM 20388 C C . ASP A 1 75 ? 38.811 -8.472 12.731 1.00 0.00 244 ASP A C 15
ATOM 20389 O O . ASP A 1 75 ? 37.717 -9.027 12.638 1.00 0.00 244 ASP A O 15
ATOM 20398 N N . ALA A 1 76 ? 39.424 -8.271 13.893 1.00 0.00 245 ALA A N 15
ATOM 20399 C CA . ALA A 1 76 ? 38.830 -8.698 15.154 1.00 0.00 245 ALA A CA 15
ATOM 20400 C C . ALA A 1 76 ? 37.525 -7.958 15.425 1.00 0.00 245 ALA A C 15
ATOM 20401 O O . ALA A 1 76 ? 37.497 -6.979 16.173 1.00 0.00 245 ALA A O 15
ATOM 20408 N N . THR A 1 77 ? 36.444 -8.429 14.812 1.00 0.00 246 THR A N 15
ATOM 20409 C CA . THR A 1 77 ? 35.136 -7.810 14.986 1.00 0.00 246 THR A CA 15
ATOM 20410 C C . THR A 1 77 ? 34.023 -8.731 14.498 1.00 0.00 246 THR A C 15
ATOM 20411 O O . THR A 1 77 ? 32.954 -8.804 15.104 1.00 0.00 246 THR A O 15
ATOM 20422 N N . TYR A 1 78 ? 34.281 -9.432 13.400 1.00 0.00 247 TYR A N 15
ATOM 20423 C CA . TYR A 1 78 ? 33.299 -10.347 12.829 1.00 0.00 247 TYR A CA 15
ATOM 20424 C C . TYR A 1 78 ? 32.954 -11.460 13.814 1.00 0.00 247 TYR A C 15
ATOM 20425 O O . TYR A 1 78 ? 31.948 -12.151 13.659 1.00 0.00 247 TYR A O 15
ATOM 20443 N N . SER A 1 79 ? 33.797 -11.625 14.829 1.00 0.00 248 SER A N 15
ATOM 20444 C CA . SER A 1 79 ? 33.584 -12.655 15.839 1.00 0.00 248 SER A CA 15
ATOM 20445 C C . SER A 1 79 ? 32.156 -12.606 16.372 1.00 0.00 248 SER A C 15
ATOM 20446 O O . SER A 1 79 ? 31.614 -13.617 16.819 1.00 0.00 248 SER A O 15
ATOM 20454 N N . SER A 1 80 ? 31.552 -11.423 16.322 1.00 0.00 249 SER A N 15
ATOM 20455 C CA . SER A 1 80 ? 30.188 -11.240 16.803 1.00 0.00 249 SER A CA 15
ATOM 20456 C C . SER A 1 80 ? 29.244 -12.251 16.158 1.00 0.00 249 SER A C 15
ATOM 20457 O O . SER A 1 80 ? 28.498 -12.948 16.846 1.00 0.00 249 SER A O 15
ATOM 20465 N N . LYS A 1 81 ? 29.283 -12.325 14.832 1.00 0.00 250 LYS A N 15
ATOM 20466 C CA . LYS A 1 81 ? 28.433 -13.250 14.092 1.00 0.00 250 LYS A CA 15
ATOM 20467 C C . LYS A 1 81 ? 28.689 -13.142 12.592 1.00 0.00 250 LYS A C 15
ATOM 20468 O O . LYS A 1 81 ? 29.107 -14.106 11.953 1.00 0.00 250 LYS A O 15
ATOM 20487 N N . ALA A 1 82 ? 28.435 -11.961 12.037 1.00 0.00 251 ALA A N 15
ATOM 20488 C CA . ALA A 1 82 ? 28.641 -11.726 10.613 1.00 0.00 251 ALA A CA 15
ATOM 20489 C C . ALA A 1 82 ? 30.112 -11.473 10.306 1.00 0.00 251 ALA A C 15
ATOM 20490 O O . ALA A 1 82 ? 30.927 -11.309 11.214 1.00 0.00 251 ALA A O 15
ATOM 20497 N N . ARG A 1 83 ? 30.447 -11.443 9.020 1.00 0.00 252 ARG A N 15
ATOM 20498 C CA . ARG A 1 83 ? 31.822 -11.211 8.593 1.00 0.00 252 ARG A CA 15
ATOM 20499 C C . ARG A 1 83 ? 32.093 -9.719 8.421 1.00 0.00 252 ARG A C 15
ATOM 20500 O O . ARG A 1 83 ? 31.171 -8.929 8.219 1.00 0.00 252 ARG A O 15
ATOM 20521 N N . LEU A 1 84 ? 33.364 -9.342 8.502 1.00 0.00 253 LEU A N 15
ATOM 20522 C CA . LEU A 1 84 ? 33.758 -7.945 8.355 1.00 0.00 253 LEU A CA 15
ATOM 20523 C C . LEU A 1 84 ? 34.308 -7.678 6.957 1.00 0.00 253 LEU A C 15
ATOM 20524 O O . LEU A 1 84 ? 35.180 -8.400 6.473 1.00 0.00 253 LEU A O 15
ATOM 20540 N N . HIS A 1 85 ? 33.794 -6.635 6.314 1.00 0.00 254 HIS A N 15
ATOM 20541 C CA . HIS A 1 85 ? 34.235 -6.270 4.972 1.00 0.00 254 HIS A CA 15
ATOM 20542 C C . HIS A 1 85 ? 34.625 -4.797 4.910 1.00 0.00 254 HIS A C 15
ATOM 20543 O O . HIS A 1 85 ? 34.268 -4.012 5.789 1.00 0.00 254 HIS A O 15
ATOM 20557 N N . VAL A 1 86 ? 35.360 -4.427 3.866 1.00 0.00 255 VAL A N 15
ATOM 20558 C CA . VAL A 1 86 ? 35.798 -3.048 3.689 1.00 0.00 255 VAL A CA 15
ATOM 20559 C C . VAL A 1 86 ? 35.542 -2.568 2.265 1.00 0.00 255 VAL A C 15
ATOM 20560 O O . VAL A 1 86 ? 35.363 -3.373 1.350 1.00 0.00 255 VAL A O 15
ATOM 20573 N N . CYS A 1 87 ? 35.525 -1.252 2.084 1.00 0.00 256 CYS A N 15
ATOM 20574 C CA . CYS A 1 87 ? 35.291 -0.663 0.771 1.00 0.00 256 CYS A CA 15
ATOM 20575 C C . CYS A 1 87 ? 36.609 -0.288 0.100 1.00 0.00 256 CYS A C 15
ATOM 20576 O O . CYS A 1 87 ? 37.574 0.078 0.769 1.00 0.00 256 CYS A O 15
ATOM 20583 N N . GLN A 1 88 ? 36.639 -0.381 -1.226 1.00 0.00 257 GLN A N 15
ATOM 20584 C CA . GLN A 1 88 ? 37.839 -0.051 -1.987 1.00 0.00 257 GLN A CA 15
ATOM 20585 C C . GLN A 1 88 ? 37.485 0.732 -3.247 1.00 0.00 257 GLN A C 15
ATOM 20586 O O . GLN A 1 88 ? 36.629 0.318 -4.028 1.00 0.00 257 GLN A O 15
ATOM 20600 N N . LYS A 1 89 ? 38.151 1.866 -3.439 1.00 0.00 258 LYS A N 15
ATOM 20601 C CA . LYS A 1 89 ? 37.909 2.708 -4.605 1.00 0.00 258 LYS A CA 15
ATOM 20602 C C . LYS A 1 89 ? 38.397 2.026 -5.879 1.00 0.00 258 LYS A C 15
ATOM 20603 O O . LYS A 1 89 ? 39.600 1.860 -6.083 1.00 0.00 258 LYS A O 15
ATOM 20622 N N . ILE A 1 90 ? 37.457 1.635 -6.733 1.00 0.00 259 ILE A N 15
ATOM 20623 C CA . ILE A 1 90 ? 37.793 0.974 -7.988 1.00 0.00 259 ILE A CA 15
ATOM 20624 C C . ILE A 1 90 ? 38.577 1.904 -8.906 1.00 0.00 259 ILE A C 15
ATOM 20625 O O . ILE A 1 90 ? 39.752 1.669 -9.190 1.00 0.00 259 ILE A O 15
ATOM 20641 N N . MET A 1 3 ? 3.226 13.715 0.390 1.00 0.00 172 MET A N 16
ATOM 20642 C CA . MET A 1 3 ? 4.679 13.804 0.293 1.00 0.00 172 MET A CA 16
ATOM 20643 C C . MET A 1 3 ? 5.309 12.414 0.284 1.00 0.00 172 MET A C 16
ATOM 20644 O O . MET A 1 3 ? 5.909 11.973 1.264 1.00 0.00 172 MET A O 16
ATOM 20658 N N . PRO A 1 4 ? 5.169 11.708 -0.847 1.00 0.00 173 PRO A N 16
ATOM 20659 C CA . PRO A 1 4 ? 5.718 10.358 -1.011 1.00 0.00 173 PRO A CA 16
ATOM 20660 C C . PRO A 1 4 ? 7.241 10.357 -1.082 1.00 0.00 173 PRO A C 16
ATOM 20661 O O . PRO A 1 4 ? 7.867 11.409 -1.214 1.00 0.00 173 PRO A O 16
ATOM 20672 N N . HIS A 1 5 ? 7.832 9.169 -0.994 1.00 0.00 174 HIS A N 16
ATOM 20673 C CA . HIS A 1 5 ? 9.283 9.031 -1.050 1.00 0.00 174 HIS A CA 16
ATOM 20674 C C . HIS A 1 5 ? 9.944 9.775 0.106 1.00 0.00 174 HIS A C 16
ATOM 20675 O O . HIS A 1 5 ? 10.111 10.994 0.058 1.00 0.00 174 HIS A O 16
ATOM 20689 N N . ILE A 1 6 ? 10.318 9.033 1.143 1.00 0.00 175 ILE A N 16
ATOM 20690 C CA . ILE A 1 6 ? 10.961 9.622 2.311 1.00 0.00 175 ILE A CA 16
ATOM 20691 C C . ILE A 1 6 ? 12.470 9.718 2.118 1.00 0.00 175 ILE A C 16
ATOM 20692 O O . ILE A 1 6 ? 13.140 8.716 1.863 1.00 0.00 175 ILE A O 16
ATOM 20708 N N . LYS A 1 7 ? 13.002 10.929 2.243 1.00 0.00 176 LYS A N 16
ATOM 20709 C CA . LYS A 1 7 ? 14.433 11.157 2.086 1.00 0.00 176 LYS A CA 16
ATOM 20710 C C . LYS A 1 7 ? 15.177 10.861 3.384 1.00 0.00 176 LYS A C 16
ATOM 20711 O O . LYS A 1 7 ? 14.563 10.644 4.427 1.00 0.00 176 LYS A O 16
ATOM 20730 N N . GLY A 1 8 ? 16.505 10.856 3.312 1.00 0.00 177 GLY A N 16
ATOM 20731 C CA . GLY A 1 8 ? 17.311 10.587 4.489 1.00 0.00 177 GLY A CA 16
ATOM 20732 C C . GLY A 1 8 ? 17.739 11.855 5.200 1.00 0.00 177 GLY A C 16
ATOM 20733 O O . GLY A 1 8 ? 17.208 12.191 6.259 1.00 0.00 177 GLY A O 16
ATOM 20737 N N . HIS A 1 9 ? 18.704 12.561 4.618 1.00 0.00 178 HIS A N 16
ATOM 20738 C CA . HIS A 1 9 ? 19.204 13.799 5.205 1.00 0.00 178 HIS A CA 16
ATOM 20739 C C . HIS A 1 9 ? 19.915 13.526 6.527 1.00 0.00 178 HIS A C 16
ATOM 20740 O O . HIS A 1 9 ? 20.120 14.435 7.331 1.00 0.00 178 HIS A O 16
ATOM 20754 N N . GLU A 1 10 ? 20.288 12.269 6.744 1.00 0.00 179 GLU A N 16
ATOM 20755 C CA . GLU A 1 10 ? 20.974 11.877 7.970 1.00 0.00 179 GLU A CA 16
ATOM 20756 C C . GLU A 1 10 ? 20.140 12.233 9.197 1.00 0.00 179 GLU A C 16
ATOM 20757 O O . GLU A 1 10 ? 20.383 13.244 9.855 1.00 0.00 179 GLU A O 16
ATOM 20769 N N . GLY A 1 11 ? 19.154 11.393 9.500 1.00 0.00 180 GLY A N 16
ATOM 20770 C CA . GLY A 1 11 ? 18.299 11.636 10.647 1.00 0.00 180 GLY A CA 16
ATOM 20771 C C . GLY A 1 11 ? 16.827 11.501 10.311 1.00 0.00 180 GLY A C 16
ATOM 20772 O O . GLY A 1 11 ? 15.992 12.231 10.845 1.00 0.00 180 GLY A O 16
ATOM 20776 N N . ASP A 1 12 ? 16.508 10.567 9.422 1.00 0.00 181 ASP A N 16
ATOM 20777 C CA . ASP A 1 12 ? 15.126 10.339 9.015 1.00 0.00 181 ASP A CA 16
ATOM 20778 C C . ASP A 1 12 ? 14.773 8.857 9.097 1.00 0.00 181 ASP A C 16
ATOM 20779 O O . ASP A 1 12 ? 15.557 7.985 8.721 1.00 0.00 181 ASP A O 16
ATOM 20788 N N . PRO A 1 13 ? 13.565 8.563 9.601 1.00 0.00 182 PRO A N 16
ATOM 20789 C CA . PRO A 1 13 ? 13.081 7.187 9.744 1.00 0.00 182 PRO A CA 16
ATOM 20790 C C . PRO A 1 13 ? 12.787 6.532 8.399 1.00 0.00 182 PRO A C 16
ATOM 20791 O O . PRO A 1 13 ? 12.048 7.079 7.579 1.00 0.00 182 PRO A O 16
ATOM 20802 N N . CYS A 1 14 ? 13.370 5.359 8.177 1.00 0.00 183 CYS A N 16
ATOM 20803 C CA . CYS A 1 14 ? 13.171 4.629 6.930 1.00 0.00 183 CYS A CA 16
ATOM 20804 C C . CYS A 1 14 ? 12.613 3.235 7.200 1.00 0.00 183 CYS A C 16
ATOM 20805 O O . CYS A 1 14 ? 12.768 2.692 8.294 1.00 0.00 183 CYS A O 16
ATOM 20812 N N . LEU A 1 15 ? 11.963 2.659 6.194 1.00 0.00 184 LEU A N 16
ATOM 20813 C CA . LEU A 1 15 ? 11.382 1.327 6.321 1.00 0.00 184 LEU A CA 16
ATOM 20814 C C . LEU A 1 15 ? 11.412 0.590 4.986 1.00 0.00 184 LEU A C 16
ATOM 20815 O O . LEU A 1 15 ? 10.694 -0.390 4.790 1.00 0.00 184 LEU A O 16
ATOM 20831 N N . ARG A 1 16 ? 12.249 1.068 4.071 1.00 0.00 185 ARG A N 16
ATOM 20832 C CA . ARG A 1 16 ? 12.374 0.455 2.754 1.00 0.00 185 ARG A CA 16
ATOM 20833 C C . ARG A 1 16 ? 13.832 0.139 2.438 1.00 0.00 185 ARG A C 16
ATOM 20834 O O . ARG A 1 16 ? 14.738 0.550 3.163 1.00 0.00 185 ARG A O 16
ATOM 20855 N N . SER A 1 17 ? 14.052 -0.594 1.350 1.00 0.00 186 SER A N 16
ATOM 20856 C CA . SER A 1 17 ? 15.400 -0.968 0.940 1.00 0.00 186 SER A CA 16
ATOM 20857 C C . SER A 1 17 ? 16.310 0.255 0.884 1.00 0.00 186 SER A C 16
ATOM 20858 O O . SER A 1 17 ? 17.526 0.146 1.044 1.00 0.00 186 SER A O 16
ATOM 20866 N N . SER A 1 18 ? 15.712 1.420 0.656 1.00 0.00 187 SER A N 16
ATOM 20867 C CA . SER A 1 18 ? 16.468 2.664 0.575 1.00 0.00 187 SER A CA 16
ATOM 20868 C C . SER A 1 18 ? 15.756 3.783 1.330 1.00 0.00 187 SER A C 16
ATOM 20869 O O . SER A 1 18 ? 16.127 4.123 2.453 1.00 0.00 187 SER A O 16
ATOM 20877 N N . ASP A 1 19 ? 14.731 4.351 0.703 1.00 0.00 188 ASP A N 16
ATOM 20878 C CA . ASP A 1 19 ? 13.965 5.431 1.315 1.00 0.00 188 ASP A CA 16
ATOM 20879 C C . ASP A 1 19 ? 14.890 6.526 1.837 1.00 0.00 188 ASP A C 16
ATOM 20880 O O . ASP A 1 19 ? 14.728 7.008 2.958 1.00 0.00 188 ASP A O 16
ATOM 20889 N N . CYS A 1 20 ? 15.861 6.913 1.017 1.00 0.00 189 CYS A N 16
ATOM 20890 C CA . CYS A 1 20 ? 16.814 7.950 1.395 1.00 0.00 189 CYS A CA 16
ATOM 20891 C C . CYS A 1 20 ? 17.204 8.797 0.187 1.00 0.00 189 CYS A C 16
ATOM 20892 O O . CYS A 1 20 ? 16.851 8.477 -0.948 1.00 0.00 189 CYS A O 16
ATOM 20899 N N . ILE A 1 21 ? 17.933 9.879 0.441 1.00 0.00 190 ILE A N 16
ATOM 20900 C CA . ILE A 1 21 ? 18.372 10.771 -0.624 1.00 0.00 190 ILE A CA 16
ATOM 20901 C C . ILE A 1 21 ? 19.020 9.991 -1.763 1.00 0.00 190 ILE A C 16
ATOM 20902 O O . ILE A 1 21 ? 19.508 8.877 -1.567 1.00 0.00 190 ILE A O 16
ATOM 20918 N N . ASP A 1 22 ? 19.024 10.584 -2.952 1.00 0.00 191 ASP A N 16
ATOM 20919 C CA . ASP A 1 22 ? 19.616 9.946 -4.122 1.00 0.00 191 ASP A CA 16
ATOM 20920 C C . ASP A 1 22 ? 21.012 9.418 -3.806 1.00 0.00 191 ASP A C 16
ATOM 20921 O O . ASP A 1 22 ? 21.461 8.432 -4.388 1.00 0.00 191 ASP A O 16
ATOM 20930 N N . GLY A 1 23 ? 21.695 10.084 -2.879 1.00 0.00 192 GLY A N 16
ATOM 20931 C CA . GLY A 1 23 ? 23.034 9.668 -2.502 1.00 0.00 192 GLY A CA 16
ATOM 20932 C C . GLY A 1 23 ? 23.120 9.237 -1.052 1.00 0.00 192 GLY A C 16
ATOM 20933 O O . GLY A 1 23 ? 24.151 9.419 -0.403 1.00 0.00 192 GLY A O 16
ATOM 20937 N N . PHE A 1 24 ? 22.035 8.666 -0.540 1.00 0.00 193 PHE A N 16
ATOM 20938 C CA . PHE A 1 24 ? 21.991 8.211 0.845 1.00 0.00 193 PHE A CA 16
ATOM 20939 C C . PHE A 1 24 ? 21.440 6.791 0.933 1.00 0.00 193 PHE A C 16
ATOM 20940 O O . PHE A 1 24 ? 20.783 6.309 0.010 1.00 0.00 193 PHE A O 16
ATOM 20957 N N . CYS A 1 25 ? 21.713 6.125 2.050 1.00 0.00 194 CYS A N 16
ATOM 20958 C CA . CYS A 1 25 ? 21.247 4.760 2.261 1.00 0.00 194 CYS A CA 16
ATOM 20959 C C . CYS A 1 25 ? 20.681 4.589 3.667 1.00 0.00 194 CYS A C 16
ATOM 20960 O O . CYS A 1 25 ? 21.205 5.148 4.632 1.00 0.00 194 CYS A O 16
ATOM 20967 N N . CYS A 1 26 ? 19.608 3.813 3.777 1.00 0.00 195 CYS A N 16
ATOM 20968 C CA . CYS A 1 26 ? 18.969 3.568 5.064 1.00 0.00 195 CYS A CA 16
ATOM 20969 C C . CYS A 1 26 ? 19.740 2.522 5.864 1.00 0.00 195 CYS A C 16
ATOM 20970 O O . CYS A 1 26 ? 20.060 1.448 5.355 1.00 0.00 195 CYS A O 16
ATOM 20977 N N . ALA A 1 27 ? 20.035 2.844 7.119 1.00 0.00 196 ALA A N 16
ATOM 20978 C CA . ALA A 1 27 ? 20.766 1.932 7.990 1.00 0.00 196 ALA A CA 16
ATOM 20979 C C . ALA A 1 27 ? 19.937 1.558 9.213 1.00 0.00 196 ALA A C 16
ATOM 20980 O O . ALA A 1 27 ? 18.882 2.141 9.462 1.00 0.00 196 ALA A O 16
ATOM 20987 N N . ARG A 1 28 ? 20.420 0.581 9.974 1.00 0.00 197 ARG A N 16
ATOM 20988 C CA . ARG A 1 28 ? 19.722 0.128 11.171 1.00 0.00 197 ARG A CA 16
ATOM 20989 C C . ARG A 1 28 ? 20.381 0.686 12.429 1.00 0.00 197 ARG A C 16
ATOM 20990 O O . ARG A 1 28 ? 21.590 0.553 12.620 1.00 0.00 197 ARG A O 16
ATOM 21011 N N . HIS A 1 29 ? 19.578 1.312 13.283 1.00 0.00 198 HIS A N 16
ATOM 21012 C CA . HIS A 1 29 ? 20.083 1.890 14.523 1.00 0.00 198 HIS A CA 16
ATOM 21013 C C . HIS A 1 29 ? 19.386 1.275 15.733 1.00 0.00 198 HIS A C 16
ATOM 21014 O O . HIS A 1 29 ? 18.239 0.836 15.645 1.00 0.00 198 HIS A O 16
ATOM 21028 N N . PHE A 1 30 ? 20.086 1.247 16.862 1.00 0.00 199 PHE A N 16
ATOM 21029 C CA . PHE A 1 30 ? 19.535 0.684 18.090 1.00 0.00 199 PHE A CA 16
ATOM 21030 C C . PHE A 1 30 ? 18.131 1.220 18.352 1.00 0.00 199 PHE A C 16
ATOM 21031 O O . PHE A 1 30 ? 17.143 0.501 18.206 1.00 0.00 199 PHE A O 16
ATOM 21048 N N . TRP A 1 31 ? 18.052 2.488 18.739 1.00 0.00 200 TRP A N 16
ATOM 21049 C CA . TRP A 1 31 ? 16.769 3.122 19.023 1.00 0.00 200 TRP A CA 16
ATOM 21050 C C . TRP A 1 31 ? 15.749 2.795 17.938 1.00 0.00 200 TRP A C 16
ATOM 21051 O O . TRP A 1 31 ? 14.706 2.200 18.212 1.00 0.00 200 TRP A O 16
ATOM 21072 N N . THR A 1 32 ? 16.056 3.186 16.705 1.00 0.00 201 THR A N 16
ATOM 21073 C CA . THR A 1 32 ? 15.165 2.934 15.580 1.00 0.00 201 THR A CA 16
ATOM 21074 C C . THR A 1 32 ? 15.916 3.011 14.256 1.00 0.00 201 THR A C 16
ATOM 21075 O O . THR A 1 32 ? 17.075 3.425 14.210 1.00 0.00 201 THR A O 16
ATOM 21086 N N . LYS A 1 33 ? 15.250 2.610 13.178 1.00 0.00 202 LYS A N 16
ATOM 21087 C CA . LYS A 1 33 ? 15.854 2.634 11.851 1.00 0.00 202 LYS A CA 16
ATOM 21088 C C . LYS A 1 33 ? 15.883 4.053 11.293 1.00 0.00 202 LYS A C 16
ATOM 21089 O O . LYS A 1 33 ? 14.839 4.682 11.117 1.00 0.00 202 LYS A O 16
ATOM 21108 N N . ILE A 1 34 ? 17.083 4.551 11.016 1.00 0.00 203 ILE A N 16
ATOM 21109 C CA . ILE A 1 34 ? 17.246 5.894 10.475 1.00 0.00 203 ILE A CA 16
ATOM 21110 C C . ILE A 1 34 ? 18.014 5.867 9.157 1.00 0.00 203 ILE A C 16
ATOM 21111 O O . ILE A 1 34 ? 18.537 4.829 8.752 1.00 0.00 203 ILE A O 16
ATOM 21127 N N . CYS A 1 35 ? 18.080 7.016 8.494 1.00 0.00 204 CYS A N 16
ATOM 21128 C CA . CYS A 1 35 ? 18.785 7.126 7.222 1.00 0.00 204 CYS A CA 16
ATOM 21129 C C . CYS A 1 35 ? 20.184 7.700 7.424 1.00 0.00 204 CYS A C 16
ATOM 21130 O O . CYS A 1 35 ? 20.375 8.650 8.185 1.00 0.00 204 CYS A O 16
ATOM 21137 N N . LYS A 1 36 ? 21.161 7.118 6.737 1.00 0.00 205 LYS A N 16
ATOM 21138 C CA . LYS A 1 36 ? 22.544 7.571 6.838 1.00 0.00 205 LYS A CA 16
ATOM 21139 C C . LYS A 1 36 ? 23.156 7.762 5.455 1.00 0.00 205 LYS A C 16
ATOM 21140 O O . LYS A 1 36 ? 22.672 7.229 4.456 1.00 0.00 205 LYS A O 16
ATOM 21159 N N . PRO A 1 37 ? 24.248 8.539 5.392 1.00 0.00 206 PRO A N 16
ATOM 21160 C CA . PRO A 1 37 ? 24.951 8.816 4.136 1.00 0.00 206 PRO A CA 16
ATOM 21161 C C . PRO A 1 37 ? 25.674 7.588 3.593 1.00 0.00 206 PRO A C 16
ATOM 21162 O O . PRO A 1 37 ? 25.702 6.537 4.235 1.00 0.00 206 PRO A O 16
ATOM 21173 N N . VAL A 1 38 ? 26.258 7.726 2.407 1.00 0.00 207 VAL A N 16
ATOM 21174 C CA . VAL A 1 38 ? 26.983 6.628 1.779 1.00 0.00 207 VAL A CA 16
ATOM 21175 C C . VAL A 1 38 ? 28.372 6.468 2.386 1.00 0.00 207 VAL A C 16
ATOM 21176 O O . VAL A 1 38 ? 28.887 7.379 3.036 1.00 0.00 207 VAL A O 16
ATOM 21189 N N . LEU A 1 39 ? 28.975 5.304 2.169 1.00 0.00 208 LEU A N 16
ATOM 21190 C CA . LEU A 1 39 ? 30.307 5.024 2.694 1.00 0.00 208 LEU A CA 16
ATOM 21191 C C . LEU A 1 39 ? 31.373 5.261 1.630 1.00 0.00 208 LEU A C 16
ATOM 21192 O O . LEU A 1 39 ? 31.059 5.492 0.462 1.00 0.00 208 LEU A O 16
ATOM 21208 N N . HIS A 1 40 ? 32.636 5.200 2.041 1.00 0.00 209 HIS A N 16
ATOM 21209 C CA . HIS A 1 40 ? 33.750 5.406 1.121 1.00 0.00 209 HIS A CA 16
ATOM 21210 C C . HIS A 1 40 ? 34.887 4.433 1.420 1.00 0.00 209 HIS A C 16
ATOM 21211 O O . HIS A 1 40 ? 34.860 3.723 2.424 1.00 0.00 209 HIS A O 16
ATOM 21225 N N . GLN A 1 41 ? 35.883 4.408 0.540 1.00 0.00 210 GLN A N 16
ATOM 21226 C CA . GLN A 1 41 ? 37.028 3.521 0.709 1.00 0.00 210 GLN A CA 16
ATOM 21227 C C . GLN A 1 41 ? 37.526 3.544 2.151 1.00 0.00 210 GLN A C 16
ATOM 21228 O O . GLN A 1 41 ? 37.758 4.609 2.721 1.00 0.00 210 GLN A O 16
ATOM 21242 N N . GLY A 1 42 ? 37.688 2.360 2.735 1.00 0.00 211 GLY A N 16
ATOM 21243 C CA . GLY A 1 42 ? 38.157 2.267 4.105 1.00 0.00 211 GLY A CA 16
ATOM 21244 C C . GLY A 1 42 ? 37.027 2.043 5.090 1.00 0.00 211 GLY A C 16
ATOM 21245 O O . GLY A 1 42 ? 37.264 1.695 6.247 1.00 0.00 211 GLY A O 16
ATOM 21249 N N . GLU A 1 43 ? 35.796 2.245 4.633 1.00 0.00 212 GLU A N 16
ATOM 21250 C CA . GLU A 1 43 ? 34.626 2.065 5.484 1.00 0.00 212 GLU A CA 16
ATOM 21251 C C . GLU A 1 43 ? 34.147 0.617 5.451 1.00 0.00 212 GLU A C 16
ATOM 21252 O O . GLU A 1 43 ? 34.459 -0.132 4.525 1.00 0.00 212 GLU A O 16
ATOM 21264 N N . VAL A 1 44 ? 33.386 0.227 6.470 1.00 0.00 213 VAL A N 16
ATOM 21265 C CA . VAL A 1 44 ? 32.863 -1.131 6.558 1.00 0.00 213 VAL A CA 16
ATOM 21266 C C . VAL A 1 44 ? 31.858 -1.406 5.446 1.00 0.00 213 VAL A C 16
ATOM 21267 O O . VAL A 1 44 ? 30.990 -0.580 5.159 1.00 0.00 213 VAL A O 16
ATOM 21280 N N . CYS A 1 45 ? 31.980 -2.572 4.821 1.00 0.00 214 CYS A N 16
ATOM 21281 C CA . CYS A 1 45 ? 31.082 -2.958 3.739 1.00 0.00 214 CYS A CA 16
ATOM 21282 C C . CYS A 1 45 ? 30.240 -4.168 4.136 1.00 0.00 214 CYS A C 16
ATOM 21283 O O . CYS A 1 45 ? 30.613 -4.933 5.026 1.00 0.00 214 CYS A O 16
ATOM 21290 N N . THR A 1 46 ? 29.102 -4.334 3.470 1.00 0.00 215 THR A N 16
ATOM 21291 C CA . THR A 1 46 ? 28.206 -5.448 3.753 1.00 0.00 215 THR A CA 16
ATOM 21292 C C . THR A 1 46 ? 27.713 -6.098 2.465 1.00 0.00 215 THR A C 16
ATOM 21293 O O . THR A 1 46 ? 26.921 -5.514 1.726 1.00 0.00 215 THR A O 16
ATOM 21304 N N . LYS A 1 47 ? 28.187 -7.312 2.202 1.00 0.00 216 LYS A N 16
ATOM 21305 C CA . LYS A 1 47 ? 27.793 -8.043 1.004 1.00 0.00 216 LYS A CA 16
ATOM 21306 C C . LYS A 1 47 ? 27.075 -9.339 1.369 1.00 0.00 216 LYS A C 16
ATOM 21307 O O . LYS A 1 47 ? 26.632 -10.080 0.492 1.00 0.00 216 LYS A O 16
ATOM 21326 N N . GLN A 1 48 ? 26.963 -9.602 2.666 1.00 0.00 217 GLN A N 16
ATOM 21327 C CA . GLN A 1 48 ? 26.297 -10.808 3.146 1.00 0.00 217 GLN A CA 16
ATOM 21328 C C . GLN A 1 48 ? 25.655 -10.570 4.508 1.00 0.00 217 GLN A C 16
ATOM 21329 O O . GLN A 1 48 ? 26.348 -10.424 5.515 1.00 0.00 217 GLN A O 16
ATOM 21343 N N . ARG A 1 49 ? 24.326 -10.532 4.532 1.00 0.00 218 ARG A N 16
ATOM 21344 C CA . ARG A 1 49 ? 23.590 -10.310 5.771 1.00 0.00 218 ARG A CA 16
ATOM 21345 C C . ARG A 1 49 ? 22.350 -11.196 5.832 1.00 0.00 218 ARG A C 16
ATOM 21346 O O . ARG A 1 49 ? 21.527 -11.196 4.917 1.00 0.00 218 ARG A O 16
ATOM 21367 N N . LYS A 1 50 ? 22.222 -11.952 6.918 1.00 0.00 219 LYS A N 16
ATOM 21368 C CA . LYS A 1 50 ? 21.082 -12.843 7.101 1.00 0.00 219 LYS A CA 16
ATOM 21369 C C . LYS A 1 50 ? 20.290 -12.464 8.348 1.00 0.00 219 LYS A C 16
ATOM 21370 O O . LYS A 1 50 ? 20.792 -12.563 9.468 1.00 0.00 219 LYS A O 16
ATOM 21389 N N . LYS A 1 51 ? 19.050 -12.031 8.148 1.00 0.00 220 LYS A N 16
ATOM 21390 C CA . LYS A 1 51 ? 18.187 -11.640 9.256 1.00 0.00 220 LYS A CA 16
ATOM 21391 C C . LYS A 1 51 ? 16.761 -12.134 9.036 1.00 0.00 220 LYS A C 16
ATOM 21392 O O . LYS A 1 51 ? 16.137 -11.826 8.021 1.00 0.00 220 LYS A O 16
ATOM 21411 N N . GLY A 1 52 ? 16.250 -12.901 9.994 1.00 0.00 221 GLY A N 16
ATOM 21412 C CA . GLY A 1 52 ? 14.900 -13.424 9.885 1.00 0.00 221 GLY A CA 16
ATOM 21413 C C . GLY A 1 52 ? 14.080 -13.174 11.135 1.00 0.00 221 GLY A C 16
ATOM 21414 O O . GLY A 1 52 ? 13.220 -12.294 11.156 1.00 0.00 221 GLY A O 16
ATOM 21418 N N . SER A 1 53 ? 14.344 -13.953 12.180 1.00 0.00 222 SER A N 16
ATOM 21419 C CA . SER A 1 53 ? 13.620 -13.816 13.438 1.00 0.00 222 SER A CA 16
ATOM 21420 C C . SER A 1 53 ? 14.334 -12.845 14.373 1.00 0.00 222 SER A C 16
ATOM 21421 O O . SER A 1 53 ? 15.497 -12.500 14.158 1.00 0.00 222 SER A O 16
ATOM 21429 N N . HIS A 1 54 ? 13.630 -12.408 15.412 1.00 0.00 223 HIS A N 16
ATOM 21430 C CA . HIS A 1 54 ? 14.196 -11.477 16.382 1.00 0.00 223 HIS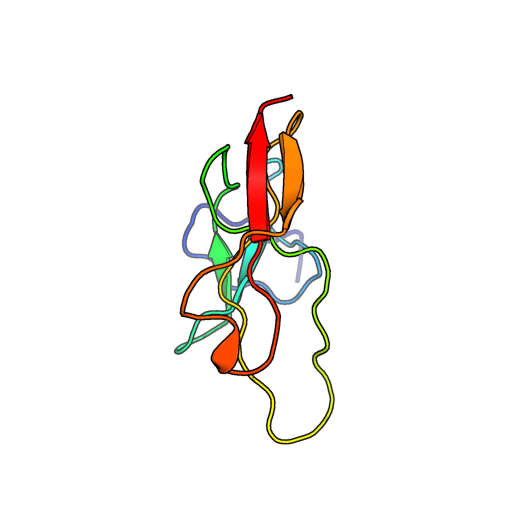 A CA 16
ATOM 21431 C C . HIS A 1 54 ? 15.147 -12.196 17.335 1.00 0.00 223 HIS A C 16
ATOM 21432 O O . HIS A 1 54 ? 14.852 -13.290 17.813 1.00 0.00 223 HIS A O 16
ATOM 21446 N N . GLY A 1 55 ? 16.290 -11.572 17.605 1.00 0.00 224 GLY A N 16
ATOM 21447 C CA . GLY A 1 55 ? 17.267 -12.168 18.498 1.00 0.00 224 GLY A CA 16
ATOM 21448 C C . GLY A 1 55 ? 18.673 -12.120 17.934 1.00 0.00 224 GLY A C 16
ATOM 21449 O O . GLY A 1 55 ? 19.651 -12.209 18.677 1.00 0.00 224 GLY A O 16
ATOM 21453 N N . LEU A 1 56 ? 18.776 -11.982 16.616 1.00 0.00 225 LEU A N 16
ATOM 21454 C CA . LEU A 1 56 ? 20.073 -11.924 15.952 1.00 0.00 225 LEU A CA 16
ATOM 21455 C C . LEU A 1 56 ? 20.688 -10.534 16.078 1.00 0.00 225 LEU A C 16
ATOM 21456 O O . LEU A 1 56 ? 20.028 -9.590 16.510 1.00 0.00 225 LEU A O 16
ATOM 21472 N N . GLU A 1 57 ? 21.956 -10.416 15.695 1.00 0.00 226 GLU A N 16
ATOM 21473 C CA . GLU A 1 57 ? 22.658 -9.140 15.764 1.00 0.00 226 GLU A CA 16
ATOM 21474 C C . GLU A 1 57 ? 22.193 -8.202 14.653 1.00 0.00 226 GLU A C 16
ATOM 21475 O O . GLU A 1 57 ? 22.004 -8.622 13.511 1.00 0.00 226 GLU A O 16
ATOM 21487 N N . ILE A 1 58 ? 22.011 -6.932 14.998 1.00 0.00 227 ILE A N 16
ATOM 21488 C CA . ILE A 1 58 ? 21.569 -5.935 14.031 1.00 0.00 227 ILE A CA 16
ATOM 21489 C C . ILE A 1 58 ? 22.729 -5.456 13.166 1.00 0.00 227 ILE A C 16
ATOM 21490 O O . ILE A 1 58 ? 23.879 -5.435 13.606 1.00 0.00 227 ILE A O 16
ATOM 21506 N N . PHE A 1 59 ? 22.420 -5.070 11.932 1.00 0.00 228 PHE A N 16
ATOM 21507 C CA . PHE A 1 59 ? 23.437 -4.590 11.004 1.00 0.00 228 PHE A CA 16
ATOM 21508 C C . PHE A 1 59 ? 23.284 -3.092 10.757 1.00 0.00 228 PHE A C 16
ATOM 21509 O O . PHE A 1 59 ? 22.341 -2.655 10.098 1.00 0.00 228 PHE A O 16
ATOM 21526 N N . GLN A 1 60 ? 24.218 -2.312 11.291 1.00 0.00 229 GLN A N 16
ATOM 21527 C CA . GLN A 1 60 ? 24.187 -0.863 11.130 1.00 0.00 229 GLN A CA 16
ATOM 21528 C C . GLN A 1 60 ? 25.267 -0.400 10.157 1.00 0.00 229 GLN A C 16
ATOM 21529 O O . GLN A 1 60 ? 26.331 0.061 10.571 1.00 0.00 229 GLN A O 16
ATOM 21543 N N . ARG A 1 61 ? 24.985 -0.525 8.865 1.00 0.00 230 ARG A N 16
ATOM 21544 C CA . ARG A 1 61 ? 25.934 -0.121 7.834 1.00 0.00 230 ARG A CA 16
ATOM 21545 C C . ARG A 1 61 ? 25.226 0.099 6.500 1.00 0.00 230 ARG A C 16
ATOM 21546 O O . ARG A 1 61 ? 24.084 -0.323 6.314 1.00 0.00 230 ARG A O 16
ATOM 21567 N N . CYS A 1 62 ? 25.911 0.763 5.575 1.00 0.00 231 CYS A N 16
ATOM 21568 C CA . CYS A 1 62 ? 25.349 1.041 4.259 1.00 0.00 231 CYS A CA 16
ATOM 21569 C C . CYS A 1 62 ? 26.350 0.704 3.158 1.00 0.00 231 CYS A C 16
ATOM 21570 O O . CYS A 1 62 ? 27.515 0.416 3.431 1.00 0.00 231 CYS A O 16
ATOM 21577 N N . ASP A 1 63 ? 25.887 0.742 1.913 1.00 0.00 232 ASP A N 16
ATOM 21578 C CA . ASP A 1 63 ? 26.741 0.442 0.770 1.00 0.00 232 ASP A CA 16
ATOM 21579 C C . ASP A 1 63 ? 27.755 1.559 0.541 1.00 0.00 232 ASP A C 16
ATOM 21580 O O . ASP A 1 63 ? 27.574 2.682 1.013 1.00 0.00 232 ASP A O 16
ATOM 21589 N N . CYS A 1 64 ? 28.822 1.243 -0.184 1.00 0.00 233 CYS A N 16
ATOM 21590 C CA . CYS A 1 64 ? 29.866 2.218 -0.474 1.00 0.00 233 CYS A CA 16
ATOM 21591 C C . CYS A 1 64 ? 29.431 3.165 -1.589 1.00 0.00 233 CYS A C 16
ATOM 21592 O O . CYS A 1 64 ? 28.437 2.922 -2.272 1.00 0.00 233 CYS A O 16
ATOM 21599 N N . ALA A 1 65 ? 30.184 4.246 -1.767 1.00 0.00 234 ALA A N 16
ATOM 21600 C CA . ALA A 1 65 ? 29.878 5.228 -2.800 1.00 0.00 234 ALA A CA 16
ATOM 21601 C C . ALA A 1 65 ? 30.101 4.649 -4.192 1.00 0.00 234 ALA A C 16
ATOM 21602 O O . ALA A 1 65 ? 30.802 3.649 -4.355 1.00 0.00 234 ALA A O 16
ATOM 21609 N N . LYS A 1 66 ? 29.502 5.282 -5.195 1.00 0.00 235 LYS A N 16
ATOM 21610 C CA . LYS A 1 66 ? 29.635 4.830 -6.575 1.00 0.00 235 LYS A CA 16
ATOM 21611 C C . LYS A 1 66 ? 31.099 4.819 -7.004 1.00 0.00 235 LYS A C 16
ATOM 21612 O O . LYS A 1 66 ? 31.818 5.799 -6.817 1.00 0.00 235 LYS A O 16
ATOM 21631 N N . GLY A 1 67 ? 31.533 3.703 -7.584 1.00 0.00 236 GLY A N 16
ATOM 21632 C CA . GLY A 1 67 ? 32.908 3.587 -8.032 1.00 0.00 236 GLY A CA 16
ATOM 21633 C C . GLY A 1 67 ? 33.788 2.873 -7.025 1.00 0.00 236 GLY A C 16
ATOM 21634 O O . GLY A 1 67 ? 35.015 2.929 -7.111 1.00 0.00 236 GLY A O 16
ATOM 21638 N N . LEU A 1 68 ? 33.160 2.200 -6.066 1.00 0.00 237 LEU A N 16
ATOM 21639 C CA . LEU A 1 68 ? 33.894 1.472 -5.037 1.00 0.00 237 LEU A CA 16
ATOM 21640 C C . LEU A 1 68 ? 33.603 -0.023 -5.115 1.00 0.00 237 LEU A C 16
ATOM 21641 O O . LEU A 1 68 ? 32.541 -0.435 -5.579 1.00 0.00 237 LEU A O 16
ATOM 21657 N N . SER A 1 69 ? 34.554 -0.830 -4.655 1.00 0.00 238 SER A N 16
ATOM 21658 C CA . SER A 1 69 ? 34.401 -2.280 -4.674 1.00 0.00 238 SER A CA 16
ATOM 21659 C C . SER A 1 69 ? 34.347 -2.840 -3.256 1.00 0.00 238 SER A C 16
ATOM 21660 O O . SER A 1 69 ? 35.147 -2.466 -2.397 1.00 0.00 238 SER A O 16
ATOM 21668 N N . CYS A 1 70 ? 33.398 -3.738 -3.016 1.00 0.00 239 CYS A N 16
ATOM 21669 C CA . CYS A 1 70 ? 33.237 -4.350 -1.703 1.00 0.00 239 CYS A CA 16
ATOM 21670 C C . CYS A 1 70 ? 34.171 -5.547 -1.543 1.00 0.00 239 CYS A C 16
ATOM 21671 O O . CYS A 1 70 ? 33.977 -6.588 -2.170 1.00 0.00 239 CYS A O 16
ATOM 21678 N N . LYS A 1 71 ? 35.184 -5.390 -0.697 1.00 0.00 240 LYS A N 16
ATOM 21679 C CA . LYS A 1 71 ? 36.147 -6.456 -0.451 1.00 0.00 240 LYS A CA 16
ATOM 21680 C C . LYS A 1 71 ? 36.077 -6.930 0.997 1.00 0.00 240 LYS A C 16
ATOM 21681 O O . LYS A 1 71 ? 35.741 -6.160 1.897 1.00 0.00 240 LYS A O 16
ATOM 21700 N N . VAL A 1 72 ? 36.397 -8.201 1.215 1.00 0.00 241 VAL A N 16
ATOM 21701 C CA . VAL A 1 72 ? 36.373 -8.777 2.554 1.00 0.00 241 VAL A CA 16
ATOM 21702 C C . VAL A 1 72 ? 37.517 -8.238 3.405 1.00 0.00 241 VAL A C 16
ATOM 21703 O O . VAL A 1 72 ? 38.632 -8.052 2.918 1.00 0.00 241 VAL A O 16
ATOM 21716 N N . TRP A 1 73 ? 37.233 -7.988 4.678 1.00 0.00 242 TRP A N 16
ATOM 21717 C CA . TRP A 1 73 ? 38.239 -7.470 5.598 1.00 0.00 242 TRP A CA 16
ATOM 21718 C C . TRP A 1 73 ? 38.263 -8.279 6.890 1.00 0.00 242 TRP A C 16
ATOM 21719 O O . TRP A 1 73 ? 37.321 -8.234 7.681 1.00 0.00 242 TRP A O 16
ATOM 21740 N N . LYS A 1 74 ? 39.347 -9.019 7.099 1.00 0.00 243 LYS A N 16
ATOM 21741 C CA . LYS A 1 74 ? 39.496 -9.838 8.297 1.00 0.00 243 LYS A CA 16
ATOM 21742 C C . LYS A 1 74 ? 39.914 -8.986 9.490 1.00 0.00 243 LYS A C 16
ATOM 21743 O O . LYS A 1 74 ? 41.066 -8.564 9.591 1.00 0.00 243 LYS A O 16
ATOM 21762 N N . ASP A 1 75 ? 38.971 -8.736 10.393 1.00 0.00 244 ASP A N 16
ATOM 21763 C CA . ASP A 1 75 ? 39.243 -7.936 11.581 1.00 0.00 244 ASP A CA 16
ATOM 21764 C C . ASP A 1 75 ? 38.464 -8.465 12.782 1.00 0.00 244 ASP A C 16
ATOM 21765 O O . ASP A 1 75 ? 37.382 -9.030 12.632 1.00 0.00 244 ASP A O 16
ATOM 21774 N N . ALA A 1 76 ? 39.024 -8.277 13.973 1.00 0.00 245 ALA A N 16
ATOM 21775 C CA . ALA A 1 76 ? 38.381 -8.734 15.199 1.00 0.00 245 ALA A CA 16
ATOM 21776 C C . ALA A 1 76 ? 37.056 -8.014 15.426 1.00 0.00 245 ALA A C 16
ATOM 21777 O O . ALA A 1 76 ? 36.985 -7.048 16.186 1.00 0.00 245 ALA A O 16
ATOM 21784 N N . THR A 1 77 ? 36.008 -8.490 14.761 1.00 0.00 246 THR A N 16
ATOM 21785 C CA . THR A 1 77 ? 34.686 -7.891 14.889 1.00 0.00 246 THR A CA 16
ATOM 21786 C C . THR A 1 77 ? 33.607 -8.816 14.337 1.00 0.00 246 THR A C 16
ATOM 21787 O O . THR A 1 77 ? 32.514 -8.912 14.895 1.00 0.00 246 THR A O 16
ATOM 21798 N N . TYR A 1 78 ? 33.921 -9.494 13.240 1.00 0.00 247 TYR A N 16
ATOM 21799 C CA . TYR A 1 78 ? 32.977 -10.411 12.611 1.00 0.00 247 TYR A CA 16
ATOM 21800 C C . TYR A 1 78 ? 32.602 -11.543 13.563 1.00 0.00 247 TYR A C 16
ATOM 21801 O O . TYR A 1 78 ? 31.611 -12.243 13.353 1.00 0.00 247 TYR A O 16
ATOM 21819 N N . SER A 1 79 ? 33.400 -11.715 14.612 1.00 0.00 248 SER A N 16
ATOM 21820 C CA . SER A 1 79 ? 33.155 -12.763 15.596 1.00 0.00 248 SER A CA 16
ATOM 21821 C C . SER A 1 79 ? 31.703 -12.740 16.063 1.00 0.00 248 SER A C 16
ATOM 21822 O O . SER A 1 79 ? 31.154 -13.764 16.470 1.00 0.00 248 SER A O 16
ATOM 21830 N N . SER A 1 80 ? 31.086 -11.564 16.002 1.00 0.00 249 SER A N 16
ATOM 21831 C CA . SER A 1 80 ? 29.699 -11.406 16.422 1.00 0.00 249 SER A CA 16
ATOM 21832 C C . SER A 1 80 ? 28.799 -12.416 15.718 1.00 0.00 249 SER A C 16
ATOM 21833 O O . SER A 1 80 ? 28.028 -13.132 16.358 1.00 0.00 249 SER A O 16
ATOM 21841 N N . LYS A 1 81 ? 28.902 -12.469 14.394 1.00 0.00 250 LYS A N 16
ATOM 21842 C CA . LYS A 1 81 ? 28.100 -13.392 13.600 1.00 0.00 250 LYS A CA 16
ATOM 21843 C C . LYS A 1 81 ? 28.426 -13.258 12.116 1.00 0.00 250 LYS A C 16
ATOM 21844 O O . LYS A 1 81 ? 28.892 -14.206 11.485 1.00 0.00 250 LYS A O 16
ATOM 21863 N N . ALA A 1 82 ? 28.179 -12.074 11.565 1.00 0.00 251 ALA A N 16
ATOM 21864 C CA . ALA A 1 82 ? 28.450 -11.815 10.156 1.00 0.00 251 ALA A CA 16
ATOM 21865 C C . ALA A 1 82 ? 29.930 -11.534 9.924 1.00 0.00 251 ALA A C 16
ATOM 21866 O O . ALA A 1 82 ? 30.697 -11.370 10.874 1.00 0.00 251 ALA A O 16
ATOM 21873 N N . ARG A 1 83 ? 30.326 -11.480 8.657 1.00 0.00 252 ARG A N 16
ATOM 21874 C CA . ARG A 1 83 ? 31.716 -11.221 8.301 1.00 0.00 252 ARG A CA 16
ATOM 21875 C C . ARG A 1 83 ? 31.971 -9.723 8.162 1.00 0.00 252 ARG A C 16
ATOM 21876 O O . ARG A 1 83 ? 31.047 -8.945 7.920 1.00 0.00 252 ARG A O 16
ATOM 21897 N N . LEU A 1 84 ? 33.229 -9.325 8.317 1.00 0.00 253 LEU A N 16
ATOM 21898 C CA . LEU A 1 84 ? 33.606 -7.920 8.209 1.00 0.00 253 LEU A CA 16
ATOM 21899 C C . LEU A 1 84 ? 34.211 -7.622 6.841 1.00 0.00 253 LEU A C 16
ATOM 21900 O O . LEU A 1 84 ? 35.107 -8.329 6.379 1.00 0.00 253 LEU A O 16
ATOM 21916 N N . HIS A 1 85 ? 33.716 -6.569 6.198 1.00 0.00 254 HIS A N 16
ATOM 21917 C CA . HIS A 1 85 ? 34.209 -6.175 4.883 1.00 0.00 254 HIS A CA 16
ATOM 21918 C C . HIS A 1 85 ? 34.576 -4.694 4.862 1.00 0.00 254 HIS A C 16
ATOM 21919 O O . HIS A 1 85 ? 34.176 -3.932 5.742 1.00 0.00 254 HIS A O 16
ATOM 21933 N N . VAL A 1 86 ? 35.340 -4.293 3.851 1.00 0.00 255 VAL A N 16
ATOM 21934 C CA . VAL A 1 86 ? 35.761 -2.904 3.714 1.00 0.00 255 VAL A CA 16
ATOM 21935 C C . VAL A 1 86 ? 35.533 -2.397 2.295 1.00 0.00 255 VAL A C 16
ATOM 21936 O O . VAL A 1 86 ? 35.399 -3.184 1.357 1.00 0.00 255 VAL A O 16
ATOM 21949 N N . CYS A 1 87 ? 35.490 -1.078 2.143 1.00 0.00 256 CYS A N 16
ATOM 21950 C CA . CYS A 1 87 ? 35.277 -0.464 0.838 1.00 0.00 256 CYS A CA 16
ATOM 21951 C C . CYS A 1 87 ? 36.604 -0.040 0.214 1.00 0.00 256 CYS A C 16
ATOM 21952 O O . CYS A 1 87 ? 37.544 0.324 0.920 1.00 0.00 256 CYS A O 16
ATOM 21959 N N . GLN A 1 88 ? 36.671 -0.090 -1.112 1.00 0.00 257 GLN A N 16
ATOM 21960 C CA . GLN A 1 88 ? 37.882 0.289 -1.830 1.00 0.00 257 GLN A CA 16
ATOM 21961 C C . GLN A 1 88 ? 37.544 1.096 -3.080 1.00 0.00 257 GLN A C 16
ATOM 21962 O O . GLN A 1 88 ? 36.724 0.679 -3.898 1.00 0.00 257 GLN A O 16
ATOM 21976 N N . LYS A 1 89 ? 38.182 2.253 -3.221 1.00 0.00 258 LYS A N 16
ATOM 21977 C CA . LYS A 1 89 ? 37.950 3.119 -4.371 1.00 0.00 258 LYS A CA 16
ATOM 21978 C C . LYS A 1 89 ? 38.504 2.489 -5.646 1.00 0.00 258 LYS A C 16
ATOM 21979 O O . LYS A 1 89 ? 39.716 2.338 -5.799 1.00 0.00 258 LYS A O 16
ATOM 21998 N N . ILE A 1 90 ? 37.608 2.126 -6.558 1.00 0.00 259 ILE A N 16
ATOM 21999 C CA . ILE A 1 90 ? 38.008 1.516 -7.820 1.00 0.00 259 ILE A CA 16
ATOM 22000 C C . ILE A 1 90 ? 38.788 2.501 -8.684 1.00 0.00 259 ILE A C 16
ATOM 22001 O O . ILE A 1 90 ? 39.842 2.168 -9.227 1.00 0.00 259 ILE A O 16
ATOM 22017 N N . MET A 1 3 ? 2.891 7.384 3.847 1.00 0.00 172 MET A N 17
ATOM 22018 C CA . MET A 1 3 ? 4.344 7.287 3.921 1.00 0.00 172 MET A CA 17
ATOM 22019 C C . MET A 1 3 ? 4.964 7.350 2.528 1.00 0.00 172 MET A C 17
ATOM 22020 O O . MET A 1 3 ? 5.446 6.352 1.991 1.00 0.00 172 MET A O 17
ATOM 22034 N N . PRO A 1 4 ? 4.952 8.549 1.928 1.00 0.00 173 PRO A N 17
ATOM 22035 C CA . PRO A 1 4 ? 5.509 8.771 0.590 1.00 0.00 173 PRO A CA 17
ATOM 22036 C C . PRO A 1 4 ? 7.030 8.668 0.572 1.00 0.00 173 PRO A C 17
ATOM 22037 O O . PRO A 1 4 ? 7.648 8.278 1.563 1.00 0.00 173 PRO A O 17
ATOM 22048 N N . HIS A 1 5 ? 7.629 9.022 -0.561 1.00 0.00 174 HIS A N 17
ATOM 22049 C CA . HIS A 1 5 ? 9.079 8.970 -0.707 1.00 0.00 174 HIS A CA 17
ATOM 22050 C C . HIS A 1 5 ? 9.759 9.911 0.283 1.00 0.00 174 HIS A C 17
ATOM 22051 O O . HIS A 1 5 ? 9.717 11.132 0.123 1.00 0.00 174 HIS A O 17
ATOM 22065 N N . ILE A 1 6 ? 10.384 9.336 1.304 1.00 0.00 175 ILE A N 17
ATOM 22066 C CA . ILE A 1 6 ? 11.073 10.124 2.319 1.00 0.00 175 ILE A CA 17
ATOM 22067 C C . ILE A 1 6 ? 12.576 10.158 2.063 1.00 0.00 175 ILE A C 17
ATOM 22068 O O . ILE A 1 6 ? 13.192 9.129 1.782 1.00 0.00 175 ILE A O 17
ATOM 22084 N N . LYS A 1 7 ? 13.161 11.346 2.164 1.00 0.00 176 LYS A N 17
ATOM 22085 C CA . LYS A 1 7 ? 14.593 11.515 1.947 1.00 0.00 176 LYS A CA 17
ATOM 22086 C C . LYS A 1 7 ? 15.372 11.263 3.234 1.00 0.00 176 LYS A C 17
ATOM 22087 O O . LYS A 1 7 ? 14.787 11.118 4.306 1.00 0.00 176 LYS A O 17
ATOM 22106 N N . GLY A 1 8 ? 16.696 11.213 3.119 1.00 0.00 177 GLY A N 17
ATOM 22107 C CA . GLY A 1 8 ? 17.533 10.980 4.282 1.00 0.00 177 GLY A CA 17
ATOM 22108 C C . GLY A 1 8 ? 18.036 12.268 4.902 1.00 0.00 177 GLY A C 17
ATOM 22109 O O . GLY A 1 8 ? 17.551 12.691 5.952 1.00 0.00 177 GLY A O 17
ATOM 22113 N N . HIS A 1 9 ? 19.012 12.894 4.252 1.00 0.00 178 HIS A N 17
ATOM 22114 C CA . HIS A 1 9 ? 19.582 14.142 4.747 1.00 0.00 178 HIS A CA 17
ATOM 22115 C C . HIS A 1 9 ? 20.335 13.915 6.055 1.00 0.00 178 HIS A C 17
ATOM 22116 O O . HIS A 1 9 ? 20.678 14.865 6.758 1.00 0.00 178 HIS A O 17
ATOM 22130 N N . GLU A 1 10 ? 20.588 12.649 6.374 1.00 0.00 179 GLU A N 17
ATOM 22131 C CA . GLU A 1 10 ? 21.298 12.298 7.598 1.00 0.00 179 GLU A CA 17
ATOM 22132 C C . GLU A 1 10 ? 20.501 12.717 8.830 1.00 0.00 179 GLU A C 17
ATOM 22133 O O . GLU A 1 10 ? 20.731 13.783 9.399 1.00 0.00 179 GLU A O 17
ATOM 22145 N N . GLY A 1 11 ? 19.560 11.870 9.235 1.00 0.00 180 GLY A N 17
ATOM 22146 C CA . GLY A 1 11 ? 18.741 12.169 10.395 1.00 0.00 180 GLY A CA 17
ATOM 22147 C C . GLY A 1 11 ? 17.258 12.102 10.091 1.00 0.00 180 GLY A C 17
ATOM 22148 O O . GLY A 1 11 ? 16.469 12.870 10.641 1.00 0.00 180 GLY A O 17
ATOM 22152 N N . ASP A 1 12 ? 16.877 11.182 9.212 1.00 0.00 181 ASP A N 17
ATOM 22153 C CA . ASP A 1 12 ? 15.478 11.017 8.835 1.00 0.00 181 ASP A CA 17
ATOM 22154 C C . ASP A 1 12 ? 15.059 9.553 8.926 1.00 0.00 181 ASP A C 17
ATOM 22155 O O . ASP A 1 12 ? 15.800 8.645 8.548 1.00 0.00 181 ASP A O 17
ATOM 22164 N N . PRO A 1 13 ? 13.844 9.316 9.442 1.00 0.00 182 PRO A N 17
ATOM 22165 C CA . PRO A 1 13 ? 13.299 7.963 9.596 1.00 0.00 182 PRO A CA 17
ATOM 22166 C C . PRO A 1 13 ? 12.964 7.317 8.256 1.00 0.00 182 PRO A C 17
ATOM 22167 O O . PRO A 1 13 ? 12.168 7.848 7.481 1.00 0.00 182 PRO A O 17
ATOM 22178 N N . CYS A 1 14 ? 13.576 6.168 7.990 1.00 0.00 183 CYS A N 17
ATOM 22179 C CA . CYS A 1 14 ? 13.343 5.449 6.743 1.00 0.00 183 CYS A CA 17
ATOM 22180 C C . CYS A 1 14 ? 12.355 4.305 6.952 1.00 0.00 183 CYS A C 17
ATOM 22181 O O . CYS A 1 14 ? 12.004 3.972 8.085 1.00 0.00 183 CYS A O 17
ATOM 22188 N N . LEU A 1 15 ? 11.910 3.707 5.852 1.00 0.00 184 LEU A N 17
ATOM 22189 C CA . LEU A 1 15 ? 10.962 2.600 5.913 1.00 0.00 184 LEU A CA 17
ATOM 22190 C C . LEU A 1 15 ? 11.406 1.452 5.013 1.00 0.00 184 LEU A C 17
ATOM 22191 O O . LEU A 1 15 ? 11.301 0.283 5.384 1.00 0.00 184 LEU A O 17
ATOM 22207 N N . ARG A 1 16 ? 11.905 1.794 3.830 1.00 0.00 185 ARG A N 17
ATOM 22208 C CA . ARG A 1 16 ? 12.367 0.792 2.876 1.00 0.00 185 ARG A CA 17
ATOM 22209 C C . ARG A 1 16 ? 13.884 0.638 2.942 1.00 0.00 185 ARG A C 17
ATOM 22210 O O . ARG A 1 16 ? 14.568 1.409 3.615 1.00 0.00 185 ARG A O 17
ATOM 22231 N N . SER A 1 17 ? 14.402 -0.363 2.238 1.00 0.00 186 SER A N 17
ATOM 22232 C CA . SER A 1 17 ? 15.838 -0.621 2.219 1.00 0.00 186 SER A CA 17
ATOM 22233 C C . SER A 1 17 ? 16.617 0.663 1.954 1.00 0.00 186 SER A C 17
ATOM 22234 O O . SER A 1 17 ? 17.762 0.807 2.384 1.00 0.00 186 SER A O 17
ATOM 22242 N N . SER A 1 18 ? 15.988 1.595 1.244 1.00 0.00 187 SER A N 17
ATOM 22243 C CA . SER A 1 18 ? 16.623 2.866 0.918 1.00 0.00 187 SER A CA 17
ATOM 22244 C C . SER A 1 18 ? 15.899 4.025 1.597 1.00 0.00 187 SER A C 17
ATOM 22245 O O . SER A 1 18 ? 16.284 4.461 2.682 1.00 0.00 187 SER A O 17
ATOM 22253 N N . ASP A 1 19 ? 14.848 4.518 0.951 1.00 0.00 188 ASP A N 17
ATOM 22254 C CA . ASP A 1 19 ? 14.068 5.625 1.491 1.00 0.00 188 ASP A CA 17
ATOM 22255 C C . ASP A 1 19 ? 14.977 6.778 1.907 1.00 0.00 188 ASP A C 17
ATOM 22256 O O . ASP A 1 19 ? 14.738 7.437 2.919 1.00 0.00 188 ASP A O 17
ATOM 22265 N N . CYS A 1 20 ? 16.021 7.015 1.119 1.00 0.00 189 CYS A N 17
ATOM 22266 C CA . CYS A 1 20 ? 16.967 8.087 1.405 1.00 0.00 189 CYS A CA 17
ATOM 22267 C C . CYS A 1 20 ? 17.322 8.852 0.133 1.00 0.00 189 CYS A C 17
ATOM 22268 O O . CYS A 1 20 ? 16.942 8.455 -0.969 1.00 0.00 189 CYS A O 17
ATOM 22275 N N . ILE A 1 21 ? 18.052 9.950 0.294 1.00 0.00 190 ILE A N 17
ATOM 22276 C CA . ILE A 1 21 ? 18.460 10.770 -0.840 1.00 0.00 190 ILE A CA 17
ATOM 22277 C C . ILE A 1 21 ? 19.054 9.912 -1.952 1.00 0.00 190 ILE A C 17
ATOM 22278 O O . ILE A 1 21 ? 19.532 8.804 -1.708 1.00 0.00 190 ILE A O 17
ATOM 22294 N N . ASP A 1 22 ? 19.022 10.433 -3.174 1.00 0.00 191 ASP A N 17
ATOM 22295 C CA . ASP A 1 22 ? 19.560 9.716 -4.325 1.00 0.00 191 ASP A CA 17
ATOM 22296 C C . ASP A 1 22 ? 20.958 9.183 -4.028 1.00 0.00 191 ASP A C 17
ATOM 22297 O O . ASP A 1 22 ? 21.361 8.145 -4.551 1.00 0.00 191 ASP A O 17
ATOM 22306 N N . GLY A 1 23 ? 21.693 9.902 -3.185 1.00 0.00 192 GLY A N 17
ATOM 22307 C CA . GLY A 1 23 ? 23.039 9.486 -2.834 1.00 0.00 192 GLY A CA 17
ATOM 22308 C C . GLY A 1 23 ? 23.172 9.132 -1.366 1.00 0.00 192 GLY A C 17
ATOM 22309 O O . GLY A 1 23 ? 24.228 9.330 -0.765 1.00 0.00 192 GLY A O 17
ATOM 22313 N N . PHE A 1 24 ? 22.097 8.608 -0.785 1.00 0.00 193 PHE A N 17
ATOM 22314 C CA . PHE A 1 24 ? 22.097 8.228 0.622 1.00 0.00 193 PHE A CA 17
ATOM 22315 C C . PHE A 1 24 ? 21.518 6.828 0.808 1.00 0.00 193 PHE A C 17
ATOM 22316 O O . PHE A 1 24 ? 20.815 6.314 -0.062 1.00 0.00 193 PHE A O 17
ATOM 22333 N N . CYS A 1 25 ? 21.820 6.216 1.948 1.00 0.00 194 CYS A N 17
ATOM 22334 C CA . CYS A 1 25 ? 21.332 4.876 2.250 1.00 0.00 194 CYS A CA 17
ATOM 22335 C C . CYS A 1 25 ? 20.803 4.799 3.679 1.00 0.00 194 CYS A C 17
ATOM 22336 O O . CYS A 1 25 ? 21.378 5.382 4.599 1.00 0.00 194 CYS A O 17
ATOM 22343 N N . CYS A 1 26 ? 19.703 4.074 3.859 1.00 0.00 195 CYS A N 17
ATOM 22344 C CA . CYS A 1 26 ? 19.096 3.920 5.175 1.00 0.00 195 CYS A CA 17
ATOM 22345 C C . CYS A 1 26 ? 19.855 2.890 6.007 1.00 0.00 195 CYS A C 17
ATOM 22346 O O . CYS A 1 26 ? 20.192 1.811 5.521 1.00 0.00 195 CYS A O 17
ATOM 22353 N N . ALA A 1 27 ? 20.119 3.232 7.264 1.00 0.00 196 ALA A N 17
ATOM 22354 C CA . ALA A 1 27 ? 20.836 2.337 8.164 1.00 0.00 196 ALA A CA 17
ATOM 22355 C C . ALA A 1 27 ? 19.983 1.980 9.377 1.00 0.00 196 ALA A C 17
ATOM 22356 O O . ALA A 1 27 ? 18.921 2.564 9.594 1.00 0.00 196 ALA A O 17
ATOM 22363 N N . ARG A 1 28 ? 20.454 1.018 10.163 1.00 0.00 197 ARG A N 17
ATOM 22364 C CA . ARG A 1 28 ? 19.734 0.582 11.353 1.00 0.00 197 ARG A CA 17
ATOM 22365 C C . ARG A 1 28 ? 20.389 1.130 12.617 1.00 0.00 197 ARG A C 17
ATOM 22366 O O . ARG A 1 28 ? 21.593 0.973 12.823 1.00 0.00 197 ARG A O 17
ATOM 22387 N N . HIS A 1 29 ? 19.589 1.774 13.461 1.00 0.00 198 HIS A N 17
ATOM 22388 C CA . HIS A 1 29 ? 20.092 2.346 14.706 1.00 0.00 198 HIS A CA 17
ATOM 22389 C C . HIS A 1 29 ? 19.372 1.745 15.909 1.00 0.00 198 HIS A C 17
ATOM 22390 O O . HIS A 1 29 ? 18.217 1.331 15.811 1.00 0.00 198 HIS A O 17
ATOM 22404 N N . PHE A 1 30 ? 20.063 1.701 17.044 1.00 0.00 199 PHE A N 17
ATOM 22405 C CA . PHE A 1 30 ? 19.490 1.149 18.266 1.00 0.00 199 PHE A CA 17
ATOM 22406 C C . PHE A 1 30 ? 18.097 1.718 18.519 1.00 0.00 199 PHE A C 17
ATOM 22407 O O . PHE A 1 30 ? 17.099 1.002 18.445 1.00 0.00 199 PHE A O 17
ATOM 22424 N N . TRP A 1 31 ? 18.039 3.011 18.819 1.00 0.00 200 TRP A N 17
ATOM 22425 C CA . TRP A 1 31 ? 16.768 3.677 19.085 1.00 0.00 200 TRP A CA 17
ATOM 22426 C C . TRP A 1 31 ? 15.757 3.377 17.984 1.00 0.00 200 TRP A C 17
ATOM 22427 O O . TRP A 1 31 ? 14.686 2.826 18.244 1.00 0.00 200 TRP A O 17
ATOM 22448 N N . THR A 1 32 ? 16.101 3.743 16.753 1.00 0.00 201 THR A N 17
ATOM 22449 C CA . THR A 1 32 ? 15.222 3.514 15.614 1.00 0.00 201 THR A CA 17
ATOM 22450 C C . THR A 1 32 ? 15.995 3.577 14.302 1.00 0.00 201 THR A C 17
ATOM 22451 O O . THR A 1 32 ? 17.165 3.960 14.276 1.00 0.00 201 THR A O 17
ATOM 22462 N N . LYS A 1 33 ? 15.334 3.201 13.212 1.00 0.00 202 LYS A N 17
ATOM 22463 C CA . LYS A 1 33 ? 15.958 3.217 11.894 1.00 0.00 202 LYS A CA 17
ATOM 22464 C C . LYS A 1 33 ? 16.018 4.636 11.338 1.00 0.00 202 LYS A C 17
ATOM 22465 O O . LYS A 1 33 ? 15.002 5.326 11.261 1.00 0.00 202 LYS A O 17
ATOM 22484 N N . ILE A 1 34 ? 17.215 5.064 10.951 1.00 0.00 203 ILE A N 17
ATOM 22485 C CA . ILE A 1 34 ? 17.406 6.400 10.399 1.00 0.00 203 ILE A CA 17
ATOM 22486 C C . ILE A 1 34 ? 18.161 6.345 9.076 1.00 0.00 203 ILE A C 17
ATOM 22487 O O . ILE A 1 34 ? 18.636 5.287 8.663 1.00 0.00 203 ILE A O 17
ATOM 22503 N N . CYS A 1 35 ? 18.270 7.493 8.415 1.00 0.00 204 CYS A N 17
ATOM 22504 C CA . CYS A 1 35 ? 18.969 7.578 7.138 1.00 0.00 204 CYS A CA 17
ATOM 22505 C C . CYS A 1 35 ? 20.400 8.071 7.333 1.00 0.00 204 CYS A C 17
ATOM 22506 O O . CYS A 1 35 ? 20.641 9.050 8.040 1.00 0.00 204 CYS A O 17
ATOM 22513 N N . LYS A 1 36 ? 21.347 7.386 6.700 1.00 0.00 205 LYS A N 17
ATOM 22514 C CA . LYS A 1 36 ? 22.754 7.754 6.801 1.00 0.00 205 LYS A CA 17
ATOM 22515 C C . LYS A 1 36 ? 23.375 7.913 5.417 1.00 0.00 205 LYS A C 17
ATOM 22516 O O . LYS A 1 36 ? 22.895 7.360 4.428 1.00 0.00 205 LYS A O 17
ATOM 22535 N N . PRO A 1 37 ? 24.469 8.686 5.344 1.00 0.00 206 PRO A N 17
ATOM 22536 C CA . PRO A 1 37 ? 25.180 8.934 4.086 1.00 0.00 206 PRO A CA 17
ATOM 22537 C C . PRO A 1 37 ? 25.903 7.693 3.575 1.00 0.00 206 PRO A C 17
ATOM 22538 O O . PRO A 1 37 ? 25.969 6.673 4.261 1.00 0.00 206 PRO A O 17
ATOM 22549 N N . VAL A 1 38 ? 26.446 7.786 2.365 1.00 0.00 207 VAL A N 17
ATOM 22550 C CA . VAL A 1 38 ? 27.166 6.671 1.762 1.00 0.00 207 VAL A CA 17
ATOM 22551 C C . VAL A 1 38 ? 28.568 6.542 2.347 1.00 0.00 207 VAL A C 17
ATOM 22552 O O . VAL A 1 38 ? 29.099 7.487 2.931 1.00 0.00 207 VAL A O 17
ATOM 22565 N N . LEU A 1 39 ? 29.164 5.365 2.186 1.00 0.00 208 LEU A N 17
ATOM 22566 C CA . LEU A 1 39 ? 30.506 5.111 2.698 1.00 0.00 208 LEU A CA 17
ATOM 22567 C C . LEU A 1 39 ? 31.548 5.265 1.595 1.00 0.00 208 LEU A C 17
ATOM 22568 O O . LEU A 1 39 ? 31.207 5.398 0.419 1.00 0.00 208 LEU A O 17
ATOM 22584 N N . HIS A 1 40 ? 32.819 5.243 1.981 1.00 0.00 209 HIS A N 17
ATOM 22585 C CA . HIS A 1 40 ? 33.912 5.377 1.024 1.00 0.00 209 HIS A CA 17
ATOM 22586 C C . HIS A 1 40 ? 35.028 4.383 1.331 1.00 0.00 209 HIS A C 17
ATOM 22587 O O . HIS A 1 40 ? 35.005 3.709 2.361 1.00 0.00 209 HIS A O 17
ATOM 22601 N N . GLN A 1 41 ? 36.003 4.298 0.431 1.00 0.00 210 GLN A N 17
ATOM 22602 C CA . GLN A 1 41 ? 37.126 3.386 0.606 1.00 0.00 210 GLN A CA 17
ATOM 22603 C C . GLN A 1 41 ? 37.649 3.434 2.038 1.00 0.00 210 GLN A C 17
ATOM 22604 O O . GLN A 1 41 ? 37.907 4.509 2.579 1.00 0.00 210 GLN A O 17
ATOM 22618 N N . GLY A 1 42 ? 37.802 2.263 2.648 1.00 0.00 211 GLY A N 17
ATOM 22619 C CA . GLY A 1 42 ? 38.293 2.194 4.012 1.00 0.00 211 GLY A CA 17
ATOM 22620 C C . GLY A 1 42 ? 37.178 1.993 5.019 1.00 0.00 211 GLY A C 17
ATOM 22621 O O . GLY A 1 42 ? 37.427 1.601 6.159 1.00 0.00 211 GLY A O 17
ATOM 22625 N N . GLU A 1 43 ? 35.947 2.263 4.599 1.00 0.00 212 GLU A N 17
ATOM 22626 C CA . GLU A 1 43 ? 34.791 2.111 5.475 1.00 0.00 212 GLU A CA 17
ATOM 22627 C C . GLU A 1 43 ? 34.269 0.677 5.443 1.00 0.00 212 GLU A C 17
ATOM 22628 O O . GLU A 1 43 ? 34.621 -0.104 4.559 1.00 0.00 212 GLU A O 17
ATOM 22640 N N . VAL A 1 44 ? 33.428 0.338 6.415 1.00 0.00 213 VAL A N 17
ATOM 22641 C CA . VAL A 1 44 ? 32.856 -1.001 6.499 1.00 0.00 213 VAL A CA 17
ATOM 22642 C C . VAL A 1 44 ? 31.944 -1.285 5.311 1.00 0.00 213 VAL A C 17
ATOM 22643 O O . VAL A 1 44 ? 31.172 -0.424 4.887 1.00 0.00 213 VAL A O 17
ATOM 22656 N N . CYS A 1 45 ? 32.038 -2.498 4.776 1.00 0.00 214 CYS A N 17
ATOM 22657 C CA . CYS A 1 45 ? 31.222 -2.897 3.636 1.00 0.00 214 CYS A CA 17
ATOM 22658 C C . CYS A 1 45 ? 30.380 -4.124 3.973 1.00 0.00 214 CYS A C 17
ATOM 22659 O O . CYS A 1 45 ? 30.687 -4.865 4.908 1.00 0.00 214 CYS A O 17
ATOM 22666 N N . THR A 1 46 ? 29.316 -4.335 3.204 1.00 0.00 215 THR A N 17
ATOM 22667 C CA . THR A 1 46 ? 28.429 -5.471 3.421 1.00 0.00 215 THR A CA 17
ATOM 22668 C C . THR A 1 46 ? 28.077 -6.153 2.103 1.00 0.00 215 THR A C 17
ATOM 22669 O O . THR A 1 46 ? 27.471 -5.545 1.220 1.00 0.00 215 THR A O 17
ATOM 22680 N N . LYS A 1 47 ? 28.460 -7.419 1.977 1.00 0.00 216 LYS A N 17
ATOM 22681 C CA . LYS A 1 47 ? 28.183 -8.185 0.768 1.00 0.00 216 LYS A CA 17
ATOM 22682 C C . LYS A 1 47 ? 27.351 -9.423 1.087 1.00 0.00 216 LYS A C 17
ATOM 22683 O O . LYS A 1 47 ? 27.000 -10.193 0.193 1.00 0.00 216 LYS A O 17
ATOM 22702 N N . GLN A 1 48 ? 27.037 -9.606 2.365 1.00 0.00 217 GLN A N 17
ATOM 22703 C CA . GLN A 1 48 ? 26.245 -10.751 2.800 1.00 0.00 217 GLN A CA 17
ATOM 22704 C C . GLN A 1 48 ? 25.370 -10.384 3.994 1.00 0.00 217 GLN A C 17
ATOM 22705 O O . GLN A 1 48 ? 25.868 -10.168 5.099 1.00 0.00 217 GLN A O 17
ATOM 22719 N N . ARG A 1 49 ? 24.062 -10.316 3.764 1.00 0.00 218 ARG A N 17
ATOM 22720 C CA . ARG A 1 49 ? 23.117 -9.974 4.820 1.00 0.00 218 ARG A CA 17
ATOM 22721 C C . ARG A 1 49 ? 21.856 -10.827 4.718 1.00 0.00 218 ARG A C 17
ATOM 22722 O O . ARG A 1 49 ? 21.097 -10.720 3.754 1.00 0.00 218 ARG A O 17
ATOM 22743 N N . LYS A 1 50 ? 21.638 -11.674 5.718 1.00 0.00 219 LYS A N 17
ATOM 22744 C CA . LYS A 1 50 ? 20.469 -12.545 5.743 1.00 0.00 219 LYS A CA 17
ATOM 22745 C C . LYS A 1 50 ? 19.536 -12.171 6.889 1.00 0.00 219 LYS A C 17
ATOM 22746 O O . LYS A 1 50 ? 19.985 -11.852 7.990 1.00 0.00 219 LYS A O 17
ATOM 22765 N N . LYS A 1 51 ? 18.234 -12.213 6.624 1.00 0.00 220 LYS A N 17
ATOM 22766 C CA . LYS A 1 51 ? 17.236 -11.881 7.634 1.00 0.00 220 LYS A CA 17
ATOM 22767 C C . LYS A 1 51 ? 16.079 -12.874 7.603 1.00 0.00 220 LYS A C 17
ATOM 22768 O O . LYS A 1 51 ? 15.513 -13.149 6.546 1.00 0.00 220 LYS A O 17
ATOM 22787 N N . GLY A 1 52 ? 15.733 -13.409 8.770 1.00 0.00 221 GLY A N 17
ATOM 22788 C CA . GLY A 1 52 ? 14.644 -14.365 8.854 1.00 0.00 221 GLY A CA 17
ATOM 22789 C C . GLY A 1 52 ? 14.425 -14.872 10.265 1.00 0.00 221 GLY A C 17
ATOM 22790 O O . GLY A 1 52 ? 13.287 -15.036 10.704 1.00 0.00 221 GLY A O 17
ATOM 22794 N N . SER A 1 53 ? 15.519 -15.124 10.978 1.00 0.00 222 SER A N 17
ATOM 22795 C CA . SER A 1 53 ? 15.441 -15.622 12.346 1.00 0.00 222 SER A CA 17
ATOM 22796 C C . SER A 1 53 ? 15.076 -14.499 13.313 1.00 0.00 222 SER A C 17
ATOM 22797 O O . SER A 1 53 ? 15.148 -13.319 12.967 1.00 0.00 222 SER A O 17
ATOM 22805 N N . HIS A 1 54 ? 14.684 -14.875 14.526 1.00 0.00 223 HIS A N 17
ATOM 22806 C CA . HIS A 1 54 ? 14.308 -13.901 15.544 1.00 0.00 223 HIS A CA 17
ATOM 22807 C C . HIS A 1 54 ? 15.468 -13.636 16.499 1.00 0.00 223 HIS A C 17
ATOM 22808 O O . HIS A 1 54 ? 16.380 -14.452 16.623 1.00 0.00 223 HIS A O 17
ATOM 22822 N N . GLY A 1 55 ? 15.426 -12.490 17.170 1.00 0.00 224 GLY A N 17
ATOM 22823 C CA . GLY A 1 55 ? 16.480 -12.138 18.104 1.00 0.00 224 GLY A CA 17
ATOM 22824 C C . GLY A 1 55 ? 17.859 -12.214 17.478 1.00 0.00 224 GLY A C 17
ATOM 22825 O O . GLY A 1 55 ? 18.697 -13.013 17.898 1.00 0.00 224 GLY A O 17
ATOM 22829 N N . LEU A 1 56 ? 18.095 -11.382 16.469 1.00 0.00 225 LEU A N 17
ATOM 22830 C CA . LEU A 1 56 ? 19.382 -11.359 15.782 1.00 0.00 225 LEU A CA 17
ATOM 22831 C C . LEU A 1 56 ? 20.114 -10.046 16.041 1.00 0.00 225 LEU A C 17
ATOM 22832 O O . LEU A 1 56 ? 19.541 -9.102 16.583 1.00 0.00 225 LEU A O 17
ATOM 22848 N N . GLU A 1 57 ? 21.383 -9.995 15.648 1.00 0.00 226 GLU A N 17
ATOM 22849 C CA . GLU A 1 57 ? 22.193 -8.797 15.837 1.00 0.00 226 GLU A CA 17
ATOM 22850 C C . GLU A 1 57 ? 21.821 -7.723 14.819 1.00 0.00 226 GLU A C 17
ATOM 22851 O O . GLU A 1 57 ? 21.619 -8.015 13.640 1.00 0.00 226 GLU A O 17
ATOM 22863 N N . ILE A 1 58 ? 21.733 -6.481 15.283 1.00 0.00 227 ILE A N 17
ATOM 22864 C CA . ILE A 1 58 ? 21.387 -5.364 14.413 1.00 0.00 227 ILE A CA 17
ATOM 22865 C C . ILE A 1 58 ? 22.551 -5.000 13.497 1.00 0.00 227 ILE A C 17
ATOM 22866 O O . ILE A 1 58 ? 23.714 -5.079 13.891 1.00 0.00 227 ILE A O 17
ATOM 22882 N N . PHE A 1 59 ? 22.229 -4.598 12.271 1.00 0.00 228 PHE A N 17
ATOM 22883 C CA . PHE A 1 59 ? 23.247 -4.220 11.298 1.00 0.00 228 PHE A CA 17
ATOM 22884 C C . PHE A 1 59 ? 23.155 -2.734 10.965 1.00 0.00 228 PHE A C 17
ATOM 22885 O O . PHE A 1 59 ? 22.218 -2.294 10.301 1.00 0.00 228 PHE A O 17
ATOM 22902 N N . GLN A 1 60 ? 24.136 -1.968 11.432 1.00 0.00 229 GLN A N 17
ATOM 22903 C CA . GLN A 1 60 ? 24.165 -0.531 11.185 1.00 0.00 229 GLN A CA 17
ATOM 22904 C C . GLN A 1 60 ? 25.269 -0.172 10.195 1.00 0.00 229 GLN A C 17
ATOM 22905 O O . GLN A 1 60 ? 26.369 0.215 10.590 1.00 0.00 229 GLN A O 17
ATOM 22919 N N . ARG A 1 61 ? 24.967 -0.303 8.907 1.00 0.00 230 ARG A N 17
ATOM 22920 C CA . ARG A 1 61 ? 25.934 0.007 7.861 1.00 0.00 230 ARG A CA 17
ATOM 22921 C C . ARG A 1 61 ? 25.234 0.246 6.527 1.00 0.00 230 ARG A C 17
ATOM 22922 O O . ARG A 1 61 ? 24.070 -0.116 6.351 1.00 0.00 230 ARG A O 17
ATOM 22943 N N . CYS A 1 62 ? 25.950 0.858 5.590 1.00 0.00 231 CYS A N 17
ATOM 22944 C CA . CYS A 1 62 ? 25.398 1.147 4.272 1.00 0.00 231 CYS A CA 17
ATOM 22945 C C . CYS A 1 62 ? 26.387 0.767 3.173 1.00 0.00 231 CYS A C 17
ATOM 22946 O O . CYS A 1 62 ? 27.543 0.445 3.448 1.00 0.00 231 CYS A O 17
ATOM 22953 N N . ASP A 1 63 ? 25.924 0.809 1.929 1.00 0.00 232 ASP A N 17
ATOM 22954 C CA . ASP A 1 63 ? 26.767 0.471 0.788 1.00 0.00 232 ASP A CA 17
ATOM 22955 C C . ASP A 1 63 ? 27.813 1.555 0.545 1.00 0.00 232 ASP A C 17
ATOM 22956 O O . ASP A 1 63 ? 27.670 2.686 1.010 1.00 0.00 232 ASP A O 17
ATOM 22965 N N . CYS A 1 64 ? 28.865 1.201 -0.186 1.00 0.00 233 CYS A N 17
ATOM 22966 C CA . CYS A 1 64 ? 29.936 2.142 -0.490 1.00 0.00 233 CYS A CA 17
ATOM 22967 C C . CYS A 1 64 ? 29.523 3.093 -1.611 1.00 0.00 233 CYS A C 17
ATOM 22968 O O . CYS A 1 64 ? 28.509 2.882 -2.275 1.00 0.00 233 CYS A O 17
ATOM 22975 N N . ALA A 1 65 ? 30.318 4.138 -1.815 1.00 0.00 234 ALA A N 17
ATOM 22976 C CA . ALA A 1 65 ? 30.037 5.119 -2.856 1.00 0.00 234 ALA A CA 17
ATOM 22977 C C . ALA A 1 65 ? 30.223 4.515 -4.244 1.00 0.00 234 ALA A C 17
ATOM 22978 O O . ALA A 1 65 ? 30.888 3.492 -4.403 1.00 0.00 234 ALA A O 17
ATOM 22985 N N . LYS A 1 66 ? 29.631 5.155 -5.246 1.00 0.00 235 LYS A N 17
ATOM 22986 C CA . LYS A 1 66 ? 29.732 4.683 -6.622 1.00 0.00 235 LYS A CA 17
ATOM 22987 C C . LYS A 1 66 ? 31.188 4.625 -7.073 1.00 0.00 235 LYS A C 17
ATOM 22988 O O . LYS A 1 66 ? 31.927 5.600 -6.941 1.00 0.00 235 LYS A O 17
ATOM 23007 N N . GLY A 1 67 ? 31.593 3.477 -7.607 1.00 0.00 236 GLY A N 17
ATOM 23008 C CA . GLY A 1 67 ? 32.958 3.315 -8.070 1.00 0.00 236 GLY A CA 17
ATOM 23009 C C . GLY A 1 67 ? 33.835 2.608 -7.056 1.00 0.00 236 GLY A C 17
ATOM 23010 O O . GLY A 1 67 ? 35.062 2.648 -7.149 1.00 0.00 236 GLY A O 17
ATOM 23014 N N . LEU A 1 68 ? 33.205 1.959 -6.082 1.00 0.00 237 LEU A N 17
ATOM 23015 C CA . LEU A 1 68 ? 33.936 1.240 -5.044 1.00 0.00 237 LEU A CA 17
ATOM 23016 C C . LEU A 1 68 ? 33.631 -0.253 -5.098 1.00 0.00 237 LEU A C 17
ATOM 23017 O O . LEU A 1 68 ? 32.565 -0.663 -5.559 1.00 0.00 237 LEU A O 17
ATOM 23033 N N . SER A 1 69 ? 34.572 -1.062 -4.622 1.00 0.00 238 SER A N 17
ATOM 23034 C CA . SER A 1 69 ? 34.405 -2.510 -4.617 1.00 0.00 238 SER A CA 17
ATOM 23035 C C . SER A 1 69 ? 34.331 -3.044 -3.190 1.00 0.00 238 SER A C 17
ATOM 23036 O O . SER A 1 69 ? 35.099 -2.633 -2.320 1.00 0.00 238 SER A O 17
ATOM 23044 N N . CYS A 1 70 ? 33.400 -3.963 -2.956 1.00 0.00 239 CYS A N 17
ATOM 23045 C CA . CYS A 1 70 ? 33.223 -4.555 -1.636 1.00 0.00 239 CYS A CA 17
ATOM 23046 C C . CYS A 1 70 ? 34.153 -5.749 -1.446 1.00 0.00 239 CYS A C 17
ATOM 23047 O O . CYS A 1 70 ? 33.965 -6.801 -2.058 1.00 0.00 239 CYS A O 17
ATOM 23054 N N . LYS A 1 71 ? 35.158 -5.580 -0.592 1.00 0.00 240 LYS A N 17
ATOM 23055 C CA . LYS A 1 71 ? 36.117 -6.643 -0.319 1.00 0.00 240 LYS A CA 17
ATOM 23056 C C . LYS A 1 71 ? 36.056 -7.068 1.145 1.00 0.00 240 LYS A C 17
ATOM 23057 O O . LYS A 1 71 ? 35.854 -6.241 2.034 1.00 0.00 240 LYS A O 17
ATOM 23076 N N . VAL A 1 72 ? 36.233 -8.363 1.388 1.00 0.00 241 VAL A N 17
ATOM 23077 C CA . VAL A 1 72 ? 36.201 -8.897 2.745 1.00 0.00 241 VAL A CA 17
ATOM 23078 C C . VAL A 1 72 ? 37.355 -8.352 3.578 1.00 0.00 241 VAL A C 17
ATOM 23079 O O . VAL A 1 72 ? 38.469 -8.187 3.080 1.00 0.00 241 VAL A O 17
ATOM 23092 N N . TRP A 1 73 ? 37.082 -8.074 4.847 1.00 0.00 242 TRP A N 17
ATOM 23093 C CA . TRP A 1 73 ? 38.098 -7.548 5.750 1.00 0.00 242 TRP A CA 17
ATOM 23094 C C . TRP A 1 73 ? 38.104 -8.313 7.069 1.00 0.00 242 TRP A C 17
ATOM 23095 O O . TRP A 1 73 ? 37.145 -8.251 7.839 1.00 0.00 242 TRP A O 17
ATOM 23116 N N . LYS A 1 74 ? 39.190 -9.035 7.325 1.00 0.00 243 LYS A N 17
ATOM 23117 C CA . LYS A 1 74 ? 39.322 -9.811 8.552 1.00 0.00 243 LYS A CA 17
ATOM 23118 C C . LYS A 1 74 ? 39.696 -8.913 9.727 1.00 0.00 243 LYS A C 17
ATOM 23119 O O . LYS A 1 74 ? 40.829 -8.441 9.823 1.00 0.00 243 LYS A O 17
ATOM 23138 N N . ASP A 1 75 ? 38.738 -8.683 10.618 1.00 0.00 244 ASP A N 17
ATOM 23139 C CA . ASP A 1 75 ? 38.968 -7.844 11.788 1.00 0.00 244 ASP A CA 17
ATOM 23140 C C . ASP A 1 75 ? 38.235 -8.397 13.006 1.00 0.00 244 ASP A C 17
ATOM 23141 O O . ASP A 1 75 ? 37.188 -9.031 12.878 1.00 0.00 244 ASP A O 17
ATOM 23150 N N . ALA A 1 76 ? 38.793 -8.153 14.188 1.00 0.00 245 ALA A N 17
ATOM 23151 C CA . ALA A 1 76 ? 38.192 -8.626 15.429 1.00 0.00 245 ALA A CA 17
ATOM 23152 C C . ALA A 1 76 ? 36.842 -7.959 15.674 1.00 0.00 245 ALA A C 17
ATOM 23153 O O . ALA A 1 76 ? 36.736 -7.019 16.463 1.00 0.00 245 ALA A O 17
ATOM 23160 N N . THR A 1 77 ? 35.812 -8.450 14.992 1.00 0.00 246 THR A N 17
ATOM 23161 C CA . THR A 1 77 ? 34.470 -7.900 15.134 1.00 0.00 246 THR A CA 17
ATOM 23162 C C . THR A 1 77 ? 33.422 -8.854 14.571 1.00 0.00 246 THR A C 17
ATOM 23163 O O . THR A 1 77 ? 32.330 -8.987 15.122 1.00 0.00 246 THR A O 17
ATOM 23174 N N . TYR A 1 78 ? 33.763 -9.517 13.472 1.00 0.00 247 TYR A N 17
ATOM 23175 C CA . TYR A 1 78 ? 32.851 -10.458 12.833 1.00 0.00 247 TYR A CA 17
ATOM 23176 C C . TYR A 1 78 ? 32.464 -11.579 13.793 1.00 0.00 247 TYR A C 17
ATOM 23177 O O . TYR A 1 78 ? 31.470 -12.274 13.585 1.00 0.00 247 TYR A O 17
ATOM 23195 N N . SER A 1 79 ? 33.257 -11.747 14.846 1.00 0.00 248 SER A N 17
ATOM 23196 C CA . SER A 1 79 ? 33.001 -12.784 15.838 1.00 0.00 248 SER A CA 17
ATOM 23197 C C . SER A 1 79 ? 31.562 -12.714 16.339 1.00 0.00 248 SER A C 17
ATOM 23198 O O . SER A 1 79 ? 30.998 -13.714 16.784 1.00 0.00 248 SER A O 17
ATOM 23206 N N . SER A 1 80 ? 30.973 -11.525 16.263 1.00 0.00 249 SER A N 17
ATOM 23207 C CA . SER A 1 80 ? 29.601 -11.321 16.711 1.00 0.00 249 SER A CA 17
ATOM 23208 C C . SER A 1 80 ? 28.650 -12.285 16.007 1.00 0.00 249 SER A C 17
ATOM 23209 O O . SER A 1 80 ? 27.986 -13.099 16.648 1.00 0.00 249 SER A O 17
ATOM 23217 N N . LYS A 1 81 ? 28.591 -12.186 14.684 1.00 0.00 250 LYS A N 17
ATOM 23218 C CA . LYS A 1 81 ? 27.724 -13.048 13.889 1.00 0.00 250 LYS A CA 17
ATOM 23219 C C . LYS A 1 81 ? 28.106 -12.992 12.413 1.00 0.00 250 LYS A C 17
ATOM 23220 O O . LYS A 1 81 ? 28.643 -13.954 11.865 1.00 0.00 250 LYS A O 17
ATOM 23239 N N . ALA A 1 82 ? 27.826 -11.859 11.777 1.00 0.00 251 ALA A N 17
ATOM 23240 C CA . ALA A 1 82 ? 28.143 -11.678 10.366 1.00 0.00 251 ALA A CA 17
ATOM 23241 C C . ALA A 1 82 ? 29.618 -11.343 10.174 1.00 0.00 251 ALA A C 17
ATOM 23242 O O . ALA A 1 82 ? 30.332 -11.062 11.137 1.00 0.00 251 ALA A O 17
ATOM 23249 N N . ARG A 1 83 ? 30.070 -11.376 8.924 1.00 0.00 252 ARG A N 17
ATOM 23250 C CA . ARG A 1 83 ? 31.461 -11.079 8.606 1.00 0.00 252 ARG A CA 17
ATOM 23251 C C . ARG A 1 83 ? 31.650 -9.589 8.337 1.00 0.00 252 ARG A C 17
ATOM 23252 O O . ARG A 1 83 ? 30.726 -8.904 7.896 1.00 0.00 252 ARG A O 17
ATOM 23273 N N . LEU A 1 84 ? 32.853 -9.093 8.604 1.00 0.00 253 LEU A N 17
ATOM 23274 C CA . LEU A 1 84 ? 33.165 -7.684 8.390 1.00 0.00 253 LEU A CA 17
ATOM 23275 C C . LEU A 1 84 ? 33.905 -7.483 7.072 1.00 0.00 253 LEU A C 17
ATOM 23276 O O . LEU A 1 84 ? 34.798 -8.257 6.725 1.00 0.00 253 LEU A O 17
ATOM 23292 N N . HIS A 1 85 ? 33.530 -6.438 6.341 1.00 0.00 254 HIS A N 17
ATOM 23293 C CA . HIS A 1 85 ? 34.160 -6.133 5.062 1.00 0.00 254 HIS A CA 17
ATOM 23294 C C . HIS A 1 85 ? 34.554 -4.661 4.987 1.00 0.00 254 HIS A C 17
ATOM 23295 O O . HIS A 1 85 ? 34.166 -3.860 5.837 1.00 0.00 254 HIS A O 17
ATOM 23309 N N . VAL A 1 86 ? 35.328 -4.312 3.964 1.00 0.00 255 VAL A N 17
ATOM 23310 C CA . VAL A 1 86 ? 35.774 -2.936 3.778 1.00 0.00 255 VAL A CA 17
ATOM 23311 C C . VAL A 1 86 ? 35.549 -2.475 2.342 1.00 0.00 255 VAL A C 17
ATOM 23312 O O . VAL A 1 86 ? 35.403 -3.292 1.432 1.00 0.00 255 VAL A O 17
ATOM 23325 N N . CYS A 1 87 ? 35.524 -1.162 2.145 1.00 0.00 256 CYS A N 17
ATOM 23326 C CA . CYS A 1 87 ? 35.317 -0.590 0.820 1.00 0.00 256 CYS A CA 17
ATOM 23327 C C . CYS A 1 87 ? 36.647 -0.194 0.185 1.00 0.00 256 CYS A C 17
ATOM 23328 O O . CYS A 1 87 ? 37.584 0.199 0.879 1.00 0.00 256 CYS A O 17
ATOM 23335 N N . GLN A 1 88 ? 36.720 -0.301 -1.138 1.00 0.00 257 GLN A N 17
ATOM 23336 C CA . GLN A 1 88 ? 37.935 0.045 -1.866 1.00 0.00 257 GLN A CA 17
ATOM 23337 C C . GLN A 1 88 ? 37.606 0.832 -3.130 1.00 0.00 257 GLN A C 17
ATOM 23338 O O . GLN A 1 88 ? 36.770 0.416 -3.934 1.00 0.00 257 GLN A O 17
ATOM 23352 N N . LYS A 1 89 ? 38.267 1.972 -3.301 1.00 0.00 258 LYS A N 17
ATOM 23353 C CA . LYS A 1 89 ? 38.047 2.818 -4.467 1.00 0.00 258 LYS A CA 17
ATOM 23354 C C . LYS A 1 89 ? 38.563 2.143 -5.734 1.00 0.00 258 LYS A C 17
ATOM 23355 O O . LYS A 1 89 ? 39.771 1.998 -5.923 1.00 0.00 258 LYS A O 17
ATOM 23374 N N . ILE A 1 90 ? 37.641 1.734 -6.599 1.00 0.00 259 ILE A N 17
ATOM 23375 C CA . ILE A 1 90 ? 38.004 1.078 -7.849 1.00 0.00 259 ILE A CA 17
ATOM 23376 C C . ILE A 1 90 ? 38.801 2.014 -8.750 1.00 0.00 259 ILE A C 17
ATOM 23377 O O . ILE A 1 90 ? 39.877 1.662 -9.234 1.00 0.00 259 ILE A O 17
ATOM 23393 N N . MET A 1 3 ? 3.353 6.649 -3.305 1.00 0.00 172 MET A N 18
ATOM 23394 C CA . MET A 1 3 ? 3.782 6.363 -1.941 1.00 0.00 172 MET A CA 18
ATOM 23395 C C . MET A 1 3 ? 4.600 7.519 -1.374 1.00 0.00 172 MET A C 18
ATOM 23396 O O . MET A 1 3 ? 5.173 8.324 -2.108 1.00 0.00 172 MET A O 18
ATOM 23410 N N . PRO A 1 4 ? 4.656 7.606 -0.037 1.00 0.00 173 PRO A N 18
ATOM 23411 C CA . PRO A 1 4 ? 5.401 8.660 0.658 1.00 0.00 173 PRO A CA 18
ATOM 23412 C C . PRO A 1 4 ? 6.909 8.499 0.507 1.00 0.00 173 PRO A C 18
ATOM 23413 O O . PRO A 1 4 ? 7.502 7.567 1.051 1.00 0.00 173 PRO A O 18
ATOM 23424 N N . HIS A 1 5 ? 7.526 9.414 -0.235 1.00 0.00 174 HIS A N 18
ATOM 23425 C CA . HIS A 1 5 ? 8.968 9.373 -0.456 1.00 0.00 174 HIS A CA 18
ATOM 23426 C C . HIS A 1 5 ? 9.700 10.219 0.581 1.00 0.00 174 HIS A C 18
ATOM 23427 O O . HIS A 1 5 ? 9.779 11.441 0.455 1.00 0.00 174 HIS A O 18
ATOM 23441 N N . ILE A 1 6 ? 10.234 9.561 1.604 1.00 0.00 175 ILE A N 18
ATOM 23442 C CA . ILE A 1 6 ? 10.960 10.252 2.662 1.00 0.00 175 ILE A CA 18
ATOM 23443 C C . ILE A 1 6 ? 12.457 10.284 2.371 1.00 0.00 175 ILE A C 18
ATOM 23444 O O . ILE A 1 6 ? 13.051 9.271 2.003 1.00 0.00 175 ILE A O 18
ATOM 23460 N N . LYS A 1 7 ? 13.061 11.455 2.539 1.00 0.00 176 LYS A N 18
ATOM 23461 C CA . LYS A 1 7 ? 14.490 11.621 2.298 1.00 0.00 176 LYS A CA 18
ATOM 23462 C C . LYS A 1 7 ? 15.290 11.366 3.572 1.00 0.00 176 LYS A C 18
ATOM 23463 O O . LYS A 1 7 ? 14.722 11.219 4.654 1.00 0.00 176 LYS A O 18
ATOM 23482 N N . GLY A 1 8 ? 16.611 11.317 3.436 1.00 0.00 177 GLY A N 18
ATOM 23483 C CA . GLY A 1 8 ? 17.467 11.081 4.584 1.00 0.00 177 GLY A CA 18
ATOM 23484 C C . GLY A 1 8 ? 18.024 12.366 5.166 1.00 0.00 177 GLY A C 18
ATOM 23485 O O . GLY A 1 8 ? 17.505 12.883 6.156 1.00 0.00 177 GLY A O 18
ATOM 23489 N N . HIS A 1 9 ? 19.084 12.881 4.551 1.00 0.00 178 HIS A N 18
ATOM 23490 C CA . HIS A 1 9 ? 19.712 14.113 5.015 1.00 0.00 178 HIS A CA 18
ATOM 23491 C C . HIS A 1 9 ? 20.441 13.887 6.336 1.00 0.00 178 HIS A C 18
ATOM 23492 O O . HIS A 1 9 ? 20.801 14.839 7.027 1.00 0.00 178 HIS A O 18
ATOM 23506 N N . GLU A 1 10 ? 20.655 12.621 6.679 1.00 0.00 179 GLU A N 18
ATOM 23507 C CA . GLU A 1 10 ? 21.340 12.271 7.918 1.00 0.00 179 GLU A CA 18
ATOM 23508 C C . GLU A 1 10 ? 20.522 12.701 9.132 1.00 0.00 179 GLU A C 18
ATOM 23509 O O . GLU A 1 10 ? 20.703 13.797 9.660 1.00 0.00 179 GLU A O 18
ATOM 23521 N N . GLY A 1 11 ? 19.619 11.828 9.570 1.00 0.00 180 GLY A N 18
ATOM 23522 C CA . GLY A 1 11 ? 18.786 12.134 10.718 1.00 0.00 180 GLY A CA 18
ATOM 23523 C C . GLY A 1 11 ? 17.306 12.042 10.401 1.00 0.00 180 GLY A C 18
ATOM 23524 O O . GLY A 1 11 ? 16.494 12.761 10.983 1.00 0.00 180 GLY A O 18
ATOM 23528 N N . ASP A 1 12 ? 16.955 11.157 9.475 1.00 0.00 181 ASP A N 18
ATOM 23529 C CA . ASP A 1 12 ? 15.563 10.974 9.081 1.00 0.00 181 ASP A CA 18
ATOM 23530 C C . ASP A 1 12 ? 15.186 9.496 9.090 1.00 0.00 181 ASP A C 18
ATOM 23531 O O . ASP A 1 12 ? 15.960 8.630 8.682 1.00 0.00 181 ASP A O 18
ATOM 23540 N N . PRO A 1 13 ? 13.968 9.199 9.566 1.00 0.00 182 PRO A N 18
ATOM 23541 C CA . PRO A 1 13 ? 13.460 7.826 9.640 1.00 0.00 182 PRO A CA 18
ATOM 23542 C C . PRO A 1 13 ? 13.172 7.239 8.263 1.00 0.00 182 PRO A C 18
ATOM 23543 O O . PRO A 1 13 ? 12.548 7.885 7.420 1.00 0.00 182 PRO A O 18
ATOM 23554 N N . CYS A 1 14 ? 13.629 6.012 8.040 1.00 0.00 183 CYS A N 18
ATOM 23555 C CA . CYS A 1 14 ? 13.420 5.337 6.764 1.00 0.00 183 CYS A CA 18
ATOM 23556 C C . CYS A 1 14 ? 12.551 4.095 6.941 1.00 0.00 183 CYS A C 18
ATOM 23557 O O . CYS A 1 14 ? 12.634 3.406 7.959 1.00 0.00 183 CYS A O 18
ATOM 23564 N N . LEU A 1 15 ? 11.718 3.816 5.945 1.00 0.00 184 LEU A N 18
ATOM 23565 C CA . LEU A 1 15 ? 10.834 2.656 5.989 1.00 0.00 184 LEU A CA 18
ATOM 23566 C C . LEU A 1 15 ? 11.152 1.685 4.857 1.00 0.00 184 LEU A C 18
ATOM 23567 O O . LEU A 1 15 ? 10.915 0.483 4.973 1.00 0.00 184 LEU A O 18
ATOM 23583 N N . ARG A 1 16 ? 11.691 2.215 3.764 1.00 0.00 185 ARG A N 18
ATOM 23584 C CA . ARG A 1 16 ? 12.043 1.395 2.611 1.00 0.00 185 ARG A CA 18
ATOM 23585 C C . ARG A 1 16 ? 13.534 1.070 2.610 1.00 0.00 185 ARG A C 18
ATOM 23586 O O . ARG A 1 16 ? 14.300 1.619 3.402 1.00 0.00 185 ARG A O 18
ATOM 23607 N N . SER A 1 17 ? 13.938 0.174 1.715 1.00 0.00 186 SER A N 18
ATOM 23608 C CA . SER A 1 17 ? 15.337 -0.227 1.613 1.00 0.00 186 SER A CA 18
ATOM 23609 C C . SER A 1 17 ? 16.245 0.993 1.497 1.00 0.00 186 SER A C 18
ATOM 23610 O O . SER A 1 17 ? 17.417 0.946 1.870 1.00 0.00 186 SER A O 18
ATOM 23618 N N . SER A 1 18 ? 15.694 2.086 0.978 1.00 0.00 187 SER A N 18
ATOM 23619 C CA . SER A 1 18 ? 16.455 3.318 0.808 1.00 0.00 187 SER A CA 18
ATOM 23620 C C . SER A 1 18 ? 15.797 4.470 1.563 1.00 0.00 187 SER A C 18
ATOM 23621 O O . SER A 1 18 ? 16.217 4.824 2.665 1.00 0.00 187 SER A O 18
ATOM 23629 N N . ASP A 1 19 ? 14.765 5.050 0.962 1.00 0.00 188 ASP A N 18
ATOM 23630 C CA . ASP A 1 19 ? 14.047 6.161 1.576 1.00 0.00 188 ASP A CA 18
ATOM 23631 C C . ASP A 1 19 ? 15.019 7.229 2.070 1.00 0.00 188 ASP A C 18
ATOM 23632 O O . ASP A 1 19 ? 14.831 7.807 3.141 1.00 0.00 188 ASP A O 18
ATOM 23641 N N . CYS A 1 20 ? 16.059 7.484 1.283 1.00 0.00 189 CYS A N 18
ATOM 23642 C CA . CYS A 1 20 ? 17.062 8.481 1.640 1.00 0.00 189 CYS A CA 18
ATOM 23643 C C . CYS A 1 20 ? 17.422 9.345 0.435 1.00 0.00 189 CYS A C 18
ATOM 23644 O O . CYS A 1 20 ? 17.005 9.066 -0.689 1.00 0.00 189 CYS A O 18
ATOM 23651 N N . ILE A 1 21 ? 18.200 10.394 0.679 1.00 0.00 190 ILE A N 18
ATOM 23652 C CA . ILE A 1 21 ? 18.618 11.298 -0.386 1.00 0.00 190 ILE A CA 18
ATOM 23653 C C . ILE A 1 21 ? 19.218 10.528 -1.557 1.00 0.00 190 ILE A C 18
ATOM 23654 O O . ILE A 1 21 ? 19.693 9.403 -1.396 1.00 0.00 190 ILE A O 18
ATOM 23670 N N . ASP A 1 22 ? 19.195 11.141 -2.735 1.00 0.00 191 ASP A N 18
ATOM 23671 C CA . ASP A 1 22 ? 19.740 10.514 -3.934 1.00 0.00 191 ASP A CA 18
ATOM 23672 C C . ASP A 1 22 ? 21.112 9.910 -3.656 1.00 0.00 191 ASP A C 18
ATOM 23673 O O . ASP A 1 22 ? 21.477 8.883 -4.227 1.00 0.00 191 ASP A O 18
ATOM 23682 N N . GLY A 1 23 ? 21.870 10.555 -2.774 1.00 0.00 192 GLY A N 18
ATOM 23683 C CA . GLY A 1 23 ? 23.195 10.067 -2.437 1.00 0.00 192 GLY A CA 18
ATOM 23684 C C . GLY A 1 23 ? 23.301 9.635 -0.988 1.00 0.00 192 GLY A C 18
ATOM 23685 O O . GLY A 1 23 ? 24.316 9.876 -0.334 1.00 0.00 192 GLY A O 18
ATOM 23689 N N . PHE A 1 24 ? 22.251 8.997 -0.483 1.00 0.00 193 PHE A N 18
ATOM 23690 C CA . PHE A 1 24 ? 22.229 8.533 0.899 1.00 0.00 193 PHE A CA 18
ATOM 23691 C C . PHE A 1 24 ? 21.621 7.137 0.995 1.00 0.00 193 PHE A C 18
ATOM 23692 O O . PHE A 1 24 ? 20.920 6.689 0.088 1.00 0.00 193 PHE A O 18
ATOM 23709 N N . CYS A 1 25 ? 21.897 6.453 2.101 1.00 0.00 194 CYS A N 18
ATOM 23710 C CA . CYS A 1 25 ? 21.379 5.107 2.317 1.00 0.00 194 CYS A CA 18
ATOM 23711 C C . CYS A 1 25 ? 20.819 4.960 3.729 1.00 0.00 194 CYS A C 18
ATOM 23712 O O . CYS A 1 25 ? 21.356 5.523 4.683 1.00 0.00 194 CYS A O 18
ATOM 23719 N N . CYS A 1 26 ? 19.737 4.199 3.853 1.00 0.00 195 CYS A N 18
ATOM 23720 C CA . CYS A 1 26 ? 19.103 3.977 5.147 1.00 0.00 195 CYS A CA 18
ATOM 23721 C C . CYS A 1 26 ? 19.868 2.934 5.956 1.00 0.00 195 CYS A C 18
ATOM 23722 O O . CYS A 1 26 ? 20.204 1.864 5.449 1.00 0.00 195 CYS A O 18
ATOM 23729 N N . ALA A 1 27 ? 20.140 3.254 7.217 1.00 0.00 196 ALA A N 18
ATOM 23730 C CA . ALA A 1 27 ? 20.864 2.345 8.097 1.00 0.00 196 ALA A CA 18
ATOM 23731 C C . ALA A 1 27 ? 20.018 1.963 9.307 1.00 0.00 196 ALA A C 18
ATOM 23732 O O . ALA A 1 27 ? 18.955 2.539 9.539 1.00 0.00 196 ALA A O 18
ATOM 23739 N N . ARG A 1 28 ? 20.497 0.990 10.075 1.00 0.00 197 ARG A N 18
ATOM 23740 C CA . ARG A 1 28 ? 19.784 0.531 11.261 1.00 0.00 197 ARG A CA 18
ATOM 23741 C C . ARG A 1 28 ? 20.449 1.051 12.531 1.00 0.00 197 ARG A C 18
ATOM 23742 O O . ARG A 1 28 ? 21.651 0.871 12.734 1.00 0.00 197 ARG A O 18
ATOM 23763 N N . HIS A 1 29 ? 19.661 1.697 13.384 1.00 0.00 198 HIS A N 18
ATOM 23764 C CA . HIS A 1 29 ? 20.174 2.244 14.636 1.00 0.00 198 HIS A CA 18
ATOM 23765 C C . HIS A 1 29 ? 19.450 1.634 15.832 1.00 0.00 198 HIS A C 18
ATOM 23766 O O . HIS A 1 29 ? 18.290 1.234 15.731 1.00 0.00 198 HIS A O 18
ATOM 23780 N N . PHE A 1 30 ? 20.142 1.565 16.965 1.00 0.00 199 PHE A N 18
ATOM 23781 C CA . PHE A 1 30 ? 19.565 1.003 18.180 1.00 0.00 199 PHE A CA 18
ATOM 23782 C C . PHE A 1 30 ? 18.177 1.579 18.441 1.00 0.00 199 PHE A C 18
ATOM 23783 O O . PHE A 1 30 ? 17.173 0.871 18.352 1.00 0.00 199 PHE A O 18
ATOM 23800 N N . TRP A 1 31 ? 18.128 2.866 18.763 1.00 0.00 200 TRP A N 18
ATOM 23801 C CA . TRP A 1 31 ? 16.863 3.538 19.037 1.00 0.00 200 TRP A CA 18
ATOM 23802 C C . TRP A 1 31 ? 15.849 3.262 17.932 1.00 0.00 200 TRP A C 18
ATOM 23803 O O . TRP A 1 31 ? 14.774 2.717 18.183 1.00 0.00 200 TRP A O 18
ATOM 23824 N N . THR A 1 32 ? 16.198 3.642 16.706 1.00 0.00 201 THR A N 18
ATOM 23825 C CA . THR A 1 32 ? 15.318 3.436 15.563 1.00 0.00 201 THR A CA 18
ATOM 23826 C C . THR A 1 32 ? 16.094 3.510 14.252 1.00 0.00 201 THR A C 18
ATOM 23827 O O . THR A 1 32 ? 17.267 3.881 14.233 1.00 0.00 201 THR A O 18
ATOM 23838 N N . LYS A 1 33 ? 15.430 3.154 13.157 1.00 0.00 202 LYS A N 18
ATOM 23839 C CA . LYS A 1 33 ? 16.056 3.182 11.840 1.00 0.00 202 LYS A CA 18
ATOM 23840 C C . LYS A 1 33 ? 16.133 4.608 11.304 1.00 0.00 202 LYS A C 18
ATOM 23841 O O . LYS A 1 33 ? 15.119 5.301 11.211 1.00 0.00 202 LYS A O 18
ATOM 23860 N N . ILE A 1 34 ? 17.339 5.038 10.951 1.00 0.00 203 ILE A N 18
ATOM 23861 C CA . ILE A 1 34 ? 17.546 6.381 10.422 1.00 0.00 203 ILE A CA 18
ATOM 23862 C C . ILE A 1 34 ? 18.295 6.339 9.094 1.00 0.00 203 ILE A C 18
ATOM 23863 O O . ILE A 1 34 ? 18.747 5.280 8.658 1.00 0.00 203 ILE A O 18
ATOM 23879 N N . CYS A 1 35 ? 18.424 7.497 8.457 1.00 0.00 204 CYS A N 18
ATOM 23880 C CA . CYS A 1 35 ? 19.119 7.595 7.179 1.00 0.00 204 CYS A CA 18
ATOM 23881 C C . CYS A 1 35 ? 20.561 8.053 7.379 1.00 0.00 204 CYS A C 18
ATOM 23882 O O . CYS A 1 35 ? 20.827 8.999 8.121 1.00 0.00 204 CYS A O 18
ATOM 23889 N N . LYS A 1 36 ? 21.489 7.377 6.710 1.00 0.00 205 LYS A N 18
ATOM 23890 C CA . LYS A 1 36 ? 22.903 7.715 6.810 1.00 0.00 205 LYS A CA 18
ATOM 23891 C C . LYS A 1 36 ? 23.517 7.904 5.427 1.00 0.00 205 LYS A C 18
ATOM 23892 O O . LYS A 1 36 ? 23.017 7.394 4.424 1.00 0.00 205 LYS A O 18
ATOM 23911 N N . PRO A 1 37 ? 24.628 8.654 5.369 1.00 0.00 206 PRO A N 18
ATOM 23912 C CA . PRO A 1 37 ? 25.335 8.926 4.114 1.00 0.00 206 PRO A CA 18
ATOM 23913 C C . PRO A 1 37 ? 26.026 7.685 3.557 1.00 0.00 206 PRO A C 18
ATOM 23914 O O . PRO A 1 37 ? 26.066 6.640 4.207 1.00 0.00 206 PRO A O 18
ATOM 23925 N N . VAL A 1 38 ? 26.568 7.807 2.350 1.00 0.00 207 VAL A N 18
ATOM 23926 C CA . VAL A 1 38 ? 27.258 6.696 1.706 1.00 0.00 207 VAL A CA 18
ATOM 23927 C C . VAL A 1 38 ? 28.657 6.509 2.283 1.00 0.00 207 VAL A C 18
ATOM 23928 O O . VAL A 1 38 ? 29.205 7.413 2.917 1.00 0.00 207 VAL A O 18
ATOM 23941 N N . LEU A 1 39 ? 29.230 5.332 2.061 1.00 0.00 208 LEU A N 18
ATOM 23942 C CA . LEU A 1 39 ? 30.567 5.025 2.558 1.00 0.00 208 LEU A CA 18
ATOM 23943 C C . LEU A 1 39 ? 31.608 5.180 1.455 1.00 0.00 208 LEU A C 18
ATOM 23944 O O . LEU A 1 39 ? 31.266 5.373 0.287 1.00 0.00 208 LEU A O 18
ATOM 23960 N N . HIS A 1 40 ? 32.880 5.092 1.831 1.00 0.00 209 HIS A N 18
ATOM 23961 C CA . HIS A 1 40 ? 33.971 5.220 0.872 1.00 0.00 209 HIS A CA 18
ATOM 23962 C C . HIS A 1 40 ? 35.073 4.206 1.165 1.00 0.00 209 HIS A C 18
ATOM 23963 O O . HIS A 1 40 ? 35.047 3.528 2.191 1.00 0.00 209 HIS A O 18
ATOM 23977 N N . GLN A 1 41 ? 36.037 4.108 0.255 1.00 0.00 210 GLN A N 18
ATOM 23978 C CA . GLN A 1 41 ? 37.146 3.175 0.416 1.00 0.00 210 GLN A CA 18
ATOM 23979 C C . GLN A 1 41 ? 37.689 3.215 1.841 1.00 0.00 210 GLN A C 18
ATOM 23980 O O . GLN A 1 41 ? 37.987 4.283 2.372 1.00 0.00 210 GLN A O 18
ATOM 23994 N N . GLY A 1 42 ? 37.815 2.042 2.454 1.00 0.00 211 GLY A N 18
ATOM 23995 C CA . GLY A 1 42 ? 38.321 1.966 3.812 1.00 0.00 211 GLY A CA 18
ATOM 23996 C C . GLY A 1 42 ? 37.217 1.780 4.833 1.00 0.00 211 GLY A C 18
ATOM 23997 O O . GLY A 1 42 ? 37.466 1.328 5.950 1.00 0.00 211 GLY A O 18
ATOM 24001 N N . GLU A 1 43 ? 35.993 2.130 4.450 1.00 0.00 212 GLU A N 18
ATOM 24002 C CA . GLU A 1 43 ? 34.847 2.001 5.342 1.00 0.00 212 GLU A CA 18
ATOM 24003 C C . GLU A 1 43 ? 34.312 0.572 5.338 1.00 0.00 212 GLU A C 18
ATOM 24004 O O . GLU A 1 43 ? 34.579 -0.200 4.417 1.00 0.00 212 GLU A O 18
ATOM 24016 N N . VAL A 1 44 ? 33.556 0.227 6.376 1.00 0.00 213 VAL A N 18
ATOM 24017 C CA . VAL A 1 44 ? 32.983 -1.109 6.492 1.00 0.00 213 VAL A CA 18
ATOM 24018 C C . VAL A 1 44 ? 31.973 -1.372 5.382 1.00 0.00 213 VAL A C 18
ATOM 24019 O O . VAL A 1 44 ? 31.217 -0.482 4.991 1.00 0.00 213 VAL A O 18
ATOM 24032 N N . CYS A 1 45 ? 31.964 -2.601 4.876 1.00 0.00 214 CYS A N 18
ATOM 24033 C CA . CYS A 1 45 ? 31.047 -2.984 3.810 1.00 0.00 214 CYS A CA 18
ATOM 24034 C C . CYS A 1 45 ? 30.160 -4.147 4.246 1.00 0.00 214 CYS A C 18
ATOM 24035 O O . CYS A 1 45 ? 30.501 -4.893 5.165 1.00 0.00 214 CYS A O 18
ATOM 24042 N N . THR A 1 46 ? 29.019 -4.295 3.581 1.00 0.00 215 THR A N 18
ATOM 24043 C CA . THR A 1 46 ? 28.082 -5.365 3.900 1.00 0.00 215 THR A CA 18
ATOM 24044 C C . THR A 1 46 ? 27.567 -6.041 2.634 1.00 0.00 215 THR A C 18
ATOM 24045 O O . THR A 1 46 ? 26.799 -5.453 1.872 1.00 0.00 215 THR A O 18
ATOM 24056 N N . LYS A 1 47 ? 27.995 -7.279 2.414 1.00 0.00 216 LYS A N 18
ATOM 24057 C CA . LYS A 1 47 ? 27.576 -8.037 1.241 1.00 0.00 216 LYS A CA 18
ATOM 24058 C C . LYS A 1 47 ? 26.760 -9.261 1.646 1.00 0.00 216 LYS A C 18
ATOM 24059 O O . LYS A 1 47 ? 26.350 -10.052 0.798 1.00 0.00 216 LYS A O 18
ATOM 24078 N N . GLN A 1 48 ? 26.529 -9.408 2.946 1.00 0.00 217 GLN A N 18
ATOM 24079 C CA . GLN A 1 48 ? 25.761 -10.535 3.462 1.00 0.00 217 GLN A CA 18
ATOM 24080 C C . GLN A 1 48 ? 25.024 -10.152 4.741 1.00 0.00 217 GLN A C 18
ATOM 24081 O O . GLN A 1 48 ? 25.639 -9.952 5.788 1.00 0.00 217 GLN A O 18
ATOM 24095 N N . ARG A 1 49 ? 23.702 -10.051 4.648 1.00 0.00 218 ARG A N 18
ATOM 24096 C CA . ARG A 1 49 ? 22.881 -9.689 5.797 1.00 0.00 218 ARG A CA 18
ATOM 24097 C C . ARG A 1 49 ? 21.593 -10.507 5.823 1.00 0.00 218 ARG A C 18
ATOM 24098 O O . ARG A 1 49 ? 20.712 -10.327 4.982 1.00 0.00 218 ARG A O 18
ATOM 24119 N N . LYS A 1 50 ? 21.489 -11.408 6.795 1.00 0.00 219 LYS A N 18
ATOM 24120 C CA . LYS A 1 50 ? 20.310 -12.254 6.933 1.00 0.00 219 LYS A CA 18
ATOM 24121 C C . LYS A 1 50 ? 19.513 -11.878 8.178 1.00 0.00 219 LYS A C 18
ATOM 24122 O O . LYS A 1 50 ? 20.050 -11.847 9.286 1.00 0.00 219 LYS A O 18
ATOM 24141 N N . LYS A 1 51 ? 18.229 -11.594 7.990 1.00 0.00 220 LYS A N 18
ATOM 24142 C CA . LYS A 1 51 ? 17.356 -11.222 9.098 1.00 0.00 220 LYS A CA 18
ATOM 24143 C C . LYS A 1 51 ? 16.011 -11.933 8.992 1.00 0.00 220 LYS A C 18
ATOM 24144 O O . LYS A 1 51 ? 15.474 -12.108 7.899 1.00 0.00 220 LYS A O 18
ATOM 24163 N N . GLY A 1 52 ? 15.469 -12.339 10.137 1.00 0.00 221 GLY A N 18
ATOM 24164 C CA . GLY A 1 52 ? 14.190 -13.024 10.150 1.00 0.00 221 GLY A CA 18
ATOM 24165 C C . GLY A 1 52 ? 14.188 -14.230 11.068 1.00 0.00 221 GLY A C 18
ATOM 24166 O O . GLY A 1 52 ? 13.177 -14.535 11.701 1.00 0.00 221 GLY A O 18
ATOM 24170 N N . SER A 1 53 ? 15.323 -14.919 11.141 1.00 0.00 222 SER A N 18
ATOM 24171 C CA . SER A 1 53 ? 15.446 -16.102 11.984 1.00 0.00 222 SER A CA 18
ATOM 24172 C C . SER A 1 53 ? 15.475 -15.717 13.460 1.00 0.00 222 SER A C 18
ATOM 24173 O O . SER A 1 53 ? 15.584 -14.539 13.804 1.00 0.00 222 SER A O 18
ATOM 24181 N N . HIS A 1 54 ? 15.377 -16.718 14.329 1.00 0.00 223 HIS A N 18
ATOM 24182 C CA . HIS A 1 54 ? 15.393 -16.485 15.768 1.00 0.00 223 HIS A CA 18
ATOM 24183 C C . HIS A 1 54 ? 16.788 -16.087 16.239 1.00 0.00 223 HIS A C 18
ATOM 24184 O O . HIS A 1 54 ? 17.745 -16.847 16.090 1.00 0.00 223 HIS A O 18
ATOM 24198 N N . GLY A 1 55 ? 16.897 -14.890 16.808 1.00 0.00 224 GLY A N 18
ATOM 24199 C CA . GLY A 1 55 ? 18.180 -14.412 17.291 1.00 0.00 224 GLY A CA 18
ATOM 24200 C C . GLY A 1 55 ? 18.997 -13.746 16.203 1.00 0.00 224 GLY A C 18
ATOM 24201 O O . GLY A 1 55 ? 19.921 -14.348 15.653 1.00 0.00 224 GLY A O 18
ATOM 24205 N N . LEU A 1 56 ? 18.658 -12.501 15.888 1.00 0.00 225 LEU A N 18
ATOM 24206 C CA . LEU A 1 56 ? 19.367 -11.752 14.857 1.00 0.00 225 LEU A CA 18
ATOM 24207 C C . LEU A 1 56 ? 20.131 -10.580 15.463 1.00 0.00 225 LEU A C 18
ATOM 24208 O O . LEU A 1 56 ? 19.898 -10.201 16.610 1.00 0.00 225 LEU A O 18
ATOM 24224 N N . GLU A 1 57 ? 21.045 -10.009 14.683 1.00 0.00 226 GLU A N 18
ATOM 24225 C CA . GLU A 1 57 ? 21.842 -8.878 15.144 1.00 0.00 226 GLU A CA 18
ATOM 24226 C C . GLU A 1 57 ? 21.620 -7.658 14.255 1.00 0.00 226 GLU A C 18
ATOM 24227 O O . GLU A 1 57 ? 21.496 -7.779 13.036 1.00 0.00 226 GLU A O 18
ATOM 24239 N N . ILE A 1 58 ? 21.572 -6.483 14.875 1.00 0.00 227 ILE A N 18
ATOM 24240 C CA . ILE A 1 58 ? 21.366 -5.241 14.141 1.00 0.00 227 ILE A CA 18
ATOM 24241 C C . ILE A 1 58 ? 22.620 -4.842 13.371 1.00 0.00 227 ILE A C 18
ATOM 24242 O O . ILE A 1 58 ? 23.740 -5.039 13.844 1.00 0.00 227 ILE A O 18
ATOM 24258 N N . PHE A 1 59 ? 22.425 -4.280 12.183 1.00 0.00 228 PHE A N 18
ATOM 24259 C CA . PHE A 1 59 ? 23.541 -3.852 11.347 1.00 0.00 228 PHE A CA 18
ATOM 24260 C C . PHE A 1 59 ? 23.450 -2.360 11.041 1.00 0.00 228 PHE A C 18
ATOM 24261 O O . PHE A 1 59 ? 22.595 -1.926 10.269 1.00 0.00 228 PHE A O 18
ATOM 24278 N N . GLN A 1 60 ? 24.338 -1.581 11.651 1.00 0.00 229 GLN A N 18
ATOM 24279 C CA . GLN A 1 60 ? 24.357 -0.138 11.444 1.00 0.00 229 GLN A CA 18
ATOM 24280 C C . GLN A 1 60 ? 25.422 0.251 10.423 1.00 0.00 229 GLN A C 18
ATOM 24281 O O . GLN A 1 60 ? 26.504 0.712 10.786 1.00 0.00 229 GLN A O 18
ATOM 24295 N N . ARG A 1 61 ? 25.107 0.063 9.146 1.00 0.00 230 ARG A N 18
ATOM 24296 C CA . ARG A 1 61 ? 26.037 0.393 8.073 1.00 0.00 230 ARG A CA 18
ATOM 24297 C C . ARG A 1 61 ? 25.297 0.588 6.753 1.00 0.00 230 ARG A C 18
ATOM 24298 O O . ARG A 1 61 ? 24.106 0.293 6.647 1.00 0.00 230 ARG A O 18
ATOM 24319 N N . CYS A 1 62 ? 26.010 1.089 5.750 1.00 0.00 231 CYS A N 18
ATOM 24320 C CA . CYS A 1 62 ? 25.422 1.325 4.437 1.00 0.00 231 CYS A CA 18
ATOM 24321 C C . CYS A 1 62 ? 26.383 0.907 3.327 1.00 0.00 231 CYS A C 18
ATOM 24322 O O . CYS A 1 62 ? 27.546 0.595 3.584 1.00 0.00 231 CYS A O 18
ATOM 24329 N N . ASP A 1 63 ? 25.888 0.902 2.094 1.00 0.00 232 ASP A N 18
ATOM 24330 C CA . ASP A 1 63 ? 26.702 0.524 0.945 1.00 0.00 232 ASP A CA 18
ATOM 24331 C C . ASP A 1 63 ? 27.748 1.593 0.644 1.00 0.00 232 ASP A C 18
ATOM 24332 O O . ASP A 1 63 ? 27.626 2.737 1.083 1.00 0.00 232 ASP A O 18
ATOM 24341 N N . CYS A 1 64 ? 28.776 1.213 -0.106 1.00 0.00 233 CYS A N 18
ATOM 24342 C CA . CYS A 1 64 ? 29.845 2.137 -0.465 1.00 0.00 233 CYS A CA 18
ATOM 24343 C C . CYS A 1 64 ? 29.407 3.062 -1.598 1.00 0.00 233 CYS A C 18
ATOM 24344 O O . CYS A 1 64 ? 28.376 2.838 -2.232 1.00 0.00 233 CYS A O 18
ATOM 24351 N N . ALA A 1 65 ? 30.198 4.100 -1.846 1.00 0.00 234 ALA A N 18
ATOM 24352 C CA . ALA A 1 65 ? 29.893 5.057 -2.902 1.00 0.00 234 ALA A CA 18
ATOM 24353 C C . ALA A 1 65 ? 30.044 4.420 -4.280 1.00 0.00 234 ALA A C 18
ATOM 24354 O O . ALA A 1 65 ? 30.702 3.390 -4.431 1.00 0.00 234 ALA A O 18
ATOM 24361 N N . LYS A 1 66 ? 29.430 5.038 -5.283 1.00 0.00 235 LYS A N 18
ATOM 24362 C CA . LYS A 1 66 ? 29.495 4.533 -6.649 1.00 0.00 235 LYS A CA 18
ATOM 24363 C C . LYS A 1 66 ? 30.940 4.458 -7.133 1.00 0.00 235 LYS A C 18
ATOM 24364 O O . LYS A 1 66 ? 31.695 5.422 -7.014 1.00 0.00 235 LYS A O 18
ATOM 24383 N N . GLY A 1 67 ? 31.317 3.307 -7.680 1.00 0.00 236 GLY A N 18
ATOM 24384 C CA . GLY A 1 67 ? 32.670 3.129 -8.175 1.00 0.00 236 GLY A CA 18
ATOM 24385 C C . GLY A 1 67 ? 33.561 2.411 -7.180 1.00 0.00 236 GLY A C 18
ATOM 24386 O O . GLY A 1 67 ? 34.784 2.398 -7.328 1.00 0.00 236 GLY A O 18
ATOM 24390 N N . LEU A 1 68 ? 32.950 1.814 -6.163 1.00 0.00 237 LEU A N 18
ATOM 24391 C CA . LEU A 1 68 ? 33.696 1.092 -5.139 1.00 0.00 237 LEU A CA 18
ATOM 24392 C C . LEU A 1 68 ? 33.339 -0.391 -5.148 1.00 0.00 237 LEU A C 18
ATOM 24393 O O . LEU A 1 68 ? 32.244 -0.773 -5.560 1.00 0.00 237 LEU A O 18
ATOM 24409 N N . SER A 1 69 ? 34.270 -1.221 -4.690 1.00 0.00 238 SER A N 18
ATOM 24410 C CA . SER A 1 69 ? 34.055 -2.662 -4.647 1.00 0.00 238 SER A CA 18
ATOM 24411 C C . SER A 1 69 ? 34.011 -3.163 -3.207 1.00 0.00 238 SER A C 18
ATOM 24412 O O . SER A 1 69 ? 34.776 -2.708 -2.355 1.00 0.00 238 SER A O 18
ATOM 24420 N N . CYS A 1 70 ? 33.109 -4.102 -2.940 1.00 0.00 239 CYS A N 18
ATOM 24421 C CA . CYS A 1 70 ? 32.963 -4.665 -1.604 1.00 0.00 239 CYS A CA 18
ATOM 24422 C C . CYS A 1 70 ? 33.869 -5.880 -1.423 1.00 0.00 239 CYS A C 18
ATOM 24423 O O . CYS A 1 70 ? 33.634 -6.936 -2.011 1.00 0.00 239 CYS A O 18
ATOM 24430 N N . LYS A 1 71 ? 34.904 -5.723 -0.606 1.00 0.00 240 LYS A N 18
ATOM 24431 C CA . LYS A 1 71 ? 35.845 -6.806 -0.345 1.00 0.00 240 LYS A CA 18
ATOM 24432 C C . LYS A 1 71 ? 35.800 -7.225 1.121 1.00 0.00 240 LYS A C 18
ATOM 24433 O O . LYS A 1 71 ? 35.508 -6.414 2.000 1.00 0.00 240 LYS A O 18
ATOM 24452 N N . VAL A 1 72 ? 36.094 -8.496 1.378 1.00 0.00 241 VAL A N 18
ATOM 24453 C CA . VAL A 1 72 ? 36.089 -9.021 2.737 1.00 0.00 241 VAL A CA 18
ATOM 24454 C C . VAL A 1 72 ? 37.261 -8.471 3.543 1.00 0.00 241 VAL A C 18
ATOM 24455 O O . VAL A 1 72 ? 38.368 -8.324 3.026 1.00 0.00 241 VAL A O 18
ATOM 24468 N N . TRP A 1 73 ? 37.009 -8.169 4.812 1.00 0.00 242 TRP A N 18
ATOM 24469 C CA . TRP A 1 73 ? 38.044 -7.635 5.690 1.00 0.00 242 TRP A CA 18
ATOM 24470 C C . TRP A 1 73 ? 38.081 -8.394 7.012 1.00 0.00 242 TRP A C 18
ATOM 24471 O O . TRP A 1 73 ? 37.155 -8.302 7.818 1.00 0.00 242 TRP A O 18
ATOM 24492 N N . LYS A 1 74 ? 39.156 -9.144 7.229 1.00 0.00 243 LYS A N 18
ATOM 24493 C CA . LYS A 1 74 ? 39.314 -9.918 8.454 1.00 0.00 243 LYS A CA 18
ATOM 24494 C C . LYS A 1 74 ? 39.771 -9.027 9.606 1.00 0.00 243 LYS A C 18
ATOM 24495 O O . LYS A 1 74 ? 40.932 -8.624 9.668 1.00 0.00 243 LYS A O 18
ATOM 24514 N N . ASP A 1 75 ? 38.850 -8.725 10.514 1.00 0.00 244 ASP A N 18
ATOM 24515 C CA . ASP A 1 75 ? 39.159 -7.884 11.665 1.00 0.00 244 ASP A CA 18
ATOM 24516 C C . ASP A 1 75 ? 38.395 -8.352 12.900 1.00 0.00 244 ASP A C 18
ATOM 24517 O O . ASP A 1 75 ? 37.300 -8.903 12.793 1.00 0.00 244 ASP A O 18
ATOM 24526 N N . ALA A 1 76 ? 38.982 -8.128 14.072 1.00 0.00 245 ALA A N 18
ATOM 24527 C CA . ALA A 1 76 ? 38.356 -8.526 15.327 1.00 0.00 245 ALA A CA 18
ATOM 24528 C C . ALA A 1 76 ? 37.047 -7.776 15.550 1.00 0.00 245 ALA A C 18
ATOM 24529 O O . ALA A 1 76 ? 37.006 -6.778 16.271 1.00 0.00 245 ALA A O 18
ATOM 24536 N N . THR A 1 77 ? 35.979 -8.261 14.926 1.00 0.00 246 THR A N 18
ATOM 24537 C CA . THR A 1 77 ? 34.669 -7.635 15.054 1.00 0.00 246 THR A CA 18
ATOM 24538 C C . THR A 1 77 ? 33.565 -8.565 14.563 1.00 0.00 246 THR A C 18
ATOM 24539 O O . THR A 1 77 ? 32.481 -8.620 15.145 1.00 0.00 246 THR A O 18
ATOM 24550 N N . TYR A 1 78 ? 33.847 -9.295 13.490 1.00 0.00 247 TYR A N 18
ATOM 24551 C CA . TYR A 1 78 ? 32.877 -10.222 12.919 1.00 0.00 247 TYR A CA 18
ATOM 24552 C C . TYR A 1 78 ? 32.504 -11.308 13.925 1.00 0.00 247 TYR A C 18
ATOM 24553 O O . TYR A 1 78 ? 31.500 -12.001 13.763 1.00 0.00 247 TYR A O 18
ATOM 24571 N N . SER A 1 79 ? 33.321 -11.448 14.964 1.00 0.00 248 SER A N 18
ATOM 24572 C CA . SER A 1 79 ? 33.080 -12.451 15.995 1.00 0.00 248 SER A CA 18
ATOM 24573 C C . SER A 1 79 ? 31.637 -12.388 16.487 1.00 0.00 248 SER A C 18
ATOM 24574 O O . SER A 1 79 ? 31.083 -13.387 16.946 1.00 0.00 248 SER A O 18
ATOM 24582 N N . SER A 1 80 ? 31.036 -11.207 16.389 1.00 0.00 249 SER A N 18
ATOM 24583 C CA . SER A 1 80 ? 29.659 -11.011 16.828 1.00 0.00 249 SER A CA 18
ATOM 24584 C C . SER A 1 80 ? 28.732 -12.034 16.178 1.00 0.00 249 SER A C 18
ATOM 24585 O O . SER A 1 80 ? 27.965 -12.715 16.859 1.00 0.00 249 SER A O 18
ATOM 24593 N N . LYS A 1 81 ? 28.807 -12.136 14.855 1.00 0.00 250 LYS A N 18
ATOM 24594 C CA . LYS A 1 81 ? 27.977 -13.075 14.111 1.00 0.00 250 LYS A CA 18
ATOM 24595 C C . LYS A 1 81 ? 28.278 -13.002 12.617 1.00 0.00 250 LYS A C 18
ATOM 24596 O O . LYS A 1 81 ? 28.720 -13.980 12.015 1.00 0.00 250 LYS A O 18
ATOM 24615 N N . ALA A 1 82 ? 28.038 -11.836 12.026 1.00 0.00 251 ALA A N 18
ATOM 24616 C CA . ALA A 1 82 ? 28.287 -11.635 10.604 1.00 0.00 251 ALA A CA 18
ATOM 24617 C C . ALA A 1 82 ? 29.767 -11.384 10.336 1.00 0.00 251 ALA A C 18
ATOM 24618 O O . ALA A 1 82 ? 30.552 -11.195 11.265 1.00 0.00 251 ALA A O 18
ATOM 24625 N N . ARG A 1 83 ? 30.141 -11.384 9.061 1.00 0.00 252 ARG A N 18
ATOM 24626 C CA . ARG A 1 83 ? 31.528 -11.158 8.671 1.00 0.00 252 ARG A CA 18
ATOM 24627 C C . ARG A 1 83 ? 31.800 -9.670 8.469 1.00 0.00 252 ARG A C 18
ATOM 24628 O O . ARG A 1 83 ? 30.882 -8.888 8.218 1.00 0.00 252 ARG A O 18
ATOM 24649 N N . LEU A 1 84 ? 33.066 -9.285 8.581 1.00 0.00 253 LEU A N 18
ATOM 24650 C CA . LEU A 1 84 ? 33.460 -7.891 8.411 1.00 0.00 253 LEU A CA 18
ATOM 24651 C C . LEU A 1 84 ? 34.044 -7.656 7.022 1.00 0.00 253 LEU A C 18
ATOM 24652 O O . LEU A 1 84 ? 34.915 -8.400 6.568 1.00 0.00 253 LEU A O 18
ATOM 24668 N N . HIS A 1 85 ? 33.562 -6.615 6.351 1.00 0.00 254 HIS A N 18
ATOM 24669 C CA . HIS A 1 85 ? 34.038 -6.279 5.014 1.00 0.00 254 HIS A CA 18
ATOM 24670 C C . HIS A 1 85 ? 34.445 -4.811 4.935 1.00 0.00 254 HIS A C 18
ATOM 24671 O O . HIS A 1 85 ? 34.110 -4.015 5.812 1.00 0.00 254 HIS A O 18
ATOM 24685 N N . VAL A 1 86 ? 35.171 -4.459 3.878 1.00 0.00 255 VAL A N 18
ATOM 24686 C CA . VAL A 1 86 ? 35.624 -3.087 3.684 1.00 0.00 255 VAL A CA 18
ATOM 24687 C C . VAL A 1 86 ? 35.383 -2.626 2.251 1.00 0.00 255 VAL A C 18
ATOM 24688 O O . VAL A 1 86 ? 35.199 -3.442 1.347 1.00 0.00 255 VAL A O 18
ATOM 24701 N N . CYS A 1 87 ? 35.387 -1.312 2.050 1.00 0.00 256 CYS A N 18
ATOM 24702 C CA . CYS A 1 87 ? 35.169 -0.741 0.726 1.00 0.00 256 CYS A CA 18
ATOM 24703 C C . CYS A 1 87 ? 36.496 -0.393 0.059 1.00 0.00 256 CYS A C 18
ATOM 24704 O O . CYS A 1 87 ? 37.471 -0.057 0.732 1.00 0.00 256 CYS A O 18
ATOM 24711 N N . GLN A 1 88 ? 36.525 -0.475 -1.267 1.00 0.00 257 GLN A N 18
ATOM 24712 C CA . GLN A 1 88 ? 37.732 -0.168 -2.025 1.00 0.00 257 GLN A CA 18
ATOM 24713 C C . GLN A 1 88 ? 37.397 0.610 -3.293 1.00 0.00 257 GLN A C 18
ATOM 24714 O O . GLN A 1 88 ? 36.534 0.205 -4.073 1.00 0.00 257 GLN A O 18
ATOM 24728 N N . LYS A 1 89 ? 38.083 1.729 -3.494 1.00 0.00 258 LYS A N 18
ATOM 24729 C CA . LYS A 1 89 ? 37.860 2.565 -4.667 1.00 0.00 258 LYS A CA 18
ATOM 24730 C C . LYS A 1 89 ? 38.341 1.864 -5.934 1.00 0.00 258 LYS A C 18
ATOM 24731 O O . LYS A 1 89 ? 39.539 1.654 -6.121 1.00 0.00 258 LYS A O 18
ATOM 24750 N N . ILE A 1 90 ? 37.399 1.507 -6.801 1.00 0.00 259 ILE A N 18
ATOM 24751 C CA . ILE A 1 90 ? 37.728 0.832 -8.050 1.00 0.00 259 ILE A CA 18
ATOM 24752 C C . ILE A 1 90 ? 38.527 1.746 -8.974 1.00 0.00 259 ILE A C 18
ATOM 24753 O O . ILE A 1 90 ? 39.752 1.653 -9.050 1.00 0.00 259 ILE A O 18
ATOM 24769 N N . MET A 1 3 ? 2.615 8.450 1.887 1.00 0.00 172 MET A N 19
ATOM 24770 C CA . MET A 1 3 ? 4.000 8.049 2.105 1.00 0.00 172 MET A CA 19
ATOM 24771 C C . MET A 1 3 ? 4.851 8.341 0.873 1.00 0.00 172 MET A C 19
ATOM 24772 O O . MET A 1 3 ? 5.245 7.440 0.133 1.00 0.00 172 MET A O 19
ATOM 24786 N N . PRO A 1 4 ? 5.142 9.631 0.645 1.00 0.00 173 PRO A N 19
ATOM 24787 C CA . PRO A 1 4 ? 5.949 10.071 -0.497 1.00 0.00 173 PRO A CA 19
ATOM 24788 C C . PRO A 1 4 ? 7.412 9.663 -0.364 1.00 0.00 173 PRO A C 19
ATOM 24789 O O . PRO A 1 4 ? 7.790 8.969 0.580 1.00 0.00 173 PRO A O 19
ATOM 24800 N N . HIS A 1 5 ? 8.232 10.099 -1.315 1.00 0.00 174 HIS A N 19
ATOM 24801 C CA . HIS A 1 5 ? 9.655 9.779 -1.303 1.00 0.00 174 HIS A CA 19
ATOM 24802 C C . HIS A 1 5 ? 10.361 10.489 -0.152 1.00 0.00 174 HIS A C 19
ATOM 24803 O O . HIS A 1 5 ? 10.727 11.659 -0.263 1.00 0.00 174 HIS A O 19
ATOM 24817 N N . ILE A 1 6 ? 10.549 9.773 0.952 1.00 0.00 175 ILE A N 19
ATOM 24818 C CA . ILE A 1 6 ? 11.212 10.334 2.122 1.00 0.00 175 ILE A CA 19
ATOM 24819 C C . ILE A 1 6 ? 12.728 10.310 1.960 1.00 0.00 175 ILE A C 19
ATOM 24820 O O . ILE A 1 6 ? 13.319 9.262 1.699 1.00 0.00 175 ILE A O 19
ATOM 24836 N N . LYS A 1 7 ? 13.353 11.472 2.118 1.00 0.00 176 LYS A N 19
ATOM 24837 C CA . LYS A 1 7 ? 14.801 11.585 1.992 1.00 0.00 176 LYS A CA 19
ATOM 24838 C C . LYS A 1 7 ? 15.485 11.322 3.330 1.00 0.00 176 LYS A C 19
ATOM 24839 O O . LYS A 1 7 ? 14.827 11.211 4.363 1.00 0.00 176 LYS A O 19
ATOM 24858 N N . GLY A 1 8 ? 16.811 11.224 3.302 1.00 0.00 177 GLY A N 19
ATOM 24859 C CA . GLY A 1 8 ? 17.562 10.976 4.519 1.00 0.00 177 GLY A CA 19
ATOM 24860 C C . GLY A 1 8 ? 18.013 12.256 5.193 1.00 0.00 177 GLY A C 19
ATOM 24861 O O . GLY A 1 8 ? 17.485 12.636 6.239 1.00 0.00 177 GLY A O 19
ATOM 24865 N N . HIS A 1 9 ? 18.995 12.924 4.595 1.00 0.00 178 HIS A N 19
ATOM 24866 C CA . HIS A 1 9 ? 19.518 14.169 5.145 1.00 0.00 178 HIS A CA 19
ATOM 24867 C C . HIS A 1 9 ? 20.192 13.927 6.492 1.00 0.00 178 HIS A C 19
ATOM 24868 O O . HIS A 1 9 ? 20.459 14.867 7.240 1.00 0.00 178 HIS A O 19
ATOM 24882 N N . GLU A 1 10 ? 20.464 12.661 6.794 1.00 0.00 179 GLU A N 19
ATOM 24883 C CA . GLU A 1 10 ? 21.105 12.297 8.052 1.00 0.00 179 GLU A CA 19
ATOM 24884 C C . GLU A 1 10 ? 20.212 12.647 9.239 1.00 0.00 179 GLU A C 19
ATOM 24885 O O . GLU A 1 10 ? 20.362 13.703 9.852 1.00 0.00 179 GLU A O 19
ATOM 24897 N N . GLY A 1 11 ? 19.281 11.752 9.557 1.00 0.00 180 GLY A N 19
ATOM 24898 C CA . GLY A 1 11 ? 18.377 11.985 10.668 1.00 0.00 180 GLY A CA 19
ATOM 24899 C C . GLY A 1 11 ? 16.921 11.877 10.263 1.00 0.00 180 GLY A C 19
ATOM 24900 O O . GLY A 1 11 ? 16.071 12.608 10.774 1.00 0.00 180 GLY A O 19
ATOM 24904 N N . ASP A 1 12 ? 16.630 10.966 9.341 1.00 0.00 181 ASP A N 19
ATOM 24905 C CA . ASP A 1 12 ? 15.266 10.766 8.866 1.00 0.00 181 ASP A CA 19
ATOM 24906 C C . ASP A 1 12 ? 14.874 9.294 8.946 1.00 0.00 181 ASP A C 19
ATOM 24907 O O . ASP A 1 12 ? 15.638 8.402 8.578 1.00 0.00 181 ASP A O 19
ATOM 24916 N N . PRO A 1 13 ? 13.654 9.032 9.438 1.00 0.00 182 PRO A N 19
ATOM 24917 C CA . PRO A 1 13 ? 13.132 7.669 9.578 1.00 0.00 182 PRO A CA 19
ATOM 24918 C C . PRO A 1 13 ? 12.835 7.021 8.230 1.00 0.00 182 PRO A C 19
ATOM 24919 O O . PRO A 1 13 ? 12.104 7.578 7.410 1.00 0.00 182 PRO A O 19
ATOM 24930 N N . CYS A 1 14 ? 13.405 5.842 8.006 1.00 0.00 183 CYS A N 19
ATOM 24931 C CA . CYS A 1 14 ? 13.201 5.118 6.758 1.00 0.00 183 CYS A CA 19
ATOM 24932 C C . CYS A 1 14 ? 12.630 3.727 7.022 1.00 0.00 183 CYS A C 19
ATOM 24933 O O . CYS A 1 14 ? 12.833 3.154 8.094 1.00 0.00 183 CYS A O 19
ATOM 24940 N N . LEU A 1 15 ? 11.916 3.190 6.039 1.00 0.00 184 LEU A N 19
ATOM 24941 C CA . LEU A 1 15 ? 11.316 1.867 6.165 1.00 0.00 184 LEU A CA 19
ATOM 24942 C C . LEU A 1 15 ? 11.337 1.130 4.829 1.00 0.00 184 LEU A C 19
ATOM 24943 O O . LEU A 1 15 ? 10.644 0.129 4.650 1.00 0.00 184 LEU A O 19
ATOM 24959 N N . ARG A 1 16 ? 12.139 1.632 3.896 1.00 0.00 185 ARG A N 19
ATOM 24960 C CA . ARG A 1 16 ? 12.252 1.021 2.577 1.00 0.00 185 ARG A CA 19
ATOM 24961 C C . ARG A 1 16 ? 13.705 0.680 2.258 1.00 0.00 185 ARG A C 19
ATOM 24962 O O . ARG A 1 16 ? 14.618 1.068 2.986 1.00 0.00 185 ARG A O 19
ATOM 24983 N N . SER A 1 17 ? 13.910 -0.049 1.166 1.00 0.00 186 SER A N 19
ATOM 24984 C CA . SER A 1 17 ? 15.251 -0.447 0.753 1.00 0.00 186 SER A CA 19
ATOM 24985 C C . SER A 1 17 ? 16.186 0.758 0.711 1.00 0.00 186 SER A C 19
ATOM 24986 O O . SER A 1 17 ? 17.399 0.622 0.876 1.00 0.00 186 SER A O 19
ATOM 24994 N N . SER A 1 18 ? 15.613 1.936 0.490 1.00 0.00 187 SER A N 19
ATOM 24995 C CA . SER A 1 18 ? 16.395 3.165 0.422 1.00 0.00 187 SER A CA 19
ATOM 24996 C C . SER A 1 18 ? 15.748 4.267 1.257 1.00 0.00 187 SER A C 19
ATOM 24997 O O . SER A 1 18 ? 16.219 4.593 2.346 1.00 0.00 187 SER A O 19
ATOM 25005 N N . ASP A 1 19 ? 14.666 4.836 0.737 1.00 0.00 188 ASP A N 19
ATOM 25006 C CA . ASP A 1 19 ? 13.952 5.900 1.433 1.00 0.00 188 ASP A CA 19
ATOM 25007 C C . ASP A 1 19 ? 14.919 6.978 1.915 1.00 0.00 188 ASP A C 19
ATOM 25008 O O . ASP A 1 19 ? 14.732 7.563 2.982 1.00 0.00 188 ASP A O 19
ATOM 25017 N N . CYS A 1 20 ? 15.954 7.235 1.122 1.00 0.00 189 CYS A N 19
ATOM 25018 C CA . CYS A 1 20 ? 16.951 8.240 1.467 1.00 0.00 189 CYS A CA 19
ATOM 25019 C C . CYS A 1 20 ? 17.328 9.074 0.246 1.00 0.00 189 CYS A C 19
ATOM 25020 O O . CYS A 1 20 ? 16.912 8.777 -0.874 1.00 0.00 189 CYS A O 19
ATOM 25027 N N . ILE A 1 21 ? 18.117 10.119 0.470 1.00 0.00 190 ILE A N 19
ATOM 25028 C CA . ILE A 1 21 ? 18.551 10.995 -0.611 1.00 0.00 190 ILE A CA 19
ATOM 25029 C C . ILE A 1 21 ? 19.094 10.190 -1.786 1.00 0.00 190 ILE A C 19
ATOM 25030 O O . ILE A 1 21 ? 19.523 9.047 -1.624 1.00 0.00 190 ILE A O 19
ATOM 25046 N N . ASP A 1 22 ? 19.076 10.794 -2.969 1.00 0.00 191 ASP A N 19
ATOM 25047 C CA . ASP A 1 22 ? 19.569 10.135 -4.173 1.00 0.00 191 ASP A CA 19
ATOM 25048 C C . ASP A 1 22 ? 20.958 9.547 -3.940 1.00 0.00 191 ASP A C 19
ATOM 25049 O O . ASP A 1 22 ? 21.349 8.576 -4.587 1.00 0.00 191 ASP A O 19
ATOM 25058 N N . GLY A 1 23 ? 21.699 10.144 -3.011 1.00 0.00 192 GLY A N 19
ATOM 25059 C CA . GLY A 1 23 ? 23.036 9.667 -2.710 1.00 0.00 192 GLY A CA 19
ATOM 25060 C C . GLY A 1 23 ? 23.180 9.212 -1.272 1.00 0.00 192 GLY A C 19
ATOM 25061 O O . GLY A 1 23 ? 24.274 9.244 -0.709 1.00 0.00 192 GLY A O 19
ATOM 25065 N N . PHE A 1 24 ? 22.071 8.788 -0.674 1.00 0.00 193 PHE A N 19
ATOM 25066 C CA . PHE A 1 24 ? 22.077 8.327 0.710 1.00 0.00 193 PHE A CA 19
ATOM 25067 C C . PHE A 1 24 ? 21.482 6.926 0.819 1.00 0.00 193 PHE A C 19
ATOM 25068 O O . PHE A 1 24 ? 20.769 6.470 -0.076 1.00 0.00 193 PHE A O 19
ATOM 25085 N N . CYS A 1 25 ? 21.780 6.247 1.922 1.00 0.00 194 CYS A N 19
ATOM 25086 C CA . CYS A 1 25 ? 21.277 4.898 2.149 1.00 0.00 194 CYS A CA 19
ATOM 25087 C C . CYS A 1 25 ? 20.705 4.761 3.557 1.00 0.00 194 CYS A C 19
ATOM 25088 O O . CYS A 1 25 ? 21.250 5.308 4.517 1.00 0.00 194 CYS A O 19
ATOM 25095 N N . CYS A 1 26 ? 19.603 4.028 3.674 1.00 0.00 195 CYS A N 19
ATOM 25096 C CA . CYS A 1 26 ? 18.955 3.818 4.963 1.00 0.00 195 CYS A CA 19
ATOM 25097 C C . CYS A 1 26 ? 19.698 2.765 5.780 1.00 0.00 195 CYS A C 19
ATOM 25098 O O . CYS A 1 26 ? 19.982 1.672 5.291 1.00 0.00 195 CYS A O 19
ATOM 25105 N N . ALA A 1 27 ? 20.011 3.103 7.027 1.00 0.00 196 ALA A N 19
ATOM 25106 C CA . ALA A 1 27 ? 20.718 2.186 7.912 1.00 0.00 196 ALA A CA 19
ATOM 25107 C C . ALA A 1 27 ? 19.877 1.849 9.139 1.00 0.00 196 ALA A C 19
ATOM 25108 O O . ALA A 1 27 ? 18.834 2.459 9.375 1.00 0.00 196 ALA A O 19
ATOM 25115 N N . ARG A 1 28 ? 20.337 0.874 9.916 1.00 0.00 197 ARG A N 19
ATOM 25116 C CA . ARG A 1 28 ? 19.626 0.455 11.117 1.00 0.00 197 ARG A CA 19
ATOM 25117 C C . ARG A 1 28 ? 20.308 0.997 12.370 1.00 0.00 197 ARG A C 19
ATOM 25118 O O . ARG A 1 28 ? 21.523 0.878 12.529 1.00 0.00 197 ARG A O 19
ATOM 25139 N N . HIS A 1 29 ? 19.517 1.594 13.256 1.00 0.00 198 HIS A N 19
ATOM 25140 C CA . HIS A 1 29 ? 20.044 2.155 14.495 1.00 0.00 198 HIS A CA 19
ATOM 25141 C C . HIS A 1 29 ? 19.369 1.524 15.709 1.00 0.00 198 HIS A C 19
ATOM 25142 O O . HIS A 1 29 ? 18.214 1.103 15.640 1.00 0.00 198 HIS A O 19
ATOM 25156 N N . PHE A 1 30 ? 20.096 1.460 16.819 1.00 0.00 199 PHE A N 19
ATOM 25157 C CA . PHE A 1 30 ? 19.568 0.878 18.047 1.00 0.00 199 PHE A CA 19
ATOM 25158 C C . PHE A 1 30 ? 18.194 1.455 18.375 1.00 0.00 199 PHE A C 19
ATOM 25159 O O . PHE A 1 30 ? 17.187 0.747 18.338 1.00 0.00 199 PHE A O 19
ATOM 25176 N N . TRP A 1 31 ? 18.161 2.743 18.695 1.00 0.00 200 TRP A N 19
ATOM 25177 C CA . TRP A 1 31 ? 16.911 3.415 19.030 1.00 0.00 200 TRP A CA 19
ATOM 25178 C C . TRP A 1 31 ? 15.846 3.144 17.973 1.00 0.00 200 TRP A C 19
ATOM 25179 O O . TRP A 1 31 ? 14.781 2.605 18.273 1.00 0.00 200 TRP A O 19
ATOM 25200 N N . THR A 1 32 ? 16.141 3.522 16.732 1.00 0.00 201 THR A N 19
ATOM 25201 C CA . THR A 1 32 ? 15.209 3.320 15.630 1.00 0.00 201 THR A CA 19
ATOM 25202 C C . THR A 1 32 ? 15.926 3.378 14.286 1.00 0.00 201 THR A C 19
ATOM 25203 O O . THR A 1 32 ? 17.103 3.732 14.213 1.00 0.00 201 THR A O 19
ATOM 25214 N N . LYS A 1 33 ? 15.210 3.028 13.223 1.00 0.00 202 LYS A N 19
ATOM 25215 C CA . LYS A 1 33 ? 15.776 3.042 11.880 1.00 0.00 202 LYS A CA 19
ATOM 25216 C C . LYS A 1 33 ? 15.849 4.465 11.334 1.00 0.00 202 LYS A C 19
ATOM 25217 O O . LYS A 1 33 ? 14.836 5.160 11.254 1.00 0.00 202 LYS A O 19
ATOM 25236 N N . ILE A 1 34 ? 17.051 4.889 10.960 1.00 0.00 203 ILE A N 19
ATOM 25237 C CA . ILE A 1 34 ? 17.253 6.228 10.420 1.00 0.00 203 ILE A CA 19
ATOM 25238 C C . ILE A 1 34 ? 18.021 6.179 9.103 1.00 0.00 203 ILE A C 19
ATOM 25239 O O . ILE A 1 34 ? 18.493 5.121 8.686 1.00 0.00 203 ILE A O 19
ATOM 25255 N N . CYS A 1 35 ? 18.143 7.331 8.453 1.00 0.00 204 CYS A N 19
ATOM 25256 C CA . CYS A 1 35 ? 18.854 7.422 7.183 1.00 0.00 204 CYS A CA 19
ATOM 25257 C C . CYS A 1 35 ? 20.287 7.903 7.396 1.00 0.00 204 CYS A C 19
ATOM 25258 O O . CYS A 1 35 ? 20.531 8.854 8.139 1.00 0.00 204 CYS A O 19
ATOM 25265 N N . LYS A 1 36 ? 21.231 7.240 6.737 1.00 0.00 205 LYS A N 19
ATOM 25266 C CA . LYS A 1 36 ? 22.640 7.599 6.851 1.00 0.00 205 LYS A CA 19
ATOM 25267 C C . LYS A 1 36 ? 23.263 7.799 5.474 1.00 0.00 205 LYS A C 19
ATOM 25268 O O . LYS A 1 36 ? 22.781 7.281 4.466 1.00 0.00 205 LYS A O 19
ATOM 25287 N N . PRO A 1 37 ? 24.363 8.566 5.426 1.00 0.00 206 PRO A N 19
ATOM 25288 C CA . PRO A 1 37 ? 25.077 8.849 4.178 1.00 0.00 206 PRO A CA 19
ATOM 25289 C C . PRO A 1 37 ? 25.792 7.620 3.627 1.00 0.00 206 PRO A C 19
ATOM 25290 O O . PRO A 1 37 ? 25.837 6.574 4.274 1.00 0.00 206 PRO A O 19
ATOM 25301 N N . VAL A 1 38 ? 26.350 7.754 2.428 1.00 0.00 207 VAL A N 19
ATOM 25302 C CA . VAL A 1 38 ? 27.064 6.654 1.791 1.00 0.00 207 VAL A CA 19
ATOM 25303 C C . VAL A 1 38 ? 28.458 6.486 2.385 1.00 0.00 207 VAL A C 19
ATOM 25304 O O . VAL A 1 38 ? 28.984 7.395 3.029 1.00 0.00 207 VAL A O 19
ATOM 25317 N N . LEU A 1 39 ? 29.052 5.318 2.166 1.00 0.00 208 LEU A N 19
ATOM 25318 C CA . LEU A 1 39 ? 30.386 5.030 2.680 1.00 0.00 208 LEU A CA 19
ATOM 25319 C C . LEU A 1 39 ? 31.443 5.246 1.601 1.00 0.00 208 LEU A C 19
ATOM 25320 O O . LEU A 1 39 ? 31.119 5.466 0.434 1.00 0.00 208 LEU A O 19
ATOM 25336 N N . HIS A 1 40 ? 32.710 5.180 1.999 1.00 0.00 209 HIS A N 19
ATOM 25337 C CA . HIS A 1 40 ? 33.815 5.365 1.066 1.00 0.00 209 HIS A CA 19
ATOM 25338 C C . HIS A 1 40 ? 34.950 4.391 1.368 1.00 0.00 209 HIS A C 19
ATOM 25339 O O . HIS A 1 40 ? 34.929 3.695 2.382 1.00 0.00 209 HIS A O 19
ATOM 25353 N N . GLN A 1 41 ? 35.938 4.347 0.479 1.00 0.00 210 GLN A N 19
ATOM 25354 C CA . GLN A 1 41 ? 37.080 3.457 0.650 1.00 0.00 210 GLN A CA 19
ATOM 25355 C C . GLN A 1 41 ? 37.585 3.490 2.089 1.00 0.00 210 GLN A C 19
ATOM 25356 O O . GLN A 1 41 ? 37.827 4.559 2.648 1.00 0.00 210 GLN A O 19
ATOM 25370 N N . GLY A 1 42 ? 37.743 2.311 2.683 1.00 0.00 211 GLY A N 19
ATOM 25371 C CA . GLY A 1 42 ? 38.218 2.229 4.052 1.00 0.00 211 GLY A CA 19
ATOM 25372 C C . GLY A 1 42 ? 37.094 2.006 5.044 1.00 0.00 211 GLY A C 19
ATOM 25373 O O . GLY A 1 42 ? 37.336 1.641 6.194 1.00 0.00 211 GLY A O 19
ATOM 25377 N N . GLU A 1 43 ? 35.861 2.229 4.599 1.00 0.00 212 GLU A N 19
ATOM 25378 C CA . GLU A 1 43 ? 34.696 2.053 5.458 1.00 0.00 212 GLU A CA 19
ATOM 25379 C C . GLU A 1 43 ? 34.201 0.610 5.414 1.00 0.00 212 GLU A C 19
ATOM 25380 O O . GLU A 1 43 ? 34.530 -0.144 4.498 1.00 0.00 212 GLU A O 19
ATOM 25392 N N . VAL A 1 44 ? 33.407 0.233 6.412 1.00 0.00 213 VAL A N 19
ATOM 25393 C CA . VAL A 1 44 ? 32.866 -1.119 6.488 1.00 0.00 213 VAL A CA 19
ATOM 25394 C C . VAL A 1 44 ? 31.916 -1.397 5.329 1.00 0.00 213 VAL A C 19
ATOM 25395 O O . VAL A 1 44 ? 31.092 -0.554 4.971 1.00 0.00 213 VAL A O 19
ATOM 25408 N N . CYS A 1 45 ? 32.035 -2.584 4.744 1.00 0.00 214 CYS A N 19
ATOM 25409 C CA . CYS A 1 45 ? 31.187 -2.975 3.625 1.00 0.00 214 CYS A CA 19
ATOM 25410 C C . CYS A 1 45 ? 30.343 -4.195 3.982 1.00 0.00 214 CYS A C 19
ATOM 25411 O O . CYS A 1 45 ? 30.710 -4.986 4.851 1.00 0.00 214 CYS A O 19
ATOM 25418 N N . THR A 1 46 ? 29.209 -4.342 3.303 1.00 0.00 215 THR A N 19
ATOM 25419 C CA . THR A 1 46 ? 28.312 -5.465 3.548 1.00 0.00 215 THR A CA 19
ATOM 25420 C C . THR A 1 46 ? 27.819 -6.071 2.239 1.00 0.00 215 THR A C 19
ATOM 25421 O O . THR A 1 46 ? 27.032 -5.459 1.517 1.00 0.00 215 THR A O 19
ATOM 25432 N N . LYS A 1 47 ? 28.288 -7.277 1.938 1.00 0.00 216 LYS A N 19
ATOM 25433 C CA . LYS A 1 47 ? 27.894 -7.968 0.716 1.00 0.00 216 LYS A CA 19
ATOM 25434 C C . LYS A 1 47 ? 27.066 -9.209 1.036 1.00 0.00 216 LYS A C 19
ATOM 25435 O O . LYS A 1 47 ? 26.618 -9.916 0.134 1.00 0.00 216 LYS A O 19
ATOM 25454 N N . GLN A 1 48 ? 26.868 -9.467 2.325 1.00 0.00 217 GLN A N 19
ATOM 25455 C CA . GLN A 1 48 ? 26.093 -10.623 2.762 1.00 0.00 217 GLN A CA 19
ATOM 25456 C C . GLN A 1 48 ? 25.398 -10.341 4.089 1.00 0.00 217 GLN A C 19
ATOM 25457 O O . GLN A 1 48 ? 26.045 -10.242 5.132 1.00 0.00 217 GLN A O 19
ATOM 25471 N N . ARG A 1 49 ? 24.076 -10.213 4.043 1.00 0.00 218 ARG A N 19
ATOM 25472 C CA . ARG A 1 49 ? 23.292 -9.941 5.243 1.00 0.00 218 ARG A CA 19
ATOM 25473 C C . ARG A 1 49 ? 21.992 -10.740 5.236 1.00 0.00 218 ARG A C 19
ATOM 25474 O O . ARG A 1 49 ? 21.102 -10.491 4.422 1.00 0.00 218 ARG A O 19
ATOM 25495 N N . LYS A 1 50 ? 21.890 -11.702 6.146 1.00 0.00 219 LYS A N 19
ATOM 25496 C CA . LYS A 1 50 ? 20.699 -12.538 6.247 1.00 0.00 219 LYS A CA 19
ATOM 25497 C C . LYS A 1 50 ? 20.047 -12.393 7.618 1.00 0.00 219 LYS A C 19
ATOM 25498 O O . LYS A 1 50 ? 20.733 -12.317 8.638 1.00 0.00 219 LYS A O 19
ATOM 25517 N N . LYS A 1 51 ? 18.719 -12.358 7.636 1.00 0.00 220 LYS A N 19
ATOM 25518 C CA . LYS A 1 51 ? 17.974 -12.226 8.882 1.00 0.00 220 LYS A CA 19
ATOM 25519 C C . LYS A 1 51 ? 16.747 -13.132 8.881 1.00 0.00 220 LYS A C 19
ATOM 25520 O O . LYS A 1 51 ? 16.088 -13.300 7.855 1.00 0.00 220 LYS A O 19
ATOM 25539 N N . GLY A 1 52 ? 16.444 -13.714 10.037 1.00 0.00 221 GLY A N 19
ATOM 25540 C CA . GLY A 1 52 ? 15.296 -14.594 10.147 1.00 0.00 221 GLY A CA 19
ATOM 25541 C C . GLY A 1 52 ? 14.512 -14.368 11.425 1.00 0.00 221 GLY A C 19
ATOM 25542 O O . GLY A 1 52 ? 13.829 -13.354 11.570 1.00 0.00 221 GLY A O 19
ATOM 25546 N N . SER A 1 53 ? 14.608 -15.315 12.352 1.00 0.00 222 SER A N 19
ATOM 25547 C CA . SER A 1 53 ? 13.897 -15.217 13.622 1.00 0.00 222 SER A CA 19
ATOM 25548 C C . SER A 1 53 ? 14.502 -14.126 14.500 1.00 0.00 222 SER A C 19
ATOM 25549 O O . SER A 1 53 ? 15.569 -13.589 14.197 1.00 0.00 222 SER A O 19
ATOM 25557 N N . HIS A 1 54 ? 13.813 -13.803 15.590 1.00 0.00 223 HIS A N 19
ATOM 25558 C CA . HIS A 1 54 ? 14.282 -12.776 16.513 1.00 0.00 223 HIS A CA 19
ATOM 25559 C C . HIS A 1 54 ? 15.504 -13.259 17.289 1.00 0.00 223 HIS A C 19
ATOM 25560 O O . HIS A 1 54 ? 15.859 -14.436 17.236 1.00 0.00 223 HIS A O 19
ATOM 25574 N N . GLY A 1 55 ? 16.143 -12.342 18.008 1.00 0.00 224 GLY A N 19
ATOM 25575 C CA . GLY A 1 55 ? 17.319 -12.694 18.783 1.00 0.00 224 GLY A CA 19
ATOM 25576 C C . GLY A 1 55 ? 18.585 -12.688 17.950 1.00 0.00 224 GLY A C 19
ATOM 25577 O O . GLY A 1 55 ? 19.512 -13.456 18.210 1.00 0.00 224 GLY A O 19
ATOM 25581 N N . LEU A 1 56 ? 18.626 -11.820 16.945 1.00 0.00 225 LEU A N 19
ATOM 25582 C CA . LEU A 1 56 ? 19.789 -11.718 16.069 1.00 0.00 225 LEU A CA 19
ATOM 25583 C C . LEU A 1 56 ? 20.495 -10.379 16.255 1.00 0.00 225 LEU A C 19
ATOM 25584 O O . LEU A 1 56 ? 19.969 -9.474 16.903 1.00 0.00 225 LEU A O 19
ATOM 25600 N N . GLU A 1 57 ? 21.687 -10.260 15.681 1.00 0.00 226 GLU A N 19
ATOM 25601 C CA . GLU A 1 57 ? 22.464 -9.030 15.783 1.00 0.00 226 GLU A CA 19
ATOM 25602 C C . GLU A 1 57 ? 21.990 -8.000 14.761 1.00 0.00 226 GLU A C 19
ATOM 25603 O O . GLU A 1 57 ? 21.707 -8.337 13.610 1.00 0.00 226 GLU A O 19
ATOM 25615 N N . ILE A 1 58 ? 21.904 -6.746 15.190 1.00 0.00 227 ILE A N 19
ATOM 25616 C CA . ILE A 1 58 ? 21.465 -5.667 14.313 1.00 0.00 227 ILE A CA 19
ATOM 25617 C C . ILE A 1 58 ? 22.570 -5.261 13.345 1.00 0.00 227 ILE A C 19
ATOM 25618 O O . ILE A 1 58 ? 23.751 -5.273 13.693 1.00 0.00 227 ILE A O 19
ATOM 25634 N N . PHE A 1 59 ? 22.179 -4.900 12.127 1.00 0.00 228 PHE A N 19
ATOM 25635 C CA . PHE A 1 59 ? 23.137 -4.489 11.107 1.00 0.00 228 PHE A CA 19
ATOM 25636 C C . PHE A 1 59 ? 23.035 -2.990 10.838 1.00 0.00 228 PHE A C 19
ATOM 25637 O O . PHE A 1 59 ? 22.070 -2.523 10.234 1.00 0.00 228 PHE A O 19
ATOM 25654 N N . GLN A 1 60 ? 24.037 -2.244 11.292 1.00 0.00 229 GLN A N 19
ATOM 25655 C CA . GLN A 1 60 ? 24.060 -0.799 11.101 1.00 0.00 229 GLN A CA 19
ATOM 25656 C C . GLN A 1 60 ? 25.170 -0.394 10.137 1.00 0.00 229 GLN A C 19
ATOM 25657 O O . GLN A 1 60 ? 26.248 0.026 10.557 1.00 0.00 229 GLN A O 19
ATOM 25671 N N . ARG A 1 61 ? 24.898 -0.524 8.842 1.00 0.00 230 ARG A N 19
ATOM 25672 C CA . ARG A 1 61 ? 25.875 -0.173 7.818 1.00 0.00 230 ARG A CA 19
ATOM 25673 C C . ARG A 1 61 ? 25.193 0.049 6.471 1.00 0.00 230 ARG A C 19
ATOM 25674 O O . ARG A 1 61 ? 24.098 -0.457 6.226 1.00 0.00 230 ARG A O 19
ATOM 25695 N N . CYS A 1 62 ? 25.849 0.808 5.600 1.00 0.00 231 CYS A N 19
ATOM 25696 C CA . CYS A 1 62 ? 25.308 1.099 4.278 1.00 0.00 231 CYS A CA 19
ATOM 25697 C C . CYS A 1 62 ? 26.313 0.737 3.187 1.00 0.00 231 CYS A C 19
ATOM 25698 O O . CYS A 1 62 ? 27.470 0.428 3.473 1.00 0.00 231 CYS A O 19
ATOM 25705 N N . ASP A 1 63 ? 25.862 0.779 1.938 1.00 0.00 232 ASP A N 19
ATOM 25706 C CA . ASP A 1 63 ? 26.721 0.458 0.804 1.00 0.00 232 ASP A CA 19
ATOM 25707 C C . ASP A 1 63 ? 27.745 1.563 0.568 1.00 0.00 232 ASP A C 19
ATOM 25708 O O . ASP A 1 63 ? 27.576 2.691 1.033 1.00 0.00 232 ASP A O 19
ATOM 25717 N N . CYS A 1 64 ? 28.809 1.232 -0.156 1.00 0.00 233 CYS A N 19
ATOM 25718 C CA . CYS A 1 64 ? 29.862 2.196 -0.453 1.00 0.00 233 CYS A CA 19
ATOM 25719 C C . CYS A 1 64 ? 29.436 3.139 -1.574 1.00 0.00 233 CYS A C 19
ATOM 25720 O O . CYS A 1 64 ? 28.431 2.908 -2.245 1.00 0.00 233 CYS A O 19
ATOM 25727 N N . ALA A 1 65 ? 30.209 4.203 -1.771 1.00 0.00 234 ALA A N 19
ATOM 25728 C CA . ALA A 1 65 ? 29.913 5.180 -2.811 1.00 0.00 234 ALA A CA 19
ATOM 25729 C C . ALA A 1 65 ? 30.115 4.581 -4.199 1.00 0.00 234 ALA A C 19
ATOM 25730 O O . ALA A 1 65 ? 30.799 3.570 -4.357 1.00 0.00 234 ALA A O 19
ATOM 25737 N N . LYS A 1 66 ? 29.516 5.212 -5.203 1.00 0.00 235 LYS A N 19
ATOM 25738 C CA . LYS A 1 66 ? 29.630 4.744 -6.579 1.00 0.00 235 LYS A CA 19
ATOM 25739 C C . LYS A 1 66 ? 31.089 4.711 -7.024 1.00 0.00 235 LYS A C 19
ATOM 25740 O O . LYS A 1 66 ? 31.820 5.687 -6.859 1.00 0.00 235 LYS A O 19
ATOM 25759 N N . GLY A 1 67 ? 31.506 3.582 -7.590 1.00 0.00 236 GLY A N 19
ATOM 25760 C CA . GLY A 1 67 ? 32.875 3.445 -8.051 1.00 0.00 236 GLY A CA 19
ATOM 25761 C C . GLY A 1 67 ? 33.758 2.739 -7.041 1.00 0.00 236 GLY A C 19
ATOM 25762 O O . GLY A 1 67 ? 34.985 2.787 -7.138 1.00 0.00 236 GLY A O 19
ATOM 25766 N N . LEU A 1 68 ? 33.135 2.083 -6.069 1.00 0.00 237 LEU A N 19
ATOM 25767 C CA . LEU A 1 68 ? 33.873 1.364 -5.036 1.00 0.00 237 LEU A CA 19
ATOM 25768 C C . LEU A 1 68 ? 33.572 -0.130 -5.091 1.00 0.00 237 LEU A C 19
ATOM 25769 O O . LEU A 1 68 ? 32.507 -0.543 -5.550 1.00 0.00 237 LEU A O 19
ATOM 25785 N N . SER A 1 69 ? 34.517 -0.937 -4.619 1.00 0.00 238 SER A N 19
ATOM 25786 C CA . SER A 1 69 ? 34.355 -2.386 -4.617 1.00 0.00 238 SER A CA 19
ATOM 25787 C C . SER A 1 69 ? 34.304 -2.924 -3.190 1.00 0.00 238 SER A C 19
ATOM 25788 O O . SER A 1 69 ? 34.984 -2.416 -2.298 1.00 0.00 238 SER A O 19
ATOM 25796 N N . CYS A 1 70 ? 33.495 -3.957 -2.982 1.00 0.00 239 CYS A N 19
ATOM 25797 C CA . CYS A 1 70 ? 33.354 -4.566 -1.665 1.00 0.00 239 CYS A CA 19
ATOM 25798 C C . CYS A 1 70 ? 34.332 -5.725 -1.494 1.00 0.00 239 CYS A C 19
ATOM 25799 O O . CYS A 1 70 ? 34.199 -6.765 -2.140 1.00 0.00 239 CYS A O 19
ATOM 25806 N N . LYS A 1 71 ? 35.314 -5.538 -0.619 1.00 0.00 240 LYS A N 19
ATOM 25807 C CA . LYS A 1 71 ? 36.315 -6.567 -0.361 1.00 0.00 240 LYS A CA 19
ATOM 25808 C C . LYS A 1 71 ? 36.270 -7.015 1.097 1.00 0.00 240 LYS A C 19
ATOM 25809 O O . LYS A 1 71 ? 36.147 -6.194 2.006 1.00 0.00 240 LYS A O 19
ATOM 25828 N N . VAL A 1 72 ? 36.372 -8.323 1.312 1.00 0.00 241 VAL A N 19
ATOM 25829 C CA . VAL A 1 72 ? 36.346 -8.879 2.660 1.00 0.00 241 VAL A CA 19
ATOM 25830 C C . VAL A 1 72 ? 37.489 -8.327 3.505 1.00 0.00 241 VAL A C 19
ATOM 25831 O O . VAL A 1 72 ? 38.603 -8.142 3.015 1.00 0.00 241 VAL A O 19
ATOM 25844 N N . TRP A 1 73 ? 37.204 -8.067 4.776 1.00 0.00 242 TRP A N 19
ATOM 25845 C CA . TRP A 1 73 ? 38.209 -7.536 5.690 1.00 0.00 242 TRP A CA 19
ATOM 25846 C C . TRP A 1 73 ? 38.215 -8.313 7.002 1.00 0.00 242 TRP A C 19
ATOM 25847 O O . TRP A 1 73 ? 37.250 -8.270 7.765 1.00 0.00 242 TRP A O 19
ATOM 25868 N N . LYS A 1 74 ? 39.309 -9.022 7.260 1.00 0.00 243 LYS A N 19
ATOM 25869 C CA . LYS A 1 74 ? 39.442 -9.808 8.481 1.00 0.00 243 LYS A CA 19
ATOM 25870 C C . LYS A 1 74 ? 39.796 -8.915 9.666 1.00 0.00 243 LYS A C 19
ATOM 25871 O O . LYS A 1 74 ? 40.921 -8.428 9.774 1.00 0.00 243 LYS A O 19
ATOM 25890 N N . ASP A 1 75 ? 38.829 -8.706 10.553 1.00 0.00 244 ASP A N 19
ATOM 25891 C CA . ASP A 1 75 ? 39.039 -7.874 11.732 1.00 0.00 244 ASP A CA 19
ATOM 25892 C C . ASP A 1 75 ? 38.307 -8.448 12.940 1.00 0.00 244 ASP A C 19
ATOM 25893 O O . ASP A 1 75 ? 37.270 -9.097 12.799 1.00 0.00 244 ASP A O 19
ATOM 25902 N N . ALA A 1 76 ? 38.854 -8.207 14.127 1.00 0.00 245 ALA A N 19
ATOM 25903 C CA . ALA A 1 76 ? 38.252 -8.700 15.360 1.00 0.00 245 ALA A CA 19
ATOM 25904 C C . ALA A 1 76 ? 36.890 -8.057 15.601 1.00 0.00 245 ALA A C 19
ATOM 25905 O O . ALA A 1 76 ? 36.763 -7.124 16.396 1.00 0.00 245 ALA A O 19
ATOM 25912 N N . THR A 1 77 ? 35.872 -8.560 14.909 1.00 0.00 246 THR A N 19
ATOM 25913 C CA . THR A 1 77 ? 34.520 -8.033 15.047 1.00 0.00 246 THR A CA 19
ATOM 25914 C C . THR A 1 77 ? 33.493 -8.999 14.468 1.00 0.00 246 THR A C 19
ATOM 25915 O O . THR A 1 77 ? 32.399 -9.155 15.012 1.00 0.00 246 THR A O 19
ATOM 25926 N N . TYR A 1 78 ? 33.851 -9.645 13.364 1.00 0.00 247 TYR A N 19
ATOM 25927 C CA . TYR A 1 78 ? 32.958 -10.595 12.711 1.00 0.00 247 TYR A CA 19
ATOM 25928 C C . TYR A 1 78 ? 32.583 -11.731 13.659 1.00 0.00 247 TYR A C 19
ATOM 25929 O O . TYR A 1 78 ? 31.602 -12.440 13.439 1.00 0.00 247 TYR A O 19
ATOM 25947 N N . SER A 1 79 ? 33.373 -11.896 14.715 1.00 0.00 248 SER A N 19
ATOM 25948 C CA . SER A 1 79 ? 33.128 -12.947 15.696 1.00 0.00 248 SER A CA 19
ATOM 25949 C C . SER A 1 79 ? 31.683 -12.906 16.185 1.00 0.00 248 SER A C 19
ATOM 25950 O O . SER A 1 79 ? 31.133 -13.920 16.615 1.00 0.00 248 SER A O 19
ATOM 25958 N N . SER A 1 80 ? 31.075 -11.727 16.117 1.00 0.00 249 SER A N 19
ATOM 25959 C CA . SER A 1 80 ? 29.695 -11.552 16.556 1.00 0.00 249 SER A CA 19
ATOM 25960 C C . SER A 1 80 ? 28.769 -12.529 15.839 1.00 0.00 249 SER A C 19
ATOM 25961 O O . SER A 1 80 ? 28.053 -13.304 16.474 1.00 0.00 249 SER A O 19
ATOM 25969 N N . LYS A 1 81 ? 28.788 -12.487 14.511 1.00 0.00 250 LYS A N 19
ATOM 25970 C CA . LYS A 1 81 ? 27.951 -13.368 13.705 1.00 0.00 250 LYS A CA 19
ATOM 25971 C C . LYS A 1 81 ? 28.328 -13.276 12.230 1.00 0.00 250 LYS A C 19
ATOM 25972 O O . LYS A 1 81 ? 28.882 -14.216 11.661 1.00 0.00 250 LYS A O 19
ATOM 25991 N N . ALA A 1 82 ? 28.024 -12.137 11.617 1.00 0.00 251 ALA A N 19
ATOM 25992 C CA . ALA A 1 82 ? 28.334 -11.921 10.209 1.00 0.00 251 ALA A CA 19
ATOM 25993 C C . ALA A 1 82 ? 29.802 -11.554 10.020 1.00 0.00 251 ALA A C 19
ATOM 25994 O O . ALA A 1 82 ? 30.511 -11.274 10.986 1.00 0.00 251 ALA A O 19
ATOM 26001 N N . ARG A 1 83 ? 30.251 -11.557 8.769 1.00 0.00 252 ARG A N 19
ATOM 26002 C CA . ARG A 1 83 ? 31.636 -11.226 8.454 1.00 0.00 252 ARG A CA 19
ATOM 26003 C C . ARG A 1 83 ? 31.795 -9.728 8.209 1.00 0.00 252 ARG A C 19
ATOM 26004 O O . ARG A 1 83 ? 30.851 -9.052 7.797 1.00 0.00 252 ARG A O 19
ATOM 26025 N N . LEU A 1 84 ? 32.993 -9.216 8.464 1.00 0.00 253 LEU A N 19
ATOM 26026 C CA . LEU A 1 84 ? 33.276 -7.798 8.271 1.00 0.00 253 LEU A CA 19
ATOM 26027 C C . LEU A 1 84 ? 34.014 -7.563 6.957 1.00 0.00 253 LEU A C 19
ATOM 26028 O O . LEU A 1 84 ? 34.925 -8.312 6.602 1.00 0.00 253 LEU A O 19
ATOM 26044 N N . HIS A 1 85 ? 33.615 -6.518 6.239 1.00 0.00 254 HIS A N 19
ATOM 26045 C CA . HIS A 1 85 ? 34.240 -6.183 4.965 1.00 0.00 254 HIS A CA 19
ATOM 26046 C C . HIS A 1 85 ? 34.610 -4.703 4.913 1.00 0.00 254 HIS A C 19
ATOM 26047 O O . HIS A 1 85 ? 34.205 -3.922 5.774 1.00 0.00 254 HIS A O 19
ATOM 26061 N N . VAL A 1 86 ? 35.383 -4.326 3.900 1.00 0.00 255 VAL A N 19
ATOM 26062 C CA . VAL A 1 86 ? 35.808 -2.941 3.736 1.00 0.00 255 VAL A CA 19
ATOM 26063 C C . VAL A 1 86 ? 35.570 -2.458 2.310 1.00 0.00 255 VAL A C 19
ATOM 26064 O O . VAL A 1 86 ? 35.435 -3.260 1.386 1.00 0.00 255 VAL A O 19
ATOM 26077 N N . CYS A 1 87 ? 35.521 -1.142 2.137 1.00 0.00 256 CYS A N 19
ATOM 26078 C CA . CYS A 1 87 ? 35.300 -0.550 0.824 1.00 0.00 256 CYS A CA 19
ATOM 26079 C C . CYS A 1 87 ? 36.621 -0.121 0.191 1.00 0.00 256 CYS A C 19
ATOM 26080 O O . CYS A 1 87 ? 37.562 0.254 0.890 1.00 0.00 256 CYS A O 19
ATOM 26087 N N . GLN A 1 88 ? 36.681 -0.179 -1.136 1.00 0.00 257 GLN A N 19
ATOM 26088 C CA . GLN A 1 88 ? 37.887 0.202 -1.862 1.00 0.00 257 GLN A CA 19
ATOM 26089 C C . GLN A 1 88 ? 37.537 0.994 -3.118 1.00 0.00 257 GLN A C 19
ATOM 26090 O O . GLN A 1 88 ? 36.705 0.570 -3.920 1.00 0.00 257 GLN A O 19
ATOM 26104 N N . LYS A 1 89 ? 38.178 2.146 -3.283 1.00 0.00 258 LYS A N 19
ATOM 26105 C CA . LYS A 1 89 ? 37.937 2.998 -4.441 1.00 0.00 258 LYS A CA 19
ATOM 26106 C C . LYS A 1 89 ? 38.473 2.350 -5.714 1.00 0.00 258 LYS A C 19
ATOM 26107 O O . LYS A 1 89 ? 39.683 2.190 -5.878 1.00 0.00 258 LYS A O 19
ATOM 26126 N N . ILE A 1 90 ? 37.566 1.981 -6.611 1.00 0.00 259 ILE A N 19
ATOM 26127 C CA . ILE A 1 90 ? 37.948 1.353 -7.870 1.00 0.00 259 ILE A CA 19
ATOM 26128 C C . ILE A 1 90 ? 38.710 2.328 -8.761 1.00 0.00 259 ILE A C 19
ATOM 26129 O O . ILE A 1 90 ? 39.872 2.099 -9.099 1.00 0.00 259 ILE A O 19
ATOM 26145 N N . MET A 1 3 ? 4.510 11.685 3.804 1.00 0.00 172 MET A N 20
ATOM 26146 C CA . MET A 1 3 ? 4.666 12.191 2.445 1.00 0.00 172 MET A CA 20
ATOM 26147 C C . MET A 1 3 ? 5.242 11.117 1.528 1.00 0.00 172 MET A C 20
ATOM 26148 O O . MET A 1 3 ? 5.836 10.137 1.976 1.00 0.00 172 MET A O 20
ATOM 26162 N N . PRO A 1 4 ? 5.062 11.304 0.212 1.00 0.00 173 PRO A N 20
ATOM 26163 C CA . PRO A 1 4 ? 5.557 10.361 -0.796 1.00 0.00 173 PRO A CA 20
ATOM 26164 C C . PRO A 1 4 ? 7.078 10.372 -0.903 1.00 0.00 173 PRO A C 20
ATOM 26165 O O . PRO A 1 4 ? 7.689 11.423 -1.098 1.00 0.00 173 PRO A O 20
ATOM 26176 N N . HIS A 1 5 ? 7.684 9.196 -0.773 1.00 0.00 174 HIS A N 20
ATOM 26177 C CA . HIS A 1 5 ? 9.135 9.070 -0.856 1.00 0.00 174 HIS A CA 20
ATOM 26178 C C . HIS A 1 5 ? 9.813 9.856 0.262 1.00 0.00 174 HIS A C 20
ATOM 26179 O O . HIS A 1 5 ? 9.920 11.081 0.195 1.00 0.00 174 HIS A O 20
ATOM 26193 N N . ILE A 1 6 ? 10.268 9.145 1.287 1.00 0.00 175 ILE A N 20
ATOM 26194 C CA . ILE A 1 6 ? 10.936 9.777 2.418 1.00 0.00 175 ILE A CA 20
ATOM 26195 C C . ILE A 1 6 ? 12.444 9.840 2.202 1.00 0.00 175 ILE A C 20
ATOM 26196 O O . ILE A 1 6 ? 13.102 8.812 2.035 1.00 0.00 175 ILE A O 20
ATOM 26212 N N . LYS A 1 7 ? 12.987 11.052 2.207 1.00 0.00 176 LYS A N 20
ATOM 26213 C CA . LYS A 1 7 ? 14.418 11.251 2.014 1.00 0.00 176 LYS A CA 20
ATOM 26214 C C . LYS A 1 7 ? 15.184 10.984 3.306 1.00 0.00 176 LYS A C 20
ATOM 26215 O O . LYS A 1 7 ? 14.587 10.808 4.367 1.00 0.00 176 LYS A O 20
ATOM 26234 N N . GLY A 1 8 ? 16.509 10.956 3.208 1.00 0.00 177 GLY A N 20
ATOM 26235 C CA . GLY A 1 8 ? 17.334 10.711 4.377 1.00 0.00 177 GLY A CA 20
ATOM 26236 C C . GLY A 1 8 ? 17.801 11.994 5.036 1.00 0.00 177 GLY A C 20
ATOM 26237 O O . GLY A 1 8 ? 17.297 12.378 6.092 1.00 0.00 177 GLY A O 20
ATOM 26241 N N . HIS A 1 9 ? 18.770 12.659 4.413 1.00 0.00 178 HIS A N 20
ATOM 26242 C CA . HIS A 1 9 ? 19.307 13.905 4.947 1.00 0.00 178 HIS A CA 20
ATOM 26243 C C . HIS A 1 9 ? 20.055 13.660 6.253 1.00 0.00 178 HIS A C 20
ATOM 26244 O O . HIS A 1 9 ? 20.313 14.591 7.015 1.00 0.00 178 HIS A O 20
ATOM 26258 N N . GLU A 1 10 ? 20.398 12.401 6.505 1.00 0.00 179 GLU A N 20
ATOM 26259 C CA . GLU A 1 10 ? 21.115 12.034 7.721 1.00 0.00 179 GLU A CA 20
ATOM 26260 C C . GLU A 1 10 ? 20.324 12.437 8.962 1.00 0.00 179 GLU A C 20
ATOM 26261 O O . GLU A 1 10 ? 20.584 13.476 9.567 1.00 0.00 179 GLU A O 20
ATOM 26273 N N . GLY A 1 11 ? 19.355 11.606 9.335 1.00 0.00 180 GLY A N 20
ATOM 26274 C CA . GLY A 1 11 ? 18.539 11.893 10.500 1.00 0.00 180 GLY A CA 20
ATOM 26275 C C . GLY A 1 11 ? 17.055 11.779 10.212 1.00 0.00 180 GLY A C 20
ATOM 26276 O O . GLY A 1 11 ? 16.250 12.533 10.759 1.00 0.00 180 GLY A O 20
ATOM 26280 N N . ASP A 1 12 ? 16.692 10.836 9.350 1.00 0.00 181 ASP A N 20
ATOM 26281 C CA . ASP A 1 12 ? 15.295 10.626 8.989 1.00 0.00 181 ASP A CA 20
ATOM 26282 C C . ASP A 1 12 ? 14.917 9.153 9.111 1.00 0.00 181 ASP A C 20
ATOM 26283 O O . ASP A 1 12 ? 15.686 8.259 8.758 1.00 0.00 181 ASP A O 20
ATOM 26292 N N . PRO A 1 13 ? 13.705 8.894 9.624 1.00 0.00 182 PRO A N 20
ATOM 26293 C CA . PRO A 1 13 ? 13.198 7.530 9.805 1.00 0.00 182 PRO A CA 20
ATOM 26294 C C . PRO A 1 13 ? 12.891 6.844 8.478 1.00 0.00 182 PRO A C 20
ATOM 26295 O O . PRO A 1 13 ? 12.240 7.420 7.606 1.00 0.00 182 PRO A O 20
ATOM 26306 N N . CYS A 1 14 ? 13.364 5.611 8.332 1.00 0.00 183 CYS A N 20
ATOM 26307 C CA . CYS A 1 14 ? 13.140 4.846 7.111 1.00 0.00 183 CYS A CA 20
ATOM 26308 C C . CYS A 1 14 ? 12.623 3.447 7.433 1.00 0.00 183 CYS A C 20
ATOM 26309 O O . CYS A 1 14 ? 12.825 2.937 8.536 1.00 0.00 183 CYS A O 20
ATOM 26316 N N . LEU A 1 15 ? 11.955 2.832 6.464 1.00 0.00 184 LEU A N 20
ATOM 26317 C CA . LEU A 1 15 ? 11.408 1.491 6.642 1.00 0.00 184 LEU A CA 20
ATOM 26318 C C . LEU A 1 15 ? 11.367 0.739 5.316 1.00 0.00 184 LEU A C 20
ATOM 26319 O O . LEU A 1 15 ? 10.558 -0.171 5.132 1.00 0.00 184 LEU A O 20
ATOM 26335 N N . ARG A 1 16 ? 12.246 1.123 4.397 1.00 0.00 185 ARG A N 20
ATOM 26336 C CA . ARG A 1 16 ? 12.311 0.483 3.088 1.00 0.00 185 ARG A CA 20
ATOM 26337 C C . ARG A 1 16 ? 13.752 0.145 2.719 1.00 0.00 185 ARG A C 20
ATOM 26338 O O . ARG A 1 16 ? 14.691 0.547 3.407 1.00 0.00 185 ARG A O 20
ATOM 26359 N N . SER A 1 17 ? 13.920 -0.597 1.629 1.00 0.00 186 SER A N 20
ATOM 26360 C CA . SER A 1 17 ? 15.247 -0.993 1.171 1.00 0.00 186 SER A CA 20
ATOM 26361 C C . SER A 1 17 ? 16.166 0.219 1.055 1.00 0.00 186 SER A C 20
ATOM 26362 O O . SER A 1 17 ? 17.387 0.097 1.152 1.00 0.00 186 SER A O 20
ATOM 26370 N N . SER A 1 18 ? 15.570 1.388 0.848 1.00 0.00 187 SER A N 20
ATOM 26371 C CA . SER A 1 18 ? 16.334 2.623 0.715 1.00 0.00 187 SER A CA 20
ATOM 26372 C C . SER A 1 18 ? 15.642 3.771 1.444 1.00 0.00 187 SER A C 20
ATOM 26373 O O . SER A 1 18 ? 16.022 4.132 2.558 1.00 0.00 187 SER A O 20
ATOM 26381 N N . ASP A 1 19 ? 14.625 4.341 0.807 1.00 0.00 188 ASP A N 20
ATOM 26382 C CA . ASP A 1 19 ? 13.879 5.447 1.394 1.00 0.00 188 ASP A CA 20
ATOM 26383 C C . ASP A 1 19 ? 14.822 6.545 1.875 1.00 0.00 188 ASP A C 20
ATOM 26384 O O . ASP A 1 19 ? 14.691 7.047 2.992 1.00 0.00 188 ASP A O 20
ATOM 26393 N N . CYS A 1 20 ? 15.775 6.914 1.024 1.00 0.00 189 CYS A N 20
ATOM 26394 C CA . CYS A 1 20 ? 16.742 7.951 1.361 1.00 0.00 189 CYS A CA 20
ATOM 26395 C C . CYS A 1 20 ? 17.132 8.754 0.124 1.00 0.00 189 CYS A C 20
ATOM 26396 O O . CYS A 1 20 ? 16.767 8.402 -0.998 1.00 0.00 189 CYS A O 20
ATOM 26403 N N . ILE A 1 21 ? 17.875 9.835 0.337 1.00 0.00 190 ILE A N 20
ATOM 26404 C CA . ILE A 1 21 ? 18.315 10.687 -0.761 1.00 0.00 190 ILE A CA 20
ATOM 26405 C C . ILE A 1 21 ? 18.939 9.863 -1.881 1.00 0.00 190 ILE A C 20
ATOM 26406 O O . ILE A 1 21 ? 19.415 8.750 -1.656 1.00 0.00 190 ILE A O 20
ATOM 26422 N N . ASP A 1 22 ? 18.934 10.416 -3.089 1.00 0.00 191 ASP A N 20
ATOM 26423 C CA . ASP A 1 22 ? 19.502 9.733 -4.245 1.00 0.00 191 ASP A CA 20
ATOM 26424 C C . ASP A 1 22 ? 20.887 9.181 -3.924 1.00 0.00 191 ASP A C 20
ATOM 26425 O O . ASP A 1 22 ? 21.295 8.151 -4.457 1.00 0.00 191 ASP A O 20
ATOM 26434 N N . GLY A 1 23 ? 21.607 9.877 -3.049 1.00 0.00 192 GLY A N 20
ATOM 26435 C CA . GLY A 1 23 ? 22.940 9.442 -2.673 1.00 0.00 192 GLY A CA 20
ATOM 26436 C C . GLY A 1 23 ? 23.036 9.070 -1.206 1.00 0.00 192 GLY A C 20
ATOM 26437 O O . GLY A 1 23 ? 24.060 9.306 -0.565 1.00 0.00 192 GLY A O 20
ATOM 26441 N N . PHE A 1 24 ? 21.966 8.490 -0.673 1.00 0.00 193 PHE A N 20
ATOM 26442 C CA . PHE A 1 24 ? 21.933 8.088 0.728 1.00 0.00 193 PHE A CA 20
ATOM 26443 C C . PHE A 1 24 ? 21.366 6.679 0.877 1.00 0.00 193 PHE A C 20
ATOM 26444 O O . PHE A 1 24 ? 20.692 6.171 -0.020 1.00 0.00 193 PHE A O 20
ATOM 26461 N N . CYS A 1 25 ? 21.643 6.053 2.016 1.00 0.00 194 CYS A N 20
ATOM 26462 C CA . CYS A 1 25 ? 21.162 4.703 2.283 1.00 0.00 194 CYS A CA 20
ATOM 26463 C C . CYS A 1 25 ? 20.610 4.593 3.702 1.00 0.00 194 CYS A C 20
ATOM 26464 O O . CYS A 1 25 ? 21.157 5.174 4.639 1.00 0.00 194 CYS A O 20
ATOM 26471 N N . CYS A 1 26 ? 19.523 3.844 3.851 1.00 0.00 195 CYS A N 20
ATOM 26472 C CA . CYS A 1 26 ? 18.896 3.657 5.154 1.00 0.00 195 CYS A CA 20
ATOM 26473 C C . CYS A 1 26 ? 19.659 2.628 5.983 1.00 0.00 195 CYS A C 20
ATOM 26474 O O . CYS A 1 26 ? 20.006 1.554 5.492 1.00 0.00 195 CYS A O 20
ATOM 26481 N N . ALA A 1 27 ? 19.917 2.965 7.242 1.00 0.00 196 ALA A N 20
ATOM 26482 C CA . ALA A 1 27 ? 20.637 2.071 8.140 1.00 0.00 196 ALA A CA 20
ATOM 26483 C C . ALA A 1 27 ? 19.782 1.698 9.346 1.00 0.00 196 ALA A C 20
ATOM 26484 O O . ALA A 1 27 ? 18.713 2.270 9.561 1.00 0.00 196 ALA A O 20
ATOM 26491 N N . ARG A 1 28 ? 20.258 0.735 10.128 1.00 0.00 197 ARG A N 20
ATOM 26492 C CA . ARG A 1 28 ? 19.535 0.284 11.311 1.00 0.00 197 ARG A CA 20
ATOM 26493 C C . ARG A 1 28 ? 20.241 0.737 12.586 1.00 0.00 197 ARG A C 20
ATOM 26494 O O . ARG A 1 28 ? 21.319 0.242 12.920 1.00 0.00 197 ARG A O 20
ATOM 26515 N N . HIS A 1 29 ? 19.628 1.680 13.293 1.00 0.00 198 HIS A N 20
ATOM 26516 C CA . HIS A 1 29 ? 20.199 2.200 14.531 1.00 0.00 198 HIS A CA 20
ATOM 26517 C C . HIS A 1 29 ? 19.539 1.555 15.746 1.00 0.00 198 HIS A C 20
ATOM 26518 O O . HIS A 1 29 ? 18.378 1.148 15.692 1.00 0.00 198 HIS A O 20
ATOM 26532 N N . PHE A 1 30 ? 20.287 1.463 16.841 1.00 0.00 199 PHE A N 20
ATOM 26533 C CA . PHE A 1 30 ? 19.775 0.866 18.069 1.00 0.00 199 PHE A CA 20
ATOM 26534 C C . PHE A 1 30 ? 18.397 1.426 18.413 1.00 0.00 199 PHE A C 20
ATOM 26535 O O . PHE A 1 30 ? 17.396 0.712 18.361 1.00 0.00 199 PHE A O 20
ATOM 26552 N N . TRP A 1 31 ? 18.357 2.706 18.764 1.00 0.00 200 TRP A N 20
ATOM 26553 C CA . TRP A 1 31 ? 17.103 3.362 19.117 1.00 0.00 200 TRP A CA 20
ATOM 26554 C C . TRP A 1 31 ? 16.032 3.091 18.066 1.00 0.00 200 TRP A C 20
ATOM 26555 O O . TRP A 1 31 ? 14.969 2.551 18.372 1.00 0.00 200 TRP A O 20
ATOM 26576 N N . THR A 1 32 ? 16.319 3.470 16.824 1.00 0.00 201 THR A N 20
ATOM 26577 C CA . THR A 1 32 ? 15.380 3.270 15.728 1.00 0.00 201 THR A CA 20
ATOM 26578 C C . THR A 1 32 ? 16.090 3.319 14.380 1.00 0.00 201 THR A C 20
ATOM 26579 O O . THR A 1 32 ? 17.265 3.675 14.298 1.00 0.00 201 THR A O 20
ATOM 26590 N N . LYS A 1 33 ? 15.368 2.960 13.323 1.00 0.00 202 LYS A N 20
ATOM 26591 C CA . LYS A 1 33 ? 15.928 2.965 11.977 1.00 0.00 202 LYS A CA 20
ATOM 26592 C C . LYS A 1 33 ? 15.982 4.382 11.415 1.00 0.00 202 LYS A C 20
ATOM 26593 O O . LYS A 1 33 ? 14.967 5.077 11.363 1.00 0.00 202 LYS A O 20
ATOM 26612 N N . ILE A 1 34 ? 17.170 4.802 10.995 1.00 0.00 203 ILE A N 20
ATOM 26613 C CA . ILE A 1 34 ? 17.354 6.135 10.435 1.00 0.00 203 ILE A CA 20
ATOM 26614 C C . ILE A 1 34 ? 18.086 6.074 9.098 1.00 0.00 203 ILE A C 20
ATOM 26615 O O . ILE A 1 34 ? 18.560 5.015 8.686 1.00 0.00 203 ILE A O 20
ATOM 26631 N N . CYS A 1 35 ? 18.175 7.216 8.426 1.00 0.00 204 CYS A N 20
ATOM 26632 C CA . CYS A 1 35 ? 18.850 7.294 7.136 1.00 0.00 204 CYS A CA 20
ATOM 26633 C C . CYS A 1 35 ? 20.280 7.802 7.300 1.00 0.00 204 CYS A C 20
ATOM 26634 O O . CYS A 1 35 ? 20.526 8.782 8.004 1.00 0.00 204 CYS A O 20
ATOM 26641 N N . LYS A 1 36 ? 21.220 7.129 6.645 1.00 0.00 205 LYS A N 20
ATOM 26642 C CA . LYS A 1 36 ? 22.625 7.511 6.716 1.00 0.00 205 LYS A CA 20
ATOM 26643 C C . LYS A 1 36 ? 23.211 7.690 5.319 1.00 0.00 205 LYS A C 20
ATOM 26644 O O . LYS A 1 36 ? 22.721 7.131 4.337 1.00 0.00 205 LYS A O 20
ATOM 26663 N N . PRO A 1 37 ? 24.287 8.485 5.225 1.00 0.00 206 PRO A N 20
ATOM 26664 C CA . PRO A 1 37 ? 24.964 8.753 3.952 1.00 0.00 206 PRO A CA 20
ATOM 26665 C C . PRO A 1 37 ? 25.701 7.530 3.419 1.00 0.00 206 PRO A C 20
ATOM 26666 O O . PRO A 1 37 ? 25.757 6.490 4.076 1.00 0.00 206 PRO A O 20
ATOM 26677 N N . VAL A 1 38 ? 26.266 7.660 2.222 1.00 0.00 207 VAL A N 20
ATOM 26678 C CA . VAL A 1 38 ? 27.001 6.565 1.601 1.00 0.00 207 VAL A CA 20
ATOM 26679 C C . VAL A 1 38 ? 28.392 6.422 2.207 1.00 0.00 207 VAL A C 20
ATOM 26680 O O . VAL A 1 38 ? 28.904 7.348 2.839 1.00 0.00 207 VAL A O 20
ATOM 26693 N N . LEU A 1 39 ? 29.000 5.258 2.012 1.00 0.00 208 LEU A N 20
ATOM 26694 C CA . LEU A 1 39 ? 30.335 4.993 2.539 1.00 0.00 208 LEU A CA 20
ATOM 26695 C C . LEU A 1 39 ? 31.396 5.196 1.463 1.00 0.00 208 LEU A C 20
ATOM 26696 O O . LEU A 1 39 ? 31.076 5.383 0.288 1.00 0.00 208 LEU A O 20
ATOM 26712 N N . HIS A 1 40 ? 32.660 5.155 1.870 1.00 0.00 209 HIS A N 20
ATOM 26713 C CA . HIS A 1 40 ? 33.770 5.331 0.940 1.00 0.00 209 HIS A CA 20
ATOM 26714 C C . HIS A 1 40 ? 34.918 4.385 1.277 1.00 0.00 209 HIS A C 20
ATOM 26715 O O . HIS A 1 40 ? 34.898 3.715 2.309 1.00 0.00 209 HIS A O 20
ATOM 26729 N N . GLN A 1 41 ? 35.915 4.335 0.400 1.00 0.00 210 GLN A N 20
ATOM 26730 C CA . GLN A 1 41 ? 37.070 3.469 0.605 1.00 0.00 210 GLN A CA 20
ATOM 26731 C C . GLN A 1 41 ? 37.563 3.552 2.046 1.00 0.00 210 GLN A C 20
ATOM 26732 O O . GLN A 1 41 ? 37.797 4.639 2.571 1.00 0.00 210 GLN A O 20
ATOM 26746 N N . GLY A 1 42 ? 37.719 2.394 2.680 1.00 0.00 211 GLY A N 20
ATOM 26747 C CA . GLY A 1 42 ? 38.183 2.358 4.055 1.00 0.00 211 GLY A CA 20
ATOM 26748 C C . GLY A 1 42 ? 37.046 2.215 5.047 1.00 0.00 211 GLY A C 20
ATOM 26749 O O . GLY A 1 42 ? 37.273 2.136 6.254 1.00 0.00 211 GLY A O 20
ATOM 26753 N N . GLU A 1 43 ? 35.818 2.185 4.538 1.00 0.00 212 GLU A N 20
ATOM 26754 C CA . GLU A 1 43 ? 34.642 2.054 5.389 1.00 0.00 212 GLU A CA 20
ATOM 26755 C C . GLU A 1 43 ? 34.143 0.612 5.410 1.00 0.00 212 GLU A C 20
ATOM 26756 O O . GLU A 1 43 ? 34.424 -0.167 4.499 1.00 0.00 212 GLU A O 20
ATOM 26768 N N . VAL A 1 44 ? 33.401 0.264 6.456 1.00 0.00 213 VAL A N 20
ATOM 26769 C CA . VAL A 1 44 ? 32.862 -1.084 6.597 1.00 0.00 213 VAL A CA 20
ATOM 26770 C C . VAL A 1 44 ? 31.859 -1.393 5.491 1.00 0.00 213 VAL A C 20
ATOM 26771 O O . VAL A 1 44 ? 30.988 -0.578 5.182 1.00 0.00 213 VAL A O 20
ATOM 26784 N N . CYS A 1 45 ? 31.987 -2.575 4.897 1.00 0.00 214 CYS A N 20
ATOM 26785 C CA . CYS A 1 45 ? 31.092 -2.993 3.824 1.00 0.00 214 CYS A CA 20
ATOM 26786 C C . CYS A 1 45 ? 30.272 -4.209 4.244 1.00 0.00 214 CYS A C 20
ATOM 26787 O O . CYS A 1 45 ? 30.658 -4.952 5.147 1.00 0.00 214 CYS A O 20
ATOM 26794 N N . THR A 1 46 ? 29.137 -4.408 3.580 1.00 0.00 215 THR A N 20
ATOM 26795 C CA . THR A 1 46 ? 28.261 -5.533 3.883 1.00 0.00 215 THR A CA 20
ATOM 26796 C C . THR A 1 46 ? 27.776 -6.211 2.608 1.00 0.00 215 THR A C 20
ATOM 26797 O O . THR A 1 46 ? 26.969 -5.653 1.863 1.00 0.00 215 THR A O 20
ATOM 26808 N N . LYS A 1 47 ? 28.270 -7.419 2.360 1.00 0.00 216 LYS A N 20
ATOM 26809 C CA . LYS A 1 47 ? 27.885 -8.176 1.175 1.00 0.00 216 LYS A CA 20
ATOM 26810 C C . LYS A 1 47 ? 27.080 -9.414 1.557 1.00 0.00 216 LYS A C 20
ATOM 26811 O O . LYS A 1 47 ? 26.619 -10.156 0.691 1.00 0.00 216 LYS A O 20
ATOM 26830 N N . GLN A 1 48 ? 26.915 -9.628 2.858 1.00 0.00 217 GLN A N 20
ATOM 26831 C CA . GLN A 1 48 ? 26.165 -10.776 3.354 1.00 0.00 217 GLN A CA 20
ATOM 26832 C C . GLN A 1 48 ? 25.500 -10.457 4.689 1.00 0.00 217 GLN A C 20
ATOM 26833 O O . GLN A 1 48 ? 26.172 -10.320 5.711 1.00 0.00 217 GLN A O 20
ATOM 26847 N N . ARG A 1 49 ? 24.176 -10.339 4.672 1.00 0.00 218 ARG A N 20
ATOM 26848 C CA . ARG A 1 49 ? 23.421 -10.034 5.881 1.00 0.00 218 ARG A CA 20
ATOM 26849 C C . ARG A 1 49 ? 22.153 -10.880 5.958 1.00 0.00 218 ARG A C 20
ATOM 26850 O O . ARG A 1 49 ? 21.248 -10.737 5.136 1.00 0.00 218 ARG A O 20
ATOM 26871 N N . LYS A 1 50 ? 22.096 -11.761 6.950 1.00 0.00 219 LYS A N 20
ATOM 26872 C CA . LYS A 1 50 ? 20.940 -12.630 7.136 1.00 0.00 219 LYS A CA 20
ATOM 26873 C C . LYS A 1 50 ? 19.841 -11.914 7.915 1.00 0.00 219 LYS A C 20
ATOM 26874 O O . LYS A 1 50 ? 20.038 -11.513 9.062 1.00 0.00 219 LYS A O 20
ATOM 26893 N N . LYS A 1 51 ? 18.681 -11.758 7.285 1.00 0.00 220 LYS A N 20
ATOM 26894 C CA . LYS A 1 51 ? 17.549 -11.094 7.919 1.00 0.00 220 LYS A CA 20
ATOM 26895 C C . LYS A 1 51 ? 16.259 -11.874 7.685 1.00 0.00 220 LYS A C 20
ATOM 26896 O O . LYS A 1 51 ? 15.747 -11.925 6.567 1.00 0.00 220 LYS A O 20
ATOM 26915 N N . GLY A 1 52 ? 15.737 -12.479 8.748 1.00 0.00 221 GLY A N 20
ATOM 26916 C CA . GLY A 1 52 ? 14.511 -13.247 8.636 1.00 0.00 221 GLY A CA 20
ATOM 26917 C C . GLY A 1 52 ? 13.852 -13.485 9.980 1.00 0.00 221 GLY A C 20
ATOM 26918 O O . GLY A 1 52 ? 12.856 -12.843 10.313 1.00 0.00 221 GLY A O 20
ATOM 26922 N N . SER A 1 53 ? 14.407 -14.411 10.755 1.00 0.00 222 SER A N 20
ATOM 26923 C CA . SER A 1 53 ? 13.863 -14.736 12.068 1.00 0.00 222 SER A CA 20
AT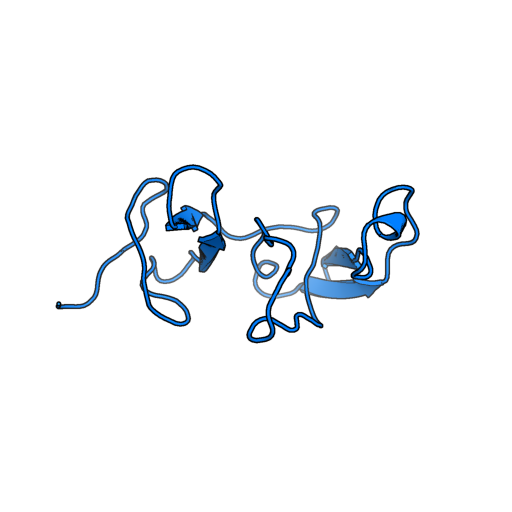OM 26924 C C . SER A 1 53 ? 14.282 -13.695 13.102 1.00 0.00 222 SER A C 20
ATOM 26925 O O . SER A 1 53 ? 15.198 -12.905 12.870 1.00 0.00 222 SER A O 20
ATOM 26933 N N . HIS A 1 54 ? 13.605 -13.701 14.246 1.00 0.00 223 HIS A N 20
ATOM 26934 C CA . HIS A 1 54 ? 13.906 -12.758 15.317 1.00 0.00 223 HIS A CA 20
ATOM 26935 C C . HIS A 1 54 ? 14.986 -13.312 16.241 1.00 0.00 223 HIS A C 20
ATOM 26936 O O . HIS A 1 54 ? 15.090 -14.523 16.436 1.00 0.00 223 HIS A O 20
ATOM 26950 N N . GLY A 1 55 ? 15.790 -12.417 16.809 1.00 0.00 224 GLY A N 20
ATOM 26951 C CA . GLY A 1 55 ? 16.852 -12.837 17.704 1.00 0.00 224 GLY A CA 20
ATOM 26952 C C . GLY A 1 55 ? 18.215 -12.803 17.043 1.00 0.00 224 GLY A C 20
ATOM 26953 O O . GLY A 1 55 ? 19.106 -13.575 17.400 1.00 0.00 224 GLY A O 20
ATOM 26957 N N . LEU A 1 56 ? 18.379 -11.909 16.074 1.00 0.00 225 LEU A N 20
ATOM 26958 C CA . LEU A 1 56 ? 19.644 -11.779 15.359 1.00 0.00 225 LEU A CA 20
ATOM 26959 C C . LEU A 1 56 ? 20.317 -10.448 15.680 1.00 0.00 225 LEU A C 20
ATOM 26960 O O . LEU A 1 56 ? 19.706 -9.561 16.275 1.00 0.00 225 LEU A O 20
ATOM 26976 N N . GLU A 1 57 ? 21.578 -10.317 15.281 1.00 0.00 226 GLU A N 20
ATOM 26977 C CA . GLU A 1 57 ? 22.333 -9.093 15.525 1.00 0.00 226 GLU A CA 20
ATOM 26978 C C . GLU A 1 57 ? 21.906 -7.989 14.562 1.00 0.00 226 GLU A C 20
ATOM 26979 O O . GLU A 1 57 ? 21.668 -8.240 13.380 1.00 0.00 226 GLU A O 20
ATOM 26991 N N . ILE A 1 58 ? 21.810 -6.768 15.077 1.00 0.00 227 ILE A N 20
ATOM 26992 C CA . ILE A 1 58 ? 21.413 -5.626 14.264 1.00 0.00 227 ILE A CA 20
ATOM 26993 C C . ILE A 1 58 ? 22.522 -5.226 13.297 1.00 0.00 227 ILE A C 20
ATOM 26994 O O . ILE A 1 58 ? 23.706 -5.314 13.623 1.00 0.00 227 ILE A O 20
ATOM 27010 N N . PHE A 1 59 ? 22.131 -4.786 12.105 1.00 0.00 228 PHE A N 20
ATOM 27011 C CA . PHE A 1 59 ? 23.092 -4.372 11.090 1.00 0.00 228 PHE A CA 20
ATOM 27012 C C . PHE A 1 59 ? 22.994 -2.873 10.827 1.00 0.00 228 PHE A C 20
ATOM 27013 O O . PHE A 1 59 ? 22.037 -2.402 10.213 1.00 0.00 228 PHE A O 20
ATOM 27030 N N . GLN A 1 60 ? 23.990 -2.129 11.297 1.00 0.00 229 GLN A N 20
ATOM 27031 C CA . GLN A 1 60 ? 24.014 -0.682 11.114 1.00 0.00 229 GLN A CA 20
ATOM 27032 C C . GLN A 1 60 ? 25.122 -0.275 10.148 1.00 0.00 229 GLN A C 20
ATOM 27033 O O . GLN A 1 60 ? 26.192 0.166 10.566 1.00 0.00 229 GLN A O 20
ATOM 27047 N N . ARG A 1 61 ? 24.856 -0.425 8.854 1.00 0.00 230 ARG A N 20
ATOM 27048 C CA . ARG A 1 61 ? 25.831 -0.074 7.828 1.00 0.00 230 ARG A CA 20
ATOM 27049 C C . ARG A 1 61 ? 25.150 0.128 6.478 1.00 0.00 230 ARG A C 20
ATOM 27050 O O . ARG A 1 61 ? 24.024 -0.322 6.265 1.00 0.00 230 ARG A O 20
ATOM 27071 N N . CYS A 1 62 ? 25.841 0.807 5.568 1.00 0.00 231 CYS A N 20
ATOM 27072 C CA . CYS A 1 62 ? 25.304 1.070 4.239 1.00 0.00 231 CYS A CA 20
ATOM 27073 C C . CYS A 1 62 ? 26.313 0.686 3.159 1.00 0.00 231 CYS A C 20
ATOM 27074 O O . CYS A 1 62 ? 27.471 0.388 3.455 1.00 0.00 231 CYS A O 20
ATOM 27081 N N . ASP A 1 63 ? 25.865 0.694 1.909 1.00 0.00 232 ASP A N 20
ATOM 27082 C CA . ASP A 1 63 ? 26.727 0.349 0.785 1.00 0.00 232 ASP A CA 20
ATOM 27083 C C . ASP A 1 63 ? 27.739 1.458 0.515 1.00 0.00 232 ASP A C 20
ATOM 27084 O O . ASP A 1 63 ? 27.557 2.597 0.947 1.00 0.00 232 ASP A O 20
ATOM 27093 N N . CYS A 1 64 ? 28.805 1.118 -0.202 1.00 0.00 233 CYS A N 20
ATOM 27094 C CA . CYS A 1 64 ? 29.846 2.084 -0.529 1.00 0.00 233 CYS A CA 20
ATOM 27095 C C . CYS A 1 64 ? 29.410 2.986 -1.680 1.00 0.00 233 CYS A C 20
ATOM 27096 O O . CYS A 1 64 ? 28.429 2.702 -2.367 1.00 0.00 233 CYS A O 20
ATOM 27103 N N . ALA A 1 65 ? 30.147 4.072 -1.886 1.00 0.00 234 ALA A N 20
ATOM 27104 C CA . ALA A 1 65 ? 29.838 5.014 -2.954 1.00 0.00 234 ALA A CA 20
ATOM 27105 C C . ALA A 1 65 ? 30.103 4.396 -4.323 1.00 0.00 234 ALA A C 20
ATOM 27106 O O . ALA A 1 65 ? 30.826 3.407 -4.441 1.00 0.00 234 ALA A O 20
ATOM 27113 N N . LYS A 1 66 ? 29.512 4.986 -5.357 1.00 0.00 235 LYS A N 20
ATOM 27114 C CA . LYS A 1 66 ? 29.683 4.495 -6.719 1.00 0.00 235 LYS A CA 20
ATOM 27115 C C . LYS A 1 66 ? 31.156 4.501 -7.119 1.00 0.00 235 LYS A C 20
ATOM 27116 O O . LYS A 1 66 ? 31.860 5.488 -6.914 1.00 0.00 235 LYS A O 20
ATOM 27135 N N . GLY A 1 67 ? 31.613 3.391 -7.691 1.00 0.00 236 GLY A N 20
ATOM 27136 C CA . GLY A 1 67 ? 32.999 3.290 -8.111 1.00 0.00 236 GLY A CA 20
ATOM 27137 C C . GLY A 1 67 ? 33.868 2.598 -7.080 1.00 0.00 236 GLY A C 20
ATOM 27138 O O . GLY A 1 67 ? 35.097 2.653 -7.155 1.00 0.00 236 GLY A O 20
ATOM 27142 N N . LEU A 1 68 ? 33.232 1.945 -6.114 1.00 0.00 237 LEU A N 20
ATOM 27143 C CA . LEU A 1 68 ? 33.955 1.240 -5.062 1.00 0.00 237 LEU A CA 20
ATOM 27144 C C . LEU A 1 68 ? 33.691 -0.261 -5.131 1.00 0.00 237 LEU A C 20
ATOM 27145 O O . LEU A 1 68 ? 32.652 -0.696 -5.626 1.00 0.00 237 LEU A O 20
ATOM 27161 N N . SER A 1 69 ? 34.638 -1.047 -4.630 1.00 0.00 238 SER A N 20
ATOM 27162 C CA . SER A 1 69 ? 34.509 -2.499 -4.636 1.00 0.00 238 SER A CA 20
ATOM 27163 C C . SER A 1 69 ? 34.458 -3.047 -3.213 1.00 0.00 238 SER A C 20
ATOM 27164 O O . SER A 1 69 ? 35.317 -2.740 -2.386 1.00 0.00 238 SER A O 20
ATOM 27172 N N . CYS A 1 70 ? 33.444 -3.859 -2.934 1.00 0.00 239 CYS A N 20
ATOM 27173 C CA . CYS A 1 70 ? 33.278 -4.449 -1.612 1.00 0.00 239 CYS A CA 20
ATOM 27174 C C . CYS A 1 70 ? 34.199 -5.652 -1.434 1.00 0.00 239 CYS A C 20
ATOM 27175 O O . CYS A 1 70 ? 33.992 -6.703 -2.041 1.00 0.00 239 CYS A O 20
ATOM 27182 N N . LYS A 1 71 ? 35.218 -5.491 -0.597 1.00 0.00 240 LYS A N 20
ATOM 27183 C CA . LYS A 1 71 ? 36.172 -6.563 -0.336 1.00 0.00 240 LYS A CA 20
ATOM 27184 C C . LYS A 1 71 ? 36.119 -6.995 1.126 1.00 0.00 240 LYS A C 20
ATOM 27185 O O . LYS A 1 71 ? 35.812 -6.195 2.009 1.00 0.00 240 LYS A O 20
ATOM 27204 N N . VAL A 1 72 ? 36.422 -8.265 1.374 1.00 0.00 241 VAL A N 20
ATOM 27205 C CA . VAL A 1 72 ? 36.411 -8.803 2.729 1.00 0.00 241 VAL A CA 20
ATOM 27206 C C . VAL A 1 72 ? 37.564 -8.239 3.553 1.00 0.00 241 VAL A C 20
ATOM 27207 O O . VAL A 1 72 ? 38.673 -8.063 3.048 1.00 0.00 241 VAL A O 20
ATOM 27220 N N . TRP A 1 73 ? 37.294 -7.959 4.823 1.00 0.00 242 TRP A N 20
ATOM 27221 C CA . TRP A 1 73 ? 38.309 -7.416 5.718 1.00 0.00 242 TRP A CA 20
ATOM 27222 C C . TRP A 1 73 ? 38.356 -8.197 7.026 1.00 0.00 242 TRP A C 20
ATOM 27223 O O . TRP A 1 73 ? 37.423 -8.143 7.827 1.00 0.00 242 TRP A O 20
ATOM 27244 N N . LYS A 1 74 ? 39.449 -8.923 7.238 1.00 0.00 243 LYS A N 20
ATOM 27245 C CA . LYS A 1 74 ? 39.619 -9.715 8.450 1.00 0.00 243 LYS A CA 20
ATOM 27246 C C . LYS A 1 74 ? 40.042 -8.834 9.621 1.00 0.00 243 LYS A C 20
ATOM 27247 O O . LYS A 1 74 ? 41.192 -8.400 9.699 1.00 0.00 243 LYS A O 20
ATOM 27266 N N . ASP A 1 75 ? 39.108 -8.575 10.529 1.00 0.00 244 ASP A N 20
ATOM 27267 C CA . ASP A 1 75 ? 39.386 -7.747 11.697 1.00 0.00 244 ASP A CA 20
ATOM 27268 C C . ASP A 1 75 ? 38.626 -8.258 12.918 1.00 0.00 244 ASP A C 20
ATOM 27269 O O . ASP A 1 75 ? 37.547 -8.836 12.792 1.00 0.00 244 ASP A O 20
ATOM 27278 N N . ALA A 1 76 ? 39.198 -8.040 14.098 1.00 0.00 245 ALA A N 20
ATOM 27279 C CA . ALA A 1 76 ? 38.574 -8.477 15.340 1.00 0.00 245 ALA A CA 20
ATOM 27280 C C . ALA A 1 76 ? 37.247 -7.762 15.570 1.00 0.00 245 ALA A C 20
ATOM 27281 O O . ALA A 1 76 ? 37.178 -6.783 16.314 1.00 0.00 245 ALA A O 20
ATOM 27288 N N . THR A 1 77 ? 36.195 -8.257 14.926 1.00 0.00 246 THR A N 20
ATOM 27289 C CA . THR A 1 77 ? 34.870 -7.664 15.059 1.00 0.00 246 THR A CA 20
ATOM 27290 C C . THR A 1 77 ? 33.791 -8.606 14.538 1.00 0.00 246 THR A C 20
ATOM 27291 O O . THR A 1 77 ? 32.705 -8.700 15.111 1.00 0.00 246 THR A O 20
ATOM 27302 N N . TYR A 1 78 ? 34.096 -9.303 13.449 1.00 0.00 247 TYR A N 20
ATOM 27303 C CA . TYR A 1 78 ? 33.151 -10.237 12.850 1.00 0.00 247 TYR A CA 20
ATOM 27304 C C . TYR A 1 78 ? 32.796 -11.354 13.826 1.00 0.00 247 TYR A C 20
ATOM 27305 O O . TYR A 1 78 ? 31.807 -12.064 13.642 1.00 0.00 247 TYR A O 20
ATOM 27323 N N . SER A 1 79 ? 33.610 -11.504 14.866 1.00 0.00 248 SER A N 20
ATOM 27324 C CA . SER A 1 79 ? 33.385 -12.536 15.871 1.00 0.00 248 SER A CA 20
ATOM 27325 C C . SER A 1 79 ? 31.941 -12.511 16.361 1.00 0.00 248 SER A C 20
ATOM 27326 O O . SER A 1 79 ? 31.403 -13.530 16.794 1.00 0.00 248 SER A O 20
ATOM 27334 N N . SER A 1 80 ? 31.318 -11.339 16.289 1.00 0.00 249 SER A N 20
ATOM 27335 C CA . SER A 1 80 ? 29.937 -11.179 16.728 1.00 0.00 249 SER A CA 20
ATOM 27336 C C . SER A 1 80 ? 29.032 -12.210 16.061 1.00 0.00 249 SER A C 20
ATOM 27337 O O . SER A 1 80 ? 28.277 -12.917 16.729 1.00 0.00 249 SER A O 20
ATOM 27345 N N . LYS A 1 81 ? 29.112 -12.288 14.737 1.00 0.00 250 LYS A N 20
ATOM 27346 C CA . LYS A 1 81 ? 28.302 -13.232 13.975 1.00 0.00 250 LYS A CA 20
ATOM 27347 C C . LYS A 1 81 ? 28.603 -13.128 12.484 1.00 0.00 250 LYS A C 20
ATOM 27348 O O . LYS A 1 81 ? 29.063 -14.087 11.865 1.00 0.00 250 LYS A O 20
ATOM 27367 N N . ALA A 1 82 ? 28.341 -11.957 11.912 1.00 0.00 251 ALA A N 20
ATOM 27368 C CA . ALA A 1 82 ? 28.588 -11.727 10.494 1.00 0.00 251 ALA A CA 20
ATOM 27369 C C . ALA A 1 82 ? 30.063 -11.444 10.232 1.00 0.00 251 ALA A C 20
ATOM 27370 O O . ALA A 1 82 ? 30.845 -11.261 11.165 1.00 0.00 251 ALA A O 20
ATOM 27377 N N . ARG A 1 83 ? 30.438 -11.412 8.957 1.00 0.00 252 ARG A N 20
ATOM 27378 C CA . ARG A 1 83 ? 31.820 -11.154 8.573 1.00 0.00 252 ARG A CA 20
ATOM 27379 C C . ARG A 1 83 ? 32.069 -9.658 8.409 1.00 0.00 252 ARG A C 20
ATOM 27380 O O . ARG A 1 83 ? 31.137 -8.883 8.186 1.00 0.00 252 ARG A O 20
ATOM 27401 N N . LEU A 1 84 ? 33.330 -9.257 8.521 1.00 0.00 253 LEU A N 20
ATOM 27402 C CA . LEU A 1 84 ? 33.702 -7.853 8.385 1.00 0.00 253 LEU A CA 20
ATOM 27403 C C . LEU A 1 84 ? 34.292 -7.576 7.006 1.00 0.00 253 LEU A C 20
ATOM 27404 O O . LEU A 1 84 ? 35.193 -8.282 6.552 1.00 0.00 253 LEU A O 20
ATOM 27420 N N . HIS A 1 85 ? 33.778 -6.544 6.345 1.00 0.00 254 HIS A N 20
ATOM 27421 C CA . HIS A 1 85 ? 34.256 -6.172 5.018 1.00 0.00 254 HIS A CA 20
ATOM 27422 C C . HIS A 1 85 ? 34.609 -4.689 4.964 1.00 0.00 254 HIS A C 20
ATOM 27423 O O . HIS A 1 85 ? 34.193 -3.909 5.821 1.00 0.00 254 HIS A O 20
ATOM 27437 N N . VAL A 1 86 ? 35.379 -4.305 3.950 1.00 0.00 255 VAL A N 20
ATOM 27438 C CA . VAL A 1 86 ? 35.788 -2.916 3.784 1.00 0.00 255 VAL A CA 20
ATOM 27439 C C . VAL A 1 86 ? 35.555 -2.442 2.354 1.00 0.00 255 VAL A C 20
ATOM 27440 O O . VAL A 1 86 ? 35.435 -3.249 1.432 1.00 0.00 255 VAL A O 20
ATOM 27453 N N . CYS A 1 87 ? 35.492 -1.126 2.176 1.00 0.00 256 CYS A N 20
ATOM 27454 C CA . CYS A 1 87 ? 35.273 -0.543 0.858 1.00 0.00 256 CYS A CA 20
ATOM 27455 C C . CYS A 1 87 ? 36.595 -0.118 0.225 1.00 0.00 256 CYS A C 20
ATOM 27456 O O . CYS A 1 87 ? 37.505 0.341 0.914 1.00 0.00 256 CYS A O 20
ATOM 27463 N N . GLN A 1 88 ? 36.691 -0.274 -1.092 1.00 0.00 257 GLN A N 20
ATOM 27464 C CA . GLN A 1 88 ? 37.902 0.093 -1.817 1.00 0.00 257 GLN A CA 20
ATOM 27465 C C . GLN A 1 88 ? 37.564 0.908 -3.061 1.00 0.00 257 GLN A C 20
ATOM 27466 O O . GLN A 1 88 ? 36.777 0.478 -3.904 1.00 0.00 257 GLN A O 20
ATOM 27480 N N . LYS A 1 89 ? 38.165 2.088 -3.169 1.00 0.00 258 LYS A N 20
ATOM 27481 C CA . LYS A 1 89 ? 37.930 2.965 -4.310 1.00 0.00 258 LYS A CA 20
ATOM 27482 C C . LYS A 1 89 ? 38.535 2.378 -5.581 1.00 0.00 258 LYS A C 20
ATOM 27483 O O . LYS A 1 89 ? 39.755 2.358 -5.746 1.00 0.00 258 LYS A O 20
ATOM 27502 N N . ILE A 1 90 ? 37.676 1.904 -6.477 1.00 0.00 259 ILE A N 20
ATOM 27503 C CA . ILE A 1 90 ? 38.127 1.320 -7.733 1.00 0.00 259 ILE A CA 20
ATOM 27504 C C . ILE A 1 90 ? 38.883 2.342 -8.575 1.00 0.00 259 ILE A C 20
ATOM 27505 O O . ILE A 1 90 ? 40.005 2.091 -9.016 1.00 0.00 259 ILE A O 20
#

CATH classification: 2.10.80.10

Solvent-accessible surface area: 6683 Å² total; per-residue (Å²): 174,117,190,46,102,0,114,119,52,35,88,7,83,146,124,61,30,22,54,163,38,54,20,17,3,62,59,173,236,74,60,38,0,38,50,65,16,103,103,35,81,33,5,30,109,137,134,159,98,68,80,182,72,64,92,68,59,92,68,3,79,16,24,208,31,24,41,28,107,83,101,157,41,97,77,66,101,81,116,63,147,19,7,22,1,78,117,145

Secondary structure (DSSP, 8-state):
------SSS-B--SS--S-TTEEEE--SSS-EEEE-B-TTSEE-S-----SSS-------PBPTTEEEEE---TTGGGSSPPEEEEE-

GO terms:
  GO:0030178 negative regulation of Wnt signaling pathway (P, IDA)
  GO:0039706 co-receptor binding (F, IPI)

Radius of gyration: 13.41 Å; Cα contacts (8 Å, |Δi|>4): 194; chains: 1; bounding box: 35×29×27 Å

Foldseek 3Di:
DPQAAAPPFAADDDQASYDPQWGWFADPVGTGIGGAAEFFAKADPDDDDDDPDDDGTGHDHHGPQKDKAFDDDPPCVRPHGTIGIGRD

Nearest PDB structures (foldseek):
  2jtk-assembly1_A  TM=1.005E+00  e=1.538E-17  unclassified
  3s8v-assembly1_X  TM=7.249E-01  e=1.409E-07  Homo sapiens
  3s2k-assembly1_C  TM=6.833E-01  e=3.360E-07  Homo sapiens
  2jtk-assembly1_A  TM=9.859E-01  e=6.429E-17  unclassified
  3s8v-assembly1_X  TM=7.209E-01  e=1.479E-07  Homo sapiens